Protein 9GFG (pdb70)

Foldseek 3Di:
DWAWAKDEAAEAAQQAKDKIKIFIDDDQLQPWKKWKWWAAVPGDIGTFKIARQNPGDIDGDPVQPPFKDWGYDNVRSMIMIMGGNDDQVVFTWMKMFIWDPPPHIDTDDIYPTYGYGHAPDDADFWDKDWDAPCLWHKTKIKTWFGPDQDKDKWKAAPVGHGADFDDWDGWDDDPNITMGMGMGIGHPVPLVVDPGQWIKMWMDDPHDIDIDTHGYD/DKAKAKPPQEEEEAFFAKDKIKIFIPWFQFQQKWKWWDAPPDDTDTADGSQFHGDPPHDPQWGKHDGITMIMIMRRGDALQRFTWMWMWGDRDDVVGYIYPTHGYAYDDDFDFWDKDKDWADPVVLVVFKTKIKMKTDFGPDPDKDKWKAFQRHTDDDQKDKDKDAQDSHSRGIMMMMIGMDTSVVVVVTFKIKIWMDDPNDPHIDMDIGTPVD/DWAWAKDEAAEAEAQAKDKIKIAIDDDQLQPWKKWKWWFAVPDDIGTAKIARQNPGDIDGDPVQPPFWDWGYDNVRSMIMIMGGSDDQRPFTWMKMFTWDVPPHIDGDDIYPTYGYGYANDDADFWDKDWAAVCCWHKIKIKTWFHPDQDKDKWKAFPVRHGQPQKDWDGWDDDRRIIMTMMMGTGRNVVFVPDPRFWIKMWMDDPHDIDIDTHGTD/DKAKAKPPQEEADAFFAKDKIKIFIPWWQFQQKWKWWDAPPDDTHTADGSQFHGDPPHDPQWGKHDGITMIMIMRRGHDLVRQTKMKMWGDRDDVVGYIYPIYGYAYDDDFDFWDKDKDWADPVVLVVFKTKIKMKTDFGPDPDKDKWKAFVHRTDDDQKDKDKDAQDSPNRGIMMMMIGMDTSVVVVVTFKIKIWMDDPNDPDIDMDIGTPPDD/DAWAKDEAAEAEAQAKDKMKIFDDDDQLQQWKKWKWWFAVPDDTGTFWIARQNPRDIDGDPVQPPFWDWGYDNVRSMIMIMGGSDDQRVFTWMKMFIWDPPPHIDTDDIYPTYGYGYFNDDADFWDKDWDAPCLWDKTKIKTWFGPDQDKDKWWAAPVGHGQPQKDWDHWDDDNRGIMTMMMGIGHVGKMWMDDPHDIDIDDYDD/DKAKAKPDQEAADAFFDKDKIKIFIPWFQFQQKWKWWDAPPDDTDTADGSQFHGDPPHDPQWGKHDGITMIMIMRRGHDPVRQTKMKMWGDRDDPVGYIYPIYGYAYDDDFDFWDKDKDWADPVVLVVFKTKIKMKTDFGPDPDKDKWKAFVHHTDDDQKDKDKDAQDPPRRGIMMMMIGMDTSVVVVVTFKIKIWMDGPNDPHIDIDIGTPPD/DWAWAKDAAAEAEAQAKDKIKIFIDDDQLQQWKKWKWWFAVPDDIGTAKIARQNPGDIDGDPVQPPFWDWGYDNVRSMIMIMGGNDDQRVFTWMKMFTWDPPPHTDTDDIYPTYGYGYFNDDADFWDKDWAADCPKTKIKTWFGPDQDKDKDWDDCPKDWDHWDDDNRIIMTMMMDNHPPVDGKMWMDDPHDIDIDDHDD/DKAKAKPPQEEADAFFDKDKIKIFIPWFQFQQKWKWWDAPPDDTHTAGGSQFHGDPPHDPQWGKHDGITMIMIIRRGHDPVNQTKMKMWGDRDDVVGYIYPIYGYAHDDDFDFWDKDKDWADPVVLVVFKTKIKMKTDFGPDPDKDKWKAFVHHTDDDQKDKDKDAQDPPNRGIMMMMIGMDTSVVVVVTFKIKIWMDDPNDPDIDMDIGTD

Radius of gyration: 45.73 Å; Cα contacts (8 Å, |Δi|>4): 4667; chains: 8; bounding box: 115×61×146 Å

Secondary structure (DSSP, 8-state):
--EEEE---EEE-TT--EEEEEEEESS-GGGSEEEEEEE-TTS--EEEEEEETTT--EEE-TTTTTTEEEEEETTTTEEEEEE-S--GGG-EEEEEEEEE-SSS-EEEEE---EEEEE-SS--B--EEEEE-----EEEEEEEEEEBSS--EEEEE-TTSPBP--EEE---EEETTEEEEEEEEEE-SHHHHTT---EEEEEEE-TT--EEEEEE--/---EEEE-SEEEE-TT--EEEEEEESS--TT-EEEEEE-TTS--EEEEETTTEEPTTS-TTEEEEEETTEEEEEESS--GGG-SEEEEEE-SSBSS-EE---EEEEE----BPPEEEEEPPPHHHHTTTEEEEEEEEEEEBSS--EEEEEETTEEP-SSEEEEEPPPPTTT--EEEEEEEEEEHHHHHT--EEEEEEE-TT-SS-EEEEEESS--/-EEEE---EEE-TT--EEEEEEEESS-GGGSEEEEEEE-TTS-EEEEEEEETTT--EEE-TTTTTTEEEEEETTTTEEEEEE-S--GGG-EEEEEEEEE-SSS-EEEEE---EEEEE-SS--B--EEEEE----EEEEEEEEEEEBSS--EEEEE-TTSPBP--EEE---EEETTEEEEEEEEEEE--EEEEE-TT--EEEE---/---EEEE-SEEEE-TT--EEEEEEESS--TT-EEEEEE-TTS--EEEEETTTEEPTTS-TTEEEEEETTEEEEEESS--GGG-SEEEEEE-SSBSS--B---EEEEE----BPPEEEEEPPPHHHHTTTEEEEEEEEEEEBSS--EEEEEETTEEP-SSEEEEEPPPPTTT--EEEEEEEEEEHHHHHT--EEEEEEE-TT-SS-EEEEEETT-/--EEEE---EEE-TT--EEEEEEEESS-GGGSEEEEEEE-TTS-EEEEEEEETTT--EEE-TTTTTTEEEEEETTTTEEEEEE-S--GGG-EEEEEEEEE-SSS-EEEEE---EEEEE-SS--B--EEEEE---EEEEEEEEEEBSS--EEEEE---EEE---EEETTEEEEEEEEEE-TT--EEEEE-TT--EEEE---/---EEEE-SEEEE-TT--EEEEEEESS--TT-EEEEEE-TTS--EEEEETTTEEPTTS-TTEEEEEETTEEEEEESS--GGG-SEEEEEE-SSBSS--B---EEEEE----BPPEEEEEPPPHHHHTTTEEEEEEEEEEEBSS--EEEEEETTEEP-SSEEEEEPPPPTTT--EEEEEEEEEEHHHHHT--EEEEEEE-TT-SS-EEEEEE-/--EEEE---EEE-TT--EEEEEEEESS-GGGSEEEEEEE-TTS-EEEEEEEETTT--EEE-TTTTTTEEEEEETTTTEEEEEE-S--GGG-EEEEEEEEE-SSS-EEEEE---EEEEE-SS--B--EEEEEE---EEEEEEEEEEEBSS--EEEEE-TTSPBPPP------EEETTEEEEEEEEEEEHHHHHSSS--EEEEEEE-TT--EEEEEE--/---EEEE-SEEEEETT--EEEEEEESS--TT-EEEEEE-TTS--EEEEETTTEEPTTS-TTEEEEEETTEEEEEESS--GGG-EEEEEEE-SSBSS-EE---EEEEEE---BPPEEEEEPPPHHHHTTTEEEEEEEEEEEBSS--EEEEEETTEEP-SSEEEEEPPPPTTT--EEEEEEEEEEHHHHHT--EEEEEEE-TT-SS-EEEEEES--

Structure (mmCIF, N/CA/C/O backbone):
data_9GFG
#
_entry.id   9GFG
#
_cell.length_a   104.696
_cell.length_b   87.891
_cell.length_c   115.528
_cell.angle_alpha   90.000
_cell.angle_beta   94.590
_cell.angle_gamma   90.000
#
_symmetry.space_group_name_H-M   'P 1 21 1'
#
loop_
_entity.id
_entity.type
_entity.pdbx_description
1 polymer 'BCR P3129 heavy chain'
2 polymer 'BCR P3129 light chain'
3 branched 2-acetamido-2-deoxy-beta-D-glucopyranose-(1-4)-2-acetamido-2-deoxy-beta-D-glucopyranose
4 non-polymer GLYCEROL
5 non-polymer 2-acetamido-2-deoxy-beta-D-glucopyranose
6 water water
#
loop_
_atom_site.group_PDB
_atom_site.id
_atom_site.type_symbol
_atom_site.label_atom_id
_atom_site.label_alt_id
_atom_site.label_comp_id
_atom_site.label_asym_id
_atom_site.label_entity_id
_atom_site.label_seq_id
_atom_site.pdbx_PDB_ins_code
_atom_site.Cartn_x
_atom_site.Cartn_y
_atom_site.Cartn_z
_atom_site.occupancy
_atom_site.B_iso_or_equiv
_atom_site.auth_seq_id
_atom_site.auth_comp_id
_atom_site.auth_asym_id
_atom_site.auth_atom_id
_atom_site.pdbx_PDB_model_num
ATOM 1 N N . GLN A 1 1 ? -14.62028 23.26487 -57.04647 1.000 91.62371 1 GLN H N 1
ATOM 2 C CA . GLN A 1 1 ? -13.29110 22.90453 -56.47675 1.000 89.96441 1 GLN H CA 1
ATOM 3 C C . GLN A 1 1 ? -13.02834 23.64749 -55.16693 1.000 82.34762 1 GLN H C 1
ATOM 4 O O . GLN A 1 1 ? -12.49536 24.75636 -55.16516 1.000 81.17758 1 GLN H O 1
ATOM 20 N N . VAL A 1 2 ? -13.41812 23.03320 -54.04731 1.000 78.82550 2 VAL H N 1
ATOM 21 C CA . VAL A 1 2 ? -13.04369 23.56984 -52.74516 1.000 73.91371 2 VAL H CA 1
ATOM 22 C C . VAL A 1 2 ? -11.52860 23.56694 -52.63084 1.000 73.88742 2 VAL H C 1
ATOM 23 O O . VAL A 1 2 ? -10.86848 22.57064 -52.95163 1.000 73.12170 2 VAL H O 1
ATOM 36 N N . GLN A 1 3 ? -10.96751 24.68349 -52.17000 1.000 74.97323 3 GLN H N 1
ATOM 37 C CA . GLN A 1 3 ? -9.52529 24.81290 -52.01763 1.000 74.41077 3 GLN H CA 1
ATOM 38 C C . GLN A 1 3 ? -9.19213 25.58444 -50.74898 1.000 67.38593 3 GLN H C 1
ATOM 39 O O . GLN A 1 3 ? -9.86993 26.55690 -50.40113 1.000 67.07008 3 GLN H O 1
ATOM 53 N N . LEU A 1 4 ? -8.15517 25.11904 -50.05203 1.000 63.91856 4 LEU H N 1
ATOM 54 C CA . LEU A 1 4 ? -7.60343 25.78924 -48.88018 1.000 64.24472 4 LEU H CA 1
ATOM 55 C C . LEU A 1 4 ? -6.11026 25.96302 -49.10781 1.000 61.71113 4 LEU H C 1
ATOM 56 O O . LEU A 1 4 ? -5.38427 24.97238 -49.23196 1.000 60.41165 4 LEU H O 1
ATOM 72 N N . VAL A 1 5 ? -5.65113 27.20881 -49.16416 1.000 60.27243 5 VAL H N 1
ATOM 73 C CA . VAL A 1 5 ? -4.26059 27.52139 -49.48571 1.000 62.13372 5 VAL H CA 1
ATOM 74 C C . VAL A 1 5 ? -3.65844 28.24971 -48.29364 1.000 60.49122 5 VAL H C 1
ATOM 75 O O . VAL A 1 5 ? -4.20279 29.25991 -47.83810 1.000 61.46464 5 VAL H O 1
ATOM 88 N N . GLN A 1 6 ? -2.55361 27.72581 -47.77373 1.000 61.40336 6 GLN H N 1
ATOM 89 C CA . GLN A 1 6 ? -1.94720 28.23576 -46.55350 1.000 62.35529 6 GLN H CA 1
ATOM 90 C C . GLN A 1 6 ? -0.67553 29.01925 -46.85090 1.000 59.87958 6 GLN H C 1
ATOM 91 O O . GLN A 1 6 ? -0.06426 28.88396 -47.91427 1.000 59.74436 6 GLN H O 1
ATOM 105 N N . SER A 1 7 ? -0.28753 29.84593 -45.88031 1.000 60.73498 7 SER H N 1
ATOM 106 C CA . SER A 1 7 ? 0.92636 30.64039 -45.97396 1.000 62.53533 7 SER H CA 1
ATOM 107 C C . SER A 1 7 ? 2.16034 29.73893 -45.94526 1.000 58.36835 7 SER H C 1
ATOM 108 O O . SER A 1 7 ? 2.08700 28.53527 -45.67862 1.000 57.87354 7 SER H O 1
ATOM 116 N N . GLY A 1 8 ? 3.31287 30.34634 -46.22090 1.000 61.32951 8 GLY H N 1
ATOM 117 C CA . GLY A 1 8 ? 4.53845 29.60322 -46.40699 1.000 61.19455 8 GLY H CA 1
ATOM 118 C C . GLY A 1 8 ? 5.23895 29.23039 -45.11434 1.000 63.10784 8 GLY H C 1
ATOM 119 O O . GLY A 1 8 ? 4.82871 29.58127 -44.00852 1.000 61.77855 8 GLY H O 1
ATOM 123 N N . ALA A 1 9 ? 6.34532 28.50901 -45.28086 1.000 57.71974 9 ALA H N 1
ATOM 124 C CA . ALA A 1 9 ? 7.09502 27.99453 -44.14680 1.000 61.46001 9 ALA H CA 1
ATOM 125 C C . ALA A 1 9 ? 7.54279 29.13349 -43.23826 1.000 63.69004 9 ALA H C 1
ATOM 126 O O . ALA A 1 9 ? 7.73913 30.27039 -43.67648 1.000 64.00281 9 ALA H O 1
ATOM 133 N N . GLU A 1 10 ? 7.71394 28.81239 -41.95705 1.000 62.34726 10 GLU H N 1
ATOM 134 C CA . GLU A 1 10 ? 8.09942 29.78452 -40.94429 1.000 62.38360 10 GLU H CA 1
ATOM 135 C C . GLU A 1 10 ? 9.23883 29.22407 -40.10876 1.000 60.31844 10 GLU H C 1
ATOM 136 O O . GLU A 1 10 ? 9.25541 28.03293 -39.79065 1.000 59.03953 10 GLU H O 1
ATOM 148 N N . VAL A 1 11 ? 10.18299 30.08833 -39.74881 1.000 62.43162 11 VAL H N 1
ATOM 149 C CA . VAL A 1 11 ? 11.26566 29.75211 -38.83094 1.000 64.88138 11 VAL H CA 1
ATOM 150 C C . VAL A 1 11 ? 11.21251 30.73344 -37.67056 1.000 61.89948 11 VAL H C 1
ATOM 151 O O . VAL A 1 11 ? 11.18752 31.95053 -37.88350 1.000 63.95627 11 VAL H O 1
ATOM 164 N N . LYS A 1 12 ? 11.19664 30.20633 -36.44920 1.000 61.37795 12 LYS H N 1
ATOM 165 C CA . LYS A 1 12 ? 11.06397 31.02647 -35.25614 1.000 60.66571 12 LYS H CA 1
ATOM 166 C C . LYS A 1 12 ? 12.03600 30.53931 -34.19338 1.000 62.89660 12 LYS H C 1
ATOM 167 O O . LYS A 1 12 ? 12.46637 29.38276 -34.19375 1.000 62.41959 12 LYS H O 1
ATOM 186 N N . LYS A 1 13 ? 12.37612 31.44499 -33.28310 1.000 60.54462 13 LYS H N 1
ATOM 187 C CA . LYS A 1 13 ? 13.19906 31.11700 -32.13393 1.000 62.13816 13 LYS H CA 1
ATOM 188 C C . LYS A 1 13 ? 12.31367 30.63196 -30.99773 1.000 59.72132 13 LYS H C 1
ATOM 189 O O . LYS A 1 13 ? 11.10960 30.90338 -30.98082 1.000 57.89232 13 LYS H O 1
ATOM 208 N N . PRO A 1 14 ? 12.86043 29.86554 -30.05442 1.000 60.96278 14 PRO H N 1
ATOM 209 C CA . PRO A 1 14 ? 12.08589 29.53522 -28.85101 1.000 60.89394 14 PRO H CA 1
ATOM 210 C C . PRO A 1 14 ? 11.63614 30.80428 -28.14433 1.000 57.30739 14 PRO H C 1
ATOM 211 O O . PRO A 1 14 ? 12.40942 31.74922 -27.98122 1.000 58.84520 14 PRO H O 1
ATOM 222 N N . GLY A 1 15 ? 10.38166 30.81279 -27.70137 1.000 57.98753 15 GLY H N 1
ATOM 223 C CA . GLY A 1 15 ? 9.79691 31.96086 -27.04502 1.000 57.79619 15 GLY H CA 1
ATOM 224 C C . GLY A 1 15 ? 9.00842 32.87508 -27.96084 1.000 59.00760 15 GLY H C 1
ATOM 225 O O . GLY A 1 15 ? 8.16149 33.63739 -27.47418 1.000 57.98628 15 GLY H O 1
ATOM 229 N N . ALA A 1 16 ? 9.26596 32.82187 -29.26724 1.000 58.23429 16 ALA H N 1
ATOM 230 C CA . ALA A 1 16 ? 8.57850 33.67262 -30.22394 1.000 57.97113 16 ALA H CA 1
ATOM 231 C C . ALA A 1 16 ? 7.17362 33.13860 -30.49938 1.000 58.07388 16 ALA H C 1
ATOM 232 O O . ALA A 1 16 ? 6.74068 32.12295 -29.94597 1.000 57.36771 16 ALA H O 1
ATOM 239 N N . SER A 1 17 ? 6.44550 33.85255 -31.35560 1.000 56.86767 17 SER H N 1
ATOM 240 C CA . SER A 1 17 ? 5.10845 33.47499 -31.78315 1.000 58.06749 17 SER H CA 1
ATOM 241 C C . SER A 1 17 ? 5.09082 33.36700 -33.30127 1.000 58.69019 17 SER H C 1
ATOM 242 O O . SER A 1 17 ? 5.97450 33.88301 -33.98926 1.000 58.75122 17 SER H O 1
ATOM 250 N N . VAL A 1 18 ? 4.07273 32.68286 -33.81803 1.000 58.35036 18 VAL H N 1
ATOM 251 C CA . VAL A 1 18 ? 3.90657 32.48254 -35.25138 1.000 59.80779 18 VAL H CA 1
ATOM 252 C C . VAL A 1 18 ? 2.42770 32.59771 -35.58614 1.000 60.61566 18 VAL H C 1
ATOM 253 O O . VAL A 1 18 ? 1.56211 32.23809 -34.78326 1.000 61.20393 18 VAL H O 1
ATOM 266 N N . LYS A 1 19 ? 2.14103 33.11591 -36.77922 1.000 60.32096 19 LYS H N 1
ATOM 267 C CA . LYS A 1 19 ? 0.77478 33.26434 -37.26831 1.000 63.03738 19 LYS H CA 1
ATOM 268 C C . LYS A 1 19 ? 0.69943 32.65861 -38.66288 1.000 61.61992 19 LYS H C 1
ATOM 269 O O . LYS A 1 19 ? 1.46374 33.04221 -39.55187 1.000 64.34169 19 LYS H O 1
ATOM 288 N N . VAL A 1 20 ? -0.15961 31.65945 -38.82415 1.000 62.51313 20 VAL H N 1
ATOM 289 C CA . VAL A 1 20 ? -0.36515 30.96153 -40.08640 1.000 62.65748 20 VAL H CA 1
ATOM 290 C C . VAL A 1 20 ? -1.73596 31.33991 -40.62890 1.000 63.20746 20 VAL H C 1
ATOM 291 O O . VAL A 1 20 ? -2.69176 31.50468 -39.86141 1.000 63.84965 20 VAL H O 1
ATOM 304 N N . SER A 1 21 ? -1.82990 31.49760 -41.94504 1.000 62.81913 21 SER H N 1
ATOM 305 C CA . SER A 1 21 ? -3.08193 31.85689 -42.59264 1.000 64.60973 21 SER H CA 1
ATOM 306 C C . SER A 1 21 ? -3.57514 30.71207 -43.47294 1.000 60.45148 21 SER H C 1
ATOM 307 O O . SER A 1 21 ? -2.81013 29.83862 -43.89047 1.000 62.42811 21 SER H O 1
ATOM 315 N N . CYS A 1 22 ? -4.88088 30.73086 -43.74853 1.000 61.97597 22 CYS H N 1
ATOM 316 C CA . CYS A 1 22 ? -5.53816 29.68030 -44.52500 1.000 64.42623 22 CYS H CA 1
ATOM 317 C C . CYS A 1 22 ? -6.66024 30.33784 -45.32364 1.000 62.81313 22 CYS H C 1
ATOM 318 O O . CYS A 1 22 ? -7.70871 30.67158 -44.76503 1.000 62.75570 22 CYS H O 1
ATOM 325 N N . LYS A 1 23 ? -6.42581 30.52849 -46.61607 1.000 67.09839 23 LYS H N 1
ATOM 326 C CA . LYS A 1 23 ? -7.36825 31.18559 -47.50843 1.000 69.55313 23 LYS H CA 1
ATOM 327 C C . LYS A 1 23 ? -8.25925 30.13413 -48.15709 1.000 67.28692 23 LYS H C 1
ATOM 328 O O . LYS A 1 23 ? -7.76396 29.15464 -48.72454 1.000 64.67168 23 LYS H O 1
ATOM 347 N N . ALA A 1 24 ? -9.56943 30.32514 -48.04464 1.000 69.34867 24 ALA H N 1
ATOM 348 C CA . ALA A 1 24 ? -10.55287 29.37544 -48.54130 1.000 70.47809 24 ALA H CA 1
ATOM 349 C C . ALA A 1 24 ? -11.19692 29.89792 -49.81806 1.000 74.75120 24 ALA H C 1
ATOM 350 O O . ALA A 1 24 ? -11.42366 31.10320 -49.96147 1.000 73.59344 24 ALA H O 1
ATOM 357 N N . SER A 1 25 ? -11.50224 28.98419 -50.73848 1.000 68.97833 25 SER H N 1
ATOM 358 C CA . SER A 1 25 ? -12.23580 29.34612 -51.94244 1.000 71.54909 25 SER H CA 1
ATOM 359 C C . SER A 1 25 ? -13.02856 28.14179 -52.42868 1.000 73.65547 25 SER H C 1
ATOM 360 O O . SER A 1 25 ? -12.72490 26.99343 -52.09039 1.000 72.11872 25 SER H O 1
ATOM 368 N N . GLY A 1 26 ? -14.04474 28.42223 -53.24211 1.000 73.16266 26 GLY H N 1
ATOM 369 C CA . GLY A 1 26 ? -14.88457 27.39448 -53.81968 1.000 73.86932 26 GLY H CA 1
ATOM 370 C C . GLY A 1 26 ? -16.16200 27.10034 -53.06407 1.000 72.13264 26 GLY H C 1
ATOM 371 O O . GLY A 1 26 ? -16.89209 26.18111 -53.45500 1.000 71.68319 26 GLY H O 1
ATOM 375 N N . TYR A 1 27 ? -16.46778 27.85906 -52.01400 1.000 70.33872 27 TYR H N 1
ATOM 376 C CA . TYR A 1 27 ? -17.68209 27.64655 -51.23783 1.000 71.14287 27 TYR H CA 1
ATOM 377 C C . TYR A 1 27 ? -17.94458 28.89421 -50.40847 1.000 72.60559 27 TYR H C 1
ATOM 378 O O . TYR A 1 27 ? -17.13982 29.82784 -50.38648 1.000 74.00061 27 TYR H O 1
ATOM 396 N N . THR A 1 28 ? -19.09639 28.90531 -49.73903 1.000 70.51761 28 THR H N 1
ATOM 397 C CA . THR A 1 28 ? -19.47332 30.00678 -48.85476 1.000 74.55989 28 THR H CA 1
ATOM 398 C C . THR A 1 28 ? -18.67758 29.88080 -47.56076 1.000 78.53168 28 THR H C 1
ATOM 399 O O . THR A 1 28 ? -18.98302 29.04641 -46.70559 1.000 77.32641 28 THR H O 1
ATOM 410 N N . PHE A 1 29 ? -17.66414 30.73675 -47.40892 1.000 76.78120 29 PHE H N 1
ATOM 411 C CA . PHE A 1 29 ? -16.74118 30.63315 -46.28031 1.000 78.15147 29 PHE H CA 1
ATOM 412 C C . PHE A 1 29 ? -17.47052 30.61910 -44.94047 1.000 79.10986 29 PHE H C 1
ATOM 413 O O . PHE A 1 29 ? -17.08414 29.88730 -44.02134 1.000 78.60397 29 PHE H O 1
ATOM 430 N N . THR A 1 30 ? -18.53804 31.40459 -44.81439 1.000 81.23623 30 THR H N 1
ATOM 431 C CA . THR A 1 30 ? -19.19992 31.58888 -43.52868 1.000 80.07276 30 THR H CA 1
ATOM 432 C C . THR A 1 30 ? -20.05549 30.40275 -43.10356 1.000 80.63904 30 THR H C 1
ATOM 433 O O . THR A 1 30 ? -20.55279 30.39876 -41.97236 1.000 80.27548 30 THR H O 1
ATOM 444 N N . SER A 1 31 ? -20.25178 29.40983 -43.96715 1.000 84.12597 31 SER H N 1
ATOM 445 C CA . SER A 1 31 ? -21.17152 28.31884 -43.67390 1.000 85.92831 31 SER H CA 1
ATOM 446 C C . SER A 1 31 ? -20.51073 27.12481 -42.99206 1.000 85.58961 31 SER H C 1
ATOM 447 O O . SER A 1 31 ? -21.22044 26.19126 -42.59960 1.000 86.05630 31 SER H O 1
ATOM 455 N N . TYR A 1 32 ? -19.18740 27.12723 -42.82751 1.000 81.08991 32 TYR H N 1
ATOM 456 C CA . TYR A 1 32 ? -18.47784 25.95742 -42.32639 1.000 76.33433 32 TYR H CA 1
ATOM 457 C C . TYR A 1 32 ? -17.43969 26.34757 -41.28778 1.000 73.12870 32 TYR H C 1
ATOM 458 O O . TYR A 1 32 ? -16.79239 27.39196 -41.40250 1.000 72.29146 32 TYR H O 1
ATOM 476 N N . ALA A 1 33 ? -17.28682 25.49615 -40.27650 1.000 75.99962 33 ALA H N 1
ATOM 477 C CA . ALA A 1 33 ? -16.24830 25.68403 -39.27675 1.000 71.58837 33 ALA H CA 1
ATOM 478 C C . ALA A 1 33 ? -14.89431 25.27237 -39.84137 1.000 66.31065 33 ALA H C 1
ATOM 479 O O . ALA A 1 33 ? -14.79496 24.37156 -40.67798 1.000 62.70760 33 ALA H O 1
ATOM 486 N N . MET A 1 34 ? -13.84814 25.95968 -39.38901 1.000 62.15149 34 MET H N 1
ATOM 487 C CA . MET A 1 34 ? -12.47669 25.66948 -39.78392 1.000 63.03568 34 MET H CA 1
ATOM 488 C C . MET A 1 34 ? -11.69448 25.20617 -38.56305 1.000 62.85358 34 MET H C 1
ATOM 489 O O . MET A 1 34 ? -11.66179 25.89985 -37.54272 1.000 60.25375 34 MET H O 1
ATOM 503 N N . HIS A 1 35 ? -11.06537 24.04353 -38.66950 1.000 61.65132 35 HIS H N 1
ATOM 504 C CA . HIS A 1 35 ? -10.26173 23.47293 -37.60394 1.000 62.48868 35 HIS H CA 1
ATOM 505 C C . HIS A 1 35 ? -8.78629 23.55311 -37.96686 1.000 60.93121 35 HIS H C 1
ATOM 506 O O . HIS A 1 35 ? -8.41295 23.64288 -39.13681 1.000 60.30478 35 HIS H O 1
ATOM 520 N N . TRP A 1 36 ? -7.94866 23.51742 -36.93875 1.000 59.94715 36 TRP H N 1
ATOM 521 C CA . TRP A 1 36 ? -6.50157 23.49703 -37.09109 1.000 60.25786 36 TRP H CA 1
ATOM 522 C C . TRP A 1 36 ? -5.96782 22.22553 -36.44845 1.000 58.04694 36 TRP H C 1
ATOM 523 O O . TRP A 1 36 ? -6.37534 21.86681 -35.34069 1.000 55.41009 36 TRP H O 1
ATOM 544 N N . VAL A 1 37 ? -5.09480 21.52736 -37.16767 1.000 53.56157 37 VAL H N 1
ATOM 545 C CA . VAL A 1 37 ? -4.56952 20.22944 -36.75978 1.000 57.97283 37 VAL H CA 1
ATOM 546 C C . VAL A 1 37 ? -3.08754 20.21441 -37.09815 1.000 56.49393 37 VAL H C 1
ATOM 547 O O . VAL A 1 37 ? -2.70844 20.54067 -38.22457 1.000 55.34408 37 VAL H O 1
ATOM 560 N N . ARG A 1 38 ? -2.24547 19.83267 -36.14768 1.000 55.54658 38 ARG H N 1
ATOM 561 C CA . ARG A 1 38 ? -0.81564 19.82658 -36.41044 1.000 56.70741 38 ARG H CA 1
ATOM 562 C C . ARG A 1 38 ? -0.26757 18.40627 -36.37734 1.000 55.96178 38 ARG H C 1
ATOM 563 O O . ARG A 1 38 ? -0.88323 17.47850 -35.84383 1.000 57.69922 38 ARG H O 1
ATOM 584 N N . GLN A 1 39 ? 0.90549 18.25171 -36.97873 1.000 57.53208 39 GLN H N 1
ATOM 585 C CA . GLN A 1 39 ? 1.56565 16.95744 -37.08783 1.000 63.83847 39 GLN H CA 1
ATOM 586 C C . GLN A 1 39 ? 3.06283 17.18699 -36.96208 1.000 61.49590 39 GLN H C 1
ATOM 587 O O . GLN A 1 39 ? 3.66884 17.80376 -37.84176 1.000 63.19454 39 GLN H O 1
ATOM 601 N N . ALA A 1 40 ? 3.65497 16.73841 -35.86617 1.000 61.78638 40 ALA H N 1
ATOM 602 C CA . ALA A 1 40 ? 5.09900 16.80090 -35.77696 1.000 72.10517 40 ALA H CA 1
ATOM 603 C C . ALA A 1 40 ? 5.68329 15.76221 -36.72993 1.000 75.58401 40 ALA H C 1
ATOM 604 O O . ALA A 1 40 ? 5.04231 14.74719 -37.01675 1.000 74.95896 40 ALA H O 1
ATOM 611 N N . PRO A 1 41 ? 6.89350 15.99043 -37.23864 1.000 76.19746 41 PRO H N 1
ATOM 612 C CA . PRO A 1 41 ? 7.43396 15.08861 -38.26890 1.000 83.62491 41 PRO H CA 1
ATOM 613 C C . PRO A 1 41 ? 7.45238 13.64835 -37.78481 1.000 87.22864 41 PRO H C 1
ATOM 614 O O . PRO A 1 41 ? 8.05647 13.32794 -36.75902 1.000 78.51511 41 PRO H O 1
ATOM 625 N N . GLY A 1 42 ? 6.75795 12.78088 -38.52385 1.000 85.31445 42 GLY H N 1
ATOM 626 C CA . GLY A 1 42 ? 6.70837 11.37221 -38.19304 1.000 84.93059 42 GLY H CA 1
ATOM 627 C C . GLY A 1 42 ? 5.76092 11.02024 -37.07163 1.000 79.61327 42 GLY H C 1
ATOM 628 O O . GLY A 1 42 ? 5.81145 9.89220 -36.57026 1.000 75.66317 42 GLY H O 1
ATOM 632 N N . GLN A 1 43 ? 4.89004 11.93677 -36.67419 1.000 75.42389 43 GLN H N 1
ATOM 633 C CA . GLN A 1 43 ? 4.06478 11.79421 -35.48426 1.000 73.68399 43 GLN H CA 1
ATOM 634 C C . GLN A 1 43 ? 2.57770 11.79106 -35.82492 1.000 70.32128 43 GLN H C 1
ATOM 635 O O . GLN A 1 43 ? 2.16762 11.83891 -36.98807 1.000 64.72133 43 GLN H O 1
ATOM 649 N N . ARG A 1 44 ? 1.78184 11.68798 -34.76453 1.000 72.24037 44 ARG H N 1
ATOM 650 C CA . ARG A 1 44 ? 0.33240 11.64704 -34.85872 1.000 69.61447 44 ARG H CA 1
ATOM 651 C C . ARG A 1 44 ? -0.24818 13.00402 -35.25167 1.000 66.76153 44 ARG H C 1
ATOM 652 O O . ARG A 1 44 ? 0.34252 14.05973 -35.00900 1.000 64.92493 44 ARG H O 1
ATOM 673 N N . LEU A 1 45 ? -1.40983 12.96107 -35.89946 1.000 66.24359 45 LEU H N 1
ATOM 674 C CA . LEU A 1 45 ? -2.21420 14.15909 -36.10436 1.000 64.02579 45 LEU H CA 1
ATOM 675 C C . LEU A 1 45 ? -2.78489 14.63414 -34.77122 1.000 63.18854 45 LEU H C 1
ATOM 676 O O . LEU A 1 45 ? -3.31780 13.83271 -33.99839 1.000 63.54897 45 LEU H O 1
ATOM 692 N N . GLU A 1 46 ? -2.66551 15.93242 -34.48974 1.000 60.05921 46 GLU H N 1
ATOM 693 C CA . GLU A 1 46 ? -3.04004 16.48611 -33.18955 1.000 58.67033 46 GLU H CA 1
ATOM 694 C C . GLU A 1 46 ? -3.95852 17.68795 -33.38740 1.000 58.40412 46 GLU H C 1
ATOM 695 O O . GLU A 1 46 ? -3.52434 18.73210 -33.88578 1.000 56.25677 46 GLU H O 1
ATOM 707 N N . TRP A 1 47 ? -5.21350 17.55570 -32.96110 1.000 56.14168 47 TRP H N 1
ATOM 708 C CA . TRP A 1 47 ? -6.18088 18.63597 -33.11107 1.000 58.28903 47 TRP H CA 1
ATOM 709 C C . TRP A 1 47 ? -5.87030 19.76833 -32.14173 1.000 55.75512 47 TRP H C 1
ATOM 710 O O . TRP A 1 47 ? -5.45344 19.53023 -31.00688 1.000 54.48821 47 TRP H O 1
ATOM 731 N N . MET A 1 48 ? -6.07365 21.01007 -32.59386 1.000 58.36038 48 MET H N 1
ATOM 732 C CA . MET A 1 48 ? -5.72320 22.18957 -31.80722 1.000 58.69899 48 MET H CA 1
ATOM 733 C C . MET A 1 48 ? -6.90823 23.07759 -31.46765 1.000 59.81425 48 MET H C 1
ATOM 734 O O . MET A 1 48 ? -6.93929 23.66107 -30.38016 1.000 58.40053 48 MET H O 1
ATOM 748 N N . GLY A 1 49 ? -7.85614 23.24214 -32.38218 1.000 60.57606 49 GLY H N 1
ATOM 749 C CA . GLY A 1 49 ? -8.97351 24.13571 -32.14269 1.000 60.91810 49 GLY H CA 1
ATOM 750 C C . GLY A 1 49 ? -9.80682 24.29402 -33.39158 1.000 55.53613 49 GLY H C 1
ATOM 751 O O . GLY A 1 49 ? -9.42089 23.88170 -34.48600 1.000 59.12650 49 GLY H O 1
ATOM 755 N N . TRP A 1 50 ? -10.98026 24.89410 -33.20431 1.000 61.34095 50 TRP H N 1
ATOM 756 C CA . TRP A 1 50 ? -11.83183 25.26836 -34.32356 1.000 63.77593 50 TRP H CA 1
ATOM 757 C C . TRP A 1 50 ? -12.37402 26.67621 -34.12755 1.000 62.88270 50 TRP H C 1
ATOM 758 O O . TRP A 1 50 ? -12.43377 27.20002 -33.00915 1.000 64.18883 50 TRP H O 1
ATOM 779 N N . ILE A 1 51 ? -12.75513 27.28044 -35.25464 1.000 65.91030 51 ILE H N 1
ATOM 780 C CA . ILE A 1 51 ? -13.43163 28.57093 -35.30240 1.000 68.94134 51 ILE H CA 1
ATOM 781 C C . ILE A 1 51 ? -14.62700 28.45250 -36.23766 1.000 68.59014 51 ILE H C 1
ATOM 782 O O . ILE A 1 51 ? -14.51095 27.90343 -37.33928 1.000 69.72325 51 ILE H O 1
ATOM 798 N N . ASN A 1 52 ? -15.77199 28.96275 -35.79858 1.000 70.17220 52 ASN H N 1
ATOM 799 C CA . ASN A 1 52 ? -16.94759 29.07422 -36.65484 1.000 70.05054 52 ASN H CA 1
ATOM 800 C C . ASN A 1 52 ? -16.75143 30.27388 -37.57745 1.000 72.13143 52 ASN H C 1
ATOM 801 O O . ASN A 1 52 ? -16.73061 31.42088 -37.11937 1.000 71.02380 52 ASN H O 1
ATOM 812 N N . ALA A 1 53 ? -16.59284 30.01370 -38.87829 1.000 74.09028 53 ALA H N 1
ATOM 813 C CA . ALA A 1 53 ? -16.29033 31.09373 -39.81309 1.000 76.71685 53 ALA H CA 1
ATOM 814 C C . ALA A 1 53 ? -17.39433 32.14236 -39.84680 1.000 78.44276 53 ALA H C 1
ATOM 815 O O . ALA A 1 53 ? -17.13130 33.30893 -40.15979 1.000 79.46952 53 ALA H O 1
ATOM 822 N N . GLY A 1 54 ? -18.62256 31.76067 -39.51113 1.000 77.77595 54 GLY H N 1
ATOM 823 C CA . GLY A 1 54 ? -19.72154 32.70347 -39.51146 1.000 76.12525 54 GLY H CA 1
ATOM 824 C C . GLY A 1 54 ? -19.66029 33.70236 -38.37403 1.000 77.97861 54 GLY H C 1
ATOM 825 O O . GLY A 1 54 ? -19.39272 34.88417 -38.60156 1.000 79.30736 54 GLY H O 1
ATOM 829 N N . ASN A 1 55 ? -19.86906 33.24104 -37.14244 1.000 77.76056 55 ASN H N 1
ATOM 830 C CA . ASN A 1 55 ? -19.97784 34.12336 -35.98669 1.000 76.96745 55 ASN H CA 1
ATOM 831 C C . ASN A 1 55 ? -18.66806 34.28983 -35.22370 1.000 75.29753 55 ASN H C 1
ATOM 832 O O . ASN A 1 55 ? -18.64375 34.99879 -34.21286 1.000 77.80173 55 ASN H O 1
ATOM 843 N N . GLY A 1 56 ? -17.58762 33.65436 -35.67116 1.000 76.40695 56 GLY H N 1
ATOM 844 C CA . GLY A 1 56 ? -16.28238 33.83812 -35.07172 1.000 74.57760 56 GLY H CA 1
ATOM 845 C C . GLY A 1 56 ? -16.04811 33.09349 -33.77780 1.000 70.64898 56 GLY H C 1
ATOM 846 O O . GLY A 1 56 ? -14.95695 33.20962 -33.20661 1.000 68.00766 56 GLY H O 1
ATOM 850 N N . ASN A 1 57 ? -17.01758 32.31521 -33.31018 1.000 70.64128 57 ASN H N 1
ATOM 851 C CA . ASN A 1 57 ? -16.83783 31.54544 -32.08830 1.000 68.70610 57 ASN H CA 1
ATOM 852 C C . ASN A 1 57 ? -15.71260 30.52845 -32.24955 1.000 66.92947 57 ASN H C 1
ATOM 853 O O . ASN A 1 57 ? -15.51391 29.95925 -33.32647 1.000 67.77930 57 ASN H O 1
ATOM 864 N N . THR A 1 58 ? -14.97171 30.29508 -31.16630 1.000 66.18194 58 THR H N 1
ATOM 865 C CA . THR A 1 58 ? -13.83818 29.38257 -31.19283 1.000 64.88957 58 THR H CA 1
ATOM 866 C C . THR A 1 58 ? -13.89846 28.43125 -30.00748 1.000 63.58685 58 THR H C 1
ATOM 867 O O . THR A 1 58 ? -14.56636 28.68829 -29.00210 1.000 63.65543 58 THR H O 1
ATOM 878 N N . LYS A 1 59 ? -13.17229 27.32537 -30.14795 1.000 62.03491 59 LYS H N 1
ATOM 879 C CA . LYS A 1 59 ? -12.87862 26.43162 -29.03581 1.000 60.50424 59 LYS H CA 1
ATOM 880 C C . LYS A 1 59 ? -11.49494 25.84440 -29.25571 1.000 59.28565 59 LYS H C 1
ATOM 881 O O . LYS A 1 59 ? -11.16440 25.42417 -30.36853 1.000 60.92864 59 LYS H O 1
ATOM 900 N N . TYR A 1 60 ? -10.70662 25.78322 -28.18628 1.000 58.61785 60 TYR H N 1
ATOM 901 C CA . TYR A 1 60 ? -9.32912 25.32949 -28.26424 1.000 58.56174 60 TYR H CA 1
ATOM 902 C C . TYR A 1 60 ? -9.13445 24.08777 -27.40894 1.000 60.21728 60 TYR H C 1
ATOM 903 O O . TYR A 1 60 ? -9.86856 23.85019 -26.44483 1.000 59.48646 60 TYR H O 1
ATOM 921 N N . SER A 1 61 ? -8.14718 23.28609 -27.79004 1.000 60.18282 61 SER H N 1
ATOM 922 C CA . SER A 1 61 ? -7.73438 22.16727 -26.95934 1.000 60.74779 61 SER H CA 1
ATOM 923 C C . SER A 1 61 ? -7.08357 22.67028 -25.67685 1.000 60.47463 61 SER H C 1
ATOM 924 O O . SER A 1 61 ? -6.26875 23.59820 -25.69449 1.000 57.14104 61 SER H O 1
ATOM 932 N N . GLN A 1 62 ? -7.40444 22.01356 -24.56102 1.000 59.67835 62 GLN H N 1
ATOM 933 C CA . GLN A 1 62 ? -6.85390 22.44261 -23.28156 1.000 62.15278 62 GLN H CA 1
ATOM 934 C C . GLN A 1 62 ? -5.33557 22.32743 -23.26862 1.000 63.01874 62 GLN H C 1
ATOM 935 O O . GLN A 1 62 ? -4.67985 22.99267 -22.46233 1.000 59.08535 62 GLN H O 1
ATOM 949 N N . LYS A 1 63 ? -4.76062 21.53116 -24.17246 1.000 61.65995 63 LYS H N 1
ATOM 950 C CA . LYS A 1 63 ? -3.30880 21.46739 -24.27952 1.000 63.39726 63 LYS H CA 1
ATOM 951 C C . LYS A 1 63 ? -2.72051 22.78384 -24.77668 1.000 63.12548 63 LYS H C 1
ATOM 952 O O . LYS A 1 63 ? -1.57938 23.11484 -24.43959 1.000 63.31887 63 LYS H O 1
ATOM 971 N N . PHE A 1 64 ? -3.45773 23.53069 -25.59555 1.000 59.76326 64 PHE H N 1
ATOM 972 C CA . PHE A 1 64 ? -2.96489 24.78341 -26.14925 1.000 59.58276 64 PHE H CA 1
ATOM 973 C C . PHE A 1 64 ? -3.66344 26.00431 -25.57403 1.000 61.25162 64 PHE H C 1
ATOM 974 O O . PHE A 1 64 ? -3.27517 27.13128 -25.90129 1.000 60.72986 64 PHE H O 1
ATOM 991 N N . GLN A 1 65 ? -4.66564 25.81793 -24.71648 1.000 62.01525 65 GLN H N 1
ATOM 992 C CA . GLN A 1 65 ? -5.36251 26.95913 -24.14498 1.000 62.88016 65 GLN H CA 1
ATOM 993 C C . GLN A 1 65 ? -4.35794 27.88077 -23.46670 1.000 60.08462 65 GLN H C 1
ATOM 994 O O . GLN A 1 65 ? -3.44406 27.42653 -22.77237 1.000 59.20353 65 GLN H O 1
ATOM 1008 N N . GLY A 1 66 ? -4.51369 29.18332 -23.69691 1.000 59.98223 66 GLY H N 1
ATOM 1009 C CA . GLY A 1 66 ? -3.63409 30.17994 -23.12580 1.000 59.48462 66 GLY H CA 1
ATOM 1010 C C . GLY A 1 66 ? -2.45877 30.57368 -23.99349 1.000 60.99685 66 GLY H C 1
ATOM 1011 O O . GLY A 1 66 ? -1.75765 31.53888 -23.65684 1.000 57.64534 66 GLY H O 1
ATOM 1015 N N . ARG A 1 67 ? -2.21121 29.85768 -25.09533 1.000 58.54562 67 ARG H N 1
ATOM 1016 C CA . ARG A 1 67 ? -1.10079 30.19737 -25.97721 1.000 60.07545 67 ARG H CA 1
ATOM 1017 C C . ARG A 1 67 ? -1.47752 30.11296 -27.45328 1.000 59.18649 67 ARG H C 1
ATOM 1018 O O . ARG A 1 67 ? -0.59836 30.27405 -28.30912 1.000 57.78426 67 ARG H O 1
ATOM 1039 N N . VAL A 1 68 ? -2.74833 29.88560 -27.77856 1.000 59.44140 68 VAL H N 1
ATOM 1040 C CA . VAL A 1 68 ? -3.20820 29.75707 -29.15437 1.000 58.23035 68 VAL H CA 1
ATOM 1041 C C . VAL A 1 68 ? -4.40850 30.66973 -29.35896 1.000 59.40630 68 VAL H C 1
ATOM 1042 O O . VAL A 1 68 ? -5.25033 30.81712 -28.46645 1.000 58.92726 68 VAL H O 1
ATOM 1055 N N . THR A 1 69 ? -4.48323 31.27988 -30.53955 1.000 59.15600 69 THR H N 1
ATOM 1056 C CA . THR A 1 69 ? -5.58723 32.15517 -30.91270 1.000 61.39538 69 THR H CA 1
ATOM 1057 C C . THR A 1 69 ? -5.98880 31.85334 -32.34772 1.000 62.76572 69 THR H C 1
ATOM 1058 O O . THR A 1 69 ? -5.13394 31.80484 -33.23306 1.000 62.10045 69 THR H O 1
ATOM 1069 N N . ILE A 1 70 ? -7.27551 31.61340 -32.57639 1.000 64.71280 70 ILE H N 1
ATOM 1070 C CA . ILE A 1 70 ? -7.79569 31.37158 -33.91696 1.000 66.59331 70 ILE H CA 1
ATOM 1071 C C . ILE A 1 70 ? -8.74929 32.50624 -34.26640 1.000 66.91420 70 ILE H C 1
ATOM 1072 O O . ILE A 1 70 ? -9.64824 32.83351 -33.48207 1.000 64.79218 70 ILE H O 1
ATOM 1088 N N . THR A 1 71 ? -8.53498 33.11681 -35.43121 1.000 67.76543 71 THR H N 1
ATOM 1089 C CA . THR A 1 71 ? -9.33433 34.24666 -35.88994 1.000 68.35489 71 THR H CA 1
ATOM 1090 C C . THR A 1 71 ? -9.76455 34.00710 -37.33054 1.000 69.12141 71 THR H C 1
ATOM 1091 O O . THR A 1 71 ? -9.30277 33.07230 -37.98654 1.000 68.65848 71 THR H O 1
ATOM 1102 N N . ARG A 1 72 ? -10.65018 34.87005 -37.83092 1.000 66.80789 72 ARG H N 1
ATOM 1103 C CA . ARG A 1 72 ? -11.10621 34.76455 -39.21148 1.000 71.45468 72 ARG H CA 1
ATOM 1104 C C . ARG A 1 72 ? -11.42236 36.15043 -39.76127 1.000 74.06019 72 ARG H C 1
ATOM 1105 O O . ARG A 1 72 ? -12.00996 36.98420 -39.06835 1.000 75.59291 72 ARG H O 1
ATOM 1126 N N . ASP A 1 73 ? -11.02549 36.37755 -41.01337 1.000 77.19174 73 ASP H N 1
ATOM 1127 C CA . ASP A 1 73 ? -11.39689 37.55042 -41.79982 1.000 79.86441 73 ASP H CA 1
ATOM 1128 C C . ASP A 1 73 ? -12.38748 37.08092 -42.86038 1.000 82.17447 73 ASP H C 1
ATOM 1129 O O . ASP A 1 73 ? -12.00271 36.41497 -43.83447 1.000 79.27032 73 ASP H O 1
ATOM 1138 N N . THR A 1 74 ? -13.66194 37.42677 -42.65646 1.000 80.72992 74 THR H N 1
ATOM 1139 C CA . THR A 1 74 ? -14.72424 36.95657 -43.53828 1.000 84.91229 74 THR H CA 1
ATOM 1140 C C . THR A 1 74 ? -14.59522 37.55008 -44.93417 1.000 84.55183 74 THR H C 1
ATOM 1141 O O . THR A 1 74 ? -14.80369 36.84908 -45.93125 1.000 83.04893 74 THR H O 1
ATOM 1152 N N . SER A 1 75 ? -14.25036 38.83601 -45.03010 1.000 89.39897 75 SER H N 1
ATOM 1153 C CA . SER A 1 75 ? -14.14971 39.47061 -46.33875 1.000 88.97588 75 SER H CA 1
ATOM 1154 C C . SER A 1 75 ? -12.99255 38.91140 -47.15361 1.000 88.38252 75 SER H C 1
ATOM 1155 O O . SER A 1 75 ? -13.03384 38.96425 -48.38644 1.000 83.21071 75 SER H O 1
ATOM 1163 N N . ALA A 1 76 ? -11.98542 38.34189 -46.50010 1.000 87.11236 76 ALA H N 1
ATOM 1164 C CA . ALA A 1 76 ? -10.87497 37.70764 -47.19189 1.000 85.95248 76 ALA H CA 1
ATOM 1165 C C . ALA A 1 76 ? -11.00668 36.19364 -47.23351 1.000 79.91909 76 ALA H C 1
ATOM 1166 O O . ALA A 1 76 ? -10.11929 35.52344 -47.76774 1.000 74.51994 76 ALA H O 1
ATOM 1173 N N . SER A 1 77 ? -12.09406 35.64341 -46.69738 1.000 79.69600 77 SER H N 1
ATOM 1174 C CA . SER A 1 77 ? -12.29552 34.19937 -46.64448 1.000 78.42895 77 SER H CA 1
ATOM 1175 C C . SER A 1 77 ? -11.05781 33.50725 -46.08322 1.000 79.55152 77 SER H C 1
ATOM 1176 O O . SER A 1 77 ? -10.58402 32.49786 -46.61072 1.000 71.42035 77 SER H O 1
ATOM 1184 N N . THR A 1 78 ? -10.53074 34.05197 -44.98920 1.000 73.80436 78 THR H N 1
ATOM 1185 C CA . THR A 1 78 ? -9.26754 33.55803 -44.45856 1.000 73.99161 78 THR H CA 1
ATOM 1186 C C . THR A 1 78 ? -9.39476 33.27830 -42.97106 1.000 72.91584 78 THR H C 1
ATOM 1187 O O . THR A 1 78 ? -10.01166 34.04822 -42.23687 1.000 74.72597 78 THR H O 1
ATOM 1198 N N . ALA A 1 79 ? -8.83455 32.15498 -42.53898 1.000 69.97060 79 ALA H N 1
ATOM 1199 C CA . ALA A 1 79 ? -8.70963 31.82799 -41.12656 1.000 69.29904 79 ALA H CA 1
ATOM 1200 C C . ALA A 1 79 ? -7.24418 31.92740 -40.72247 1.000 68.04995 79 ALA H C 1
ATOM 1201 O O . ALA A 1 79 ? -6.34831 31.78702 -41.55632 1.000 68.13281 79 ALA H O 1
ATOM 1208 N N . TYR A 1 80 ? -7.00185 32.21791 -39.44614 1.000 66.53150 80 TYR H N 1
ATOM 1209 C CA . TYR A 1 80 ? -5.65305 32.41387 -38.93539 1.000 67.20474 80 TYR H CA 1
ATOM 1210 C C . TYR A 1 80 ? -5.47620 31.66637 -37.62337 1.000 65.91975 80 TYR H C 1
ATOM 1211 O O . TYR A 1 80 ? -6.39768 31.61151 -36.80116 1.000 65.02844 80 TYR H O 1
ATOM 1229 N N . MET A 1 81 ? -4.27711 31.11596 -37.43123 1.000 70.91894 81 MET H N 1
ATOM 1230 C CA A MET A 1 81 ? -3.90180 30.44384 -36.19222 0.800 79.94949 81 MET H CA 1
ATOM 1231 C CA B MET A 1 81 ? -3.90189 30.44262 -36.19364 0.200 73.69616 81 MET H CA 1
ATOM 1232 C C . MET A 1 81 ? -2.59537 31.04235 -35.70019 1.000 72.33207 81 MET H C 1
ATOM 1233 O O . MET A 1 81 ? -1.60143 31.05208 -36.43014 1.000 64.38196 81 MET H O 1
ATOM 1260 N N . GLU A 1 82 ? -2.59443 31.52749 -34.46699 1.000 64.56944 82 GLU H N 1
ATOM 1261 C CA . GLU A 1 82 ? -1.41796 32.12087 -33.85477 1.000 67.82802 82 GLU H CA 1
ATOM 1262 C C . GLU A 1 82 ? -1.04264 31.30606 -32.62762 1.000 61.99558 82 GLU H C 1
ATOM 1263 O O . GLU A 1 82 ? -1.89517 31.02035 -31.78252 1.000 59.23638 82 GLU H O 1
ATOM 1275 N N . LEU A 1 83 ? 0.22525 30.91342 -32.55261 1.000 60.57376 83 LEU H N 1
ATOM 1276 C CA . LEU A 1 83 ? 0.75304 30.12637 -31.44328 1.000 61.04425 83 LEU H CA 1
ATOM 1277 C C . LEU A 1 83 ? 1.95171 30.86618 -30.87030 1.000 59.29363 83 LEU H C 1
ATOM 1278 O O . LEU A 1 83 ? 2.87638 31.21463 -31.61109 1.000 57.79860 83 LEU H O 1
ATOM 1294 N N . SER A 1 84 ? 1.91755 31.14452 -29.57090 1.000 58.49538 84 SER H N 1
ATOM 1295 C CA . SER A 1 84 ? 2.97118 31.89312 -28.90103 1.000 58.97654 84 SER H CA 1
ATOM 1296 C C . SER A 1 84 ? 3.74573 30.98113 -27.95567 1.000 59.92907 84 SER H C 1
ATOM 1297 O O . SER A 1 84 ? 3.38481 29.82262 -27.73304 1.000 58.44737 84 SER H O 1
ATOM 1305 N N . SER A 1 85 ? 4.80870 31.53564 -27.37292 1.000 60.44219 85 SER H N 1
ATOM 1306 C CA . SER A 1 85 ? 5.69150 30.79668 -26.47254 1.000 59.17460 85 SER H CA 1
ATOM 1307 C C . SER A 1 85 ? 6.15144 29.48810 -27.11641 1.000 58.15763 85 SER H C 1
ATOM 1308 O O . SER A 1 85 ? 6.07307 28.40872 -26.52540 1.000 57.54460 85 SER H O 1
ATOM 1316 N N . LEU A 1 86 ? 6.63696 29.59507 -28.35277 1.000 59.79762 86 LEU H N 1
ATOM 1317 C CA . LEU A 1 86 ? 7.00305 28.41017 -29.11641 1.000 61.34909 86 LEU H CA 1
ATOM 1318 C C . LEU A 1 86 ? 8.16699 27.67207 -28.46971 1.000 59.62176 86 LEU H C 1
ATOM 1319 O O . LEU A 1 86 ? 9.15117 28.27879 -28.03702 1.000 57.41585 86 LEU H O 1
ATOM 1335 N N . ARG A 1 87 ? 8.05837 26.34871 -28.43760 1.000 57.86720 87 ARG H N 1
ATOM 1336 C CA . ARG A 1 87 ? 9.11640 25.46730 -27.97260 1.000 61.94871 87 ARG H CA 1
ATOM 1337 C C . ARG A 1 87 ? 9.47628 24.50444 -29.09888 1.000 62.07033 87 ARG H C 1
ATOM 1338 O O . ARG A 1 87 ? 8.74466 24.35743 -30.08156 1.000 60.68843 87 ARG H O 1
ATOM 1359 N N . SER A 1 88 ? 10.62348 23.84033 -28.94991 1.000 63.15413 88 SER H N 1
ATOM 1360 C CA . SER A 1 88 ? 11.09716 22.95868 -30.01044 1.000 63.83040 88 SER H CA 1
ATOM 1361 C C . SER A 1 88 ? 10.07398 21.88268 -30.34957 1.000 62.66225 88 SER H C 1
ATOM 1362 O O . SER A 1 88 ? 10.01067 21.43039 -31.49825 1.000 63.56476 88 SER H O 1
ATOM 1370 N N . GLU A 1 89 ? 9.25909 21.46560 -29.38205 1.000 62.54546 89 GLU H N 1
ATOM 1371 C CA . GLU A 1 89 ? 8.24805 20.45451 -29.66413 1.000 62.52024 89 GLU H CA 1
ATOM 1372 C C . GLU A 1 89 ? 7.05194 21.02022 -30.42165 1.000 63.77163 89 GLU H C 1
ATOM 1373 O O . GLU A 1 89 ? 6.11712 20.26974 -30.72713 1.000 59.05671 89 GLU H O 1
ATOM 1385 N N . ASP A 1 90 ? 7.05089 22.31693 -30.72510 1.000 62.28517 90 ASP H N 1
ATOM 1386 C CA . ASP A 1 90 ? 6.03433 22.89638 -31.58966 1.000 61.50956 90 ASP H CA 1
ATOM 1387 C C . ASP A 1 90 ? 6.41307 22.80225 -33.06216 1.000 59.47618 90 ASP H C 1
ATOM 1388 O O . ASP A 1 90 ? 5.56792 23.06952 -33.92438 1.000 56.23418 90 ASP H O 1
ATOM 1397 N N . THR A 1 91 ? 7.66093 22.43277 -33.36190 1.000 60.26114 91 THR H N 1
ATOM 1398 C CA . THR A 1 91 ? 8.10411 22.18065 -34.72781 1.000 60.84752 91 THR H CA 1
ATOM 1399 C C . THR A 1 91 ? 7.21250 21.13936 -35.38388 1.000 62.90153 91 THR H C 1
ATOM 1400 O O . THR A 1 91 ? 7.18530 19.98102 -34.95152 1.000 61.22269 91 THR H O 1
ATOM 1411 N N . ALA A 1 92 ? 6.47697 21.53384 -36.41798 1.000 60.28499 92 ALA H N 1
ATOM 1412 C CA . ALA A 1 92 ? 5.49584 20.62785 -36.99788 1.000 60.78435 92 ALA H CA 1
ATOM 1413 C C . ALA A 1 92 ? 4.89676 21.25995 -38.24133 1.000 57.32334 92 ALA H C 1
ATOM 1414 O O . ALA A 1 92 ? 5.06812 22.45337 -38.50410 1.000 57.00448 92 ALA H O 1
ATOM 1421 N N . VAL A 1 93 ? 4.15405 20.44481 -38.98167 1.000 57.82145 93 VAL H N 1
ATOM 1422 C CA . VAL A 1 93 ? 3.34152 20.92221 -40.09137 1.000 56.02153 93 VAL H CA 1
ATOM 1423 C C . VAL A 1 93 ? 1.94917 21.20029 -39.54301 1.000 57.86960 93 VAL H C 1
ATOM 1424 O O . VAL A 1 93 ? 1.33269 20.33053 -38.92135 1.000 55.10082 93 VAL H O 1
ATOM 1437 N N . TYR A 1 94 ? 1.47658 22.42486 -39.72906 1.000 53.70671 94 TYR H N 1
ATOM 1438 C CA . TYR A 1 94 ? 0.16909 22.85497 -39.25867 1.000 58.74094 94 TYR H CA 1
ATOM 1439 C C . TYR A 1 94 ? -0.78168 22.92537 -40.44561 1.000 57.90083 94 TYR H C 1
ATOM 1440 O O . TYR A 1 94 ? -0.46424 23.55123 -41.46152 1.000 56.36701 94 TYR H O 1
ATOM 1458 N N . TYR A 1 95 ? -1.93873 22.27974 -40.31512 1.000 56.90610 95 TYR H N 1
ATOM 1459 C CA . TYR A 1 95 ? -2.94677 22.19380 -41.35541 1.000 57.10271 95 TYR H CA 1
ATOM 1460 C C . TYR A 1 95 ? -4.20949 22.90288 -40.89706 1.000 57.88172 95 TYR H C 1
ATOM 1461 O O . TYR A 1 95 ? -4.61973 22.76825 -39.74050 1.000 55.57038 95 TYR H O 1
ATOM 1479 N N . CYS A 1 96 ? -4.84651 23.61913 -41.81265 1.000 55.41830 96 CYS H N 1
ATOM 1480 C CA . CYS A 1 96 ? -6.23672 24.00695 -41.64448 1.000 57.42050 96 CYS H CA 1
ATOM 1481 C C . CYS A 1 96 ? -7.09498 22.97715 -42.36242 1.000 53.42221 96 CYS H C 1
ATOM 1482 O O . CYS A 1 96 ? -6.66132 22.35208 -43.33217 1.000 54.46875 96 CYS H O 1
ATOM 1489 N N . ALA A 1 97 ? -8.29714 22.76500 -41.84684 1.000 53.80666 97 ALA H N 1
ATOM 1490 C CA . ALA A 1 97 ? -9.19133 21.77601 -42.42026 1.000 57.52756 97 ALA H CA 1
ATOM 1491 C C . ALA A 1 97 ? -10.62399 22.24573 -42.25122 1.000 59.84241 97 ALA H C 1
ATOM 1492 O O . ALA A 1 97 ? -10.99256 22.79102 -41.21108 1.000 60.12732 97 ALA H O 1
ATOM 1499 N N . ARG A 1 98 ? -11.41792 22.04812 -43.28791 1.000 57.70764 98 ARG H N 1
ATOM 1500 C CA . ARG A 1 98 ? -12.83317 22.36082 -43.24433 1.000 60.45674 98 ARG H CA 1
ATOM 1501 C C . ARG A 1 98 ? -13.61533 21.18930 -42.67380 1.000 60.60553 98 ARG H C 1
ATOM 1502 O O . ARG A 1 98 ? -13.35266 20.02898 -43.00305 1.000 58.89368 98 ARG H O 1
ATOM 1523 N N . GLU A 1 99 ? -14.58290 21.50083 -41.82051 1.000 59.37002 99 GLU H N 1
ATOM 1524 C CA . GLU A 1 99 ? -15.45676 20.49406 -41.23947 1.000 62.16756 99 GLU H CA 1
ATOM 1525 C C . GLU A 1 99 ? -16.77858 20.47673 -42.00107 1.000 63.57488 99 GLU H C 1
ATOM 1526 O O . GLU A 1 99 ? -17.42842 21.51760 -42.15384 1.000 63.91789 99 GLU H O 1
ATOM 1538 N N . GLN A 1 100 ? -17.14580 19.30725 -42.51650 1.000 64.83642 100 GLN H N 1
ATOM 1539 C CA . GLN A 1 100 ? -18.47438 19.08480 -43.06719 1.000 69.99728 100 GLN H CA 1
ATOM 1540 C C . GLN A 1 100 ? -19.39158 18.63566 -41.93636 1.000 70.54644 100 GLN H C 1
ATOM 1541 O O . GLN A 1 100 ? -19.14302 17.60258 -41.30641 1.000 70.64670 100 GLN H O 1
ATOM 1555 N N . TRP A 1 101 ? -20.45216 19.40107 -41.68772 1.000 71.23362 101 TRP H N 1
ATOM 1556 C CA . TRP A 1 101 ? -21.39593 19.07441 -40.62725 1.000 73.51061 101 TRP H CA 1
ATOM 1557 C C . TRP A 1 101 ? -22.49020 18.11773 -41.07909 1.000 77.30489 101 TRP H C 1
ATOM 1558 O O . TRP A 1 101 ? -23.07494 17.42337 -40.23870 1.000 79.32850 101 TRP H O 1
ATOM 1579 N N . LEU A 1 102 ? -22.77793 18.06209 -42.37707 1.000 77.94675 102 LEU H N 1
ATOM 1580 C CA . LEU A 1 102 ? -23.88121 17.24381 -42.86146 1.000 80.52635 102 LEU H CA 1
ATOM 1581 C C . LEU A 1 102 ? -23.68957 15.79137 -42.44396 1.000 82.66095 102 LEU H C 1
ATOM 1582 O O . LEU A 1 102 ? -22.59835 15.23083 -42.58312 1.000 81.55925 102 LEU H O 1
ATOM 1598 N N . ASP A 1 103 ? -24.76731 15.18226 -41.94313 1.000 85.80100 103 ASP H N 1
ATOM 1599 C CA . ASP A 1 103 ? -24.72972 13.82642 -41.40571 1.000 88.85759 103 ASP H CA 1
ATOM 1600 C C . ASP A 1 103 ? -23.87712 13.79382 -40.14129 1.000 93.49183 103 ASP H C 1
ATOM 1601 O O . ASP A 1 103 ? -24.27890 14.32107 -39.09519 1.000 86.28001 103 ASP H O 1
ATOM 1610 N N . LEU A 1 104 ? -22.70664 13.17203 -40.21778 1.000 87.85348 104 LEU H N 1
ATOM 1611 C CA . LEU A 1 104 ? -21.78934 13.10658 -39.09218 1.000 77.80571 104 LEU H CA 1
ATOM 1612 C C . LEU A 1 104 ? -20.56143 13.94519 -39.42475 1.000 75.75775 104 LEU H C 1
ATOM 1613 O O . LEU A 1 104 ? -20.05873 13.90368 -40.55194 1.000 73.56716 104 LEU H O 1
ATOM 1629 N N . ALA A 1 105 ? -20.08374 14.70728 -38.44373 1.000 74.80403 105 ALA H N 1
ATOM 1630 C CA . ALA A 1 105 ? -19.00492 15.65490 -38.69036 1.000 69.33569 105 ALA H CA 1
ATOM 1631 C C . ALA A 1 105 ? -17.76216 14.94952 -39.21831 1.000 66.77770 105 ALA H C 1
ATOM 1632 O O . ALA A 1 105 ? -17.42749 13.83990 -38.79657 1.000 67.74331 105 ALA H O 1
ATOM 1639 N N . HIS A 1 106 ? -17.07952 15.60113 -40.15598 1.000 65.95183 106 HIS H N 1
ATOM 1640 C CA . HIS A 1 106 ? -15.85157 15.06102 -40.71860 1.000 64.49391 106 HIS H CA 1
ATOM 1641 C C . HIS A 1 106 ? -15.11761 16.16770 -41.46176 1.000 61.87459 106 HIS H C 1
ATOM 1642 O O . HIS A 1 106 ? -15.72514 17.13782 -41.92097 1.000 62.85049 106 HIS H O 1
ATOM 1656 N N . PHE A 1 107 ? -13.80200 16.00577 -41.57524 1.000 58.90315 107 PHE H N 1
ATOM 1657 C CA . PHE A 1 107 ? -12.94672 16.98941 -42.23541 1.000 60.29011 107 PHE H CA 1
ATOM 1658 C C . PHE A 1 107 ? -12.81272 16.59126 -43.70040 1.000 62.07685 107 PHE H C 1
ATOM 1659 O O . PHE A 1 107 ? -12.06284 15.67345 -44.03986 1.000 61.33836 107 PHE H O 1
ATOM 1676 N N . ASP A 1 108 ? -13.50921 17.30341 -44.58548 1.000 61.17776 108 ASP H N 1
ATOM 1677 C CA . ASP A 1 108 ? -13.56891 16.87384 -45.97601 1.000 63.44764 108 ASP H CA 1
ATOM 1678 C C . ASP A 1 108 ? -12.51120 17.51863 -46.86055 1.000 60.99954 108 ASP H C 1
ATOM 1679 O O . ASP A 1 108 ? -12.11726 16.90889 -47.86012 1.000 61.49022 108 ASP H O 1
ATOM 1688 N N . TYR A 1 109 ? -11.99978 18.69374 -46.50177 1.000 60.04992 109 TYR H N 1
ATOM 1689 C CA . TYR A 1 109 ? -10.96455 19.34043 -47.29460 1.000 59.57932 109 TYR H CA 1
ATOM 1690 C C . TYR A 1 109 ? -9.90166 19.91831 -46.37815 1.000 59.11533 109 TYR H C 1
ATOM 1691 O O . TYR A 1 109 ? -10.21439 20.51149 -45.34327 1.000 59.54722 109 TYR H O 1
ATOM 1709 N N . TRP A 1 110 ? -8.64619 19.75363 -46.78424 1.000 58.70233 110 TRP H N 1
ATOM 1710 C CA . TRP A 1 110 ? -7.48864 20.15986 -46.00704 1.000 57.32214 110 TRP H CA 1
ATOM 1711 C C . TRP A 1 110 ? -6.61391 21.10689 -46.81672 1.000 59.06469 110 TRP H C 1
ATOM 1712 O O . TRP A 1 110 ? -6.50429 20.98474 -48.04068 1.000 59.56773 110 TRP H O 1
ATOM 1733 N N . GLY A 1 111 ? -5.97464 22.04144 -46.12192 1.000 57.81531 111 GLY H N 1
ATOM 1734 C CA . GLY A 1 111 ? -4.93759 22.83650 -46.74062 1.000 58.51167 111 GLY H CA 1
ATOM 1735 C C . GLY A 1 111 ? -3.69209 22.00725 -46.98693 1.000 59.20020 111 GLY H C 1
ATOM 1736 O O . GLY A 1 111 ? -3.55640 20.87184 -46.52362 1.000 57.47583 111 GLY H O 1
ATOM 1740 N N . GLN A 1 112 ? -2.76589 22.58186 -47.75935 1.000 58.47484 112 GLN H N 1
ATOM 1741 C CA . GLN A 1 112 ? -1.54910 21.85031 -48.09408 1.000 59.71594 112 GLN H CA 1
ATOM 1742 C C . GLN A 1 112 ? -0.57959 21.77563 -46.91966 1.000 61.19369 112 GLN H C 1
ATOM 1743 O O . GLN A 1 112 ? 0.34915 20.96151 -46.95271 1.000 61.16048 112 GLN H O 1
ATOM 1757 N N . GLY A 1 113 ? -0.76958 22.59248 -45.89583 1.000 61.19665 113 GLY H N 1
ATOM 1758 C CA . GLY A 1 113 ? 0.07242 22.52814 -44.71926 1.000 61.37263 113 GLY H CA 1
ATOM 1759 C C . GLY A 1 113 ? 1.12724 23.61891 -44.70377 1.000 61.52407 113 GLY H C 1
ATOM 1760 O O . GLY A 1 113 ? 1.57979 24.10465 -45.74699 1.000 63.72276 113 GLY H O 1
ATOM 1764 N N . THR A 1 114 ? 1.53641 24.00433 -43.49383 1.000 58.83316 114 THR H N 1
ATOM 1765 C CA . THR A 1 114 ? 2.56300 25.01746 -43.27614 1.000 59.40683 114 THR H CA 1
ATOM 1766 C C . THR A 1 114 ? 3.58522 24.46366 -42.29603 1.000 56.04041 114 THR H C 1
ATOM 1767 O O . THR A 1 114 ? 3.23994 24.14903 -41.15451 1.000 56.74823 114 THR H O 1
ATOM 1778 N N . LEU A 1 115 ? 4.83787 24.36341 -42.72741 1.000 58.93483 115 LEU H N 1
ATOM 1779 C CA . LEU A 1 115 ? 5.90331 23.88704 -41.85384 1.000 60.18254 115 LEU H CA 1
ATOM 1780 C C . LEU A 1 115 ? 6.38599 25.03303 -40.96507 1.000 60.47468 115 LEU H C 1
ATOM 1781 O O . LEU A 1 115 ? 6.90788 26.03912 -41.46590 1.000 58.00150 115 LEU H O 1
ATOM 1797 N N . VAL A 1 116 ? 6.20321 24.88768 -39.65060 1.000 60.79178 116 VAL H N 1
ATOM 1798 C CA . VAL A 1 116 ? 6.74277 25.81628 -38.66109 1.000 61.85981 116 VAL H CA 1
ATOM 1799 C C . VAL A 1 116 ? 7.90376 25.12158 -37.96443 1.000 58.49682 116 VAL H C 1
ATOM 1800 O O . VAL A 1 116 ? 7.72724 24.05351 -37.36025 1.000 59.71839 116 VAL H O 1
ATOM 1813 N N . THR A 1 117 ? 9.08512 25.73088 -38.05101 1.000 60.29984 117 THR H N 1
ATOM 1814 C CA . THR A 1 117 ? 10.31324 25.21449 -37.46096 1.000 60.49918 117 THR H CA 1
ATOM 1815 C C . THR A 1 117 ? 10.77509 26.13580 -36.33699 1.000 61.59088 117 THR H C 1
ATOM 1816 O O . THR A 1 117 ? 11.03548 27.32192 -36.56759 1.000 59.68731 117 THR H O 1
ATOM 1827 N N . VAL A 1 118 ? 10.91087 25.58188 -35.13730 1.000 61.80709 118 VAL H N 1
ATOM 1828 C CA . VAL A 1 118 ? 11.38880 26.31970 -33.97327 1.000 63.15728 118 VAL H CA 1
ATOM 1829 C C . VAL A 1 118 ? 12.83771 25.90506 -33.75477 1.000 62.94441 118 VAL H C 1
ATOM 1830 O O . VAL A 1 118 ? 13.12425 24.72311 -33.53221 1.000 64.21270 118 VAL H O 1
ATOM 1843 N N . SER A 1 119 ? 13.75673 26.86676 -33.82937 1.000 62.53874 119 SER H N 1
ATOM 1844 C CA . SER A 1 119 ? 15.17592 26.54437 -33.81803 1.000 66.93171 119 SER H CA 1
ATOM 1845 C C . SER A 1 119 ? 15.99568 27.69448 -33.25708 1.000 70.40826 119 SER H C 1
ATOM 1846 O O . SER A 1 119 ? 15.67271 28.86477 -33.47572 1.000 69.10125 119 SER H O 1
ATOM 1854 N N . SER A 1 120 ? 17.04915 27.34596 -32.51276 1.000 68.68889 120 SER H N 1
ATOM 1855 C CA . SER A 1 120 ? 17.99091 28.35753 -32.04709 1.000 71.88458 120 SER H CA 1
ATOM 1856 C C . SER A 1 120 ? 18.82641 28.90032 -33.19548 1.000 72.63658 120 SER H C 1
ATOM 1857 O O . SER A 1 120 ? 19.33157 30.02558 -33.11668 1.000 77.41307 120 SER H O 1
ATOM 1865 N N . GLY A 1 121 ? 18.99871 28.10811 -34.24788 1.000 76.83926 121 GLY H N 1
ATOM 1866 C CA . GLY A 1 121 ? 19.65271 28.54682 -35.45823 1.000 76.78626 121 GLY H CA 1
ATOM 1867 C C . GLY A 1 121 ? 18.81144 29.56633 -36.20347 1.000 80.23453 121 GLY H C 1
ATOM 1868 O O . GLY A 1 121 ? 17.78799 30.05994 -35.72746 1.000 75.24806 121 GLY H O 1
ATOM 1872 N N . SER A 1 122 ? 19.29274 29.91585 -37.39350 1.000 69.97218 122 SER H N 1
ATOM 1873 C CA . SER A 1 122 ? 18.62281 30.87798 -38.25266 1.000 67.09306 122 SER H CA 1
ATOM 1874 C C . SER A 1 122 ? 18.39466 30.29349 -39.63963 1.000 64.64961 122 SER H C 1
ATOM 1875 O O . SER A 1 122 ? 19.09807 29.37692 -40.07538 1.000 61.50115 122 SER H O 1
ATOM 1883 N N . ALA A 1 123 ? 17.36602 30.81310 -40.30617 1.000 65.62171 123 ALA H N 1
ATOM 1884 C CA . ALA A 1 123 ? 17.05268 30.41069 -41.66995 1.000 62.33872 123 ALA H CA 1
ATOM 1885 C C . ALA A 1 123 ? 18.24686 30.64458 -42.58734 1.000 61.68897 123 ALA H C 1
ATOM 1886 O O . ALA A 1 123 ? 19.00940 31.59574 -42.40815 1.000 61.62730 123 ALA H O 1
ATOM 1893 N N . SER A 1 124 ? 18.42780 29.75362 -43.55835 1.000 60.17815 124 SER H N 1
ATOM 1894 C CA . SER A 1 124 ? 19.52659 29.88747 -44.50497 1.000 60.25660 124 SER H CA 1
ATOM 1895 C C . SER A 1 124 ? 19.17177 29.11643 -45.76507 1.000 60.04781 124 SER H C 1
ATOM 1896 O O . SER A 1 124 ? 18.50622 28.07900 -45.70794 1.000 56.48191 124 SER H O 1
ATOM 1904 N N . ALA A 1 125 ? 19.61004 29.65133 -46.90061 1.000 59.32373 125 ALA H N 1
ATOM 1905 C CA . ALA A 1 125 ? 19.43044 28.99947 -48.18404 1.000 60.13292 125 ALA H CA 1
ATOM 1906 C C . ALA A 1 125 ? 20.46147 27.89124 -48.34580 1.000 57.69617 125 ALA H C 1
ATOM 1907 O O . ALA A 1 125 ? 21.49540 27.88976 -47.67323 1.000 56.12805 125 ALA H O 1
ATOM 1914 N N . PRO A 1 126 ? 20.20618 26.93545 -49.23153 1.000 58.65384 126 PRO H N 1
ATOM 1915 C CA . PRO A 1 126 ? 21.13352 25.81450 -49.39891 1.000 58.97736 126 PRO H CA 1
ATOM 1916 C C . PRO A 1 126 ? 22.35774 26.19689 -50.21501 1.000 57.50392 126 PRO H C 1
ATOM 1917 O O . PRO A 1 126 ? 22.36979 27.18060 -50.95646 1.000 59.88534 126 PRO H O 1
ATOM 1928 N N . THR A 1 127 ? 23.41597 25.41587 -50.01963 1.000 58.26488 127 THR H N 1
ATOM 1929 C CA . THR A 1 127 ? 24.59183 25.43061 -50.88269 1.000 61.05392 127 THR H CA 1
ATOM 1930 C C . THR A 1 127 ? 24.64019 24.11208 -51.65031 1.000 59.53917 127 THR H C 1
ATOM 1931 O O . THR A 1 127 ? 24.43625 23.04354 -51.06316 1.000 58.69993 127 THR H O 1
ATOM 1942 N N . LEU A 1 128 ? 24.86678 24.18815 -52.96057 1.000 60.54851 128 LEU H N 1
ATOM 1943 C CA . LEU A 1 128 ? 24.79750 23.02306 -53.83523 1.000 62.76067 128 LEU H CA 1
ATOM 1944 C C . LEU A 1 128 ? 26.18602 22.54709 -54.23818 1.000 64.83601 128 LEU H C 1
ATOM 1945 O O . LEU A 1 128 ? 27.05774 23.34944 -54.58345 1.000 65.63615 128 LEU H O 1
ATOM 1961 N N . PHE A 1 129 ? 26.36380 21.22921 -54.23609 1.000 64.33019 129 PHE H N 1
ATOM 1962 C CA . PHE A 1 129 ? 27.58800 20.58074 -54.66871 1.000 66.92665 129 PHE H CA 1
ATOM 1963 C C . PHE A 1 129 ? 27.25118 19.45065 -55.63355 1.000 63.66709 129 PHE H C 1
ATOM 1964 O O . PHE A 1 129 ? 26.26243 18.73516 -55.43326 1.000 61.73817 129 PHE H O 1
ATOM 1981 N N . PRO A 1 130 ? 28.03150 19.27282 -56.69497 1.000 62.76795 130 PRO H N 1
ATOM 1982 C CA . PRO A 1 130 ? 27.73512 18.20419 -57.65370 1.000 64.24230 130 PRO H CA 1
ATOM 1983 C C . PRO A 1 130 ? 28.20525 16.84353 -57.16700 1.000 65.93925 130 PRO H C 1
ATOM 1984 O O . PRO A 1 130 ? 29.21583 16.71863 -56.47119 1.000 67.19980 130 PRO H O 1
ATOM 1995 N N . LEU A 1 131 ? 27.44344 15.81264 -57.54325 1.000 66.51566 131 LEU H N 1
ATOM 1996 C CA . LEU A 1 131 ? 27.78304 14.41767 -57.28060 1.000 69.25276 131 LEU H CA 1
ATOM 1997 C C . LEU A 1 131 ? 28.06515 13.75249 -58.62273 1.000 70.49366 131 LEU H C 1
ATOM 1998 O O . LEU A 1 131 ? 27.14210 13.53550 -59.41923 1.000 69.55412 131 LEU H O 1
ATOM 2014 N N . VAL A 1 132 ? 29.33748 13.45325 -58.87340 1.000 70.94961 132 VAL H N 1
ATOM 2015 C CA . VAL A 1 132 ? 29.79810 12.87320 -60.12799 1.000 76.14938 132 VAL H CA 1
ATOM 2016 C C . VAL A 1 132 ? 30.37442 11.49197 -59.84426 1.000 81.61599 132 VAL H C 1
ATOM 2017 O O . VAL A 1 132 ? 31.18355 11.33076 -58.92316 1.000 82.00462 132 VAL H O 1
ATOM 2030 N N . SER A 1 133 ? 29.94861 10.49712 -60.62301 1.000 85.82619 133 SER H N 1
ATOM 2031 C CA . SER A 1 133 ? 30.49240 9.15228 -60.47466 1.000 90.25236 133 SER H CA 1
ATOM 2032 C C . SER A 1 133 ? 31.98727 9.15657 -60.77897 1.000 94.79286 133 SER H C 1
ATOM 2033 O O . SER A 1 133 ? 32.47309 9.92799 -61.61126 1.000 96.53929 133 SER H O 1
ATOM 2041 N N . CYS A 1 134 ? 32.71990 8.27945 -60.10169 1.000 96.04660 134 CYS H N 1
ATOM 2042 C CA . CYS A 1 134 ? 34.17296 8.25486 -60.23319 1.000 100.77164 134 CYS H CA 1
ATOM 2043 C C . CYS A 1 134 ? 34.62299 7.32223 -61.35954 1.000 103.28064 134 CYS H C 1
ATOM 2044 O O . CYS A 1 134 ? 34.29295 6.13531 -61.37828 1.000 103.82113 134 CYS H O 1
ATOM 2052 N N . SER A 1 142 ? 22.78385 0.34487 -69.95231 1.000 117.44274 142 SER H N 1
ATOM 2053 C CA . SER A 1 142 ? 23.01884 0.71568 -68.56275 1.000 120.61941 142 SER H CA 1
ATOM 2054 C C . SER A 1 142 ? 22.84539 2.22038 -68.39814 1.000 110.26469 142 SER H C 1
ATOM 2055 O O . SER A 1 142 ? 22.89235 2.96553 -69.37700 1.000 109.84274 142 SER H O 1
ATOM 2062 N N . SER A 1 143 ? 22.64461 2.66609 -67.16109 1.000 110.09831 143 SER H N 1
ATOM 2063 C CA . SER A 1 143 ? 22.40724 4.07017 -66.86596 1.000 106.63350 143 SER H CA 1
ATOM 2064 C C . SER A 1 143 ? 23.44998 4.58860 -65.88692 1.000 99.57256 143 SER H C 1
ATOM 2065 O O . SER A 1 143 ? 23.84093 3.88940 -64.94679 1.000 98.53403 143 SER H O 1
ATOM 2073 N N . VAL A 1 144 ? 23.90306 5.81328 -66.12948 1.000 103.71662 144 VAL H N 1
ATOM 2074 C CA . VAL A 1 144 ? 24.86774 6.50299 -65.28456 1.000 97.73175 144 VAL H CA 1
ATOM 2075 C C . VAL A 1 144 ? 24.09198 7.39777 -64.32931 1.000 90.35449 144 VAL H C 1
ATOM 2076 O O . VAL A 1 144 ? 23.07413 8.00046 -64.70480 1.000 87.95074 144 VAL H O 1
ATOM 2089 N N . ALA A 1 145 ? 24.57364 7.49288 -63.09545 1.000 87.42929 145 ALA H N 1
ATOM 2090 C CA . ALA A 1 145 ? 23.91155 8.26144 -62.05254 1.000 81.18293 145 ALA H CA 1
ATOM 2091 C C . ALA A 1 145 ? 24.62573 9.59162 -61.87373 1.000 74.12338 145 ALA H C 1
ATOM 2092 O O . ALA A 1 145 ? 25.85264 9.63179 -61.73416 1.000 74.29081 145 ALA H O 1
ATOM 2099 N N . VAL A 1 146 ? 23.85596 10.67465 -61.88089 1.000 71.31987 146 VAL H N 1
ATOM 2100 C CA . VAL A 1 146 ? 24.38342 12.01237 -61.65638 1.000 72.19654 146 VAL H CA 1
ATOM 2101 C C . VAL A 1 146 ? 23.56301 12.62086 -60.53235 1.000 68.85896 146 VAL H C 1
ATOM 2102 O O . VAL A 1 146 ? 22.36701 12.34257 -60.40852 1.000 69.79907 146 VAL H O 1
ATOM 2115 N N . GLY A 1 147 ? 24.19653 13.45036 -59.70062 1.000 70.30692 147 GLY H N 1
ATOM 2116 C CA . GLY A 1 147 ? 23.49960 13.88686 -58.51066 1.000 68.97287 147 GLY H CA 1
ATOM 2117 C C . GLY A 1 147 ? 23.83174 15.28870 -58.04996 1.000 66.74734 147 GLY H C 1
ATOM 2118 O O . GLY A 1 147 ? 24.72043 15.96538 -58.57272 1.000 65.14698 147 GLY H O 1
ATOM 2122 N N . CYS A 1 148 ? 23.14730 15.66998 -56.97794 1.000 65.02141 148 CYS H N 1
ATOM 2123 C CA . CYS A 1 148 ? 23.18851 17.02114 -56.44512 1.000 62.14284 148 CYS H CA 1
ATOM 2124 C C . CYS A 1 148 ? 23.03021 16.92845 -54.93531 1.000 60.08259 148 CYS H C 1
ATOM 2125 O O . CYS A 1 148 ? 22.15408 16.20539 -54.45050 1.000 58.22895 148 CYS H O 1
ATOM 2132 N N . LEU A 1 149 ? 23.90630 17.61266 -54.20049 1.000 61.85477 149 LEU H N 1
ATOM 2133 C CA . LEU A 1 149 ? 23.88205 17.64156 -52.74363 1.000 59.90234 149 LEU H CA 1
ATOM 2134 C C . LEU A 1 149 ? 23.59430 19.06670 -52.29366 1.000 60.21716 149 LEU H C 1
ATOM 2135 O O . LEU A 1 149 ? 24.36719 19.98202 -52.59417 1.000 59.07544 149 LEU H O 1
ATOM 2151 N N . ALA A 1 150 ? 22.48012 19.25662 -51.59671 1.000 59.37419 150 ALA H N 1
ATOM 2152 C CA . ALA A 1 150 ? 22.13626 20.53235 -50.99009 1.000 59.34399 150 ALA H CA 1
ATOM 2153 C C . ALA A 1 150 ? 22.45297 20.43782 -49.50728 1.000 59.87521 150 ALA H C 1
ATOM 2154 O O . ALA A 1 150 ? 22.02817 19.48912 -48.84236 1.000 57.82222 150 ALA H O 1
ATOM 2161 N N . GLN A 1 151 ? 23.21918 21.40043 -49.00218 1.000 60.00979 151 GLN H N 1
ATOM 2162 C CA . GLN A 1 151 ? 23.66065 21.39372 -47.61901 1.000 58.64511 151 GLN H CA 1
ATOM 2163 C C . GLN A 1 151 ? 23.33434 22.71953 -46.95502 1.000 58.00413 151 GLN H C 1
ATOM 2164 O O . GLN A 1 151 ? 23.14651 23.74577 -47.61786 1.000 56.67153 151 GLN H O 1
ATOM 2178 N N . ASP A 1 152 ? 23.25540 22.66734 -45.62358 1.000 58.39256 152 ASP H N 1
ATOM 2179 C CA . ASP A 1 152 ? 23.32258 23.86384 -44.78816 1.000 57.10208 152 ASP H CA 1
ATOM 2180 C C . ASP A 1 152 ? 22.14345 24.79368 -45.06088 1.000 57.06153 152 ASP H C 1
ATOM 2181 O O . ASP A 1 152 ? 22.29630 26.01062 -45.18085 1.000 57.74216 152 ASP H O 1
ATOM 2190 N N . PHE A 1 153 ? 20.94624 24.21437 -45.11667 1.000 56.88086 153 PHE H N 1
ATOM 2191 C CA . PHE A 1 153 ? 19.73240 24.98466 -45.33282 1.000 57.60665 153 PHE H CA 1
ATOM 2192 C C . PHE A 1 153 ? 18.74392 24.72946 -44.20645 1.000 58.86137 153 PHE H C 1
ATOM 2193 O O . PHE A 1 153 ? 18.77550 23.68501 -43.54742 1.000 58.39125 153 PHE H O 1
ATOM 2210 N N . LEU A 1 154 ? 17.89406 25.72370 -43.97430 1.000 60.51585 154 LEU H N 1
ATOM 2211 C CA . LEU A 1 154 ? 16.90574 25.71034 -42.90757 1.000 60.43793 154 LEU H CA 1
ATOM 2212 C C . LEU A 1 154 ? 15.83645 26.73594 -43.26311 1.000 58.10056 154 LEU H C 1
ATOM 2213 O O . LEU A 1 154 ? 16.16940 27.88601 -43.57175 1.000 58.87994 154 LEU H O 1
ATOM 2229 N N . PRO A 1 155 ? 14.54989 26.38212 -43.22074 1.000 55.24748 155 PRO H N 1
ATOM 2230 C CA . PRO A 1 155 ? 13.96048 25.11282 -42.77566 1.000 57.20743 155 PRO H CA 1
ATOM 2231 C C . PRO A 1 155 ? 14.07486 24.00143 -43.80667 1.000 57.67359 155 PRO H C 1
ATOM 2232 O O . PRO A 1 155 ? 14.55405 24.21312 -44.91981 1.000 55.95690 155 PRO H O 1
ATOM 2243 N N . ASP A 1 156 ? 13.64461 22.79504 -43.43167 1.000 56.03177 156 ASP H N 1
ATOM 2244 C CA . ASP A 1 156 ? 13.63050 21.64408 -44.33204 1.000 58.25101 156 ASP H CA 1
ATOM 2245 C C . ASP A 1 156 ? 12.43157 21.76723 -45.26885 1.000 56.71434 156 ASP H C 1
ATOM 2246 O O . ASP A 1 156 ? 11.40998 21.09165 -45.12763 1.000 56.32549 156 ASP H O 1
ATOM 2255 N N . SER A 1 157 ? 12.57500 22.63361 -46.26820 1.000 56.49268 157 SER H N 1
ATOM 2256 C CA . SER A 1 157 ? 11.49348 22.89327 -47.21747 1.000 59.25643 157 SER H CA 1
ATOM 2257 C C . SER A 1 157 ? 12.16122 23.19235 -48.56282 1.000 57.84346 157 SER H C 1
ATOM 2258 O O . SER A 1 157 ? 12.32621 24.33948 -48.97696 1.000 58.06653 157 SER H O 1
ATOM 2266 N N . ILE A 1 158 ? 12.55078 22.12735 -49.25380 1.000 57.37090 158 ILE H N 1
ATOM 2267 C CA . ILE A 1 158 ? 13.35717 22.21981 -50.46101 1.000 57.29535 158 ILE H CA 1
ATOM 2268 C C . ILE A 1 158 ? 12.73321 21.34212 -51.53468 1.000 57.36506 158 ILE H C 1
ATOM 2269 O O . ILE A 1 158 ? 12.09654 20.32519 -51.23978 1.000 57.30632 158 ILE H O 1
ATOM 2285 N N . THR A 1 159 ? 12.91054 21.74802 -52.79112 1.000 57.23198 159 THR H N 1
ATOM 2286 C CA . THR A 1 159 ? 12.47277 20.93636 -53.92161 1.000 59.01778 159 THR H CA 1
ATOM 2287 C C . THR A 1 159 ? 13.51038 20.99642 -55.03293 1.000 57.62681 159 THR H C 1
ATOM 2288 O O . THR A 1 159 ? 14.03506 22.06831 -55.34143 1.000 59.19432 159 THR H O 1
ATOM 2299 N N . PHE A 1 160 ? 13.80034 19.84107 -55.62641 1.000 57.89801 160 PHE H N 1
ATOM 2300 C CA . PHE A 1 160 ? 14.76279 19.71739 -56.71123 1.000 59.01997 160 PHE H CA 1
ATOM 2301 C C . PHE A 1 160 ? 14.06490 19.66917 -58.06505 1.000 59.96520 160 PHE H C 1
ATOM 2302 O O . PHE A 1 160 ? 12.92072 19.22425 -58.18249 1.000 59.13140 160 PHE H O 1
ATOM 2319 N N . SER A 1 161 ? 14.78062 20.12647 -59.08978 1.000 61.36784 161 SER H N 1
ATOM 2320 C CA . SER A 1 161 ? 14.38605 19.91824 -60.47618 1.000 65.44720 161 SER H CA 1
ATOM 2321 C C . SER A 1 161 ? 15.65195 19.89886 -61.32376 1.000 66.99450 161 SER H C 1
ATOM 2322 O O . SER A 1 161 ? 16.70510 20.38985 -60.91124 1.000 64.06783 161 SER H O 1
ATOM 2330 N N . TRP A 1 162 ? 15.55233 19.30314 -62.50833 1.000 67.31334 162 TRP H N 1
ATOM 2331 C CA . TRP A 1 162 ? 16.71919 19.09322 -63.35197 1.000 71.98300 162 TRP H CA 1
ATOM 2332 C C . TRP A 1 162 ? 16.45241 19.52710 -64.78530 1.000 74.91022 162 TRP H C 1
ATOM 2333 O O . TRP A 1 162 ? 15.34343 19.36908 -65.30765 1.000 74.89424 162 TRP H O 1
ATOM 2354 N N . LYS A 1 163 ? 17.49787 20.05848 -65.42366 1.000 74.47917 163 LYS H N 1
ATOM 2355 C CA . LYS A 1 163 ? 17.41490 20.47098 -66.81795 1.000 75.07371 163 LYS H CA 1
ATOM 2356 C C . LYS A 1 163 ? 18.67017 20.06027 -67.57706 1.000 78.57965 163 LYS H C 1
ATOM 2357 O O . LYS A 1 163 ? 19.76886 20.00798 -67.01775 1.000 74.64935 163 LYS H O 1
ATOM 2376 N N . TYR A 1 164 ? 18.48749 19.74618 -68.86111 1.000 84.91215 164 TYR H N 1
ATOM 2377 C CA . TYR A 1 164 ? 19.61429 19.50001 -69.74887 1.000 88.08132 164 TYR H CA 1
ATOM 2378 C C . TYR A 1 164 ? 20.28531 20.82676 -70.10934 1.000 90.53445 164 TYR H C 1
ATOM 2379 O O . TYR A 1 164 ? 19.85728 21.90824 -69.69762 1.000 88.26499 164 TYR H O 1
ATOM 2397 N N . LYS A 1 165 ? 21.35322 20.73850 -70.90413 1.000 88.36472 165 LYS H N 1
ATOM 2398 C CA . LYS A 1 165 ? 22.00130 21.94376 -71.41258 1.000 92.03795 165 LYS H CA 1
ATOM 2399 C C . LYS A 1 165 ? 21.06846 22.73755 -72.32048 1.000 94.40273 165 LYS H C 1
ATOM 2400 O O . LYS A 1 165 ? 21.05344 23.97506 -72.27831 1.000 94.35324 165 LYS H O 1
ATOM 2419 N N . ASN A 1 166 ? 20.29349 22.04201 -73.16016 1.000 97.63526 166 ASN H N 1
ATOM 2420 C CA . ASN A 1 166 ? 19.29250 22.66337 -74.03049 1.000 98.26724 166 ASN H CA 1
ATOM 2421 C C . ASN A 1 166 ? 18.05986 23.13671 -73.27673 1.000 96.35805 166 ASN H C 1
ATOM 2422 O O . ASN A 1 166 ? 17.10428 23.59591 -73.90450 1.000 95.17585 166 ASN H O 1
ATOM 2432 N N . ASN A 1 167 ? 18.07488 23.11318 -71.95411 1.000 91.45010 167 ASN H N 1
ATOM 2433 C CA . ASN A 1 167 ? 17.04448 23.74205 -71.15281 1.000 92.57243 167 ASN H CA 1
ATOM 2434 C C . ASN A 1 167 ? 15.77099 22.90925 -71.08685 1.000 91.18045 167 ASN H C 1
ATOM 2435 O O . ASN A 1 167 ? 14.74271 23.40409 -70.61650 1.000 87.97306 167 ASN H O 1
ATOM 2445 N N . SER A 1 168 ? 15.81042 21.64955 -71.50849 1.000 93.18632 168 SER H N 1
ATOM 2446 C CA . SER A 1 168 ? 14.65557 20.77290 -71.38259 1.000 91.67712 168 SER H CA 1
ATOM 2447 C C . SER A 1 168 ? 14.70832 20.00640 -70.06460 1.000 85.74103 168 SER H C 1
ATOM 2448 O O . SER A 1 168 ? 15.77796 19.75640 -69.50280 1.000 83.34554 168 SER H O 1
ATOM 2456 N N . ASP A 1 169 ? 13.53227 19.61561 -69.58721 1.000 83.42512 169 ASP H N 1
ATOM 2457 C CA . ASP A 1 169 ? 13.42297 18.97334 -68.28553 1.000 76.94255 169 ASP H CA 1
ATOM 2458 C C . ASP A 1 169 ? 13.95253 17.54621 -68.32878 1.000 76.88014 169 ASP H C 1
ATOM 2459 O O . ASP A 1 169 ? 13.72676 16.80929 -69.29147 1.000 77.75252 169 ASP H O 1
ATOM 2468 N N . ILE A 1 170 ? 14.66668 17.16212 -67.27419 1.000 79.40570 170 ILE H N 1
ATOM 2469 C CA . ILE A 1 170 ? 15.04576 15.77579 -67.03171 1.000 80.13471 170 ILE H CA 1
ATOM 2470 C C . ILE A 1 170 ? 14.01141 15.17762 -66.09171 1.000 82.00938 170 ILE H C 1
ATOM 2471 O O . ILE A 1 170 ? 13.68717 15.77448 -65.05768 1.000 79.71038 170 ILE H O 1
ATOM 2487 N N . SER A 1 171 ? 13.48585 14.00958 -66.44675 1.000 80.14379 171 SER H N 1
ATOM 2488 C CA . SER A 1 171 ? 12.51935 13.33826 -65.58723 1.000 81.90633 171 SER H CA 1
ATOM 2489 C C . SER A 1 171 ? 13.09124 13.16103 -64.18894 1.000 81.55891 171 SER H C 1
ATOM 2490 O O . SER A 1 171 ? 14.12707 12.51421 -64.00611 1.000 79.91552 171 SER H O 1
ATOM 2498 N N . SER A 1 172 ? 12.41936 13.74692 -63.20301 1.000 83.69320 172 SER H N 1
ATOM 2499 C CA . SER A 1 172 ? 12.88599 13.64059 -61.83250 1.000 88.24130 172 SER H CA 1
ATOM 2500 C C . SER A 1 172 ? 12.66922 12.22647 -61.30751 1.000 89.41613 172 SER H C 1
ATOM 2501 O O . SER A 1 172 ? 11.85230 11.45680 -61.82017 1.000 90.89244 172 SER H O 1
ATOM 2509 N N . THR A 1 173 ? 13.42860 11.89072 -60.27353 1.000 82.42811 173 THR H N 1
ATOM 2510 C CA . THR A 1 173 ? 13.31911 10.62040 -59.58073 1.000 79.91503 173 THR H CA 1
ATOM 2511 C C . THR A 1 173 ? 12.93999 10.89660 -58.13395 1.000 80.48803 173 THR H C 1
ATOM 2512 O O . THR A 1 173 ? 13.15040 11.99769 -57.61627 1.000 78.58265 173 THR H O 1
ATOM 2523 N N . ARG A 1 174 ? 12.35944 9.88236 -57.50164 1.000 79.70986 174 ARG H N 1
ATOM 2524 C CA . ARG A 1 174 ? 11.95178 9.93236 -56.10475 1.000 74.40020 174 ARG H CA 1
ATOM 2525 C C . ARG A 1 174 ? 12.91992 10.75839 -55.26980 1.000 72.59938 174 ARG H C 1
ATOM 2526 O O . ARG A 1 174 ? 14.12563 10.49736 -55.25030 1.000 74.33044 174 ARG H O 1
ATOM 2547 N N . GLY A 1 175 ? 12.39248 11.78267 -54.60998 1.000 67.98410 175 GLY H N 1
ATOM 2548 C CA . GLY A 1 175 ? 13.21116 12.59089 -53.72985 1.000 68.75152 175 GLY H CA 1
ATOM 2549 C C . GLY A 1 175 ? 13.53877 11.87909 -52.43040 1.000 62.34021 175 GLY H C 1
ATOM 2550 O O . GLY A 1 175 ? 12.81033 11.00184 -51.95994 1.000 61.97776 175 GLY H O 1
ATOM 2554 N N . PHE A 1 176 ? 14.66907 12.26886 -51.84164 1.000 59.27576 176 PHE H N 1
ATOM 2555 C CA . PHE A 1 176 ? 15.05899 11.65503 -50.58725 1.000 55.42188 176 PHE H CA 1
ATOM 2556 C C . PHE A 1 176 ? 14.81731 12.60957 -49.43633 1.000 55.63238 176 PHE H C 1
ATOM 2557 O O . PHE A 1 176 ? 15.07978 13.80926 -49.56961 1.000 52.34940 176 PHE H O 1
ATOM 2574 N N . PRO A 1 177 ? 14.35896 12.10981 -48.28857 1.000 54.25278 177 PRO H N 1
ATOM 2575 C CA . PRO A 1 177 ? 14.17208 12.99546 -47.13644 1.000 54.12315 177 PRO H CA 1
ATOM 2576 C C . PRO A 1 177 ? 15.48161 13.63948 -46.71806 1.000 53.61240 177 PRO H C 1
ATOM 2577 O O . PRO A 1 177 ? 16.55102 13.02807 -46.78707 1.000 53.02511 177 PRO H O 1
ATOM 2588 N N . SER A 1 178 ? 15.38140 14.88348 -46.26123 1.000 54.36310 178 SER H N 1
ATOM 2589 C CA . SER A 1 178 ? 16.53972 15.57576 -45.72775 1.000 56.19918 178 SER H CA 1
ATOM 2590 C C . SER A 1 178 ? 16.94490 14.95424 -44.39508 1.000 54.63814 178 SER H C 1
ATOM 2591 O O . SER A 1 178 ? 16.14871 14.29673 -43.72104 1.000 54.20568 178 SER H O 1
ATOM 2599 N N . VAL A 1 179 ? 18.19392 15.19049 -44.00311 1.000 55.42261 179 VAL H N 1
ATOM 2600 C CA . VAL A 1 179 ? 18.68699 14.77530 -42.69718 1.000 57.37581 179 VAL H CA 1
ATOM 2601 C C . VAL A 1 179 ? 19.21430 15.99569 -41.95650 1.000 59.03941 179 VAL H C 1
ATOM 2602 O O . VAL A 1 179 ? 19.77430 16.92754 -42.55190 1.000 57.10966 179 VAL H O 1
ATOM 2615 N N . LEU A 1 180 ? 19.02702 15.96569 -40.63384 1.000 61.16847 180 LEU H N 1
ATOM 2616 C CA . LEU A 1 180 ? 19.41603 17.04261 -39.73404 1.000 61.43141 180 LEU H CA 1
ATOM 2617 C C . LEU A 1 180 ? 20.80233 16.79127 -39.16250 1.000 63.72544 180 LEU H C 1
ATOM 2618 O O . LEU A 1 180 ? 21.08063 15.70983 -38.63782 1.000 67.06340 180 LEU H O 1
ATOM 2634 N N . ARG A 1 181 ? 21.65141 17.80880 -39.22441 1.000 64.86612 181 ARG H N 1
ATOM 2635 C CA . ARG A 1 181 ? 23.01553 17.72485 -38.72704 1.000 67.93269 181 ARG H CA 1
ATOM 2636 C C . ARG A 1 181 ? 23.47499 19.12589 -38.34917 1.000 69.28837 181 ARG H C 1
ATOM 2637 O O . ARG A 1 181 ? 23.37172 20.05720 -39.15452 1.000 68.80117 181 ARG H O 1
ATOM 2658 N N . GLY A 1 182 ? 23.92751 19.27667 -37.10927 1.000 67.14080 182 GLY H N 1
ATOM 2659 C CA . GLY A 1 182 ? 24.39197 20.57908 -36.64519 1.000 68.37320 182 GLY H CA 1
ATOM 2660 C C . GLY A 1 182 ? 23.38871 21.68638 -36.86793 1.000 65.91599 182 GLY H C 1
ATOM 2661 O O . GLY A 1 182 ? 23.75810 22.78884 -37.29209 1.000 66.59225 182 GLY H O 1
ATOM 2665 N N . GLY A 1 183 ? 22.11365 21.41237 -36.60269 1.000 66.32516 183 GLY H N 1
ATOM 2666 C CA . GLY A 1 183 ? 21.08096 22.41541 -36.75051 1.000 63.80798 183 GLY H CA 1
ATOM 2667 C C . GLY A 1 183 ? 20.74953 22.81128 -38.17121 1.000 64.60967 183 GLY H C 1
ATOM 2668 O O . GLY A 1 183 ? 19.96218 23.74170 -38.36514 1.000 65.62326 183 GLY H O 1
ATOM 2672 N N . LYS A 1 184 ? 21.30065 22.13291 -39.17590 1.000 63.82312 184 LYS H N 1
ATOM 2673 C CA . LYS A 1 184 ? 20.98924 22.44171 -40.56303 1.000 60.96745 184 LYS H CA 1
ATOM 2674 C C . LYS A 1 184 ? 20.70098 21.15141 -41.31769 1.000 60.62010 184 LYS H C 1
ATOM 2675 O O . LYS A 1 184 ? 21.11722 20.06298 -40.91639 1.000 60.30203 184 LYS H O 1
ATOM 2694 N N . TYR A 1 185 ? 20.00530 21.28394 -42.43794 1.000 58.69793 185 TYR H N 1
ATOM 2695 C CA . TYR A 1 185 ? 19.54299 20.12710 -43.18468 1.000 56.94420 185 TYR H CA 1
ATOM 2696 C C . TYR A 1 185 ? 20.38375 19.90739 -44.43687 1.000 59.32553 185 TYR H C 1
ATOM 2697 O O . TYR A 1 185 ? 21.02730 20.82126 -44.96999 1.000 57.85237 185 TYR H O 1
ATOM 2715 N N . ALA A 1 186 ? 20.38857 18.65037 -44.87843 1.000 57.90628 186 ALA H N 1
ATOM 2716 C CA . ALA A 1 186 ? 21.08687 18.24594 -46.08689 1.000 56.43585 186 ALA H CA 1
ATOM 2717 C C . ALA A 1 186 ? 20.23291 17.24079 -46.84469 1.000 59.01280 186 ALA H C 1
ATOM 2718 O O . ALA A 1 186 ? 19.53597 16.41781 -46.24614 1.000 58.44402 186 ALA H O 1
ATOM 2725 N N . ALA A 1 187 ? 20.30233 17.30590 -48.17178 1.000 57.60672 187 ALA H N 1
ATOM 2726 C CA . ALA A 1 187 ? 19.47782 16.45440 -49.01523 1.000 58.97392 187 ALA H CA 1
ATOM 2727 C C . ALA A 1 187 ? 20.20675 16.15060 -50.31347 1.000 59.19540 187 ALA H C 1
ATOM 2728 O O . ALA A 1 187 ? 21.01508 16.94794 -50.79027 1.000 57.56489 187 ALA H O 1
ATOM 2735 N N . THR A 1 188 ? 19.91335 14.98929 -50.88729 1.000 59.37638 188 THR H N 1
ATOM 2736 C CA . THR A 1 188 ? 20.48245 14.61416 -52.16958 1.000 58.60989 188 THR H CA 1
ATOM 2737 C C . THR A 1 188 ? 19.36863 14.44002 -53.18942 1.000 56.07265 188 THR H C 1
ATOM 2738 O O . THR A 1 188 ? 18.21069 14.19239 -52.84391 1.000 55.75973 188 THR H O 1
ATOM 2749 N N . SER A 1 189 ? 19.73703 14.60248 -54.45515 1.000 60.09612 189 SER H N 1
ATOM 2750 C CA . SER A 1 189 ? 18.84768 14.32682 -55.57148 1.000 63.17023 189 SER H CA 1
ATOM 2751 C C . SER A 1 189 ? 19.66467 13.67883 -56.67619 1.000 64.35779 189 SER H C 1
ATOM 2752 O O . SER A 1 189 ? 20.87923 13.87483 -56.75762 1.000 65.11392 189 SER H O 1
ATOM 2760 N N . GLN A 1 190 ? 18.99676 12.88939 -57.51538 1.000 66.15640 190 GLN H N 1
ATOM 2761 C CA . GLN A 1 190 ? 19.68989 12.11503 -58.53410 1.000 67.76281 190 GLN H CA 1
ATOM 2762 C C . GLN A 1 190 ? 18.86563 12.05179 -59.81039 1.000 69.55406 190 GLN H C 1
ATOM 2763 O O . GLN A 1 190 ? 17.63294 12.08884 -59.78224 1.000 69.31474 190 GLN H O 1
ATOM 2777 N N . VAL A 1 191 ? 19.57295 11.94822 -60.93068 1.000 72.12767 191 VAL H N 1
ATOM 2778 C CA . VAL A 1 191 ? 18.98389 11.62529 -62.22042 1.000 77.74663 191 VAL H CA 1
ATOM 2779 C C . VAL A 1 191 ? 19.79075 10.48378 -62.82133 1.000 79.08968 191 VAL H C 1
ATOM 2780 O O . VAL A 1 191 ? 21.00728 10.37491 -62.62035 1.000 77.63304 191 VAL H O 1
ATOM 2793 N N . LEU A 1 192 ? 19.09265 9.61640 -63.54887 1.000 82.44980 192 LEU H N 1
ATOM 2794 C CA . LEU A 1 192 ? 19.68734 8.46078 -64.20593 1.000 84.81215 192 LEU H CA 1
ATOM 2795 C C . LEU A 1 192 ? 19.60537 8.66308 -65.71089 1.000 86.07411 192 LEU H C 1
ATOM 2796 O O . LEU A 1 192 ? 18.50806 8.70722 -66.27816 1.000 84.59012 192 LEU H O 1
ATOM 2812 N N . LEU A 1 193 ? 20.76082 8.77111 -66.34963 1.000 88.47065 193 LEU H N 1
ATOM 2813 C CA . LEU A 1 193 ? 20.83954 9.03809 -67.77660 1.000 93.06069 193 LEU H CA 1
ATOM 2814 C C . LEU A 1 193 ? 21.39600 7.82352 -68.51138 1.000 97.99630 193 LEU H C 1
ATOM 2815 O O . LEU A 1 193 ? 22.37369 7.22918 -68.05188 1.000 99.58737 193 LEU H O 1
ATOM 2831 N N . PRO A 1 194 ? 20.81782 7.41842 -69.64030 1.000 110.97926 194 PRO H N 1
ATOM 2832 C CA . PRO A 1 194 ? 21.40206 6.29424 -70.38362 1.000 112.83535 194 PRO H CA 1
ATOM 2833 C C . PRO A 1 194 ? 22.88772 6.51509 -70.63526 1.000 115.46985 194 PRO H C 1
ATOM 2834 O O . PRO A 1 194 ? 23.31141 7.58438 -71.07919 1.000 115.27222 194 PRO H O 1
ATOM 2845 N N . SER A 1 195 ? 23.68248 5.48377 -70.33576 1.000 111.42951 195 SER H N 1
ATOM 2846 C CA . SER A 1 195 ? 25.13691 5.59076 -70.43634 1.000 116.45053 195 SER H CA 1
ATOM 2847 C C . SER A 1 195 ? 25.58129 5.90222 -71.86207 1.000 122.58487 195 SER H C 1
ATOM 2848 O O . SER A 1 195 ? 26.42466 6.78279 -72.09033 1.000 125.38205 195 SER H O 1
ATOM 2856 N N . LYS A 1 196 ? 25.03829 5.16905 -72.83551 1.000 119.26928 196 LYS H N 1
ATOM 2857 C CA . LYS A 1 196 ? 25.48752 5.31841 -74.21403 1.000 124.03754 196 LYS H CA 1
ATOM 2858 C C . LYS A 1 196 ? 25.14256 6.69125 -74.77285 1.000 127.63826 196 LYS H C 1
ATOM 2859 O O . LYS A 1 196 ? 25.90438 7.23830 -75.57754 1.000 131.42440 196 LYS H O 1
ATOM 2878 N N . ASP A 1 197 ? 24.01385 7.26782 -74.35722 1.000 131.06365 197 ASP H N 1
ATOM 2879 C CA . ASP A 1 197 ? 23.67313 8.61694 -74.79023 1.000 132.56510 197 ASP H CA 1
ATOM 2880 C C . ASP A 1 197 ? 24.53854 9.66920 -74.11202 1.000 133.53809 197 ASP H C 1
ATOM 2881 O O . ASP A 1 197 ? 24.72176 10.75608 -74.67062 1.000 139.79258 197 ASP H O 1
ATOM 2890 N N . VAL A 1 198 ? 25.08101 9.37102 -72.93015 1.000 142.38764 198 VAL H N 1
ATOM 2891 C CA . VAL A 1 198 ? 25.98423 10.31129 -72.27562 1.000 142.60429 198 VAL H CA 1
ATOM 2892 C C . VAL A 1 198 ? 27.34379 10.30279 -72.96156 1.000 147.23105 198 VAL H C 1
ATOM 2893 O O . VAL A 1 198 ? 27.85809 11.35289 -73.36355 1.000 144.84870 198 VAL H O 1
ATOM 2906 N N . MET A 1 199 ? 27.95142 9.12063 -73.10712 1.000 148.45580 199 MET H N 1
ATOM 2907 C CA . MET A 1 199 ? 29.26219 9.07985 -73.75182 1.000 153.99496 199 MET H CA 1
ATOM 2908 C C . MET A 1 199 ? 29.17644 9.50293 -75.21432 1.000 147.72318 199 MET H C 1
ATOM 2909 O O . MET A 1 199 ? 30.11452 10.11852 -75.73375 1.000 148.27847 199 MET H O 1
ATOM 2923 N N . GLN A 1 200 ? 28.07252 9.18819 -75.89072 1.000 147.85041 200 GLN H N 1
ATOM 2924 C CA . GLN A 1 200 ? 27.83525 9.67252 -77.25016 1.000 144.59872 200 GLN H CA 1
ATOM 2925 C C . GLN A 1 200 ? 26.93507 10.90560 -77.19166 1.000 147.72177 200 GLN H C 1
ATOM 2926 O O . GLN A 1 200 ? 25.74380 10.87396 -77.50456 1.000 148.89819 200 GLN H O 1
ATOM 2940 N N . GLY A 1 201 ? 27.54125 12.00727 -76.76097 1.000 150.11399 201 GLY H N 1
ATOM 2941 C CA . GLY A 1 201 ? 26.84323 13.27054 -76.65428 1.000 142.70084 201 GLY H CA 1
ATOM 2942 C C . GLY A 1 201 ? 27.80820 14.41569 -76.43977 1.000 137.33714 201 GLY H C 1
ATOM 2943 O O . GLY A 1 201 ? 28.83610 14.25025 -75.77541 1.000 137.99972 201 GLY H O 1
ATOM 2947 N N . THR A 1 202 ? 27.49355 15.58227 -77.00405 1.000 111.85926 202 THR H N 1
ATOM 2948 C CA . THR A 1 202 ? 28.36111 16.74356 -76.86066 1.000 109.46437 202 THR H CA 1
ATOM 2949 C C . THR A 1 202 ? 28.19029 17.44309 -75.51638 1.000 102.78794 202 THR H C 1
ATOM 2950 O O . THR A 1 202 ? 29.08680 18.18694 -75.10287 1.000 101.06408 202 THR H O 1
ATOM 2961 N N . ASP A 1 203 ? 27.07439 17.21997 -74.82473 1.000 101.48783 203 ASP H N 1
ATOM 2962 C CA . ASP A 1 203 ? 26.83856 17.88899 -73.55172 1.000 100.45844 203 ASP H CA 1
ATOM 2963 C C . ASP A 1 203 ? 27.79305 17.35618 -72.49172 1.000 94.85291 203 ASP H C 1
ATOM 2964 O O . ASP A 1 203 ? 27.96835 16.14195 -72.35029 1.000 95.03520 203 ASP H O 1
ATOM 2973 N N . GLU A 1 204 ? 28.41129 18.26910 -71.74605 1.000 92.09117 204 GLU H N 1
ATOM 2974 C CA . GLU A 1 204 ? 29.34554 17.90648 -70.69283 1.000 90.12369 204 GLU H CA 1
ATOM 2975 C C . GLU A 1 204 ? 28.77338 18.09812 -69.29591 1.000 83.99877 204 GLU H C 1
ATOM 2976 O O . GLU A 1 204 ? 29.45677 17.77834 -68.31813 1.000 81.97707 204 GLU H O 1
ATOM 2988 N N . HIS A 1 205 ? 27.54173 18.58976 -69.17011 1.000 82.16434 205 HIS H N 1
ATOM 2989 C CA . HIS A 1 205 ? 26.97082 18.84087 -67.85443 1.000 80.94510 205 HIS H CA 1
ATOM 2990 C C . HIS A 1 205 ? 25.45355 18.91085 -67.95466 1.000 77.98831 205 HIS H C 1
ATOM 2991 O O . HIS A 1 205 ? 24.88763 19.09344 -69.03570 1.000 79.38548 205 HIS H O 1
ATOM 3005 N N . VAL A 1 206 ? 24.80677 18.74274 -66.79971 1.000 77.16797 206 VAL H N 1
ATOM 3006 C CA . VAL A 1 206 ? 23.38065 19.02522 -66.63794 1.000 74.78338 206 VAL H CA 1
ATOM 3007 C C . VAL A 1 206 ? 23.24232 20.09748 -65.56080 1.000 71.37943 206 VAL H C 1
ATOM 3008 O O . VAL A 1 206 ? 24.24588 20.54706 -64.99864 1.000 69.73818 206 VAL H O 1
ATOM 3021 N N . VAL A 1 207 ? 22.01697 20.52550 -65.26137 1.000 69.73475 207 VAL H N 1
ATOM 3022 C CA . VAL A 1 207 ? 21.78351 21.58590 -64.28820 1.000 70.74806 207 VAL H CA 1
ATOM 3023 C C . VAL A 1 207 ? 20.83345 21.07921 -63.21630 1.000 68.53697 207 VAL H C 1
ATOM 3024 O O . VAL A 1 207 ? 19.70546 20.66060 -63.51976 1.000 67.03051 207 VAL H O 1
ATOM 3037 N N . CYS A 1 208 ? 21.29054 21.14246 -61.96557 1.000 64.16373 208 CYS H N 1
ATOM 3038 C CA . CYS A 1 208 ? 20.48052 20.88621 -60.78383 1.000 61.88707 208 CYS H CA 1
ATOM 3039 C C . CYS A 1 208 ? 19.95973 22.20715 -60.23305 1.000 61.15621 208 CYS H C 1
ATOM 3040 O O . CYS A 1 208 ? 20.73111 23.15718 -60.05980 1.000 61.16374 208 CYS H O 1
ATOM 3047 N N . LYS A 1 209 ? 18.65913 22.26708 -59.95630 1.000 61.58872 209 LYS H N 1
ATOM 3048 C CA . LYS A 1 209 ? 18.01747 23.46080 -59.43260 1.000 63.97275 209 LYS H CA 1
ATOM 3049 C C . LYS A 1 209 ? 17.30288 23.10976 -58.13672 1.000 62.06385 209 LYS H C 1
ATOM 3050 O O . LYS A 1 209 ? 16.67429 22.05158 -58.03303 1.000 59.01645 209 LYS H O 1
ATOM 3069 N N . VAL A 1 210 ? 17.39348 23.99543 -57.15286 1.000 61.73911 210 VAL H N 1
ATOM 3070 C CA . VAL A 1 210 ? 16.68470 23.81934 -55.89464 1.000 62.20345 210 VAL H CA 1
ATOM 3071 C C . VAL A 1 210 ? 15.87730 25.07733 -55.62562 1.000 61.05034 210 VAL H C 1
ATOM 3072 O O . VAL A 1 210 ? 16.29879 26.19138 -55.96631 1.000 58.25879 210 VAL H O 1
ATOM 3085 N N . GLN A 1 211 ? 14.66837 24.86793 -55.11809 1.000 61.68709 211 GLN H N 1
ATOM 3086 C CA . GLN A 1 211 ? 13.79283 25.91446 -54.62047 1.000 62.05717 211 GLN H CA 1
ATOM 3087 C C . GLN A 1 211 ? 13.71795 25.77522 -53.10727 1.000 59.76719 211 GLN H C 1
ATOM 3088 O O . GLN A 1 211 ? 13.51400 24.66475 -52.59272 1.000 59.51297 211 GLN H O 1
ATOM 3102 N N . HIS A 1 212 ? 13.88800 26.90143 -52.40694 1.000 59.47381 212 HIS H N 1
ATOM 3103 C CA . HIS A 1 212 ? 13.91382 26.98088 -50.95421 1.000 59.58367 212 HIS H CA 1
ATOM 3104 C C . HIS A 1 212 ? 13.38872 28.35620 -50.56120 1.000 57.50588 212 HIS H C 1
ATOM 3105 O O . HIS A 1 212 ? 13.67547 29.33536 -51.26446 1.000 54.62343 212 HIS H O 1
ATOM 3119 N N . PRO A 1 213 ? 12.64206 28.47672 -49.45733 1.000 57.12575 213 PRO H N 1
ATOM 3120 C CA . PRO A 1 213 ? 12.04910 29.78438 -49.11693 1.000 56.70933 213 PRO H CA 1
ATOM 3121 C C . PRO A 1 213 ? 13.06001 30.90613 -48.92804 1.000 56.95922 213 PRO H C 1
ATOM 3122 O O . PRO A 1 213 ? 12.67148 32.08055 -48.95814 1.000 57.95619 213 PRO H O 1
ATOM 3133 N N . ASN A 1 214 ? 14.32731 30.58590 -48.68213 1.000 57.68370 214 ASN H N 1
ATOM 3134 C CA . ASN A 1 214 ? 15.35703 31.57605 -48.39592 1.000 57.28716 214 ASN H CA 1
ATOM 3135 C C . ASN A 1 214 ? 16.32903 31.78808 -49.54231 1.000 56.83644 214 ASN H C 1
ATOM 3136 O O . ASN A 1 214 ? 17.25210 32.60028 -49.40742 1.000 56.53598 214 ASN H O 1
ATOM 3147 N N . GLY A 1 215 ? 16.14661 31.09663 -50.66423 1.000 59.41755 215 GLY H N 1
ATOM 3148 C CA . GLY A 1 215 ? 16.98908 31.32211 -51.82033 1.000 58.66828 215 GLY H CA 1
ATOM 3149 C C . GLY A 1 215 ? 17.04789 30.13731 -52.75866 1.000 60.01159 215 GLY H C 1
ATOM 3150 O O . GLY A 1 215 ? 17.42350 29.03376 -52.35503 1.000 59.47326 215 GLY H O 1
ATOM 3154 N N . ASN A 1 216 ? 16.66803 30.35532 -54.01406 1.000 58.81851 216 ASN H N 1
ATOM 3155 C CA . ASN A 1 216 ? 16.76726 29.32352 -55.03481 1.000 59.32135 216 ASN H CA 1
ATOM 3156 C C . ASN A 1 216 ? 18.18839 29.27297 -55.57887 1.000 59.27997 216 ASN H C 1
ATOM 3157 O O . ASN A 1 216 ? 18.87963 30.29283 -55.66194 1.000 58.59345 216 ASN H O 1
ATOM 3168 N N . LYS A 1 217 ? 18.62673 28.07097 -55.94554 1.000 58.46519 217 LYS H N 1
ATOM 3169 C CA . LYS A 1 217 ? 20.01176 27.87171 -56.34721 1.000 59.47058 217 LYS H CA 1
ATOM 3170 C C . LYS A 1 217 ? 20.08468 26.98769 -57.58429 1.000 62.14161 217 LYS H C 1
ATOM 3171 O O . LYS A 1 217 ? 19.20500 26.15810 -57.83186 1.000 59.93665 217 LYS H O 1
ATOM 3190 N N . GLU A 1 218 ? 21.16738 27.15628 -58.34086 1.000 60.98772 218 GLU H N 1
ATOM 3191 C CA . GLU A 1 218 ? 21.45089 26.33732 -59.50677 1.000 63.45927 218 GLU H CA 1
ATOM 3192 C C . GLU A 1 218 ? 22.90561 25.89656 -59.45540 1.000 62.90930 218 GLU H C 1
ATOM 3193 O O . GLU A 1 218 ? 23.76128 26.58678 -58.89317 1.000 62.58944 218 GLU H O 1
ATOM 3205 N N . LYS A 1 219 ? 23.17674 24.73647 -60.04846 1.000 60.40619 219 LYS H N 1
ATOM 3206 C CA . LYS A 1 219 ? 24.52876 24.19590 -60.07596 1.000 61.49229 219 LYS H CA 1
ATOM 3207 C C . LYS A 1 219 ? 24.70849 23.31581 -61.30284 1.000 64.99127 219 LYS H C 1
ATOM 3208 O O . LYS A 1 219 ? 23.88936 22.42826 -61.56696 1.000 66.17461 219 LYS H O 1
ATOM 3227 N N . ASN A 1 220 ? 25.78573 23.56969 -62.04376 1.000 63.84137 220 ASN H N 1
ATOM 3228 C CA . ASN A 1 220 ? 26.17683 22.69063 -63.13550 1.000 65.31424 220 ASN H CA 1
ATOM 3229 C C . ASN A 1 220 ? 26.78764 21.41945 -62.55800 1.000 68.12075 220 ASN H C 1
ATOM 3230 O O . ASN A 1 220 ? 27.63532 21.47897 -61.66048 1.000 68.87119 220 ASN H O 1
ATOM 3241 N N . VAL A 1 221 ? 26.34041 20.27488 -63.05678 1.000 69.96291 221 VAL H N 1
ATOM 3242 C CA . VAL A 1 221 ? 26.82545 18.96353 -62.63098 1.000 71.98846 221 VAL H CA 1
ATOM 3243 C C . VAL A 1 221 ? 27.53373 18.32744 -63.82010 1.000 74.15234 221 VAL H C 1
ATOM 3244 O O . VAL A 1 221 ? 26.89012 18.04335 -64.84454 1.000 76.67890 221 VAL H O 1
ATOM 3257 N N . PRO A 1 222 ? 28.84917 18.11231 -63.75395 1.000 75.01634 222 PRO H N 1
ATOM 3258 C CA . PRO A 1 222 ? 29.55744 17.48740 -64.87479 1.000 78.81621 222 PRO H CA 1
ATOM 3259 C C . PRO A 1 222 ? 29.04393 16.08837 -65.17662 1.000 81.40197 222 PRO H C 1
ATOM 3260 O O . PRO A 1 222 ? 28.45767 15.40963 -64.33095 1.000 80.59822 222 PRO H O 1
ATOM 3271 N N . LEU A 1 223 ? 29.29399 15.65400 -66.41452 1.000 86.65902 223 LEU H N 1
ATOM 3272 C CA . LEU A 1 223 ? 28.97323 14.31088 -66.86159 1.000 93.16608 223 LEU H CA 1
ATOM 3273 C C . LEU A 1 223 ? 30.25733 13.53120 -67.12279 1.000 96.22722 223 LEU H C 1
ATOM 3274 O O . LEU A 1 223 ? 31.20005 14.08026 -67.70369 1.000 96.37115 223 LEU H O 1
ATOM 3290 N N . PRO A 1 224 ? 30.34221 12.25883 -66.69622 1.000 109.67987 224 PRO H N 1
ATOM 3291 C CA . PRO A 1 224 ? 31.55109 11.47823 -66.98236 1.000 104.61660 224 PRO H CA 1
ATOM 3292 C C . PRO A 1 224 ? 31.55085 10.88928 -68.38866 1.000 109.77777 224 PRO H C 1
ATOM 3293 O O . PRO A 1 224 ? 31.68786 11.64426 -69.35280 1.000 112.84034 224 PRO H O 1
ATOM 3304 N N . ASP B 2 1 ? -11.63623 10.69120 -22.16865 1.000 92.02671 1 ASP L N 1
ATOM 3305 C CA . ASP B 2 1 ? -11.33896 10.85677 -23.61930 1.000 95.32583 1 ASP L CA 1
ATOM 3306 C C . ASP B 2 1 ? -11.48099 9.52601 -24.34694 1.000 88.60026 1 ASP L C 1
ATOM 3307 O O . ASP B 2 1 ? -11.16574 8.47230 -23.79599 1.000 84.36733 1 ASP L O 1
ATOM 3318 N N . ILE B 2 2 ? -11.97144 9.57778 -25.58083 1.000 83.75271 2 ILE L N 1
ATOM 3319 C CA . ILE B 2 2 ? -12.15049 8.38399 -26.39878 1.000 80.06376 2 ILE L CA 1
ATOM 3320 C C . ILE B 2 2 ? -10.84143 8.10901 -27.12474 1.000 79.60018 2 ILE L C 1
ATOM 3321 O O . ILE B 2 2 ? -10.36037 8.94964 -27.89101 1.000 81.97801 2 ILE L O 1
ATOM 3337 N N . GLN B 2 3 ? -10.25978 6.94018 -26.87935 1.000 79.26525 3 GLN L N 1
ATOM 3338 C CA . GLN B 2 3 ? -9.04397 6.52076 -27.56016 1.000 80.95151 3 GLN L CA 1
ATOM 3339 C C . GLN B 2 3 ? -9.38018 5.61442 -28.73751 1.000 75.39122 3 GLN L C 1
ATOM 3340 O O . GLN B 2 3 ? -10.34098 4.84287 -28.69717 1.000 73.45402 3 GLN L O 1
ATOM 3354 N N . LEU B 2 4 ? -8.59139 5.73590 -29.80077 1.000 77.60794 4 LEU L N 1
ATOM 3355 C CA . LEU B 2 4 ? -8.73667 4.90329 -30.98529 1.000 76.78950 4 LEU L CA 1
ATOM 3356 C C . LEU B 2 4 ? -7.45793 4.10254 -31.17132 1.000 74.46857 4 LEU L C 1
ATOM 3357 O O . LEU B 2 4 ? -6.36102 4.67183 -31.20115 1.000 74.40243 4 LEU L O 1
ATOM 3373 N N . THR B 2 5 ? -7.60520 2.78765 -31.30679 1.000 72.28042 5 THR L N 1
ATOM 3374 C CA . THR B 2 5 ? -6.48271 1.87632 -31.48129 1.000 76.38759 5 THR L CA 1
ATOM 3375 C C . THR B 2 5 ? -6.63080 1.18555 -32.82680 1.000 74.39580 5 THR L C 1
ATOM 3376 O O . THR B 2 5 ? -7.61533 0.47697 -33.05645 1.000 75.11700 5 THR L O 1
ATOM 3387 N N . GLN B 2 6 ? -5.65923 1.38942 -33.70731 1.000 74.19856 6 GLN L N 1
ATOM 3388 C CA . GLN B 2 6 ? -5.67318 0.79443 -35.03483 1.000 74.64765 6 GLN L CA 1
ATOM 3389 C C . GLN B 2 6 ? -4.83289 -0.47279 -35.05633 1.000 72.52411 6 GLN L C 1
ATOM 3390 O O . GLN B 2 6 ? -3.77752 -0.54437 -34.42134 1.000 72.77937 6 GLN L O 1
ATOM 3404 N N . SER B 2 7 ? -5.31087 -1.47241 -35.79281 1.000 72.03068 7 SER L N 1
ATOM 3405 C CA . SER B 2 7 ? -4.58540 -2.71438 -35.97736 1.000 73.03611 7 SER L CA 1
ATOM 3406 C C . SER B 2 7 ? -4.66643 -3.13731 -37.43840 1.000 72.28022 7 SER L C 1
ATOM 3407 O O . SER B 2 7 ? -5.71805 -2.97785 -38.08000 1.000 69.91889 7 SER L O 1
ATOM 3415 N N . PRO B 2 8 ? -3.56243 -3.62432 -38.01190 1.000 74.12207 8 PRO L N 1
ATOM 3416 C CA . PRO B 2 8 ? -2.19946 -3.69511 -37.46226 1.000 71.01175 8 PRO L CA 1
ATOM 3417 C C . PRO B 2 8 ? -1.54049 -2.32380 -37.50639 1.000 73.15301 8 PRO L C 1
ATOM 3418 O O . PRO B 2 8 ? -2.10564 -1.39874 -38.08004 1.000 74.48548 8 PRO L O 1
ATOM 3429 N N . SER B 2 9 ? -0.36721 -2.13958 -36.90244 1.000 73.11114 9 SER L N 1
ATOM 3430 C CA . SER B 2 9 ? 0.34934 -0.87898 -37.06067 1.000 73.54946 9 SER L CA 1
ATOM 3431 C C . SER B 2 9 ? 1.08596 -0.81038 -38.39339 1.000 73.10732 9 SER L C 1
ATOM 3432 O O . SER B 2 9 ? 1.33301 0.28595 -38.90467 1.000 71.23633 9 SER L O 1
ATOM 3440 N N . SER B 2 10 ? 1.43851 -1.95930 -38.96395 1.000 79.49603 10 SER L N 1
ATOM 3441 C CA . SER B 2 10 ? 2.12260 -2.03622 -40.24605 1.000 77.50964 10 SER L CA 1
ATOM 3442 C C . SER B 2 10 ? 1.59076 -3.24467 -41.00374 1.000 75.50360 10 SER L C 1
ATOM 3443 O O . SER B 2 10 ? 1.19658 -4.24416 -40.39867 1.000 75.11053 10 SER L O 1
ATOM 3451 N N . LEU B 2 11 ? 1.56213 -3.14030 -42.33359 1.000 73.99474 11 LEU L N 1
ATOM 3452 C CA . LEU B 2 11 ? 0.97793 -4.18848 -43.16200 1.000 71.81664 11 LEU L CA 1
ATOM 3453 C C . LEU B 2 11 ? 1.55637 -4.10581 -44.56829 1.000 72.12894 11 LEU L C 1
ATOM 3454 O O . LEU B 2 11 ? 1.60665 -3.01870 -45.15301 1.000 67.19239 11 LEU L O 1
ATOM 3470 N N . SER B 2 12 ? 2.01888 -5.23933 -45.08832 1.000 70.24629 12 SER L N 1
ATOM 3471 C CA . SER B 2 12 ? 2.46028 -5.37025 -46.47099 1.000 67.24264 12 SER L CA 1
ATOM 3472 C C . SER B 2 12 ? 1.48000 -6.27739 -47.20529 1.000 71.11695 12 SER L C 1
ATOM 3473 O O . SER B 2 12 ? 1.03904 -7.29481 -46.66021 1.000 71.74590 12 SER L O 1
ATOM 3481 N N . ALA B 2 13 ? 1.14345 -5.91658 -48.44084 1.000 67.28996 13 ALA L N 1
ATOM 3482 C CA . ALA B 2 13 ? 0.18090 -6.68702 -49.21490 1.000 70.56636 13 ALA L CA 1
ATOM 3483 C C . ALA B 2 13 ? 0.52092 -6.56335 -50.69221 1.000 67.88737 13 ALA L C 1
ATOM 3484 O O . ALA B 2 13 ? 1.21839 -5.63593 -51.11005 1.000 66.30491 13 ALA L O 1
ATOM 3491 N N . SER B 2 14 ? -0.04179 -7.46244 -51.49528 1.000 65.18031 14 SER L N 1
ATOM 3492 C CA . SER B 2 14 ? 0.28068 -7.51405 -52.91383 1.000 68.63344 14 SER L CA 1
ATOM 3493 C C . SER B 2 14 ? -0.76816 -6.77543 -53.73228 1.000 63.73148 14 SER L C 1
ATOM 3494 O O . SER B 2 14 ? -1.92861 -6.65623 -53.33137 1.000 62.39331 14 SER L O 1
ATOM 3502 N N . VAL B 2 15 ? -0.34078 -6.28720 -54.90020 1.000 64.23921 15 VAL L N 1
ATOM 3503 C CA . VAL B 2 15 ? -1.26644 -5.64436 -55.82413 1.000 63.68744 15 VAL L CA 1
ATOM 3504 C C . VAL B 2 15 ? -2.40288 -6.60209 -56.13538 1.000 62.24238 15 VAL L C 1
ATOM 3505 O O . VAL B 2 15 ? -2.17809 -7.76987 -56.47521 1.000 63.79575 15 VAL L O 1
ATOM 3518 N N . GLY B 2 16 ? -3.63569 -6.11377 -56.00928 1.000 61.92738 16 GLY L N 1
ATOM 3519 C CA . GLY B 2 16 ? -4.80566 -6.92828 -56.24165 1.000 63.00091 16 GLY L CA 1
ATOM 3520 C C . GLY B 2 16 ? -5.36449 -7.59294 -55.00490 1.000 64.78137 16 GLY L C 1
ATOM 3521 O O . GLY B 2 16 ? -6.50101 -8.08764 -55.04524 1.000 64.54579 16 GLY L O 1
ATOM 3525 N N . ASP B 2 17 ? -4.60210 -7.62467 -53.91388 1.000 65.12252 17 ASP L N 1
ATOM 3526 C CA . ASP B 2 17 ? -5.05002 -8.25579 -52.68512 1.000 64.20016 17 ASP L CA 1
ATOM 3527 C C . ASP B 2 17 ? -6.17187 -7.44610 -52.04649 1.000 65.74806 17 ASP L C 1
ATOM 3528 O O . ASP B 2 17 ? -6.32448 -6.24109 -52.27428 1.000 64.26035 17 ASP L O 1
ATOM 3537 N N . ARG B 2 18 ? -6.96959 -8.13747 -51.24335 1.000 66.69965 18 ARG L N 1
ATOM 3538 C CA . ARG B 2 18 ? -7.95798 -7.50077 -50.38894 1.000 68.31584 18 ARG L CA 1
ATOM 3539 C C . ARG B 2 18 ? -7.30240 -7.23612 -49.04009 1.000 68.10538 18 ARG L C 1
ATOM 3540 O O . ARG B 2 18 ? -6.69420 -8.13716 -48.45568 1.000 68.54400 18 ARG L O 1
ATOM 3561 N N . VAL B 2 19 ? -7.39373 -5.99743 -48.56773 1.000 67.89233 19 VAL L N 1
ATOM 3562 C CA . VAL B 2 19 ? -6.72442 -5.56131 -47.34912 1.000 66.97230 19 VAL L CA 1
ATOM 3563 C C . VAL B 2 19 ? -7.78117 -5.03534 -46.39208 1.000 67.30519 19 VAL L C 1
ATOM 3564 O O . VAL B 2 19 ? -8.71205 -4.33644 -46.80481 1.000 66.74354 19 VAL L O 1
ATOM 3577 N N . THR B 2 20 ? -7.61826 -5.34145 -45.10904 1.000 67.92749 20 THR L N 1
ATOM 3578 C CA . THR B 2 20 ? -8.57061 -4.92255 -44.09138 1.000 70.22312 20 THR L CA 1
ATOM 3579 C C . THR B 2 20 ? -7.78467 -4.36474 -42.91369 1.000 67.41389 20 THR L C 1
ATOM 3580 O O . THR B 2 20 ? -6.82606 -4.99043 -42.44870 1.000 68.04740 20 THR L O 1
ATOM 3591 N N . ILE B 2 21 ? -8.19039 -3.19004 -42.44141 1.000 66.00627 21 ILE L N 1
ATOM 3592 C CA . ILE B 2 21 ? -7.58794 -2.53413 -41.28966 1.000 67.07782 21 ILE L CA 1
ATOM 3593 C C . ILE B 2 21 ? -8.70202 -2.24879 -40.29863 1.000 68.19575 21 ILE L C 1
ATOM 3594 O O . ILE B 2 21 ? -9.82627 -1.93637 -40.70238 1.000 67.40697 21 ILE L O 1
ATOM 3610 N N . THR B 2 22 ? -8.40157 -2.35196 -39.00545 1.000 69.15224 22 THR L N 1
ATOM 3611 C CA . THR B 2 22 ? -9.41796 -2.22788 -37.97332 1.000 69.26802 22 THR L CA 1
ATOM 3612 C C . THR B 2 22 ? -9.07181 -1.06624 -37.05356 1.000 70.40820 22 THR L C 1
ATOM 3613 O O . THR B 2 22 ? -7.89989 -0.73638 -36.85678 1.000 69.12788 22 THR L O 1
ATOM 3624 N N . CYS B 2 23 ? -10.11273 -0.44746 -36.50198 1.000 71.99119 23 CYS L N 1
ATOM 3625 C CA . CYS B 2 23 ? -9.99405 0.62946 -35.52440 1.000 71.58863 23 CYS L CA 1
ATOM 3626 C C . CYS B 2 23 ? -10.97086 0.32626 -34.39718 1.000 73.09904 23 CYS L C 1
ATOM 3627 O O . CYS B 2 23 ? -12.15478 0.07327 -34.64736 1.000 71.64766 23 CYS L O 1
ATOM 3634 N N . ARG B 2 24 ? -10.47502 0.30611 -33.16450 1.000 76.73172 24 ARG L N 1
ATOM 3635 C CA . ARG B 2 24 ? -11.30500 0.01076 -32.00564 1.000 77.27242 24 ARG L CA 1
ATOM 3636 C C . ARG B 2 24 ? -11.34159 1.23609 -31.10499 1.000 75.27575 24 ARG L C 1
ATOM 3637 O O . ARG B 2 24 ? -10.29562 1.82116 -30.80098 1.000 73.46311 24 ARG L O 1
ATOM 3658 N N . ALA B 2 25 ? -12.54199 1.61050 -30.67293 1.000 78.11959 25 ALA L N 1
ATOM 3659 C CA . ALA B 2 25 ? -12.74552 2.77511 -29.82544 1.000 80.14673 25 ALA L CA 1
ATOM 3660 C C . ALA B 2 25 ? -12.96630 2.33751 -28.38403 1.000 81.93107 25 ALA L C 1
ATOM 3661 O O . ALA B 2 25 ? -13.66469 1.35223 -28.12031 1.000 81.03763 25 ALA L O 1
ATOM 3668 N N . SER B 2 26 ? -12.36931 3.08648 -27.45175 1.000 81.77370 26 SER L N 1
ATOM 3669 C CA . SER B 2 26 ? -12.45778 2.73455 -26.03774 1.000 80.09692 26 SER L CA 1
ATOM 3670 C C . SER B 2 26 ? -13.89560 2.72914 -25.54111 1.000 80.16886 26 SER L C 1
ATOM 3671 O O . SER B 2 26 ? -14.20077 2.06079 -24.54864 1.000 85.03436 26 SER L O 1
ATOM 3679 N N . GLN B 2 27 ? -14.78061 3.47388 -26.19179 1.000 82.39703 27 GLN L N 1
ATOM 3680 C CA . GLN B 2 27 ? -16.19536 3.44448 -25.85528 1.000 83.23542 27 GLN L CA 1
ATOM 3681 C C . GLN B 2 27 ? -16.99627 3.68820 -27.12660 1.000 83.16067 27 GLN L C 1
ATOM 3682 O O . GLN B 2 27 ? -16.46130 4.12673 -28.14719 1.000 82.65368 27 GLN L O 1
ATOM 3696 N N . SER B 2 28 ? -18.29230 3.39205 -27.05780 1.000 83.15579 28 SER L N 1
ATOM 3697 C CA . SER B 2 28 ? -19.14063 3.48740 -28.23937 1.000 83.24216 28 SER L CA 1
ATOM 3698 C C . SER B 2 28 ? -19.13707 4.90326 -28.80391 1.000 82.56076 28 SER L C 1
ATOM 3699 O O . SER B 2 28 ? -19.28009 5.88220 -28.06538 1.000 83.30270 28 SER L O 1
ATOM 3707 N N . ILE B 2 29 ? -18.98119 5.00168 -30.12350 1.000 81.16637 29 ILE L N 1
ATOM 3708 C CA . ILE B 2 29 ? -19.06228 6.25808 -30.85496 1.000 78.43837 29 ILE L CA 1
ATOM 3709 C C . ILE B 2 29 ? -20.13635 6.20857 -31.94190 1.000 79.34681 29 ILE L C 1
ATOM 3710 O O . ILE B 2 29 ? -20.15707 7.06354 -32.82824 1.000 77.78575 29 ILE L O 1
ATOM 3726 N N . SER B 2 30 ? -21.03091 5.21941 -31.88874 1.000 80.63676 30 SER L N 1
ATOM 3727 C CA . SER B 2 30 ? -22.10713 5.06634 -32.87324 1.000 80.39279 30 SER L CA 1
ATOM 3728 C C . SER B 2 30 ? -21.46132 4.93257 -34.24753 1.000 77.96110 30 SER L C 1
ATOM 3729 O O . SER B 2 30 ? -20.64280 4.01477 -34.43461 1.000 77.91447 30 SER L O 1
ATOM 3737 N N . SER B 2 31 ? -21.78993 5.78118 -35.22464 1.000 76.92060 31 SER L N 1
ATOM 3738 C CA . SER B 2 31 ? -21.16609 5.74495 -36.54133 1.000 76.15831 31 SER L CA 1
ATOM 3739 C C . SER B 2 31 ? -20.25818 6.94641 -36.78211 1.000 75.09765 31 SER L C 1
ATOM 3740 O O . SER B 2 31 ? -19.91853 7.23906 -37.93250 1.000 72.96067 31 SER L O 1
ATOM 3748 N N . TYR B 2 32 ? -19.83906 7.63352 -35.71793 1.000 72.64801 32 TYR L N 1
ATOM 3749 C CA . TYR B 2 32 ? -19.02318 8.84071 -35.83682 1.000 73.08464 32 TYR L CA 1
ATOM 3750 C C . TYR B 2 32 ? -17.54477 8.48586 -36.01649 1.000 72.78558 32 TYR L C 1
ATOM 3751 O O . TYR B 2 32 ? -16.68183 8.86331 -35.22469 1.000 71.60231 32 TYR L O 1
ATOM 3769 N N . LEU B 2 33 ? -17.25345 7.75566 -37.09149 1.000 71.36158 33 LEU L N 1
ATOM 3770 C CA . LEU B 2 33 ? -15.88030 7.39701 -37.41354 1.000 69.10125 33 LEU L CA 1
ATOM 3771 C C . LEU B 2 33 ? -15.56054 7.73575 -38.86295 1.000 67.83830 33 LEU L C 1
ATOM 3772 O O . LEU B 2 33 ? -16.35094 7.45087 -39.76851 1.000 69.47069 33 LEU L O 1
ATOM 3788 N N . ASN B 2 34 ? -14.38066 8.32024 -39.07392 1.000 66.69819 34 ASN L N 1
ATOM 3789 C CA . ASN B 2 34 ? -13.91022 8.72825 -40.38733 1.000 66.90297 34 ASN L CA 1
ATOM 3790 C C . ASN B 2 34 ? -12.54376 8.10789 -40.64419 1.000 65.03096 34 ASN L C 1
ATOM 3791 O O . ASN B 2 34 ? -11.76483 7.87824 -39.71786 1.000 63.99591 34 ASN L O 1
ATOM 3802 N N . TRP B 2 35 ? -12.26695 7.82848 -41.91232 1.000 62.76027 35 TRP L N 1
ATOM 3803 C CA . TRP B 2 35 ? -10.99738 7.26924 -42.34935 1.000 63.98386 35 TRP L CA 1
ATOM 3804 C C . TRP B 2 35 ? -10.34119 8.22596 -43.33523 1.000 62.42159 35 TRP L C 1
ATOM 3805 O O . TRP B 2 35 ? -10.98732 8.66964 -44.29915 1.000 61.20027 35 TRP L O 1
ATOM 3826 N N . TYR B 2 36 ? -9.05396 8.50358 -43.09787 1.000 59.39437 36 TYR L N 1
ATOM 3827 C CA . TYR B 2 36 ? -8.22263 9.38635 -43.90105 1.000 60.22098 36 TYR L CA 1
ATOM 3828 C C . TYR B 2 36 ? -6.98705 8.64316 -44.39092 1.000 61.20523 36 TYR L C 1
ATOM 3829 O O . TYR B 2 36 ? -6.48032 7.73565 -43.72265 1.000 59.74715 36 TYR L O 1
ATOM 3847 N N . GLN B 2 37 ? -6.49454 9.06807 -45.55116 1.000 58.08076 37 GLN L N 1
ATOM 3848 C CA . GLN B 2 37 ? -5.25843 8.58172 -46.14744 1.000 59.82203 37 GLN L CA 1
ATOM 3849 C C . GLN B 2 37 ? -4.23903 9.71263 -46.17377 1.000 58.45437 37 GLN L C 1
ATOM 3850 O O . GLN B 2 37 ? -4.58129 10.85023 -46.50659 1.000 59.16099 37 GLN L O 1
ATOM 3864 N N . GLN B 2 38 ? -2.97927 9.39641 -45.87145 1.000 56.08683 38 GLN L N 1
ATOM 3865 C CA . GLN B 2 38 ? -1.91276 10.38964 -45.89381 1.000 61.74772 38 GLN L CA 1
ATOM 3866 C C . GLN B 2 38 ? -0.66204 9.76206 -46.48351 1.000 59.10801 38 GLN L C 1
ATOM 3867 O O . GLN B 2 38 ? -0.11842 8.80388 -45.92215 1.000 59.70430 38 GLN L O 1
ATOM 3881 N N . LYS B 2 39 ? -0.17161 10.35576 -47.56620 1.000 62.82202 39 LYS L N 1
ATOM 3882 C CA . LYS B 2 39 ? 1.07144 9.98170 -48.21137 1.000 64.59732 39 LYS L CA 1
ATOM 3883 C C . LYS B 2 39 ? 2.19093 10.89768 -47.74373 1.000 68.11762 39 LYS L C 1
ATOM 3884 O O . LYS B 2 39 ? 1.93959 11.98087 -47.20697 1.000 67.24426 39 LYS L O 1
ATOM 3903 N N . PRO B 2 40 ? 3.44595 10.47714 -47.88539 1.000 71.50221 40 PRO L N 1
ATOM 3904 C CA . PRO B 2 40 ? 4.54396 11.25433 -47.29561 1.000 83.72364 40 PRO L CA 1
ATOM 3905 C C . PRO B 2 40 ? 4.59031 12.66981 -47.85240 1.000 75.53788 40 PRO L C 1
ATOM 3906 O O . PRO B 2 40 ? 4.51546 12.88418 -49.06524 1.000 75.50012 40 PRO L O 1
ATOM 3917 N N . GLY B 2 41 ? 4.72481 13.63847 -46.94766 1.000 73.22853 41 GLY L N 1
ATOM 3918 C CA . GLY B 2 41 ? 4.84304 15.02969 -47.32999 1.000 76.00788 41 GLY L CA 1
ATOM 3919 C C . GLY B 2 41 ? 3.56916 15.67355 -47.82027 1.000 71.32273 41 GLY L C 1
ATOM 3920 O O . GLY B 2 41 ? 3.62475 16.78219 -48.36090 1.000 72.77466 41 GLY L O 1
ATOM 3924 N N . LYS B 2 42 ? 2.42061 15.02647 -47.63947 1.000 70.14945 42 LYS L N 1
ATOM 3925 C CA . LYS B 2 42 ? 1.14961 15.54037 -48.12333 1.000 67.26110 42 LYS L CA 1
ATOM 3926 C C . LYS B 2 42 ? 0.15362 15.57540 -46.97305 1.000 63.49019 42 LYS L C 1
ATOM 3927 O O . LYS B 2 42 ? 0.36643 14.97829 -45.91547 1.000 61.98147 42 LYS L O 1
ATOM 3946 N N . ALA B 2 43 ? -0.94138 16.28975 -47.19123 1.000 62.50766 43 ALA L N 1
ATOM 3947 C CA . ALA B 2 43 ? -1.96926 16.44025 -46.17947 1.000 60.83196 43 ALA L CA 1
ATOM 3948 C C . ALA B 2 43 ? -2.88040 15.22053 -46.15688 1.000 61.70535 43 ALA L C 1
ATOM 3949 O O . ALA B 2 43 ? -3.00372 14.50496 -47.15153 1.000 61.42632 43 ALA L O 1
ATOM 3956 N N . PRO B 2 44 ? -3.54173 14.96252 -45.03306 1.000 61.10986 44 PRO L N 1
ATOM 3957 C CA . PRO B 2 44 ? -4.52790 13.87908 -45.00801 1.000 60.07368 44 PRO L CA 1
ATOM 3958 C C . PRO B 2 44 ? -5.60836 14.11328 -46.04900 1.000 59.43242 44 PRO L C 1
ATOM 3959 O O . PRO B 2 44 ? -5.87345 15.24502 -46.45939 1.000 55.65571 44 PRO L O 1
ATOM 3970 N N . LYS B 2 45 ? -6.21860 13.01848 -46.49089 1.000 59.28315 45 LYS L N 1
ATOM 3971 C CA . LYS B 2 45 ? -7.29049 13.05830 -47.47358 1.000 57.01984 45 LYS L CA 1
ATOM 3972 C C . LYS B 2 45 ? -8.42079 12.17032 -46.98263 1.000 55.13772 45 LYS L C 1
ATOM 3973 O O . LYS B 2 45 ? -8.19477 11.01036 -46.62456 1.000 55.29645 45 LYS L O 1
ATOM 3992 N N . LEU B 2 46 ? -9.63324 12.71012 -46.97929 1.000 55.05642 46 LEU L N 1
ATOM 3993 C CA . LEU B 2 46 ? -10.77453 11.96170 -46.47735 1.000 58.33957 46 LEU L CA 1
ATOM 3994 C C . LEU B 2 46 ? -11.11506 10.83187 -47.43837 1.000 58.98079 46 LEU L C 1
ATOM 3995 O O . LEU B 2 46 ? -11.24018 11.04540 -48.64619 1.000 56.95103 46 LEU L O 1
ATOM 4011 N N . LEU B 2 47 ? -11.26704 9.62683 -46.89793 1.000 60.20277 47 LEU L N 1
ATOM 4012 C CA . LEU B 2 47 ? -11.72634 8.47127 -47.65390 1.000 59.69733 47 LEU L CA 1
ATOM 4013 C C . LEU B 2 47 ? -13.14569 8.08471 -47.28254 1.000 60.81590 47 LEU L C 1
ATOM 4014 O O . LEU B 2 47 ? -14.00657 7.94645 -48.15962 1.000 64.58417 47 LEU L O 1
ATOM 4030 N N . ILE B 2 48 ? -13.40446 7.91776 -45.98804 1.000 61.98695 48 ILE L N 1
ATOM 4031 C CA . ILE B 2 48 ? -14.68809 7.42935 -45.50126 1.000 62.87233 48 ILE L CA 1
ATOM 4032 C C . ILE B 2 48 ? -15.15829 8.33847 -44.37698 1.000 63.35296 48 ILE L C 1
ATOM 4033 O O . ILE B 2 48 ? -14.35053 8.80868 -43.57082 1.000 61.24778 48 ILE L O 1
ATOM 4049 N N . TYR B 2 49 ? -16.46268 8.57914 -44.31557 1.000 62.72536 49 TYR L N 1
ATOM 4050 C CA . TYR B 2 49 ? -17.05615 9.29071 -43.19623 1.000 64.71581 49 TYR L CA 1
ATOM 4051 C C . TYR B 2 49 ? -18.30290 8.53542 -42.76280 1.000 67.87513 49 TYR L C 1
ATOM 4052 O O . TYR B 2 49 ? -18.85494 7.72577 -43.51307 1.000 66.18067 49 TYR L O 1
ATOM 4070 N N . ALA B 2 50 ? -18.72002 8.78428 -41.52234 1.000 67.58334 50 ALA L N 1
ATOM 4071 C CA . ALA B 2 50 ? -19.89047 8.12434 -40.94689 1.000 71.71229 50 ALA L CA 1
ATOM 4072 C C . ALA B 2 50 ? -19.75636 6.60380 -41.01569 1.000 71.71359 50 ALA L C 1
ATOM 4073 O O . ALA B 2 50 ? -20.72999 5.88773 -41.25793 1.000 71.92765 50 ALA L O 1
ATOM 4080 N N . ALA B 2 51 ? -18.53071 6.11189 -40.81950 1.000 70.71609 51 ALA L N 1
ATOM 4081 C CA . ALA B 2 51 ? -18.24808 4.68326 -40.71694 1.000 74.02332 51 ALA L CA 1
ATOM 4082 C C . ALA B 2 51 ? -18.22934 3.99082 -42.07749 1.000 70.49167 51 ALA L C 1
ATOM 4083 O O . ALA B 2 51 ? -17.38278 3.12418 -42.31779 1.000 65.93850 51 ALA L O 1
ATOM 4090 N N . SER B 2 52 ? -19.15989 4.34127 -42.97262 1.000 70.61000 52 SER L N 1
ATOM 4091 C CA . SER B 2 52 ? -19.31134 3.57248 -44.20221 1.000 68.21276 52 SER L CA 1
ATOM 4092 C C . SER B 2 52 ? -19.68501 4.40042 -45.42833 1.000 66.78773 52 SER L C 1
ATOM 4093 O O . SER B 2 52 ? -20.04300 3.81449 -46.45850 1.000 72.81454 52 SER L O 1
ATOM 4101 N N . SER B 2 53 ? -19.61553 5.72695 -45.36917 1.000 66.17350 53 SER L N 1
ATOM 4102 C CA . SER B 2 53 ? -19.96136 6.57186 -46.50730 1.000 64.97992 53 SER L CA 1
ATOM 4103 C C . SER B 2 53 ? -18.70014 6.97294 -47.26317 1.000 65.07449 53 SER L C 1
ATOM 4104 O O . SER B 2 53 ? -17.75593 7.51056 -46.67270 1.000 63.11373 53 SER L O 1
ATOM 4112 N N . LEU B 2 54 ? -18.69155 6.70372 -48.56557 1.000 65.53347 54 LEU L N 1
ATOM 4113 C CA . LEU B 2 54 ? -17.54705 7.00930 -49.41324 1.000 66.39519 54 LEU L CA 1
ATOM 4114 C C . LEU B 2 54 ? -17.55655 8.48383 -49.79195 1.000 64.20331 54 LEU L C 1
ATOM 4115 O O . LEU B 2 54 ? -18.55753 8.99650 -50.30069 1.000 65.38351 54 LEU L O 1
ATOM 4131 N N . GLN B 2 55 ? -16.44138 9.16285 -49.53966 1.000 63.08239 55 GLN L N 1
ATOM 4132 C CA . GLN B 2 55 ? -16.31102 10.56143 -49.92036 1.000 63.29499 55 GLN L CA 1
ATOM 4133 C C . GLN B 2 55 ? -16.26802 10.69450 -51.43751 1.000 63.30603 55 GLN L C 1
ATOM 4134 O O . GLN B 2 55 ? -15.70441 9.84917 -52.13808 1.000 60.89303 55 GLN L O 1
ATOM 4148 N N . SER B 2 56 ? -16.85378 11.77804 -51.93960 1.000 66.67699 56 SER L N 1
ATOM 4149 C CA . SER B 2 56 ? -16.91205 12.00511 -53.37608 1.000 74.53096 56 SER L CA 1
ATOM 4150 C C . SER B 2 56 ? -15.51409 12.07648 -53.97754 1.000 68.08496 56 SER L C 1
ATOM 4151 O O . SER B 2 56 ? -14.62067 12.73587 -53.44011 1.000 65.44909 56 SER L O 1
ATOM 4159 N N . GLY B 2 57 ? -15.33094 11.39539 -55.11158 1.000 63.92778 57 GLY L N 1
ATOM 4160 C CA . GLY B 2 57 ? -14.05704 11.36635 -55.79540 1.000 61.83673 57 GLY L CA 1
ATOM 4161 C C . GLY B 2 57 ? -13.12898 10.24296 -55.38122 1.000 60.47320 57 GLY L C 1
ATOM 4162 O O . GLY B 2 57 ? -12.10195 10.03938 -56.03939 1.000 61.34574 57 GLY L O 1
ATOM 4166 N N . VAL B 2 58 ? -13.46020 9.50915 -54.32731 1.000 59.67009 58 VAL L N 1
ATOM 4167 C CA . VAL B 2 58 ? -12.59638 8.43664 -53.81712 1.000 59.72330 58 VAL L CA 1
ATOM 4168 C C . VAL B 2 58 ? -12.87461 7.14516 -54.59170 1.000 54.52373 58 VAL L C 1
ATOM 4169 O O . VAL B 2 58 ? -14.04263 6.81434 -54.83653 1.000 51.84973 58 VAL L O 1
ATOM 4182 N N . PRO B 2 59 ? -11.84444 6.40965 -55.01482 1.000 52.51761 59 PRO L N 1
ATOM 4183 C CA . PRO B 2 59 ? -12.09847 5.17141 -55.76683 1.000 54.17664 59 PRO L CA 1
ATOM 4184 C C . PRO B 2 59 ? -12.96534 4.20173 -54.97694 1.000 55.45636 59 PRO L C 1
ATOM 4185 O O . PRO B 2 59 ? -12.88589 4.12002 -53.74936 1.000 54.88820 59 PRO L O 1
ATOM 4196 N N . SER B 2 60 ? -13.77841 3.43243 -55.70576 1.000 52.66141 60 SER L N 1
ATOM 4197 C CA . SER B 2 60 ? -14.75522 2.55200 -55.07537 1.000 53.78494 60 SER L CA 1
ATOM 4198 C C . SER B 2 60 ? -14.13109 1.36806 -54.34847 1.000 56.09848 60 SER L C 1
ATOM 4199 O O . SER B 2 60 ? -14.84824 0.67000 -53.62042 1.000 56.15474 60 SER L O 1
ATOM 4207 N N . ARG B 2 61 ? -12.83759 1.10007 -54.53882 1.000 55.86048 61 ARG L N 1
ATOM 4208 C CA . ARG B 2 61 ? -12.21784 -0.00026 -53.81005 1.000 58.36959 61 ARG L CA 1
ATOM 4209 C C . ARG B 2 61 ? -12.09457 0.27883 -52.31762 1.000 59.70046 61 ARG L C 1
ATOM 4210 O O . ARG B 2 61 ? -11.84633 -0.65620 -51.55054 1.000 59.45715 61 ARG L O 1
ATOM 4231 N N . PHE B 2 62 ? -12.25446 1.52549 -51.88690 1.000 59.48046 62 PHE L N 1
ATOM 4232 C CA . PHE B 2 62 ? -12.24702 1.85434 -50.47060 1.000 59.94480 62 PHE L CA 1
ATOM 4233 C C . PHE B 2 62 ? -13.66270 1.75211 -49.91887 1.000 60.44291 62 PHE L C 1
ATOM 4234 O O . PHE B 2 62 ? -14.58985 2.35999 -50.46188 1.000 59.15015 62 PHE L O 1
ATOM 4251 N N . SER B 2 63 ? -13.81895 1.03309 -48.81111 1.000 60.00911 63 SER L N 1
ATOM 4252 C CA . SER B 2 63 ? -15.11352 0.95320 -48.15255 1.000 60.56630 63 SER L CA 1
ATOM 4253 C C . SER B 2 63 ? -14.88917 0.83389 -46.65562 1.000 63.71680 63 SER L C 1
ATOM 4254 O O . SER B 2 63 ? -13.79522 0.50544 -46.19547 1.000 63.52163 63 SER L O 1
ATOM 4262 N N . GLY B 2 64 ? -15.93478 1.11331 -45.89821 1.000 62.37859 64 GLY L N 1
ATOM 4263 C CA . GLY B 2 64 ? -15.85392 1.04165 -44.45499 1.000 65.40416 64 GLY L CA 1
ATOM 4264 C C . GLY B 2 64 ? -17.12674 0.46547 -43.88402 1.000 66.62246 64 GLY L C 1
ATOM 4265 O O . GLY B 2 64 ? -18.20595 0.57611 -44.47157 1.000 66.42289 64 GLY L O 1
ATOM 4269 N N . SER B 2 65 ? -16.98025 -0.17927 -42.73119 1.000 64.90403 65 SER L N 1
ATOM 4270 C CA . SER B 2 65 ? -18.13118 -0.71101 -42.01915 1.000 70.11310 65 SER L CA 1
ATOM 4271 C C . SER B 2 65 ? -17.85934 -0.65759 -40.52547 1.000 69.28717 65 SER L C 1
ATOM 4272 O O . SER B 2 65 ? -16.72356 -0.45620 -40.08695 1.000 67.85693 65 SER L O 1
ATOM 4280 N N . GLY B 2 66 ? -18.92979 -0.81049 -39.74769 1.000 73.55612 66 GLY L N 1
ATOM 4281 C CA . GLY B 2 66 ? -18.81637 -0.86333 -38.30350 1.000 73.17922 66 GLY L CA 1
ATOM 4282 C C . GLY B 2 66 ? -19.69099 0.14799 -37.59228 1.000 77.35107 66 GLY L C 1
ATOM 4283 O O . GLY B 2 66 ? -20.10588 1.14901 -38.18350 1.000 77.80786 66 GLY L O 1
ATOM 4287 N N . SER B 2 67 ? -19.98189 -0.10892 -36.31991 1.000 82.54099 67 SER L N 1
ATOM 4288 C CA . SER B 2 67 ? -20.68258 0.84985 -35.47775 1.000 85.90621 67 SER L CA 1
ATOM 4289 C C . SER B 2 67 ? -20.44238 0.46143 -34.02690 1.000 85.89026 67 SER L C 1
ATOM 4290 O O . SER B 2 67 ? -20.28606 -0.71928 -33.70638 1.000 86.72850 67 SER L O 1
ATOM 4298 N N . GLY B 2 68 ? -20.41576 1.46658 -33.15704 1.000 87.09923 68 GLY L N 1
ATOM 4299 C CA . GLY B 2 68 ? -20.13362 1.24688 -31.75196 1.000 81.82373 68 GLY L CA 1
ATOM 4300 C C . GLY B 2 68 ? -18.66017 1.39909 -31.43804 1.000 81.15528 68 GLY L C 1
ATOM 4301 O O . GLY B 2 68 ? -18.14692 2.52199 -31.42633 1.000 81.37799 68 GLY L O 1
ATOM 4305 N N . THR B 2 69 ? -17.95390 0.28166 -31.23464 1.000 79.92422 69 THR L N 1
ATOM 4306 C CA . THR B 2 69 ? -16.55234 0.31750 -30.84018 1.000 80.16895 69 THR L CA 1
ATOM 4307 C C . THR B 2 69 ? -15.59934 -0.30471 -31.85221 1.000 78.15232 69 THR L C 1
ATOM 4308 O O . THR B 2 69 ? -14.38586 -0.11947 -31.71458 1.000 76.45718 69 THR L O 1
ATOM 4319 N N . ASP B 2 70 ? -16.09599 -1.01702 -32.86247 1.000 76.05589 70 ASP L N 1
ATOM 4320 C CA . ASP B 2 70 ? -15.24579 -1.76538 -33.78260 1.000 77.36262 70 ASP L CA 1
ATOM 4321 C C . ASP B 2 70 ? -15.58279 -1.36666 -35.20994 1.000 75.69456 70 ASP L C 1
ATOM 4322 O O . ASP B 2 70 ? -16.73933 -1.47419 -35.63098 1.000 73.54095 70 ASP L O 1
ATOM 4331 N N . PHE B 2 71 ? -14.57236 -0.91920 -35.95260 1.000 73.62576 71 PHE L N 1
ATOM 4332 C CA . PHE B 2 71 ? -14.76001 -0.42707 -37.30636 1.000 74.53877 71 PHE L CA 1
ATOM 4333 C C . PHE B 2 71 ? -13.66693 -0.99911 -38.19308 1.000 73.25766 71 PHE L C 1
ATOM 4334 O O . PHE B 2 71 ? -12.57866 -1.34961 -37.72624 1.000 70.99687 71 PHE L O 1
ATOM 4351 N N . THR B 2 72 ? -13.96498 -1.06856 -39.48883 1.000 69.54574 72 THR L N 1
ATOM 4352 C CA . THR B 2 72 ? -13.04635 -1.64048 -40.45711 1.000 69.02162 72 THR L CA 1
ATOM 4353 C C . THR B 2 72 ? -13.03064 -0.80126 -41.72533 1.000 66.62703 72 THR L C 1
ATOM 4354 O O . THR B 2 72 ? -14.07676 -0.34639 -42.20262 1.000 65.98635 72 THR L O 1
ATOM 4365 N N . LEU B 2 73 ? -11.82592 -0.61139 -42.25802 1.000 65.99024 73 LEU L N 1
ATOM 4366 C CA . LEU B 2 73 ? -11.59189 -0.03543 -43.57435 1.000 66.48907 73 LEU L CA 1
ATOM 4367 C C . LEU B 2 73 ? -11.04324 -1.12641 -44.47991 1.000 65.08869 73 LEU L C 1
ATOM 4368 O O . LEU B 2 73 ? -10.03428 -1.76191 -44.15604 1.000 64.53754 73 LEU L O 1
ATOM 4384 N N . THR B 2 74 ? -11.67615 -1.30754 -45.62913 1.000 64.19696 74 THR L N 1
ATOM 4385 C CA . THR B 2 74 ? -11.32814 -2.36678 -46.55750 1.000 65.13941 74 THR L CA 1
ATOM 4386 C C . THR B 2 74 ? -10.93719 -1.75438 -47.89079 1.000 63.11446 74 THR L C 1
ATOM 4387 O O . THR B 2 74 ? -11.60246 -0.83374 -48.38148 1.000 62.28709 74 THR L O 1
ATOM 4398 N N . ILE B 2 75 ? -9.83592 -2.24563 -48.44522 1.000 61.94921 75 ILE L N 1
ATOM 4399 C CA . ILE B 2 75 ? -9.42920 -1.96228 -49.81375 1.000 62.57117 75 ILE L CA 1
ATOM 4400 C C . ILE B 2 75 ? -9.60138 -3.26913 -50.57205 1.000 63.35174 75 ILE L C 1
ATOM 4401 O O . ILE B 2 75 ? -8.89638 -4.25159 -50.30741 1.000 64.71763 75 ILE L O 1
ATOM 4417 N N . SER B 2 76 ? -10.54769 -3.29050 -51.50864 1.000 63.34958 76 SER L N 1
ATOM 4418 C CA . SER B 2 76 ? -10.95471 -4.54564 -52.12777 1.000 64.45599 76 SER L CA 1
ATOM 4419 C C . SER B 2 76 ? -9.97146 -5.02191 -53.19089 1.000 63.46109 76 SER L C 1
ATOM 4420 O O . SER B 2 76 ? -9.94262 -6.21856 -53.49821 1.000 64.24274 76 SER L O 1
ATOM 4428 N N . SER B 2 77 ? -9.20360 -4.11524 -53.79797 1.000 64.40252 77 SER L N 1
ATOM 4429 C CA . SER B 2 77 ? -8.19416 -4.50844 -54.78400 1.000 63.35916 77 SER L CA 1
ATOM 4430 C C . SER B 2 77 ? -7.06006 -3.48722 -54.71774 1.000 63.05854 77 SER L C 1
ATOM 4431 O O . SER B 2 77 ? -7.14028 -2.42180 -55.33968 1.000 60.85418 77 SER L O 1
ATOM 4439 N N . LEU B 2 78 ? -5.99205 -3.84958 -54.00832 1.000 61.53471 78 LEU L N 1
ATOM 4440 C CA . LEU B 2 78 ? -4.91913 -2.91365 -53.69625 1.000 61.91672 78 LEU L CA 1
ATOM 4441 C C . LEU B 2 78 ? -4.18298 -2.48917 -54.95998 1.000 60.60463 78 LEU L C 1
ATOM 4442 O O . LEU B 2 78 ? -3.86225 -3.31559 -55.81761 1.000 61.94839 78 LEU L O 1
ATOM 4458 N N . GLN B 2 79 ? -3.92616 -1.19349 -55.07776 1.000 59.72324 79 GLN L N 1
ATOM 4459 C CA . GLN B 2 79 ? -3.16597 -0.64142 -56.18510 1.000 59.67775 79 GLN L CA 1
ATOM 4460 C C . GLN B 2 79 ? -1.81289 -0.12901 -55.70672 1.000 59.50408 79 GLN L C 1
ATOM 4461 O O . GLN B 2 79 ? -1.64025 0.18977 -54.52591 1.000 60.40985 79 GLN L O 1
ATOM 4475 N N . PRO B 2 80 ? -0.81961 -0.04965 -56.59883 1.000 60.15176 80 PRO L N 1
ATOM 4476 C CA . PRO B 2 80 ? 0.50338 0.43942 -56.17185 1.000 60.88294 80 PRO L CA 1
ATOM 4477 C C . PRO B 2 80 ? 0.46303 1.81393 -55.52532 1.000 61.37436 80 PRO L C 1
ATOM 4478 O O . PRO B 2 80 ? 1.23718 2.07741 -54.59609 1.000 59.82355 80 PRO L O 1
ATOM 4489 N N . GLU B 2 81 ? -0.42474 2.69549 -55.98103 1.000 62.61245 81 GLU L N 1
ATOM 4490 C CA . GLU B 2 81 ? -0.50347 4.05293 -55.45832 1.000 60.91085 81 GLU L CA 1
ATOM 4491 C C . GLU B 2 81 ? -1.22324 4.13986 -54.11684 1.000 61.52511 81 GLU L C 1
ATOM 4492 O O . GLU B 2 81 ? -1.42580 5.25130 -53.61773 1.000 56.83346 81 GLU L O 1
ATOM 4504 N N . ASP B 2 82 ? -1.62265 3.01364 -53.52741 1.000 59.94231 82 ASP L N 1
ATOM 4505 C CA . ASP B 2 82 ? -2.28669 3.01260 -52.23074 1.000 59.61968 82 ASP L CA 1
ATOM 4506 C C . ASP B 2 82 ? -1.30785 2.92938 -51.06617 1.000 60.17798 82 ASP L C 1
ATOM 4507 O O . ASP B 2 82 ? -1.74504 2.84202 -49.91457 1.000 58.89666 82 ASP L O 1
ATOM 4516 N N . PHE B 2 83 ? -0.00348 2.94539 -51.33179 1.000 62.91722 83 PHE L N 1
ATOM 4517 C CA A PHE B 2 83 ? 0.96553 2.96584 -50.24596 0.460 71.80907 83 PHE L CA 1
ATOM 4518 C CA B PHE B 2 83 ? 0.99070 2.98611 -50.26572 0.540 67.62437 83 PHE L CA 1
ATOM 4519 C C . PHE B 2 83 ? 0.80860 4.25310 -49.44438 1.000 64.92752 83 PHE L C 1
ATOM 4520 O O . PHE B 2 83 ? 0.83624 5.35804 -49.99592 1.000 62.63459 83 PHE L O 1
ATOM 4553 N N . ALA B 2 84 ? 0.62112 4.10509 -48.13114 1.000 63.57622 84 ALA L N 1
ATOM 4554 C CA . ALA B 2 84 ? 0.41193 5.29170 -47.30399 1.000 64.21244 84 ALA L CA 1
ATOM 4555 C C . ALA B 2 84 ? 0.10411 4.95615 -45.85733 1.000 63.76925 84 ALA L C 1
ATOM 4556 O O . ALA B 2 84 ? 0.02657 3.78189 -45.49052 1.000 62.72853 84 ALA L O 1
ATOM 4563 N N . THR B 2 85 ? -0.12238 5.97639 -45.03587 1.000 60.71163 85 THR L N 1
ATOM 4564 C CA . THR B 2 85 ? -0.59240 5.76698 -43.67793 1.000 56.84647 85 THR L CA 1
ATOM 4565 C C . THR B 2 85 ? -2.07518 6.09725 -43.62657 1.000 58.80967 85 THR L C 1
ATOM 4566 O O . THR B 2 85 ? -2.51881 7.10682 -44.18043 1.000 60.00094 85 THR L O 1
ATOM 4577 N N . TYR B 2 86 ? -2.83279 5.26417 -42.92588 1.000 57.52129 86 TYR L N 1
ATOM 4578 C CA . TYR B 2 86 ? -4.27895 5.39734 -42.84153 1.000 61.03297 86 TYR L CA 1
ATOM 4579 C C . TYR B 2 86 ? -4.64855 5.66447 -41.39405 1.000 59.78280 86 TYR L C 1
ATOM 4580 O O . TYR B 2 86 ? -4.15122 4.99053 -40.48671 1.000 62.00549 86 TYR L O 1
ATOM 4598 N N . TYR B 2 87 ? -5.50781 6.65560 -41.18568 1.000 58.68792 87 TYR L N 1
ATOM 4599 C CA . TYR B 2 87 ?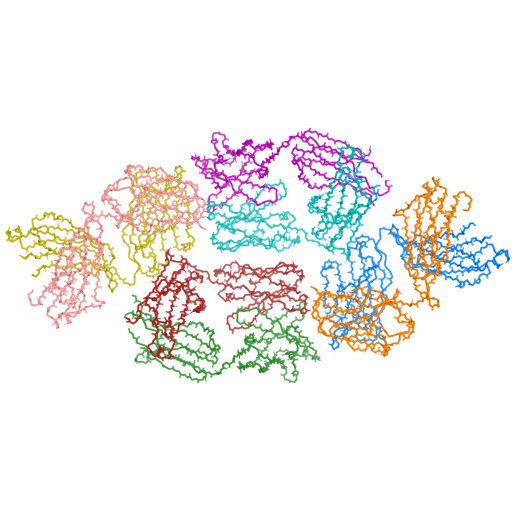 -5.93179 7.06640 -39.85761 1.000 59.24144 87 TYR L CA 1
ATOM 4600 C C . TYR B 2 87 ? -7.44050 6.94951 -39.73068 1.000 60.28996 87 TYR L C 1
ATOM 4601 O O . TYR B 2 87 ? -8.17782 7.28042 -40.66323 1.000 59.18513 87 TYR L O 1
ATOM 4619 N N . CYS B 2 88 ? -7.89334 6.47751 -38.57644 1.000 61.79777 88 CYS L N 1
ATOM 4620 C CA . CYS B 2 88 ? -9.28142 6.63315 -38.17554 1.000 63.63550 88 CYS L CA 1
ATOM 4621 C C . CYS B 2 88 ? -9.38118 7.82617 -37.23377 1.000 61.61137 88 CYS L C 1
ATOM 4622 O O . CYS B 2 88 ? -8.38852 8.27779 -36.65933 1.000 63.04088 88 CYS L O 1
ATOM 4629 N N . GLN B 2 89 ? -10.59491 8.34810 -37.09919 1.000 61.67740 89 GLN L N 1
ATOM 4630 C CA . GLN B 2 89 ? -10.79925 9.58023 -36.34872 1.000 61.70195 89 GLN L CA 1
ATOM 4631 C C . GLN B 2 89 ? -12.25987 9.65982 -35.93888 1.000 65.91425 89 GLN L C 1
ATOM 4632 O O . GLN B 2 89 ? -13.14514 9.45160 -36.77125 1.000 65.07617 89 GLN L O 1
ATOM 4646 N N . GLN B 2 90 ? -12.50961 9.92451 -34.65829 1.000 64.76357 90 GLN L N 1
ATOM 4647 C CA . GLN B 2 90 ? -13.86158 9.96022 -34.11859 1.000 66.51372 90 GLN L CA 1
ATOM 4648 C C . GLN B 2 90 ? -14.29298 11.40139 -33.88102 1.000 67.19485 90 GLN L C 1
ATOM 4649 O O . GLN B 2 90 ? -13.50772 12.22614 -33.40187 1.000 65.43396 90 GLN L O 1
ATOM 4663 N N . SER B 2 91 ? -15.55286 11.69568 -34.22135 1.000 67.31474 91 SER L N 1
ATOM 4664 C CA . SER B 2 91 ? -16.13044 13.02424 -34.04738 1.000 67.53783 91 SER L CA 1
ATOM 4665 C C . SER B 2 91 ? -17.41757 12.98521 -33.22785 1.000 68.42658 91 SER L C 1
ATOM 4666 O O . SER B 2 91 ? -18.25793 13.88147 -33.36307 1.000 67.86608 91 SER L O 1
ATOM 4674 N N . TYR B 2 92 ? -17.59971 11.95650 -32.39684 1.000 71.68611 92 TYR L N 1
ATOM 4675 C CA . TYR B 2 92 ? -18.75859 11.90236 -31.51041 1.000 74.69739 92 TYR L CA 1
ATOM 4676 C C . TYR B 2 92 ? -18.55508 12.77194 -30.27330 1.000 74.70057 92 TYR L C 1
ATOM 4677 O O . TYR B 2 92 ? -19.33901 13.69064 -30.01266 1.000 73.41444 92 TYR L O 1
ATOM 4695 N N . SER B 2 93 ? -17.50663 12.50118 -29.49954 1.000 68.91272 93 SER L N 1
ATOM 4696 C CA . SER B 2 93 ? -17.26225 13.20510 -28.24488 1.000 73.09540 93 SER L CA 1
ATOM 4697 C C . SER B 2 93 ? -15.96623 13.99401 -28.37255 1.000 68.73408 93 SER L C 1
ATOM 4698 O O . SER B 2 93 ? -14.87941 13.41068 -28.44601 1.000 66.74711 93 SER L O 1
ATOM 4706 N N . THR B 2 94 ? -16.08273 15.31887 -28.38492 1.000 69.23469 94 THR L N 1
ATOM 4707 C CA . THR B 2 94 ? -14.95573 16.19567 -28.65577 1.000 66.84224 94 THR L CA 1
ATOM 4708 C C . THR B 2 94 ? -15.08405 17.46099 -27.82781 1.000 68.53671 94 THR L C 1
ATOM 4709 O O . THR B 2 94 ? -16.20355 17.89846 -27.53197 1.000 68.93948 94 THR L O 1
ATOM 4720 N N . PRO B 2 95 ? -13.96291 18.10009 -27.48261 1.000 67.52132 95 PRO L N 1
ATOM 4721 C CA . PRO B 2 95 ? -12.58117 17.66553 -27.72428 1.000 67.75208 95 PRO L CA 1
ATOM 4722 C C . PRO B 2 95 ? -12.16579 16.56777 -26.75019 1.000 69.61347 95 PRO L C 1
ATOM 4723 O O . PRO B 2 95 ? -12.78562 16.38371 -25.70723 1.000 70.26347 95 PRO L O 1
ATOM 4734 N N . PRO B 2 96 ? -11.09010 15.84380 -27.05613 1.000 71.28659 96 PRO L N 1
ATOM 4735 C CA . PRO B 2 96 ? -10.26756 15.96416 -28.26366 1.000 72.38934 96 PRO L CA 1
ATOM 4736 C C . PRO B 2 96 ? -10.90068 15.28148 -29.46361 1.000 69.54110 96 PRO L C 1
ATOM 4737 O O . PRO B 2 96 ? -11.66634 14.32970 -29.31677 1.000 67.92199 96 PRO L O 1
ATOM 4748 N N . TYR B 2 97 ? -10.60292 15.77907 -30.66227 1.000 66.44311 97 TYR L N 1
ATOM 4749 C CA . TYR B 2 97 ? -10.87385 15.05234 -31.89830 1.000 64.78629 97 TYR L CA 1
ATOM 4750 C C . TYR B 2 97 ? -9.78091 14.00178 -32.01577 1.000 64.50814 97 TYR L C 1
ATOM 4751 O O . TYR B 2 97 ? -8.64427 14.30657 -32.38341 1.000 64.04988 97 TYR L O 1
ATOM 4769 N N . THR B 2 98 ? -10.11820 12.75923 -31.68735 1.000 65.84682 98 THR L N 1
ATOM 4770 C CA . THR B 2 98 ? -9.11289 11.71498 -31.56994 1.000 66.22660 98 THR L CA 1
ATOM 4771 C C . THR B 2 98 ? -8.78392 11.09941 -32.92233 1.000 65.15521 98 THR L C 1
ATOM 4772 O O . THR B 2 98 ? -9.67722 10.76421 -33.70579 1.000 62.73406 98 THR L O 1
ATOM 4783 N N . PHE B 2 99 ? -7.49188 10.93181 -33.17265 1.000 65.09051 99 PHE L N 1
ATOM 4784 C CA . PHE B 2 99 ? -6.98409 10.19117 -34.31191 1.000 67.46158 99 PHE L CA 1
ATOM 4785 C C . PHE B 2 99 ? -6.29701 8.92703 -33.81422 1.000 69.78024 99 PHE L C 1
ATOM 4786 O O . PHE B 2 99 ? -5.69161 8.91412 -32.73823 1.000 68.49404 99 PHE L O 1
ATOM 4803 N N . GLY B 2 100 ? -6.35793 7.87637 -34.61917 1.000 70.69569 100 GLY L N 1
ATOM 4804 C CA . GLY B 2 100 ? -5.59548 6.68616 -34.32150 1.000 72.83407 100 GLY L CA 1
ATOM 4805 C C . GLY B 2 100 ? -4.11459 6.92861 -34.52159 1.000 72.48023 100 GLY L C 1
ATOM 4806 O O . GLY B 2 100 ? -3.67865 7.97442 -35.00355 1.000 72.30232 100 GLY L O 1
ATOM 4810 N N . GLN B 2 101 ? -3.31482 5.95237 -34.10264 1.000 73.31288 101 GLN L N 1
ATOM 4811 C CA . GLN B 2 101 ? -1.87597 6.07758 -34.27812 1.000 71.01352 101 GLN L CA 1
ATOM 4812 C C . GLN B 2 101 ? -1.45492 5.83797 -35.71898 1.000 68.20198 101 GLN L C 1
ATOM 4813 O O . GLN B 2 101 ? -0.32568 6.18209 -36.08343 1.000 68.87283 101 GLN L O 1
ATOM 4827 N N . GLY B 2 102 ? -2.33162 5.27652 -36.53536 1.000 70.14532 102 GLY L N 1
ATOM 4828 C CA . GLY B 2 102 ? -2.07286 5.09754 -37.94679 1.000 66.22361 102 GLY L CA 1
ATOM 4829 C C . GLY B 2 102 ? -1.69330 3.66855 -38.27555 1.000 66.41889 102 GLY L C 1
ATOM 4830 O O . GLY B 2 102 ? -1.07448 2.95632 -37.47716 1.000 68.26565 102 GLY L O 1
ATOM 4834 N N . THR B 2 103 ? -2.06410 3.23984 -39.47665 1.000 67.12706 103 THR L N 1
ATOM 4835 C CA . THR B 2 103 ? -1.64521 1.95639 -40.02293 1.000 66.61471 103 THR L CA 1
ATOM 4836 C C . THR B 2 103 ? -0.87286 2.25439 -41.29856 1.000 65.68877 103 THR L C 1
ATOM 4837 O O . THR B 2 103 ? -1.40373 2.89228 -42.21265 1.000 62.35831 103 THR L O 1
ATOM 4848 N N . LYS B 2 104 ? 0.38797 1.83997 -41.33845 1.000 66.22721 104 LYS L N 1
ATOM 4849 C CA . LYS B 2 104 ? 1.23485 2.04629 -42.50560 1.000 68.41916 104 LYS L CA 1
ATOM 4850 C C . LYS B 2 104 ? 1.11525 0.85299 -43.44667 1.000 66.79059 104 LYS L C 1
ATOM 4851 O O . LYS B 2 104 ? 1.42205 -0.28290 -43.06851 1.000 68.91170 104 LYS L O 1
ATOM 4870 N N . LEU B 2 105 ? 0.66818 1.11742 -44.67013 1.000 67.26851 105 LEU L N 1
ATOM 4871 C CA . LEU B 2 105 ? 0.46161 0.10222 -45.69004 1.000 68.29811 105 LEU L CA 1
ATOM 4872 C C . LEU B 2 105 ? 1.52488 0.26866 -46.76616 1.000 65.76639 105 LEU L C 1
ATOM 4873 O O . LEU B 2 105 ? 1.62413 1.33623 -47.39140 1.000 65.99002 105 LEU L O 1
ATOM 4889 N N . GLU B 2 106 ? 2.33091 -0.77769 -46.93887 1.000 64.32626 106 GLU L N 1
ATOM 4890 C CA . GLU B 2 106 ? 3.29267 -0.94289 -48.01671 1.000 66.99347 106 GLU L CA 1
ATOM 4891 C C . GLU B 2 106 ? 2.76848 -1.96796 -49.01426 1.000 64.56216 106 GLU L C 1
ATOM 4892 O O . GLU B 2 106 ? 1.96452 -2.83791 -48.66693 1.000 63.21111 106 GLU L O 1
ATOM 4904 N N . ILE B 2 107 ? 3.22706 -1.85583 -50.25877 1.000 64.28224 107 ILE L N 1
ATOM 4905 C CA . ILE B 2 107 ? 2.89037 -2.81305 -51.30674 1.000 63.56796 107 ILE L CA 1
ATOM 4906 C C . ILE B 2 107 ? 3.94315 -3.91469 -51.31177 1.000 64.47989 107 ILE L C 1
ATOM 4907 O O . ILE B 2 107 ? 5.14312 -3.63947 -51.42459 1.000 65.09433 107 ILE L O 1
ATOM 4923 N N . LYS B 2 108 ? 3.49641 -5.15851 -51.18443 1.000 65.87712 108 LYS L N 1
ATOM 4924 C CA . LYS B 2 108 ? 4.38864 -6.30316 -51.27935 1.000 66.73166 108 LYS L CA 1
ATOM 4925 C C . LYS B 2 108 ? 4.57670 -6.66287 -52.74751 1.000 66.89794 108 LYS L C 1
ATOM 4926 O O . LYS B 2 108 ? 3.61352 -6.71490 -53.51608 1.000 66.96448 108 LYS L O 1
ATOM 4945 N N . ARG B 2 109 ? 5.82049 -6.93779 -53.12904 1.000 66.68097 109 ARG L N 1
ATOM 4946 C CA . ARG B 2 109 ? 6.14217 -7.32513 -54.49423 1.000 68.69355 109 ARG L CA 1
ATOM 4947 C C . ARG B 2 109 ? 7.35340 -8.24263 -54.46099 1.000 68.94256 109 ARG L C 1
ATOM 4948 O O . ARG B 2 109 ? 7.87951 -8.56997 -53.39470 1.000 70.93650 109 ARG L O 1
ATOM 4969 N N . THR B 2 110 ? 7.80984 -8.63836 -55.64388 1.000 67.16185 110 THR L N 1
ATOM 4970 C CA . THR B 2 110 ? 8.93904 -9.54713 -55.72997 1.000 67.86693 110 THR L CA 1
ATOM 4971 C C . THR B 2 110 ? 10.22545 -8.83502 -55.33856 1.000 67.57783 110 THR L C 1
ATOM 4972 O O . THR B 2 110 ? 10.35302 -7.61388 -55.45656 1.000 67.00437 110 THR L O 1
ATOM 4983 N N . VAL B 2 111 ? 11.18803 -9.62588 -54.86660 1.000 67.56766 111 VAL L N 1
ATOM 4984 C CA . VAL B 2 111 ? 12.47865 -9.08159 -54.47902 1.000 68.16135 111 VAL L CA 1
ATOM 4985 C C . VAL B 2 111 ? 13.16008 -8.45462 -55.68477 1.000 67.23863 111 VAL L C 1
ATOM 4986 O O . VAL B 2 111 ? 13.14888 -9.00629 -56.79239 1.000 64.98711 111 VAL L O 1
ATOM 4999 N N . ALA B 2 112 ? 13.71954 -7.26663 -55.48000 1.000 67.73848 112 ALA L N 1
ATOM 5000 C CA . ALA B 2 112 ? 14.50389 -6.57951 -56.49453 1.000 67.46186 112 ALA L CA 1
ATOM 5001 C C . ALA B 2 112 ? 15.76632 -6.06429 -55.82214 1.000 69.46107 112 ALA L C 1
ATOM 5002 O O . ALA B 2 112 ? 15.69334 -5.41331 -54.77439 1.000 69.28870 112 ALA L O 1
ATOM 5009 N N . ALA B 2 113 ? 16.91464 -6.35729 -56.41906 1.000 67.33796 113 ALA L N 1
ATOM 5010 C CA . ALA B 2 113 ? 18.17247 -5.95248 -55.81935 1.000 68.09493 113 ALA L CA 1
ATOM 5011 C C . ALA B 2 113 ? 18.49303 -4.50775 -56.18978 1.000 68.10568 113 ALA L C 1
ATOM 5012 O O . ALA B 2 113 ? 18.13274 -4.04150 -57.27360 1.000 67.25684 113 ALA L O 1
ATOM 5019 N N . PRO B 2 114 ? 19.16586 -3.77669 -55.30959 1.000 69.26966 114 PRO L N 1
ATOM 5020 C CA . PRO B 2 114 ? 19.50543 -2.39001 -55.62422 1.000 67.30850 114 PRO L CA 1
ATOM 5021 C C . PRO B 2 114 ? 20.65437 -2.31426 -56.60898 1.000 65.27536 114 PRO L C 1
ATOM 5022 O O . PRO B 2 114 ? 21.49829 -3.20950 -56.68908 1.000 65.31212 114 PRO L O 1
ATOM 5033 N N . SER B 2 115 ? 20.67884 -1.22560 -57.36679 1.000 64.30162 115 SER L N 1
ATOM 5034 C CA . SER B 2 115 ? 21.88734 -0.83366 -58.07943 1.000 65.86972 115 SER L CA 1
ATOM 5035 C C . SER B 2 115 ? 22.57644 0.24836 -57.25608 1.000 65.26002 115 SER L C 1
ATOM 5036 O O . SER B 2 115 ? 21.91917 1.15073 -56.73560 1.000 65.58144 115 SER L O 1
ATOM 5044 N N . VAL B 2 116 ? 23.89402 0.14241 -57.11408 1.000 67.69741 116 VAL L N 1
ATOM 5045 C CA . VAL B 2 116 ? 24.64263 0.93456 -56.14668 1.000 70.44542 116 VAL L CA 1
ATOM 5046 C C . VAL B 2 116 ? 25.58786 1.87101 -56.88231 1.000 70.56865 116 VAL L C 1
ATOM 5047 O O . VAL B 2 116 ? 26.24373 1.47580 -57.85191 1.000 70.46298 116 VAL L O 1
ATOM 5060 N N . PHE B 2 117 ? 25.67389 3.10671 -56.39424 1.000 68.84412 117 PHE L N 1
ATOM 5061 C CA . PHE B 2 117 ? 26.58015 4.11009 -56.93399 1.000 68.71767 117 PHE L CA 1
ATOM 5062 C C . PHE B 2 117 ? 27.25504 4.84675 -55.78943 1.000 69.02942 117 PHE L C 1
ATOM 5063 O O . PHE B 2 117 ? 26.61293 5.15766 -54.78552 1.000 67.29985 117 PHE L O 1
ATOM 5080 N N . ILE B 2 118 ? 28.53666 5.15877 -55.95485 1.000 68.23441 118 ILE L N 1
ATOM 5081 C CA . ILE B 2 118 ? 29.29227 5.90521 -54.95737 1.000 71.35786 118 ILE L CA 1
ATOM 5082 C C . ILE B 2 118 ? 29.80473 7.18968 -55.59604 1.000 72.23971 118 ILE L C 1
ATOM 5083 O O . ILE B 2 118 ? 30.21984 7.19684 -56.76105 1.000 72.63932 118 ILE L O 1
ATOM 5099 N N . PHE B 2 119 ? 29.77889 8.27292 -54.82002 1.000 73.13553 119 PHE L N 1
ATOM 5100 C CA . PHE B 2 119 ? 30.13993 9.60644 -55.28795 1.000 75.14831 119 PHE L CA 1
ATOM 5101 C C . PHE B 2 119 ? 31.13283 10.20792 -54.30262 1.000 75.85822 119 PHE L C 1
ATOM 5102 O O . PHE B 2 119 ? 30.81149 10.33027 -53.09660 1.000 73.94733 119 PHE L O 1
ATOM 5119 N N . PRO B 2 120 ? 32.32093 10.60939 -54.75005 1.000 73.84198 120 PRO L N 1
ATOM 5120 C CA . PRO B 2 120 ? 33.27899 11.24809 -53.85157 1.000 73.57878 120 PRO L CA 1
ATOM 5121 C C . PRO B 2 120 ? 32.90370 12.69481 -53.59838 1.000 71.72477 120 PRO L C 1
ATOM 5122 O O . PRO B 2 120 ? 32.01194 13.24092 -54.26504 1.000 69.20291 120 PRO L O 1
ATOM 5133 N N . PRO B 2 121 ? 33.55873 13.34984 -52.64461 1.000 75.48865 121 PRO L N 1
ATOM 5134 C CA . PRO B 2 121 ? 33.29579 14.77361 -52.42700 1.000 75.29042 121 PRO L CA 1
ATOM 5135 C C . PRO B 2 121 ? 33.87093 15.61676 -53.55090 1.000 76.81493 121 PRO L C 1
ATOM 5136 O O . PRO B 2 121 ? 34.91852 15.30553 -54.12286 1.000 76.76416 121 PRO L O 1
ATOM 5147 N N . SER B 2 122 ? 33.16375 16.69547 -53.86854 1.000 79.34749 122 SER L N 1
ATOM 5148 C CA . SER B 2 122 ? 33.65390 17.65242 -54.84587 1.000 80.23242 122 SER L CA 1
ATOM 5149 C C . SER B 2 122 ? 34.75969 18.51135 -54.24077 1.000 82.37119 122 SER L C 1
ATOM 5150 O O . SER B 2 122 ? 34.80163 18.75003 -53.03074 1.000 82.15093 122 SER L O 1
ATOM 5158 N N . ASP B 2 123 ? 35.66075 18.98292 -55.10445 1.000 79.65185 123 ASP L N 1
ATOM 5159 C CA . ASP B 2 123 ? 36.72710 19.87053 -54.65045 1.000 80.41905 123 ASP L CA 1
ATOM 5160 C C . ASP B 2 123 ? 36.15520 21.13148 -54.01265 1.000 80.56776 123 ASP L C 1
ATOM 5161 O O . ASP B 2 123 ? 36.66160 21.61203 -52.98522 1.000 80.63328 123 ASP L O 1
ATOM 5170 N N . GLU B 2 124 ? 35.10283 21.68710 -54.61805 1.000 81.10960 124 GLU L N 1
ATOM 5171 C CA . GLU B 2 124 ? 34.49429 22.89873 -54.08400 1.000 81.71368 124 GLU L CA 1
ATOM 5172 C C . GLU B 2 124 ? 34.03640 22.69043 -52.64716 1.000 83.58644 124 GLU L C 1
ATOM 5173 O O . GLU B 2 124 ? 34.16294 23.59196 -51.81015 1.000 81.45701 124 GLU L O 1
ATOM 5185 N N . GLN B 2 125 ? 33.50281 21.50641 -52.33869 1.000 77.90447 125 GLN L N 1
ATOM 5186 C CA . GLN B 2 125 ? 33.13336 21.21595 -50.95846 1.000 78.37602 125 GLN L CA 1
ATOM 5187 C C . GLN B 2 125 ? 34.37149 21.05100 -50.08852 1.000 77.90705 125 GLN L C 1
ATOM 5188 O O . GLN B 2 125 ? 34.42483 21.56940 -48.96749 1.000 77.49885 125 GLN L O 1
ATOM 5202 N N . LEU B 2 126 ? 35.39020 20.36006 -50.60408 1.000 81.77305 126 LEU L N 1
ATOM 5203 C CA . LEU B 2 126 ? 36.57785 20.08808 -49.80366 1.000 81.01337 126 LEU L CA 1
ATOM 5204 C C . LEU B 2 126 ? 37.22329 21.37583 -49.31807 1.000 80.75664 126 LEU L C 1
ATOM 5205 O O . LEU B 2 126 ? 37.72035 21.43977 -48.18694 1.000 80.95594 126 LEU L O 1
ATOM 5221 N N . LYS B 2 127 ? 37.22343 22.41898 -50.15117 1.000 80.69513 127 LYS L N 1
ATOM 5222 C CA . LYS B 2 127 ? 37.81835 23.66983 -49.69245 1.000 80.48546 127 LYS L CA 1
ATOM 5223 C C . LYS B 2 127 ? 37.00572 24.31384 -48.57632 1.000 78.51730 127 LYS L C 1
ATOM 5224 O O . LYS B 2 127 ? 37.51897 25.20212 -47.88899 1.000 77.53025 127 LYS L O 1
ATOM 5243 N N . SER B 2 128 ? 35.75616 23.88926 -48.37621 1.000 80.19400 128 SER L N 1
ATOM 5244 C CA . SER B 2 128 ? 34.98480 24.38096 -47.24184 1.000 78.14276 128 SER L CA 1
ATOM 5245 C C . SER B 2 128 ? 35.45726 23.77893 -45.92622 1.000 81.33271 128 SER L C 1
ATOM 5246 O O . SER B 2 128 ? 35.13176 24.31625 -44.86175 1.000 83.24376 128 SER L O 1
ATOM 5254 N N . GLY B 2 129 ? 36.20023 22.67319 -45.97592 1.000 80.07344 129 GLY L N 1
ATOM 5255 C CA . GLY B 2 129 ? 36.70617 22.02147 -44.78749 1.000 80.48650 129 GLY L CA 1
ATOM 5256 C C . GLY B 2 129 ? 35.98634 20.74930 -44.39994 1.000 81.59848 129 GLY L C 1
ATOM 5257 O O . GLY B 2 129 ? 36.36799 20.12314 -43.40339 1.000 80.87715 129 GLY L O 1
ATOM 5261 N N . THR B 2 130 ? 34.96465 20.34655 -45.15272 1.000 82.18082 130 THR L N 1
ATOM 5262 C CA . THR B 2 130 ? 34.19904 19.14190 -44.87166 1.000 80.41568 130 THR L CA 1
ATOM 5263 C C . THR B 2 130 ? 34.07494 18.31523 -46.14320 1.000 80.44451 130 THR L C 1
ATOM 5264 O O . THR B 2 130 ? 34.02669 18.85643 -47.25165 1.000 79.51484 130 THR L O 1
ATOM 5275 N N . ALA B 2 131 ? 34.01704 16.99455 -45.97262 1.000 80.96791 131 ALA L N 1
ATOM 5276 C CA . ALA B 2 131 ? 33.95596 16.05410 -47.08267 1.000 76.39352 131 ALA L CA 1
ATOM 5277 C C . ALA B 2 131 ? 32.75304 15.14565 -46.89370 1.000 76.87135 131 ALA L C 1
ATOM 5278 O O . ALA B 2 131 ? 32.65341 14.44210 -45.88202 1.000 77.65109 131 ALA L O 1
ATOM 5285 N N . SER B 2 132 ? 31.85147 15.15548 -47.86959 1.000 76.00864 132 SER L N 1
ATOM 5286 C CA . SER B 2 132 ? 30.69115 14.27835 -47.89089 1.000 72.29806 132 SER L CA 1
ATOM 5287 C C . SER B 2 132 ? 30.88193 13.23696 -48.98256 1.000 68.75860 132 SER L C 1
ATOM 5288 O O . SER B 2 132 ? 31.16557 13.58301 -50.13206 1.000 73.45782 132 SER L O 1
ATOM 5296 N N . VAL B 2 133 ? 30.74965 11.96836 -48.61271 1.000 73.14956 133 VAL L N 1
ATOM 5297 C CA . VAL B 2 133 ? 30.83335 10.84150 -49.53310 1.000 72.13662 133 VAL L CA 1
ATOM 5298 C C . VAL B 2 133 ? 29.44331 10.23294 -49.61048 1.000 70.38830 133 VAL L C 1
ATOM 5299 O O . VAL B 2 133 ? 28.84963 9.91136 -48.57564 1.000 69.75022 133 VAL L O 1
ATOM 5312 N N . VAL B 2 134 ? 28.90541 10.10084 -50.81849 1.000 71.67912 134 VAL L N 1
ATOM 5313 C CA . VAL B 2 134 ? 27.51588 9.69168 -50.99151 1.000 71.88849 134 VAL L CA 1
ATOM 5314 C C . VAL B 2 134 ? 27.46931 8.29721 -51.59787 1.000 70.58577 134 VAL L C 1
ATOM 5315 O O . VAL B 2 134 ? 28.31882 7.93002 -52.41398 1.000 69.51872 134 VAL L O 1
ATOM 5328 N N . CYS B 2 135 ? 26.48184 7.51521 -51.17446 1.000 67.59793 135 CYS L N 1
ATOM 5329 C CA . CYS B 2 135 ? 26.23785 6.18072 -51.70777 1.000 65.42205 135 CYS L CA 1
ATOM 5330 C C . CYS B 2 135 ? 24.73828 6.06410 -51.93208 1.000 63.32191 135 CYS L C 1
ATOM 5331 O O . CYS B 2 135 ? 23.94894 6.32591 -51.01877 1.000 62.33160 135 CYS L O 1
ATOM 5338 N N . LEU B 2 136 ? 24.34868 5.75143 -53.16269 1.000 63.93772 136 LEU L N 1
ATOM 5339 C CA . LEU B 2 136 ? 22.95142 5.63243 -53.55089 1.000 64.41117 136 LEU L CA 1
ATOM 5340 C C . LEU B 2 136 ? 22.63473 4.17760 -53.87786 1.000 64.36108 136 LEU L C 1
ATOM 5341 O O . LEU B 2 136 ? 23.40280 3.51287 -54.58427 1.000 64.21074 136 LEU L O 1
ATOM 5357 N N . LEU B 2 137 ? 21.50927 3.69445 -53.35321 1.000 63.27791 137 LEU L N 1
ATOM 5358 C CA . LEU B 2 137 ? 20.94461 2.38837 -53.66769 1.000 65.05833 137 LEU L CA 1
ATOM 5359 C C . LEU B 2 137 ? 19.62034 2.63403 -54.37806 1.000 62.90852 137 LEU L C 1
ATOM 5360 O O . LEU B 2 137 ? 18.72884 3.27119 -53.81293 1.000 60.85371 137 LEU L O 1
ATOM 5376 N N . ASN B 2 138 ? 19.46886 2.09792 -55.58601 1.000 62.70038 138 ASN L N 1
ATOM 5377 C CA . ASN B 2 138 ? 18.33428 2.42469 -56.43940 1.000 62.92625 138 ASN L CA 1
ATOM 5378 C C . ASN B 2 138 ? 17.47750 1.19878 -56.72187 1.000 63.66342 138 ASN L C 1
ATOM 5379 O O . ASN B 2 138 ? 18.00427 0.12824 -57.06231 1.000 62.86154 138 ASN L O 1
ATOM 5390 N N . ASN B 2 139 ? 16.15467 1.38084 -56.60132 1.000 62.89248 139 ASN L N 1
ATOM 5391 C CA . ASN B 2 139 ? 15.14754 0.49044 -57.17394 1.000 65.76081 139 ASN L CA 1
ATOM 5392 C C . ASN B 2 139 ? 15.25446 -0.91915 -56.59162 1.000 66.59043 139 ASN L C 1
ATOM 5393 O O . ASN B 2 139 ? 15.44160 -1.90605 -57.30574 1.000 67.45550 139 ASN L O 1
ATOM 5404 N N . PHE B 2 140 ? 15.10425 -0.99830 -55.26974 1.000 65.30935 140 PHE L N 1
ATOM 5405 C CA . PHE B 2 140 ? 15.16603 -2.26279 -54.55416 1.000 67.78527 140 PHE L CA 1
ATOM 5406 C C . PHE B 2 140 ? 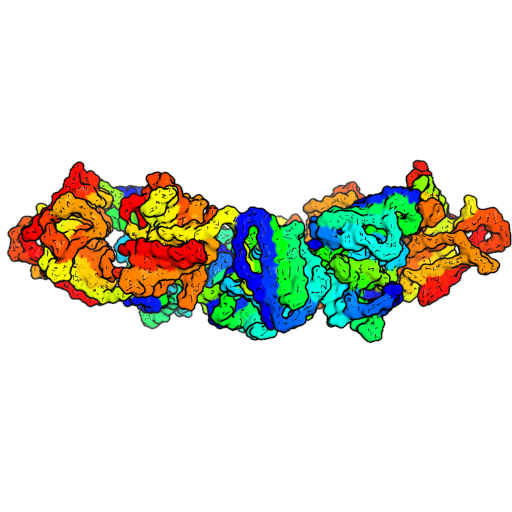13.89290 -2.49318 -53.74958 1.000 67.53151 140 PHE L C 1
ATOM 5407 O O . PHE B 2 140 ? 13.15483 -1.55878 -53.42591 1.000 65.75615 140 PHE L O 1
ATOM 5424 N N . TYR B 2 141 ? 13.63300 -3.77259 -53.46003 1.000 67.06287 141 TYR L N 1
ATOM 5425 C CA . TYR B 2 141 ? 12.53486 -4.21141 -52.61516 1.000 64.82821 141 TYR L CA 1
ATOM 5426 C C . TYR B 2 141 ? 12.98882 -5.53834 -52.01664 1.000 68.76915 141 TYR L C 1
ATOM 5427 O O . TYR B 2 141 ? 13.56069 -6.36431 -52.74431 1.000 68.50124 141 TYR L O 1
ATOM 5445 N N . PRO B 2 142 ? 12.74043 -5.79324 -50.71706 1.000 69.69627 142 PRO L N 1
ATOM 5446 C CA . PRO B 2 142 ? 12.01916 -4.96256 -49.73783 1.000 70.91278 142 PRO L CA 1
ATOM 5447 C C . PRO B 2 142 ? 12.83261 -3.78779 -49.21855 1.000 68.03590 142 PRO L C 1
ATOM 5448 O O . PRO B 2 142 ? 13.99792 -3.61172 -49.56410 1.000 66.71359 142 PRO L O 1
ATOM 5459 N N . ARG B 2 143 ? 12.22370 -2.99227 -48.33739 1.000 67.55580 143 ARG L N 1
ATOM 5460 C CA . ARG B 2 143 ? 12.85301 -1.75639 -47.88845 1.000 69.36720 143 ARG L CA 1
ATOM 5461 C C . ARG B 2 143 ? 14.10984 -2.02833 -47.07405 1.000 69.89283 143 ARG L C 1
ATOM 5462 O O . ARG B 2 143 ? 15.04521 -1.22080 -47.09717 1.000 66.54002 143 ARG L O 1
ATOM 5483 N N . GLU B 2 144 ? 14.16172 -3.15941 -46.37305 1.000 71.57793 144 GLU L N 1
ATOM 5484 C CA . GLU B 2 144 ? 15.28436 -3.44576 -45.49064 1.000 72.94100 144 GLU L CA 1
ATOM 5485 C C . GLU B 2 144 ? 16.57422 -3.57083 -46.29365 1.000 70.76223 144 GLU L C 1
ATOM 5486 O O . GLU B 2 144 ? 16.69315 -4.43457 -47.16849 1.000 68.34777 144 GLU L O 1
ATOM 5498 N N . ALA B 2 145 ? 17.54064 -2.70815 -45.98578 1.000 70.72211 145 ALA L N 1
ATOM 5499 C CA . ALA B 2 145 ? 18.85456 -2.74563 -46.60983 1.000 72.94434 145 ALA L CA 1
ATOM 5500 C C . ALA B 2 145 ? 19.88418 -2.26363 -45.60013 1.000 74.28394 145 ALA L C 1
ATOM 5501 O O . ALA B 2 145 ? 19.56220 -1.49802 -44.68754 1.000 76.30217 145 ALA L O 1
ATOM 5508 N N . LYS B 2 146 ? 21.12200 -2.73034 -45.75833 1.000 74.14230 146 LYS L N 1
ATOM 5509 C CA . LYS B 2 146 ? 22.21454 -2.36403 -44.86255 1.000 76.89715 146 LYS L CA 1
ATOM 5510 C C . LYS B 2 146 ? 23.33459 -1.71121 -45.65983 1.000 74.57617 146 LYS L C 1
ATOM 5511 O O . LYS B 2 146 ? 23.85643 -2.30865 -46.60628 1.000 77.65568 146 LYS L O 1
ATOM 5530 N N . VAL B 2 147 ? 23.68729 -0.48370 -45.28368 1.000 71.84583 147 VAL L N 1
ATOM 5531 C CA . VAL B 2 147 ? 24.82950 0.23288 -45.83965 1.000 75.22229 147 VAL L CA 1
ATOM 5532 C C . VAL B 2 147 ? 25.92940 0.26733 -44.78841 1.000 76.37340 147 VAL L C 1
ATOM 5533 O O . VAL B 2 147 ? 25.69250 0.67533 -43.64512 1.000 78.68617 147 VAL L O 1
ATOM 5546 N N . GLN B 2 148 ? 27.12554 -0.16727 -45.16923 1.000 76.78274 148 GLN L N 1
ATOM 5547 C CA . GLN B 2 148 ? 28.28472 -0.16001 -44.28760 1.000 79.00873 148 GLN L CA 1
ATOM 5548 C C . GLN B 2 148 ? 29.38685 0.63757 -44.96717 1.000 79.71071 148 GLN L C 1
ATOM 5549 O O . GLN B 2 148 ? 29.84058 0.27125 -46.05488 1.000 81.45804 148 GLN L O 1
ATOM 5563 N N . TRP B 2 149 ? 29.78317 1.74510 -44.35415 1.000 79.10370 149 TRP L N 1
ATOM 5564 C CA . TRP B 2 149 ? 30.88066 2.53803 -44.88349 1.000 82.06582 149 TRP L CA 1
ATOM 5565 C C . TRP B 2 149 ? 32.22027 1.98393 -44.41418 1.000 86.58610 149 TRP L C 1
ATOM 5566 O O . TRP B 2 149 ? 32.36051 1.54183 -43.26963 1.000 87.73618 149 TRP L O 1
ATOM 5587 N N . LYS B 2 150 ? 33.21019 2.01635 -45.30671 1.000 86.40435 150 LYS L N 1
ATOM 5588 C CA . LYS B 2 150 ? 34.54696 1.52134 -45.00776 1.000 87.55993 150 LYS L CA 1
ATOM 5589 C C . LYS B 2 150 ? 35.58300 2.48500 -45.56565 1.000 88.42049 150 LYS L C 1
ATOM 5590 O O . LYS B 2 150 ? 35.51860 2.86666 -46.73944 1.000 87.00166 150 LYS L O 1
ATOM 5609 N N . VAL B 2 151 ? 36.53719 2.86641 -44.72075 1.000 90.14343 151 VAL L N 1
ATOM 5610 C CA . VAL B 2 151 ? 37.62800 3.76336 -45.08609 1.000 92.49475 151 VAL L CA 1
ATOM 5611 C C . VAL B 2 151 ? 38.92550 3.01608 -44.80988 1.000 95.67157 151 VAL L C 1
ATOM 5612 O O . VAL B 2 151 ? 39.24543 2.72093 -43.65062 1.000 94.37780 151 VAL L O 1
ATOM 5625 N N . ASP B 2 152 ? 39.67195 2.70712 -45.86973 1.000 96.30370 152 ASP L N 1
ATOM 5626 C CA . ASP B 2 152 ? 40.82762 1.81568 -45.77478 1.000 98.03592 152 ASP L CA 1
ATOM 5627 C C . ASP B 2 152 ? 40.44159 0.51242 -45.08095 1.000 101.02907 152 ASP L C 1
ATOM 5628 O O . ASP B 2 152 ? 41.17384 -0.02046 -44.24417 1.000 102.41634 152 ASP L O 1
ATOM 5637 N N . ASN B 2 153 ? 39.26383 0.00156 -45.43733 1.000 105.45993 153 ASN L N 1
ATOM 5638 C CA . ASN B 2 153 ? 38.74848 -1.27739 -44.96333 1.000 107.65603 153 ASN L CA 1
ATOM 5639 C C . ASN B 2 153 ? 38.43719 -1.26335 -43.47143 1.000 105.83106 153 ASN L C 1
ATOM 5640 O O . ASN B 2 153 ? 38.31599 -2.32554 -42.85262 1.000 105.16288 153 ASN L O 1
ATOM 5651 N N . ALA B 2 154 ? 38.31363 -0.07823 -42.87765 1.000 104.78869 154 ALA L N 1
ATOM 5652 C CA . ALA B 2 154 ? 37.92470 0.07533 -41.48181 1.000 100.36670 154 ALA L CA 1
ATOM 5653 C C . ALA B 2 154 ? 36.45302 0.46724 -41.42798 1.000 98.23979 154 ALA L C 1
ATOM 5654 O O . ALA B 2 154 ? 36.06042 1.49891 -41.98497 1.000 96.11386 154 ALA L O 1
ATOM 5661 N N . LEU B 2 155 ? 35.64519 -0.35416 -40.76324 1.000 91.68981 155 LEU L N 1
ATOM 5662 C CA . LEU B 2 155 ? 34.21255 -0.10165 -40.69775 1.000 87.57744 155 LEU L CA 1
ATOM 5663 C C . LEU B 2 155 ? 33.93998 1.16642 -39.89937 1.000 85.92987 155 LEU L C 1
ATOM 5664 O O . LEU B 2 155 ? 34.40564 1.31377 -38.76483 1.000 87.32258 155 LEU L O 1
ATOM 5680 N N . GLN B 2 156 ? 33.18486 2.08120 -40.50041 1.000 84.78742 156 GLN L N 1
ATOM 5681 C CA . GLN B 2 156 ? 32.85333 3.35099 -39.87819 1.000 81.48457 156 GLN L CA 1
ATOM 5682 C C . GLN B 2 156 ? 31.63629 3.19817 -38.97212 1.000 79.83944 156 GLN L C 1
ATOM 5683 O O . GLN B 2 156 ? 30.83406 2.27102 -39.11347 1.000 81.20998 156 GLN L O 1
ATOM 5697 N N . SER B 2 157 ? 31.50139 4.13471 -38.03475 1.000 76.75369 157 SER L N 1
ATOM 5698 C CA . SER B 2 157 ? 30.38246 4.11962 -37.10215 1.000 76.20666 157 SER L CA 1
ATOM 5699 C C . SER B 2 157 ? 30.13748 5.53251 -36.59679 1.000 73.96413 157 SER L C 1
ATOM 5700 O O . SER B 2 157 ? 31.08763 6.23793 -36.24407 1.000 75.83066 157 SER L O 1
ATOM 5708 N N . GLY B 2 158 ? 28.86882 5.94309 -36.57707 1.000 75.02998 158 GLY L N 1
ATOM 5709 C CA . GLY B 2 158 ? 28.46881 7.20055 -35.97785 1.000 73.62287 158 GLY L CA 1
ATOM 5710 C C . GLY B 2 158 ? 28.68512 8.43802 -36.82192 1.000 74.22197 158 GLY L C 1
ATOM 5711 O O . GLY B 2 158 ? 28.31230 9.53456 -36.38281 1.000 75.02824 158 GLY L O 1
ATOM 5715 N N . ASN B 2 159 ? 29.26581 8.30621 -38.01585 1.000 72.15707 159 ASN L N 1
ATOM 5716 C CA . ASN B 2 159 ? 29.60688 9.44153 -38.86694 1.000 72.32554 159 ASN L CA 1
ATOM 5717 C C . ASN B 2 159 ? 28.86692 9.40541 -40.20325 1.000 70.06387 159 ASN L C 1
ATOM 5718 O O . ASN B 2 159 ? 29.35931 9.93092 -41.20545 1.000 69.04277 159 ASN L O 1
ATOM 5729 N N . SER B 2 160 ? 27.68602 8.78777 -40.24018 1.000 68.86701 160 SER L N 1
ATOM 5730 C CA . SER B 2 160 ? 26.91334 8.69617 -41.46942 1.000 66.65263 160 SER L CA 1
ATOM 5731 C C . SER B 2 160 ? 25.43330 8.86959 -41.16484 1.000 64.84783 160 SER L C 1
ATOM 5732 O O . SER B 2 160 ? 24.97627 8.60943 -40.05020 1.000 63.68050 160 SER L O 1
ATOM 5740 N N . GLN B 2 161 ? 24.69312 9.32361 -42.17276 1.000 64.39351 161 GLN L N 1
ATOM 5741 C CA . GLN B 2 161 ? 23.24276 9.44163 -42.10126 1.000 62.86059 161 GLN L CA 1
ATOM 5742 C C . GLN B 2 161 ? 22.64692 8.87307 -43.38014 1.000 60.06188 161 GLN L C 1
ATOM 5743 O O . GLN B 2 161 ? 23.33933 8.71311 -44.38475 1.000 60.26246 161 GLN L O 1
ATOM 5757 N N . GLU B 2 162 ? 21.36168 8.52979 -43.33735 1.000 59.72449 162 GLU L N 1
ATOM 5758 C CA . GLU B 2 162 ? 20.72443 7.99857 -44.53385 1.000 57.84004 162 GLU L CA 1
ATOM 5759 C C . GLU B 2 162 ? 19.23317 8.28791 -44.51191 1.000 57.34098 162 GLU L C 1
ATOM 5760 O O . GLU B 2 162 ? 18.64624 8.58646 -43.46879 1.000 55.32720 162 GLU L O 1
ATOM 5772 N N . SER B 2 163 ? 18.63043 8.19148 -45.69394 1.000 55.14070 163 SER L N 1
ATOM 5773 C CA . SER B 2 163 ? 17.19341 8.35827 -45.84163 1.000 56.44673 163 SER L CA 1
ATOM 5774 C C . SER B 2 163 ? 16.70368 7.51591 -47.01257 1.000 56.59130 163 SER L C 1
ATOM 5775 O O . SER B 2 163 ? 17.44431 7.24232 -47.96228 1.000 53.25835 163 SER L O 1
ATOM 5783 N N . VAL B 2 164 ? 15.42568 7.15193 -46.95322 1.000 57.82291 164 VAL L N 1
ATOM 5784 C CA . VAL B 2 164 ? 14.80316 6.24493 -47.90726 1.000 60.78556 164 VAL L CA 1
ATOM 5785 C C . VAL B 2 164 ? 13.61439 6.94788 -48.54232 1.000 57.56172 164 VAL L C 1
ATOM 5786 O O . VAL B 2 164 ? 12.82123 7.59434 -47.84987 1.000 54.59053 164 VAL L O 1
ATOM 5799 N N . THR B 2 165 ? 13.48481 6.80918 -49.85802 1.000 60.46788 165 THR L N 1
ATOM 5800 C CA . THR B 2 165 ? 12.34961 7.38843 -50.55133 1.000 62.18869 165 THR L CA 1
ATOM 5801 C C . THR B 2 165 ? 11.05925 6.69910 -50.11741 1.000 60.96511 165 THR L C 1
ATOM 5802 O O . THR B 2 165 ? 11.06348 5.66750 -49.43605 1.000 57.21343 165 THR L O 1
ATOM 5813 N N . GLU B 2 166 ? 9.94024 7.28122 -50.53325 1.000 58.71866 166 GLU L N 1
ATOM 5814 C CA . GLU B 2 166 ? 8.67597 6.57377 -50.46206 1.000 64.91215 166 GLU L CA 1
ATOM 5815 C C . GLU B 2 166 ? 8.66638 5.43571 -51.48369 1.000 62.32842 166 GLU L C 1
ATOM 5816 O O . GLU B 2 166 ? 9.53587 5.33665 -52.35429 1.000 57.99335 166 GLU L O 1
ATOM 5828 N N . GLN B 2 167 ? 7.70094 4.53441 -51.33443 1.000 63.74027 167 GLN L N 1
ATOM 5829 C CA . GLN B 2 167 ? 7.54986 3.44613 -52.29069 1.000 63.16940 167 GLN L CA 1
ATOM 5830 C C . GLN B 2 167 ? 7.07818 4.00432 -53.63151 1.000 63.28132 167 GLN L C 1
ATOM 5831 O O . GLN B 2 167 ? 6.14588 4.81277 -53.68509 1.000 62.67192 167 GLN L O 1
ATOM 5845 N N . ASP B 2 168 ? 7.72407 3.58301 -54.71533 1.000 64.91601 168 ASP L N 1
ATOM 5846 C CA . ASP B 2 168 ? 7.38806 4.12826 -56.02366 1.000 66.46636 168 ASP L CA 1
ATOM 5847 C C . ASP B 2 168 ? 5.93405 3.82021 -56.35110 1.000 64.42505 168 ASP L C 1
ATOM 5848 O O . ASP B 2 168 ? 5.43961 2.72203 -56.08615 1.000 63.60303 168 ASP L O 1
ATOM 5857 N N . SER B 2 169 ? 5.25415 4.79246 -56.95993 1.000 63.76221 169 SER L N 1
ATOM 5858 C CA . SER B 2 169 ? 3.82709 4.64745 -57.21747 1.000 64.46808 169 SER L CA 1
ATOM 5859 C C . SER B 2 169 ? 3.52108 3.68048 -58.35572 1.000 64.94419 169 SER L C 1
ATOM 5860 O O . SER B 2 169 ? 2.36080 3.28758 -58.50802 1.000 62.69057 169 SER L O 1
ATOM 5868 N N . LYS B 2 170 ? 4.50817 3.33218 -59.18691 1.000 67.93052 170 LYS L N 1
ATOM 5869 C CA . LYS B 2 170 ? 4.32168 2.36975 -60.27432 1.000 69.77497 170 LYS L CA 1
ATOM 5870 C C . LYS B 2 170 ? 4.93744 1.00128 -59.98509 1.000 67.30353 170 LYS L C 1
ATOM 5871 O O . LYS B 2 170 ? 4.22715 -0.00754 -60.03746 1.000 67.21573 170 LYS L O 1
ATOM 5890 N N . ASP B 2 171 ? 6.24645 0.93036 -59.71701 1.000 68.61697 171 ASP L N 1
ATOM 5891 C CA . ASP B 2 171 ? 6.92289 -0.35928 -59.58983 1.000 67.70697 171 ASP L CA 1
ATOM 5892 C C . ASP B 2 171 ? 7.17216 -0.76299 -58.13992 1.000 69.41088 171 ASP L C 1
ATOM 5893 O O . ASP B 2 171 ? 7.73830 -1.83461 -57.89747 1.000 67.51084 171 ASP L O 1
ATOM 5902 N N . SER B 2 172 ? 6.77418 0.07058 -57.17642 1.000 68.32208 172 SER L N 1
ATOM 5903 C CA . SER B 2 172 ? 6.77000 -0.28115 -55.75652 1.000 68.86805 172 SER L CA 1
ATOM 5904 C C . SER B 2 172 ? 8.16672 -0.52344 -55.19082 1.000 66.79950 172 SER L C 1
ATOM 5905 O O . SER B 2 172 ? 8.32035 -1.25334 -54.20948 1.000 64.91939 172 SER L O 1
ATOM 5913 N N . THR B 2 173 ? 9.19567 0.07274 -55.77886 1.000 66.73097 173 THR L N 1
ATOM 5914 C CA . THR B 2 173 ? 10.54951 -0.08504 -55.27183 1.000 67.34788 173 THR L CA 1
ATOM 5915 C C . THR B 2 173 ? 10.94133 1.12271 -54.42920 1.000 68.24207 173 THR L C 1
ATOM 5916 O O . THR B 2 173 ? 10.24374 2.13847 -54.38348 1.000 65.41515 173 THR L O 1
ATOM 5927 N N . TYR B 2 174 ? 12.06409 0.98048 -53.72936 1.000 66.67276 174 TYR L N 1
ATOM 5928 C CA . TYR B 2 174 ? 12.62505 2.02868 -52.89591 1.000 65.64878 174 TYR L CA 1
ATOM 5929 C C . TYR B 2 174 ? 13.99103 2.45124 -53.41131 1.000 63.95096 174 TYR L C 1
ATOM 5930 O O . TYR B 2 174 ? 14.68384 1.70241 -54.10477 1.000 64.14540 174 TYR L O 1
ATOM 5948 N N . SER B 2 175 ? 14.39032 3.64924 -53.00955 1.000 63.79772 175 SER L N 1
ATOM 5949 C CA . SER B 2 175 ? 15.75367 4.11952 -53.17711 1.000 64.70377 175 SER L CA 1
ATOM 5950 C C . SER B 2 175 ? 16.21555 4.69927 -51.85047 1.000 59.77928 175 SER L C 1
ATOM 5951 O O . SER B 2 175 ? 15.40349 5.11489 -51.02167 1.000 61.06334 175 SER L O 1
ATOM 5959 N N . LEU B 2 176 ? 17.52657 4.69050 -51.64785 1.000 55.38640 176 LEU L N 1
ATOM 5960 C CA . LEU B 2 176 ? 18.12660 5.05870 -50.37672 1.000 60.85331 176 LEU L CA 1
ATOM 5961 C C . LEU B 2 176 ? 19.40019 5.84048 -50.64277 1.000 59.09644 176 LEU L C 1
ATOM 5962 O O . LEU B 2 176 ? 20.22014 5.44295 -51.47427 1.000 59.85289 176 LEU L O 1
ATOM 5978 N N . SER B 2 177 ? 19.57997 6.93004 -49.90493 1.000 57.12937 177 SER L N 1
ATOM 5979 C CA . SER B 2 177 ? 20.77418 7.75585 -50.00488 1.000 60.21142 177 SER L CA 1
ATOM 5980 C C . SER B 2 177 ? 21.46388 7.77255 -48.65066 1.000 57.84935 177 SER L C 1
ATOM 5981 O O . SER B 2 177 ? 20.81456 8.01251 -47.62682 1.000 56.45681 177 SER L O 1
ATOM 5989 N N . SER B 2 178 ? 22.77666 7.52644 -48.64974 1.000 58.30571 178 SER L N 1
ATOM 5990 C CA . SER B 2 178 ? 23.58646 7.52685 -47.43998 1.000 60.31545 178 SER L CA 1
ATOM 5991 C C . SER B 2 178 ? 24.77049 8.46541 -47.62538 1.000 62.25100 178 SER L C 1
ATOM 5992 O O . SER B 2 178 ? 25.42758 8.45192 -48.66943 1.000 64.52958 178 SER L O 1
ATOM 6000 N N . THR B 2 179 ? 25.03691 9.28016 -46.60682 1.000 62.48487 179 THR L N 1
ATOM 6001 C CA . THR B 2 179 ? 26.11686 10.25814 -46.62666 1.000 66.33154 179 THR L CA 1
ATOM 6002 C C . THR B 2 179 ? 27.04966 10.00290 -45.45131 1.000 67.14071 179 THR L C 1
ATOM 6003 O O . THR B 2 179 ? 26.61002 9.96360 -44.29625 1.000 65.13061 179 THR L O 1
ATOM 6014 N N . LEU B 2 180 ? 28.32649 9.81276 -45.76061 1.000 67.01875 180 LEU L N 1
ATOM 6015 C CA . LEU B 2 180 ? 29.40283 9.71522 -44.78642 1.000 70.37015 180 LEU L CA 1
ATOM 6016 C C . LEU B 2 180 ? 30.11883 11.05989 -44.73748 1.000 72.43900 180 LEU L C 1
ATOM 6017 O O . LEU B 2 180 ? 30.58653 11.55285 -45.77004 1.000 71.94276 180 LEU L O 1
ATOM 6033 N N . THR B 2 181 ? 30.19257 11.65680 -43.54994 1.000 72.18058 181 THR L N 1
ATOM 6034 C CA . THR B 2 181 ? 30.74096 12.99720 -43.37611 1.000 73.77340 181 THR L CA 1
ATOM 6035 C C . THR B 2 181 ? 32.04960 12.91829 -42.59914 1.000 77.87792 181 THR L C 1
ATOM 6036 O O . THR B 2 181 ? 32.06759 12.47257 -41.44546 1.000 78.69079 181 THR L O 1
ATOM 6047 N N . LEU B 2 182 ? 33.13595 13.35378 -43.23218 1.000 79.04586 182 LEU L N 1
ATOM 6048 C CA . LEU B 2 182 ? 34.44619 13.46155 -42.60998 1.000 78.10872 182 LEU L CA 1
ATOM 6049 C C . LEU B 2 182 ? 34.92473 14.90520 -42.68767 1.000 80.48528 182 LEU L C 1
ATOM 6050 O O . LEU B 2 182 ? 34.35027 15.74055 -43.39030 1.000 79.05037 182 LEU L O 1
ATOM 6066 N N . SER B 2 183 ? 35.99457 15.19585 -41.95678 1.000 88.77846 183 SER L N 1
ATOM 6067 C CA . SER B 2 183 ? 36.67836 16.46377 -42.14025 1.000 92.04508 183 SER L CA 1
ATOM 6068 C C . SER B 2 183 ? 37.66336 16.35788 -43.30138 1.000 91.53788 183 SER L C 1
ATOM 6069 O O . SER B 2 183 ? 38.11570 15.27077 -43.67182 1.000 92.02698 183 SER L O 1
ATOM 6077 N N . LYS B 2 184 ? 37.98085 17.51377 -43.88698 1.000 87.82930 184 LYS L N 1
ATOM 6078 C CA . LYS B 2 184 ? 38.93652 17.55656 -44.98941 1.000 89.12493 184 LYS L CA 1
ATOM 6079 C C . LYS B 2 184 ? 40.23011 16.83624 -44.61968 1.000 92.51034 184 LYS L C 1
ATOM 6080 O O . LYS B 2 184 ? 40.75527 16.03099 -45.39872 1.000 93.96076 184 LYS L O 1
ATOM 6099 N N . ALA B 2 185 ? 40.74616 17.10047 -43.41695 1.000 90.05977 185 ALA L N 1
ATOM 6100 C CA . ALA B 2 185 ? 41.98462 16.46653 -42.97325 1.000 93.50874 185 ALA L CA 1
ATOM 6101 C C . ALA B 2 185 ? 41.83103 14.95121 -42.89569 1.000 95.27487 185 ALA L C 1
ATOM 6102 O O . ALA B 2 185 ? 42.59615 14.19745 -43.51450 1.000 99.01869 185 ALA L O 1
ATOM 6109 N N . ASP B 2 186 ? 40.84614 14.48527 -42.12336 1.000 92.03298 186 ASP L N 1
ATOM 6110 C CA . ASP B 2 186 ? 40.61458 13.04953 -42.01327 1.000 93.21514 186 ASP L CA 1
ATOM 6111 C C . ASP B 2 186 ? 40.37375 12.43049 -43.38279 1.000 94.49333 186 ASP L C 1
ATOM 6112 O O . ASP B 2 186 ? 40.84811 11.32357 -43.66469 1.000 95.69630 186 ASP L O 1
ATOM 6121 N N . TYR B 2 187 ? 39.65077 13.13652 -44.25534 1.000 95.83251 187 TYR L N 1
ATOM 6122 C CA . TYR B 2 187 ? 39.40406 12.60631 -45.59049 1.000 95.84970 187 TYR L CA 1
ATOM 6123 C C . TYR B 2 187 ? 40.70461 12.43270 -46.36008 1.000 99.05878 187 TYR L C 1
ATOM 6124 O O . TYR B 2 187 ? 40.86802 11.46157 -47.10898 1.000 99.63086 187 TYR L O 1
ATOM 6142 N N . GLU B 2 188 ? 41.64152 13.36159 -46.19122 1.000 98.94548 188 GLU L N 1
ATOM 6143 C CA . GLU B 2 188 ? 42.90440 13.27957 -46.91025 1.000 99.26684 188 GLU L CA 1
ATOM 6144 C C . GLU B 2 188 ? 43.92428 12.38707 -46.21606 1.000 101.28605 188 GLU L C 1
ATOM 6145 O O . GLU B 2 188 ? 45.00748 12.17244 -46.77123 1.000 101.76826 188 GLU L O 1
ATOM 6157 N N . LYS B 2 189 ? 43.60812 11.85658 -45.03064 1.000 105.26851 189 LYS L N 1
ATOM 6158 C CA . LYS B 2 189 ? 44.48045 10.87567 -44.39051 1.000 104.34571 189 LYS L CA 1
ATOM 6159 C C . LYS B 2 189 ? 44.26488 9.44685 -44.88687 1.000 103.70779 189 LYS L C 1
ATOM 6160 O O . LYS B 2 189 ? 45.04441 8.56323 -44.51469 1.000 103.98628 189 LYS L O 1
ATOM 6179 N N . HIS B 2 190 ? 43.24499 9.19084 -45.70693 1.000 101.67537 190 HIS L N 1
ATOM 6180 C CA . HIS B 2 190 ? 42.91565 7.83899 -46.14189 1.000 98.36507 190 HIS L CA 1
ATOM 6181 C C . HIS B 2 190 ? 42.73961 7.81216 -47.65411 1.000 96.95975 190 HIS L C 1
ATOM 6182 O O . HIS B 2 190 ? 42.56463 8.85149 -48.29529 1.000 97.92159 190 HIS L O 1
ATOM 6196 N N . LYS B 2 191 ? 42.78390 6.60307 -48.22353 1.000 93.59471 191 LYS L N 1
ATOM 6197 C CA . LYS B 2 191 ? 42.79571 6.43244 -49.67257 1.000 94.76069 191 LYS L CA 1
ATOM 6198 C C . LYS B 2 191 ? 41.50792 5.81563 -50.20633 1.000 93.33175 191 LYS L C 1
ATOM 6199 O O . LYS B 2 191 ? 40.80466 6.45427 -50.99417 1.000 92.26217 191 LYS L O 1
ATOM 6218 N N . VAL B 2 192 ? 41.17500 4.58689 -49.81026 1.000 101.17606 192 VAL L N 1
ATOM 6219 C CA . VAL B 2 192 ? 40.04314 3.86843 -50.39123 1.000 96.70622 192 VAL L CA 1
ATOM 6220 C C . VAL B 2 192 ? 38.78874 4.16534 -49.58031 1.000 93.94518 192 VAL L C 1
ATOM 6221 O O . VAL B 2 192 ? 38.78099 4.03325 -48.34939 1.000 93.17269 192 VAL L O 1
ATOM 6234 N N . TYR B 2 193 ? 37.73278 4.58455 -50.27196 1.000 93.52775 193 TYR L N 1
ATOM 6235 C CA . TYR B 2 193 ? 36.43070 4.83908 -49.66874 1.000 92.36484 193 TYR L CA 1
ATOM 6236 C C . TYR B 2 193 ? 35.41439 3.91933 -50.32677 1.000 91.47317 193 TYR L C 1
ATOM 6237 O O . TYR B 2 193 ? 35.34245 3.85761 -51.55865 1.000 90.03808 193 TYR L O 1
ATOM 6255 N N . ALA B 2 194 ? 34.65112 3.18669 -49.51183 1.000 89.20333 194 ALA L N 1
ATOM 6256 C CA . ALA B 2 194 ? 33.74910 2.16802 -50.02679 1.000 89.23995 194 ALA L CA 1
ATOM 6257 C C . ALA B 2 194 ? 32.44843 2.15974 -49.23861 1.000 87.73542 194 ALA L C 1
ATOM 6258 O O . ALA B 2 194 ? 32.42904 2.45394 -48.04156 1.000 86.48606 194 ALA L O 1
ATOM 6265 N N . CYS B 2 195 ? 31.35695 1.82375 -49.92682 1.000 84.14504 195 CYS L N 1
ATOM 6266 C CA . CYS B 2 195 ? 30.10898 1.44731 -49.27376 1.000 87.30501 195 CYS L CA 1
ATOM 6267 C C . CYS B 2 195 ? 29.76821 0.02555 -49.69256 1.000 88.50434 195 CYS L C 1
ATOM 6268 O O . CYS B 2 195 ? 29.82047 -0.31077 -50.88527 1.000 89.49548 195 CYS L O 1
ATOM 6275 N N . GLU B 2 196 ? 29.46367 -0.80536 -48.70105 1.000 86.31311 196 GLU L N 1
ATOM 6276 C CA . GLU B 2 196 ? 29.08305 -2.19598 -48.89101 1.000 87.19659 196 GLU L CA 1
ATOM 6277 C C . GLU B 2 196 ? 27.60250 -2.32882 -48.56360 1.000 81.99087 196 GLU L C 1
ATOM 6278 O O . GLU B 2 196 ? 27.15562 -1.89422 -47.49654 1.000 81.01303 196 GLU L O 1
ATOM 6290 N N . VAL B 2 197 ? 26.84890 -2.91936 -49.48250 1.000 86.71480 197 VAL L N 1
ATOM 6291 C CA . VAL B 2 197 ? 25.39812 -2.99383 -49.40759 1.000 84.36106 197 VAL L CA 1
ATOM 6292 C C . VAL B 2 197 ? 25.00238 -4.45021 -49.22600 1.000 85.47612 197 VAL L C 1
ATOM 6293 O O . VAL B 2 197 ? 25.47858 -5.32906 -49.95960 1.000 88.36652 197 VAL L O 1
ATOM 6306 N N . THR B 2 198 ? 24.16214 -4.70335 -48.22352 1.000 74.97098 198 THR L N 1
ATOM 6307 C CA . THR B 2 198 ? 23.58447 -6.01669 -47.97003 1.000 78.05098 198 THR L CA 1
ATOM 6308 C C . THR B 2 198 ? 22.07619 -5.92646 -48.15105 1.000 73.47656 198 THR L C 1
ATOM 6309 O O . THR B 2 198 ? 21.43014 -5.03705 -47.58225 1.000 72.40308 198 THR L O 1
ATOM 6320 N N . HIS B 2 199 ? 21.52364 -6.84526 -48.93988 1.000 77.52562 199 HIS L N 1
ATOM 6321 C CA . HIS B 2 199 ? 20.10935 -6.82261 -49.28082 1.000 80.20033 199 HIS L CA 1
ATOM 6322 C C . HIS B 2 199 ? 19.69900 -8.22683 -49.70421 1.000 84.50321 199 HIS L C 1
ATOM 6323 O O . HIS B 2 199 ? 20.51580 -8.99791 -50.21624 1.000 87.21410 199 HIS L O 1
ATOM 6337 N N . GLN B 2 200 ? 18.42792 -8.55896 -49.46242 1.000 78.67372 200 GLN L N 1
ATOM 6338 C CA . GLN B 2 200 ? 17.95394 -9.91020 -49.74857 1.000 80.61952 200 GLN L CA 1
ATOM 6339 C C . GLN B 2 200 ? 18.14792 -10.28932 -51.21088 1.000 82.73123 200 GLN L C 1
ATOM 6340 O O . GLN B 2 200 ? 18.37355 -11.46384 -51.52130 1.000 88.75990 200 GLN L O 1
ATOM 6354 N N . GLY B 2 201 ? 18.06768 -9.32333 -52.11668 1.000 81.22464 201 GLY L N 1
ATOM 6355 C CA . GLY B 2 201 ? 18.22500 -9.58636 -53.53116 1.000 79.55128 201 GLY L CA 1
ATOM 6356 C C . GLY B 2 201 ? 19.64530 -9.80814 -53.99106 1.000 80.48789 201 GLY L C 1
ATOM 6357 O O . GLY B 2 201 ? 19.86554 -10.10973 -55.16654 1.000 82.72840 201 GLY L O 1
ATOM 6361 N N . LEU B 2 202 ? 20.62163 -9.65123 -53.10287 1.000 82.57450 202 LEU L N 1
ATOM 6362 C CA . LEU B 2 202 ? 22.02473 -9.88823 -53.41035 1.000 85.46168 202 LEU L CA 1
ATOM 6363 C C . LEU B 2 202 ? 22.47697 -11.15225 -52.69323 1.000 88.50441 202 LEU L C 1
ATOM 6364 O O . LEU B 2 202 ? 22.29407 -11.27788 -51.47718 1.000 90.09242 202 LEU L O 1
ATOM 6380 N N . SER B 2 203 ? 23.07756 -12.08118 -53.44153 1.000 94.67089 203 SER L N 1
ATOM 6381 C CA . SER B 2 203 ? 23.56611 -13.31021 -52.82328 1.000 98.62449 203 SER L CA 1
ATOM 6382 C C . SER B 2 203 ? 24.76199 -13.04156 -51.92073 1.000 97.10724 203 SER L C 1
ATOM 6383 O O . SER B 2 203 ? 24.96752 -13.75904 -50.93485 1.000 96.60859 203 SER L O 1
ATOM 6391 N N . SER B 2 204 ? 25.56433 -12.03532 -52.24790 1.000 92.39879 204 SER L N 1
ATOM 6392 C CA . SER B 2 204 ? 26.66163 -11.58807 -51.40714 1.000 93.01087 204 SER L CA 1
ATOM 6393 C C . SER B 2 204 ? 26.69578 -10.06745 -51.41274 1.000 92.79698 204 SER L C 1
ATOM 6394 O O . SER B 2 204 ? 26.24327 -9.43917 -52.37713 1.000 91.05806 204 SER L O 1
ATOM 6402 N N . PRO B 2 205 ? 27.20775 -9.45088 -50.34794 1.000 91.75420 205 PRO L N 1
ATOM 6403 C CA . PRO B 2 205 ? 27.24322 -7.98543 -50.30127 1.000 88.35275 205 PRO L CA 1
ATOM 6404 C C . PRO B 2 205 ? 27.92770 -7.41248 -51.53408 1.000 89.39328 205 PRO L C 1
ATOM 6405 O O . PRO B 2 205 ? 28.83367 -8.02286 -52.10636 1.000 87.56229 205 PRO L O 1
ATOM 6416 N N . VAL B 2 206 ? 27.47406 -6.23226 -51.95070 1.000 92.35854 206 VAL L N 1
ATOM 6417 C CA . VAL B 2 206 ? 28.02294 -5.54052 -53.11327 1.000 90.59936 206 VAL L CA 1
ATOM 6418 C C . VAL B 2 206 ? 28.75267 -4.29961 -52.62768 1.000 90.32424 206 VAL L C 1
ATOM 6419 O O . VAL B 2 206 ? 28.19128 -3.50247 -51.87205 1.000 88.33767 206 VAL L O 1
ATOM 6432 N N . THR B 2 207 ? 29.98223 -4.11045 -53.08844 1.000 85.47400 207 THR L N 1
ATOM 6433 C CA . THR B 2 207 ? 30.80297 -2.99681 -52.63996 1.000 86.51509 207 THR L CA 1
ATOM 6434 C C . THR B 2 207 ? 31.11745 -2.09003 -53.81639 1.000 85.56996 207 THR L C 1
ATOM 6435 O O . THR B 2 207 ? 31.51529 -2.56593 -54.88482 1.000 87.73931 207 THR L O 1
ATOM 6446 N N . LYS B 2 208 ? 30.94102 -0.78924 -53.61271 1.000 83.37380 208 LYS L N 1
ATOM 6447 C CA . LYS B 2 208 ? 31.40221 0.22106 -54.55392 1.000 83.39359 208 LYS L CA 1
ATOM 6448 C C . LYS B 2 208 ? 32.41836 1.10028 -53.84500 1.000 81.71571 208 LYS L C 1
ATOM 6449 O O . LYS B 2 208 ? 32.23960 1.44338 -52.67213 1.000 82.58858 208 LYS L O 1
ATOM 6468 N N . SER B 2 209 ? 33.49012 1.45685 -54.54854 1.000 82.08323 209 SER L N 1
ATOM 6469 C CA . SER B 2 209 ? 34.57927 2.16916 -53.90207 1.000 84.44703 209 SER L CA 1
ATOM 6470 C C . SER B 2 209 ? 35.31422 3.04573 -54.90352 1.000 84.86839 209 SER L C 1
ATOM 6471 O O . SER B 2 209 ? 35.17639 2.89622 -56.12056 1.000 84.26918 209 SER L O 1
ATOM 6479 N N . PHE B 2 210 ? 36.10239 3.97009 -54.35913 1.000 90.58030 210 PHE L N 1
ATOM 6480 C CA . PHE B 2 210 ? 37.01515 4.78363 -55.14624 1.000 92.71083 210 PHE L CA 1
ATOM 6481 C C . PHE B 2 210 ? 38.28441 5.03547 -54.34502 1.000 92.34891 210 PHE L C 1
ATOM 6482 O O . PHE B 2 210 ? 38.35270 4.78103 -53.13712 1.000 91.04053 210 PHE L O 1
ATOM 6499 N N . ASN B 2 211 ? 39.29352 5.54954 -55.04286 1.000 93.18169 211 ASN L N 1
ATOM 6500 C CA . ASN B 2 211 ? 40.55380 5.97059 -54.44942 1.000 95.88734 211 ASN L CA 1
ATOM 6501 C C . ASN B 2 211 ? 40.64689 7.48907 -54.51724 1.000 97.39006 211 ASN L C 1
ATOM 6502 O O . ASN B 2 211 ? 40.32105 8.09329 -55.54384 1.000 100.10831 211 ASN L O 1
ATOM 6513 N N . ARG B 2 212 ? 41.09757 8.09961 -53.41622 1.000 98.04922 212 ARG L N 1
ATOM 6514 C CA . ARG B 2 212 ? 41.03336 9.55328 -53.28200 1.000 96.30762 212 ARG L CA 1
ATOM 6515 C C . ARG B 2 212 ? 41.65430 10.28973 -54.46098 1.000 101.09308 212 ARG L C 1
ATOM 6516 O O . ARG B 2 212 ? 41.22812 11.40396 -54.78559 1.000 100.61896 212 ARG L O 1
ATOM 6537 N N . GLY B 2 213 ? 42.65835 9.70504 -55.10561 1.000 106.03340 213 GLY L N 1
ATOM 6538 C CA . GLY B 2 213 ? 43.26549 10.34905 -56.25391 1.000 108.79903 213 GLY L CA 1
ATOM 6539 C C . GLY B 2 213 ? 42.26446 10.60002 -57.36288 1.000 111.36038 213 GLY L C 1
ATOM 6540 O O . GLY B 2 213 ? 41.88591 11.74631 -57.62655 1.000 108.31392 213 GLY L O 1
ATOM 6544 N N . GLU B 2 214 ? 41.82178 9.52696 -58.01160 1.000 111.07496 214 GLU L N 1
ATOM 6545 C CA . GLU B 2 214 ? 40.84638 9.62249 -59.09211 1.000 112.68293 214 GLU L CA 1
ATOM 6546 C C . GLU B 2 214 ? 39.43574 9.77472 -58.53177 1.000 113.15813 214 GLU L C 1
ATOM 6547 O O . GLU B 2 214 ? 38.77782 10.79364 -58.74260 1.000 117.12255 214 GLU L O 1
ATOM 6559 N N . GLN C 1 1 ? -14.30156 23.66945 53.46657 1.000 89.55058 1 GLN A N 1
ATOM 6560 C CA . GLN C 1 1 ? -15.46674 23.03202 52.79299 1.000 85.48237 1 GLN A CA 1
ATOM 6561 C C . GLN C 1 1 ? -15.77244 23.71333 51.45680 1.000 78.26952 1 GLN A C 1
ATOM 6562 O O . GLN C 1 1 ? -16.31503 24.82000 51.41946 1.000 77.15287 1 GLN A O 1
ATOM 6578 N N . VAL C 1 2 ? -15.40102 23.05461 50.35839 1.000 83.70231 2 VAL A N 1
ATOM 6579 C CA . VAL C 1 2 ? -15.86294 23.48159 49.04418 1.000 79.28851 2 VAL A CA 1
ATOM 6580 C C . VAL C 1 2 ? -17.35990 23.22534 48.95400 1.000 77.51594 2 VAL A C 1
ATOM 6581 O O . VAL C 1 2 ? -17.84850 22.16047 49.35450 1.000 76.66731 2 VAL A O 1
ATOM 6594 N N . GLN C 1 3 ? -18.10137 24.21177 48.45864 1.000 72.54203 3 GLN A N 1
ATOM 6595 C CA . GLN C 1 3 ? -19.54441 24.08151 48.33600 1.000 72.01205 3 GLN A CA 1
ATOM 6596 C C . GLN C 1 3 ? -20.02333 24.72749 47.04794 1.000 69.45005 3 GLN A C 1
ATOM 6597 O O . GLN C 1 3 ? -19.55000 25.80041 46.65746 1.000 70.67205 3 GLN A O 1
ATOM 6611 N N . LEU C 1 4 ? -20.96162 24.04702 46.39471 1.000 68.39632 4 LEU A N 1
ATOM 6612 C CA . LEU C 1 4 ? -21.63718 24.53988 45.20386 1.000 68.75577 4 LEU A CA 1
ATOM 6613 C C . LEU C 1 4 ? -23.13327 24.45709 45.46104 1.000 65.34716 4 LEU A C 1
ATOM 6614 O O . LEU C 1 4 ? -23.65991 23.36712 45.70180 1.000 63.26911 4 LEU A O 1
ATOM 6630 N N . VAL C 1 5 ? -23.81081 25.60133 45.44475 1.000 64.92916 5 VAL A N 1
ATOM 6631 C CA . VAL C 1 5 ? -25.23555 25.67473 45.75816 1.000 66.14012 5 VAL A CA 1
ATOM 6632 C C . VAL C 1 5 ? -25.96532 26.20950 44.53326 1.000 65.56615 5 VAL A C 1
ATOM 6633 O O . VAL C 1 5 ? -25.64692 27.29725 44.04173 1.000 64.37597 5 VAL A O 1
ATOM 6646 N N . GLN C 1 6 ? -26.94784 25.45818 44.05067 1.000 65.18647 6 GLN A N 1
ATOM 6647 C CA . GLN C 1 6 ? -27.64940 25.79905 42.82237 1.000 65.68192 6 GLN A CA 1
ATOM 6648 C C . GLN C 1 6 ? -29.02890 26.36586 43.13849 1.000 67.15804 6 GLN A C 1
ATOM 6649 O O . GLN C 1 6 ? -29.58246 26.15519 44.22044 1.000 65.21088 6 GLN A O 1
ATOM 6663 N N . SER C 1 7 ? -29.57795 27.09830 42.17161 1.000 68.27257 7 SER A N 1
ATOM 6664 C CA . SER C 1 7 ? -30.91049 27.66092 42.31734 1.000 66.37603 7 SER A CA 1
ATOM 6665 C C . SER C 1 7 ? -31.95504 26.54411 42.34645 1.000 69.20023 7 SER A C 1
ATOM 6666 O O . SER C 1 7 ? -31.67088 25.37460 42.06934 1.000 68.54216 7 SER A O 1
ATOM 6674 N N . GLY C 1 8 ? -33.18699 26.92450 42.67814 1.000 70.12014 8 GLY A N 1
ATOM 6675 C CA . GLY C 1 8 ? -34.24439 25.96598 42.91371 1.000 73.67853 8 GLY A CA 1
ATOM 6676 C C . GLY C 1 8 ? -34.88801 25.45919 41.63827 1.000 71.62174 8 GLY A C 1
ATOM 6677 O O . GLY C 1 8 ? -34.52724 25.82960 40.52252 1.000 72.62715 8 GLY A O 1
ATOM 6681 N N . ALA C 1 9 ? -35.86654 24.57666 41.82302 1.000 69.60170 9 ALA A N 1
ATOM 6682 C CA . ALA C 1 9 ? -36.52744 23.94004 40.69306 1.000 73.63191 9 ALA A CA 1
ATOM 6683 C C . ALA C 1 9 ? -37.13855 24.98228 39.76363 1.000 75.59583 9 ALA A C 1
ATOM 6684 O O . ALA C 1 9 ? -37.46492 26.10133 40.17050 1.000 75.45292 9 ALA A O 1
ATOM 6691 N N . GLU C 1 10 ? -37.28862 24.59934 38.49680 1.000 75.28539 10 GLU A N 1
ATOM 6692 C CA . GLU C 1 10 ? -37.81919 25.47219 37.46110 1.000 74.96219 10 GLU A CA 1
ATOM 6693 C C . GLU C 1 10 ? -38.90359 24.74209 36.68589 1.000 76.53124 10 GLU A C 1
ATOM 6694 O O . GLU C 1 10 ? -38.77983 23.54627 36.40399 1.000 76.12438 10 GLU A O 1
ATOM 6706 N N . VAL C 1 11 ? -39.96066 25.47370 36.34116 1.000 81.20891 11 VAL A N 1
ATOM 6707 C CA . VAL C 1 11 ? -41.03028 24.98863 35.47782 1.000 82.08330 11 VAL A CA 1
ATOM 6708 C C . VAL C 1 11 ? -41.14083 25.94202 34.29929 1.000 80.92634 11 VAL A C 1
ATOM 6709 O O . VAL C 1 11 ? -41.29013 27.15444 34.49025 1.000 80.38662 11 VAL A O 1
ATOM 6722 N N . LYS C 1 12 ? -41.07957 25.39725 33.08704 1.000 80.89181 12 LYS A N 1
ATOM 6723 C CA . LYS C 1 12 ? -41.09277 26.21809 31.88597 1.000 80.54743 12 LYS A CA 1
ATOM 6724 C C . LYS C 1 12 ? -41.99978 25.58391 30.84315 1.000 81.43864 12 LYS A C 1
ATOM 6725 O O . LYS C 1 12 ? -42.24226 24.37385 30.85066 1.000 81.96106 12 LYS A O 1
ATOM 6744 N N . LYS C 1 13 ? -42.50957 26.42795 29.94406 1.000 80.94112 13 LYS A N 1
ATOM 6745 C CA . LYS C 1 13 ? -43.27936 25.94746 28.81000 1.000 82.49560 13 LYS A CA 1
ATOM 6746 C C . LYS C 1 13 ? -42.36071 25.65477 27.63485 1.000 83.03780 13 LYS A C 1
ATOM 6747 O O . LYS C 1 13 ? -41.27396 26.23205 27.52013 1.000 82.54973 13 LYS A O 1
ATOM 6766 N N . PRO C 1 14 ? -42.78011 24.77402 26.72744 1.000 82.19856 14 PRO A N 1
ATOM 6767 C CA . PRO C 1 14 ? -41.99436 24.55092 25.50954 1.000 82.16453 14 PRO A CA 1
ATOM 6768 C C . PRO C 1 14 ? -41.77226 25.85962 24.76937 1.000 80.99741 14 PRO A C 1
ATOM 6769 O O . PRO C 1 14 ? -42.67528 26.69038 24.65692 1.000 81.04007 14 PRO A O 1
ATOM 6780 N N . GLY C 1 15 ? -40.54921 26.04602 24.27720 1.000 82.98306 15 GLY A N 1
ATOM 6781 C CA . GLY C 1 15 ? -40.17085 27.25638 23.58687 1.000 84.67190 15 GLY A CA 1
ATOM 6782 C C . GLY C 1 15 ? -39.52422 28.30485 24.46458 1.000 85.31358 15 GLY A C 1
ATOM 6783 O O . GLY C 1 15 ? -38.79829 29.16406 23.95079 1.000 84.42732 15 GLY A O 1
ATOM 6787 N N . ALA C 1 16 ? -39.76185 28.25511 25.77186 1.000 85.53089 16 ALA A N 1
ATOM 6788 C CA . ALA C 1 16 ? -39.20173 29.22720 26.69274 1.000 87.06722 16 ALA A CA 1
ATOM 6789 C C . ALA C 1 16 ? -37.73362 28.91109 26.96110 1.000 87.90605 16 ALA A C 1
ATOM 6790 O O . ALA C 1 16 ? -37.17525 27.93022 26.46152 1.000 82.93498 16 ALA A O 1
ATOM 6797 N N . SER C 1 17 ? -37.10764 29.74634 27.78298 1.000 81.22738 17 SER A N 1
ATOM 6798 C CA . SER C 1 17 ? -35.72398 29.56945 28.18955 1.000 80.67890 17 SER A CA 1
ATOM 6799 C C . SER C 1 17 ? -35.65214 29.45079 29.70679 1.000 79.12790 17 SER A C 1
ATOM 6800 O O . SER C 1 17 ? -36.58888 29.80991 30.42621 1.000 80.14210 17 SER A O 1
ATOM 6808 N N . VAL C 1 18 ? -34.53303 28.91968 30.19010 1.000 79.39785 18 VAL A N 1
ATOM 6809 C CA . VAL C 1 18 ? -34.31357 28.74988 31.62149 1.000 77.88449 18 VAL A CA 1
ATOM 6810 C C . VAL C 1 18 ? -32.86192 29.07802 31.93344 1.000 75.83691 18 VAL A C 1
ATOM 6811 O O . VAL C 1 18 ? -31.95843 28.78008 31.14457 1.000 77.27166 18 VAL A O 1
ATOM 6824 N N . LYS C 1 19 ? -32.63710 29.67426 33.10052 1.000 75.18349 19 LYS A N 1
ATOM 6825 C CA . LYS C 1 19 ? -31.30130 30.05779 33.54013 1.000 74.04714 19 LYS A CA 1
ATOM 6826 C C . LYS C 1 19 ? -31.08604 29.54072 34.95308 1.000 73.94723 19 LYS A C 1
ATOM 6827 O O . LYS C 1 19 ? -31.78961 29.95117 35.88224 1.000 72.76279 19 LYS A O 1
ATOM 6846 N N . VAL C 1 20 ? -30.10493 28.65658 35.11177 1.000 71.42432 20 VAL A N 1
ATOM 6847 C CA . VAL C 1 20 ? -29.77205 28.04284 36.38938 1.000 69.52511 20 VAL A CA 1
ATOM 6848 C C . VAL C 1 20 ? -28.46667 28.64732 36.88357 1.000 68.45406 20 VAL A C 1
ATOM 6849 O O . VAL C 1 20 ? -27.54473 28.88735 36.09452 1.000 67.91667 20 VAL A O 1
ATOM 6862 N N . SER C 1 21 ? -28.38722 28.88469 38.19010 1.000 68.52862 21 SER A N 1
ATOM 6863 C CA . SER C 1 21 ? -27.21588 29.47767 38.81533 1.000 69.80944 21 SER A CA 1
ATOM 6864 C C . SER C 1 21 ? -26.52672 28.46622 39.72321 1.000 67.02521 21 SER A C 1
ATOM 6865 O O . SER C 1 21 ? -27.12699 27.49474 40.18666 1.000 64.78058 21 SER A O 1
ATOM 6873 N N . CYS C 1 22 ? -25.24593 28.72697 39.97851 1.000 67.01616 22 CYS A N 1
ATOM 6874 C CA . CYS C 1 22 ? -24.39086 27.83279 40.75449 1.000 66.70069 22 CYS A CA 1
ATOM 6875 C C . CYS C 1 22 ? -23.40244 28.71153 41.51615 1.000 65.91004 22 CYS A C 1
ATOM 6876 O O . CYS C 1 22 ? -22.42958 29.19726 40.93231 1.000 65.67056 22 CYS A O 1
ATOM 6883 N N . LYS C 1 23 ? -23.66030 28.91054 42.80618 1.000 67.31805 23 LYS A N 1
ATOM 6884 C CA . LYS C 1 23 ? -22.84563 29.76676 43.65606 1.000 70.03322 23 LYS A CA 1
ATOM 6885 C C . LYS C 1 23 ? -21.77562 28.92780 44.34026 1.000 68.57337 23 LYS A C 1
ATOM 6886 O O . LYS C 1 23 ? -22.08275 27.90902 44.96969 1.000 68.35694 23 LYS A O 1
ATOM 6905 N N . ALA C 1 24 ? -20.52550 29.35434 44.20180 1.000 73.42863 24 ALA A N 1
ATOM 6906 C CA . ALA C 1 24 ? -19.37577 28.61990 44.70427 1.000 76.71735 24 ALA A CA 1
ATOM 6907 C C . ALA C 1 24 ? -18.83457 29.29113 45.95880 1.000 80.64198 24 ALA A C 1
ATOM 6908 O O . ALA C 1 24 ? -18.85610 30.51975 46.07851 1.000 77.94223 24 ALA A O 1
ATOM 6915 N N . SER C 1 25 ? -18.35183 28.47566 46.89383 1.000 73.13675 25 SER A N 1
ATOM 6916 C CA . SER C 1 25 ? -17.69863 28.99770 48.08407 1.000 75.09067 25 SER A CA 1
ATOM 6917 C C . SER C 1 25 ? -16.68339 27.97992 48.58161 1.000 74.21312 25 SER A C 1
ATOM 6918 O O . SER C 1 25 ? -16.75224 26.79113 48.25631 1.000 71.87290 25 SER A O 1
ATOM 6926 N N . GLY C 1 26 ? -15.73242 28.46676 49.37478 1.000 76.78294 26 GLY A N 1
ATOM 6927 C CA . GLY C 1 26 ? -14.71232 27.62253 49.95987 1.000 75.96184 26 GLY A CA 1
ATOM 6928 C C . GLY C 1 26 ? -13.42443 27.54212 49.17452 1.000 72.49390 26 GLY A C 1
ATOM 6929 O O . GLY C 1 26 ? -12.54107 26.75515 49.54205 1.000 71.35646 26 GLY A O 1
ATOM 6933 N N . TYR C 1 27 ? -13.29290 28.31892 48.10279 1.000 78.24231 27 TYR A N 1
ATOM 6934 C CA . TYR C 1 27 ? -12.08345 28.32523 47.29417 1.000 81.89293 27 TYR A CA 1
ATOM 6935 C C . TYR C 1 27 ? -12.09749 29.57104 46.42366 1.000 81.03378 27 TYR A C 1
ATOM 6936 O O . TYR C 1 27 ? -13.08627 30.30548 46.37173 1.000 78.68070 27 TYR A O 1
ATOM 6954 N N . THR C 1 28 ? -10.98485 29.79230 45.72898 1.000 74.81862 28 THR A N 1
ATOM 6955 C CA . THR C 1 28 ? -10.86221 30.91038 44.79893 1.000 76.71427 28 THR A CA 1
ATOM 6956 C C . THR C 1 28 ? -11.64744 30.57878 43.53404 1.000 74.73271 28 THR A C 1
ATOM 6957 O O . THR C 1 28 ? -11.20908 29.76698 42.71387 1.000 73.67457 28 THR A O 1
ATOM 6968 N N . PHE C 1 29 ? -12.80746 31.21870 43.37664 1.000 74.53219 29 PHE A N 1
ATOM 6969 C CA . PHE C 1 29 ? -13.71791 30.89347 42.28278 1.000 76.51678 29 PHE A CA 1
ATOM 6970 C C . PHE C 1 29 ? -13.03424 30.94454 40.91978 1.000 76.20233 29 PHE A C 1
ATOM 6971 O O . PHE C 1 29 ? -13.32309 30.12035 40.04445 1.000 75.87325 29 PHE A O 1
ATOM 6988 N N . THR C 1 30 ? -12.12991 31.90412 40.71451 1.000 76.48761 30 THR A N 1
ATOM 6989 C CA . THR C 1 30 ? -11.54851 32.12171 39.39354 1.000 75.04181 30 THR A CA 1
ATOM 6990 C C . THR C 1 30 ? -10.49224 31.09279 39.01499 1.000 75.00681 30 THR A C 1
ATOM 6991 O O . THR C 1 30 ? -10.04087 31.09207 37.86524 1.000 74.55866 30 THR A O 1
ATOM 7002 N N . SER C 1 31 ? -10.08472 30.22417 39.93368 1.000 74.10688 31 SER A N 1
ATOM 7003 C CA . SER C 1 31 ? -8.97581 29.32068 39.66620 1.000 74.74469 31 SER A CA 1
ATOM 7004 C C . SER C 1 31 ? -9.40655 27.99127 39.05787 1.000 72.27031 31 SER A C 1
ATOM 7005 O O . SER C 1 31 ? -8.53852 27.19816 38.67907 1.000 74.51421 31 SER A O 1
ATOM 7013 N N . TYR C 1 32 ? -10.70790 27.73619 38.92451 1.000 71.39597 32 TYR A N 1
ATOM 7014 C CA . TYR C 1 32 ? -11.19367 26.43605 38.48191 1.000 72.29987 32 TYR A CA 1
ATOM 7015 C C . TYR C 1 32 ? -12.28421 26.59951 37.43557 1.000 71.57643 32 TYR A C 1
ATOM 7016 O O . TYR C 1 32 ? -13.12144 27.50047 37.53149 1.000 71.61724 32 TYR A O 1
ATOM 7034 N N . ALA C 1 33 ? -12.27351 25.71550 36.44262 1.000 73.45244 33 ALA A N 1
ATOM 7035 C CA . ALA C 1 33 ? -13.31896 25.70601 35.43293 1.000 73.44642 33 ALA A CA 1
ATOM 7036 C C . ALA C 1 33 ? -14.58200 25.07104 35.99667 1.000 68.81577 33 ALA A C 1
ATOM 7037 O O . ALA C 1 33 ? -14.52702 24.16953 36.83600 1.000 67.24099 33 ALA A O 1
ATOM 7044 N N . MET C 1 34 ? -15.72968 25.55665 35.53475 1.000 66.13091 34 MET A N 1
ATOM 7045 C CA . MET C 1 34 ? -17.02231 25.03516 35.95707 1.000 65.54634 34 MET A CA 1
ATOM 7046 C C . MET C 1 34 ? -17.72048 24.40755 34.75870 1.000 66.23737 34 MET A C 1
ATOM 7047 O O . MET C 1 34 ? -17.88123 25.05729 33.72045 1.000 64.20922 34 MET A O 1
ATOM 7061 N N . HIS C 1 35 ? -18.12745 23.14864 34.90279 1.000 65.00976 35 HIS A N 1
ATOM 7062 C CA . HIS C 1 35 ? -18.82298 22.40335 33.86680 1.000 65.85287 35 HIS A CA 1
ATOM 7063 C C . HIS C 1 35 ? -20.28617 22.23593 34.24714 1.000 63.87023 35 HIS A C 1
ATOM 7064 O O . HIS C 1 35 ? -20.65786 22.29784 35.41959 1.000 64.96745 35 HIS A O 1
ATOM 7078 N N . TRP C 1 36 ? -21.11622 22.01796 33.23715 1.000 63.89719 36 TRP A N 1
ATOM 7079 C CA . TRP C 1 36 ? -22.53246 21.74956 33.43027 1.000 63.72434 36 TRP A CA 1
ATOM 7080 C C . TRP C 1 36 ? -22.84666 20.39102 32.82895 1.000 63.84462 36 TRP A C 1
ATOM 7081 O O . TRP C 1 36 ? -22.42058 20.08456 31.71099 1.000 63.49010 36 TRP A O 1
ATOM 7102 N N . VAL C 1 37 ? -23.55904 19.57330 33.59097 1.000 62.44265 37 VAL A N 1
ATOM 7103 C CA . VAL C 1 37 ? -23.85620 18.19689 33.22319 1.000 64.53399 37 VAL A CA 1
ATOM 7104 C C . VAL C 1 37 ? -25.30013 17.93228 33.60842 1.000 64.82809 37 VAL A C 1
ATOM 7105 O O . VAL C 1 37 ? -25.70893 18.25125 34.72574 1.000 63.63602 37 VAL A O 1
ATOM 7118 N N . ARG C 1 38 ? -26.07801 17.36386 32.69755 1.000 62.30502 38 ARG A N 1
ATOM 7119 C CA . ARG C 1 38 ? -27.47354 17.08147 32.98921 1.000 64.88460 38 ARG A CA 1
ATOM 7120 C C . ARG C 1 38 ? -27.72410 15.57970 33.03316 1.000 63.96081 38 ARG A C 1
ATOM 7121 O O . ARG C 1 38 ? -26.93807 14.77041 32.53238 1.000 62.67205 38 ARG A O 1
ATOM 7142 N N . GLN C 1 39 ? -28.84353 15.22709 33.65998 1.000 62.49935 39 GLN A N 1
ATOM 7143 C CA . GLN C 1 39 ? -29.26144 13.84142 33.84895 1.000 66.44993 39 GLN A CA 1
ATOM 7144 C C . GLN C 1 39 ? -30.77449 13.82758 33.66173 1.000 68.82737 39 GLN A C 1
ATOM 7145 O O . GLN C 1 39 ? -31.51676 14.28892 34.53433 1.000 68.39612 39 GLN A O 1
ATOM 7159 N N . ALA C 1 40 ? -31.21874 13.36470 32.49911 1.000 71.22441 40 ALA A N 1
ATOM 7160 C CA . ALA C 1 40 ? -32.63449 13.15184 32.25623 1.000 74.88800 40 ALA A CA 1
ATOM 7161 C C . ALA C 1 40 ? -33.07331 11.84373 32.90631 1.000 82.05974 40 ALA A C 1
ATOM 7162 O O . ALA C 1 40 ? -32.26472 10.92695 33.06669 1.000 78.40865 40 ALA A O 1
ATOM 7169 N N . PRO C 1 41 ? -34.34177 11.73017 33.29739 1.000 78.84377 41 PRO A N 1
ATOM 7170 C CA . PRO C 1 41 ? -34.79039 10.50041 33.96935 1.000 82.05417 41 PRO A CA 1
ATOM 7171 C C . PRO C 1 41 ? -34.56214 9.27903 33.09166 1.000 80.97060 41 PRO A C 1
ATOM 7172 O O . PRO C 1 41 ? -35.04921 9.20314 31.96129 1.000 83.71957 41 PRO A O 1
ATOM 7183 N N . GLY C 1 42 ? -33.80579 8.32048 33.62167 1.000 87.73220 42 GLY A N 1
ATOM 7184 C CA . GLY C 1 42 ? -33.52856 7.08471 32.92092 1.000 86.08755 42 GLY A CA 1
ATOM 7185 C C . GLY C 1 42 ? -32.42676 7.14808 31.88970 1.000 89.28928 42 GLY A C 1
ATOM 7186 O O . GLY C 1 42 ? -32.26978 6.19349 31.11991 1.000 84.60614 42 GLY A O 1
ATOM 7190 N N . GLN C 1 43 ? -31.65974 8.23177 31.84156 1.000 85.55300 43 GLN A N 1
ATOM 7191 C CA . GLN C 1 43 ? -30.60583 8.39440 30.85297 1.000 82.09471 43 GLN A CA 1
ATOM 7192 C C . GLN C 1 43 ? -29.27135 8.53812 31.57450 1.000 76.80782 43 GLN A C 1
ATOM 7193 O O . GLN C 1 43 ? -29.21472 8.72169 32.79383 1.000 75.22941 43 GLN A O 1
ATOM 7207 N N . ARG C 1 44 ? -28.18601 8.45107 30.81246 1.000 76.22191 44 ARG A N 1
ATOM 7208 C CA . ARG C 1 44 ? -26.87031 8.65417 31.39586 1.000 73.90942 44 ARG A CA 1
ATOM 7209 C C . ARG C 1 44 ? -26.58707 10.14534 31.57101 1.000 69.79997 44 ARG A C 1
ATOM 7210 O O . ARG C 1 44 ? -27.20491 11.00781 30.93727 1.000 70.19235 44 ARG A O 1
ATOM 7231 N N . LEU C 1 45 ? -25.62660 10.43682 32.44524 1.000 67.06089 45 LEU A N 1
ATOM 7232 C CA . LEU C 1 45 ? -25.14265 11.80012 32.60772 1.000 64.55340 45 LEU A CA 1
ATOM 7233 C C . LEU C 1 45 ? -24.61663 12.33370 31.28237 1.000 64.42029 45 LEU A C 1
ATOM 7234 O O . LEU C 1 45 ? -23.85968 11.65697 30.58151 1.000 64.28626 45 LEU A O 1
ATOM 7250 N N . GLU C 1 46 ? -25.02553 13.55540 30.94239 1.000 61.75173 46 GLU A N 1
ATOM 7251 C CA . GLU C 1 46 ? -24.76609 14.15059 29.63483 1.000 63.07692 46 GLU A CA 1
ATOM 7252 C C . GLU C 1 46 ? -24.08369 15.49780 29.83520 1.000 62.81437 46 GLU A C 1
ATOM 7253 O O . GLU C 1 46 ? -24.68691 16.43139 30.37370 1.000 61.57364 46 GLU A O 1
ATOM 7265 N N . TRP C 1 47 ? -22.82986 15.59426 29.40122 1.000 62.35881 47 TRP A N 1
ATOM 7266 C CA . TRP C 1 47 ? -22.07197 16.83163 29.52762 1.000 63.88896 47 TRP A CA 1
ATOM 7267 C C . TRP C 1 47 ? -22.58589 17.87908 28.54524 1.000 64.50863 47 TRP A C 1
ATOM 7268 O O . TRP C 1 47 ? -22.97846 17.55806 27.42056 1.000 65.07522 47 TRP A O 1
ATOM 7289 N N . MET C 1 48 ? -22.58898 19.14115 28.97947 1.000 62.98374 48 MET A N 1
ATOM 7290 C CA . MET C 1 48 ? -23.15805 20.23637 28.19876 1.000 64.59665 48 MET A CA 1
ATOM 7291 C C . MET C 1 48 ? -22.15752 21.31345 27.81255 1.000 65.15188 48 MET A C 1
ATOM 7292 O O . MET C 1 48 ? -22.25046 21.86339 26.71228 1.000 65.50203 48 MET A O 1
ATOM 7306 N N . GLY C 1 49 ? -21.23098 21.66295 28.69245 1.000 65.05039 49 GLY A N 1
ATOM 7307 C CA . GLY C 1 49 ? -20.29271 22.72806 28.39601 1.000 65.83442 49 GLY A CA 1
ATOM 7308 C C . GLY C 1 49 ? -19.48620 23.06507 29.62564 1.000 65.88771 49 GLY A C 1
ATOM 7309 O O . GLY C 1 49 ? -19.79514 22.64035 30.74083 1.000 65.88072 49 GLY A O 1
ATOM 7313 N N . TRP C 1 50 ? -18.42922 23.83986 29.40274 1.000 67.00670 50 TRP A N 1
ATOM 7314 C CA . TRP C 1 50 ? -17.64252 24.37162 30.50361 1.000 70.76683 50 TRP A CA 1
ATOM 7315 C C . TRP C 1 50 ? -17.33957 25.84090 30.26525 1.000 68.59591 50 TRP A C 1
ATOM 7316 O O . TRP C 1 50 ? -17.36692 26.33405 29.13221 1.000 71.04844 50 TRP A O 1
ATOM 7337 N N . ILE C 1 51 ? -17.05921 26.53311 31.36788 1.000 72.23973 51 ILE A N 1
ATOM 7338 C CA . ILE C 1 51 ? -16.60599 27.91577 31.34671 1.000 76.99583 51 ILE A CA 1
ATOM 7339 C C . ILE C 1 51 ? -15.40481 28.04294 32.27092 1.000 77.07179 51 ILE A C 1
ATOM 7340 O O . ILE C 1 51 ? -15.42899 27.55346 33.40740 1.000 77.89638 51 ILE A O 1
ATOM 7356 N N . ASN C 1 52 ? -14.36204 28.70509 31.78226 1.000 72.82387 52 ASN A N 1
ATOM 7357 C CA . ASN C 1 52 ? -13.20984 29.06303 32.59914 1.000 77.40359 52 ASN A CA 1
ATOM 7358 C C . ASN C 1 52 ? -13.60643 30.24726 33.47117 1.000 78.86071 52 ASN A C 1
ATOM 7359 O O . ASN C 1 52 ? -13.80764 31.35635 32.96678 1.000 78.53869 52 ASN A O 1
ATOM 7370 N N . ALA C 1 53 ? -13.71934 30.01681 34.78230 1.000 80.77976 53 ALA A N 1
ATOM 7371 C CA . ALA C 1 53 ? -14.20043 31.06031 35.68048 1.000 79.58449 53 ALA A CA 1
ATOM 7372 C C . ALA C 1 53 ? -13.30384 32.28920 35.66957 1.000 78.68894 53 ALA A C 1
ATOM 7373 O O . ALA C 1 53 ? -13.77568 33.39020 35.97390 1.000 77.57647 53 ALA A O 1
ATOM 7380 N N . GLY C 1 54 ? -12.03105 32.13073 35.31944 1.000 81.24705 54 GLY A N 1
ATOM 7381 C CA . GLY C 1 54 ? -11.11679 33.25228 35.27037 1.000 82.32500 54 GLY A CA 1
ATOM 7382 C C . GLY C 1 54 ? -11.36915 34.19228 34.10827 1.000 81.54731 54 GLY A C 1
ATOM 7383 O O . GLY C 1 54 ? -11.80659 35.32740 34.31231 1.000 81.69352 54 GLY A O 1
ATOM 7387 N N . ASN C 1 55 ? -11.11458 33.73419 32.88339 1.000 82.76508 55 ASN A N 1
ATOM 7388 C CA . ASN C 1 55 ? -11.17520 34.59234 31.70674 1.000 85.69717 55 ASN A CA 1
ATOM 7389 C C . ASN C 1 55 ? -12.50132 34.50817 30.95966 1.000 84.34089 55 ASN A C 1
ATOM 7390 O O . ASN C 1 55 ? -12.66616 35.19424 29.94750 1.000 86.75292 55 ASN A O 1
ATOM 7401 N N . GLY C 1 56 ? -13.44631 33.69508 31.42564 1.000 88.78621 56 GLY A N 1
ATOM 7402 C CA . GLY C 1 56 ? -14.75737 33.61896 30.81481 1.000 86.92271 56 GLY A CA 1
ATOM 7403 C C . GLY C 1 56 ? -14.84246 32.79998 29.54406 1.000 79.41082 56 GLY A C 1
ATOM 7404 O O . GLY C 1 56 ? -15.92668 32.71991 28.95288 1.000 72.75793 56 GLY A O 1
ATOM 7408 N N . ASN C 1 57 ? -13.74580 32.19024 29.10299 1.000 77.69151 57 ASN A N 1
ATOM 7409 C CA . ASN C 1 57 ? -13.78342 31.34308 27.91767 1.000 76.88455 57 ASN A CA 1
ATOM 7410 C C . ASN C 1 57 ? -14.67849 30.12984 28.15451 1.000 77.53505 57 ASN A C 1
ATOM 7411 O O . ASN C 1 57 ? -14.72920 29.58471 29.25953 1.000 75.44824 57 ASN A O 1
ATOM 7422 N N . THR C 1 58 ? -15.38126 29.69733 27.10546 1.000 78.65796 58 THR A N 1
ATOM 7423 C CA . THR C 1 58 ? -16.32703 28.59313 27.20013 1.000 78.46783 58 THR A CA 1
ATOM 7424 C C . THR C 1 58 ? -16.12241 27.60453 26.05923 1.000 77.57102 58 THR A C 1
ATOM 7425 O O . THR C 1 58 ? -15.48905 27.91059 25.04546 1.000 78.25636 58 THR A O 1
ATOM 7436 N N . LYS C 1 59 ? -16.66989 26.40222 26.25166 1.000 70.18183 59 LYS A N 1
ATOM 7437 C CA . LYS C 1 59 ? -16.82800 25.43423 25.17001 1.000 69.47938 59 LYS A CA 1
ATOM 7438 C C . LYS C 1 59 ? -18.11142 24.64891 25.40329 1.000 68.94559 59 LYS A C 1
ATOM 7439 O O . LYS C 1 59 ? -18.38816 24.23373 26.53174 1.000 69.40931 59 LYS A O 1
ATOM 7458 N N . TYR C 1 60 ? -18.87339 24.41931 24.33202 1.000 65.95069 60 TYR A N 1
ATOM 7459 C CA . TYR C 1 60 ? -20.17408 23.77230 24.42888 1.000 67.89728 60 TYR A CA 1
ATOM 7460 C C . TYR C 1 60 ? -20.22339 22.47966 23.62268 1.000 71.54782 60 TYR A C 1
ATOM 7461 O O . TYR C 1 60 ? -19.50428 22.30887 22.63304 1.000 71.42060 60 TYR A O 1
ATOM 7479 N N . SER C 1 61 ? -21.09076 21.57128 24.06461 1.000 72.79394 61 SER A N 1
ATOM 7480 C CA . SER C 1 61 ? -21.38927 20.36877 23.30072 1.000 75.52582 61 SER A CA 1
ATOM 7481 C C . SER C 1 61 ? -22.15728 20.71650 22.03115 1.000 77.39712 61 SER A C 1
ATOM 7482 O O . SER C 1 61 ? -23.06649 21.55148 22.04316 1.000 75.80721 61 SER A O 1
ATOM 7490 N N . GLN C 1 62 ? -21.80233 20.05179 20.92898 1.000 74.83988 62 GLN A N 1
ATOM 7491 C CA . GLN C 1 62 ? -22.45470 20.34690 19.65846 1.000 74.30230 62 GLN A CA 1
ATOM 7492 C C . GLN C 1 62 ? -23.93221 19.98151 19.65625 1.000 74.03438 62 GLN A C 1
ATOM 7493 O O . GLN C 1 62 ? -24.68836 20.53465 18.85119 1.000 73.74213 62 GLN A O 1
ATOM 7507 N N . LYS C 1 63 ? -24.37626 19.10838 20.56048 1.000 72.63536 63 LYS A N 1
ATOM 7508 C CA . LYS C 1 63 ? -25.80510 18.83306 20.63454 1.000 74.34051 63 LYS A CA 1
ATOM 7509 C C . LYS C 1 63 ? -26.57675 20.06830 21.07580 1.000 75.63795 63 LYS A C 1
ATOM 7510 O O . LYS C 1 63 ? -27.74315 20.23815 20.70207 1.000 78.81163 63 LYS A O 1
ATOM 7529 N N . PHE C 1 64 ? -25.94993 20.93563 21.86531 1.000 74.37023 64 PHE A N 1
ATOM 7530 C CA . PHE C 1 64 ? -26.60414 22.12763 22.37673 1.000 77.38184 64 PHE A CA 1
ATOM 7531 C C . PHE C 1 64 ? -26.08408 23.41232 21.75085 1.000 75.94174 64 PHE A C 1
ATOM 7532 O O . PHE C 1 64 ? -26.61450 24.48506 22.05443 1.000 77.65795 64 PHE A O 1
ATOM 7549 N N . GLN C 1 65 ? -25.08065 23.34541 20.87775 1.000 75.04660 65 GLN A N 1
ATOM 7550 C CA . GLN C 1 65 ? -24.55335 24.57055 20.29415 1.000 75.61877 65 GLN A CA 1
ATOM 7551 C C . GLN C 1 65 ? -25.68375 25.35693 19.64733 1.000 76.47718 65 GLN A C 1
ATOM 7552 O O . GLN C 1 65 ? -26.53180 24.79239 18.95024 1.000 73.63707 65 GLN A O 1
ATOM 7566 N N . GLY C 1 66 ? -25.69984 26.66404 19.89858 1.000 77.43710 66 GLY A N 1
ATOM 7567 C CA . GLY C 1 66 ? -26.72728 27.53175 19.37289 1.000 75.21629 66 GLY A CA 1
ATOM 7568 C C . GLY C 1 66 ? -27.92278 27.71350 20.28070 1.000 76.85441 66 GLY A C 1
ATOM 7569 O O . GLY C 1 66 ? -28.77695 28.56205 19.98947 1.000 76.93700 66 GLY A O 1
ATOM 7573 N N . ARG C 1 67 ? -28.01702 26.94004 21.36939 1.000 78.10876 67 ARG A N 1
ATOM 7574 C CA . ARG C 1 67 ? -29.15341 27.04756 22.27537 1.000 80.17976 67 ARG A CA 1
ATOM 7575 C C . ARG C 1 67 ? -28.73775 27.02614 23.74560 1.000 78.77179 67 ARG A C 1
ATOM 7576 O O . ARG C 1 67 ? -29.61503 27.02041 24.61932 1.000 77.71882 67 ARG A O 1
ATOM 7597 N N . VAL C 1 68 ? -27.43947 27.02848 24.04920 1.000 74.67290 68 VAL A N 1
ATOM 7598 C CA . VAL C 1 68 ? -26.93951 27.01247 25.41822 1.000 73.59890 68 VAL A CA 1
ATOM 7599 C C . VAL C 1 68 ? -25.88374 28.10078 25.56559 1.000 75.60127 68 VAL A C 1
ATOM 7600 O O . VAL C 1 68 ? -25.06613 28.31118 24.66272 1.000 73.75624 68 VAL A O 1
ATOM 7613 N N . THR C 1 69 ? -25.89498 28.78388 26.71144 1.000 76.23507 69 THR A N 1
ATOM 7614 C CA . THR C 1 69 ? -24.91657 29.82224 27.01631 1.000 77.74789 69 THR A CA 1
ATOM 7615 C C . THR C 1 69 ? -24.48891 29.69349 28.47040 1.000 71.97771 69 THR A C 1
ATOM 7616 O O . THR C 1 69 ? -25.33711 29.65826 29.36520 1.000 72.42535 69 THR A O 1
ATOM 7627 N N . ILE C 1 70 ? -23.18204 29.64355 28.71060 1.000 72.84348 70 ILE A N 1
ATOM 7628 C CA . ILE C 1 70 ? -22.63500 29.56087 30.05967 1.000 72.17951 70 ILE A CA 1
ATOM 7629 C C . ILE C 1 70 ? -21.88235 30.85084 30.34727 1.000 71.33222 70 ILE A C 1
ATOM 7630 O O . ILE C 1 70 ? -21.02254 31.26481 29.56023 1.000 71.83661 70 ILE A O 1
ATOM 7646 N N . THR C 1 71 ? -22.20000 31.47357 31.48097 1.000 71.17468 71 THR A N 1
ATOM 7647 C CA . THR C 1 71 ? -21.62276 32.74768 31.88791 1.000 70.13596 71 THR A CA 1
ATOM 7648 C C . THR C 1 71 ? -21.14011 32.64627 33.33059 1.000 71.76396 71 THR A C 1
ATOM 7649 O O . THR C 1 71 ? -21.40643 31.66658 34.02930 1.000 68.77026 71 THR A O 1
ATOM 7660 N N . ARG C 1 72 ? -20.43547 33.68092 33.78678 1.000 72.22389 72 ARG A N 1
ATOM 7661 C CA . ARG C 1 72 ? -19.94778 33.71706 35.15919 1.000 71.30142 72 ARG A CA 1
ATOM 7662 C C . ARG C 1 72 ? -19.91971 35.15685 35.65469 1.000 73.72093 72 ARG A C 1
ATOM 7663 O O . ARG C 1 72 ? -19.52351 36.06593 34.92091 1.000 71.07765 72 ARG A O 1
ATOM 7684 N N . ASP C 1 73 ? -20.35820 35.35066 36.90085 1.000 75.61717 73 ASP A N 1
ATOM 7685 C CA . ASP C 1 73 ? -20.23415 36.61040 37.62699 1.000 77.14364 73 ASP A CA 1
ATOM 7686 C C . ASP C 1 73 ? -19.19109 36.40802 38.72202 1.000 76.39207 73 ASP A C 1
ATOM 7687 O O . ASP C 1 73 ? -19.45420 35.73417 39.73062 1.000 74.73836 73 ASP A O 1
ATOM 7696 N N . THR C 1 74 ? -18.00669 36.98575 38.50486 1.000 75.25315 74 THR A N 1
ATOM 7697 C CA . THR C 1 74 ? -16.88934 36.80849 39.42586 1.000 76.83259 74 THR A CA 1
ATOM 7698 C C . THR C 1 74 ? -17.15547 37.48261 40.76748 1.000 77.60023 74 THR A C 1
ATOM 7699 O O . THR C 1 74 ? -16.81957 36.93170 41.82267 1.000 76.45196 74 THR A O 1
ATOM 7710 N N . SER C 1 75 ? -17.75507 38.67270 40.75556 1.000 76.77166 75 SER A N 1
ATOM 7711 C CA . SER C 1 75 ? -17.99701 39.36774 42.01368 1.000 81.25756 75 SER A CA 1
ATOM 7712 C C . SER C 1 75 ? -19.01885 38.63862 42.87598 1.000 79.39490 75 SER A C 1
ATOM 7713 O O . SER C 1 75 ? -19.05727 38.86212 44.09139 1.000 72.78955 75 SER A O 1
ATOM 7721 N N . ALA C 1 76 ? -19.85611 37.79334 42.27388 1.000 79.70875 76 ALA A N 1
ATOM 7722 C CA . ALA C 1 76 ? -20.81294 36.97803 43.00681 1.000 82.80572 76 ALA A CA 1
ATOM 7723 C C . ALA C 1 76 ? -20.37403 35.52759 43.14112 1.000 82.54311 76 ALA A C 1
ATOM 7724 O O . ALA C 1 76 ? -21.11420 34.72356 43.71634 1.000 80.37839 76 ALA A O 1
ATOM 7731 N N . SER C 1 77 ? -19.19755 35.17629 42.62216 1.000 79.69222 77 SER A N 1
ATOM 7732 C CA . SER C 1 77 ? -18.69765 33.80071 42.63594 1.000 80.51661 77 SER A CA 1
ATOM 7733 C C . SER C 1 77 ? -19.75538 32.82248 42.12958 1.000 75.78633 77 SER A C 1
ATOM 7734 O O . SER C 1 77 ? -19.98616 31.75750 42.71279 1.000 73.66470 77 SER A O 1
ATOM 7742 N N . THR C 1 78 ? -20.39280 33.17636 41.01311 1.000 74.73852 78 THR A N 1
ATOM 7743 C CA . THR C 1 78 ? -21.51101 32.38322 40.51692 1.000 73.93927 78 THR A CA 1
ATOM 7744 C C . THR C 1 78 ? -21.34395 32.07491 39.03596 1.000 73.16428 78 THR A C 1
ATOM 7745 O O . THR C 1 78 ? -20.90639 32.92352 38.25922 1.000 72.71809 78 THR A O 1
ATOM 7756 N N . ALA C 1 79 ? -21.66565 30.84497 38.65365 1.000 73.19635 79 ALA A N 1
ATOM 7757 C CA . ALA C 1 79 ? -21.73569 30.45514 37.25311 1.000 70.91433 79 ALA A CA 1
ATOM 7758 C C . ALA C 1 79 ? -23.19322 30.25067 36.85806 1.000 69.67585 79 ALA A C 1
ATOM 7759 O O . ALA C 1 79 ? -24.03862 29.92287 37.69126 1.000 69.48426 79 ALA A O 1
ATOM 7766 N N . TYR C 1 80 ? -23.49068 30.46307 35.58307 1.000 68.35150 80 TYR A N 1
ATOM 7767 C CA . TYR C 1 80 ? -24.85433 30.38651 35.08594 1.000 68.25997 80 TYR A CA 1
ATOM 7768 C C . TYR C 1 80 ? -24.88765 29.57024 33.80426 1.000 68.18074 80 TYR A C 1
ATOM 7769 O O . TYR C 1 80 ? -23.99292 29.68367 32.95995 1.000 68.27468 80 TYR A O 1
ATOM 7787 N N . MET C 1 81 ? -25.93355 28.76281 33.66373 1.000 67.04845 81 MET A N 1
ATOM 7788 C CA . MET C 1 81 ? -26.20348 28.01128 32.44529 1.000 67.18368 81 MET A CA 1
ATOM 7789 C C . MET C 1 81 ? -27.60922 28.36255 31.98668 1.000 68.63391 81 MET A C 1
ATOM 7790 O O . MET C 1 81 ? -28.57316 28.16695 32.73367 1.000 69.01724 81 MET A O 1
ATOM 7804 N N . GLU C 1 82 ? -27.72353 28.88356 30.76896 1.000 69.91097 82 GLU A N 1
ATOM 7805 C CA . GLU C 1 82 ? -29.00396 29.23283 30.17321 1.000 72.63179 82 GLU A CA 1
ATOM 7806 C C . GLU C 1 82 ? -29.25433 28.34118 28.96569 1.000 74.24631 82 GLU A C 1
ATOM 7807 O O . GLU C 1 82 ? -28.38454 28.19989 28.09966 1.000 72.12680 82 GLU A O 1
ATOM 7819 N N . LEU C 1 83 ? -30.43554 27.73237 28.92698 1.000 79.62876 83 LEU A N 1
ATOM 7820 C CA . LEU C 1 83 ? -30.85291 26.85268 27.84337 1.000 81.06426 83 LEU A CA 1
ATOM 7821 C C . LEU C 1 83 ? -32.16771 27.37935 27.28833 1.000 82.46470 83 LEU A C 1
ATOM 7822 O O . LEU C 1 83 ? -33.15333 27.49923 28.02544 1.000 82.20279 83 LEU A O 1
ATOM 7838 N N . SER C 1 84 ? -32.18400 27.68074 25.99565 1.000 79.36833 84 SER A N 1
ATOM 7839 C CA . SER C 1 84 ? -33.33837 28.25858 25.32627 1.000 77.11915 84 SER A CA 1
ATOM 7840 C C . SER C 1 84 ? -33.95938 27.22398 24.39210 1.000 79.59052 84 SER A C 1
ATOM 7841 O O . SER C 1 84 ? -33.45361 26.10903 24.23531 1.000 80.04241 84 SER A O 1
ATOM 7849 N N . SER C 1 85 ? -35.07709 27.60175 23.77390 1.000 83.42497 85 SER A N 1
ATOM 7850 C CA . SER C 1 85 ? -35.81594 26.71035 22.88232 1.000 83.42422 85 SER A CA 1
ATOM 7851 C C . SER C 1 85 ? -36.08274 25.37482 23.57198 1.000 81.64165 85 SER A C 1
ATOM 7852 O O . SER C 1 85 ? -35.87148 24.29586 23.01444 1.000 80.04784 85 SER A O 1
ATOM 7860 N N . LEU C 1 86 ? -36.57033 25.46429 24.80568 1.000 80.83240 86 LEU A N 1
ATOM 7861 C CA . LEU C 1 86 ? -36.75093 24.27915 25.63107 1.000 81.48294 86 LEU A CA 1
ATOM 7862 C C . LEU C 1 86 ? -37.79839 23.35297 25.02821 1.000 81.39947 86 LEU A C 1
ATOM 7863 O O . LEU C 1 86 ? -38.84644 23.79389 24.54831 1.000 81.31480 86 LEU A O 1
ATOM 7879 N N . ARG C 1 87 ? -37.49880 22.05936 25.05280 1.000 82.26705 87 ARG A N 1
ATOM 7880 C CA . ARG C 1 87 ? -38.38605 21.00918 24.58229 1.000 82.21459 87 ARG A CA 1
ATOM 7881 C C . ARG C 1 87 ? -38.62607 20.01111 25.70587 1.000 81.69681 87 ARG A C 1
ATOM 7882 O O . ARG C 1 87 ? -37.93364 20.01022 26.72660 1.000 79.97881 87 ARG A O 1
ATOM 7903 N N . SER C 1 88 ? -39.62631 19.15129 25.50638 1.000 81.66996 88 SER A N 1
ATOM 7904 C CA . SER C 1 88 ? -39.97049 18.17509 26.53325 1.000 83.35522 88 SER A CA 1
ATOM 7905 C C . SER C 1 88 ? -38.77769 17.29736 26.89387 1.000 82.39922 88 SER A C 1
ATOM 7906 O O . SER C 1 88 ? -38.68871 16.80810 28.02562 1.000 82.18862 88 SER A O 1
ATOM 7914 N N . GLU C 1 89 ? -37.85013 17.09308 25.95622 1.000 79.54852 89 GLU A N 1
ATOM 7915 C CA . GLU C 1 89 ? -36.68147 16.25549 26.19834 1.000 79.01003 89 GLU A CA 1
ATOM 7916 C C . GLU C 1 89 ? -35.62214 16.94271 27.04870 1.000 77.50287 89 GLU A C 1
ATOM 7917 O O . GLU C 1 89 ? -34.61772 16.30653 27.39133 1.000 75.08177 89 GLU A O 1
ATOM 7929 N N . ASP C 1 90 ? -35.82823 18.20774 27.41239 1.000 79.07553 90 ASP A N 1
ATOM 7930 C CA . ASP C 1 90 ? -34.92763 18.91181 28.31233 1.000 78.54782 90 ASP A CA 1
ATOM 7931 C C . ASP C 1 90 ? -35.28706 18.73570 29.78010 1.000 77.01800 90 ASP A C 1
ATOM 7932 O O . ASP C 1 90 ? -34.47501 19.08674 30.64365 1.000 75.23228 90 ASP A O 1
ATOM 7941 N N . THR C 1 91 ? -36.46407 18.19042 30.08302 1.000 79.99264 91 THR A N 1
ATOM 7942 C CA . THR C 1 91 ? -36.82929 17.91986 31.46818 1.000 80.11081 91 THR A CA 1
ATOM 7943 C C . THR C 1 91 ? -35.76189 17.02996 32.09729 1.000 79.38791 91 THR A C 1
ATOM 7944 O O . THR C 1 91 ? -35.56497 15.89171 31.66607 1.000 79.53251 91 THR A O 1
ATOM 7955 N N . ALA C 1 92 ? -35.04922 17.54637 33.09738 1.000 75.60383 92 ALA A N 1
ATOM 7956 C CA . ALA C 1 92 ? -33.91746 16.80345 33.64401 1.000 72.45566 92 ALA A CA 1
ATOM 7957 C C . ALA C 1 92 ? -33.38119 17.52704 34.86861 1.000 70.04121 92 ALA A C 1
ATOM 7958 O O . ALA C 1 92 ? -33.77273 18.65882 35.16832 1.000 71.47407 92 ALA A O 1
ATOM 7965 N N . VAL C 1 93 ? -32.47334 16.85632 35.57459 1.000 66.25435 93 VAL A N 1
ATOM 7966 C CA . VAL C 1 93 ? -31.72534 17.47850 36.66034 1.000 66.72379 93 VAL A CA 1
ATOM 7967 C C . VAL C 1 93 ? -30.40985 18.00365 36.09457 1.000 64.24233 93 VAL A C 1
ATOM 7968 O O . VAL C 1 93 ? -29.63086 17.25060 35.50347 1.000 62.66206 93 VAL A O 1
ATOM 7981 N N . TYR C 1 94 ? -30.17034 19.29847 36.26370 1.000 62.83332 94 TYR A N 1
ATOM 7982 C CA . TYR C 1 94 ? -28.96906 19.96085 35.77509 1.000 63.44558 94 TYR A CA 1
ATOM 7983 C C . TYR C 1 94 ? -28.02244 20.22780 36.93938 1.000 63.15734 94 TYR A C 1
ATOM 7984 O O . TYR C 1 94 ? -28.42627 20.80044 37.95987 1.000 61.13709 94 TYR A O 1
ATOM 8002 N N . TYR C 1 95 ? -26.76800 19.81415 36.78125 1.000 60.65678 95 TYR A N 1
ATOM 8003 C CA . TYR C 1 95 ? -25.73204 19.94662 37.78875 1.000 61.09588 95 TYR A CA 1
ATOM 8004 C C . TYR C 1 95 ? -24.62825 20.86311 37.28014 1.000 60.53364 95 TYR A C 1
ATOM 8005 O O . TYR C 1 95 ? -24.28096 20.83322 36.09549 1.000 60.73374 95 TYR A O 1
ATOM 8023 N N . CYS C 1 96 ? -24.08471 21.68029 38.17504 1.000 59.00137 96 CYS A N 1
ATOM 8024 C CA . CYS C 1 96 ? -22.77692 22.28036 37.96733 1.000 59.13462 96 CYS A CA 1
ATOM 8025 C C . CYS C 1 96 ? -21.74437 21.41354 38.67670 1.000 57.97348 96 CYS A C 1
ATOM 8026 O O . CYS C 1 96 ? -22.04179 20.75540 39.67715 1.000 63.81445 96 CYS A O 1
ATOM 8033 N N . ALA C 1 97 ? -20.53434 21.39173 38.13205 1.000 59.14390 97 ALA A N 1
ATOM 8034 C CA . ALA C 1 97 ? -19.46696 20.58531 38.70165 1.000 62.54151 97 ALA A CA 1
ATOM 8035 C C . ALA C 1 97 ? -18.14813 21.31105 38.50115 1.000 62.62284 97 ALA A C 1
ATOM 8036 O O . ALA C 1 97 ? -17.88507 21.86281 37.43305 1.000 61.73782 97 ALA A O 1
ATOM 8043 N N . ARG C 1 98 ? -17.32490 21.29908 39.53432 1.000 60.37840 98 ARG A N 1
ATOM 8044 C CA . ARG C 1 98 ? -16.01000 21.91354 39.49008 1.000 62.14461 98 ARG A CA 1
ATOM 8045 C C . ARG C 1 98 ? -15.01150 20.90429 38.94410 1.000 63.74331 98 ARG A C 1
ATOM 8046 O O . ARG C 1 98 ? -15.05773 19.72037 39.28806 1.000 61.97476 98 ARG A O 1
ATOM 8067 N N . GLU C 1 99 ? -14.12922 21.36651 38.06549 1.000 63.37570 99 GLU A N 1
ATOM 8068 C CA . GLU C 1 99 ? -13.10115 20.51360 37.48506 1.000 66.16830 99 GLU A CA 1
ATOM 8069 C C . GLU C 1 99 ? -11.78997 20.75023 38.22130 1.000 66.95131 99 GLU A C 1
ATOM 8070 O O . GLU C 1 99 ? -11.31498 21.88865 38.30410 1.000 66.17977 99 GLU A O 1
ATOM 8082 N N . GLN C 1 100 ? -11.20998 19.67800 38.74780 1.000 68.20180 100 GLN A N 1
ATOM 8083 C CA . GLN C 1 100 ? -9.88540 19.73113 39.34776 1.000 73.18420 100 GLN A CA 1
ATOM 8084 C C . GLN C 1 100 ? -8.84330 19.54574 38.25230 1.000 73.48833 100 GLN A C 1
ATOM 8085 O O . GLN C 1 100 ? -8.81452 18.50505 37.58774 1.000 75.35634 100 GLN A O 1
ATOM 8099 N N . TRP C 1 101 ? -7.96981 20.53767 38.08959 1.000 74.09724 101 TRP A N 1
ATOM 8100 C CA . TRP C 1 101 ? -6.94649 20.49828 37.05283 1.000 75.72307 101 TRP A CA 1
ATOM 8101 C C . TRP C 1 101 ? -5.68752 19.75596 37.47957 1.000 78.93237 101 TRP A C 1
ATOM 8102 O O . TRP C 1 101 ? -4.95952 19.25303 36.61759 1.000 82.71283 101 TRP A O 1
ATOM 8123 N N . LEU C 1 102 ? -5.41773 19.67426 38.77792 1.000 81.49994 102 LEU A N 1
ATOM 8124 C CA . LEU C 1 102 ? -4.20987 19.02005 39.26480 1.000 87.46423 102 LEU A CA 1
ATOM 8125 C C . LEU C 1 102 ? -4.15657 17.55362 38.84294 1.000 89.06853 102 LEU A C 1
ATOM 8126 O O . LEU C 1 102 ? -5.16215 16.83975 38.88865 1.000 84.57347 102 LEU A O 1
ATOM 8142 N N . ASP C 1 103 ? -2.96956 17.11210 38.41573 1.000 99.28905 103 ASP A N 1
ATOM 8143 C CA . ASP C 1 103 ? -2.74478 15.74286 37.95570 1.000 101.37120 103 ASP A CA 1
ATOM 8144 C C . ASP C 1 103 ? -3.53997 15.47824 36.68040 1.000 102.13479 103 ASP A C 1
ATOM 8145 O O . ASP C 1 103 ? -3.22453 16.03870 35.62517 1.000 102.41083 103 ASP A O 1
ATOM 8154 N N . LEU C 1 104 ? -4.56217 14.62824 36.75859 1.000 88.95352 104 LEU A N 1
ATOM 8155 C CA . LEU C 1 104 ? -5.45968 14.37042 35.64120 1.000 80.55279 104 LEU A CA 1
ATOM 8156 C C . LEU C 1 104 ? -6.83623 14.94161 35.95029 1.000 76.57881 104 LEU A C 1
ATOM 8157 O O . LEU C 1 104 ? -7.36127 14.76905 37.05616 1.000 76.12525 104 LEU A O 1
ATOM 8173 N N . ALA C 1 105 ? -7.41955 15.59498 34.94607 1.000 73.05521 105 ALA A N 1
ATOM 8174 C CA . ALA C 1 105 ? -8.66212 16.33160 35.12597 1.000 69.91993 105 ALA A CA 1
ATOM 8175 C C . ALA C 1 105 ? -9.78892 15.42306 35.59096 1.000 70.23414 105 ALA A C 1
ATOM 8176 O O . ALA C 1 105 ? -9.93724 14.29212 35.11935 1.000 69.44853 105 ALA A O 1
ATOM 8183 N N . HIS C 1 106 ? -10.60663 15.94402 36.50102 1.000 67.31959 106 HIS A N 1
ATOM 8184 C CA . HIS C 1 106 ? -11.74326 15.20689 37.03004 1.000 66.41265 106 HIS A CA 1
ATOM 8185 C C . HIS C 1 106 ? -12.65868 16.19295 37.74081 1.000 66.07062 106 HIS A C 1
ATOM 8186 O O . HIS C 1 106 ? -12.23319 17.27614 38.15180 1.000 66.89213 106 HIS A O 1
ATOM 8200 N N . PHE C 1 107 ? -13.91981 15.79900 37.88470 1.000 65.22621 107 PHE A N 1
ATOM 8201 C CA . PHE C 1 107 ? -14.92944 16.61869 38.54486 1.000 62.81134 107 PHE A CA 1
ATOM 8202 C C . PHE C 1 107 ? -14.94058 16.25216 40.02468 1.000 61.90555 107 PHE A C 1
ATOM 8203 O O . PHE C 1 107 ? -15.39010 15.16286 40.39428 1.000 62.82012 107 PHE A O 1
ATOM 8220 N N . ASP C 1 108 ? -14.41812 17.14134 40.87374 1.000 61.63463 108 ASP A N 1
ATOM 8221 C CA . ASP C 1 108 ? -14.23597 16.80689 42.28125 1.000 61.04762 108 ASP A CA 1
ATOM 8222 C C . ASP C 1 108 ? -15.37843 17.25694 43.18450 1.000 61.42093 108 ASP A C 1
ATOM 8223 O O . ASP C 1 108 ? -15.54295 16.68871 44.27100 1.000 62.09664 108 ASP A O 1
ATOM 8232 N N . TYR C 1 109 ? -16.15610 18.26033 42.78786 1.000 59.92975 109 TYR A N 1
ATOM 8233 C CA . TYR C 1 109 ? -17.28264 18.71310 43.59258 1.000 60.09902 109 TYR A CA 1
ATOM 8234 C C . TYR C 1 109 ? -18.47024 19.01931 42.69498 1.000 59.32928 109 TYR A C 1
ATOM 8235 O O . TYR C 1 109 ? -18.31100 19.58727 41.61369 1.000 59.08026 109 TYR A O 1
ATOM 8253 N N . TRP C 1 110 ? -19.66111 18.64728 43.15192 1.000 58.74096 110 TRP A N 1
ATOM 8254 C CA . TRP C 1 110 ? -20.88200 18.81483 42.38179 1.000 61.66093 110 TRP A CA 1
ATOM 8255 C C . TRP C 1 110 ? -21.89610 19.63322 43.16942 1.000 62.60364 110 TRP A C 1
ATOM 8256 O O . TRP C 1 110 ? -21.96603 19.54913 44.39961 1.000 61.24148 110 TRP A O 1
ATOM 8277 N N . GLY C 1 111 ? -22.69526 20.41733 42.44932 1.000 61.84274 111 GLY A N 1
ATOM 8278 C CA . GLY C 1 111 ? -23.84519 21.04820 43.06083 1.000 62.39024 111 GLY A CA 1
ATOM 8279 C C . GLY C 1 111 ? -24.93197 20.03160 43.36475 1.000 62.58366 111 GLY A C 1
ATOM 8280 O O . GLY C 1 111 ? -24.91687 18.89133 42.89680 1.000 61.53412 111 GLY A O 1
ATOM 8284 N N . GLN C 1 112 ? -25.91095 20.45769 44.16533 1.000 63.27718 112 GLN A N 1
ATOM 8285 C CA . GLN C 1 112 ? -26.94887 19.52150 44.58213 1.000 63.76192 112 GLN A CA 1
ATOM 8286 C C . GLN C 1 112 ? -27.93230 19.19622 43.46697 1.000 60.80678 112 GLN A C 1
ATOM 8287 O O . GLN C 1 112 ? -28.69163 18.23102 43.60301 1.000 59.79874 112 GLN A O 1
ATOM 8301 N N . GLY C 1 113 ? -27.93684 19.96226 42.38804 1.000 61.28132 113 GLY A N 1
ATOM 8302 C CA . GLY C 1 113 ? -28.79197 19.70197 41.24770 1.000 62.08300 113 GLY A CA 1
ATOM 8303 C C . GLY C 1 113 ? -30.00680 20.61143 41.22099 1.000 62.36472 113 GLY A C 1
ATOM 8304 O O . GLY C 1 113 ? -30.48999 21.08659 42.25607 1.000 62.89207 113 GLY A O 1
ATOM 8308 N N . THR C 1 114 ? -30.50343 20.87177 40.01041 1.000 63.13486 114 THR A N 1
ATOM 8309 C CA . THR C 1 114 ? -31.68892 21.69473 39.79212 1.000 65.35397 114 THR A CA 1
ATOM 8310 C C . THR C 1 114 ? -32.62488 20.96023 38.84518 1.000 65.69046 114 THR A C 1
ATOM 8311 O O . THR C 1 114 ? -32.23855 20.64207 37.71795 1.000 66.21107 114 THR A O 1
ATOM 8322 N N . LEU C 1 115 ? -33.84380 20.68538 39.29618 1.000 68.19071 115 LEU A N 1
ATOM 8323 C CA . LEU C 1 115 ? -34.82949 20.03032 38.44644 1.000 70.06101 115 LEU A CA 1
ATOM 8324 C C . LEU C 1 115 ? -35.47979 21.06776 37.54113 1.000 72.96201 115 LEU A C 1
ATOM 8325 O O . LEU C 1 115 ? -36.15215 21.98407 38.02619 1.000 73.81218 115 LEU A O 1
ATOM 8341 N N . VAL C 1 116 ? -35.28453 20.92902 36.23226 1.000 73.39946 116 VAL A N 1
ATOM 8342 C CA . VAL C 1 116 ? -35.97013 21.74968 35.24218 1.000 74.47040 116 VAL A CA 1
ATOM 8343 C C . VAL C 1 116 ? -37.01519 20.87161 34.56986 1.000 79.00850 116 VAL A C 1
ATOM 8344 O O . VAL C 1 116 ? -36.68256 19.82773 33.98979 1.000 78.22332 116 VAL A O 1
ATOM 8357 N N . THR C 1 117 ? -38.27646 21.28434 34.66697 1.000 77.26927 117 THR A N 1
ATOM 8358 C CA . THR C 1 117 ? -39.40124 20.56770 34.08311 1.000 77.64891 117 THR A CA 1
ATOM 8359 C C . THR C 1 117 ? -39.99776 21.40668 32.96040 1.000 78.63330 117 THR A C 1
ATOM 8360 O O . THR C 1 117 ? -40.44256 22.53802 33.19410 1.000 77.33205 117 THR A O 1
ATOM 8371 N N . VAL C 1 118 ? -40.02201 20.84241 31.75581 1.000 81.65518 118 VAL A N 1
ATOM 8372 C CA . VAL C 1 118 ? -40.60893 21.48264 30.58419 1.000 82.59076 118 VAL A CA 1
ATOM 8373 C C . VAL C 1 118 ? -41.95420 20.81967 30.32964 1.000 81.90006 118 VAL A C 1
ATOM 8374 O O . VAL C 1 118 ? -42.02358 19.61276 30.06553 1.000 81.41636 118 VAL A O 1
ATOM 8387 N N . SER C 1 119 ? -43.02038 21.61288 30.39411 1.000 85.67935 119 SER A N 1
ATOM 8388 C CA . SER C 1 119 ? -44.37673 21.09300 30.33152 1.000 87.36097 119 SER A CA 1
ATOM 8389 C C . SER C 1 119 ? -45.29716 22.14627 29.73837 1.000 90.18583 119 SER A C 1
ATOM 8390 O O . SER C 1 119 ? -45.15434 23.33833 30.02235 1.000 89.71689 119 SER A O 1
ATOM 8398 N N . SER C 1 120 ? -46.24337 21.69486 28.91278 1.000 88.30426 120 SER A N 1
ATOM 8399 C CA . SER C 1 120 ? -47.24210 22.60916 28.37358 1.000 89.17249 120 SER A CA 1
ATOM 8400 C C . SER C 1 120 ? -48.21092 23.06793 29.45411 1.000 89.38400 120 SER A C 1
ATOM 8401 O O . SER C 1 120 ? -48.79766 24.14990 29.34152 1.000 89.68832 120 SER A O 1
ATOM 8409 N N . GLY C 1 121 ? -48.38643 22.27100 30.50161 1.000 91.89132 121 GLY A N 1
ATOM 8410 C CA . GLY C 1 121 ? -49.19836 22.67402 31.62581 1.000 93.15813 121 GLY A CA 1
ATOM 8411 C C . GLY C 1 121 ? -48.55686 23.80660 32.40287 1.000 97.11518 121 GLY A C 1
ATOM 8412 O O . GLY C 1 121 ? -47.49981 24.33611 32.05813 1.000 94.28285 121 GLY A O 1
ATOM 8416 N N . SER C 1 122 ? -49.21625 24.17046 33.49654 1.000 98.92443 122 SER A N 1
ATOM 8417 C CA . SER C 1 122 ? -48.76391 25.24373 34.36485 1.000 99.74377 122 SER A CA 1
ATOM 8418 C C . SER C 1 122 ? -48.61605 24.71179 35.78231 1.000 102.31333 122 SER A C 1
ATOM 8419 O O . SER C 1 122 ? -49.29028 23.75506 36.17576 1.000 106.17132 122 SER A O 1
ATOM 8427 N N . ALA C 1 123 ? -47.72936 25.34247 36.54989 1.000 102.67750 123 ALA A N 1
ATOM 8428 C CA . ALA C 1 123 ? -47.49462 24.90676 37.91896 1.000 101.90254 123 ALA A CA 1
ATOM 8429 C C . ALA C 1 123 ? -48.81233 24.86145 38.67933 1.000 105.02098 123 ALA A C 1
ATOM 8430 O O . ALA C 1 123 ? -49.68485 25.71283 38.49286 1.000 107.79026 123 ALA A O 1
ATOM 8437 N N . SER C 1 124 ? -48.95982 23.85043 39.53045 1.000 104.48940 124 SER A N 1
ATOM 8438 C CA . SER C 1 124 ? -50.21336 23.65089 40.24103 1.000 103.34279 124 SER A CA 1
ATOM 8439 C C . SER C 1 124 ? -49.97034 22.79652 41.47530 1.000 103.92377 124 SER A C 1
ATOM 8440 O O . SER C 1 124 ? -49.08480 21.93742 41.49102 1.000 103.53870 124 SER A O 1
ATOM 8448 N N . ALA C 1 125 ? -50.76251 23.05326 42.50889 1.000 104.42345 125 ALA A N 1
ATOM 8449 C CA . ALA C 1 125 ? -50.72271 22.25938 43.72347 1.000 103.94336 125 ALA A CA 1
ATOM 8450 C C . ALA C 1 125 ? -51.45129 20.93498 43.51005 1.000 101.98897 125 ALA A C 1
ATOM 8451 O O . ALA C 1 125 ? -52.24567 20.79437 42.57621 1.000 100.45211 125 ALA A O 1
ATOM 8458 N N . PRO C 1 126 ? -51.18728 19.93882 44.35068 1.000 99.19141 126 PRO A N 1
ATOM 8459 C CA . PRO C 1 126 ? -51.81194 18.62748 44.15821 1.000 96.62206 126 PRO A CA 1
ATOM 8460 C C . PRO C 1 126 ? -53.26192 18.59534 44.61637 1.000 95.04695 126 PRO A C 1
ATOM 8461 O O . PRO C 1 126 ? -53.70353 19.37672 45.46032 1.000 98.43520 126 PRO A O 1
ATOM 8472 N N . THR C 1 127 ? -54.00046 17.65656 44.03276 1.000 95.42672 127 THR A N 1
ATOM 8473 C CA . THR C 1 127 ? -55.34092 17.30448 44.47774 1.000 94.06964 127 THR A CA 1
ATOM 8474 C C . THR C 1 127 ? -55.27644 15.92323 45.11268 1.000 92.92935 127 THR A C 1
ATOM 8475 O O . THR C 1 127 ? -54.70826 14.99470 44.52752 1.000 91.55716 127 THR A O 1
ATOM 8486 N N . LEU C 1 128 ? -55.84597 15.79381 46.30623 1.000 91.06162 128 LEU A N 1
ATOM 8487 C CA . LEU C 1 128 ? -55.71897 14.58230 47.10090 1.000 88.59890 128 LEU A CA 1
ATOM 8488 C C . LEU C 1 128 ? -57.00846 13.77452 47.06550 1.000 88.08783 128 LEU A C 1
ATOM 8489 O O . LEU C 1 128 ? -58.10707 14.32847 47.16592 1.000 87.07907 128 LEU A O 1
ATOM 8505 N N . PHE C 1 129 ? -56.86175 12.45792 46.93353 1.000 91.24131 129 PHE A N 1
ATOM 8506 C CA . PHE C 1 129 ? -57.97626 11.52895 46.98382 1.000 91.21529 129 PHE A CA 1
ATOM 8507 C C . PHE C 1 129 ? -57.62767 10.37642 47.91635 1.000 90.31273 129 PHE A C 1
ATOM 8508 O O . PHE C 1 129 ? -56.49678 9.87453 47.89030 1.000 89.24703 129 PHE A O 1
ATOM 8525 N N . PRO C 1 130 ? -58.56603 9.92871 48.74477 1.000 82.74001 130 PRO A N 1
ATOM 8526 C CA . PRO C 1 130 ? -58.25823 8.84262 49.67849 1.000 84.21460 130 PRO A CA 1
ATOM 8527 C C . PRO C 1 130 ? -58.28250 7.48506 48.99776 1.000 82.49948 130 PRO A C 1
ATOM 8528 O O . PRO C 1 130 ? -59.05908 7.23752 48.07214 1.000 82.66587 130 PRO A O 1
ATOM 8539 N N . LEU C 1 131 ? -57.41581 6.59338 49.47975 1.000 82.59779 131 LEU A N 1
ATOM 8540 C CA . LEU C 1 131 ? -57.35845 5.21207 49.02117 1.000 81.91989 131 LEU A CA 1
ATOM 8541 C C . LEU C 1 131 ? -57.81418 4.31537 50.16316 1.000 84.27889 131 LEU A C 1
ATOM 8542 O O . LEU C 1 131 ? -57.07355 4.10659 51.13313 1.000 83.60904 131 LEU A O 1
ATOM 8558 N N . VAL C 1 132 ? -59.03014 3.79587 50.03700 1.000 94.30239 132 VAL A N 1
ATOM 8559 C CA . VAL C 1 132 ? -59.64852 2.92152 51.02230 1.000 99.55501 132 VAL A CA 1
ATOM 8560 C C . VAL C 1 132 ? -59.85769 1.58252 50.33497 1.000 103.33209 132 VAL A C 1
ATOM 8561 O O . VAL C 1 132 ? -60.39350 1.53462 49.22193 1.000 100.77462 132 VAL A O 1
ATOM 8574 N N . SER C 1 133 ? -59.45109 0.49724 50.99383 1.000 110.30500 133 SER A N 1
ATOM 8575 C CA . SER C 1 133 ? -59.59116 -0.81224 50.36740 1.000 113.15582 133 SER A CA 1
ATOM 8576 C C . SER C 1 133 ? -61.04694 -1.10191 50.03207 1.000 119.66067 133 SER A C 1
ATOM 8577 O O . SER C 1 133 ? -61.34613 -1.63656 48.95938 1.000 116.36562 133 SER A O 1
ATOM 8585 N N . CYS C 1 134 ? -61.96419 -0.74164 50.92424 1.000 140.17617 134 CYS A N 1
ATOM 8586 C CA . CYS C 1 134 ? -63.39279 -0.81973 50.63336 1.000 141.60491 134 CYS A CA 1
ATOM 8587 C C . CYS C 1 134 ? -64.15341 0.21161 51.46251 1.000 141.50383 134 CYS A C 1
ATOM 8588 O O . CYS C 1 134 ? -64.00042 0.27954 52.68304 1.000 142.62435 134 CYS A O 1
ATOM 8595 N N . SER C 1 142 ? -52.23748 -9.14887 58.47304 1.000 133.20910 142 SER A N 1
ATOM 8596 C CA . SER C 1 142 ? -53.33462 -8.66534 59.30301 1.000 136.99083 142 SER A CA 1
ATOM 8597 C C . SER C 1 142 ? -53.50880 -7.15716 59.15322 1.000 136.51744 142 SER A C 1
ATOM 8598 O O . SER C 1 142 ? -54.61507 -6.67569 58.90863 1.000 135.47174 142 SER A O 1
ATOM 8605 N N . SER C 1 143 ? -52.40668 -6.42114 59.29664 1.000 128.52168 143 SER A N 1
ATOM 8606 C CA . SER C 1 143 ? -52.45459 -4.96573 59.23792 1.000 125.87549 143 SER A CA 1
ATOM 8607 C C . SER C 1 143 ? -53.23167 -4.49533 58.01443 1.000 121.42305 143 SER A C 1
ATOM 8608 O O . SER C 1 143 ? -53.13324 -5.07748 56.93101 1.000 119.52953 143 SER A O 1
ATOM 8616 N N . VAL C 1 144 ? -54.01142 -3.43311 58.20017 1.000 116.75443 144 VAL A N 1
ATOM 8617 C CA . VAL C 1 144 ? -54.83181 -2.85710 57.14148 1.000 112.29304 144 VAL A CA 1
ATOM 8618 C C . VAL C 1 144 ? -54.06387 -1.72129 56.48123 1.000 109.75602 144 VAL A C 1
ATOM 8619 O O . VAL C 1 144 ? -53.36245 -0.94905 57.14796 1.000 109.03793 144 VAL A O 1
ATOM 8632 N N . ALA C 1 145 ? -54.19599 -1.61848 55.16183 1.000 105.48855 145 ALA A N 1
ATOM 8633 C CA . ALA C 1 145 ? -53.49339 -0.61429 54.37585 1.000 100.96668 145 ALA A CA 1
ATOM 8634 C C . ALA C 1 145 ? -54.45012 0.49843 53.97141 1.000 98.86216 145 ALA A C 1
ATOM 8635 O O . ALA C 1 145 ? -55.53533 0.22926 53.44601 1.000 99.19746 145 ALA A O 1
ATOM 8642 N N . VAL C 1 146 ? -54.05582 1.74368 54.23357 1.000 91.23698 146 VAL A N 1
ATOM 8643 C CA . VAL C 1 146 ? -54.81491 2.90562 53.78590 1.000 88.92556 146 VAL A CA 1
ATOM 8644 C C . VAL C 1 146 ? -53.83917 3.83698 53.08473 1.000 87.90098 146 VAL A C 1
ATOM 8645 O O . VAL C 1 146 ? -52.63873 3.83572 53.37612 1.000 88.48777 146 VAL A O 1
ATOM 8658 N N . GLY C 1 147 ? -54.34336 4.60397 52.11982 1.000 88.50208 147 GLY A N 1
ATOM 8659 C CA . GLY C 1 147 ? -53.44308 5.35247 51.27097 1.000 88.59725 147 GLY A CA 1
ATOM 8660 C C . GLY C 1 147 ? -53.98473 6.69359 50.83119 1.000 88.10608 147 GLY A C 1
ATOM 8661 O O . GLY C 1 147 ? -55.10967 7.08394 51.14820 1.000 88.13589 147 GLY A O 1
ATOM 8665 N N . CYS C 1 148 ? -53.16293 7.37877 50.04447 1.000 80.17886 148 CYS A N 1
ATOM 8666 C CA . CYS C 1 148 ? -53.43071 8.74709 49.63090 1.000 79.04602 148 CYS A CA 1
ATOM 8667 C C . CYS C 1 148 ? -52.87457 8.92725 48.22711 1.000 78.37942 148 CYS A C 1
ATOM 8668 O O . CYS C 1 148 ? -51.73486 8.53448 47.95876 1.000 78.51800 148 CYS A O 1
ATOM 8675 N N . LEU C 1 149 ? -53.68418 9.48504 47.32963 1.000 80.66454 149 LEU A N 1
ATOM 8676 C CA . LEU C 1 149 ? -53.29254 9.71969 45.94571 1.000 81.19236 149 LEU A CA 1
ATOM 8677 C C . LEU C 1 149 ? -53.24891 11.22060 45.69576 1.000 82.82167 149 LEU A C 1
ATOM 8678 O O . LEU C 1 149 ? -54.27861 11.89567 45.78626 1.000 84.18976 149 LEU A O 1
ATOM 8694 N N . ALA C 1 150 ? -52.06572 11.73685 45.37813 1.000 88.09755 150 ALA A N 1
ATOM 8695 C CA . ALA C 1 150 ? -51.89181 13.12846 44.98816 1.000 89.71260 150 ALA A CA 1
ATOM 8696 C C . ALA C 1 150 ? -51.75138 13.18932 43.47391 1.000 89.36493 150 ALA A C 1
ATOM 8697 O O . ALA C 1 150 ? -50.92912 12.47176 42.89712 1.000 88.35496 150 ALA A O 1
ATOM 8704 N N . GLN C 1 151 ? -52.56618 14.02360 42.83185 1.000 88.90306 151 GLN A N 1
ATOM 8705 C CA . GLN C 1 151 ? -52.58248 14.11695 41.38084 1.000 93.25857 151 GLN A CA 1
ATOM 8706 C C . GLN C 1 151 ? -52.45108 15.56380 40.93407 1.000 98.71068 151 GLN A C 1
ATOM 8707 O O . GLN C 1 151 ? -52.75873 16.49931 41.67754 1.000 98.40252 151 GLN A O 1
ATOM 8721 N N . ASP C 1 152 ? -51.98697 15.73185 39.69455 1.000 113.80685 152 ASP A N 1
ATOM 8722 C CA . ASP C 1 152 ? -52.13043 17.00030 38.98341 1.000 113.67268 152 ASP A CA 1
ATOM 8723 C C . ASP C 1 152 ? -51.36418 18.10350 39.71055 1.000 111.71665 152 ASP A C 1
ATOM 8724 O O . ASP C 1 152 ? -51.89833 19.17144 40.01548 1.000 115.00461 152 ASP A O 1
ATOM 8733 N N . PHE C 1 153 ? -50.10785 17.81474 40.03854 1.000 103.55096 153 PHE A N 1
ATOM 8734 C CA . PHE C 1 153 ? -49.23086 18.78981 40.66532 1.000 99.85317 153 PHE A CA 1
ATOM 8735 C C . PHE C 1 153 ? -47.96432 18.95028 39.83758 1.000 99.36896 153 PHE A C 1
ATOM 8736 O O . PHE C 1 153 ? -47.53368 18.03038 39.13506 1.000 98.92070 153 PHE A O 1
ATOM 8753 N N . LEU C 1 154 ? -47.38451 20.13922 39.92172 1.000 100.09754 154 LEU A N 1
ATOM 8754 C CA . LEU C 1 154 ? -46.21570 20.50030 39.13523 1.000 100.29571 154 LEU A CA 1
ATOM 8755 C C . LEU C 1 154 ? -45.52967 21.68098 39.80921 1.000 101.50409 154 LEU A C 1
ATOM 8756 O O . LEU C 1 154 ? -46.19294 22.67755 40.12149 1.000 103.51039 154 LEU A O 1
ATOM 8772 N N . PRO C 1 155 ? -44.21388 21.62142 40.05690 1.000 97.13600 155 PRO A N 1
ATOM 8773 C CA . PRO C 1 155 ? -43.25501 20.56416 39.69958 1.000 97.59103 155 PRO A CA 1
ATOM 8774 C C . PRO C 1 155 ? -43.32628 19.34546 40.61795 1.000 96.80308 155 PRO A C 1
ATOM 8775 O O . PRO C 1 155 ? -44.05879 19.33245 41.60435 1.000 94.91010 155 PRO A O 1
ATOM 8786 N N . ASP C 1 156 ? -42.54988 18.30639 40.30421 1.000 95.25740 156 ASP A N 1
ATOM 8787 C CA . ASP C 1 156 ? -42.48992 17.08605 41.10981 1.000 94.73781 156 ASP A CA 1
ATOM 8788 C C . ASP C 1 156 ? -41.65350 17.36575 42.35554 1.000 95.32664 156 ASP A C 1
ATOM 8789 O O . ASP C 1 156 ? -40.47690 17.00931 42.45409 1.000 96.82928 156 ASP A O 1
ATOM 8798 N N . SER C 1 157 ? -42.28640 18.02902 43.33245 1.000 104.75483 157 SER A N 1
ATOM 8799 C CA . SER C 1 157 ? -41.61249 18.41557 44.57492 1.000 104.88180 157 SER A CA 1
ATOM 8800 C C . SER C 1 157 ? -42.64740 18.36720 45.70375 1.000 103.49375 157 SER A C 1
ATOM 8801 O O . SER C 1 157 ? -43.20464 19.38182 46.12940 1.000 101.53420 157 SER A O 1
ATOM 8809 N N . ILE C 1 158 ? -42.88935 17.16063 46.21089 1.000 111.18237 158 ILE A N 1
ATOM 8810 C CA . ILE C 1 158 ? -43.94690 16.91720 47.18120 1.000 107.35573 158 ILE A CA 1
ATOM 8811 C C . ILE C 1 158 ? -43.38439 16.12063 48.34615 1.000 106.81288 158 ILE A C 1
ATOM 8812 O O . ILE C 1 158 ? -42.42221 15.35980 48.20170 1.000 107.55422 158 ILE A O 1
ATOM 8828 N N . THR C 1 159 ? -43.99707 16.30163 49.51059 1.000 102.70292 159 THR A N 1
ATOM 8829 C CA . THR C 1 159 ? -43.65893 15.48931 50.67135 1.000 98.45900 159 THR A CA 1
ATOM 8830 C C . THR C 1 159 ? -44.93995 15.08705 51.38254 1.000 97.94746 159 THR A C 1
ATOM 8831 O O . THR C 1 159 ? -45.81485 15.92794 51.61329 1.000 98.44312 159 THR A O 1
ATOM 8842 N N . PHE C 1 160 ? -45.03391 13.80781 51.74021 1.000 99.71367 160 PHE A N 1
ATOM 8843 C CA . PHE C 1 160 ? -46.18360 13.26992 52.44800 1.000 94.32748 160 PHE A CA 1
ATOM 8844 C C . PHE C 1 160 ? -45.89823 13.19293 53.94101 1.000 94.13114 160 PHE A C 1
ATOM 8845 O O . PHE C 1 160 ? -44.75490 13.01657 54.37057 1.000 92.49528 160 PHE A O 1
ATOM 8862 N N . SER C 1 161 ? -46.96392 13.31625 54.72508 1.000 99.59130 161 SER A N 1
ATOM 8863 C CA . SER C 1 161 ? -46.92001 13.02265 56.14795 1.000 99.11583 161 SER A CA 1
ATOM 8864 C C . SER C 1 161 ? -48.31309 12.58737 56.57255 1.000 99.34421 161 SER A C 1
ATOM 8865 O O . SER C 1 161 ? -49.30621 12.88606 55.90748 1.000 99.57258 161 SER A O 1
ATOM 8873 N N . TRP C 1 162 ? -48.37963 11.86517 57.68291 1.000 94.11485 162 TRP A N 1
ATOM 8874 C CA . TRP C 1 162 ? -49.63073 11.28814 58.14770 1.000 97.97904 162 TRP A CA 1
ATOM 8875 C C . TRP C 1 162 ? -49.81979 11.60893 59.61852 1.000 103.64549 162 TRP A C 1
ATOM 8876 O O . TRP C 1 162 ? -48.85137 11.65245 60.38315 1.000 104.03721 162 TRP A O 1
ATOM 8897 N N . LYS C 1 163 ? -51.07284 11.83436 60.00689 1.000 101.71332 163 LYS A N 1
ATOM 8898 C CA . LYS C 1 163 ? -51.40060 12.10292 61.39882 1.000 104.45454 163 LYS A CA 1
ATOM 8899 C C . LYS C 1 163 ? -52.66147 11.35135 61.79612 1.000 107.29807 163 LYS A C 1
ATOM 8900 O O . LYS C 1 163 ? -53.56247 11.13258 60.98073 1.000 104.73966 163 LYS A O 1
ATOM 8919 N N . TYR C 1 164 ? -52.70641 10.94331 63.06262 1.000 117.49666 164 TYR A N 1
ATOM 8920 C CA . TYR C 1 164 ? -53.91796 10.36407 63.61484 1.000 117.34091 164 TYR A CA 1
ATOM 8921 C C . TYR C 1 164 ? -54.94682 11.46931 63.84212 1.000 122.27547 164 TYR A C 1
ATOM 8922 O O . TYR C 1 164 ? -54.68921 12.65601 63.61799 1.000 120.65111 164 TYR A O 1
ATOM 8940 N N . LYS C 1 165 ? -56.13033 11.07856 64.31387 1.000 120.53081 165 LYS A N 1
ATOM 8941 C CA . LYS C 1 165 ? -57.13164 12.07923 64.66331 1.000 123.62256 165 LYS A CA 1
ATOM 8942 C C . LYS C 1 165 ? -56.64817 12.95959 65.80985 1.000 126.70891 165 LYS A C 1
ATOM 8943 O O . LYS C 1 165 ? -56.88606 14.17354 65.81191 1.000 127.18145 165 LYS A O 1
ATOM 8962 N N . ASN C 1 166 ? -55.95206 12.37224 66.78557 1.000 128.43398 166 ASN A N 1
ATOM 8963 C CA . ASN C 1 166 ? -55.41504 13.12579 67.91238 1.000 130.04199 166 ASN A CA 1
ATOM 8964 C C . ASN C 1 166 ? -54.11710 13.85866 67.57982 1.000 129.41919 166 ASN A C 1
ATOM 8965 O O . ASN C 1 166 ? -53.36227 14.21134 68.49543 1.000 130.18360 166 ASN A O 1
ATOM 8976 N N . ASN C 1 167 ? -53.85370 14.09695 66.29642 1.000 127.85016 167 ASN A N 1
ATOM 8977 C CA . ASN C 1 167 ? -52.76684 14.93808 65.80749 1.000 127.17640 167 ASN A CA 1
ATOM 8978 C C . ASN C 1 167 ? -51.38677 14.32959 66.01808 1.000 124.51195 167 ASN A C 1
ATOM 8979 O O . ASN C 1 167 ? -50.37966 15.00352 65.76227 1.000 125.59756 167 ASN A O 1
ATOM 8990 N N . SER C 1 168 ? -51.29980 13.08067 66.46604 1.000 124.18725 168 SER A N 1
ATOM 8991 C CA . SER C 1 168 ? -50.00594 12.42776 66.59681 1.000 120.19039 168 SER A CA 1
ATOM 8992 C C . SER C 1 168 ? -49.56339 11.86438 65.24982 1.000 118.37207 168 SER A C 1
ATOM 8993 O O . SER C 1 168 ? -50.38232 11.56532 64.37571 1.000 114.22329 168 SER A O 1
ATOM 9001 N N . ASP C 1 169 ? -48.25037 11.72463 65.08848 1.000 117.37283 169 ASP A N 1
ATOM 9002 C CA . ASP C 1 169 ? -47.68079 11.30719 63.81493 1.000 113.59305 169 ASP A CA 1
ATOM 9003 C C . ASP C 1 169 ? -47.83072 9.80473 63.60888 1.000 112.75916 169 ASP A C 1
ATOM 9004 O O . ASP C 1 169 ? -47.71657 9.01695 64.55281 1.000 111.95996 169 ASP A O 1
ATOM 9013 N N . ILE C 1 170 ? -48.09093 9.41405 62.36284 1.000 123.57778 170 ILE A N 1
ATOM 9014 C CA . ILE C 1 170 ? -48.08623 8.01489 61.95023 1.000 121.75618 170 ILE A CA 1
ATOM 9015 C C . ILE C 1 170 ? -46.73189 7.73320 61.31578 1.000 119.83553 170 ILE A C 1
ATOM 9016 O O . ILE C 1 170 ? -46.39330 8.31003 60.27499 1.000 118.36855 170 ILE A O 1
ATOM 9032 N N . SER C 1 171 ? -45.95601 6.84748 61.93692 1.000 117.26072 171 SER A N 1
ATOM 9033 C CA . SER C 1 171 ? -44.59616 6.58964 61.48156 1.000 118.86987 171 SER A CA 1
ATOM 9034 C C . SER C 1 171 ? -44.52944 5.53854 60.38414 1.000 119.29216 171 SER A C 1
ATOM 9035 O O . SER C 1 171 ? -43.64449 5.61109 59.52329 1.000 116.76433 171 SER A O 1
ATOM 9043 N N . SER C 1 172 ? -45.44296 4.56807 60.38531 1.000 122.01355 172 SER A N 1
ATOM 9044 C CA . SER C 1 172 ? -45.47543 3.53856 59.34755 1.000 121.95771 172 SER A CA 1
ATOM 9045 C C . SER C 1 172 ? -45.97804 4.18078 58.05736 1.000 120.99973 172 SER A C 1
ATOM 9046 O O . SER C 1 172 ? -47.15081 4.08283 57.68867 1.000 121.66591 172 SER A O 1
ATOM 9054 N N . THR C 1 173 ? -45.06017 4.83690 57.34963 1.000 112.08573 173 THR A N 1
ATOM 9055 C CA . THR C 1 173 ? -45.35852 5.49126 56.08589 1.000 107.46532 173 THR A CA 1
ATOM 9056 C C . THR C 1 173 ? -44.51921 4.88326 54.96979 1.000 102.57084 173 THR A C 1
ATOM 9057 O O . THR C 1 173 ? -43.45220 4.30848 55.20413 1.000 104.19884 173 THR A O 1
ATOM 9068 N N . ARG C 1 174 ? -45.01969 5.02449 53.74389 1.000 98.29732 174 ARG A N 1
ATOM 9069 C CA . ARG C 1 174 ? -44.32225 4.52270 52.56478 1.000 93.91669 174 ARG A CA 1
ATOM 9070 C C . ARG C 1 174 ? -44.62848 5.43858 51.39002 1.000 90.37529 174 ARG A C 1
ATOM 9071 O O . ARG C 1 174 ? -45.79415 5.56565 50.99503 1.000 89.94988 174 ARG A O 1
ATOM 9092 N N . GLY C 1 175 ? -43.59543 6.11131 50.87991 1.000 90.20469 175 GLY A N 1
ATOM 9093 C CA . GLY C 1 175 ? -43.69944 6.92838 49.68510 1.000 87.49840 175 GLY A CA 1
ATOM 9094 C C . GLY C 1 175 ? -43.23750 6.21282 48.42689 1.000 84.21520 175 GLY A C 1
ATOM 9095 O O . GLY C 1 175 ? -42.29706 5.42134 48.45313 1.000 84.51435 175 GLY A O 1
ATOM 9099 N N . PHE C 1 176 ? -43.89330 6.52420 47.31053 1.000 80.49260 176 PHE A N 1
ATOM 9100 C CA . PHE C 1 176 ? -43.52217 6.00129 46.00515 1.000 77.76918 176 PHE A CA 1
ATOM 9101 C C . PHE C 1 176 ? -43.10125 7.13926 45.07850 1.000 75.03333 176 PHE A C 1
ATOM 9102 O O . PHE C 1 176 ? -43.62543 8.25163 45.18639 1.000 73.83686 176 PHE A O 1
ATOM 9119 N N . PRO C 1 177 ? -42.15700 6.90106 44.16542 1.000 72.05885 177 PRO A N 1
ATOM 9120 C CA . PRO C 1 177 ? -41.78586 7.95328 43.21210 1.000 72.60746 177 PRO A CA 1
ATOM 9121 C C . PRO C 1 177 ? -42.98027 8.40821 42.38776 1.000 77.42170 177 PRO A C 1
ATOM 9122 O O . PRO C 1 177 ? -43.86445 7.61992 42.04308 1.000 77.40680 177 PRO A O 1
ATOM 9133 N N . SER C 1 178 ? -42.98578 9.69597 42.05354 1.000 81.60623 178 SER A N 1
ATOM 9134 C CA . SER C 1 178 ? -44.03438 10.23852 41.20699 1.000 84.39719 178 SER A CA 1
ATOM 9135 C C . SER C 1 178 ? -43.90121 9.71021 39.78190 1.000 83.21015 178 SER A C 1
ATOM 9136 O O . SER C 1 178 ? -42.84387 9.23472 39.35987 1.000 81.72642 178 SER A O 1
ATOM 9144 N N . VAL C 1 179 ? -45.00545 9.79038 39.04188 1.000 87.52632 179 VAL A N 1
ATOM 9145 C CA . VAL C 1 179 ? -45.03901 9.45816 37.62489 1.000 91.29520 179 VAL A CA 1
ATOM 9146 C C . VAL C 1 179 ? -45.60668 10.64810 36.86288 1.000 96.20804 179 VAL A C 1
ATOM 9147 O O . VAL C 1 179 ? -46.47020 11.37942 37.36230 1.000 96.32143 179 VAL A O 1
ATOM 9160 N N . LEU C 1 180 ? -45.10285 10.84198 35.64479 1.000 89.70046 180 LEU A N 1
ATOM 9161 C CA . LEU C 1 180 ? -45.51751 11.94601 34.78840 1.000 91.96068 180 LEU A CA 1
ATOM 9162 C C . LEU C 1 180 ? -46.62049 11.48094 33.84512 1.000 92.84109 180 LEU A C 1
ATOM 9163 O O . LEU C 1 180 ? -46.51204 10.41862 33.22497 1.000 91.51106 180 LEU A O 1
ATOM 9179 N N . ARG C 1 181 ? -47.67239 12.28719 33.73198 1.000 94.47175 181 ARG A N 1
ATOM 9180 C CA . ARG C 1 181 ? -48.83615 11.96162 32.91846 1.000 94.29827 181 ARG A CA 1
ATOM 9181 C C . ARG C 1 181 ? -49.44739 13.27686 32.46197 1.000 96.17435 181 ARG A C 1
ATOM 9182 O O . ARG C 1 181 ? -49.76069 14.13290 33.29732 1.000 95.91048 181 ARG A O 1
ATOM 9203 N N . GLY C 1 182 ? -49.58740 13.44778 31.15166 1.000 110.23189 182 GLY A N 1
ATOM 9204 C CA . GLY C 1 182 ? -50.17602 14.67612 30.62748 1.000 106.22406 182 GLY A CA 1
ATOM 9205 C C . GLY C 1 182 ? -49.53163 15.93262 31.16622 1.000 106.19701 182 GLY A C 1
ATOM 9206 O O . GLY C 1 182 ? -50.22847 16.90327 31.49025 1.000 101.68871 182 GLY A O 1
ATOM 9210 N N . GLY C 1 183 ? -48.20410 15.93874 31.26830 1.000 98.88787 183 GLY A N 1
ATOM 9211 C CA . GLY C 1 183 ? -47.48454 17.10487 31.73915 1.000 96.76009 183 GLY A CA 1
ATOM 9212 C C . GLY C 1 183 ? -47.62910 17.41798 33.21106 1.000 98.66646 183 GLY A C 1
ATOM 9213 O O . GLY C 1 183 ? -47.17141 18.48001 33.64488 1.000 102.47361 183 GLY A O 1
ATOM 9217 N N . LYS C 1 184 ? -48.26067 16.54415 33.99506 1.000 104.39696 184 LYS A N 1
ATOM 9218 C CA . LYS C 1 184 ? -48.39320 16.75434 35.43186 1.000 102.33761 184 LYS A CA 1
ATOM 9219 C C . LYS C 1 184 ? -48.08304 15.45747 36.16528 1.000 103.73036 184 LYS A C 1
ATOM 9220 O O . LYS C 1 184 ? -48.14113 14.36918 35.59500 1.000 101.51671 184 LYS A O 1
ATOM 9239 N N . TYR C 1 185 ? -47.76866 15.57792 37.44957 1.000 98.26138 185 TYR A N 1
ATOM 9240 C CA . TYR C 1 185 ? -47.26746 14.44669 38.21380 1.000 98.23067 185 TYR A CA 1
ATOM 9241 C C . TYR C 1 185 ? -48.33391 13.87222 39.13876 1.000 94.61093 185 TYR A C 1
ATOM 9242 O O . TYR C 1 185 ? -49.28319 14.55545 39.53979 1.000 95.16930 185 TYR A O 1
ATOM 9260 N N . ALA C 1 186 ? -48.16717 12.58669 39.45423 1.000 100.31263 186 ALA A N 1
ATOM 9261 C CA . ALA C 1 186 ? -49.04491 11.87602 40.37329 1.000 95.86030 186 ALA A CA 1
ATOM 9262 C C . ALA C 1 186 ? -48.20855 10.95480 41.24904 1.000 90.34118 186 ALA A C 1
ATOM 9263 O O . ALA C 1 186 ? -47.20619 10.39873 40.79493 1.000 89.36591 186 ALA A O 1
ATOM 9270 N N . ALA C 1 187 ? -48.62035 10.80299 42.50629 1.000 87.62496 187 ALA A N 1
ATOM 9271 C CA . ALA C 1 187 ? -47.87694 9.99745 43.46437 1.000 85.62384 187 ALA A CA 1
ATOM 9272 C C . ALA C 1 187 ? -48.82981 9.39349 44.48554 1.000 84.19325 187 ALA A C 1
ATOM 9273 O O . ALA C 1 187 ? -49.90033 9.94096 44.76088 1.000 84.69415 187 ALA A O 1
ATOM 9280 N N . THR C 1 188 ? -48.42776 8.25551 45.04749 1.000 81.47314 188 THR A N 1
ATOM 9281 C CA A THR C 1 188 ? -49.19836 7.56540 46.06967 0.370 82.52427 188 THR A CA 1
ATOM 9282 C CA B THR C 1 188 ? -49.20186 7.57619 46.07410 0.630 82.64141 188 THR A CA 1
ATOM 9283 C C . THR C 1 188 ? -48.37349 7.44432 47.34403 1.000 81.18696 188 THR A C 1
ATOM 9284 O O . THR C 1 188 ? -47.14500 7.33191 47.29990 1.000 81.59218 188 THR A O 1
ATOM 9305 N N . SER C 1 189 ? -49.06244 7.47500 48.47872 1.000 78.85872 189 SER A N 1
ATOM 9306 C CA . SER C 1 189 ? -48.44960 7.24395 49.77685 1.000 82.51588 189 SER A CA 1
ATOM 9307 C C . SER C 1 189 ? -49.32441 6.26848 50.54791 1.000 82.78176 189 SER A C 1
ATOM 9308 O O . SER C 1 189 ? -50.53278 6.18480 50.31523 1.000 82.97496 189 SER A O 1
ATOM 9316 N N . GLN C 1 190 ? -48.71191 5.53760 51.47603 1.000 85.38583 190 GLN A N 1
ATOM 9317 C CA . GLN C 1 190 ? -49.40954 4.45847 52.16238 1.000 86.28521 190 GLN A CA 1
ATOM 9318 C C . GLN C 1 190 ? -49.01077 4.40785 53.62926 1.000 88.44094 190 GLN A C 1
ATOM 9319 O O . GLN C 1 190 ? -47.88228 4.74336 53.99452 1.000 89.89194 190 GLN A O 1
ATOM 9333 N N . VAL C 1 191 ? -49.96232 3.99189 54.47115 1.000 91.38797 191 VAL A N 1
ATOM 9334 C CA . VAL C 1 191 ? -49.68966 3.64453 55.85880 1.000 95.32681 191 VAL A CA 1
ATOM 9335 C C . VAL C 1 191 ? -50.34508 2.30366 56.16894 1.000 96.77572 191 VAL A C 1
ATOM 9336 O O . VAL C 1 191 ? -51.42244 1.97032 55.65558 1.000 96.22780 191 VAL A O 1
ATOM 9349 N N . LEU C 1 192 ? -49.67553 1.53533 57.02632 1.000 97.56095 192 LEU A N 1
ATOM 9350 C CA . LEU C 1 192 ? -50.13733 0.23083 57.48267 1.000 101.85808 192 LEU A CA 1
ATOM 9351 C C . LEU C 1 192 ? -50.45991 0.32277 58.96775 1.000 106.41400 192 LEU A C 1
ATOM 9352 O O . LEU C 1 192 ? -49.56738 0.57405 59.78552 1.000 106.50044 192 LEU A O 1
ATOM 9368 N N . LEU C 1 193 ? -51.72707 0.11479 59.31227 1.000 108.01491 193 LEU A N 1
ATOM 9369 C CA . LEU C 1 193 ? -52.18277 0.22801 60.68674 1.000 112.23903 193 LEU A CA 1
ATOM 9370 C C . LEU C 1 193 ? -52.57267 -1.14515 61.20512 1.000 116.99803 193 LEU A C 1
ATOM 9371 O O . LEU C 1 193 ? -53.27677 -1.87716 60.49899 1.000 115.18615 193 LEU A O 1
ATOM 9387 N N . PRO C 1 194 ? -52.15052 -1.54090 62.40517 1.000 124.55612 194 PRO A N 1
ATOM 9388 C CA . PRO C 1 194 ? -52.58041 -2.84142 62.93378 1.000 127.75341 194 PRO A CA 1
ATOM 9389 C C . PRO C 1 194 ? -54.09458 -2.98642 62.89896 1.000 129.41956 194 PRO A C 1
ATOM 9390 O O . PRO C 1 194 ? -54.83339 -2.10808 63.34933 1.000 128.81100 194 PRO A O 1
ATOM 9401 N N . SER C 1 195 ? -54.55581 -4.12119 62.36718 1.000 132.20202 195 SER A N 1
ATOM 9402 C CA . SER C 1 195 ? -55.99105 -4.33763 62.21557 1.000 133.33959 195 SER A CA 1
ATOM 9403 C C . SER C 1 195 ? -56.70220 -4.30662 63.56176 1.000 140.25421 195 SER A C 1
ATOM 9404 O O . SER C 1 195 ? -57.76747 -3.69275 63.69632 1.000 141.23867 195 SER A O 1
ATOM 9412 N N . LYS C 1 196 ? -56.12696 -4.96191 64.57211 1.000 146.42140 196 LYS A N 1
ATOM 9413 C CA . LYS C 1 196 ? -56.80874 -5.08130 65.85657 1.000 147.90949 196 LYS A CA 1
ATOM 9414 C C . LYS C 1 196 ? -57.06724 -3.71220 66.47418 1.000 150.18147 196 LYS A C 1
ATOM 9415 O O . LYS C 1 196 ? -58.11887 -3.48755 67.08551 1.000 153.60977 196 LYS A O 1
ATOM 9434 N N . ASP C 1 197 ? -56.12631 -2.78169 66.31723 1.000 146.16560 197 ASP A N 1
ATOM 9435 C CA . ASP C 1 197 ? -56.26474 -1.44179 66.87360 1.000 146.65071 197 ASP A CA 1
ATOM 9436 C C . ASP C 1 197 ? -57.12222 -0.52552 66.00992 1.000 144.79937 197 ASP A C 1
ATOM 9437 O O . ASP C 1 197 ? -57.33419 0.63171 66.38838 1.000 146.21386 197 ASP A O 1
ATOM 9446 N N . VAL C 1 198 ? -57.61946 -1.00719 64.87085 1.000 139.78501 198 VAL A N 1
ATOM 9447 C CA . VAL C 1 198 ? -58.38035 -0.17449 63.94482 1.000 143.25144 198 VAL A CA 1
ATOM 9448 C C . VAL C 1 198 ? -59.84035 -0.12143 64.37495 1.000 145.87763 198 VAL A C 1
ATOM 9449 O O . VAL C 1 198 ? -60.29067 0.87576 64.95082 1.000 144.61034 198 VAL A O 1
ATOM 9462 N N . MET C 1 199 ? -60.59141 -1.19152 64.09357 1.000 148.93513 199 MET A N 1
ATOM 9463 C CA . MET C 1 199 ? -62.01010 -1.21207 64.43699 1.000 153.04184 199 MET A CA 1
ATOM 9464 C C . MET C 1 199 ? -62.24016 -0.86701 65.90149 1.000 151.56504 199 MET A C 1
ATOM 9465 O O . MET C 1 199 ? -63.29971 -0.33841 66.25794 1.000 151.72048 199 MET A O 1
ATOM 9479 N N . GLN C 1 200 ? -61.26587 -1.15637 66.75993 1.000 151.33620 200 GLN A N 1
ATOM 9480 C CA . GLN C 1 200 ? -61.35449 -0.87592 68.18784 1.000 151.48465 200 GLN A CA 1
ATOM 9481 C C . GLN C 1 200 ? -60.63869 0.44257 68.46448 1.000 149.61265 200 GLN A C 1
ATOM 9482 O O . GLN C 1 200 ? -59.40493 0.50378 68.43869 1.000 147.38428 200 GLN A O 1
ATOM 9496 N N . GLY C 1 201 ? -61.41353 1.49644 68.72007 1.000 149.69301 201 GLY A N 1
ATOM 9497 C CA . GLY C 1 201 ? -60.84908 2.80173 69.00859 1.000 148.76422 201 GLY A CA 1
ATOM 9498 C C . GLY C 1 201 ? -61.75010 3.95612 68.61465 1.000 149.70793 201 GLY A C 1
ATOM 9499 O O . GLY C 1 201 ? -61.55378 5.08848 69.06670 1.000 147.72670 201 GLY A O 1
ATOM 9503 N N . THR C 1 202 ? -62.74067 3.68022 67.76458 1.000 149.62383 202 THR A N 1
ATOM 9504 C CA . THR C 1 202 ? -63.69018 4.67966 67.28067 1.000 146.76164 202 THR A CA 1
ATOM 9505 C C . THR C 1 202 ? -63.01274 5.75201 66.42953 1.000 146.46865 202 THR A C 1
ATOM 9506 O O . THR C 1 202 ? -63.67106 6.70182 65.99298 1.000 144.56553 202 THR A O 1
ATOM 9517 N N . ASP C 1 203 ? -61.70906 5.62105 66.18585 1.000 145.88858 203 ASP A N 1
ATOM 9518 C CA . ASP C 1 203 ? -61.02381 6.50838 65.25016 1.000 138.63305 203 ASP A CA 1
ATOM 9519 C C . ASP C 1 203 ? -61.52571 6.20295 63.84451 1.000 130.61674 203 ASP A C 1
ATOM 9520 O O . ASP C 1 203 ? -61.23831 5.13511 63.29389 1.000 130.66774 203 ASP A O 1
ATOM 9529 N N . GLU C 1 204 ? -62.28179 7.13347 63.26440 1.000 129.55936 204 GLU A N 1
ATOM 9530 C CA . GLU C 1 204 ? -62.96312 6.89715 61.99877 1.000 122.30490 204 GLU A CA 1
ATOM 9531 C C . GLU C 1 204 ? -62.13218 7.27808 60.77984 1.000 115.93388 204 GLU A C 1
ATOM 9532 O O . GLU C 1 204 ? -62.52120 6.93501 59.65753 1.000 113.68737 204 GLU A O 1
ATOM 9544 N N . HIS C 1 205 ? -61.00658 7.96528 60.96163 1.000 114.32732 205 HIS A N 1
ATOM 9545 C CA . HIS C 1 205 ? -60.21027 8.40316 59.82465 1.000 109.68626 205 HIS A CA 1
ATOM 9546 C C . HIS C 1 205 ? -58.80909 8.76672 60.29003 1.000 105.42129 205 HIS A C 1
ATOM 9547 O O . HIS C 1 205 ? -58.55585 8.95529 61.48262 1.000 107.44939 205 HIS A O 1
ATOM 9561 N N . VAL C 1 206 ? -57.90129 8.85708 59.32026 1.000 106.03312 206 VAL A N 1
ATOM 9562 C CA . VAL C 1 206 ? -56.58037 9.43936 59.52225 1.000 105.18859 206 VAL A CA 1
ATOM 9563 C C . VAL C 1 206 ? -56.45303 10.62873 58.57441 1.000 103.40206 206 VAL A C 1
ATOM 9564 O O . VAL C 1 206 ? -57.32843 10.88027 57.74908 1.000 103.21292 206 VAL A O 1
ATOM 9577 N N . VAL C 1 207 ? -55.35936 11.37663 58.70421 1.000 98.95169 207 VAL A N 1
ATOM 9578 C CA . VAL C 1 207 ? -55.15703 12.58068 57.90591 1.000 98.93636 207 VAL A CA 1
ATOM 9579 C C . VAL C 1 207 ? -53.89566 12.41516 57.07475 1.000 97.74585 207 VAL A C 1
ATOM 9580 O O . VAL C 1 207 ? -52.80751 12.17340 57.61902 1.000 98.66473 207 VAL A O 1
ATOM 9593 N N . CYS C 1 208 ? -54.05216 12.54737 55.75925 1.000 94.41147 208 CYS A N 1
ATOM 9594 C CA . CYS C 1 208 ? -52.95285 12.60526 54.80900 1.000 95.23604 208 CYS A CA 1
ATOM 9595 C C . CYS C 1 208 ? -52.63132 14.06692 54.52575 1.000 97.48154 208 CYS A C 1
ATOM 9596 O O . CYS C 1 208 ? -53.53227 14.85413 54.21784 1.000 98.31130 208 CYS A O 1
ATOM 9603 N N . LYS C 1 209 ? -51.35237 14.42450 54.62341 1.000 99.59863 209 LYS A N 1
ATOM 9604 C CA . LYS C 1 209 ? -50.87784 15.78432 54.42651 1.000 100.26890 209 LYS A CA 1
ATOM 9605 C C . LYS C 1 209 ? -49.81831 15.79736 53.34005 1.000 97.26599 209 LYS A C 1
ATOM 9606 O O . LYS C 1 209 ? -48.93516 14.93388 53.31564 1.000 98.49255 209 LYS A O 1
ATOM 9625 N N . VAL C 1 210 ? -49.89449 16.79008 52.46011 1.000 107.81375 210 VAL A N 1
ATOM 9626 C CA . VAL C 1 210 ? -48.91491 16.96727 51.39969 1.000 107.04388 210 VAL A CA 1
ATOM 9627 C C . VAL C 1 210 ? -48.40205 18.39692 51.42941 1.000 108.00104 210 VAL A C 1
ATOM 9628 O O . VAL C 1 210 ? -49.18170 19.34942 51.55120 1.000 106.01732 210 VAL A O 1
ATOM 9641 N N . GLN C 1 211 ? -47.08735 18.53960 51.30842 1.000 99.73201 211 GLN A N 1
ATOM 9642 C CA . GLN C 1 211 ? -46.44275 19.83191 51.13041 1.000 103.82505 211 GLN A CA 1
ATOM 9643 C C . GLN C 1 211 ? -45.89435 19.91706 49.71483 1.000 101.50541 211 GLN A C 1
ATOM 9644 O O . GLN C 1 211 ? -45.26131 18.96949 49.23049 1.000 100.11272 211 GLN A O 1
ATOM 9658 N N . HIS C 1 212 ? -46.15978 21.05265 49.06026 1.000 105.89777 212 HIS A N 1
ATOM 9659 C CA . HIS C 1 212 ? -45.80514 21.34536 47.68325 1.000 105.38604 212 HIS A CA 1
ATOM 9660 C C . HIS C 1 212 ? -45.57193 22.84702 47.58593 1.000 106.81611 212 HIS A C 1
ATOM 9661 O O . HIS C 1 212 ? -46.25929 23.61341 48.27722 1.000 106.47364 212 HIS A O 1
ATOM 9675 N N . PRO C 1 213 ? -44.61951 23.30010 46.76323 1.000 101.66793 213 PRO A N 1
ATOM 9676 C CA . PRO C 1 213 ? -44.32927 24.74434 46.70822 1.000 103.14402 213 PRO A CA 1
ATOM 9677 C C . PRO C 1 213 ? -45.51567 25.60824 46.31450 1.000 102.11022 213 PRO A C 1
ATOM 9678 O O . PRO C 1 213 ? -45.49829 26.81350 46.59360 1.000 102.46334 213 PRO A O 1
ATOM 9689 N N . ASN C 1 214 ? -46.54255 25.04312 45.68367 1.000 103.07861 214 ASN A N 1
ATOM 9690 C CA . ASN C 1 214 ? -47.66469 25.82058 45.17719 1.000 102.49228 214 ASN A CA 1
ATOM 9691 C C . ASN C 1 214 ? -48.91126 25.70107 46.04035 1.000 102.24739 214 ASN A C 1
ATOM 9692 O O . ASN C 1 214 ? -49.92979 26.32366 45.72179 1.000 102.78813 214 ASN A O 1
ATOM 9703 N N . GLY C 1 215 ? -48.85664 24.93109 47.12328 1.000 103.19660 215 GLY A N 1
ATOM 9704 C CA . GLY C 1 215 ? -49.99516 24.80596 48.00858 1.000 105.23021 215 GLY A CA 1
ATOM 9705 C C . GLY C 1 215 ? -49.99649 23.51130 48.79210 1.000 104.12908 215 GLY A C 1
ATOM 9706 O O . GLY C 1 215 ? -49.96342 22.42295 48.21139 1.000 103.02570 215 GLY A O 1
ATOM 9710 N N . ASN C 1 216 ? -50.02743 23.61781 50.11466 1.000 106.59854 216 ASN A N 1
ATOM 9711 C CA . ASN C 1 216 ? -50.12341 22.44429 50.96539 1.000 105.35854 216 ASN A CA 1
ATOM 9712 C C . ASN C 1 216 ? -51.57346 21.98618 51.05200 1.000 106.89110 216 ASN A C 1
ATOM 9713 O O . ASN C 1 216 ? -52.50533 22.79512 51.01055 1.000 107.46180 216 ASN A O 1
ATOM 9724 N N . LYS C 1 217 ? -51.75925 20.67297 51.17638 1.000 106.48759 217 LYS A N 1
ATOM 9725 C CA . LYS C 1 217 ? -53.08788 20.08072 51.14446 1.000 104.40502 217 LYS A CA 1
ATOM 9726 C C . LYS C 1 217 ? -53.23398 19.05191 52.25536 1.000 104.23757 217 LYS A C 1
ATOM 9727 O O . LYS C 1 217 ? -52.25457 18.45501 52.71145 1.000 102.76919 217 LYS A O 1
ATOM 9746 N N . GLU C 1 218 ? -54.48072 18.84947 52.67553 1.000 104.33309 218 GLU A N 1
ATOM 9747 C CA . GLU C 1 218 ? -54.84019 17.85372 53.67152 1.000 100.34038 218 GLU A CA 1
ATOM 9748 C C . GLU C 1 218 ? -56.06987 17.10098 53.18723 1.000 96.34486 218 GLU A C 1
ATOM 9749 O O . GLU C 1 218 ? -56.88982 17.63959 52.43821 1.000 97.24227 218 GLU A O 1
ATOM 9761 N N . LYS C 1 219 ? -56.19074 15.84703 53.61465 1.000 99.31816 219 LYS A N 1
ATOM 9762 C CA . LYS C 1 219 ? -57.33506 15.03329 53.22676 1.000 96.69574 219 LYS A CA 1
ATOM 9763 C C . LYS C 1 219 ? -57.59737 13.97613 54.28619 1.000 95.14877 219 LYS A C 1
ATOM 9764 O O . LYS C 1 219 ? -56.67448 13.28484 54.72869 1.000 94.24074 219 LYS A O 1
ATOM 9783 N N . ASN C 1 220 ? -58.85673 13.86984 54.69652 1.000 92.15302 220 ASN A N 1
ATOM 9784 C CA . ASN C 1 220 ? -59.28089 12.80254 55.58847 1.000 93.67180 220 ASN A CA 1
ATOM 9785 C C . ASN C 1 220 ? -59.39246 11.49946 54.80652 1.000 91.93747 220 ASN A C 1
ATOM 9786 O O . ASN C 1 220 ? -59.99985 11.46065 53.73221 1.000 90.42589 220 ASN A O 1
ATOM 9797 N N . VAL C 1 221 ? -58.81155 10.43438 55.34853 1.000 98.63930 221 VAL A N 1
ATOM 9798 C CA . VAL C 1 221 ? -58.84050 9.10371 54.75864 1.000 99.51306 221 VAL A CA 1
ATOM 9799 C C . VAL C 1 221 ? -59.64930 8.20724 55.69597 1.000 100.82488 221 VAL A C 1
ATOM 9800 O O . VAL C 1 221 ? -59.21640 7.95547 56.83202 1.000 102.38058 221 VAL A O 1
ATOM 9813 N N . PRO C 1 222 ? -60.82402 7.72782 55.28215 1.000 98.28305 222 PRO A N 1
ATOM 9814 C CA . PRO C 1 222 ? -61.61433 6.85326 56.15472 1.000 100.95008 222 PRO A CA 1
ATOM 9815 C C . PRO C 1 222 ? -60.87893 5.57049 56.51070 1.000 104.00993 222 PRO A C 1
ATOM 9816 O O . PRO C 1 222 ? -59.97576 5.11453 55.80611 1.000 99.84248 222 PRO A O 1
ATOM 9827 N N . LEU C 1 223 ? -61.29957 4.97812 57.63187 1.000 117.53184 223 LEU A N 1
ATOM 9828 C CA . LEU C 1 223 ? -60.80420 3.69921 58.10772 1.000 121.51448 223 LEU A CA 1
ATOM 9829 C C . LEU C 1 223 ? -61.90882 2.64963 58.05111 1.000 125.18292 223 LEU A C 1
ATOM 9830 O O . LEU C 1 223 ? -63.05256 2.94235 58.41819 1.000 122.75851 223 LEU A O 1
ATOM 9846 N N . PRO C 1 224 ? -61.61192 1.42144 57.59078 1.000 138.57161 224 PRO A N 1
ATOM 9847 C CA . PRO C 1 224 ? -62.62475 0.35972 57.63398 1.000 139.14121 224 PRO A CA 1
ATOM 9848 C C . PRO C 1 224 ? -63.25688 0.19947 59.01296 1.000 139.33622 224 PRO A C 1
ATOM 9849 O O . PRO C 1 224 ? -64.41696 0.57185 59.19219 1.000 139.47139 224 PRO A O 1
ATOM 9860 N N . ASP D 2 1 ? -15.80172 9.35945 19.00047 1.000 78.17486 1 ASP B N 1
ATOM 9861 C CA . ASP D 2 1 ? -16.10555 9.56845 20.44391 1.000 78.02284 1 ASP B CA 1
ATOM 9862 C C . ASP D 2 1 ? -15.78527 8.30902 21.23728 1.000 76.14910 1 ASP B C 1
ATOM 9863 O O . ASP D 2 1 ? -15.99770 7.19222 20.76517 1.000 77.21609 1 ASP B O 1
ATOM 9874 N N . ILE D 2 2 ? -15.28215 8.49554 22.45060 1.000 76.91729 2 ILE B N 1
ATOM 9875 C CA . ILE D 2 2 ? -14.91036 7.38381 23.31562 1.000 74.33541 2 ILE B CA 1
ATOM 9876 C C . ILE D 2 2 ? -16.14546 6.93374 24.08287 1.000 74.06965 2 ILE B C 1
ATOM 9877 O O . ILE D 2 2 ? -16.74671 7.71599 24.82690 1.000 72.54686 2 ILE B O 1
ATOM 9893 N N . GLN D 2 3 ? -16.52700 5.67404 23.89457 1.000 72.08573 3 GLN B N 1
ATOM 9894 C CA . GLN D 2 3 ? -17.64676 5.08124 24.60675 1.000 72.11350 3 GLN B CA 1
ATOM 9895 C C . GLN D 2 3 ? -17.13031 4.31256 25.81470 1.000 67.21925 3 GLN B C 1
ATOM 9896 O O . GLN D 2 3 ? -16.04484 3.72493 25.77666 1.000 67.91129 3 GLN B O 1
ATOM 9910 N N . LEU D 2 4 ? -17.90395 4.33976 26.89193 1.000 67.14141 4 LEU B N 1
ATOM 9911 C CA . LEU D 2 4 ? -17.59189 3.60028 28.10603 1.000 70.24520 4 LEU B CA 1
ATOM 9912 C C . LEU D 2 4 ? -18.71476 2.60723 28.36313 1.000 67.51060 4 LEU B C 1
ATOM 9913 O O . LEU D 2 4 ? -19.89674 2.96821 28.30417 1.000 65.42382 4 LEU B O 1
ATOM 9929 N N . THR D 2 5 ? -18.34209 1.35234 28.59375 1.000 66.08815 5 THR B N 1
ATOM 9930 C CA . THR D 2 5 ? -19.28596 0.28273 28.88785 1.000 69.52488 5 THR B CA 1
ATOM 9931 C C . THR D 2 5 ? -18.95587 -0.29926 30.25561 1.000 65.73348 5 THR B C 1
ATOM 9932 O O . THR D 2 5 ? -17.84724 -0.79908 30.46976 1.000 62.35729 5 THR B O 1
ATOM 9943 N N . GLN D 2 6 ? -19.90310 -0.21179 31.18189 1.000 62.23585 6 GLN B N 1
ATOM 9944 C CA . GLN D 2 6 ? -19.72951 -0.74085 32.52578 1.000 62.00696 6 GLN B CA 1
ATOM 9945 C C . GLN D 2 6 ? -20.36812 -2.11689 32.61897 1.000 63.79643 6 GLN B C 1
ATOM 9946 O O . GLN D 2 6 ? -21.44494 -2.34813 32.06119 1.000 62.87593 6 GLN B O 1
ATOM 9960 N N . SER D 2 7 ? -19.70384 -3.02660 33.33316 1.000 63.14998 7 SER B N 1
ATOM 9961 C CA . SER D 2 7 ? -20.24983 -4.35483 33.56773 1.000 66.82539 7 SER B CA 1
ATOM 9962 C C . SER D 2 7 ? -20.00159 -4.77574 35.01048 1.000 63.95126 7 SER B C 1
ATOM 9963 O O . SER D 2 7 ? -18.91241 -4.53259 35.55409 1.000 64.59803 7 SER B O 1
ATOM 9971 N N . PRO D 2 8 ? -20.98441 -5.41286 35.65688 1.000 64.75969 8 PRO B N 1
ATOM 9972 C CA . PRO D 2 8 ? -22.34797 -5.68154 35.18380 1.000 62.61949 8 PRO B CA 1
ATOM 9973 C C . PRO D 2 8 ? -23.20423 -4.43062 35.26602 1.000 64.59219 8 PRO B C 1
ATOM 9974 O O . PRO D 2 8 ? -22.77683 -3.43136 35.84094 1.000 64.59504 8 PRO B O 1
ATOM 9985 N N . SER D 2 9 ? -24.41312 -4.44641 34.70448 1.000 64.72888 9 SER B N 1
ATOM 9986 C CA . SER D 2 9 ? -25.31526 -3.31386 34.87356 1.000 65.58159 9 SER B CA 1
ATOM 9987 C C . SER D 2 9 ? -25.98906 -3.32615 36.23954 1.000 63.68161 9 SER B C 1
ATOM 9988 O O . SER D 2 9 ? -26.38039 -2.26823 36.74615 1.000 62.05332 9 SER B O 1
ATOM 9996 N N . SER D 2 10 ? -26.12368 -4.50067 36.84567 1.000 62.95083 10 SER B N 1
ATOM 9997 C CA . SER D 2 10 ? -26.73384 -4.64365 38.15515 1.000 63.28865 10 SER B CA 1
ATOM 9998 C C . SER D 2 10 ? -25.98048 -5.72593 38.91058 1.000 63.43570 10 SER B C 1
ATOM 9999 O O . SER D 2 10 ? -25.44587 -6.65904 38.30820 1.000 62.17274 10 SER B O 1
ATOM 10007 N N . LEU D 2 11 ? -25.92878 -5.59139 40.23441 1.000 65.04469 11 LEU B N 1
ATOM 10008 C CA . LEU D 2 11 ? -25.14294 -6.51347 41.04504 1.000 63.38208 11 LEU B CA 1
ATOM 10009 C C . LEU D 2 11 ? -25.70092 -6.55973 42.45718 1.000 64.09417 11 LEU B C 1
ATOM 10010 O O . LEU D 2 11 ? -25.93241 -5.51617 43.07459 1.000 66.31174 11 LEU B O 1
ATOM 10026 N N . SER D 2 12 ? -25.93113 -7.77564 42.94578 1.000 62.85378 12 SER B N 1
ATOM 10027 C CA . SER D 2 12 ? -26.44298 -8.02658 44.28375 1.000 64.98715 12 SER B CA 1
ATOM 10028 C C . SER D 2 12 ? -25.34729 -8.64324 45.13802 1.000 65.03601 12 SER B C 1
ATOM 10029 O O . SER D 2 12 ? -24.68641 -9.59884 44.71392 1.000 62.42169 12 SER B O 1
ATOM 10037 N N . ALA D 2 13 ? -25.19719 -8.13128 46.35634 1.000 60.42635 13 ALA B N 1
ATOM 10038 C CA . ALA D 2 13 ? -24.16094 -8.59840 47.26121 1.000 62.08321 13 ALA B CA 1
ATOM 10039 C C . ALA D 2 13 ? -24.62041 -8.36679 48.69410 1.000 59.59456 13 ALA B C 1
ATOM 10040 O O . ALA D 2 13 ? -25.62411 -7.69909 48.94984 1.000 59.16012 13 ALA B O 1
ATOM 10047 N N . SER D 2 14 ? -23.90032 -8.97189 49.62713 1.000 56.29436 14 SER B N 1
ATOM 10048 C CA . SER D 2 14 ? -24.20768 -8.87733 51.04477 1.000 60.62490 14 SER B CA 1
ATOM 10049 C C . SER D 2 14 ? -23.26522 -7.89151 51.72186 1.000 57.48541 14 SER B C 1
ATOM 10050 O O . SER D 2 14 ? -22.17949 -7.58734 51.22146 1.000 55.23553 14 SER B O 1
ATOM 10058 N N . VAL D 2 15 ? -23.72440 -7.35289 52.85317 1.000 58.46130 15 VAL B N 1
ATOM 10059 C CA . VAL D 2 15 ? -22.86226 -6.52609 53.68806 1.000 55.89341 15 VAL B CA 1
ATOM 10060 C C . VAL D 2 15 ? -21.62596 -7.32526 54.07062 1.000 54.62202 15 VAL B C 1
ATOM 10061 O O . VAL D 2 15 ? -21.71850 -8.47802 54.51017 1.000 54.77405 15 VAL B O 1
ATOM 10074 N N . GLY D 2 16 ? -20.45799 -6.71349 53.90314 1.000 54.92871 16 GLY B N 1
ATOM 10075 C CA . GLY D 2 16 ? -19.19371 -7.36169 54.17211 1.000 54.81782 16 GLY B CA 1
ATOM 10076 C C . GLY D 2 16 ? -18.52657 -7.98474 52.96170 1.000 55.52694 16 GLY B C 1
ATOM 10077 O O . GLY D 2 16 ? -17.33516 -8.31693 53.03843 1.000 54.91877 16 GLY B O 1
ATOM 10081 N N . ASP D 2 17 ? -19.25003 -8.14767 51.85329 1.000 55.60387 17 ASP B N 1
ATOM 10082 C CA . ASP D 2 17 ? -18.68882 -8.77458 50.66385 1.000 56.97870 17 ASP B CA 1
ATOM 10083 C C . ASP D 2 17 ? -17.67781 -7.86645 49.96842 1.000 59.28962 17 ASP B C 1
ATOM 10084 O O . ASP D 2 17 ? -17.72551 -6.63765 50.07321 1.000 51.25683 17 ASP B O 1
ATOM 10093 N N . ARG D 2 18 ? -16.75166 -8.49944 49.25367 1.000 56.60708 18 ARG B N 1
ATOM 10094 C CA . ARG D 2 18 ? -15.85900 -7.82389 48.32023 1.000 56.62098 18 ARG B CA 1
ATOM 10095 C C . ARG D 2 18 ? -16.45575 -7.89366 46.91694 1.000 56.42809 18 ARG B C 1
ATOM 10096 O O . ARG D 2 18 ? -16.75412 -8.98740 46.42401 1.000 56.24536 18 ARG B O 1
ATOM 10117 N N . VAL D 2 19 ? -16.64310 -6.73206 46.28031 1.000 56.33574 19 VAL B N 1
ATOM 10118 C CA . VAL D 2 19 ? -17.25658 -6.65176 44.95651 1.000 58.13516 19 VAL B CA 1
ATOM 10119 C C . VAL D 2 19 ? -16.35979 -5.84332 44.03129 1.000 60.10935 19 VAL B C 1
ATOM 10120 O O . VAL D 2 19 ? -15.68540 -4.89828 44.45320 1.000 58.43364 19 VAL B O 1
ATOM 10133 N N . THR D 2 20 ? -16.36260 -6.22114 42.75611 1.000 58.89991 20 THR B N 1
ATOM 10134 C CA . THR D 2 20 ? -15.56895 -5.56144 41.73048 1.000 60.44840 20 THR B CA 1
ATOM 10135 C C . THR D 2 20 ? -16.45456 -5.30249 40.52089 1.000 61.11425 20 THR B C 1
ATOM 10136 O O . THR D 2 20 ? -17.21642 -6.18118 40.11151 1.000 63.91084 20 THR B O 1
ATOM 10147 N N . ILE D 2 21 ? -16.39232 -4.08557 39.98383 1.000 60.47008 21 ILE B N 1
ATOM 10148 C CA . ILE D 2 21 ? -17.13290 -3.71027 38.78485 1.000 61.96540 21 ILE B CA 1
ATOM 10149 C C . ILE D 2 21 ? -16.14390 -3.13425 37.78013 1.000 60.26959 21 ILE B C 1
ATOM 10150 O O . ILE D 2 21 ? -15.12691 -2.54364 38.15609 1.000 59.78403 21 ILE B O 1
ATOM 10166 N N . THR D 2 22 ? -16.42270 -3.33201 36.49199 1.000 62.19933 22 THR B N 1
ATOM 10167 C CA . THR D 2 22 ? -15.47143 -2.99477 35.44453 1.000 62.73020 22 THR B CA 1
ATOM 10168 C C . THR D 2 22 ? -16.04004 -1.94096 34.50414 1.000 60.96571 22 THR B C 1
ATOM 10169 O O . THR D 2 22 ? -17.25314 -1.84821 34.30042 1.000 60.23875 22 THR B O 1
ATOM 10180 N N . CYS D 2 23 ? -15.13332 -1.16256 33.91983 1.000 61.23439 23 CYS B N 1
ATOM 10181 C CA . CYS D 2 23 ? -15.44857 -0.15154 32.91919 1.000 62.68420 23 CYS B CA 1
ATOM 10182 C C . CYS D 2 23 ? -14.47434 -0.32246 31.76253 1.000 64.42977 23 CYS B C 1
ATOM 10183 O O . CYS D 2 23 ? -13.25568 -0.35910 31.96724 1.000 64.96120 23 CYS B O 1
ATOM 10190 N N . ARG D 2 24 ? -15.01062 -0.44513 30.55402 1.000 65.39669 24 ARG B N 1
ATOM 10191 C CA . ARG D 2 24 ? -14.21260 -0.63171 29.35265 1.000 68.74986 24 ARG B CA 1
ATOM 10192 C C . ARG D 2 24 ? -14.38316 0.57467 28.44288 1.000 68.47205 24 ARG B C 1
ATOM 10193 O O . ARG D 2 24 ? -15.50733 1.03597 28.22145 1.000 66.44631 24 ARG B O 1
ATOM 10214 N N . ALA D 2 25 ? -13.26941 1.08414 27.92640 1.000 67.61486 25 ALA B N 1
ATOM 10215 C CA . ALA D 2 25 ? -13.27249 2.21663 27.01205 1.000 70.84091 25 ALA B CA 1
ATOM 10216 C C . ALA D 2 25 ? -13.05128 1.72094 25.58741 1.000 71.73189 25 ALA B C 1
ATOM 10217 O O . ALA D 2 25 ? -12.22024 0.83895 25.34814 1.000 71.48348 25 ALA B O 1
ATOM 10224 N N . SER D 2 26 ? -13.79742 2.29914 24.64125 1.000 72.12916 26 SER B N 1
ATOM 10225 C CA . SER D 2 26 ? -13.70272 1.87645 23.24669 1.000 72.46538 26 SER B CA 1
ATOM 10226 C C . SER D 2 26 ? -12.30686 2.08263 22.67135 1.000 69.74928 26 SER B C 1
ATOM 10227 O O . SER D 2 26 ? -11.94403 1.41021 21.70042 1.000 68.98530 26 SER B O 1
ATOM 10235 N N . GLN D 2 27 ? -11.52765 3.00715 23.22849 1.000 70.63325 27 GLN B N 1
ATOM 10236 C CA . GLN D 2 27 ? -10.13732 3.19283 22.83383 1.000 71.11903 27 GLN B CA 1
ATOM 10237 C C . GLN D 2 27 ? -9.36139 3.65774 24.05774 1.000 70.92189 27 GLN B C 1
ATOM 10238 O O . GLN D 2 27 ? -9.94029 4.06780 25.06567 1.000 71.07926 27 GLN B O 1
ATOM 10252 N N . SER D 2 28 ? -8.03741 3.59403 23.95757 1.000 75.41898 28 SER B N 1
ATOM 10253 C CA . SER D 2 28 ? -7.18500 3.89500 25.09983 1.000 82.82577 28 SER B CA 1
ATOM 10254 C C . SER D 2 28 ? -7.45474 5.29912 25.63043 1.000 84.77738 28 SER B C 1
ATOM 10255 O O . SER D 2 28 ? -7.56768 6.25584 24.86056 1.000 82.90928 28 SER B O 1
ATOM 10263 N N . ILE D 2 29 ? -7.57134 5.41903 26.95380 1.000 82.63313 29 ILE B N 1
ATOM 10264 C CA . ILE D 2 29 ? -7.73393 6.71094 27.60766 1.000 78.91959 29 ILE B CA 1
ATOM 10265 C C . ILE D 2 29 ? -6.62588 6.96047 28.63201 1.000 79.26996 29 ILE B C 1
ATOM 10266 O O . ILE D 2 29 ? -6.73853 7.85671 29.46412 1.000 75.59796 29 ILE B O 1
ATOM 10282 N N . SER D 2 30 ? -5.54553 6.18524 28.56235 1.000 79.15928 30 SER B N 1
ATOM 10283 C CA . SER D 2 30 ? -4.40723 6.28746 29.48918 1.000 77.95071 30 SER B CA 1
ATOM 10284 C C . SER D 2 30 ? -4.94688 6.03381 30.89601 1.000 71.96156 30 SER B C 1
ATOM 10285 O O . SER D 2 30 ? -5.60095 5.00100 31.11022 1.000 71.92459 30 SER B O 1
ATOM 10293 N N . SER D 2 31 ? -4.72092 6.92378 31.86380 1.000 70.79423 31 SER B N 1
ATOM 10294 C CA . SER D 2 31 ? -5.24930 6.76057 33.21251 1.000 71.60766 31 SER B CA 1
ATOM 10295 C C . SER D 2 31 ? -6.33863 7.77867 33.52389 1.000 67.13660 31 SER B C 1
ATOM 10296 O O . SER D 2 31 ? -6.69892 7.95883 34.69059 1.000 65.17740 31 SER B O 1
ATOM 10304 N N . TYR D 2 32 ? -6.90345 8.41091 32.49399 1.000 71.68900 32 TYR B N 1
ATOM 10305 C CA . TYR D 2 32 ? -7.89335 9.47294 32.66566 1.000 72.68398 32 TYR B CA 1
ATOM 10306 C C . TYR D 2 32 ? -9.29082 8.88396 32.87021 1.000 68.55607 32 TYR B C 1
ATOM 10307 O O . TYR D 2 32 ? -10.21975 9.12483 32.09974 1.000 68.73528 32 TYR B O 1
ATOM 10325 N N . LEU D 2 33 ? -9.43232 8.09715 33.93644 1.000 68.06631 33 LEU B N 1
ATOM 10326 C CA . LEU D 2 33 ? -10.71767 7.50857 34.28582 1.000 65.40860 33 LEU B CA 1
ATOM 10327 C C . LEU D 2 33 ? -11.04855 7.80315 35.74132 1.000 62.47470 33 LEU B C 1
ATOM 10328 O O . LEU D 2 33 ? -10.20266 7.64162 36.62945 1.000 62.31521 33 LEU B O 1
ATOM 10344 N N . ASN D 2 34 ? -12.29383 8.20856 35.97426 1.000 60.78422 34 ASN B N 1
ATOM 10345 C CA . ASN D 2 34 ? -12.77948 8.61091 37.28134 1.000 62.14221 34 ASN B CA 1
ATOM 10346 C C . ASN D 2 34 ? -14.03221 7.82076 37.60816 1.000 59.35544 34 ASN B C 1
ATOM 10347 O O . ASN D 2 34 ? -14.79997 7.44697 36.71849 1.000 57.69574 34 ASN B O 1
ATOM 10358 N N . TRP D 2 35 ? -14.22437 7.57076 38.89666 1.000 57.07760 35 TRP B N 1
ATOM 10359 C CA . TRP D 2 35 ? -15.36806 6.83154 39.40148 1.000 56.44213 35 TRP B CA 1
ATOM 10360 C C . TRP D 2 35 ? -16.13747 7.72839 40.35444 1.000 56.47961 35 TRP B C 1
ATOM 10361 O O . TRP D 2 35 ? -15.53513 8.36295 41.23841 1.000 56.37498 35 TRP B O 1
ATOM 10382 N N . TYR D 2 36 ? -17.45832 7.76133 40.15869 1.000 55.59169 36 TYR B N 1
ATOM 10383 C CA . TYR D 2 36 ? -18.40447 8.53671 40.93834 1.000 56.24841 36 TYR B CA 1
ATOM 10384 C C . TYR D 2 36 ? -19.47615 7.62611 41.51812 1.000 57.31759 36 TYR B C 1
ATOM 10385 O O . TYR D 2 36 ? -19.85315 6.61384 40.91762 1.000 55.54667 36 TYR B O 1
ATOM 10403 N N . GLN D 2 37 ? -19.98551 8.03001 42.67587 1.000 56.93796 37 GLN B N 1
ATOM 10404 C CA . GLN D 2 37 ? -21.08092 7.36455 43.36144 1.000 57.16686 37 GLN B CA 1
ATOM 10405 C C . GLN D 2 37 ? -22.29111 8.28492 43.34668 1.000 54.96395 37 GLN B C 1
ATOM 10406 O O . GLN D 2 37 ? -22.14678 9.50882 43.42288 1.000 55.98204 37 GLN B O 1
ATOM 10420 N N . GLN D 2 38 ? -23.47660 7.70410 43.17603 1.000 56.26777 38 GLN B N 1
ATOM 10421 C CA . GLN D 2 38 ? -24.71015 8.47477 43.18363 1.000 56.06724 38 GLN B CA 1
ATOM 10422 C C . GLN D 2 38 ? -25.81592 7.66543 43.83810 1.000 57.63058 38 GLN B C 1
ATOM 10423 O O . GLN D 2 38 ? -26.07561 6.52152 43.44281 1.000 57.46431 38 GLN B O 1
ATOM 10437 N N . LYS D 2 39 ? -26.43879 8.25698 44.84847 1.000 59.69095 39 LYS B N 1
ATOM 10438 C CA . LYS D 2 39 ? -27.63221 7.73224 45.48138 1.000 61.17837 39 LYS B CA 1
ATOM 10439 C C . LYS D 2 39 ? -28.86317 8.45143 44.95198 1.000 63.35009 39 LYS B C 1
ATOM 10440 O O . LYS D 2 39 ? -28.77301 9.57795 44.45764 1.000 61.85047 39 LYS B O 1
ATOM 10459 N N . PRO D 2 40 ? -30.04003 7.83755 45.05333 1.000 66.92823 40 PRO B N 1
ATOM 10460 C CA . PRO D 2 40 ? -31.22380 8.41187 44.39969 1.000 69.37611 40 PRO B CA 1
ATOM 10461 C C . PRO D 2 40 ? -31.52778 9.81240 44.90700 1.000 67.90698 40 PRO B C 1
ATOM 10462 O O . PRO D 2 40 ? -31.50527 10.07687 46.11035 1.000 69.95659 40 PRO B O 1
ATOM 10473 N N . GLY D 2 41 ? -31.80483 10.71519 43.96903 1.000 67.36473 41 GLY B N 1
ATOM 10474 C CA . GLY D 2 41 ? -32.16584 12.07418 44.31005 1.000 65.52102 41 GLY B CA 1
ATOM 10475 C C . GLY D 2 41 ? -31.02866 12.93570 44.80143 1.000 66.59442 41 GLY B C 1
ATOM 10476 O O . GLY D 2 41 ? -31.27936 14.03417 45.30566 1.000 68.80135 41 GLY B O 1
ATOM 10480 N N . LYS D 2 42 ? -29.78576 12.48348 44.66322 1.000 66.82722 42 LYS B N 1
ATOM 10481 C CA . LYS D 2 42 ? -28.62662 13.22172 45.13768 1.000 66.72331 42 LYS B CA 1
ATOM 10482 C C . LYS D 2 42 ? -27.62427 13.36804 44.00280 1.000 63.36399 42 LYS B C 1
ATOM 10483 O O . LYS D 2 42 ? -27.67772 12.65731 42.99569 1.000 61.69348 42 LYS B O 1
ATOM 10502 N N . ALA D 2 43 ? -26.67443 14.26789 44.19856 1.000 61.31205 43 ALA B N 1
ATOM 10503 C CA . ALA D 2 43 ? -25.68811 14.54538 43.17403 1.000 60.61258 43 ALA B CA 1
ATOM 10504 C C . ALA D 2 43 ? -24.60913 13.46891 43.15772 1.000 60.44827 43 ALA B C 1
ATOM 10505 O O . ALA D 2 43 ? -24.42753 12.74002 44.13459 1.000 57.74426 43 ALA B O 1
ATOM 10512 N N . PRO D 2 44 ? -23.91825 13.30351 42.03166 1.000 60.62270 44 PRO B N 1
ATOM 10513 C CA . PRO D 2 44 ? -22.76743 12.39557 42.01467 1.000 58.83537 44 PRO B CA 1
ATOM 10514 C C . PRO D 2 44 ? -21.71105 12.85176 43.00877 1.000 56.33591 44 PRO B C 1
ATOM 10515 O O . PRO D 2 44 ? -21.60855 14.03417 43.33709 1.000 56.41058 44 PRO B O 1
ATOM 10526 N N . LYS D 2 45 ? -20.91380 11.89628 43.47986 1.000 55.23608 45 LYS B N 1
ATOM 10527 C CA . LYS D 2 45 ? -19.82927 12.15638 44.41701 1.000 55.83341 45 LYS B CA 1
ATOM 10528 C C . LYS D 2 45 ? -18.57652 11.44711 43.93039 1.000 55.25105 45 LYS B C 1
ATOM 10529 O O . LYS D 2 45 ? -18.61518 10.24974 43.63045 1.000 54.88767 45 LYS B O 1
ATOM 10548 N N . LEU D 2 46 ? -17.46583 12.17497 43.87998 1.000 54.08353 46 LEU B N 1
ATOM 10549 C CA . LEU D 2 46 ? -16.22128 11.59152 43.40380 1.000 56.11867 46 LEU B CA 1
ATOM 10550 C C . LEU D 2 46 ? -15.69665 10.57505 44.40586 1.000 56.38186 46 LEU B C 1
ATOM 10551 O O . LEU D 2 46 ? -15.57264 10.86721 45.59849 1.000 55.78237 46 LEU B O 1
ATOM 10567 N N . LEU D 2 47 ? -15.35995 9.38991 43.90963 1.000 56.29558 47 LEU B N 1
ATOM 10568 C CA . LEU D 2 47 ? -14.69200 8.36128 44.68964 1.000 56.27935 47 LEU B CA 1
ATOM 10569 C C . LEU D 2 47 ? -13.24276 8.19541 44.27263 1.000 55.90479 47 LEU B C 1
ATOM 10570 O O . LEU D 2 47 ? -12.34606 8.20577 45.12308 1.000 54.18551 47 LEU B O 1
ATOM 10586 N N . ILE D 2 48 ? -12.99764 8.02130 42.97362 1.000 57.52913 48 ILE B N 1
ATOM 10587 C CA . ILE D 2 48 ? -11.65785 7.73966 42.47133 1.000 58.13433 48 ILE B CA 1
ATOM 10588 C C . ILE D 2 48 ? -11.38200 8.66511 41.29751 1.000 61.04044 48 ILE B C 1
ATOM 10589 O O . ILE D 2 48 ? -12.27752 8.93717 40.49278 1.000 58.38694 48 ILE B O 1
ATOM 10605 N N . TYR D 2 49 ? -10.14118 9.12935 41.18498 1.000 58.93761 49 TYR B N 1
ATOM 10606 C CA . TYR D 2 49 ? -9.70637 9.89560 40.02830 1.000 61.41331 49 TYR B CA 1
ATOM 10607 C C . TYR D 2 49 ? -8.36581 9.35011 39.55841 1.000 61.74689 49 TYR B C 1
ATOM 10608 O O . TYR D 2 49 ? -7.66178 8.65563 40.29536 1.000 59.65360 49 TYR B O 1
ATOM 10626 N N . ALA D 2 50 ? -8.04047 9.63338 38.29781 1.000 60.99157 50 ALA B N 1
ATOM 10627 C CA . ALA D 2 50 ? -6.79370 9.16374 37.69891 1.000 62.50839 50 ALA B CA 1
ATOM 10628 C C . ALA D 2 50 ? -6.66861 7.64663 37.82120 1.000 61.28518 50 ALA B C 1
ATOM 10629 O O . ALA D 2 50 ? -5.57865 7.11098 38.02788 1.000 60.43806 50 ALA B O 1
ATOM 10636 N N . ALA D 2 51 ? -7.80230 6.95348 37.69898 1.000 60.49568 51 ALA B N 1
ATOM 10637 C CA . ALA D 2 51 ? -7.85167 5.49680 37.64186 1.000 61.68882 51 ALA B CA 1
ATOM 10638 C C . ALA D 2 51 ? -7.72243 4.83291 39.00927 1.000 60.24324 51 ALA B C 1
ATOM 10639 O O . ALA D 2 51 ? -8.43086 3.86000 39.28729 1.000 58.18725 51 ALA B O 1
ATOM 10646 N N . SER D 2 52 ? -6.82541 5.33544 39.86987 1.000 59.81355 52 SER B N 1
ATOM 10647 C CA . SER D 2 52 ? -6.50908 4.63007 41.10644 1.000 60.16979 52 SER B CA 1
ATOM 10648 C C . SER D 2 52 ? -6.22360 5.54858 42.28992 1.000 59.49211 52 SER B C 1
ATOM 10649 O O . SER D 2 52 ? -5.75606 5.05881 43.32793 1.000 57.75090 52 SER B O 1
ATOM 10657 N N . SER D 2 53 ? -6.49198 6.84757 42.18725 1.000 60.18692 53 SER B N 1
ATOM 10658 C CA . SER D 2 53 ? -6.23619 7.77998 43.27762 1.000 68.65684 53 SER B CA 1
ATOM 10659 C C . SER D 2 53 ? -7.51453 7.97329 44.07720 1.000 60.81358 53 SER B C 1
ATOM 10660 O O . SER D 2 53 ? -8.55694 8.33482 43.52078 1.000 60.27757 53 SER B O 1
ATOM 10668 N N . LEU D 2 54 ? -7.42505 7.73470 45.37840 1.000 58.88486 54 LEU B N 1
ATOM 10669 C CA . LEU D 2 54 ? -8.57205 7.85951 46.26096 1.000 58.27371 54 LEU B CA 1
ATOM 10670 C C . LEU D 2 54 ? -8.78118 9.32520 46.61665 1.000 57.04469 54 LEU B C 1
ATOM 10671 O O . LEU D 2 54 ? -7.83785 10.02173 47.00084 1.000 57.92224 54 LEU B O 1
ATOM 10687 N N . GLN D 2 55 ? -10.00395 9.80756 46.43279 1.000 56.65487 55 GLN B N 1
ATOM 10688 C CA . GLN D 2 55 ? -10.32959 11.17191 46.82117 1.000 56.04490 55 GLN B CA 1
ATOM 10689 C C . GLN D 2 55 ? -10.29773 11.30372 48.33794 1.000 56.61206 55 GLN B C 1
ATOM 10690 O O . GLN D 2 55 ? -10.66750 10.37818 49.06589 1.000 55.67799 55 GLN B O 1
ATOM 10704 N N . SER D 2 56 ? -9.85895 12.46775 48.81324 1.000 56.43592 56 SER B N 1
ATOM 10705 C CA . SER D 2 56 ? -9.74294 12.69340 50.24751 1.000 55.86239 56 SER B CA 1
ATOM 10706 C C . SER D 2 56 ? -11.09423 12.53527 50.92744 1.000 54.67462 56 SER B C 1
ATOM 10707 O O . SER D 2 56 ? -12.10921 13.05477 50.45502 1.000 54.15261 56 SER B O 1
ATOM 10715 N N . GLY D 2 57 ? -11.10252 11.82144 52.05044 1.000 53.11622 57 GLY B N 1
ATOM 10716 C CA . GLY D 2 57 ? -12.31927 11.58436 52.78884 1.000 53.30770 57 GLY B CA 1
ATOM 10717 C C . GLY D 2 57 ? -13.07618 10.33671 52.39101 1.000 55.27513 57 GLY B C 1
ATOM 10718 O O . GLY D 2 57 ? -14.03686 9.97211 53.08037 1.000 55.51962 57 GLY B O 1
ATOM 10722 N N . VAL D 2 58 ? -12.69115 9.67830 51.30545 1.000 54.96435 58 VAL B N 1
ATOM 10723 C CA . VAL D 2 58 ? -13.39879 8.47571 50.85872 1.000 54.56702 58 VAL B CA 1
ATOM 10724 C C . VAL D 2 58 ? -12.84691 7.27003 51.62194 1.000 52.24027 58 VAL B C 1
ATOM 10725 O O . VAL D 2 58 ? -11.61895 7.11504 51.71047 1.000 52.00803 58 VAL B O 1
ATOM 10738 N N . PRO D 2 59 ? -13.70038 6.39939 52.16092 1.000 52.67365 59 PRO B N 1
ATOM 10739 C CA . PRO D 2 59 ? -13.18972 5.26306 52.93961 1.000 52.09835 59 PRO B CA 1
ATOM 10740 C C . PRO D 2 59 ? -12.21078 4.40680 52.14841 1.000 52.90298 59 PRO B C 1
ATOM 10741 O O . PRO D 2 59 ? -12.32357 4.24755 50.93057 1.000 52.48402 59 PRO B O 1
ATOM 10752 N N . SER D 2 60 ? -11.25159 3.82678 52.87384 1.000 52.66677 60 SER B N 1
ATOM 10753 C CA . SER D 2 60 ? -10.16585 3.07532 52.25684 1.000 54.83575 60 SER B CA 1
ATOM 10754 C C . SER D 2 60 ? -10.62473 1.77514 51.60813 1.000 52.74014 60 SER B C 1
ATOM 10755 O O . SER D 2 60 ? -9.84871 1.17584 50.85870 1.000 51.88986 60 SER B O 1
ATOM 10763 N N . ARG D 2 61 ? -11.85127 1.32296 51.86912 1.000 52.28753 61 ARG B N 1
ATOM 10764 C CA . ARG D 2 61 ? -12.35176 0.11389 51.22414 1.000 54.34027 61 ARG B CA 1
ATOM 10765 C C . ARG D 2 61 ? -12.59497 0.29216 49.73171 1.000 55.07672 61 ARG B C 1
ATOM 10766 O O . ARG D 2 61 ? -12.78783 -0.71097 49.03254 1.000 53.27812 61 ARG B O 1
ATOM 10787 N N . PHE D 2 62 ? -12.61307 1.52881 49.23653 1.000 53.31869 62 PHE B N 1
ATOM 10788 C CA . PHE D 2 62 ? -12.72675 1.79763 47.80970 1.000 54.52159 62 PHE B CA 1
ATOM 10789 C C . PHE D 2 62 ? -11.34016 1.83338 47.18700 1.000 55.09484 62 PHE B C 1
ATOM 10790 O O . PHE D 2 62 ? -10.44520 2.51250 47.69637 1.000 55.86253 62 PHE B O 1
ATOM 10807 N N . SER D 2 63 ? -11.17005 1.13129 46.07229 1.000 53.65577 63 SER B N 1
ATOM 10808 C CA . SER D 2 63 ? -9.91997 1.21549 45.33523 1.000 54.07992 63 SER B CA 1
ATOM 10809 C C . SER D 2 63 ? -10.22137 1.08390 43.85031 1.000 56.41399 63 SER B C 1
ATOM 10810 O O . SER D 2 63 ? -11.28491 0.60335 43.45205 1.000 55.67100 63 SER B O 1
ATOM 10818 N N . GLY D 2 64 ? -9.27928 1.52820 43.03330 1.000 58.21005 64 GLY B N 1
ATOM 10819 C CA . GLY D 2 64 ? -9.43573 1.45192 41.59315 1.000 59.72835 64 GLY B CA 1
ATOM 10820 C C . GLY D 2 64 ? -8.11988 1.12600 40.92581 1.000 58.30166 64 GLY B C 1
ATOM 10821 O O . GLY D 2 64 ? -7.04755 1.49580 41.40626 1.000 57.68468 64 GLY B O 1
ATOM 10825 N N . SER D 2 65 ? -8.21367 0.44259 39.78837 1.000 59.17244 65 SER B N 1
ATOM 10826 C CA . SER D 2 65 ? -7.02028 0.12945 39.01433 1.000 63.01984 65 SER B CA 1
ATOM 10827 C C . SER D 2 65 ? -7.35025 0.10012 37.52934 1.000 62.83542 65 SER B C 1
ATOM 10828 O O . SER D 2 65 ? -8.51571 0.06184 37.12586 1.000 61.05205 65 SER B O 1
ATOM 10836 N N . GLY D 2 66 ? -6.29385 0.11028 36.71681 1.000 64.76295 66 GLY B N 1
ATOM 10837 C CA . GLY D 2 66 ? -6.43838 0.01092 35.27844 1.000 73.68464 66 GLY B CA 1
ATOM 10838 C C . GLY D 2 66 ? -5.72540 1.10421 34.50949 1.000 67.69910 66 GLY B C 1
ATOM 10839 O O . GLY D 2 66 ? -5.39961 2.16032 35.06061 1.000 66.74890 66 GLY B O 1
ATOM 10843 N N . SER D 2 67 ? -5.46123 0.84136 33.23128 1.000 71.94634 67 SER B N 1
ATOM 10844 C CA . SER D 2 67 ? -4.91254 1.83102 32.31557 1.000 70.50611 67 SER B CA 1
ATOM 10845 C C . SER D 2 67 ? -5.17951 1.35373 30.89655 1.000 71.33042 67 SER B C 1
ATOM 10846 O O . SER D 2 67 ? -5.20790 0.14999 30.63015 1.000 71.14206 67 SER B O 1
ATOM 10854 N N . GLY D 2 68 ? -5.37255 2.30656 29.99144 1.000 76.43056 68 GLY B N 1
ATOM 10855 C CA . GLY D 2 68 ? -5.68251 1.97543 28.61610 1.000 72.92073 68 GLY B CA 1
ATOM 10856 C C . GLY D 2 68 ? -7.17443 1.89022 28.37504 1.000 72.31945 68 GLY B C 1
ATOM 10857 O O . GLY D 2 68 ? -7.85613 2.91751 28.31345 1.000 70.18091 68 GLY B O 1
ATOM 10861 N N . THR D 2 69 ? -7.70245 0.66965 28.27189 1.000 71.78626 69 THR B N 1
ATOM 10862 C CA . THR D 2 69 ? -9.10622 0.46474 27.95643 1.000 71.99264 69 THR B CA 1
ATOM 10863 C C . THR D 2 69 ? -9.89523 -0.25434 29.04148 1.000 70.82455 69 THR B C 1
ATOM 10864 O O . THR D 2 69 ? -11.12895 -0.25264 28.97893 1.000 70.71545 69 THR B O 1
ATOM 10875 N N . ASP D 2 70 ? -9.24176 -0.83976 30.04128 1.000 68.56320 70 ASP B N 1
ATOM 10876 C CA . ASP D 2 70 ? -9.91776 -1.69689 31.00882 1.000 69.91891 70 ASP B CA 1
ATOM 10877 C C . ASP D 2 70 ? -9.61577 -1.20296 32.41408 1.000 68.14636 70 ASP B C 1
ATOM 10878 O O . ASP D 2 70 ? -8.44748 -1.10889 32.80555 1.000 67.32745 70 ASP B O 1
ATOM 10887 N N . PHE D 2 71 ? -10.66634 -0.89976 33.17411 1.000 68.96497 71 PHE B N 1
ATOM 10888 C CA . PHE D 2 71 ? -10.51482 -0.34228 34.50649 1.000 68.57886 71 PHE B CA 1
ATOM 10889 C C . PHE D 2 71 ? -11.47864 -1.04942 35.44330 1.000 64.33855 71 PHE B C 1
ATOM 10890 O O . PHE D 2 71 ? -12.51017 -1.57491 35.02121 1.000 63.18796 71 PHE B O 1
ATOM 10907 N N . THR D 2 72 ? -11.13996 -1.04419 36.72884 1.000 62.37705 72 THR B N 1
ATOM 10908 C CA . THR D 2 72 ? -11.94328 -1.73046 37.72833 1.000 59.78630 72 THR B CA 1
ATOM 10909 C C . THR D 2 72 ? -12.03212 -0.89912 38.99820 1.000 58.71615 72 THR B C 1
ATOM 10910 O O . THR D 2 72 ? -11.04823 -0.28452 39.42962 1.000 59.72838 72 THR B O 1
ATOM 10921 N N . LEU D 2 73 ? -13.22875 -0.89127 39.58069 1.000 57.82639 73 LEU B N 1
ATOM 10922 C CA . LEU D 2 73 ? -13.48988 -0.34600 40.90386 1.000 58.86502 73 LEU B CA 1
ATOM 10923 C C . LEU D 2 73 ? -13.81850 -1.49976 41.83969 1.000 58.28652 73 LEU B C 1
ATOM 10924 O O . LEU D 2 73 ? -14.66650 -2.33910 41.51704 1.000 57.51288 73 LEU B O 1
ATOM 10940 N N . THR D 2 74 ? -13.14276 -1.54493 42.98674 1.000 58.04307 74 THR B N 1
ATOM 10941 C CA . THR D 2 74 ? -13.30640 -2.60691 43.97139 1.000 56.19240 74 THR B CA 1
ATOM 10942 C C . THR D 2 74 ? -13.72245 -1.99608 45.30090 1.000 56.55863 74 THR B C 1
ATOM 10943 O O . THR D 2 74 ? -13.15805 -0.98266 45.72827 1.000 55.50687 74 THR B O 1
ATOM 10954 N N . ILE D 2 75 ? -14.73500 -2.59040 45.92386 1.000 55.88661 75 ILE B N 1
ATOM 10955 C CA . ILE D 2 75 ? -15.13572 -2.27943 47.28989 1.000 56.10733 75 ILE B CA 1
ATOM 10956 C C . ILE D 2 75 ? -14.85468 -3.52417 48.12527 1.000 56.26276 75 ILE B C 1
ATOM 10957 O O . ILE D 2 75 ? -15.50402 -4.56456 47.94448 1.000 54.35182 75 ILE B O 1
ATOM 10973 N N . SER D 2 76 ? -13.88564 -3.41463 49.04489 1.000 57.59925 76 SER B N 1
ATOM 10974 C CA . SER D 2 76 ? -13.34563 -4.57656 49.74690 1.000 57.74624 76 SER B CA 1
ATOM 10975 C C . SER D 2 76 ? -14.20996 -5.03767 50.91537 1.000 58.17430 76 SER B C 1
ATOM 10976 O O . SER D 2 76 ? -14.10486 -6.19742 51.32884 1.000 57.70203 76 SER B O 1
ATOM 10984 N N . SER D 2 77 ? -15.01916 -4.15681 51.49931 1.000 57.15393 77 SER B N 1
ATOM 10985 C CA . SER D 2 77 ? -15.87363 -4.55016 52.62400 1.000 55.99376 77 SER B CA 1
ATOM 10986 C C . SER D 2 77 ? -17.14209 -3.71084 52.52861 1.000 58.33557 77 SER B C 1
ATOM 10987 O O . SER D 2 77 ? -17.19120 -2.58424 53.03273 1.000 59.32105 77 SER B O 1
ATOM 10995 N N . LEU D 2 78 ? -18.16332 -4.28321 51.90951 1.000 56.05194 78 LEU B N 1
ATOM 10996 C CA . LEU D 2 78 ? -19.33654 -3.51500 51.52885 1.000 55.92124 78 LEU B CA 1
ATOM 10997 C C . LEU D 2 78 ? -20.14693 -3.13285 52.76208 1.000 55.18215 78 LEU B C 1
ATOM 10998 O O . LEU D 2 78 ? -20.42810 -3.97293 53.62075 1.000 53.66547 78 LEU B O 1
ATOM 11014 N N . GLN D 2 79 ? -20.51721 -1.86095 52.84937 1.000 55.15746 79 GLN B N 1
ATOM 11015 C CA . GLN D 2 79 ? -21.34796 -1.33318 53.91966 1.000 54.59791 79 GLN B CA 1
ATOM 11016 C C . GLN D 2 79 ? -22.72114 -0.93949 53.38981 1.000 53.71375 79 GLN B C 1
ATOM 11017 O O . GLN D 2 79 ? -22.87946 -0.64655 52.19960 1.000 54.77912 79 GLN B O 1
ATOM 11031 N N . PRO D 2 80 ? -23.73343 -0.87694 54.25830 1.000 54.03560 80 PRO B N 1
ATOM 11032 C CA . PRO D 2 80 ? -25.07995 -0.52058 53.77912 1.000 55.98241 80 PRO B CA 1
ATOM 11033 C C . PRO D 2 80 ? -25.12495 0.77451 52.98788 1.000 57.18007 80 PRO B C 1
ATOM 11034 O O . PRO D 2 80 ? -25.89732 0.87811 52.02606 1.000 57.45250 80 PRO B O 1
ATOM 11045 N N . GLU D 2 81 ? -24.30968 1.76195 53.35065 1.000 54.92094 81 GLU B N 1
ATOM 11046 C CA . GLU D 2 81 ? -24.31706 3.03427 52.64199 1.000 55.60122 81 GLU B CA 1
ATOM 11047 C C . GLU D 2 81 ? -23.55492 2.98431 51.32262 1.000 56.26332 81 GLU B C 1
ATOM 11048 O O . GLU D 2 81 ? -23.50602 3.99724 50.61640 1.000 55.07288 81 GLU B O 1
ATOM 11060 N N . ASP D 2 82 ? -22.98144 1.83890 50.95990 1.000 55.42406 82 ASP B N 1
ATOM 11061 C CA . ASP D 2 82 ? -22.26910 1.70384 49.69753 1.000 55.78757 82 ASP B CA 1
ATOM 11062 C C . ASP D 2 82 ? -23.16482 1.22634 48.56455 1.000 57.67307 82 ASP B C 1
ATOM 11063 O O . ASP D 2 82 ? -22.72243 1.20206 47.40902 1.000 56.55709 82 ASP B O 1
ATOM 11072 N N . PHE D 2 83 ? -24.39695 0.82751 48.86672 1.000 57.91004 83 PHE B N 1
ATOM 11073 C CA . PHE D 2 83 ? -25.30235 0.30385 47.85079 1.000 65.06070 83 PHE B CA 1
ATOM 11074 C C . PHE D 2 83 ? -25.95896 1.46973 47.12646 1.000 60.87713 83 PHE B C 1
ATOM 11075 O O . PHE D 2 83 ? -26.81607 2.16056 47.68324 1.000 63.94078 83 PHE B O 1
ATOM 11092 N N . ALA D 2 84 ? -25.56166 1.67860 45.88391 1.000 63.22470 84 ALA B N 1
ATOM 11093 C CA . ALA D 2 84 ? -25.87337 2.89103 45.13419 1.000 67.01801 84 ALA B CA 1
ATOM 11094 C C . ALA D 2 84 ? -25.52777 2.61131 43.67986 1.000 62.22353 84 ALA B C 1
ATOM 11095 O O . ALA D 2 84 ? -25.17467 1.48118 43.32313 1.000 62.67182 84 ALA B O 1
ATOM 11102 N N . THR D 2 85 ? -25.60609 3.63630 42.83802 1.000 60.94500 85 THR B N 1
ATOM 11103 C CA . THR D 2 85 ? -25.17077 3.50558 41.45608 1.000 62.09878 85 THR B CA 1
ATOM 11104 C C . THR D 2 85 ? -23.77729 4.10166 41.30806 1.000 56.97050 85 THR B C 1
ATOM 11105 O O . THR D 2 85 ? -23.45225 5.11637 41.92900 1.000 57.84497 85 THR B O 1
ATOM 11116 N N . TYR D 2 86 ? -22.94034 3.42995 40.52278 1.000 56.52528 86 TYR B N 1
ATOM 11117 C CA . TYR D 2 86 ? -21.56071 3.83650 40.28953 1.000 56.39781 86 TYR B CA 1
ATOM 11118 C C . TYR D 2 86 ? -21.35894 4.10137 38.80402 1.000 57.32540 86 TYR B C 1
ATOM 11119 O O . TYR D 2 86 ? -21.77229 3.29532 37.96463 1.000 56.76291 86 TYR B O 1
ATOM 11137 N N . TYR D 2 87 ? -20.72337 5.22778 38.48577 1.000 55.43820 87 TYR B N 1
ATOM 11138 C CA . TYR D 2 87 ? -20.45122 5.62994 37.11137 1.000 56.35194 87 TYR B CA 1
ATOM 11139 C C . TYR D 2 87 ? -18.95098 5.79387 36.92272 1.000 54.42181 87 TYR B C 1
ATOM 11140 O O . TYR D 2 87 ? -18.26290 6.32481 37.80071 1.000 52.03399 87 TYR B O 1
ATOM 11158 N N . CYS D 2 88 ? -18.44825 5.35515 35.77265 1.000 55.27549 88 CYS B N 1
ATOM 11159 C CA . CYS D 2 88 ? -17.11547 5.73649 35.33003 1.000 56.57241 88 CYS B CA 1
ATOM 11160 C C . CYS D 2 88 ? -17.24276 6.90844 34.36667 1.000 54.10196 88 CYS B C 1
ATOM 11161 O O . CYS D 2 88 ? -18.32876 7.21958 33.87558 1.000 56.33425 88 CYS B O 1
ATOM 11168 N N . GLN D 2 89 ? -16.12832 7.60237 34.15857 1.000 57.20104 89 GLN B N 1
ATOM 11169 C CA . GLN D 2 89 ? -16.13764 8.82485 33.36344 1.000 59.43694 89 GLN B CA 1
ATOM 11170 C C . GLN D 2 89 ? -14.72380 9.09714 32.87918 1.000 59.36628 89 GLN B C 1
ATOM 11171 O O . GLN D 2 89 ? -13.78950 9.11258 33.68507 1.000 60.52057 89 GLN B O 1
ATOM 11185 N N . GLN D 2 90 ? -14.56911 9.31824 31.57438 1.000 62.33841 90 GLN B N 1
ATOM 11186 C CA . GLN D 2 90 ? -13.25481 9.50377 30.97590 1.000 64.91885 90 GLN B CA 1
ATOM 11187 C C . GLN D 2 90 ? -13.02587 10.97451 30.66452 1.000 66.14323 90 GLN B C 1
ATOM 11188 O O . GLN D 2 90 ? -13.92610 11.67068 30.18263 1.000 65.01452 90 GLN B O 1
ATOM 11202 N N . SER D 2 91 ? -11.80621 11.43591 30.93879 1.000 67.06749 91 SER B N 1
ATOM 11203 C CA A SER D 2 91 ? -11.41318 12.82136 30.72609 0.500 66.63213 91 SER B CA 1
ATOM 11204 C CA B SER D 2 91 ? -11.42628 12.82427 30.70596 0.500 68.61460 91 SER B CA 1
ATOM 11205 C C . SER D 2 91 ? -10.16759 12.90616 29.85159 1.000 69.05417 91 SER B C 1
ATOM 11206 O O . SER D 2 91 ? -9.38254 13.84879 29.97582 1.000 68.41651 91 SER B O 1
ATOM 11221 N N . TYR D 2 92 ? -9.96371 11.92311 28.97231 1.000 70.13561 92 TYR B N 1
ATOM 11222 C CA . TYR D 2 92 ? -8.80130 11.92891 28.08915 1.000 74.70158 92 TYR B CA 1
ATOM 11223 C C . TYR D 2 92 ? -9.07587 12.72511 26.81492 1.000 73.73583 92 TYR B C 1
ATOM 11224 O O . TYR D 2 92 ? -8.35920 13.68049 26.50537 1.000 71.57351 92 TYR B O 1
ATOM 11242 N N . SER D 2 93 ? -10.09322 12.32129 26.05725 1.000 71.57830 93 SER B N 1
ATOM 11243 C CA . SER D 2 93 ? -10.43287 12.92429 24.77168 1.000 73.50844 93 SER B CA 1
ATOM 11244 C C . SER D 2 93 ? -11.82106 13.53176 24.90301 1.000 72.94465 93 SER B C 1
ATOM 11245 O O . SER D 2 93 ? -12.80384 12.80509 25.08693 1.000 69.47261 93 SER B O 1
ATOM 11253 N N . THR D 2 94 ? -11.90090 14.85786 24.83152 1.000 73.43458 94 THR B N 1
ATOM 11254 C CA . THR D 2 94 ? -13.14656 15.55899 25.09937 1.000 75.01589 94 THR B CA 1
ATOM 11255 C C . THR D 2 94 ? -13.24263 16.77842 24.20042 1.000 74.35612 94 THR B C 1
ATOM 11256 O O . THR D 2 94 ? -12.21314 17.34284 23.81172 1.000 74.04626 94 THR B O 1
ATOM 11267 N N . PRO D 2 95 ? -14.45872 17.21867 23.86363 1.000 70.06469 95 PRO B N 1
ATOM 11268 C CA . PRO D 2 95 ? -15.74865 16.58769 24.17997 1.000 71.55580 95 PRO B CA 1
ATOM 11269 C C . PRO D 2 95 ? -16.00918 15.37558 23.28888 1.000 73.35232 95 PRO B C 1
ATOM 11270 O O . PRO D 2 95 ? -15.33661 15.17443 22.28323 1.000 74.41876 95 PRO B O 1
ATOM 11281 N N . PRO D 2 96 ? -16.96940 14.52782 23.65479 1.000 78.05259 96 PRO B N 1
ATOM 11282 C CA . PRO D 2 96 ? -17.79452 14.59586 24.86523 1.000 80.30888 96 PRO B CA 1
ATOM 11283 C C . PRO D 2 96 ? -17.05159 14.07697 26.08142 1.000 72.31707 96 PRO B C 1
ATOM 11284 O O . PRO D 2 96 ? -16.16483 13.23839 25.95736 1.000 70.62466 96 PRO B O 1
ATOM 11295 N N . TYR D 2 97 ? -17.38990 14.57475 27.26641 1.000 73.89690 97 TYR B N 1
ATOM 11296 C CA . TYR D 2 97 ? -16.97862 13.94423 28.51548 1.000 71.23550 97 TYR B CA 1
ATOM 11297 C C . TYR D 2 97 ? -17.90475 12.75668 28.71785 1.000 67.88733 97 TYR B C 1
ATOM 11298 O O . TYR D 2 97 ? -19.08388 12.92135 29.03972 1.000 68.39863 97 TYR B O 1
ATOM 11316 N N . THR D 2 98 ? -17.39214 11.55768 28.46475 1.000 67.73580 98 THR B N 1
ATOM 11317 C CA . THR D 2 98 ? -18.22335 10.36538 28.44450 1.000 65.89574 98 THR B CA 1
ATOM 11318 C C . THR D 2 98 ? -18.40393 9.77522 29.83404 1.000 64.59279 98 THR B C 1
ATOM 11319 O O . THR D 2 98 ? -17.44820 9.63651 30.60500 1.000 61.49476 98 THR B O 1
ATOM 11330 N N . PHE D 2 99 ? -19.64579 9.41537 30.12957 1.000 62.22593 99 PHE B N 1
ATOM 11331 C CA . PHE D 2 99 ? -20.00876 8.67003 31.31886 1.000 63.94080 99 PHE B CA 1
ATOM 11332 C C . PHE D 2 99 ? -20.48470 7.28622 30.90335 1.000 62.97155 99 PHE B C 1
ATOM 11333 O O . PHE D 2 99 ? -21.10132 7.11879 29.84777 1.000 60.47535 99 PHE B O 1
ATOM 11350 N N . GLY D 2 100 ? -20.22340 6.30395 31.75528 1.000 61.20828 100 GLY B N 1
ATOM 11351 C CA . GLY D 2 100 ? -20.78018 4.98402 31.55861 1.000 60.95947 100 GLY B CA 1
ATOM 11352 C C . GLY D 2 100 ? -22.26706 4.96091 31.84972 1.000 60.78799 100 GLY B C 1
ATOM 11353 O O . GLY D 2 100 ? -22.85318 5.91658 32.36030 1.000 60.48447 100 GLY B O 1
ATOM 11357 N N . GLN D 2 101 ? -22.89782 3.83779 31.50842 1.000 59.35831 101 GLN B N 1
ATOM 11358 C CA . GLN D 2 101 ? -24.32621 3.70234 31.76068 1.000 61.72679 101 GLN B CA 1
ATOM 11359 C C . GLN D 2 101 ? -24.63985 3.42416 33.22419 1.000 57.10831 101 GLN B C 1
ATOM 11360 O O . GLN D 2 101 ? -25.80401 3.53991 33.62103 1.000 56.16733 101 GLN B O 1
ATOM 11374 N N . GLY D 2 102 ? -23.65172 3.05113 34.02036 1.000 57.33819 102 GLY B N 1
ATOM 11375 C CA . GLY D 2 102 ? -23.85392 2.87651 35.44420 1.000 58.41372 102 GLY B CA 1
ATOM 11376 C C . GLY D 2 102 ? -23.96780 1.41776 35.85084 1.000 60.83709 102 GLY B C 1
ATOM 11377 O O . GLY D 2 102 ? -24.45359 0.56259 35.09918 1.000 62.16019 102 GLY B O 1
ATOM 11381 N N . THR D 2 103 ? -23.49963 1.12818 37.06336 1.000 60.53467 103 THR B N 1
ATOM 11382 C CA . THR D 2 103 ? -23.66426 -0.16600 37.71211 1.000 63.26281 103 THR B CA 1
ATOM 11383 C C . THR D 2 103 ? -24.40548 0.07321 39.01884 1.000 63.92864 103 THR B C 1
ATOM 11384 O O . THR D 2 103 ? -23.93184 0.83503 39.86890 1.000 59.47386 103 THR B O 1
ATOM 11395 N N . LYS D 2 104 ? -25.58092 -0.53583 39.15885 1.000 65.39017 104 LYS B N 1
ATOM 11396 C CA . LYS D 2 104 ? -26.38914 -0.39127 40.36340 1.000 69.64065 104 LYS B CA 1
ATOM 11397 C C . LYS D 2 104 ? -26.09528 -1.55028 41.31109 1.000 72.20273 104 LYS B C 1
ATOM 11398 O O . LYS D 2 104 ? -26.22978 -2.71733 40.93143 1.000 68.65719 104 LYS B O 1
ATOM 11417 N N . LEU D 2 105 ? -25.71204 -1.22558 42.54323 1.000 72.33672 105 LEU B N 1
ATOM 11418 C CA A LEU D 2 105 ? -25.36961 -2.21454 43.55664 0.500 77.48133 105 LEU B CA 1
ATOM 11419 C CA B LEU D 2 105 ? -25.37317 -2.21835 43.55521 0.500 79.08654 105 LEU B CA 1
ATOM 11420 C C . LEU D 2 105 ? -26.51704 -2.33874 44.55236 1.000 70.28782 105 LEU B C 1
ATOM 11421 O O . LEU D 2 105 ? -26.94977 -1.33989 45.13453 1.000 69.31323 105 LEU B O 1
ATOM 11452 N N . GLU D 2 106 ? -26.99788 -3.56234 44.74819 1.000 69.28281 106 GLU B N 1
ATOM 11453 C CA . GLU D 2 106 ? -28.15230 -3.84715 45.58495 1.000 64.23966 106 GLU B CA 1
ATOM 11454 C C . GLU D 2 106 ? -27.78763 -4.86701 46.65975 1.000 63.97676 106 GLU B C 1
ATOM 11455 O O . GLU D 2 106 ? -26.86254 -5.66549 46.49848 1.000 61.42156 106 GLU B O 1
ATOM 11467 N N . ILE D 2 107 ? -28.55613 -4.86061 47.74939 1.000 64.81080 107 ILE B N 1
ATOM 11468 C CA . ILE D 2 107 ? -28.36303 -5.79159 48.85745 1.000 63.85167 107 ILE B CA 1
ATOM 11469 C C . ILE D 2 107 ? -29.11212 -7.08448 48.56525 1.000 64.58809 107 ILE B C 1
ATOM 11470 O O . ILE D 2 107 ? -30.31669 -7.07004 48.28437 1.000 64.14592 107 ILE B O 1
ATOM 11486 N N . LYS D 2 108 ? -28.40207 -8.20456 48.64218 1.000 63.24855 108 LYS B N 1
ATOM 11487 C CA . LYS D 2 108 ? -29.01453 -9.50611 48.42998 1.000 64.11145 108 LYS B CA 1
ATOM 11488 C C . LYS D 2 108 ? -29.67852 -9.99661 49.71015 1.000 63.68063 108 LYS B C 1
ATOM 11489 O O . LYS D 2 108 ? -29.14424 -9.82780 50.81040 1.000 62.93676 108 LYS B O 1
ATOM 11508 N N . ARG D 2 109 ? -30.86385 -10.58624 49.56108 1.000 64.96220 109 ARG B N 1
ATOM 11509 C CA . ARG D 2 109 ? -31.56851 -11.19928 50.67852 1.000 64.70798 109 ARG B CA 1
ATOM 11510 C C . ARG D 2 109 ? -32.40943 -12.35091 50.14151 1.000 64.85454 109 ARG B C 1
ATOM 11511 O O . ARG D 2 109 ? -32.40109 -12.64635 48.94312 1.000 64.89273 109 ARG B O 1
ATOM 11532 N N . THR D 2 110 ? -33.14508 -13.00143 51.03816 1.000 62.89890 110 THR B N 1
ATOM 11533 C CA . THR D 2 110 ? -33.96150 -14.13459 50.63325 1.000 66.23654 110 THR B CA 1
ATOM 11534 C C . THR D 2 110 ? -35.19642 -13.66464 49.87168 1.000 66.81383 110 THR B C 1
ATOM 11535 O O . THR D 2 110 ? -35.67562 -12.53881 50.04435 1.000 65.28804 110 THR B O 1
ATOM 11546 N N . VAL D 2 111 ? -35.71575 -14.55656 49.02466 1.000 68.28289 111 VAL B N 1
ATOM 11547 C CA . VAL D 2 111 ? -36.91482 -14.25184 48.25727 1.000 69.71873 111 VAL B CA 1
ATOM 11548 C C . VAL D 2 111 ? -38.06439 -13.98599 49.21438 1.000 69.88287 111 VAL B C 1
ATOM 11549 O O . VAL D 2 111 ? -38.29001 -14.74187 50.16775 1.000 72.87988 111 VAL B O 1
ATOM 11562 N N . ALA D 2 112 ? -38.79483 -12.90156 48.96911 1.000 67.74280 112 ALA B N 1
ATOM 11563 C CA . ALA D 2 112 ? -39.96706 -12.55485 49.75943 1.000 67.51051 112 ALA B CA 1
ATOM 11564 C C . ALA D 2 112 ? -41.09093 -12.16094 48.81580 1.000 68.16494 112 ALA B C 1
ATOM 11565 O O . ALA D 2 112 ? -40.90727 -11.29657 47.95257 1.000 66.43545 112 ALA B O 1
ATOM 11572 N N . ALA D 2 113 ? -42.25786 -12.76715 49.00833 1.000 67.42985 113 ALA B N 1
ATOM 11573 C CA . ALA D 2 113 ? -43.39183 -12.51062 48.14061 1.000 65.90439 113 ALA B CA 1
ATOM 11574 C C . ALA D 2 113 ? -44.11573 -11.23948 48.57662 1.000 65.70187 113 ALA B C 1
ATOM 11575 O O . ALA D 2 113 ? -44.13379 -10.89860 49.76248 1.000 65.12207 113 ALA B O 1
ATOM 11582 N N . PRO D 2 114 ? -44.71632 -10.51870 47.63800 1.000 65.28669 114 PRO B N 1
ATOM 11583 C CA . PRO D 2 114 ? -45.40512 -9.27959 47.99731 1.000 64.62158 114 PRO B CA 1
ATOM 11584 C C . PRO D 2 114 ? -46.74032 -9.54446 48.66165 1.000 63.29271 114 PRO B C 1
ATOM 11585 O O . PRO D 2 114 ? -47.39263 -10.56325 48.42172 1.000 62.50901 114 PRO B O 1
ATOM 11596 N N . SER D 2 115 ? -47.15536 -8.59105 49.48854 1.000 62.72518 115 SER B N 1
ATOM 11597 C CA . SER D 2 115 ? -48.55039 -8.50825 49.89976 1.000 64.36866 115 SER B CA 1
ATOM 11598 C C . SER D 2 115 ? -49.24197 -7.47235 49.01982 1.000 65.43037 115 SER B C 1
ATOM 11599 O O . SER D 2 115 ? -48.68830 -6.40248 48.75436 1.000 65.95003 115 SER B O 1
ATOM 11607 N N . VAL D 2 116 ? -50.43756 -7.80257 48.54311 1.000 67.89323 116 VAL B N 1
ATOM 11608 C CA . VAL D 2 116 ? -51.09048 -7.04045 47.48772 1.000 70.51788 116 VAL B CA 1
ATOM 11609 C C . VAL D 2 116 ? -52.37134 -6.41521 48.01976 1.000 69.06657 116 VAL B C 1
ATOM 11610 O O . VAL D 2 116 ? -53.13143 -7.05357 48.75449 1.000 70.51621 116 VAL B O 1
ATOM 11623 N N . PHE D 2 117 ? -52.61730 -5.16973 47.62402 1.000 68.61937 117 PHE B N 1
ATOM 11624 C CA . PHE D 2 117 ? -53.83397 -4.46010 47.99206 1.000 70.91577 117 PHE B CA 1
ATOM 11625 C C . PHE D 2 117 ? -54.36710 -3.72196 46.77425 1.000 71.91580 117 PHE B C 1
ATOM 11626 O O . PHE D 2 117 ? -53.58973 -3.19084 45.97903 1.000 71.43615 117 PHE B O 1
ATOM 11643 N N . ILE D 2 118 ? -55.68992 -3.68976 46.62692 1.000 71.99163 118 ILE B N 1
ATOM 11644 C CA . ILE D 2 118 ? -56.34008 -2.97498 45.53486 1.000 73.29479 118 ILE B CA 1
ATOM 11645 C C . ILE D 2 118 ? -57.26270 -1.91925 46.12985 1.000 76.00275 118 ILE B C 1
ATOM 11646 O O . ILE D 2 118 ? -57.90535 -2.14783 47.16084 1.000 78.20148 118 ILE B O 1
ATOM 11662 N N . PHE D 2 119 ? -57.31095 -0.75714 45.48215 1.000 76.37798 119 PHE B N 1
ATOM 11663 C CA . PHE D 2 119 ? -58.07656 0.38882 45.95663 1.000 80.66611 119 PHE B CA 1
ATOM 11664 C C . PHE D 2 119 ? -58.90891 0.91307 44.79528 1.000 82.16247 119 PHE B C 1
ATOM 11665 O O . PHE D 2 119 ? -58.34044 1.25640 43.73286 1.000 82.30154 119 PHE B O 1
ATOM 11682 N N . PRO D 2 120 ? -60.22895 1.00255 44.93953 1.000 82.13503 120 PRO B N 1
ATOM 11683 C CA . PRO D 2 120 ? -61.06132 1.56069 43.87508 1.000 84.68029 120 PRO B CA 1
ATOM 11684 C C . PRO D 2 120 ? -60.97348 3.07461 43.84970 1.000 86.09254 120 PRO B C 1
ATOM 11685 O O . PRO D 2 120 ? -60.38622 3.68959 44.75220 1.000 88.45059 120 PRO B O 1
ATOM 11696 N N . PRO D 2 121 ? -61.52580 3.71234 42.82300 1.000 83.73913 121 PRO B N 1
ATOM 11697 C CA . PRO D 2 121 ? -61.54936 5.17754 42.79925 1.000 87.28988 121 PRO B CA 1
ATOM 11698 C C . PRO D 2 121 ? -62.54199 5.73378 43.80626 1.000 89.45416 121 PRO B C 1
ATOM 11699 O O . PRO D 2 121 ? -63.58569 5.13712 44.08398 1.000 89.99746 121 PRO B O 1
ATOM 11710 N N . SER D 2 122 ? -62.19838 6.89120 44.36272 1.000 98.03802 122 SER B N 1
ATOM 11711 C CA . SER D 2 122 ? -63.09950 7.58414 45.26925 1.000 100.70771 122 SER B CA 1
ATOM 11712 C C . SER D 2 122 ? -64.23275 8.24996 44.49567 1.000 103.60075 122 SER B C 1
ATOM 11713 O O . SER D 2 122 ? -64.08090 8.63364 43.33241 1.000 101.84580 122 SER B O 1
ATOM 11721 N N . ASP D 2 123 ? -65.38085 8.39026 45.16260 1.000 100.30361 123 ASP B N 1
ATOM 11722 C CA . ASP D 2 123 ? -66.51279 9.07766 44.54801 1.000 101.06971 123 ASP B CA 1
ATOM 11723 C C . ASP D 2 123 ? -66.14621 10.51171 44.18573 1.000 101.62586 123 ASP B C 1
ATOM 11724 O O . ASP D 2 123 ? -66.51446 11.01162 43.11083 1.000 102.07767 123 ASP B O 1
ATOM 11733 N N . GLU D 2 124 ? -65.42512 11.19034 45.08135 1.000 104.39315 124 GLU B N 1
ATOM 11734 C CA . GLU D 2 124 ? -65.02775 12.57003 44.83152 1.000 104.21285 124 GLU B CA 1
ATOM 11735 C C . GLU D 2 124 ? -64.22324 12.67925 43.54410 1.000 103.34282 124 GLU B C 1
ATOM 11736 O O . GLU D 2 124 ? -64.37477 13.64542 42.78703 1.000 104.97916 124 GLU B O 1
ATOM 11748 N N . GLN D 2 125 ? -63.36110 11.69556 43.27761 1.000 99.71627 125 GLN B N 1
ATOM 11749 C CA . GLN D 2 125 ? -62.63278 11.68000 42.01427 1.000 98.65686 125 GLN B CA 1
ATOM 11750 C C . GLN D 2 125 ? -63.56333 11.36237 40.85112 1.000 101.79102 125 GLN B C 1
ATOM 11751 O O . GLN D 2 125 ? -63.45428 11.96524 39.77692 1.000 103.93664 125 GLN B O 1
ATOM 11765 N N . LEU D 2 126 ? -64.48156 10.41237 41.04651 1.000 105.21686 126 LEU B N 1
ATOM 11766 C CA . LEU D 2 126 ? -65.36012 9.99858 39.95868 1.000 105.16690 126 LEU B CA 1
ATOM 11767 C C . LEU D 2 126 ? -66.17783 11.16721 39.42962 1.000 107.96401 126 LEU B C 1
ATOM 11768 O O . LEU D 2 126 ? -66.41031 11.27080 38.21943 1.000 109.32938 126 LEU B O 1
ATOM 11784 N N . LYS D 2 127 ? -66.62680 12.06091 40.31458 1.000 106.33596 127 LYS B N 1
ATOM 11785 C CA . LYS D 2 127 ? -67.39086 13.20443 39.82295 1.000 107.39015 127 LYS B CA 1
ATOM 11786 C C . LYS D 2 127 ? -66.52743 14.17225 39.01866 1.000 108.32625 127 LYS B C 1
ATOM 11787 O O . LYS D 2 127 ? -67.07379 15.01233 38.29565 1.000 110.17181 127 LYS B O 1
ATOM 11806 N N . SER D 2 128 ? -65.19755 14.07794 39.12669 1.000 114.67025 128 SER B N 1
ATOM 11807 C CA . SER D 2 128 ? -64.31940 14.89686 38.29637 1.000 112.40652 128 SER B CA 1
ATOM 11808 C C . SER D 2 128 ? -64.26562 14.41059 36.85281 1.000 108.51985 128 SER B C 1
ATOM 11809 O O . SER D 2 128 ? -63.82746 15.16380 35.97731 1.000 108.15432 128 SER B O 1
ATOM 11817 N N . GLY D 2 129 ? -64.68310 13.17176 36.58836 1.000 111.19911 129 GLY B N 1
ATOM 11818 C CA . GLY D 2 129 ? -64.67566 12.61149 35.24987 1.000 110.92985 129 GLY B CA 1
ATOM 11819 C C . GLY D 2 129 ? -63.58635 11.59339 34.98206 1.000 112.11868 129 GLY B C 1
ATOM 11820 O O . GLY D 2 129 ? -63.51155 11.07769 33.85956 1.000 110.23266 129 GLY B O 1
ATOM 11824 N N . THR D 2 130 ? -62.73465 11.29388 35.96141 1.000 105.79131 130 THR B N 1
ATOM 11825 C CA . THR D 2 130 ? -61.65480 10.33005 35.80541 1.000 104.71149 130 THR B CA 1
ATOM 11826 C C . THR D 2 130 ? -61.67438 9.35905 36.97695 1.000 101.19586 130 THR B C 1
ATOM 11827 O O . THR D 2 130 ? -62.07468 9.71405 38.08883 1.000 102.77273 130 THR B O 1
ATOM 11838 N N . ALA D 2 131 ? -61.24675 8.12408 36.71556 1.000 107.22116 131 ALA B N 1
ATOM 11839 C CA . ALA D 2 131 ? -61.23504 7.06044 37.71190 1.000 102.61803 131 ALA B CA 1
ATOM 11840 C C . ALA D 2 131 ? -59.83256 6.47864 37.78872 1.000 99.81738 131 ALA B C 1
ATOM 11841 O O . ALA D 2 131 ? -59.30075 5.99935 36.78194 1.000 99.71278 131 ALA B O 1
ATOM 11848 N N . SER D 2 132 ? -59.23442 6.52885 38.97530 1.000 90.62659 132 SER B N 1
ATOM 11849 C CA . SER D 2 132 ? -57.92868 5.93657 39.23255 1.000 87.82946 132 SER B CA 1
ATOM 11850 C C . SER D 2 132 ? -58.09229 4.72066 40.13377 1.000 84.56047 132 SER B C 1
ATOM 11851 O O . SER D 2 132 ? -58.69183 4.81626 41.20971 1.000 85.04937 132 SER B O 1
ATOM 11859 N N . VAL D 2 133 ? -57.55785 3.58533 39.69047 1.000 82.01535 133 VAL B N 1
ATOM 11860 C CA . VAL D 2 133 ? -57.57537 2.33362 40.43813 1.000 80.15371 133 VAL B CA 1
ATOM 11861 C C . VAL D 2 133 ? -56.14063 2.01384 40.82724 1.000 76.40814 133 VAL B C 1
ATOM 11862 O O . VAL D 2 133 ? -55.25528 1.98375 39.96507 1.000 75.25151 133 VAL B O 1
ATOM 11875 N N . VAL D 2 134 ? -55.89798 1.79562 42.11672 1.000 81.17152 134 VAL B N 1
ATOM 11876 C CA . VAL D 2 134 ? -54.53715 1.64765 42.62299 1.000 80.02387 134 VAL B CA 1
ATOM 11877 C C . VAL D 2 134 ? -54.30735 0.21080 43.06834 1.000 76.24989 134 VAL B C 1
ATOM 11878 O O . VAL D 2 134 ? -55.20553 -0.43729 43.61064 1.000 76.30662 134 VAL B O 1
ATOM 11891 N N . CYS D 2 135 ? -53.09354 -0.28075 42.84028 1.000 70.37160 135 CYS B N 1
ATOM 11892 C CA . CYS D 2 135 ? -52.68374 -1.61195 43.27052 1.000 68.36248 135 CYS B CA 1
ATOM 11893 C C . CYS D 2 135 ? -51.30024 -1.47618 43.88902 1.000 67.76839 135 CYS B C 1
ATOM 11894 O O . CYS D 2 135 ? -50.37481 -0.97407 43.24309 1.000 66.72737 135 CYS B O 1
ATOM 11901 N N . LEU D 2 136 ? -51.17486 -1.87546 45.15130 1.000 69.37881 136 LEU B N 1
ATOM 11902 C CA . LEU D 2 136 ? -49.93323 -1.76444 45.90473 1.000 69.39009 136 LEU B CA 1
ATOM 11903 C C . LEU D 2 136 ? -49.37547 -3.15261 46.18502 1.000 68.54911 136 LEU B C 1
ATOM 11904 O O . LEU D 2 136 ? -50.11969 -4.05922 46.57560 1.000 69.40198 136 LEU B O 1
ATOM 11920 N N . LEU D 2 137 ? -48.07295 -3.31130 45.96331 1.000 67.33992 137 LEU B N 1
ATOM 11921 C CA . LEU D 2 137 ? -47.31909 -4.50583 46.31364 1.000 68.45395 137 LEU B CA 1
ATOM 11922 C C . LEU D 2 137 ? -46.29968 -4.11185 47.37433 1.000 70.23305 137 LEU B C 1
ATOM 11923 O O . LEU D 2 137 ? -45.51259 -3.18470 47.16125 1.000 69.61681 137 LEU B O 1
ATOM 11939 N N . ASN D 2 138 ? -46.31056 -4.80464 48.50872 1.000 68.72358 138 ASN B N 1
ATOM 11940 C CA . ASN D 2 138 ? -45.49356 -4.43314 49.65409 1.000 70.57060 138 ASN B CA 1
ATOM 11941 C C . ASN D 2 138 ? -44.48611 -5.52850 49.97489 1.000 69.09257 138 ASN B C 1
ATOM 11942 O O . ASN D 2 138 ? -44.81528 -6.72454 49.91941 1.000 67.18214 138 ASN B O 1
ATOM 11953 N N . ASN D 2 139 ? -43.24699 -5.09738 50.25520 1.000 66.86267 139 ASN B N 1
ATOM 11954 C CA . ASN D 2 139 ? -42.24335 -5.88236 50.97360 1.000 66.46463 139 ASN B CA 1
ATOM 11955 C C . ASN D 2 139 ? -41.90897 -7.18135 50.24207 1.000 67.17103 139 ASN B C 1
ATOM 11956 O O . ASN D 2 139 ? -42.01252 -8.28039 50.78970 1.000 68.07135 139 ASN B O 1
ATOM 11967 N N . PHE D 2 140 ? -41.45038 -7.03164 49.00184 1.000 68.95691 140 PHE B N 1
ATOM 11968 C CA . PHE D 2 140 ? -41.08249 -8.16843 48.17594 1.000 68.03180 140 PHE B CA 1
ATOM 11969 C C . PHE D 2 140 ? -39.63509 -8.04740 47.72362 1.000 66.95795 140 PHE B C 1
ATOM 11970 O O . PHE D 2 140 ? -39.06113 -6.95725 47.67307 1.000 67.33768 140 PHE B O 1
ATOM 11987 N N . TYR D 2 141 ? -39.04736 -9.20256 47.41279 1.000 63.36891 141 TYR B N 1
ATOM 11988 C CA . TYR D 2 141 ? -37.69865 -9.29763 46.89839 1.000 66.36445 141 TYR B CA 1
ATOM 11989 C C . TYR D 2 141 ? -37.63372 -10.58042 46.08349 1.000 63.87433 141 TYR B C 1
ATOM 11990 O O . TYR D 2 141 ? -38.18644 -11.60133 46.51823 1.000 66.97374 141 TYR B O 1
ATOM 12008 N N . PRO D 2 142 ? -36.97799 -10.57555 44.91142 1.000 69.33797 142 PRO B N 1
ATOM 12009 C CA . PRO D 2 142 ? -36.23073 -9.47813 44.27678 1.000 70.75497 142 PRO B CA 1
ATOM 12010 C C . PRO D 2 142 ? -37.13548 -8.41808 43.66327 1.000 69.06297 142 PRO B C 1
ATOM 12011 O O . PRO D 2 142 ? -38.35957 -8.49145 43.74360 1.000 67.82739 142 PRO B O 1
ATOM 12022 N N . ARG D 2 143 ? -36.51246 -7.42051 43.03170 1.000 69.18378 143 ARG B N 1
ATOM 12023 C CA . ARG D 2 143 ? -37.23722 -6.25263 42.54348 1.000 71.19892 143 ARG B CA 1
ATOM 12024 C C . AR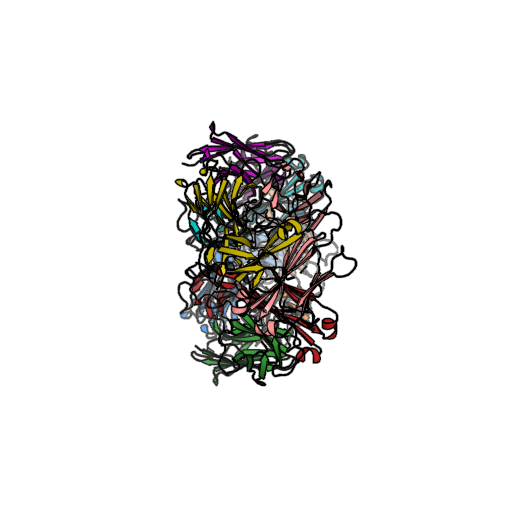G D 2 143 ? -38.18754 -6.60811 41.40721 1.000 68.98749 143 ARG B C 1
ATOM 12025 O O . ARG D 2 143 ? -39.25097 -5.99356 41.27718 1.000 67.73506 143 ARG B O 1
ATOM 12046 N N . GLU D 2 144 ? -37.84352 -7.60958 40.60261 1.000 71.19208 144 GLU B N 1
ATOM 12047 C CA . GLU D 2 144 ? -38.63764 -7.94986 39.42702 1.000 71.62567 144 GLU B CA 1
ATOM 12048 C C . GLU D 2 144 ? -40.02916 -8.42556 39.83134 1.000 69.11939 144 GLU B C 1
ATOM 12049 O O . GLU D 2 144 ? -40.17284 -9.40955 40.56391 1.000 67.75208 144 GLU B O 1
ATOM 12061 N N . ALA D 2 145 ? -41.05329 -7.71350 39.36217 1.000 68.97096 145 ALA B N 1
ATOM 12062 C CA . ALA D 2 145 ? -42.43799 -8.09156 39.60725 1.000 71.06360 145 ALA B CA 1
ATOM 12063 C C . ALA D 2 145 ? -43.28532 -7.65555 38.42000 1.000 69.31279 145 ALA B C 1
ATOM 12064 O O . ALA D 2 145 ? -42.97054 -6.67216 37.74675 1.000 70.91997 145 ALA B O 1
ATOM 12071 N N . LYS D 2 146 ? -44.37783 -8.38087 38.18392 1.000 71.37095 146 LYS B N 1
ATOM 12072 C CA . LYS D 2 146 ? -45.26831 -8.12700 37.05471 1.000 72.81354 146 LYS B CA 1
ATOM 12073 C C . LYS D 2 146 ? -46.66273 -7.81221 37.57483 1.000 70.57623 146 LYS B C 1
ATOM 12074 O O . LYS D 2 146 ? -47.25174 -8.61944 38.30092 1.000 70.18092 146 LYS B O 1
ATOM 12093 N N . VAL D 2 147 ? -47.17270 -6.63231 37.22490 1.000 69.35035 147 VAL B N 1
ATOM 12094 C CA . VAL D 2 147 ? -48.54460 -6.23096 37.51645 1.000 71.52798 147 VAL B CA 1
ATOM 12095 C C . VAL D 2 147 ? -49.33172 -6.23727 36.21370 1.000 74.87820 147 VAL B C 1
ATOM 12096 O O . VAL D 2 147 ? -48.93399 -5.58950 35.23773 1.000 79.01896 147 VAL B O 1
ATOM 12109 N N . GLN D 2 148 ? -50.45179 -6.95496 36.20329 1.000 71.72705 148 GLN B N 1
ATOM 12110 C CA . GLN D 2 148 ? -51.33017 -7.05225 35.04401 1.000 74.43950 148 GLN B CA 1
ATOM 12111 C C . GLN D 2 148 ? -52.72588 -6.61013 35.46080 1.000 73.66437 148 GLN B C 1
ATOM 12112 O O . GLN D 2 148 ? -53.35234 -7.25015 36.30970 1.000 75.64845 148 GLN B O 1
ATOM 12126 N N . TRP D 2 149 ? -53.20735 -5.51690 34.87860 1.000 76.10803 149 TRP B N 1
ATOM 12127 C CA . TRP D 2 149 ? -54.55971 -5.05467 35.15773 1.000 78.85830 149 TRP B CA 1
ATOM 12128 C C . TRP D 2 149 ? -55.56769 -5.80381 34.29421 1.000 83.97604 149 TRP B C 1
ATOM 12129 O O . TRP D 2 149 ? -55.30522 -6.10503 33.12603 1.000 84.76439 149 TRP B O 1
ATOM 12150 N N . LYS D 2 150 ? -56.72545 -6.10943 34.88007 1.000 78.77929 150 LYS B N 1
ATOM 12151 C CA . LYS D 2 150 ? -57.78938 -6.82493 34.18897 1.000 81.30174 150 LYS B CA 1
ATOM 12152 C C . LYS D 2 150 ? -59.13061 -6.19070 34.52321 1.000 81.81871 150 LYS B C 1
ATOM 12153 O O . LYS D 2 150 ? -59.43654 -5.94850 35.69574 1.000 80.93284 150 LYS B O 1
ATOM 12172 N N . VAL D 2 151 ? -59.91701 -5.90867 33.48805 1.000 86.51786 151 VAL B N 1
ATOM 12173 C CA . VAL D 2 151 ? -61.24901 -5.33085 33.62760 1.000 88.94244 151 VAL B CA 1
ATOM 12174 C C . VAL D 2 151 ? -62.21813 -6.28812 32.94607 1.000 89.58669 151 VAL B C 1
ATOM 12175 O O . VAL D 2 151 ? -62.18467 -6.44482 31.71871 1.000 91.00384 151 VAL B O 1
ATOM 12188 N N . ASP D 2 152 ? -63.07510 -6.93546 33.73703 1.000 85.50834 152 ASP B N 1
ATOM 12189 C CA . ASP D 2 152 ? -63.91507 -8.02612 33.24065 1.000 86.42200 152 ASP B CA 1
ATOM 12190 C C . ASP D 2 152 ? -63.07350 -9.04936 32.48120 1.000 88.91154 152 ASP B C 1
ATOM 12191 O O . ASP D 2 152 ? -63.45983 -9.54588 31.42102 1.000 87.78746 152 ASP B O 1
ATOM 12200 N N . ASN D 2 153 ? -61.90413 -9.36287 33.03464 1.000 87.51469 153 ASN B N 1
ATOM 12201 C CA . ASN D 2 153 ? -60.97942 -10.35074 32.49104 1.000 87.39971 153 ASN B CA 1
ATOM 12202 C C . ASN D 2 153 ? -60.34620 -9.91535 31.17578 1.000 85.90675 153 ASN B C 1
ATOM 12203 O O . ASN D 2 153 ? -59.81696 -10.75418 30.44150 1.000 85.03789 153 ASN B O 1
ATOM 12214 N N . ALA D 2 154 ? -60.38005 -8.62773 30.84974 1.000 87.76446 154 ALA B N 1
ATOM 12215 C CA . ALA D 2 154 ? -59.72891 -8.11479 29.65193 1.000 86.92593 154 ALA B CA 1
ATOM 12216 C C . ALA D 2 154 ? -58.40415 -7.47773 30.05065 1.000 88.40610 154 ALA B C 1
ATOM 12217 O O . ALA D 2 154 ? -58.38181 -6.51149 30.82092 1.000 90.21714 154 ALA B O 1
ATOM 12224 N N . LEU D 2 155 ? -57.30749 -8.01100 29.51925 1.000 82.48105 155 LEU B N 1
ATOM 12225 C CA . LEU D 2 155 ? -55.98790 -7.51025 29.87843 1.000 85.23967 155 LEU B CA 1
ATOM 12226 C C . LEU D 2 155 ? -55.81382 -6.08880 29.35939 1.000 86.43900 155 LEU B C 1
ATOM 12227 O O . LEU D 2 155 ? -56.00393 -5.82206 28.16924 1.000 86.91010 155 LEU B O 1
ATOM 12243 N N . GLN D 2 156 ? -55.45970 -5.17534 30.25555 1.000 87.33438 156 GLN B N 1
ATOM 12244 C CA . GLN D 2 156 ? -55.28422 -3.77722 29.89799 1.000 89.83929 156 GLN B CA 1
ATOM 12245 C C . GLN D 2 156 ? -53.87122 -3.52912 29.37788 1.000 93.38375 156 GLN B C 1
ATOM 12246 O O . GLN D 2 156 ? -52.93282 -4.27691 29.66462 1.000 91.04275 156 GLN B O 1
ATOM 12260 N N . SER D 2 157 ? -53.72878 -2.44694 28.61416 1.000 88.59506 157 SER B N 1
ATOM 12261 C CA . SER D 2 157 ? -52.44373 -2.08642 28.02977 1.000 89.28644 157 SER B CA 1
ATOM 12262 C C . SER D 2 157 ? -52.42987 -0.59023 27.76026 1.000 89.64206 157 SER B C 1
ATOM 12263 O O . SER D 2 157 ? -53.40566 -0.04476 27.23554 1.000 90.62099 157 SER B O 1
ATOM 12271 N N . GLY D 2 158 ? -51.33455 0.06754 28.13559 1.000 91.53504 158 GLY B N 1
ATOM 12272 C CA . GLY D 2 158 ? -51.12197 1.46062 27.80767 1.000 92.28423 158 GLY B CA 1
ATOM 12273 C C . GLY D 2 158 ? -51.84973 2.45631 28.68192 1.000 91.01619 158 GLY B C 1
ATOM 12274 O O . GLY D 2 158 ? -51.65385 3.66556 28.50429 1.000 92.46476 158 GLY B O 1
ATOM 12278 N N . ASN D 2 159 ? -52.66985 1.99794 29.62660 1.000 93.67532 159 ASN B N 1
ATOM 12279 C CA . ASN D 2 159 ? -53.48395 2.87971 30.45359 1.000 88.33604 159 ASN B CA 1
ATOM 12280 C C . ASN D 2 159 ? -53.10897 2.76806 31.92809 1.000 85.77885 159 ASN B C 1
ATOM 12281 O O . ASN D 2 159 ? -53.93303 3.03009 32.80677 1.000 83.93755 159 ASN B O 1
ATOM 12292 N N . SER D 2 160 ? -51.86648 2.38442 32.21543 1.000 87.05704 160 SER B N 1
ATOM 12293 C CA . SER D 2 160 ? -51.40560 2.26000 33.58846 1.000 82.24801 160 SER B CA 1
ATOM 12294 C C . SER D 2 160 ? -49.96621 2.73646 33.69252 1.000 79.59400 160 SER B C 1
ATOM 12295 O O . SER D 2 160 ? -49.20491 2.69387 32.72438 1.000 82.61720 160 SER B O 1
ATOM 12303 N N . GLN D 2 161 ? -49.60479 3.18437 34.88692 1.000 77.99830 161 GLN B N 1
ATOM 12304 C CA . GLN D 2 161 ? -48.23211 3.55136 35.20515 1.000 78.74088 161 GLN B CA 1
ATOM 12305 C C . GLN D 2 161 ? -47.86420 2.93860 36.54764 1.000 74.38146 161 GLN B C 1
ATOM 12306 O O . GLN D 2 161 ? -48.73253 2.54770 37.32677 1.000 74.13427 161 GLN B O 1
ATOM 12320 N N . GLU D 2 162 ? -46.56580 2.82953 36.81265 1.000 72.13430 162 GLU B N 1
ATOM 12321 C CA . GLU D 2 162 ? -46.14032 2.26415 38.08291 1.000 73.22827 162 GLU B CA 1
ATOM 12322 C C . GLU D 2 162 ? -44.78554 2.82890 38.47252 1.000 71.95740 162 GLU B C 1
ATOM 12323 O O . GLU D 2 162 ? -44.04872 3.37243 37.64685 1.000 71.75877 162 GLU B O 1
ATOM 12335 N N . SER D 2 163 ? -44.47297 2.68761 39.75660 1.000 73.55754 163 SER B N 1
ATOM 12336 C CA . SER D 2 163 ? -43.17900 3.09763 40.28100 1.000 73.05471 163 SER B CA 1
ATOM 12337 C C . SER D 2 163 ? -42.82049 2.20541 41.45920 1.000 68.69365 163 SER B C 1
ATOM 12338 O O . SER D 2 163 ? -43.69038 1.62806 42.11627 1.000 70.91525 163 SER B O 1
ATOM 12346 N N . VAL D 2 164 ? -41.51828 2.10124 41.71750 1.000 72.96684 164 VAL B N 1
ATOM 12347 C CA . VAL D 2 164 ? -40.97030 1.19970 42.72254 1.000 74.13911 164 VAL B CA 1
ATOM 12348 C C . VAL D 2 164 ? -40.14975 2.00148 43.72201 1.000 73.35561 164 VAL B C 1
ATOM 12349 O O . VAL D 2 164 ? -39.36311 2.87355 43.33686 1.000 73.93552 164 VAL B O 1
ATOM 12362 N N . THR D 2 165 ? -40.33185 1.69733 45.00585 1.000 73.55222 165 THR B N 1
ATOM 12363 C CA A THR D 2 165 ? -39.54677 2.32845 46.05289 0.210 74.95705 165 THR B CA 1
ATOM 12364 C CA B THR D 2 165 ? -39.54214 2.33616 46.04484 0.790 75.77132 165 THR B CA 1
ATOM 12365 C C . THR D 2 165 ? -38.08451 1.89768 45.94246 1.000 74.24532 165 THR B C 1
ATOM 12366 O O . THR D 2 165 ? -37.72809 0.98367 45.19326 1.000 74.01564 165 THR B O 1
ATOM 12387 N N . GLU D 2 166 ? -37.23242 2.57030 46.70416 1.000 71.20196 166 GLU B N 1
ATOM 12388 C CA . GLU D 2 166 ? -35.85894 2.12244 46.81559 1.000 73.14420 166 GLU B CA 1
ATOM 12389 C C . GLU D 2 166 ? -35.80022 0.97690 47.82048 1.000 72.80226 166 GLU B C 1
ATOM 12390 O O . GLU D 2 166 ? -36.75323 0.71440 48.55817 1.000 70.13698 166 GLU B O 1
ATOM 12402 N N . GLN D 2 167 ? -34.67505 0.27499 47.84018 1.000 73.83384 167 GLN B N 1
ATOM 12403 C CA . GLN D 2 167 ? -34.55919 -0.86282 48.73698 1.000 72.93946 167 GLN B CA 1
ATOM 12404 C C . GLN D 2 167 ? -34.62083 -0.38998 50.18254 1.000 72.40142 167 GLN B C 1
ATOM 12405 O O . GLN D 2 167 ? -33.93475 0.55935 50.56851 1.000 72.89159 167 GLN B O 1
ATOM 12419 N N . ASP D 2 168 ? -35.45912 -1.05200 50.97526 1.000 71.92821 168 ASP B N 1
ATOM 12420 C CA . ASP D 2 168 ? -35.67819 -0.64374 52.35506 1.000 74.94832 168 ASP B CA 1
ATOM 12421 C C . ASP D 2 168 ? -34.38529 -0.74461 53.15503 1.000 78.97316 168 ASP B C 1
ATOM 12422 O O . ASP D 2 168 ? -33.59208 -1.67236 52.97437 1.000 79.63911 168 ASP B O 1
ATOM 12431 N N . SER D 2 169 ? -34.17883 0.22017 54.05382 1.000 80.35234 169 SER B N 1
ATOM 12432 C CA . SER D 2 169 ? -32.94445 0.26644 54.82728 1.000 82.48708 169 SER B CA 1
ATOM 12433 C C . SER D 2 169 ? -32.89234 -0.79145 55.92220 1.000 83.93133 169 SER B C 1
ATOM 12434 O O . SER D 2 169 ? -31.80591 -1.06960 56.44085 1.000 85.02864 169 SER B O 1
ATOM 12442 N N . LYS D 2 170 ? -34.02773 -1.39189 56.28194 1.000 84.28052 170 LYS B N 1
ATOM 12443 C CA . LYS D 2 170 ? -34.06848 -2.39600 57.34063 1.000 91.81712 170 LYS B CA 1
ATOM 12444 C C . LYS D 2 170 ? -34.12005 -3.81512 56.78250 1.000 82.62449 170 LYS B C 1
ATOM 12445 O O . LYS D 2 170 ? -33.22640 -4.62174 57.05617 1.000 81.86911 170 LYS B O 1
ATOM 12464 N N . ASP D 2 171 ? -35.15689 -4.13992 56.00872 1.000 80.56720 171 ASP B N 1
ATOM 12465 C CA . ASP D 2 171 ? -35.37162 -5.50361 55.54185 1.000 81.70665 171 ASP B CA 1
ATOM 12466 C C . ASP D 2 171 ? -34.98982 -5.70085 54.07965 1.000 75.13777 171 ASP B C 1
ATOM 12467 O O . ASP D 2 171 ? -35.09826 -6.82030 53.57088 1.000 72.20220 171 ASP B O 1
ATOM 12476 N N . SER D 2 172 ? -34.54195 -4.64782 53.39690 1.000 75.67089 172 SER B N 1
ATOM 12477 C CA . SER D 2 172 ? -33.98615 -4.74880 52.04941 1.000 74.35707 172 SER B CA 1
ATOM 12478 C C . SER D 2 172 ? -35.01716 -5.19142 51.01356 1.000 71.73223 172 SER B C 1
ATOM 12479 O O . SER D 2 172 ? -34.65452 -5.75035 49.97756 1.000 69.77505 172 SER B O 1
ATOM 12487 N N . THR D 2 173 ? -36.29823 -4.94289 51.26208 1.000 73.77683 173 THR B N 1
ATOM 12488 C CA . THR D 2 173 ? -37.35741 -5.30810 50.33280 1.000 73.06335 173 THR B CA 1
ATOM 12489 C C . THR D 2 173 ? -37.78190 -4.10045 49.50330 1.000 70.96152 173 THR B C 1
ATOM 12490 O O . THR D 2 173 ? -37.38787 -2.96165 49.76283 1.000 70.05961 173 THR B O 1
ATOM 12501 N N . TYR D 2 174 ? -38.59914 -4.37029 48.48907 1.000 67.12428 174 TYR B N 1
ATOM 12502 C CA . TYR D 2 174 ? -39.14732 -3.34698 47.61530 1.000 68.56643 174 TYR B CA 1
ATOM 12503 C C . TYR D 2 174 ? -40.65994 -3.25691 47.76454 1.000 69.64805 174 TYR B C 1
ATOM 12504 O O . TYR D 2 174 ? -41.33243 -4.18898 48.21968 1.000 69.45242 174 TYR B O 1
ATOM 12522 N N . SER D 2 175 ? -41.18741 -2.10555 47.36727 1.000 71.24082 175 SER B N 1
ATOM 12523 C CA . SER D 2 175 ? -42.61854 -1.90806 47.22455 1.000 74.10574 175 SER B CA 1
ATOM 12524 C C . SER D 2 175 ? -42.89224 -1.21484 45.89728 1.000 73.30618 175 SER B C 1
ATOM 12525 O O . SER D 2 175 ? -42.03435 -0.51590 45.35066 1.000 74.32473 175 SER B O 1
ATOM 12533 N N . LEU D 2 176 ? -44.09577 -1.43248 45.37714 1.000 67.67254 176 LEU B N 1
ATOM 12534 C CA . LEU D 2 176 ? -44.46316 -0.99146 44.04082 1.000 69.44498 176 LEU B CA 1
ATOM 12535 C C . LEU D 2 176 ? -45.89913 -0.49354 44.04882 1.000 70.12905 176 LEU B C 1
ATOM 12536 O O . LEU D 2 176 ? -46.77689 -1.11128 44.65630 1.000 69.46945 176 LEU B O 1
ATOM 12552 N N . SER D 2 177 ? -46.13158 0.62956 43.37543 1.000 70.80119 177 SER B N 1
ATOM 12553 C CA . SER D 2 177 ? -47.46369 1.20005 43.23103 1.000 72.25631 177 SER B CA 1
ATOM 12554 C C . SER D 2 177 ? -47.80199 1.28853 41.75367 1.000 71.93892 177 SER B C 1
ATOM 12555 O O . SER D 2 177 ? -46.99382 1.78350 40.95990 1.000 70.97230 177 SER B O 1
ATOM 12563 N N . SER D 2 178 ? -48.99238 0.81285 41.39068 1.000 73.89749 178 SER B N 1
ATOM 12564 C CA . SER D 2 178 ? -49.46665 0.85334 40.01701 1.000 75.50144 178 SER B CA 1
ATOM 12565 C C . SER D 2 178 ? -50.83736 1.50933 39.97569 1.000 75.22105 178 SER B C 1
ATOM 12566 O O . SER D 2 178 ? -51.70363 1.21286 40.80237 1.000 75.03520 178 SER B O 1
ATOM 12574 N N . THR D 2 179 ? -51.02603 2.40211 39.00845 1.000 75.73781 179 THR B N 1
ATOM 12575 C CA . THR D 2 179 ? -52.26721 3.14401 38.84050 1.000 76.80188 179 THR B CA 1
ATOM 12576 C C . THR D 2 179 ? -52.81668 2.89292 37.44498 1.000 77.92180 179 THR B C 1
ATOM 12577 O O . THR D 2 179 ? -52.12643 3.13498 36.44635 1.000 77.33348 179 THR B O 1
ATOM 12588 N N . LEU D 2 180 ? -54.05152 2.40102 37.39077 1.000 82.61560 180 LEU B N 1
ATOM 12589 C CA . LEU D 2 180 ? -54.81408 2.23955 36.16127 1.000 85.59017 180 LEU B CA 1
ATOM 12590 C C . LEU D 2 180 ? -55.79977 3.39772 36.06679 1.000 88.97496 180 LEU B C 1
ATOM 12591 O O . LEU D 2 180 ? -56.62952 3.58100 36.96213 1.000 89.47331 180 LEU B O 1
ATOM 12607 N N . THR D 2 181 ? -55.71150 4.17525 34.99228 1.000 88.16460 181 THR B N 1
ATOM 12608 C CA . THR D 2 181 ? -56.50523 5.38880 34.83629 1.000 88.73452 181 THR B CA 1
ATOM 12609 C C . THR D 2 181 ? -57.49841 5.20158 33.69587 1.000 89.91691 181 THR B C 1
ATOM 12610 O O . THR D 2 181 ? -57.09651 4.98383 32.54761 1.000 89.30311 181 THR B O 1
ATOM 12621 N N . LEU D 2 182 ? -58.78736 5.28962 34.01600 1.000 95.01055 182 LEU B N 1
ATOM 12622 C CA . LEU D 2 182 ? -59.87096 5.23282 33.04676 1.000 93.70013 182 LEU B CA 1
ATOM 12623 C C . LEU D 2 182 ? -60.69280 6.51282 33.12359 1.000 95.09869 182 LEU B C 1
ATOM 12624 O O . LEU D 2 182 ? -60.53895 7.32766 34.03685 1.000 97.01273 182 LEU B O 1
ATOM 12640 N N . SER D 2 183 ? -61.57410 6.68577 32.14406 1.000 107.69283 183 SER B N 1
ATOM 12641 C CA . SER D 2 183 ? -62.57859 7.73085 32.23158 1.000 109.70977 183 SER B CA 1
ATOM 12642 C C . SER D 2 183 ? -63.77636 7.23433 33.03637 1.000 109.20878 183 SER B C 1
ATOM 12643 O O . SER D 2 183 ? -64.02793 6.03153 33.15062 1.000 109.83449 183 SER B O 1
ATOM 12651 N N . LYS D 2 184 ? -64.51549 8.18720 33.60683 1.000 104.35959 184 LYS B N 1
ATOM 12652 C CA . LYS D 2 184 ? -65.70082 7.84336 34.38595 1.000 105.10707 184 LYS B CA 1
ATOM 12653 C C . LYS D 2 184 ? -66.63114 6.93438 33.58999 1.000 108.74582 184 LYS B C 1
ATOM 12654 O O . LYS D 2 184 ? -67.13667 5.93252 34.11197 1.000 109.59755 184 LYS B O 1
ATOM 12673 N N . ALA D 2 185 ? -66.86030 7.26602 32.31753 1.000 106.97923 185 ALA B N 1
ATOM 12674 C CA . ALA D 2 185 ? -67.72906 6.45432 31.47105 1.000 108.35823 185 ALA B CA 1
ATOM 12675 C C . ALA D 2 185 ? -67.16938 5.04569 31.30198 1.000 111.12493 185 ALA B C 1
ATOM 12676 O O . ALA D 2 185 ? -67.84690 4.04818 31.59065 1.000 112.80034 185 ALA B O 1
ATOM 12683 N N . ASP D 2 186 ? -65.92600 4.94636 30.82245 1.000 110.04489 186 ASP B N 1
ATOM 12684 C CA . ASP D 2 186 ? -65.30526 3.63749 30.65336 1.000 112.89830 186 ASP B CA 1
ATOM 12685 C C . ASP D 2 186 ? -65.30650 2.86342 31.96497 1.000 109.30068 186 ASP B C 1
ATOM 12686 O O . ASP D 2 186 ? -65.54351 1.64943 31.97937 1.000 113.03844 186 ASP B O 1
ATOM 12695 N N . TYR D 2 187 ? -65.05945 3.55329 33.08175 1.000 112.51511 187 TYR B N 1
ATOM 12696 C CA . TYR D 2 187 ? -65.06109 2.87873 34.37442 1.000 107.99704 187 TYR B CA 1
ATOM 12697 C C . TYR D 2 187 ? -66.43716 2.31246 34.69582 1.000 111.27391 187 TYR B C 1
ATOM 12698 O O . TYR D 2 187 ? -66.55009 1.20932 35.24196 1.000 108.93849 187 TYR B O 1
ATOM 12716 N N . GLU D 2 188 ? -67.49600 3.03953 34.34548 1.000 108.14161 188 GLU B N 1
ATOM 12717 C CA . GLU D 2 188 ? -68.84826 2.58534 34.64087 1.000 111.32041 188 GLU B CA 1
ATOM 12718 C C . GLU D 2 188 ? -69.39274 1.61693 33.60146 1.000 112.10384 188 GLU B C 1
ATOM 12719 O O . GLU D 2 188 ? -70.50198 1.10345 33.78433 1.000 114.49944 188 GLU B O 1
ATOM 12731 N N . LYS D 2 189 ? -68.64869 1.34569 32.52844 1.000 113.79799 189 LYS B N 1
ATOM 12732 C CA . LYS D 2 189 ? -69.06994 0.31398 31.58756 1.000 110.08567 189 LYS B CA 1
ATOM 12733 C C . LYS D 2 189 ? -68.68364 -1.09692 32.02071 1.000 112.29278 189 LYS B C 1
ATOM 12734 O O . LYS D 2 189 ? -69.11394 -2.05857 31.37528 1.000 111.62276 189 LYS B O 1
ATOM 12753 N N . HIS D 2 190 ? -67.89300 -1.25310 33.08117 1.000 104.91359 190 HIS B N 1
ATOM 12754 C CA . HIS D 2 190 ? -67.41528 -2.56227 33.50248 1.000 98.74775 190 HIS B CA 1
ATOM 12755 C C . HIS D 2 190 ? -67.62070 -2.73635 35.00151 1.000 95.44668 190 HIS B C 1
ATOM 12756 O O . HIS D 2 190 ? -67.81726 -1.76843 35.74077 1.000 97.22712 190 HIS B O 1
ATOM 12770 N N . LYS D 2 191 ? -67.56193 -3.99490 35.44343 1.000 93.83417 191 LYS B N 1
ATOM 12771 C CA . LYS D 2 191 ? -67.85023 -4.36491 36.82459 1.000 91.93419 191 LYS B CA 1
ATOM 12772 C C . LYS D 2 191 ? -66.61283 -4.82371 37.58664 1.000 88.92722 191 LYS B C 1
ATOM 12773 O O . LYS D 2 191 ? -66.26094 -4.22628 38.60728 1.000 89.69897 191 LYS B O 1
ATOM 12792 N N . VAL D 2 192 ? -65.95318 -5.88488 37.13439 1.000 86.84420 192 VAL B N 1
ATOM 12793 C CA . VAL D 2 192 ? -64.88073 -6.51397 37.89685 1.000 84.89781 192 VAL B CA 1
ATOM 12794 C C . VAL D 2 192 ? -63.55997 -5.84507 37.54811 1.000 84.95492 192 VAL B C 1
ATOM 12795 O O . VAL D 2 192 ? -63.17641 -5.77946 36.37289 1.000 85.04159 192 VAL B O 1
ATOM 12808 N N . TYR D 2 193 ? -62.85620 -5.36075 38.57196 1.000 86.29328 193 TYR B N 1
ATOM 12809 C CA . TYR D 2 193 ? -61.54173 -4.75081 38.41784 1.000 86.38773 193 TYR B CA 1
ATOM 12810 C C . TYR D 2 193 ? -60.53501 -5.52906 39.24841 1.000 85.01991 193 TYR B C 1
ATOM 12811 O O . TYR D 2 193 ? -60.74672 -5.73692 40.44832 1.000 84.11955 193 TYR B O 1
ATOM 12829 N N . ALA D 2 194 ? -59.43909 -5.94867 38.61515 1.000 83.92460 194 ALA B N 1
ATOM 12830 C CA . ALA D 2 194 ? -58.47556 -6.82501 39.25938 1.000 83.39469 194 ALA B CA 1
ATOM 12831 C C . ALA D 2 194 ? -57.06229 -6.43098 38.86218 1.000 81.99466 194 ALA B C 1
ATOM 12832 O O . ALA D 2 194 ? -56.82599 -5.94446 37.75519 1.000 81.22254 194 ALA B O 1
ATOM 12839 N N . CYS D 2 195 ? -56.12346 -6.63281 39.78446 1.000 74.67588 195 CYS B N 1
ATOM 12840 C CA . CYS D 2 195 ? -54.70367 -6.63168 39.45686 1.000 74.63773 195 CYS B CA 1
ATOM 12841 C C . CYS D 2 195 ? -54.13238 -7.99579 39.81253 1.000 73.80586 195 CYS B C 1
ATOM 12842 O O . CYS D 2 195 ? -54.37453 -8.51718 40.91088 1.000 73.41321 195 CYS B O 1
ATOM 12849 N N . GLU D 2 196 ? -53.40570 -8.57359 38.86226 1.000 72.80620 196 GLU B N 1
ATOM 12850 C CA . GLU D 2 196 ? -52.76037 -9.86792 38.99957 1.000 73.53386 196 GLU B CA 1
ATOM 12851 C C . GLU D 2 196 ? -51.26109 -9.64354 39.10668 1.000 70.72028 196 GLU B C 1
ATOM 12852 O O . GLU D 2 196 ? -50.67582 -8.93724 38.28072 1.000 72.10394 196 GLU B O 1
ATOM 12864 N N . VAL D 2 197 ? -50.64847 -10.23138 40.12625 1.000 73.29398 197 VAL B N 1
ATOM 12865 C CA . VAL D 2 197 ? -49.24315 -10.03003 40.43956 1.000 73.36913 197 VAL B CA 1
ATOM 12866 C C . VAL D 2 197 ? -48.51517 -11.34561 40.21703 1.000 71.86598 197 VAL B C 1
ATOM 12867 O O . VAL D 2 197 ? -48.94857 -12.39806 40.71019 1.000 73.59083 197 VAL B O 1
ATOM 12880 N N . THR D 2 198 ? -47.42592 -11.28134 39.45371 1.000 67.09795 198 THR B N 1
ATOM 12881 C CA . THR D 2 198 ? -46.52894 -12.40540 39.22522 1.000 70.91226 198 THR B CA 1
ATOM 12882 C C . THR D 2 198 ? -45.17083 -12.05854 39.82090 1.000 69.67804 198 THR B C 1
ATOM 12883 O O . THR D 2 198 ? -44.63698 -10.96973 39.56827 1.000 68.87447 198 THR B O 1
ATOM 12894 N N . HIS D 2 199 ? -44.62943 -12.97648 40.62231 1.000 70.54193 199 HIS B N 1
ATOM 12895 C CA . HIS D 2 199 ? -43.38278 -12.75102 41.34062 1.000 71.63223 199 HIS B CA 1
ATOM 12896 C C . HIS D 2 199 ? -42.77502 -14.09464 41.72301 1.000 72.38026 199 HIS B C 1
ATOM 12897 O O . HIS D 2 199 ? -43.49149 -15.07111 41.95764 1.000 73.65292 199 HIS B O 1
ATOM 12911 N N . GLN D 2 200 ? -41.44123 -14.12604 41.79583 1.000 69.37814 200 GLN B N 1
ATOM 12912 C CA . GLN D 2 200 ? -40.73627 -15.37779 42.06211 1.000 69.91233 200 GLN B CA 1
ATOM 12913 C C . GLN D 2 200 ? -41.17655 -16.01781 43.37501 1.000 72.08357 200 GLN B C 1
ATOM 12914 O O . GLN D 2 200 ? -41.16387 -17.24845 43.49986 1.000 70.85849 200 GLN B O 1
ATOM 12928 N N . GLY D 2 201 ? -41.55882 -15.20668 44.36261 1.000 70.35633 201 GLY B N 1
ATOM 12929 C CA . GLY D 2 201 ? -41.98768 -15.70923 45.65477 1.000 69.83084 201 GLY B CA 1
ATOM 12930 C C . GLY D 2 201 ? -43.38733 -16.28126 45.69697 1.000 71.56333 201 GLY B C 1
ATOM 12931 O O . GLY D 2 201 ? -43.79421 -16.80547 46.73798 1.000 72.44485 201 GLY B O 1
ATOM 12935 N N . LEU D 2 202 ? -44.13446 -16.18805 44.60197 1.000 75.06710 202 LEU B N 1
ATOM 12936 C CA . LEU D 2 202 ? -45.47761 -16.74302 44.50477 1.000 76.82441 202 LEU B CA 1
ATOM 12937 C C . LEU D 2 202 ? -45.44075 -17.95784 43.58912 1.000 76.48151 202 LEU B C 1
ATOM 12938 O O . LEU D 2 202 ? -44.89957 -17.88606 42.48087 1.000 75.67160 202 LEU B O 1
ATOM 12954 N N . SER D 2 203 ? -46.00100 -19.07539 44.05966 1.000 77.38493 203 SER B N 1
ATOM 12955 C CA . SER D 2 203 ? -46.03317 -20.27991 43.23644 1.000 79.98982 203 SER B CA 1
ATOM 12956 C C . SER D 2 203 ? -46.97652 -20.12128 42.05099 1.000 79.51759 203 SER B C 1
ATOM 12957 O O . SER D 2 203 ? -46.73315 -20.69895 40.98573 1.000 81.79083 203 SER B O 1
ATOM 12965 N N . SER D 2 204 ? -48.05001 -19.35608 42.21428 1.000 82.39303 204 SER B N 1
ATOM 12966 C CA . SER D 2 204 ? -48.94604 -18.99755 41.12600 1.000 82.78058 204 SER B CA 1
ATOM 12967 C C . SER D 2 204 ? -49.34504 -17.53895 41.29422 1.000 80.10652 204 SER B C 1
ATOM 12968 O O . SER D 2 204 ? -49.37116 -17.02965 42.42136 1.000 78.91094 204 SER B O 1
ATOM 12976 N N . PRO D 2 205 ? -49.65936 -16.84297 40.19944 1.000 87.87920 205 PRO B N 1
ATOM 12977 C CA . PRO D 2 205 ? -50.00935 -15.42056 40.30931 1.000 78.93492 205 PRO B CA 1
ATOM 12978 C C . PRO D 2 205 ? -51.12998 -15.19184 41.31448 1.000 77.85616 205 PRO B C 1
ATOM 12979 O O . PRO D 2 205 ? -52.02800 -16.02189 41.47317 1.000 77.43088 205 PRO B O 1
ATOM 12990 N N . VAL D 2 206 ? -51.07698 -14.04159 41.98577 1.000 76.18053 206 VAL B N 1
ATOM 12991 C CA . VAL D 2 206 ? -52.05942 -13.66600 42.99991 1.000 75.54042 206 VAL B CA 1
ATOM 12992 C C . VAL D 2 206 ? -52.87729 -12.49887 42.47218 1.000 74.46748 206 VAL B C 1
ATOM 12993 O O . VAL D 2 206 ? -52.31381 -11.51186 41.99471 1.000 74.95192 206 VAL B O 1
ATOM 13006 N N . THR D 2 207 ? -54.19748 -12.58942 42.58624 1.000 73.24977 207 THR B N 1
ATOM 13007 C CA . THR D 2 207 ? -55.08940 -11.56557 42.05898 1.000 74.32031 207 THR B CA 1
ATOM 13008 C C . THR D 2 207 ? -55.88274 -10.93191 43.19148 1.000 72.62613 207 THR B C 1
ATOM 13009 O O . THR D 2 207 ? -56.41308 -11.63839 44.05452 1.000 72.77387 207 THR B O 1
ATOM 13020 N N . LYS D 2 208 ? -55.95798 -9.60300 43.18637 1.000 70.69465 208 LYS B N 1
ATOM 13021 C CA . LYS D 2 208 ? -56.84962 -8.86525 44.07308 1.000 71.59336 208 LYS B CA 1
ATOM 13022 C C . LYS D 2 208 ? -57.84247 -8.08706 43.22430 1.000 71.45991 208 LYS B C 1
ATOM 13023 O O . LYS D 2 208 ? -57.46893 -7.49865 42.20488 1.000 71.96720 208 LYS B O 1
ATOM 13042 N N . SER D 2 209 ? -59.10397 -8.06844 43.64818 1.000 71.22279 209 SER B N 1
ATOM 13043 C CA . SER D 2 209 ? -60.13763 -7.48366 42.81190 1.000 74.59325 209 SER B CA 1
ATOM 13044 C C . SER D 2 209 ? -61.27679 -6.93857 43.65668 1.000 73.55341 209 SER B C 1
ATOM 13045 O O . SER D 2 209 ? -61.41450 -7.24937 44.84211 1.000 71.18336 209 SER B O 1
ATOM 13053 N N . PHE D 2 210 ? -62.09182 -6.11098 43.00828 1.000 79.95046 210 PHE B N 1
ATOM 13054 C CA . PHE D 2 210 ? -63.34245 -5.61969 43.56406 1.000 83.45667 210 PHE B CA 1
ATOM 13055 C C . PHE D 2 210 ? -64.35940 -5.51281 42.43422 1.000 86.54736 210 PHE B C 1
ATOM 13056 O O . PHE D 2 210 ? -64.03001 -5.65493 41.25111 1.000 87.05662 210 PHE B O 1
ATOM 13073 N N . ASN D 2 211 ? -65.61265 -5.28378 42.81069 1.000 91.48289 211 ASN B N 1
ATOM 13074 C CA . ASN D 2 211 ? -66.69078 -5.04108 41.86300 1.000 97.28416 211 ASN B CA 1
ATOM 13075 C C . ASN D 2 211 ? -67.14299 -3.59098 41.96519 1.000 100.46755 211 ASN B C 1
ATOM 13076 O O . ASN D 2 211 ? -67.24155 -3.04133 43.06643 1.000 105.16528 211 ASN B O 1
ATOM 13087 N N . ARG D 2 212 ? -67.38684 -2.96392 40.80929 1.000 96.90268 212 ARG B N 1
ATOM 13088 C CA . ARG D 2 212 ? -67.68293 -1.53372 40.79270 1.000 98.65406 212 ARG B CA 1
ATOM 13089 C C . ARG D 2 212 ? -68.80195 -1.20630 41.77435 1.000 106.81798 212 ARG B C 1
ATOM 13090 O O . ARG D 2 212 ? -68.66788 -0.31008 42.61551 1.000 108.24816 212 ARG B O 1
ATOM 13111 N N . GLY D 2 213 ? -69.91752 -1.92418 41.67846 1.000 114.30060 213 GLY B N 1
ATOM 13112 C CA . GLY D 2 213 ? -70.87332 -1.93172 42.76988 1.000 117.91623 213 GLY B CA 1
ATOM 13113 C C . GLY D 2 213 ? -70.29283 -2.66648 43.96547 1.000 119.53319 213 GLY B C 1
ATOM 13114 O O . GLY D 2 213 ? -69.56883 -3.65179 43.81982 1.000 118.93984 213 GLY B O 1
ATOM 13118 N N . GLU D 2 214 ? -70.61872 -2.17302 45.16263 1.000 114.01069 214 GLU B N 1
ATOM 13119 C CA . GLU D 2 214 ? -70.02018 -2.64403 46.40998 1.000 115.97642 214 GLU B CA 1
ATOM 13120 C C . GLU D 2 214 ? -68.68812 -1.93197 46.61727 1.000 115.82599 214 GLU B C 1
ATOM 13121 O O . GLU D 2 214 ? -68.54581 -0.76318 46.24279 1.000 120.27052 214 GLU B O 1
ATOM 13133 N N . CYS D 2 215 ? -67.72008 -2.62453 47.21579 1.000 117.69027 215 CYS B N 1
ATOM 13134 C CA . CYS D 2 215 ? -66.36454 -2.10720 47.39984 1.000 120.41841 215 CYS B CA 1
ATOM 13135 C C . CYS D 2 215 ? -65.92049 -1.20045 46.25365 1.000 111.04778 215 CYS B C 1
ATOM 13136 O O . CYS D 2 215 ? -66.07784 0.01924 46.31644 1.000 111.60263 215 CYS B O 1
ATOM 13143 N N . VAL E 1 2 ? 7.80025 36.91662 19.58967 1.000 102.73185 2 VAL C N 1
ATOM 13144 C CA . VAL E 1 2 ? 7.76848 35.53358 20.05227 1.000 105.91338 2 VAL C CA 1
ATOM 13145 C C . VAL E 1 2 ? 8.69588 34.68180 19.19566 1.000 107.51568 2 VAL C C 1
ATOM 13146 O O . VAL E 1 2 ? 8.64710 34.74359 17.96753 1.000 105.55815 2 VAL C O 1
ATOM 13158 N N . GLN E 1 3 ? 9.53323 33.87521 19.84522 1.000 114.58709 3 GLN C N 1
ATOM 13159 C CA . GLN E 1 3 ? 10.47756 33.02485 19.13703 1.000 112.09342 3 GLN C CA 1
ATOM 13160 C C . GLN E 1 3 ? 10.60339 31.68355 19.83998 1.000 109.44000 3 GLN C C 1
ATOM 13161 O O . GLN E 1 3 ? 10.65845 31.61625 21.07261 1.000 109.51260 3 GLN C O 1
ATOM 13175 N N . LEU E 1 4 ? 10.64896 30.62116 19.03795 1.000 101.03334 4 LEU C N 1
ATOM 13176 C CA . LEU E 1 4 ? 10.88989 29.26410 19.51155 1.000 100.11133 4 LEU C CA 1
ATOM 13177 C C . LEU E 1 4 ? 12.04616 28.69040 18.70751 1.000 100.75332 4 LEU C C 1
ATOM 13178 O O . LEU E 1 4 ? 11.93204 28.53025 17.48777 1.000 95.53164 4 LEU C O 1
ATOM 13194 N N . VAL E 1 5 ? 13.15022 28.37534 19.38131 1.000 101.84659 5 VAL C N 1
ATOM 13195 C CA . VAL E 1 5 ? 14.36732 27.90945 18.72029 1.000 100.55745 5 VAL C CA 1
ATOM 13196 C C . VAL E 1 5 ? 14.67593 26.50224 19.21549 1.000 101.31231 5 VAL C C 1
ATOM 13197 O O . VAL E 1 5 ? 14.80949 26.27838 20.42304 1.000 101.10925 5 VAL C O 1
ATOM 13210 N N . GLN E 1 6 ? 14.79907 25.56008 18.28542 1.000 100.18294 6 GLN C N 1
ATOM 13211 C CA . GLN E 1 6 ? 14.95753 24.14996 18.60816 1.000 101.26795 6 GLN C CA 1
ATOM 13212 C C . GLN E 1 6 ? 16.39502 23.69320 18.39025 1.000 100.09384 6 GLN C C 1
ATOM 13213 O O . GLN E 1 6 ? 17.17576 24.32750 17.67621 1.000 99.78675 6 GLN C O 1
ATOM 13227 N N . SER E 1 7 ? 16.73684 22.57410 19.02606 1.000 100.05683 7 SER C N 1
ATOM 13228 C CA . SER E 1 7 ? 18.06896 22.00647 18.89139 1.000 101.33714 7 SER C CA 1
ATOM 13229 C C . SER E 1 7 ? 18.29264 21.49903 17.46811 1.000 100.57250 7 SER C C 1
ATOM 13230 O O . SER E 1 7 ? 17.37335 21.42779 16.64776 1.000 104.03715 7 SER C O 1
ATOM 13238 N N . GLY E 1 8 ? 19.54142 21.13325 17.18289 1.000 100.51189 8 GLY C N 1
ATOM 13239 C CA . GLY E 1 8 ? 19.94256 20.78795 15.83756 1.000 101.78267 8 GLY C CA 1
ATOM 13240 C C . GLY E 1 8 ? 19.59750 19.36082 15.45060 1.000 105.80535 8 GLY C C 1
ATOM 13241 O O . GLY E 1 8 ? 19.07955 18.56670 16.23638 1.000 111.77318 8 GLY C O 1
ATOM 13245 N N . ALA E 1 9 ? 19.91891 19.03541 14.19851 1.000 108.51733 9 ALA C N 1
ATOM 13246 C CA . ALA E 1 9 ? 19.57391 17.73631 13.63828 1.000 113.49308 9 ALA C CA 1
ATOM 13247 C C . ALA E 1 9 ? 20.18286 16.60871 14.46276 1.000 114.29571 9 ALA C C 1
ATOM 13248 O O . ALA E 1 9 ? 21.20004 16.77792 15.14017 1.000 111.69761 9 ALA C O 1
ATOM 13255 N N . GLU E 1 10 ? 19.53865 15.44665 14.40202 1.000 106.86566 10 GLU C N 1
ATOM 13256 C CA . GLU E 1 10 ? 19.95393 14.26846 15.14595 1.000 114.01901 10 GLU C CA 1
ATOM 13257 C C . GLU E 1 10 ? 19.97037 13.06204 14.21943 1.000 112.02711 10 GLU C C 1
ATOM 13258 O O . GLU E 1 10 ? 19.10758 12.92625 13.34514 1.000 105.35768 10 GLU C O 1
ATOM 13270 N N . VAL E 1 11 ? 20.96249 12.19558 14.41075 1.000 112.77331 11 VAL C N 1
ATOM 13271 C CA . VAL E 1 11 ? 21.05410 10.91559 13.71847 1.000 110.77246 11 VAL C CA 1
ATOM 13272 C C . VAL E 1 11 ? 21.12598 9.82306 14.77425 1.000 112.43445 11 VAL C C 1
ATOM 13273 O O . VAL E 1 11 ? 21.97517 9.87889 15.67148 1.000 121.38562 11 VAL C O 1
ATOM 13286 N N . LYS E 1 12 ? 20.23656 8.83695 14.67261 1.000 113.18297 12 LYS C N 1
ATOM 13287 C CA . LYS E 1 12 ? 20.16147 7.77763 15.66708 1.000 117.18839 12 LYS C CA 1
ATOM 13288 C C . LYS E 1 12 ? 19.95806 6.43896 14.97609 1.000 117.27228 12 LYS C C 1
ATOM 13289 O O . LYS E 1 12 ? 19.43469 6.37081 13.86158 1.000 114.99241 12 LYS C O 1
ATOM 13308 N N . LYS E 1 13 ? 20.38985 5.37689 15.64422 1.000 114.54955 13 LYS C N 1
ATOM 13309 C CA . LYS E 1 13 ? 20.13065 4.02325 15.18175 1.000 112.36743 13 LYS C CA 1
ATOM 13310 C C . LYS E 1 13 ? 18.83802 3.49498 15.78888 1.000 111.76319 13 LYS C C 1
ATOM 13311 O O . LYS E 1 13 ? 18.39482 3.96471 16.84242 1.000 111.47024 13 LYS C O 1
ATOM 13330 N N . PRO E 1 14 ? 18.20785 2.50804 15.15159 1.000 112.86399 14 PRO C N 1
ATOM 13331 C CA . PRO E 1 14 ? 17.00785 1.90266 15.74146 1.000 112.72695 14 PRO C CA 1
ATOM 13332 C C . PRO E 1 14 ? 17.27375 1.39942 17.15174 1.000 109.25066 14 PRO C C 1
ATOM 13333 O O . PRO E 1 14 ? 18.31940 0.81084 17.43587 1.000 114.53463 14 PRO C O 1
ATOM 13344 N N . GLY E 1 15 ? 16.30960 1.64201 18.04089 1.000 115.08497 15 GLY C N 1
ATOM 13345 C CA . GLY E 1 15 ? 16.42313 1.27163 19.43191 1.000 114.81249 15 GLY C CA 1
ATOM 13346 C C . GLY E 1 15 ? 16.93634 2.37099 20.33630 1.000 114.51779 15 GLY C C 1
ATOM 13347 O O . GLY E 1 15 ? 16.70458 2.31658 21.55066 1.000 106.14443 15 GLY C O 1
ATOM 13351 N N . ALA E 1 16 ? 17.62631 3.36441 19.78099 1.000 115.68738 16 ALA C N 1
ATOM 13352 C CA . ALA E 1 16 ? 18.17884 4.44986 20.57158 1.000 114.96654 16 ALA C CA 1
ATOM 13353 C C . ALA E 1 16 ? 17.07824 5.43565 20.96038 1.000 121.78496 16 ALA C C 1
ATOM 13354 O O . ALA E 1 16 ? 15.90554 5.28024 20.60445 1.000 118.34035 16 ALA C O 1
ATOM 13361 N N . SER E 1 17 ? 17.46909 6.46957 21.70108 1.000 123.62146 17 SER C N 1
ATOM 13362 C CA . SER E 1 17 ? 16.57354 7.53229 22.12846 1.000 125.64309 17 SER C CA 1
ATOM 13363 C C . SER E 1 17 ? 17.09253 8.87412 21.62351 1.000 125.27976 17 SER C C 1
ATOM 13364 O O . SER E 1 17 ? 18.25224 9.00561 21.22062 1.000 121.72262 17 SER C O 1
ATOM 13372 N N . VAL E 1 18 ? 16.20579 9.86866 21.61506 1.000 116.44146 18 VAL C N 1
ATOM 13373 C CA . VAL E 1 18 ? 16.55343 11.22135 21.19798 1.000 115.95083 18 VAL C CA 1
ATOM 13374 C C . VAL E 1 18 ? 15.82541 12.20421 22.10453 1.000 111.98311 18 VAL C C 1
ATOM 13375 O O . VAL E 1 18 ? 14.72908 11.92543 22.59770 1.000 112.21344 18 VAL C O 1
ATOM 13388 N N . LYS E 1 19 ? 16.46781 13.34257 22.36475 1.000 104.57648 19 LYS C N 1
ATOM 13389 C CA . LYS E 1 19 ? 15.88652 14.40758 23.17536 1.000 104.75754 19 LYS C CA 1
ATOM 13390 C C . LYS E 1 19 ? 16.04969 15.72292 22.43010 1.000 105.51309 19 LYS C C 1
ATOM 13391 O O . LYS E 1 19 ? 17.17717 16.15112 22.16305 1.000 105.42963 19 LYS C O 1
ATOM 13410 N N . VAL E 1 20 ? 14.92813 16.35558 22.09548 1.000 108.45133 20 VAL C N 1
ATOM 13411 C CA . VAL E 1 20 ? 14.90040 17.61618 21.36471 1.000 104.07308 20 VAL C CA 1
ATOM 13412 C C . VAL E 1 20 ? 14.47755 18.71990 22.32172 1.000 99.75612 20 VAL C C 1
ATOM 13413 O O . VAL E 1 20 ? 13.61328 18.51286 23.18258 1.000 100.05568 20 VAL C O 1
ATOM 13426 N N . SER E 1 21 ? 15.09221 19.88886 22.17436 1.000 100.66748 21 SER C N 1
ATOM 13427 C CA . SER E 1 21 ? 14.81220 21.03688 23.02043 1.000 101.00175 21 SER C CA 1
ATOM 13428 C C . SER E 1 21 ? 14.15254 22.14561 22.21084 1.000 100.27720 21 SER C C 1
ATOM 13429 O O . SER E 1 21 ? 14.25191 22.20133 20.98216 1.000 98.78836 21 SER C O 1
ATOM 13437 N N . CYS E 1 22 ? 13.46748 23.03086 22.93169 1.000 104.21467 22 CYS C N 1
ATOM 13438 C CA . CYS E 1 22 ? 12.71224 24.12293 22.32594 1.000 105.06599 22 CYS C CA 1
ATOM 13439 C C . CYS E 1 22 ? 12.77022 25.29075 23.30596 1.000 103.85492 22 CYS C C 1
ATOM 13440 O O . CYS E 1 22 ? 12.04996 25.29728 24.30800 1.000 102.63049 22 CYS C O 1
ATOM 13447 N N . LYS E 1 23 ? 13.63128 26.25848 23.01487 1.000 102.88224 23 LYS C N 1
ATOM 13448 C CA . LYS E 1 23 ? 13.84867 27.41081 23.87440 1.000 106.82142 23 LYS C CA 1
ATOM 13449 C C . LYS E 1 23 ? 12.93173 28.53961 23.42513 1.000 104.99481 23 LYS C C 1
ATOM 13450 O O . LYS E 1 23 ? 12.93279 28.91725 22.24826 1.000 104.63260 23 LYS C O 1
ATOM 13469 N N . ALA E 1 24 ? 12.14311 29.06055 24.36089 1.000 112.90043 24 ALA C N 1
ATOM 13470 C CA . ALA E 1 24 ? 11.12966 30.06509 24.08267 1.000 111.96018 24 ALA C CA 1
ATOM 13471 C C . ALA E 1 24 ? 11.57716 31.43506 24.57276 1.000 115.77299 24 ALA C C 1
ATOM 13472 O O . ALA E 1 24 ? 12.25253 31.55866 25.59916 1.000 118.51238 24 ALA C O 1
ATOM 13479 N N . SER E 1 25 ? 11.18539 32.46724 23.82834 1.000 105.93953 25 SER C N 1
ATOM 13480 C CA . SER E 1 25 ? 11.44818 33.83784 24.24048 1.000 105.40491 25 SER C CA 1
ATOM 13481 C C . SER E 1 25 ? 10.37056 34.74908 23.67132 1.000 107.84883 25 SER C C 1
ATOM 13482 O O . SER E 1 25 ? 9.68462 34.40525 22.70393 1.000 106.28859 25 SER C O 1
ATOM 13490 N N . GLY E 1 26 ? 10.22757 35.92034 24.29107 1.000 104.90228 26 GLY C N 1
ATOM 13491 C CA . GLY E 1 26 ? 9.27919 36.91503 23.83714 1.000 103.87975 26 GLY C CA 1
ATOM 13492 C C . GLY E 1 26 ? 7.93042 36.89264 24.51846 1.000 103.29781 26 GLY C C 1
ATOM 13493 O O . GLY E 1 26 ? 7.02912 37.62233 24.08703 1.000 104.18744 26 GLY C O 1
ATOM 13497 N N . TYR E 1 27 ? 7.75138 36.07252 25.55116 1.000 106.59589 27 TYR C N 1
ATOM 13498 C CA . TYR E 1 27 ? 6.48336 36.01366 26.26676 1.000 106.34487 27 TYR C CA 1
ATOM 13499 C C . TYR E 1 27 ? 6.70566 35.30591 27.59552 1.000 102.60824 27 TYR C C 1
ATOM 13500 O O . TYR E 1 27 ? 7.77597 34.75254 27.85537 1.000 101.69075 27 TYR C O 1
ATOM 13518 N N . THR E 1 28 ? 5.66535 35.30581 28.42553 1.000 101.73231 28 THR C N 1
ATOM 13519 C CA . THR E 1 28 ? 5.71889 34.63557 29.72360 1.000 104.87851 28 THR C CA 1
ATOM 13520 C C . THR E 1 28 ? 5.63523 33.13186 29.49285 1.000 106.17780 28 THR C C 1
ATOM 13521 O O . THR E 1 28 ? 4.56867 32.59119 29.19037 1.000 105.31457 28 THR C O 1
ATOM 13532 N N . PHE E 1 29 ? 6.77800 32.45408 29.63290 1.000 105.86129 29 PHE C N 1
ATOM 13533 C CA . PHE E 1 29 ? 6.86292 31.03529 29.29833 1.000 107.33540 29 PHE C CA 1
ATOM 13534 C C . PHE E 1 29 ? 5.81122 30.21468 30.03472 1.000 106.96784 29 PHE C C 1
ATOM 13535 O O . PHE E 1 29 ? 5.22915 29.28176 29.46622 1.000 104.59680 29 PHE C O 1
ATOM 13552 N N . THR E 1 30 ? 5.54073 30.55750 31.29448 1.000 106.69110 30 THR C N 1
ATOM 13553 C CA . THR E 1 30 ? 4.66580 29.75238 32.13610 1.000 106.55346 30 THR C CA 1
ATOM 13554 C C . THR E 1 30 ? 3.18685 29.91623 31.80583 1.000 107.15131 30 THR C C 1
ATOM 13555 O O . THR E 1 30 ? 2.36876 29.14336 32.31848 1.000 106.54980 30 THR C O 1
ATOM 13566 N N . SER E 1 31 ? 2.82357 30.87532 30.95608 1.000 102.39203 31 SER C N 1
ATOM 13567 C CA . SER E 1 31 ? 1.42382 31.19277 30.70585 1.000 102.68317 31 SER C CA 1
ATOM 13568 C C . SER E 1 31 ? 0.81753 30.41397 29.54503 1.000 101.05801 31 SER C C 1
ATOM 13569 O O . SER E 1 31 ? -0.38759 30.54039 29.30167 1.000 101.16095 31 SER C O 1
ATOM 13577 N N . TYR E 1 32 ? 1.60614 29.62343 28.82079 1.000 99.05407 32 TYR C N 1
ATOM 13578 C CA . TYR E 1 32 ? 1.11973 28.96859 27.61549 1.000 96.98918 32 TYR C CA 1
ATOM 13579 C C . TYR E 1 32 ? 1.57929 27.52139 27.57424 1.000 94.10670 32 TYR C C 1
ATOM 13580 O O . TYR E 1 32 ? 2.70410 27.20325 27.97095 1.000 95.13277 32 TYR C O 1
ATOM 13598 N N . ALA E 1 33 ? 0.69959 26.65322 27.08472 1.000 101.13407 33 ALA C N 1
ATOM 13599 C CA . ALA E 1 33 ? 1.03784 25.25419 26.89142 1.000 99.94352 33 ALA C CA 1
ATOM 13600 C C . ALA E 1 33 ? 1.90406 25.08993 25.65037 1.000 97.01736 33 ALA C C 1
ATOM 13601 O O . ALA E 1 33 ? 1.76814 25.82698 24.66980 1.000 92.91201 33 ALA C O 1
ATOM 13608 N N . MET E 1 34 ? 2.80789 24.11612 25.70526 1.000 86.79000 34 MET C N 1
ATOM 13609 C CA . MET E 1 34 ? 3.69201 23.79541 24.59407 1.000 86.53122 34 MET C CA 1
ATOM 13610 C C . MET E 1 34 ? 3.36595 22.39873 24.08401 1.000 86.27743 34 MET C C 1
ATOM 13611 O O . MET E 1 34 ? 3.37895 21.43369 24.85504 1.000 86.52139 34 MET C O 1
ATOM 13625 N N . HIS E 1 35 ? 3.08698 22.29422 22.78856 1.000 87.39421 35 HIS C N 1
ATOM 13626 C CA . HIS E 1 35 ? 2.76325 21.03931 22.13403 1.000 86.00202 35 HIS C CA 1
ATOM 13627 C C . HIS E 1 35 ? 3.92425 20.61407 21.24500 1.000 85.99371 35 HIS C C 1
ATOM 13628 O O . HIS E 1 35 ? 4.74880 21.43119 20.82759 1.000 86.85851 35 HIS C O 1
ATOM 13642 N N . TRP E 1 36 ? 3.98395 19.31573 20.96655 1.000 82.92082 36 TRP C N 1
ATOM 13643 C CA . TRP E 1 36 ? 4.97203 18.74911 20.05869 1.000 82.99946 36 TRP C CA 1
ATOM 13644 C C . TRP E 1 36 ? 4.25393 18.03288 18.92559 1.000 81.88337 36 TRP C C 1
ATOM 13645 O O . TRP E 1 36 ? 3.35782 17.21695 19.16666 1.000 79.48781 36 TRP C O 1
ATOM 13666 N N . VAL E 1 37 ? 4.67108 18.32661 17.69747 1.000 81.47478 37 VAL C N 1
ATOM 13667 C CA . VAL E 1 37 ? 4.02345 17.83866 16.48510 1.000 80.19207 37 VAL C CA 1
ATOM 13668 C C . VAL E 1 37 ? 5.11932 17.42879 15.51548 1.000 79.26196 37 VAL C C 1
ATOM 13669 O O . VAL E 1 37 ? 6.06449 18.18692 15.29635 1.000 80.65130 37 VAL C O 1
ATOM 13682 N N . ARG E 1 38 ? 5.01087 16.24245 14.93564 1.000 79.54261 38 ARG C N 1
ATOM 13683 C CA . ARG E 1 38 ? 6.03085 15.78576 14.00457 1.000 81.22401 38 ARG C CA 1
ATOM 13684 C C . ARG E 1 38 ? 5.46247 15.66572 12.59529 1.000 79.62229 38 ARG C C 1
ATOM 13685 O O . ARG E 1 38 ? 4.24757 15.60667 12.38392 1.000 77.80232 38 ARG C O 1
ATOM 13706 N N . GLN E 1 39 ? 6.37525 15.63631 11.62629 1.000 78.87101 39 GLN C N 1
ATOM 13707 C CA . GLN E 1 39 ? 6.02847 15.57180 10.20812 1.000 80.74399 39 GLN C CA 1
ATOM 13708 C C . GLN E 1 39 ? 7.03481 14.63431 9.54928 1.000 78.84418 39 GLN C C 1
ATOM 13709 O O . GLN E 1 39 ? 8.19395 15.00596 9.33898 1.000 78.67668 39 GLN C O 1
ATOM 13723 N N . ALA E 1 40 ? 6.60383 13.41191 9.27256 1.000 83.41156 40 ALA C N 1
ATOM 13724 C CA . ALA E 1 40 ? 7.42481 12.50387 8.49385 1.000 87.18442 40 ALA C CA 1
ATOM 13725 C C . ALA E 1 40 ? 7.32884 12.86814 7.01508 1.000 89.69168 40 ALA C C 1
ATOM 13726 O O . ALA E 1 40 ? 6.31827 13.42096 6.57228 1.000 89.65390 40 ALA C O 1
ATOM 13733 N N . PRO E 1 41 ? 8.36682 12.58233 6.23018 1.000 86.97609 41 PRO C N 1
ATOM 13734 C CA . PRO E 1 41 ? 8.32975 12.96010 4.80825 1.000 86.24578 41 PRO C CA 1
ATOM 13735 C C . PRO E 1 41 ? 7.13882 12.32185 4.10990 1.000 87.84115 41 PRO C C 1
ATOM 13736 O O . PRO E 1 41 ? 6.97481 11.09784 4.11518 1.000 88.02765 41 PRO C O 1
ATOM 13747 N N . GLY E 1 42 ? 6.29243 13.16648 3.52113 1.000 89.43070 42 GLY C N 1
ATOM 13748 C CA . GLY E 1 42 ? 5.12804 12.69936 2.79660 1.000 90.43626 42 GLY C CA 1
ATOM 13749 C C . GLY E 1 42 ? 3.93411 12.33332 3.64928 1.000 94.72340 42 GLY C C 1
ATOM 13750 O O . GLY E 1 42 ? 2.99005 11.72345 3.13164 1.000 94.15921 42 GLY C O 1
ATOM 13754 N N . GLN E 1 43 ? 3.94055 12.67906 4.93428 1.000 94.23229 43 GLN C N 1
ATOM 13755 C CA . GLN E 1 43 ? 2.88929 12.29351 5.86388 1.000 88.63242 43 GLN C CA 1
ATOM 13756 C C . GLN E 1 43 ? 2.20933 13.52595 6.44931 1.000 84.03775 43 GLN C C 1
ATOM 13757 O O . GLN E 1 43 ? 2.65148 14.66441 6.26582 1.000 82.00505 43 GLN C O 1
ATOM 13771 N N . ARG E 1 44 ? 1.12882 13.27498 7.18550 1.000 80.76612 44 ARG C N 1
ATOM 13772 C CA . ARG E 1 44 ? 0.42477 14.34360 7.87106 1.000 76.24109 44 ARG C CA 1
ATOM 13773 C C . ARG E 1 44 ? 1.21263 14.84521 9.07505 1.000 75.04276 44 ARG C C 1
ATOM 13774 O O . ARG E 1 44 ? 2.02106 14.12934 9.67432 1.000 76.53118 44 ARG C O 1
ATOM 13795 N N . LEU E 1 45 ? 0.93942 16.09295 9.44340 1.000 74.81952 45 LEU C N 1
ATOM 13796 C CA . LEU E 1 45 ? 1.39665 16.59345 10.72668 1.000 74.19161 45 LEU C CA 1
ATOM 13797 C C . LEU E 1 45 ? 0.73641 15.75213 11.80690 1.000 74.17125 45 LEU C C 1
ATOM 13798 O O . LEU E 1 45 ? -0.47119 15.49816 11.75949 1.000 72.50228 45 LEU C O 1
ATOM 13814 N N . GLU E 1 46 ? 1.53230 15.29039 12.76354 1.000 74.11751 46 GLU C N 1
ATOM 13815 C CA . GLU E 1 46 ? 1.07463 14.31012 13.73936 1.000 75.48323 46 GLU C CA 1
ATOM 13816 C C . GLU E 1 46 ? 1.34494 14.85167 15.13302 1.000 77.49566 46 GLU C C 1
ATOM 13817 O O . GLU E 1 46 ? 2.50262 15.04314 15.51883 1.000 79.01270 46 GLU C O 1
ATOM 13829 N N . TRP E 1 47 ? 0.27483 15.11243 15.87471 1.000 79.01905 47 TRP C N 1
ATOM 13830 C CA . TRP E 1 47 ? 0.40480 15.61670 17.23236 1.000 79.27866 47 TRP C CA 1
ATOM 13831 C C . TRP E 1 47 ? 0.90064 14.50942 18.15169 1.000 82.67837 47 TRP C C 1
ATOM 13832 O O . TRP E 1 47 ? 0.52407 13.34262 18.00621 1.000 84.33983 47 TRP C O 1
ATOM 13853 N N . MET E 1 48 ? 1.74860 14.88178 19.10363 1.000 81.55834 48 MET C N 1
ATOM 13854 C CA . MET E 1 48 ? 2.39149 13.92857 19.99889 1.000 85.43409 48 MET C CA 1
ATOM 13855 C C . MET E 1 48 ? 2.01955 14.13322 21.45513 1.000 81.92578 48 MET C C 1
ATOM 13856 O O . MET E 1 48 ? 1.81471 13.15507 22.17568 1.000 87.90886 48 MET C O 1
ATOM 13870 N N . GLY E 1 49 ? 1.90589 15.37431 21.90290 1.000 80.86666 49 GLY C N 1
ATOM 13871 C CA . GLY E 1 49 ? 1.61730 15.63787 23.29779 1.000 84.13197 49 GLY C CA 1
ATOM 13872 C C . GLY E 1 49 ? 1.71190 17.11698 23.58163 1.000 82.24121 49 GLY C C 1
ATOM 13873 O O . GLY E 1 49 ? 2.17402 17.90996 22.75629 1.000 82.88697 49 GLY C O 1
ATOM 13877 N N . TRP E 1 50 ? 1.23720 17.48363 24.76957 1.000 85.46681 50 TRP C N 1
ATOM 13878 C CA . TRP E 1 50 ? 1.41656 18.83584 25.27337 1.000 87.68575 50 TRP C CA 1
ATOM 13879 C C . TRP E 1 50 ? 1.85165 18.78642 26.73015 1.000 93.14340 50 TRP C C 1
ATOM 13880 O O . TRP E 1 50 ? 1.61341 17.80950 27.45223 1.000 92.55723 50 TRP C O 1
ATOM 13901 N N . ILE E 1 51 ? 2.50041 19.87388 27.14006 1.000 94.10090 51 ILE C N 1
ATOM 13902 C CA . ILE E 1 51 ? 2.89548 20.11010 28.51979 1.000 99.82383 51 ILE C CA 1
ATOM 13903 C C . ILE E 1 51 ? 2.47754 21.52484 28.88794 1.000 99.70183 51 ILE C C 1
ATOM 13904 O O . ILE E 1 51 ? 2.69661 22.46615 28.11483 1.000 94.61055 51 ILE C O 1
ATOM 13920 N N . ASN E 1 52 ? 1.85968 21.66695 30.05623 1.000 100.40137 52 ASN C N 1
ATOM 13921 C CA . ASN E 1 52 ? 1.55520 22.97548 30.62207 1.000 105.08529 52 ASN C CA 1
ATOM 13922 C C . ASN E 1 52 ? 2.84309 23.54489 31.20491 1.000 108.02603 52 ASN C C 1
ATOM 13923 O O . ASN E 1 52 ? 3.38038 23.00985 32.17861 1.000 110.64088 52 ASN C O 1
ATOM 13934 N N . ALA E 1 53 ? 3.35926 24.61203 30.59159 1.000 110.10347 53 ALA C N 1
ATOM 13935 C CA . ALA E 1 53 ? 4.64209 25.15977 31.02009 1.000 114.64251 53 ALA C CA 1
ATOM 13936 C C . ALA E 1 53 ? 4.60093 25.64217 32.46377 1.000 114.58267 53 ALA C C 1
ATOM 13937 O O . ALA E 1 53 ? 5.63882 25.67820 33.13520 1.000 116.34664 53 ALA C O 1
ATOM 13944 N N . GLY E 1 54 ? 3.42097 26.00330 32.96040 1.000 111.50835 54 GLY C N 1
ATOM 13945 C CA . GLY E 1 54 ? 3.27578 26.47754 34.32285 1.000 112.35142 54 GLY C CA 1
ATOM 13946 C C . GLY E 1 54 ? 3.42276 25.39699 35.37423 1.000 114.92788 54 GLY C C 1
ATOM 13947 O O . GLY E 1 54 ? 4.36657 25.41467 36.17383 1.000 114.52066 54 GLY C O 1
ATOM 13951 N N . ASN E 1 55 ? 2.47448 24.46467 35.40685 1.000 110.55598 55 ASN C N 1
ATOM 13952 C CA . ASN E 1 55 ? 2.42961 23.45011 36.44871 1.000 113.13782 55 ASN C CA 1
ATOM 13953 C C . ASN E 1 55 ? 3.07772 22.13577 36.03457 1.000 113.63121 55 ASN C C 1
ATOM 13954 O O . ASN E 1 55 ? 3.14097 21.21004 36.85130 1.000 110.61301 55 ASN C O 1
ATOM 13965 N N . GLY E 1 56 ? 3.57191 22.03227 34.80128 1.000 116.91903 56 GLY C N 1
ATOM 13966 C CA . GLY E 1 56 ? 4.28083 20.84602 34.37461 1.000 113.66919 56 GLY C CA 1
ATOM 13967 C C . GLY E 1 56 ? 3.40180 19.65831 34.06094 1.000 110.77025 56 GLY C C 1
ATOM 13968 O O . GLY E 1 56 ? 3.93022 18.57359 33.78287 1.000 108.66417 56 GLY C O 1
ATOM 13972 N N . ASN E 1 57 ? 2.08512 19.80813 34.15402 1.000 104.18244 57 ASN C N 1
ATOM 13973 C CA . ASN E 1 57 ? 1.17697 18.72240 33.81750 1.000 102.87457 57 ASN C CA 1
ATOM 13974 C C . ASN E 1 57 ? 1.27520 18.42805 32.32369 1.000 99.81386 57 ASN C C 1
ATOM 13975 O O . ASN E 1 57 ? 1.46467 19.33641 31.50883 1.000 98.97257 57 ASN C O 1
ATOM 13986 N N . THR E 1 58 ? 1.14605 17.15248 31.96062 1.000 96.18414 58 THR C N 1
ATOM 13987 C CA . THR E 1 58 ? 1.32112 16.72273 30.58027 1.000 94.80652 58 THR C CA 1
ATOM 13988 C C . THR E 1 58 ? 0.17683 15.82266 30.13854 1.000 93.48855 58 THR C C 1
ATOM 13989 O O . THR E 1 58 ? -0.54310 15.24085 30.95645 1.000 92.40619 58 THR C O 1
ATOM 14000 N N . LYS E 1 59 ? 0.03537 15.71046 28.81755 1.000 89.50874 59 LYS C N 1
ATOM 14001 C CA . LYS E 1 59 ? -0.82044 14.70316 28.20326 1.000 88.02169 59 LYS C CA 1
ATOM 14002 C C . LYS E 1 59 ? -0.18047 14.26292 26.89283 1.000 87.94643 59 LYS C C 1
ATOM 14003 O O . LYS E 1 59 ? 0.36312 15.08733 26.15304 1.000 86.31870 59 LYS C O 1
ATOM 14022 N N . TYR E 1 60 ? -0.23869 12.95959 26.62237 1.000 91.95215 60 TYR C N 1
ATOM 14023 C CA . TYR E 1 60 ? 0.39834 12.34764 25.46466 1.000 95.81760 60 TYR C CA 1
ATOM 14024 C C . TYR E 1 60 ? -0.61491 11.66817 24.55349 1.000 91.23920 60 TYR C C 1
ATOM 14025 O O . TYR E 1 60 ? -1.69377 11.25544 24.98850 1.000 91.08939 60 TYR C O 1
ATOM 14043 N N . SER E 1 61 ? -0.25998 11.57910 23.27293 1.000 106.91482 61 SER C N 1
ATOM 14044 C CA . SER E 1 61 ? -1.01665 10.75832 22.33906 1.000 110.44058 61 SER C CA 1
ATOM 14045 C C . SER E 1 61 ? -0.81460 9.28480 22.67084 1.000 117.93618 61 SER C C 1
ATOM 14046 O O . SER E 1 61 ? 0.29256 8.85395 23.00655 1.000 117.46084 61 SER C O 1
ATOM 14054 N N . GLN E 1 62 ? -1.89641 8.50845 22.58895 1.000 118.23554 62 GLN C N 1
ATOM 14055 C CA . GLN E 1 62 ? -1.80289 7.08457 22.89536 1.000 119.42996 62 GLN C CA 1
ATOM 14056 C C . GLN E 1 62 ? -0.94096 6.32444 21.89481 1.000 119.99418 62 GLN C C 1
ATOM 14057 O O . GLN E 1 62 ? -0.48822 5.21791 22.20772 1.000 120.17736 62 GLN C O 1
ATOM 14071 N N . LYS E 1 63 ? -0.69933 6.88272 20.70588 1.000 111.51117 63 LYS C N 1
ATOM 14072 C CA . LYS E 1 63 ? 0.20302 6.22013 19.77154 1.000 109.46300 63 LYS C CA 1
ATOM 14073 C C . LYS E 1 63 ? 1.63058 6.19961 20.30435 1.000 110.46729 63 LYS C C 1
ATOM 14074 O O . LYS E 1 63 ? 2.39602 5.28031 19.99137 1.000 111.98550 63 LYS C O 1
ATOM 14093 N N . PHE E 1 64 ? 2.00698 7.20520 21.09355 1.000 114.74624 64 PHE C N 1
ATOM 14094 C CA . PHE E 1 64 ? 3.35175 7.32660 21.63683 1.000 116.77890 64 PHE C CA 1
ATOM 14095 C C . PHE E 1 64 ? 3.41995 7.07270 23.13718 1.000 124.63352 64 PHE C C 1
ATOM 14096 O O . PHE E 1 64 ? 4.51671 7.10717 23.70619 1.000 123.95646 64 PHE C O 1
ATOM 14113 N N . GLN E 1 65 ? 2.28834 6.82414 23.79375 1.000 137.17447 65 GLN C N 1
ATOM 14114 C CA . GLN E 1 65 ? 2.29573 6.57170 25.22881 1.000 138.45580 65 GLN C CA 1
ATOM 14115 C C . GLN E 1 65 ? 3.25672 5.43506 25.55523 1.000 139.01323 65 GLN C C 1
ATOM 14116 O O . GLN E 1 65 ? 3.28419 4.40966 24.86838 1.000 139.21720 65 GLN C O 1
ATOM 14130 N N . GLY E 1 66 ? 4.06364 5.63573 26.59847 1.000 131.83311 66 GLY C N 1
ATOM 14131 C CA . GLY E 1 66 ? 5.03913 4.65667 27.02434 1.000 125.56612 66 GLY C CA 1
ATOM 14132 C C . GLY E 1 66 ? 6.41822 4.81388 26.41967 1.000 128.45788 66 GLY C C 1
ATOM 14133 O O . GLY E 1 66 ? 7.35297 4.13626 26.86879 1.000 121.20960 66 GLY C O 1
ATOM 14137 N N . ARG E 1 67 ? 6.57850 5.68677 25.41944 1.000 119.43995 67 ARG C N 1
ATOM 14138 C CA . ARG E 1 67 ? 7.87052 5.88677 24.77436 1.000 118.58482 67 ARG C CA 1
ATOM 14139 C C . ARG E 1 67 ? 8.18338 7.35933 24.53204 1.000 113.38394 67 ARG C C 1
ATOM 14140 O O . ARG E 1 67 ? 9.18711 7.66066 23.87363 1.000 109.02706 67 ARG C O 1
ATOM 14161 N N . VAL E 1 68 ? 7.36199 8.28120 25.02930 1.000 110.73565 68 VAL C N 1
ATOM 14162 C CA . VAL E 1 68 ? 7.57767 9.71090 24.85106 1.000 108.44239 68 VAL C CA 1
ATOM 14163 C C . VAL E 1 68 ? 7.46191 10.39568 26.20564 1.000 104.66016 68 VAL C C 1
ATOM 14164 O O . V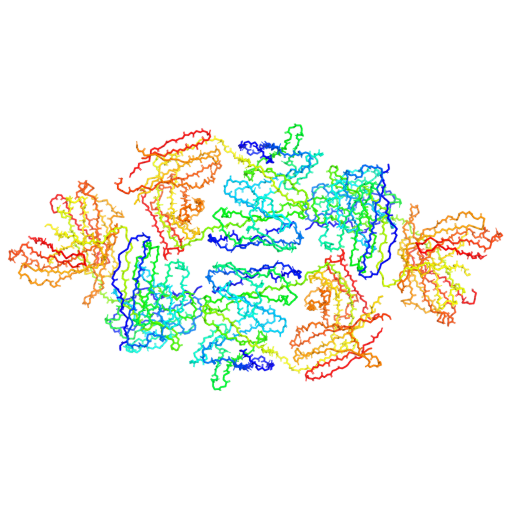AL E 1 68 ? 6.60283 10.04370 27.02150 1.000 103.87232 68 VAL C O 1
ATOM 14177 N N . THR E 1 69 ? 8.32477 11.38235 26.43660 1.000 104.75173 69 THR C N 1
ATOM 14178 C CA . THR E 1 69 ? 8.32234 12.16052 27.66926 1.000 101.65905 69 THR C CA 1
ATOM 14179 C C . THR E 1 69 ? 8.52746 13.62724 27.32953 1.000 99.97869 69 THR C C 1
ATOM 14180 O O . THR E 1 69 ? 9.49756 13.97714 26.65479 1.000 100.38423 69 THR C O 1
ATOM 14191 N N . ILE E 1 70 ? 7.63505 14.48557 27.81301 1.000 107.48817 70 ILE C N 1
ATOM 14192 C CA . ILE E 1 70 ? 7.72840 15.92443 27.59178 1.000 107.70056 70 ILE C CA 1
ATOM 14193 C C . ILE E 1 70 ? 7.97783 16.59672 28.93143 1.000 107.18474 70 ILE C C 1
ATOM 14194 O O . ILE E 1 70 ? 7.25501 16.34953 29.90426 1.000 103.02428 70 ILE C O 1
ATOM 14210 N N . THR E 1 71 ? 8.99773 17.44810 28.97467 1.000 104.39981 71 THR C N 1
ATOM 14211 C CA . THR E 1 71 ? 9.41810 18.11819 30.19563 1.000 108.58345 71 THR C CA 1
ATOM 14212 C C . THR E 1 71 ? 9.57430 19.60774 29.92873 1.000 109.38871 71 THR C C 1
ATOM 14213 O O . THR E 1 71 ? 9.52492 20.06479 28.78517 1.000 113.63789 71 THR C O 1
ATOM 14224 N N . ARG E 1 72 ? 9.77628 20.36854 31.00162 1.000 111.76026 72 ARG C N 1
ATOM 14225 C CA . ARG E 1 72 ? 9.98054 21.80371 30.88282 1.000 113.70286 72 ARG C CA 1
ATOM 14226 C C . ARG E 1 72 ? 10.91352 22.27967 31.98606 1.000 116.56134 72 ARG C C 1
ATOM 14227 O O . ARG E 1 72 ? 10.78631 21.86814 33.14260 1.000 118.36840 72 ARG C O 1
ATOM 14248 N N . ASP E 1 73 ? 11.85145 23.14563 31.60816 1.000 120.67900 73 ASP C N 1
ATOM 14249 C CA . ASP E 1 73 ? 12.71672 23.87433 32.52799 1.000 123.17376 73 ASP C CA 1
ATOM 14250 C C . ASP E 1 73 ? 12.26359 25.33010 32.49568 1.000 125.37591 73 ASP C C 1
ATOM 14251 O O . ASP E 1 73 ? 12.48913 26.03827 31.50239 1.000 127.00307 73 ASP C O 1
ATOM 14260 N N . THR E 1 74 ? 11.59609 25.75685 33.57207 1.000 124.91405 74 THR C N 1
ATOM 14261 C CA . THR E 1 74 ? 11.02605 27.09896 33.62235 1.000 125.99060 74 THR C CA 1
ATOM 14262 C C . THR E 1 74 ? 12.11278 28.16494 33.67099 1.000 127.03550 74 THR C C 1
ATOM 14263 O O . THR E 1 74 ? 12.00389 29.19852 33.00059 1.000 129.79588 74 THR C O 1
ATOM 14274 N N . SER E 1 75 ? 13.17566 27.92794 34.44369 1.000 129.86409 75 SER C N 1
ATOM 14275 C CA . SER E 1 75 ? 14.23100 28.92547 34.57397 1.000 134.20649 75 SER C CA 1
ATOM 14276 C C . SER E 1 75 ? 14.99210 29.12399 33.27037 1.000 132.12590 75 SER C C 1
ATOM 14277 O O . SER E 1 75 ? 15.58725 30.18749 33.06977 1.000 138.36520 75 SER C O 1
ATOM 14285 N N . ALA E 1 76 ? 14.97130 28.13826 32.37695 1.000 130.71062 76 ALA C N 1
ATOM 14286 C CA . ALA E 1 76 ? 15.58736 28.25584 31.06416 1.000 130.15463 76 ALA C CA 1
ATOM 14287 C C . ALA E 1 76 ? 14.57161 28.51941 29.96093 1.000 128.73911 76 ALA C C 1
ATOM 14288 O O . ALA E 1 76 ? 14.95781 28.60250 28.78997 1.000 130.01081 76 ALA C O 1
ATOM 14295 N N . SER E 1 77 ? 13.28941 28.65235 30.30311 1.000 126.75954 77 SER C N 1
ATOM 14296 C CA . SER E 1 77 ? 12.22897 28.86319 29.31865 1.000 120.36688 77 SER C CA 1
ATOM 14297 C C . SER E 1 77 ? 12.33359 27.84573 28.18702 1.000 114.68249 77 SER C C 1
ATOM 14298 O O . SER E 1 77 ? 12.27157 28.18863 27.00406 1.000 110.50664 77 SER C O 1
ATOM 14306 N N . THR E 1 78 ? 12.50434 26.57482 28.55461 1.000 117.16172 78 THR C N 1
ATOM 14307 C CA . THR E 1 78 ? 12.75639 25.53824 27.56070 1.000 115.51974 78 THR C CA 1
ATOM 14308 C C . THR E 1 78 ? 11.83080 24.34958 27.77525 1.000 116.25230 78 THR C C 1
ATOM 14309 O O . THR E 1 78 ? 11.57205 23.94814 28.91050 1.000 115.89986 78 THR C O 1
ATOM 14320 N N . ALA E 1 79 ? 11.30181 23.81603 26.67738 1.000 117.03759 79 ALA C N 1
ATOM 14321 C CA . ALA E 1 79 ? 10.54940 22.57033 26.68683 1.000 116.03235 79 ALA C CA 1
ATOM 14322 C C . ALA E 1 79 ? 11.35779 21.47922 25.99623 1.000 110.81524 79 ALA C C 1
ATOM 14323 O O . ALA E 1 79 ? 12.15171 21.74955 25.09417 1.000 105.77169 79 ALA C O 1
ATOM 14330 N N . TYR E 1 80 ? 11.13778 20.23630 26.41092 1.000 104.43055 80 TYR C N 1
ATOM 14331 C CA . TYR E 1 80 ? 11.90986 19.10833 25.91262 1.000 102.83862 80 TYR C CA 1
ATOM 14332 C C . TYR E 1 80 ? 10.98142 17.96250 25.55027 1.000 98.72420 80 TYR C C 1
ATOM 14333 O O . TYR E 1 80 ? 9.98135 17.72514 26.23358 1.000 99.73720 80 TYR C O 1
ATOM 14351 N N . MET E 1 81 ? 11.34100 17.23960 24.49179 1.000 97.84135 81 MET C N 1
ATOM 14352 C CA . MET E 1 81 ? 10.60935 16.05879 24.04672 1.000 100.65988 81 MET C CA 1
ATOM 14353 C C . MET E 1 81 ? 11.61392 14.93507 23.84622 1.000 103.87783 81 MET C C 1
ATOM 14354 O O . MET E 1 81 ? 12.55006 15.07369 23.05438 1.000 101.97972 81 MET C O 1
ATOM 14368 N N . GLU E 1 82 ? 11.42817 13.83232 24.56590 1.000 102.01948 82 GLU C N 1
ATOM 14369 C CA . GLU E 1 82 ? 12.30842 12.67642 24.48666 1.000 102.61519 82 GLU C CA 1
ATOM 14370 C C . GLU E 1 82 ? 11.51773 11.49844 23.94050 1.000 103.30580 82 GLU C C 1
ATOM 14371 O O . GLU E 1 82 ? 10.44743 11.17019 24.46211 1.000 106.19520 82 GLU C O 1
ATOM 14383 N N . LEU E 1 83 ? 12.04936 10.87036 22.89397 1.000 109.70243 83 LEU C N 1
ATOM 14384 C CA . LEU E 1 83 ? 11.41900 9.72547 22.24549 1.000 112.65202 83 LEU C CA 1
ATOM 14385 C C . LEU E 1 83 ? 12.42072 8.58134 22.21780 1.000 115.86979 83 LEU C C 1
ATOM 14386 O O . LEU E 1 83 ? 13.52680 8.73560 21.68832 1.000 115.25139 83 LEU C O 1
ATOM 14402 N N . SER E 1 84 ? 12.03755 7.44372 22.79042 1.000 110.51352 84 SER C N 1
ATOM 14403 C CA . SER E 1 84 ? 12.89878 6.27628 22.91124 1.000 111.98197 84 SER C CA 1
ATOM 14404 C C . SER E 1 84 ? 12.39711 5.16045 21.99955 1.000 110.00800 84 SER C C 1
ATOM 14405 O O . SER E 1 84 ? 11.34854 5.26937 21.35743 1.000 106.98242 84 SER C O 1
ATOM 14413 N N . SER E 1 85 ? 13.16092 4.07002 21.95769 1.000 111.97880 85 SER C N 1
ATOM 14414 C CA . SER E 1 85 ? 12.84061 2.91698 21.11868 1.000 113.06821 85 SER C CA 1
ATOM 14415 C C . SER E 1 85 ? 12.56844 3.35595 19.68127 1.000 107.97707 85 SER C C 1
ATOM 14416 O O . SER E 1 85 ? 11.57952 2.96639 19.05612 1.000 110.07270 85 SER C O 1
ATOM 14424 N N . LEU E 1 86 ? 13.47582 4.17576 19.15674 1.000 111.34819 86 LEU C N 1
ATOM 14425 C CA . LEU E 1 86 ? 13.28950 4.77348 17.84170 1.000 109.16064 86 LEU C CA 1
ATOM 14426 C C . LEU E 1 86 ? 13.27823 3.71249 16.74835 1.000 107.98065 86 LEU C C 1
ATOM 14427 O O . LEU E 1 86 ? 14.06683 2.76451 16.77029 1.000 112.40386 86 LEU C O 1
ATOM 14443 N N . ARG E 1 87 ? 12.37195 3.87669 15.78875 1.000 107.53477 87 ARG C N 1
ATOM 14444 C CA . ARG E 1 87 ? 12.29638 3.02575 14.61055 1.000 109.21362 87 ARG C CA 1
ATOM 14445 C C . ARG E 1 87 ? 12.44686 3.89258 13.36466 1.000 108.07751 87 ARG C C 1
ATOM 14446 O O . ARG E 1 87 ? 12.34055 5.12101 13.41644 1.000 108.18558 87 ARG C O 1
ATOM 14467 N N . SER E 1 88 ? 12.70867 3.23711 12.23055 1.000 109.69210 88 SER C N 1
ATOM 14468 C CA . SER E 1 88 ? 12.96422 3.97621 10.99735 1.000 110.19937 88 SER C CA 1
ATOM 14469 C C . SER E 1 88 ? 11.79938 4.88493 10.62357 1.000 107.59607 88 SER C C 1
ATOM 14470 O O . SER E 1 88 ? 12.00751 5.92395 9.98762 1.000 101.87698 88 SER C O 1
ATOM 14478 N N . GLU E 1 89 ? 10.57376 4.51956 10.99867 1.000 106.59052 89 GLU C N 1
ATOM 14479 C CA . GLU E 1 89 ? 9.41809 5.35142 10.68499 1.000 105.75923 89 GLU C CA 1
ATOM 14480 C C . GLU E 1 89 ? 9.29964 6.56335 11.60029 1.000 101.71113 89 GLU C C 1
ATOM 14481 O O . GLU E 1 89 ? 8.37871 7.36672 11.41854 1.000 99.11305 89 GLU C O 1
ATOM 14493 N N . ASP E 1 90 ? 10.20888 6.72404 12.56125 1.000 103.50832 90 ASP C N 1
ATOM 14494 C CA . ASP E 1 90 ? 10.26286 7.92881 13.37690 1.000 100.68729 90 ASP C CA 1
ATOM 14495 C C . ASP E 1 90 ? 11.07498 9.03388 12.71628 1.000 93.39224 90 ASP C C 1
ATOM 14496 O O . ASP E 1 90 ? 11.07056 10.16714 13.20890 1.000 91.46831 90 ASP C O 1
ATOM 14505 N N . THR E 1 91 ? 11.77795 8.72466 11.62918 1.000 104.30505 91 THR C N 1
ATOM 14506 C CA . THR E 1 91 ? 12.47420 9.73863 10.84838 1.000 103.35483 91 THR C CA 1
ATOM 14507 C C . THR E 1 91 ? 11.50617 10.83012 10.42420 1.000 99.05987 91 THR C C 1
ATOM 14508 O O . THR E 1 91 ? 10.56590 10.57708 9.66453 1.000 96.62214 91 THR C O 1
ATOM 14519 N N . ALA E 1 92 ? 11.73030 12.04483 10.91752 1.000 95.35917 92 ALA C N 1
ATOM 14520 C CA . ALA E 1 92 ? 10.77537 13.11968 10.67720 1.000 90.64975 92 ALA C CA 1
ATOM 14521 C C . ALA E 1 92 ? 11.34026 14.43152 11.20071 1.000 91.09312 92 ALA C C 1
ATOM 14522 O O . ALA E 1 92 ? 12.36030 14.46329 11.89603 1.000 92.47381 92 ALA C O 1
ATOM 14529 N N . VAL E 1 93 ? 10.65543 15.51863 10.85372 1.000 87.43106 93 VAL C N 1
ATOM 14530 C CA . VAL E 1 93 ? 10.93441 16.83130 11.42443 1.000 87.99715 93 VAL C CA 1
ATOM 14531 C C . VAL E 1 93 ? 9.99966 17.02841 12.61230 1.000 85.55365 93 VAL C C 1
ATOM 14532 O O . VAL E 1 93 ? 8.77676 16.93423 12.47255 1.000 84.50542 93 VAL C O 1
ATOM 14545 N N . TYR E 1 94 ? 10.57288 17.28869 13.78130 1.000 83.13752 94 TYR C N 1
ATOM 14546 C CA . TYR E 1 94 ? 9.81961 17.47433 15.01337 1.000 82.97701 94 TYR C CA 1
ATOM 14547 C C . TYR E 1 94 ? 9.76097 18.96066 15.33930 1.000 84.05059 94 TYR C C 1
ATOM 14548 O O . TYR E 1 94 ? 10.79606 19.63418 15.37423 1.000 87.10064 94 TYR C O 1
ATOM 14566 N N . TYR E 1 95 ? 8.55054 19.46549 15.57062 1.000 82.73071 95 TYR C N 1
ATOM 14567 C CA . TYR E 1 95 ? 8.28460 20.86660 15.84783 1.000 84.41703 95 TYR C CA 1
ATOM 14568 C C . TYR E 1 95 ? 7.71723 21.00597 17.25121 1.000 84.57368 95 TYR C C 1
ATOM 14569 O O . TYR E 1 95 ? 6.92549 20.16717 17.69587 1.000 83.47890 95 TYR C O 1
ATOM 14587 N N . CYS E 1 96 ? 8.12756 22.05820 17.94673 1.000 81.81698 96 CYS C N 1
ATOM 14588 C CA . CYS E 1 96 ? 7.39601 22.55103 19.10226 1.000 83.97303 96 CYS C CA 1
ATOM 14589 C C . CYS E 1 96 ? 6.50736 23.71084 18.67315 1.000 79.40427 96 CYS C C 1
ATOM 14590 O O . CYS E 1 96 ? 6.86227 24.48960 17.78506 1.000 77.90476 96 CYS C O 1
ATOM 14597 N N . ALA E 1 97 ? 5.35696 23.83677 19.32699 1.000 82.78626 97 ALA C N 1
ATOM 14598 C CA . ALA E 1 97 ? 4.41180 24.88321 18.97091 1.000 87.38111 97 ALA C CA 1
ATOM 14599 C C . ALA E 1 97 ? 3.69173 25.37025 20.21744 1.000 86.98255 97 ALA C C 1
ATOM 14600 O O . ALA E 1 97 ? 3.29574 24.57472 21.07131 1.000 87.58365 97 ALA C O 1
ATOM 14607 N N . ARG E 1 98 ? 3.52073 26.68338 20.30992 1.000 77.63756 98 ARG C N 1
ATOM 14608 C CA . ARG E 1 98 ? 2.80176 27.28900 21.41958 1.000 80.38581 98 ARG C CA 1
ATOM 14609 C C . ARG E 1 98 ? 1.31138 27.30263 21.11066 1.000 80.76618 98 ARG C C 1
ATOM 14610 O O . ARG E 1 98 ? 0.90643 27.53411 19.96823 1.000 78.51017 98 ARG C O 1
ATOM 14631 N N . GLU E 1 99 ? 0.49841 27.01945 22.12486 1.000 80.46959 99 GLU C N 1
ATOM 14632 C CA . GLU E 1 99 ? -0.95192 27.02749 21.98357 1.000 77.60982 99 GLU C CA 1
ATOM 14633 C C . GLU E 1 99 ? -1.51019 28.33784 22.52373 1.000 79.95098 99 GLU C C 1
ATOM 14634 O O . GLU E 1 99 ? -1.28040 28.68291 23.68607 1.000 84.19589 99 GLU C O 1
ATOM 14646 N N . GLN E 1 100 ? -2.23380 29.06239 21.67555 1.000 84.39427 100 GLN C N 1
ATOM 14647 C CA . GLN E 1 100 ? -2.97685 30.24749 22.08185 1.000 84.47341 100 GLN C CA 1
ATOM 14648 C C . GLN E 1 100 ? -4.36088 29.82281 22.55187 1.000 85.10904 100 GLN C C 1
ATOM 14649 O O . GLN E 1 100 ? -5.11076 29.19389 21.79848 1.000 83.40885 100 GLN C O 1
ATOM 14663 N N . TRP E 1 101 ? -4.68826 30.14888 23.79751 1.000 89.02560 101 TRP C N 1
ATOM 14664 C CA . TRP E 1 101 ? -5.98756 29.81206 24.35942 1.000 89.31867 101 TRP C CA 1
ATOM 14665 C C . TRP E 1 101 ? -7.05196 30.86236 24.07145 1.000 93.57777 101 TRP C C 1
ATOM 14666 O O . TRP E 1 101 ? -8.24286 30.52714 24.04888 1.000 93.42772 101 TRP C O 1
ATOM 14687 N N . LEU E 1 102 ? -6.65277 32.10960 23.82509 1.000 95.73212 102 LEU C N 1
ATOM 14688 C CA . LEU E 1 102 ? -7.61755 33.18793 23.64913 1.000 98.76957 102 LEU C CA 1
ATOM 14689 C C . LEU E 1 102 ? -8.57445 32.87689 22.50498 1.000 102.38413 102 LEU C C 1
ATOM 14690 O O . LEU E 1 102 ? -8.15272 32.50555 21.40441 1.000 95.07366 102 LEU C O 1
ATOM 14706 N N . ASP E 1 103 ? -9.86666 33.09307 22.76026 1.000 119.71867 103 ASP C N 1
ATOM 14707 C CA . ASP E 1 103 ? -10.92971 32.73228 21.82919 1.000 115.63732 103 ASP C CA 1
ATOM 14708 C C . ASP E 1 103 ? -11.01067 31.21074 21.72678 1.000 112.47107 103 ASP C C 1
ATOM 14709 O O . ASP E 1 103 ? -11.45661 30.54990 22.67071 1.000 112.99766 103 ASP C O 1
ATOM 14718 N N . LEU E 1 104 ? -10.60607 30.64294 20.59652 1.000 98.20600 104 LEU C N 1
ATOM 14719 C CA . LEU E 1 104 ? -10.57153 29.19991 20.41087 1.000 91.93335 104 LEU C CA 1
ATOM 14720 C C . LEU E 1 104 ? -9.11583 28.75737 20.32079 1.000 87.61375 104 LEU C C 1
ATOM 14721 O O . LEU E 1 104 ? -8.27946 29.46775 19.75262 1.000 87.06032 104 LEU C O 1
ATOM 14737 N N . ALA E 1 105 ? -8.80501 27.60772 20.91811 1.000 88.61032 105 ALA C N 1
ATOM 14738 C CA . ALA E 1 105 ? -7.42134 27.15119 20.97045 1.000 85.68863 105 ALA C CA 1
ATOM 14739 C C . ALA E 1 105 ? -6.84816 26.99202 19.56476 1.000 81.94900 105 ALA C C 1
ATOM 14740 O O . ALA E 1 105 ? -7.52309 26.51390 18.64874 1.000 78.10584 105 ALA C O 1
ATOM 14747 N N . HIS E 1 106 ? -5.58692 27.38636 19.40199 1.000 76.52722 106 HIS C N 1
ATOM 14748 C CA . HIS E 1 106 ? -4.89107 27.26706 18.12672 1.000 74.58642 106 HIS C CA 1
ATOM 14749 C C . HIS E 1 106 ? -3.40009 27.45658 18.36879 1.000 75.34720 106 HIS C C 1
ATOM 14750 O O . HIS E 1 106 ? -2.98685 28.06567 19.36095 1.000 76.83380 106 HIS C O 1
ATOM 14764 N N . PHE E 1 107 ? -2.59831 26.92198 17.44775 1.000 70.02966 107 PHE C N 1
ATOM 14765 C CA . PHE E 1 107 ? -1.14252 26.98453 17.54176 1.000 71.47229 107 PHE C CA 1
ATOM 14766 C C . PHE E 1 107 ? -0.66925 28.23898 16.82054 1.000 71.75846 107 PHE C C 1
ATOM 14767 O O . PHE E 1 107 ? -0.71044 28.30586 15.58937 1.000 73.01508 107 PHE C O 1
ATOM 14784 N N . ASP E 1 108 ? -0.24322 29.24628 17.58225 1.000 72.24502 108 ASP C N 1
ATOM 14785 C CA . ASP E 1 108 ? 0.06896 30.53803 16.98584 1.000 73.08794 108 ASP C CA 1
ATOM 14786 C C . ASP E 1 108 ? 1.54327 30.72915 16.64552 1.000 74.81324 108 ASP C C 1
ATOM 14787 O O . ASP E 1 108 ? 1.85617 31.58316 15.80885 1.000 76.30026 108 ASP C O 1
ATOM 14796 N N . TYR E 1 109 ? 2.45719 29.99833 17.27873 1.000 74.39791 109 TYR C N 1
ATOM 14797 C CA . TYR E 1 109 ? 3.87259 30.12269 16.95804 1.000 74.57356 109 TYR C CA 1
ATOM 14798 C C . TYR E 1 109 ? 4.52199 28.74862 16.96003 1.000 75.97033 109 TYR C C 1
ATOM 14799 O O . TYR E 1 109 ? 4.20034 27.90299 17.79809 1.000 77.25102 109 TYR C O 1
ATOM 14817 N N . TRP E 1 110 ? 5.41814 28.52649 16.00054 1.000 77.52963 110 TRP C N 1
ATOM 14818 C CA . TRP E 1 110 ? 6.08672 27.24775 15.81593 1.000 79.94950 110 TRP C CA 1
ATOM 14819 C C . TRP E 1 110 ? 7.59791 27.43364 15.83529 1.000 83.55018 110 TRP C C 1
ATOM 14820 O O . TRP E 1 110 ? 8.11816 28.46101 15.38915 1.000 84.62649 110 TRP C O 1
ATOM 14841 N N . GLY E 1 111 ? 8.29915 26.42604 16.35114 1.000 83.96975 111 GLY C N 1
ATOM 14842 C CA . GLY E 1 111 ? 9.73830 26.36837 16.20190 1.000 85.84564 111 GLY C CA 1
ATOM 14843 C C . GLY E 1 111 ? 10.12992 26.01945 14.77750 1.000 86.55234 111 GLY C C 1
ATOM 14844 O O . GLY E 1 111 ? 9.31508 25.58321 13.96279 1.000 83.54096 111 GLY C O 1
ATOM 14848 N N . GLN E 1 112 ? 11.41874 26.19510 14.47272 1.000 82.32023 112 GLN C N 1
ATOM 14849 C CA . GLN E 1 112 ? 11.87282 25.97050 13.10476 1.000 80.23648 112 GLN C CA 1
ATOM 14850 C C . GLN E 1 112 ? 11.94207 24.49383 12.74203 1.000 82.98999 112 GLN C C 1
ATOM 14851 O O . GLN E 1 112 ? 12.04713 24.17348 11.55314 1.000 81.59420 112 GLN C O 1
ATOM 14865 N N . GLY E 1 113 ? 11.89427 23.60202 13.71641 1.000 88.37132 113 GLY C N 1
ATOM 14866 C CA . GLY E 1 113 ? 11.89681 22.18241 13.43496 1.000 89.14136 113 GLY C CA 1
ATOM 14867 C C . GLY E 1 113 ? 13.26253 21.55928 13.64984 1.000 91.98077 113 GLY C C 1
ATOM 14868 O O . GLY E 1 113 ? 14.30509 22.21419 13.53468 1.000 92.80464 113 GLY C O 1
ATOM 14872 N N . THR E 1 114 ? 13.25728 20.26811 13.97791 1.000 87.67057 114 THR C N 1
ATOM 14873 C CA . THR E 1 114 ? 14.47057 19.48822 14.19417 1.000 89.30695 114 THR C CA 1
ATOM 14874 C C . THR E 1 114 ? 14.35535 18.19691 13.39986 1.000 88.87053 114 THR C C 1
ATOM 14875 O O . THR E 1 114 ? 13.40736 17.43375 13.59568 1.000 88.04380 114 THR C O 1
ATOM 14886 N N . LEU E 1 115 ? 15.29582 17.96200 12.49153 1.000 89.34780 115 LEU C N 1
ATOM 14887 C CA . LEU E 1 115 ? 15.29205 16.73465 11.70396 1.000 91.58693 115 LEU C CA 1
ATOM 14888 C C . LEU E 1 115 ? 15.91807 15.60208 12.50826 1.000 94.95218 115 LEU C C 1
ATOM 14889 O O . LEU E 1 115 ? 17.09949 15.66928 12.86467 1.000 98.81175 115 LEU C O 1
ATOM 14905 N N . VAL E 1 116 ? 15.13237 14.56882 12.80288 1.000 94.33541 116 VAL C N 1
ATOM 14906 C CA . VAL E 1 116 ? 15.63441 13.34655 13.41918 1.000 101.93298 116 VAL C CA 1
ATOM 14907 C C . VAL E 1 116 ? 15.62113 12.26096 12.35242 1.000 96.81161 116 VAL C C 1
ATOM 14908 O O . VAL E 1 116 ? 14.56515 11.95578 11.77872 1.000 96.07808 116 VAL C O 1
ATOM 14921 N N . THR E 1 117 ? 16.79370 11.69022 12.08015 1.000 103.30290 117 THR C N 1
ATOM 14922 C CA . THR E 1 117 ? 16.95827 10.63488 11.08906 1.000 101.78038 117 THR C CA 1
ATOM 14923 C C . THR E 1 117 ? 17.31205 9.34300 11.81328 1.000 103.54597 117 THR C C 1
ATOM 14924 O O . THR E 1 117 ? 18.34418 9.26980 12.49075 1.000 105.46348 117 THR C O 1
ATOM 14935 N N . VAL E 1 118 ? 16.45793 8.33351 11.66989 1.000 107.21099 118 VAL C N 1
ATOM 14936 C CA . VAL E 1 118 ? 16.66213 7.02110 12.27262 1.000 108.01233 118 VAL C CA 1
ATOM 14937 C C . VAL E 1 118 ? 17.00632 6.03669 11.16295 1.000 108.62718 118 VAL C C 1
ATOM 14938 O O . VAL E 1 118 ? 16.22260 5.85470 10.22236 1.000 104.84977 118 VAL C O 1
ATOM 14951 N N . SER E 1 119 ? 18.17587 5.40792 11.26342 1.000 121.64127 119 SER C N 1
ATOM 14952 C CA . SER E 1 119 ? 18.64395 4.50167 10.22425 1.000 120.01979 119 SER C CA 1
ATOM 14953 C C . SER E 1 119 ? 19.55104 3.45755 10.85659 1.000 124.41868 119 SER C C 1
ATOM 14954 O O . SER E 1 119 ? 20.37030 3.77885 11.72246 1.000 124.69433 119 SER C O 1
ATOM 14962 N N . SER E 1 120 ? 19.40559 2.20668 10.41198 1.000 114.91458 120 SER C N 1
ATOM 14963 C CA . SER E 1 120 ? 20.28544 1.14950 10.89502 1.000 123.10302 120 SER C CA 1
ATOM 14964 C C . SER E 1 120 ? 21.69545 1.30027 10.34381 1.000 118.55507 120 SER C C 1
ATOM 14965 O O . SER E 1 120 ? 22.65315 0.82572 10.96482 1.000 121.03344 120 SER C O 1
ATOM 14973 N N . GLY E 1 121 ? 21.84663 1.95375 9.19960 1.000 116.82782 121 GLY C N 1
ATOM 14974 C CA . GLY E 1 121 ? 23.16147 2.23284 8.67402 1.000 118.96581 121 GLY C CA 1
ATOM 14975 C C . GLY E 1 121 ? 23.90428 3.22417 9.54930 1.000 120.63838 121 GLY C C 1
ATOM 14976 O O . GLY E 1 121 ? 23.42795 3.67895 10.58974 1.000 120.72707 121 GLY C O 1
ATOM 14980 N N . SER E 1 122 ? 25.10221 3.57691 9.09720 1.000 125.24735 122 SER C N 1
ATOM 14981 C CA . SER E 1 122 ? 25.97196 4.49923 9.80878 1.000 119.60249 122 SER C CA 1
ATOM 14982 C C . SER E 1 122 ? 26.34758 5.64994 8.88806 1.000 119.08459 122 SER C C 1
ATOM 14983 O O . SER E 1 122 ? 26.35008 5.50790 7.66088 1.000 119.54041 122 SER C O 1
ATOM 14991 N N . ALA E 1 123 ? 26.66978 6.79268 9.49205 1.000 126.11256 123 ALA C N 1
ATOM 14992 C CA . ALA E 1 123 ? 27.02012 7.97050 8.71185 1.000 122.67485 123 ALA C CA 1
ATOM 14993 C C . ALA E 1 123 ? 28.12943 7.63428 7.72570 1.000 120.33086 123 ALA C C 1
ATOM 14994 O O . ALA E 1 123 ? 29.05994 6.88751 8.04092 1.000 111.42838 123 ALA C O 1
ATOM 15001 N N . SER E 1 124 ? 28.02402 8.19646 6.52406 1.000 113.79612 124 SER C N 1
ATOM 15002 C CA . SER E 1 124 ? 28.96482 7.88570 5.45924 1.000 112.72370 124 SER C CA 1
ATOM 15003 C C . SER E 1 124 ? 28.95317 9.00241 4.42629 1.000 114.60825 124 SER C C 1
ATOM 15004 O O . SER E 1 124 ? 27.91658 9.62090 4.16914 1.000 111.23309 124 SER C O 1
ATOM 15012 N N . ALA E 1 125 ? 30.12282 9.24862 3.84044 1.000 121.61306 125 ALA C N 1
ATOM 15013 C CA . ALA E 1 125 ? 30.26107 10.21700 2.76740 1.000 119.09839 125 ALA C CA 1
ATOM 15014 C C . ALA E 1 125 ? 29.77038 9.62109 1.45186 1.000 117.64324 125 ALA C C 1
ATOM 15015 O O . ALA E 1 125 ? 29.69471 8.39896 1.30087 1.000 115.29914 125 ALA C O 1
ATOM 15022 N N . PRO E 1 126 ? 29.43561 10.46166 0.47827 1.000 123.31670 126 PRO C N 1
ATOM 15023 C CA . PRO E 1 126 ? 28.91005 9.94905 -0.78897 1.000 122.21736 126 PRO C CA 1
ATOM 15024 C C . PRO E 1 126 ? 30.00421 9.38366 -1.68035 1.000 122.57135 126 PRO C C 1
ATOM 15025 O O . PRO E 1 126 ? 31.18278 9.72866 -1.57524 1.000 123.47261 126 PRO C O 1
ATOM 15036 N N . THR E 1 127 ? 29.58103 8.49092 -2.56865 1.000 118.68894 127 THR C N 1
ATOM 15037 C CA . THR E 1 127 ? 30.41165 7.99843 -3.65740 1.000 119.66165 127 THR C CA 1
ATOM 15038 C C . THR E 1 127 ? 29.86220 8.55980 -4.95957 1.000 119.61323 127 THR C C 1
ATOM 15039 O O . THR E 1 127 ? 28.65208 8.49400 -5.20422 1.000 117.59561 127 THR C O 1
ATOM 15050 N N . LEU E 1 128 ? 30.74544 9.11751 -5.78154 1.000 110.21002 128 LEU C N 1
ATOM 15051 C CA . LEU E 1 128 ? 30.34498 9.83627 -6.98107 1.000 108.36914 128 LEU C CA 1
ATOM 15052 C C . LEU E 1 128 ? 30.60375 9.00140 -8.22620 1.000 107.64008 128 LEU C C 1
ATOM 15053 O O . LEU E 1 128 ? 31.64385 8.34766 -8.34868 1.000 109.32473 128 LEU C O 1
ATOM 15069 N N . PHE E 1 129 ? 29.64492 9.03288 -9.14739 1.000 112.03080 129 PHE C N 1
ATOM 15070 C CA . PHE E 1 129 ? 29.76297 8.38715 -10.44175 1.000 111.57917 129 PHE C CA 1
ATOM 15071 C C . PHE E 1 129 ? 29.33139 9.35540 -11.53578 1.000 111.89028 129 PHE C C 1
ATOM 15072 O O . PHE E 1 129 ? 28.37448 10.11880 -11.35355 1.000 109.99132 129 PHE C O 1
ATOM 15089 N N . PRO E 1 130 ? 30.02966 9.37619 -12.66628 1.000 112.48858 130 PRO C N 1
ATOM 15090 C CA . PRO E 1 130 ? 29.66130 10.30333 -13.73914 1.000 113.57693 130 PRO C CA 1
ATOM 15091 C C . PRO E 1 130 ? 28.48320 9.79975 -14.55661 1.000 112.27726 130 PRO C C 1
ATOM 15092 O O . PRO E 1 130 ? 28.29589 8.59649 -14.75261 1.000 111.73273 130 PRO C O 1
ATOM 15103 N N . LEU E 1 131 ? 27.68166 10.74853 -15.04138 1.000 112.76945 131 LEU C N 1
ATOM 15104 C CA . LEU E 1 131 ? 26.56822 10.46713 -15.94283 1.000 112.83736 131 LEU C CA 1
ATOM 15105 C C . LEU E 1 131 ? 26.93071 11.07505 -17.29386 1.000 112.25889 131 LEU C C 1
ATOM 15106 O O . LEU E 1 131 ? 26.85525 12.29739 -17.47365 1.000 111.83693 131 LEU C O 1
ATOM 15122 N N . VAL E 1 132 ? 27.30705 10.20787 -18.23462 1.000 109.65311 132 VAL C N 1
ATOM 15123 C CA . VAL E 1 132 ? 27.78982 10.59281 -19.55480 1.000 112.32338 132 VAL C CA 1
ATOM 15124 C C . VAL E 1 132 ? 26.83477 10.05047 -20.60678 1.000 111.09079 132 VAL C C 1
ATOM 15125 O O . VAL E 1 132 ? 26.49137 8.86306 -20.58553 1.000 108.20641 132 VAL C O 1
ATOM 15138 N N . SER E 1 133 ? 26.42324 10.91035 -21.53447 1.000 112.19261 133 SER C N 1
ATOM 15139 C CA . SER E 1 133 ? 25.54593 10.46787 -22.60865 1.000 113.54585 133 SER C CA 1
ATOM 15140 C C . SER E 1 133 ? 26.24377 9.39865 -23.44126 1.000 116.29704 133 SER C C 1
ATOM 15141 O O . SER E 1 133 ? 27.46089 9.43179 -23.63650 1.000 118.34759 133 SER C O 1
ATOM 15149 N N . CYS E 1 134 ? 25.46384 8.43907 -23.92970 1.000 116.08702 134 CYS C N 1
ATOM 15150 C CA . CYS E 1 134 ? 26.02041 7.33613 -24.70556 1.000 118.87833 134 CYS C CA 1
ATOM 15151 C C . CYS E 1 134 ? 26.18419 7.72739 -26.17219 1.000 122.36764 134 CYS C C 1
ATOM 15152 O O . CYS E 1 134 ? 25.30047 8.34825 -26.76436 1.000 122.28734 134 CYS C O 1
ATOM 15160 N N . SER E 1 142 ? 21.37487 22.61925 -30.20339 1.000 126.88243 142 SER C N 1
ATOM 15161 C CA . SER E 1 142 ? 21.06327 21.75374 -29.07244 1.000 128.17504 142 SER C CA 1
ATOM 15162 C C . SER E 1 142 ? 22.12226 21.87040 -27.97890 1.000 125.73023 142 SER C C 1
ATOM 15163 O O . SER E 1 142 ? 23.27501 22.21081 -28.24884 1.000 123.94482 142 SER C O 1
ATOM 15170 N N . SER E 1 143 ? 21.71592 21.58850 -26.74352 1.000 125.50321 143 SER C N 1
ATOM 15171 C CA . SER E 1 143 ? 22.59638 21.61702 -25.58393 1.000 124.17521 143 SER C CA 1
ATOM 15172 C C . SER E 1 143 ? 22.80970 20.19573 -25.07773 1.000 122.53562 143 SER C C 1
ATOM 15173 O O . SER E 1 143 ? 21.87785 19.38437 -25.07082 1.000 122.31962 143 SER C O 1
ATOM 15181 N N . VAL E 1 144 ? 24.03728 19.89847 -24.64662 1.000 122.57870 144 VAL C N 1
ATOM 15182 C CA . VAL E 1 144 ? 24.39970 18.56653 -24.17569 1.000 116.21082 144 VAL C CA 1
ATOM 15183 C C . VAL E 1 144 ? 24.24057 18.50448 -22.66321 1.000 116.47091 144 VAL C C 1
ATOM 15184 O O . VAL E 1 144 ? 24.56393 19.45883 -21.94567 1.000 116.12717 144 VAL C O 1
ATOM 15197 N N . ALA E 1 145 ? 23.74818 17.36580 -22.17617 1.000 109.92526 145 ALA C N 1
ATOM 15198 C CA . ALA E 1 145 ? 23.48390 17.15108 -20.75845 1.000 104.09506 145 ALA C CA 1
ATOM 15199 C C . ALA E 1 145 ? 24.56270 16.26676 -20.14838 1.000 102.03518 145 ALA C C 1
ATOM 15200 O O . ALA E 1 145 ? 24.86659 15.19245 -20.67852 1.000 100.19250 145 ALA C O 1
ATOM 15207 N N . VAL E 1 146 ? 25.12680 16.71565 -19.02911 1.000 102.95666 146 VAL C N 1
ATOM 15208 C CA . VAL E 1 146 ? 26.12102 15.95724 -18.28149 1.000 103.92137 146 VAL C CA 1
ATOM 15209 C C . VAL E 1 146 ? 25.66498 15.89433 -16.83118 1.000 104.96044 146 VAL C C 1
ATOM 15210 O O . VAL E 1 146 ? 24.97504 16.79766 -16.35063 1.000 103.65716 146 VAL C O 1
ATOM 15223 N N . GLY E 1 147 ? 26.01245 14.80958 -16.13218 1.000 118.08244 147 GLY C N 1
ATOM 15224 C CA . GLY E 1 147 ? 25.45711 14.63489 -14.80577 1.000 117.42821 147 GLY C CA 1
ATOM 15225 C C . GLY E 1 147 ? 26.38068 13.95424 -13.81722 1.000 116.46407 147 GLY C C 1
ATOM 15226 O O . GLY E 1 147 ? 27.47306 13.49343 -14.15305 1.000 115.77671 147 GLY C O 1
ATOM 15230 N N . CYS E 1 148 ? 25.88160 13.84241 -12.58713 1.000 101.65425 148 CYS C N 1
ATOM 15231 C CA . CYS E 1 148 ? 26.65978 13.34658 -11.45909 1.000 102.71126 148 CYS C CA 1
ATOM 15232 C C . CYS E 1 148 ? 25.72300 12.61806 -10.50546 1.000 96.27186 148 CYS C C 1
ATOM 15233 O O . CYS E 1 148 ? 24.66937 13.15304 -10.14778 1.000 94.74569 148 CYS C O 1
ATOM 15240 N N . LEU E 1 149 ? 26.10075 11.40331 -10.10284 1.000 104.17580 149 LEU C N 1
ATOM 15241 C CA . LEU E 1 149 ? 25.30451 10.57292 -9.20433 1.000 99.53607 149 LEU C CA 1
ATOM 15242 C C . LEU E 1 149 ? 26.06063 10.37142 -7.89868 1.000 99.53209 149 LEU C C 1
ATOM 15243 O O . LEU E 1 149 ? 27.15210 9.79287 -7.89478 1.000 102.23212 149 LEU C O 1
ATOM 15259 N N . ALA E 1 150 ? 25.48222 10.84377 -6.79768 1.000 101.41357 150 ALA C N 1
ATOM 15260 C CA . ALA E 1 150 ? 26.01492 10.62235 -5.46202 1.000 105.09187 150 ALA C CA 1
ATOM 15261 C C . ALA E 1 150 ? 25.20512 9.52431 -4.79026 1.000 104.53314 150 ALA C C 1
ATOM 15262 O O . ALA E 1 150 ? 23.97281 9.59865 -4.74745 1.000 100.65284 150 ALA C O 1
ATOM 15269 N N . GLN E 1 151 ? 25.89473 8.51122 -4.27045 1.000 99.94055 151 GLN C N 1
ATOM 15270 C CA . GLN E 1 151 ? 25.24239 7.35940 -3.66928 1.000 99.73460 151 GLN C CA 1
ATOM 15271 C C . GLN E 1 151 ? 25.79003 7.10095 -2.27387 1.000 104.89939 151 GLN C C 1
ATOM 15272 O O . GLN E 1 151 ? 26.91096 7.49524 -1.93735 1.000 107.66480 151 GLN C O 1
ATOM 15286 N N . ASP E 1 152 ? 24.97415 6.42402 -1.46139 1.000 108.95111 152 ASP C N 1
ATOM 15287 C CA . ASP E 1 152 ? 25.45648 5.77310 -0.24187 1.000 108.74369 152 ASP C CA 1
ATOM 15288 C C . ASP E 1 152 ? 26.02370 6.79287 0.74234 1.000 110.81840 152 ASP C C 1
ATOM 15289 O O . ASP E 1 152 ? 27.11136 6.61752 1.29692 1.000 113.18545 152 ASP C O 1
ATOM 15298 N N . PHE E 1 153 ? 25.26984 7.86339 0.96914 1.000 110.56272 153 PHE C N 1
ATOM 15299 C CA . PHE E 1 153 ? 25.65973 8.88824 1.92183 1.000 112.35033 153 PHE C CA 1
ATOM 15300 C C . PHE E 1 153 ? 24.56876 9.06497 2.96608 1.000 109.06062 153 PHE C C 1
ATOM 15301 O O . PHE E 1 153 ? 23.38570 8.82218 2.70920 1.000 104.84837 153 PHE C O 1
ATOM 15318 N N . LEU E 1 154 ? 24.99124 9.48368 4.14919 1.000 112.50641 154 LEU C N 1
ATOM 15319 C CA . LEU E 1 154 ? 24.11554 9.64238 5.29917 1.000 111.05619 154 LEU C CA 1
ATOM 15320 C C . LEU E 1 154 ? 24.80460 10.59107 6.27217 1.000 111.03303 154 LEU C C 1
ATOM 15321 O O . LEU E 1 154 ? 25.98414 10.39499 6.59141 1.000 110.55325 154 LEU C O 1
ATOM 15337 N N . PRO E 1 155 ? 24.12270 11.63584 6.75711 1.000 106.50177 155 PRO C N 1
ATOM 15338 C CA . PRO E 1 155 ? 22.70953 11.98542 6.54600 1.000 108.90788 155 PRO C CA 1
ATOM 15339 C C . PRO E 1 155 ? 22.43052 12.62691 5.18910 1.000 105.32767 155 PRO C C 1
ATOM 15340 O O . PRO E 1 155 ? 23.33811 12.89354 4.40343 1.000 106.39496 155 PRO C O 1
ATOM 15351 N N . ASP E 1 156 ? 21.15291 12.87688 4.89930 1.000 101.01829 156 ASP C N 1
ATOM 15352 C CA . ASP E 1 156 ? 20.73504 13.52975 3.65926 1.000 99.02806 156 ASP C CA 1
ATOM 15353 C C . ASP E 1 156 ? 21.01283 15.02534 3.79617 1.000 98.13197 156 ASP C C 1
ATOM 15354 O O . ASP E 1 156 ? 20.12391 15.84522 4.03972 1.000 98.77292 156 ASP C O 1
ATOM 15363 N N . SER E 1 157 ? 22.29340 15.38197 3.63457 1.000 102.95222 157 SER C N 1
ATOM 15364 C CA . SER E 1 157 ? 22.76025 16.76384 3.78001 1.000 109.99907 157 SER C CA 1
ATOM 15365 C C . SER E 1 157 ? 23.92152 16.94378 2.79756 1.000 111.40293 157 SER C C 1
ATOM 15366 O O . SER E 1 157 ? 25.10090 16.87853 3.15461 1.000 113.82456 157 SER C O 1
ATOM 15374 N N . ILE E 1 158 ? 23.57279 17.18040 1.53611 1.000 114.80714 158 ILE C N 1
ATOM 15375 C CA . ILE E 1 158 ? 24.53598 17.18676 0.44511 1.000 115.58264 158 ILE C CA 1
ATOM 15376 C C . ILE E 1 158 ? 24.32097 18.42653 -0.40933 1.000 114.63167 158 ILE C C 1
ATOM 15377 O O . ILE E 1 158 ? 23.20250 18.93793 -0.52101 1.000 112.43847 158 ILE C O 1
ATOM 15393 N N . THR E 1 159 ? 25.40636 18.92084 -1.00865 1.000 111.16403 159 THR C N 1
ATOM 15394 C CA . THR E 1 159 ? 25.30141 20.02437 -1.95868 1.000 112.01102 159 THR C CA 1
ATOM 15395 C C . THR E 1 159 ? 26.24678 19.80734 -3.13162 1.000 113.08949 159 THR C C 1
ATOM 15396 O O . THR E 1 159 ? 27.40701 19.43137 -2.94384 1.000 114.82446 159 THR C O 1
ATOM 15407 N N . PHE E 1 160 ? 25.74473 20.05952 -4.33858 1.000 106.61231 160 PHE C N 1
ATOM 15408 C CA . PHE E 1 160 ? 26.51468 19.91129 -5.56461 1.000 108.29316 160 PHE C CA 1
ATOM 15409 C C . PHE E 1 160 ? 27.04906 21.25514 -6.05010 1.000 107.01791 160 PHE C C 1
ATOM 15410 O O . PHE E 1 160 ? 26.46406 22.31064 -5.79527 1.000 105.95865 160 PHE C O 1
ATOM 15427 N N . SER E 1 161 ? 28.17562 21.19697 -6.75781 1.000 109.20689 161 SER C N 1
ATOM 15428 C CA . SER E 1 161 ? 28.69989 22.33503 -7.49993 1.000 111.77049 161 SER C CA 1
ATOM 15429 C C . SER E 1 161 ? 29.49898 21.79859 -8.67997 1.000 112.77936 161 SER C C 1
ATOM 15430 O O . SER E 1 161 ? 29.90531 20.63455 -8.69974 1.000 113.39016 161 SER C O 1
ATOM 15438 N N . TRP E 1 162 ? 29.70035 22.64943 -9.68185 1.000 111.18207 162 TRP C N 1
ATOM 15439 C CA . TRP E 1 162 ? 30.33600 22.23347 -10.92370 1.000 112.64824 162 TRP C CA 1
ATOM 15440 C C . TRP E 1 162 ? 31.43790 23.20898 -11.30571 1.000 114.00530 162 TRP C C 1
ATOM 15441 O O . TRP E 1 162 ? 31.34121 24.41298 -11.05180 1.000 115.14399 162 TRP C O 1
ATOM 15462 N N . LYS E 1 163 ? 32.49461 22.66977 -11.91641 1.000 116.83186 163 LYS C N 1
ATOM 15463 C CA . LYS E 1 163 ? 33.62155 23.47720 -12.36171 1.000 119.44580 163 LYS C CA 1
ATOM 15464 C C . LYS E 1 163 ? 34.04878 23.02314 -13.75134 1.000 120.94636 163 LYS C C 1
ATOM 15465 O O . LYS E 1 163 ? 33.98596 21.83543 -14.07649 1.000 120.93343 163 LYS C O 1
ATOM 15484 N N . TYR E 1 164 ? 34.48767 23.97534 -14.57332 1.000 128.63441 164 TYR C N 1
ATOM 15485 C CA . TYR E 1 164 ? 35.07314 23.62830 -15.85888 1.000 129.01875 164 TYR C CA 1
ATOM 15486 C C . TYR E 1 164 ? 36.48548 23.07829 -15.65842 1.000 128.49514 164 TYR C C 1
ATOM 15487 O O . TYR E 1 164 ? 37.00232 22.99581 -14.53871 1.000 123.78191 164 TYR C O 1
ATOM 15505 N N . LYS E 1 165 ? 37.12825 22.71081 -16.76908 1.000 126.73375 165 LYS C N 1
ATOM 15506 C CA . LYS E 1 165 ? 38.53476 22.33052 -16.70976 1.000 130.57884 165 LYS C CA 1
ATOM 15507 C C . LYS E 1 165 ? 39.38519 23.49259 -16.21498 1.000 131.19715 165 LYS C C 1
ATOM 15508 O O . LYS E 1 165 ? 40.22384 23.32993 -15.32091 1.000 133.13328 165 LYS C O 1
ATOM 15527 N N . ASN E 1 166 ? 39.18482 24.67817 -16.79092 1.000 132.89206 166 ASN C N 1
ATOM 15528 C CA . ASN E 1 166 ? 39.93609 25.86115 -16.39456 1.000 131.79988 166 ASN C CA 1
ATOM 15529 C C . ASN E 1 166 ? 39.45283 26.45720 -15.07195 1.000 130.48790 166 ASN C C 1
ATOM 15530 O O . ASN E 1 166 ? 39.74462 27.62635 -14.79045 1.000 130.61023 166 ASN C O 1
ATOM 15541 N N . ASN E 1 167 ? 38.72088 25.68613 -14.26651 1.000 130.91659 167 ASN C N 1
ATOM 15542 C CA . ASN E 1 167 ? 38.42426 25.97535 -12.86475 1.000 129.12896 167 ASN C CA 1
ATOM 15543 C C . ASN E 1 167 ? 37.35789 27.04886 -12.68955 1.000 127.88089 167 ASN C C 1
ATOM 15544 O O . ASN E 1 167 ? 37.14551 27.51457 -11.55861 1.000 127.74715 167 ASN C O 1
ATOM 15555 N N . SER E 1 168 ? 36.67421 27.45552 -13.75495 1.000 133.20335 168 SER C N 1
ATOM 15556 C CA . SER E 1 168 ? 35.58303 28.40986 -13.62979 1.000 129.24832 168 SER C CA 1
ATOM 15557 C C . SER E 1 168 ? 34.28707 27.68542 -13.28117 1.000 125.75715 168 SER C C 1
ATOM 15558 O O . SER E 1 168 ? 34.10712 26.50395 -13.59091 1.000 123.97186 168 SER C O 1
ATOM 15566 N N . ASP E 1 169 ? 33.38016 28.40880 -12.62850 1.000 122.60629 169 ASP C N 1
ATOM 15567 C CA . ASP E 1 169 ? 32.12472 27.81454 -12.19091 1.000 120.83108 169 ASP C CA 1
ATOM 15568 C C . ASP E 1 169 ? 31.18654 27.58411 -13.36910 1.000 118.80521 169 ASP C C 1
ATOM 15569 O O . ASP E 1 169 ? 31.13234 28.38164 -14.30958 1.000 119.10192 169 ASP C O 1
ATOM 15578 N N . ILE E 1 170 ? 30.44397 26.48211 -13.30922 1.000 124.54910 170 ILE C N 1
ATOM 15579 C CA . ILE E 1 170 ? 29.33636 26.21815 -14.22044 1.000 122.95422 170 ILE C CA 1
ATOM 15580 C C . ILE E 1 170 ? 28.05432 26.60290 -13.49481 1.000 121.70033 170 ILE C C 1
ATOM 15581 O O . ILE E 1 170 ? 27.71511 26.01096 -12.46276 1.000 122.24875 170 ILE C O 1
ATOM 15597 N N . SER E 1 171 ? 27.34276 27.59612 -14.02604 1.000 115.50232 171 SER C N 1
ATOM 15598 C CA . SER E 1 171 ? 26.16788 28.12729 -13.34731 1.000 116.29370 171 SER C CA 1
ATOM 15599 C C . SER E 1 171 ? 24.89262 27.36761 -13.68507 1.000 117.84179 171 SER C C 1
ATOM 15600 O O . SER E 1 171 ? 23.99467 27.28103 -12.83962 1.000 115.67850 171 SER C O 1
ATOM 15608 N N . SER E 1 172 ? 24.78511 26.81472 -14.89461 1.000 121.66803 172 SER C N 1
ATOM 15609 C CA . SER E 1 172 ? 23.60767 26.03915 -15.26889 1.000 118.58546 172 SER C CA 1
ATOM 15610 C C . SER E 1 172 ? 23.68456 24.69168 -14.56066 1.000 121.74479 172 SER C C 1
ATOM 15611 O O . SER E 1 172 ? 24.18809 23.70306 -15.10584 1.000 117.33281 172 SER C O 1
ATOM 15619 N N . THR E 1 173 ? 23.16304 24.65046 -13.33977 1.000 115.72501 173 THR C N 1
ATOM 15620 C CA . THR E 1 173 ? 23.11726 23.44816 -12.52518 1.000 110.52843 173 THR C CA 1
ATOM 15621 C C . THR E 1 173 ? 21.66971 23.11598 -12.19140 1.000 105.64001 173 THR C C 1
ATOM 15622 O O . THR E 1 173 ? 20.78727 23.97770 -12.22350 1.000 108.42039 173 THR C O 1
ATOM 15633 N N . ARG E 1 174 ? 21.43416 21.84668 -11.87491 1.000 101.35849 174 ARG C N 1
ATOM 15634 C CA . ARG E 1 174 ? 20.09684 21.39464 -11.50640 1.000 98.27502 174 ARG C CA 1
ATOM 15635 C C . ARG E 1 174 ? 20.22530 20.26470 -10.49532 1.000 96.86985 174 ARG C C 1
ATOM 15636 O O . ARG E 1 174 ? 20.77058 19.20419 -10.82190 1.000 93.87300 174 ARG C O 1
ATOM 15657 N N . GLY E 1 175 ? 19.75308 20.50830 -9.27249 1.000 92.45040 175 GLY C N 1
ATOM 15658 C CA . GLY E 1 175 ? 19.69794 19.49671 -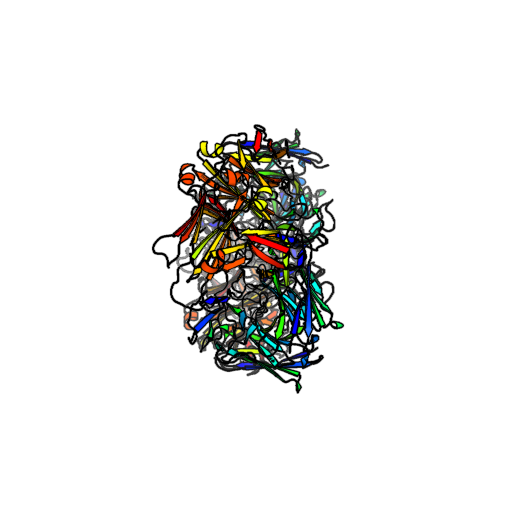8.23432 1.000 86.28035 175 GLY C CA 1
ATOM 15659 C C . GLY E 1 175 ? 18.34274 18.81676 -8.15078 1.000 81.84403 175 GLY C C 1
ATOM 15660 O O . GLY E 1 175 ? 17.30929 19.42999 -8.40507 1.000 84.01537 175 GLY C O 1
ATOM 15664 N N . PHE E 1 176 ? 18.35873 17.53134 -7.79361 1.000 81.19071 176 PHE C N 1
ATOM 15665 C CA . PHE E 1 176 ? 17.15314 16.74550 -7.57159 1.000 78.74095 176 PHE C CA 1
ATOM 15666 C C . PHE E 1 176 ? 17.08416 16.25810 -6.12700 1.000 76.65519 176 PHE C C 1
ATOM 15667 O O . PHE E 1 176 ? 18.11911 15.96952 -5.51891 1.000 78.40785 176 PHE C O 1
ATOM 15684 N N . PRO E 1 177 ? 15.88622 16.14297 -5.55250 1.000 68.72746 177 PRO C N 1
ATOM 15685 C CA . PRO E 1 177 ? 15.78385 15.61788 -4.18613 1.000 68.66253 177 PRO C CA 1
ATOM 15686 C C . PRO E 1 177 ? 16.37413 14.22037 -4.06431 1.000 74.14320 177 PRO C C 1
ATOM 15687 O O . PRO E 1 177 ? 16.31474 13.40746 -4.99061 1.000 74.18063 177 PRO C O 1
ATOM 15698 N N . SER E 1 178 ? 16.94914 13.94968 -2.89564 1.000 78.04071 178 SER C N 1
ATOM 15699 C CA . SER E 1 178 ? 17.49565 12.63484 -2.61220 1.000 79.03694 178 SER C CA 1
ATOM 15700 C C . SER E 1 178 ? 16.37698 11.61225 -2.45647 1.000 76.46902 178 SER C C 1
ATOM 15701 O O . SER E 1 178 ? 15.21633 11.94933 -2.20863 1.000 73.59923 178 SER C O 1
ATOM 15709 N N . VAL E 1 179 ? 16.74664 10.34373 -2.61584 1.000 79.15245 179 VAL C N 1
ATOM 15710 C CA . VAL E 1 179 ? 15.85471 9.21711 -2.38464 1.000 81.48557 179 VAL C CA 1
ATOM 15711 C C . VAL E 1 179 ? 16.51866 8.27413 -1.39219 1.000 83.77309 179 VAL C C 1
ATOM 15712 O O . VAL E 1 179 ? 17.74853 8.14831 -1.34862 1.000 85.29626 179 VAL C O 1
ATOM 15725 N N . LEU E 1 180 ? 15.68677 7.61757 -0.58552 1.000 82.63439 180 LEU C N 1
ATOM 15726 C CA . LEU E 1 180 ? 16.14478 6.67572 0.42629 1.000 83.49127 180 LEU C CA 1
ATOM 15727 C C . LEU E 1 180 ? 16.16024 5.26723 -0.15148 1.000 85.59837 180 LEU C C 1
ATOM 15728 O O . LEU E 1 180 ? 15.17773 4.82165 -0.75256 1.000 84.87004 180 LEU C O 1
ATOM 15744 N N . ARG E 1 181 ? 17.26414 4.56081 0.06638 1.000 85.15354 181 ARG C N 1
ATOM 15745 C CA . ARG E 1 181 ? 17.46460 3.21953 -0.46215 1.000 84.82432 181 ARG C CA 1
ATOM 15746 C C . ARG E 1 181 ? 18.40436 2.49460 0.48814 1.000 88.26286 181 ARG C C 1
ATOM 15747 O O . ARG E 1 181 ? 19.51448 2.97499 0.74180 1.000 89.58535 181 ARG C O 1
ATOM 15768 N N . GLY E 1 182 ? 17.96148 1.36208 1.02294 1.000 98.87984 182 GLY C N 1
ATOM 15769 C CA . GLY E 1 182 ? 18.81589 0.59935 1.92740 1.000 98.42957 182 GLY C CA 1
ATOM 15770 C C . GLY E 1 182 ? 19.39901 1.42659 3.04993 1.000 94.52337 182 GLY C C 1
ATOM 15771 O O . GLY E 1 182 ? 20.59207 1.30899 3.35579 1.000 94.35525 182 GLY C O 1
ATOM 15775 N N . GLY E 1 183 ? 18.58936 2.29329 3.65291 1.000 91.00733 183 GLY C N 1
ATOM 15776 C CA . GLY E 1 183 ? 19.04446 3.09562 4.77062 1.000 93.65390 183 GLY C CA 1
ATOM 15777 C C . GLY E 1 183 ? 20.04705 4.17639 4.43548 1.000 98.26074 183 GLY C C 1
ATOM 15778 O O . GLY E 1 183 ? 20.57159 4.81449 5.35226 1.000 105.95108 183 GLY C O 1
ATOM 15782 N N . LYS E 1 184 ? 20.33431 4.40585 3.15621 1.000 100.14184 184 LYS C N 1
ATOM 15783 C CA . LYS E 1 184 ? 21.24635 5.45842 2.73055 1.000 97.16770 184 LYS C CA 1
ATOM 15784 C C . LYS E 1 184 ? 20.62459 6.21046 1.56452 1.000 99.20676 184 LYS C C 1
ATOM 15785 O O . LYS E 1 184 ? 19.69983 5.72908 0.91211 1.000 97.40147 184 LYS C O 1
ATOM 15804 N N . TYR E 1 185 ? 21.13681 7.40349 1.30319 1.000 98.27276 185 TYR C N 1
ATOM 15805 C CA . TYR E 1 185 ? 20.51611 8.29528 0.33911 1.000 95.12785 185 TYR C CA 1
ATOM 15806 C C . TYR E 1 185 ? 21.29497 8.35281 -0.97159 1.000 94.97789 185 TYR C C 1
ATOM 15807 O O . TYR E 1 185 ? 22.49652 8.05941 -1.03788 1.000 97.83736 185 TYR C O 1
ATOM 15825 N N . ALA E 1 186 ? 20.56954 8.71353 -2.03158 1.000 90.89898 186 ALA C N 1
ATOM 15826 C CA . ALA E 1 186 ? 21.15441 8.88948 -3.35435 1.000 90.92009 186 ALA C CA 1
ATOM 15827 C C . ALA E 1 186 ? 20.54056 10.11163 -4.02276 1.000 86.50652 186 ALA C C 1
ATOM 15828 O O . ALA E 1 186 ? 19.35216 10.39082 -3.84910 1.000 83.89868 186 ALA C O 1
ATOM 15835 N N . ALA E 1 187 ? 21.35476 10.83807 -4.78676 1.000 89.33413 187 ALA C N 1
ATOM 15836 C CA . ALA E 1 187 ? 20.89828 12.06296 -5.42855 1.000 87.30263 187 ALA C CA 1
ATOM 15837 C C . ALA E 1 187 ? 21.65498 12.28552 -6.72944 1.000 90.31122 187 ALA C C 1
ATOM 15838 O O . ALA E 1 187 ? 22.80608 11.87062 -6.87784 1.000 93.55232 187 ALA C O 1
ATOM 15845 N N . THR E 1 188 ? 20.99783 12.95454 -7.67307 1.000 81.69495 188 THR C N 1
ATOM 15846 C CA . THR E 1 188 ? 21.60063 13.28280 -8.95561 1.000 84.88602 188 THR C CA 1
ATOM 15847 C C . THR E 1 188 ? 21.66767 14.79369 -9.13553 1.000 86.04428 188 THR C C 1
ATOM 15848 O O . THR E 1 188 ? 20.85872 15.54198 -8.57867 1.000 85.20074 188 THR C O 1
ATOM 15859 N N . SER E 1 189 ? 22.65205 15.23078 -9.91708 1.000 90.03111 189 SER C N 1
ATOM 15860 C CA . SER E 1 189 ? 22.78996 16.62611 -10.30602 1.000 93.89610 189 SER C CA 1
ATOM 15861 C C . SER E 1 189 ? 23.13411 16.68332 -11.78649 1.000 95.88029 189 SER C C 1
ATOM 15862 O O . SER E 1 189 ? 23.71181 15.74560 -12.34200 1.000 98.20609 189 SER C O 1
ATOM 15870 N N . GLN E 1 190 ? 22.79493 17.80288 -12.41710 1.000 97.71394 190 GLN C N 1
ATOM 15871 C CA . GLN E 1 190 ? 22.89394 17.91265 -13.86466 1.000 98.89773 190 GLN C CA 1
ATOM 15872 C C . GLN E 1 190 ? 23.38692 19.29710 -14.25616 1.000 102.61004 190 GLN C C 1
ATOM 15873 O O . GLN E 1 190 ? 23.13352 20.28209 -13.56193 1.000 103.56403 190 GLN C O 1
ATOM 15887 N N . VAL E 1 191 ? 24.11537 19.35446 -15.37244 1.000 102.52683 191 VAL C N 1
ATOM 15888 C CA . VAL E 1 191 ? 24.46365 20.60359 -16.03453 1.000 109.71041 191 VAL C CA 1
ATOM 15889 C C . VAL E 1 191 ? 24.17226 20.47121 -17.52324 1.000 109.62809 191 VAL C C 1
ATOM 15890 O O . VAL E 1 191 ? 24.29687 19.39137 -18.11439 1.000 105.68667 191 VAL C O 1
ATOM 15903 N N . LEU E 1 192 ? 23.75998 21.58610 -18.12141 1.000 111.75180 192 LEU C N 1
ATOM 15904 C CA . LEU E 1 192 ? 23.48277 21.68420 -19.54897 1.000 115.17852 192 LEU C CA 1
ATOM 15905 C C . LEU E 1 192 ? 24.49888 22.63200 -20.17352 1.000 118.96169 192 LEU C C 1
ATOM 15906 O O . LEU E 1 192 ? 24.54687 23.81463 -19.81696 1.000 120.49867 192 LEU C O 1
ATOM 15922 N N . LEU E 1 193 ? 25.31631 22.11074 -21.09059 1.000 115.30001 193 LEU C N 1
ATOM 15923 C CA . LEU E 1 193 ? 26.37056 22.88785 -21.72346 1.000 115.36607 193 LEU C CA 1
ATOM 15924 C C . LEU E 1 193 ? 26.07106 23.09775 -23.19929 1.000 116.97406 193 LEU C C 1
ATOM 15925 O O . LEU E 1 193 ? 25.69845 22.13667 -23.88530 1.000 115.78296 193 LEU C O 1
ATOM 15941 N N . PRO E 1 194 ? 26.20552 24.31401 -23.72693 1.000 129.28220 194 PRO C N 1
ATOM 15942 C CA . PRO E 1 194 ? 26.07181 24.49889 -25.17723 1.000 128.09760 194 PRO C CA 1
ATOM 15943 C C . PRO E 1 194 ? 27.00563 23.56013 -25.92745 1.000 126.97764 194 PRO C C 1
ATOM 15944 O O . PRO E 1 194 ? 28.17958 23.41556 -25.57986 1.000 126.15992 194 PRO C O 1
ATOM 15955 N N . SER E 1 195 ? 26.47717 22.91055 -26.95860 1.000 127.84268 195 SER C N 1
ATOM 15956 C CA . SER E 1 195 ? 27.24687 21.92253 -27.70777 1.000 125.47039 195 SER C CA 1
ATOM 15957 C C . SER E 1 195 ? 28.51050 22.54046 -28.30406 1.000 126.17962 195 SER C C 1
ATOM 15958 O O . SER E 1 195 ? 29.61574 22.02948 -28.11260 1.000 126.61101 195 SER C O 1
ATOM 15966 N N . VAL E 1 206 ? 34.63784 17.86119 -17.29405 1.000 130.82967 206 VAL C N 1
ATOM 15967 C CA . VAL E 1 206 ? 34.12242 18.82083 -16.31551 1.000 132.91071 206 VAL C CA 1
ATOM 15968 C C . VAL E 1 206 ? 34.27449 18.18550 -14.93179 1.000 130.65737 206 VAL C C 1
ATOM 15969 O O . VAL E 1 206 ? 34.52376 16.99318 -14.84450 1.000 132.70023 206 VAL C O 1
ATOM 15981 N N . VAL E 1 207 ? 34.16582 18.95676 -13.85079 1.000 133.04628 207 VAL C N 1
ATOM 15982 C CA . VAL E 1 207 ? 34.35928 18.43666 -12.50092 1.000 131.11512 207 VAL C CA 1
ATOM 15983 C C . VAL E 1 207 ? 33.07333 18.61772 -11.70969 1.000 133.02858 207 VAL C C 1
ATOM 15984 O O . VAL E 1 207 ? 32.56452 19.74112 -11.58391 1.000 133.54030 207 VAL C O 1
ATOM 15997 N N . CYS E 1 208 ? 32.55680 17.50894 -11.17789 1.000 116.63273 208 CYS C N 1
ATOM 15998 C CA . CYS E 1 208 ? 31.45045 17.51538 -10.23276 1.000 115.21137 208 CYS C CA 1
ATOM 15999 C C . CYS E 1 208 ? 32.02344 17.48399 -8.82192 1.000 116.66618 208 CYS C C 1
ATOM 16000 O O . CYS E 1 208 ? 32.89208 16.65960 -8.51760 1.000 116.92183 208 CYS C O 1
ATOM 16007 N N . LYS E 1 209 ? 31.53951 18.37930 -7.96719 1.000 115.80467 209 LYS C N 1
ATOM 16008 C CA . LYS E 1 209 ? 32.00964 18.51974 -6.59877 1.000 117.06790 209 LYS C CA 1
ATOM 16009 C C . LYS E 1 209 ? 30.81820 18.36594 -5.66652 1.000 116.11711 209 LYS C C 1
ATOM 16010 O O . LYS E 1 209 ? 29.74388 18.91464 -5.92891 1.000 113.83212 209 LYS C O 1
ATOM 16029 N N . VAL E 1 210 ? 31.00560 17.62084 -4.57976 1.000 125.24475 210 VAL C N 1
ATOM 16030 C CA . VAL E 1 210 ? 29.95874 17.39830 -3.59214 1.000 126.32596 210 VAL C CA 1
ATOM 16031 C C . VAL E 1 210 ? 30.48813 17.73699 -2.20823 1.000 127.60144 210 VAL C C 1
ATOM 16032 O O . VAL E 1 210 ? 31.60285 17.34625 -1.83925 1.000 126.93694 210 VAL C O 1
ATOM 16045 N N . GLN E 1 211 ? 29.66618 18.44558 -1.43964 1.000 129.47783 211 GLN C N 1
ATOM 16046 C CA . GLN E 1 211 ? 29.93315 18.76498 -0.04629 1.000 133.56517 211 GLN C CA 1
ATOM 16047 C C . GLN E 1 211 ? 28.96595 17.98190 0.82916 1.000 128.86693 211 GLN C C 1
ATOM 16048 O O . GLN E 1 211 ? 27.75253 17.98521 0.57529 1.000 126.28959 211 GLN C O 1
ATOM 16062 N N . HIS E 1 212 ? 29.50926 17.32646 1.86208 1.000 133.31103 212 HIS C N 1
ATOM 16063 C CA . HIS E 1 212 ? 28.77110 16.47853 2.79000 1.000 130.13964 212 HIS C CA 1
ATOM 16064 C C . HIS E 1 212 ? 29.48390 16.53974 4.13463 1.000 128.61129 212 HIS C C 1
ATOM 16065 O O . HIS E 1 212 ? 30.72132 16.61842 4.16039 1.000 129.44249 212 HIS C O 1
ATOM 16079 N N . PRO E 1 213 ? 28.75564 16.50705 5.25700 1.000 124.41425 213 PRO C N 1
ATOM 16080 C CA . PRO E 1 213 ? 29.42917 16.63730 6.56179 1.000 124.31419 213 PRO C CA 1
ATOM 16081 C C . PRO E 1 213 ? 30.47844 15.57476 6.82667 1.000 123.90258 213 PRO C C 1
ATOM 16082 O O . PRO E 1 213 ? 31.34997 15.79286 7.67762 1.000 124.51459 213 PRO C O 1
ATOM 16093 N N . ASN E 1 214 ? 30.43642 14.44047 6.13029 1.000 127.46422 214 ASN C N 1
ATOM 16094 C CA . ASN E 1 214 ? 31.33873 13.33742 6.41924 1.000 125.41655 214 ASN C CA 1
ATOM 16095 C C . ASN E 1 214 ? 32.45750 13.19822 5.39431 1.000 125.48006 214 ASN C C 1
ATOM 16096 O O . ASN E 1 214 ? 33.27891 12.28434 5.51682 1.000 126.35444 214 ASN C O 1
ATOM 16107 N N . GLY E 1 215 ? 32.50933 14.06954 4.38994 1.000 125.79719 215 GLY C N 1
ATOM 16108 C CA . GLY E 1 215 ? 33.57937 14.02347 3.41369 1.000 127.35414 215 GLY C CA 1
ATOM 16109 C C . GLY E 1 215 ? 33.19845 14.63492 2.08231 1.000 129.59795 215 GLY C C 1
ATOM 16110 O O . GLY E 1 215 ? 32.23386 14.20324 1.44351 1.000 130.34309 215 GLY C O 1
ATOM 16114 N N . ASN E 1 216 ? 33.95016 15.64386 1.65392 1.000 132.67895 216 ASN C N 1
ATOM 16115 C CA . ASN E 1 216 ? 33.72931 16.25142 0.35139 1.000 132.74980 216 ASN C CA 1
ATOM 16116 C C . ASN E 1 216 ? 34.40397 15.41764 -0.73008 1.000 134.15214 216 ASN C C 1
ATOM 16117 O O . ASN E 1 216 ? 35.46158 14.81881 -0.51241 1.000 133.19587 216 ASN C O 1
ATOM 16128 N N . LYS E 1 217 ? 33.78288 15.38159 -1.90757 1.000 130.03939 217 LYS C N 1
ATOM 16129 C CA . LYS E 1 217 ? 34.24189 14.50056 -2.97113 1.000 127.80251 217 LYS C CA 1
ATOM 16130 C C . LYS E 1 217 ? 34.22965 15.23213 -4.30472 1.000 127.55450 217 LYS C C 1
ATOM 16131 O O . LYS E 1 217 ? 33.48778 16.19644 -4.50222 1.000 128.02203 217 LYS C O 1
ATOM 16150 N N . GLU E 1 218 ? 35.07544 14.76282 -5.21731 1.000 125.72204 218 GLU C N 1
ATOM 16151 C CA . GLU E 1 218 ? 35.16307 15.29924 -6.56635 1.000 121.21975 218 GLU C CA 1
ATOM 16152 C C . GLU E 1 218 ? 35.20365 14.15200 -7.56387 1.000 120.65338 218 GLU C C 1
ATOM 16153 O O . GLU E 1 218 ? 35.65733 13.04863 -7.24745 1.000 121.78327 218 GLU C O 1
ATOM 16165 N N . LYS E 1 219 ? 34.72150 14.42023 -8.77449 1.000 118.98343 219 LYS C N 1
ATOM 16166 C CA . LYS E 1 219 ? 34.71925 13.40596 -9.82041 1.000 122.09545 219 LYS C CA 1
ATOM 16167 C C . LYS E 1 219 ? 34.77437 14.07692 -11.18377 1.000 122.18175 219 LYS C C 1
ATOM 16168 O O . LYS E 1 219 ? 34.00137 14.99944 -11.46058 1.000 119.59328 219 LYS C O 1
ATOM 16187 N N . ASN E 1 220 ? 35.69143 13.60971 -12.02755 1.000 118.85108 220 ASN C N 1
ATOM 16188 C CA . ASN E 1 220 ? 35.75759 14.06394 -13.40861 1.000 118.98825 220 ASN C CA 1
ATOM 16189 C C . ASN E 1 220 ? 34.64503 13.41559 -14.22169 1.000 120.52604 220 ASN C C 1
ATOM 16190 O O . ASN E 1 220 ? 34.44581 12.19842 -14.16028 1.000 119.83993 220 ASN C O 1
ATOM 16201 N N . VAL E 1 221 ? 33.92450 14.23106 -14.98313 1.000 119.17225 221 VAL C N 1
ATOM 16202 C CA . VAL E 1 221 ? 32.83924 13.76277 -15.83575 1.000 119.20556 221 VAL C CA 1
ATOM 16203 C C . VAL E 1 221 ? 33.23354 14.02232 -17.28605 1.000 120.56116 221 VAL C C 1
ATOM 16204 O O . VAL E 1 221 ? 33.39135 15.18914 -17.68625 1.000 117.83677 221 VAL C O 1
ATOM 16217 N N . PRO E 1 222 ? 33.45389 12.97829 -18.08709 1.000 118.03333 222 PRO C N 1
ATOM 16218 C CA . PRO E 1 222 ? 33.79779 13.18362 -19.49856 1.000 118.61997 222 PRO C CA 1
ATOM 16219 C C . PRO E 1 222 ? 32.69130 13.88058 -20.27762 1.000 116.44637 222 PRO C C 1
ATOM 16220 O O . PRO E 1 222 ? 31.51700 13.86807 -19.90149 1.000 116.49041 222 PRO C O 1
ATOM 16231 N N . LEU E 1 223 ? 33.09263 14.49828 -21.38616 1.000 121.05897 223 LEU C N 1
ATOM 16232 C CA . LEU E 1 223 ? 32.15685 15.10153 -22.33092 1.000 115.98924 223 LEU C CA 1
ATOM 16233 C C . LEU E 1 223 ? 32.18823 14.35100 -23.65977 1.000 112.06717 223 LEU C C 1
ATOM 16234 O O . LEU E 1 223 ? 31.39962 14.63184 -24.56258 1.000 111.75427 223 LEU C O 1
ATOM 16250 N N . ASP F 2 1 ? -12.17844 9.54080 16.78691 1.000 84.54928 1 ASP D N 1
ATOM 16251 C CA . ASP F 2 1 ? -11.28229 10.67000 16.41709 1.000 83.58577 1 ASP D CA 1
ATOM 16252 C C . ASP F 2 1 ? -11.85786 11.40063 15.20492 1.000 80.07151 1 ASP D C 1
ATOM 16253 O O . ASP F 2 1 ? -12.45649 10.78352 14.32542 1.000 80.65323 1 ASP D O 1
ATOM 16264 N N . ILE F 2 2 ? -11.69844 12.71863 15.17844 1.000 76.69280 2 ILE D N 1
ATOM 16265 C CA . ILE F 2 2 ? -12.20387 13.54631 14.08955 1.000 80.83778 2 ILE D CA 1
ATOM 16266 C C . ILE F 2 2 ? -11.15044 13.61120 12.99189 1.000 75.35636 2 ILE D C 1
ATOM 16267 O O . ILE F 2 2 ? -10.03425 14.08741 13.22276 1.000 74.46597 2 ILE D O 1
ATOM 16283 N N . GLN F 2 3 ? -11.50027 13.14141 11.79746 1.000 78.53686 3 GLN D N 1
ATOM 16284 C CA . GLN F 2 3 ? -10.61135 13.23920 10.65022 1.000 76.72175 3 GLN D CA 1
ATOM 16285 C C . GLN F 2 3 ? -10.97806 14.44511 9.79540 1.000 71.48292 3 GLN D C 1
ATOM 16286 O O . GLN F 2 3 ? -12.15176 14.79811 9.64789 1.000 70.42759 3 GLN D O 1
ATOM 16300 N N . LEU F 2 4 ? -9.95101 15.06097 9.21907 1.000 66.59306 4 LEU D N 1
ATOM 16301 C CA . LEU F 2 4 ? -10.09833 16.21037 8.34093 1.000 68.61195 4 LEU D CA 1
ATOM 16302 C C . LEU F 2 4 ? -9.59721 15.83665 6.95223 1.000 67.62375 4 LEU D C 1
ATOM 16303 O O . LEU F 2 4 ? -8.49141 15.30166 6.80736 1.000 67.51920 4 LEU D O 1
ATOM 16319 N N . THR F 2 5 ? -10.42059 16.11146 5.94156 1.000 69.27589 5 THR D N 1
ATOM 16320 C CA . THR F 2 5 ? -10.11153 15.83936 4.54176 1.000 73.93488 5 THR D CA 1
ATOM 16321 C C . THR F 2 5 ? -10.08481 17.16091 3.78689 1.000 68.49396 5 THR D C 1
ATOM 16322 O O . THR F 2 5 ? -11.09390 17.86993 3.74256 1.000 66.18389 5 THR D O 1
ATOM 16333 N N . GLN F 2 6 ? -8.93505 17.49820 3.21063 1.000 66.90904 6 GLN D N 1
ATOM 16334 C CA . GLN F 2 6 ? -8.78335 18.72299 2.43514 1.000 68.25684 6 GLN D CA 1
ATOM 16335 C C . GLN F 2 6 ? -8.94419 18.44096 0.94486 1.000 68.91552 6 GLN D C 1
ATOM 16336 O O . GLN F 2 6 ? -8.49356 17.40677 0.44242 1.000 69.56811 6 GLN D O 1
ATOM 16350 N N . SER F 2 7 ? -9.59462 19.37111 0.24334 1.000 65.74138 7 SER D N 1
ATOM 16351 C CA . SER F 2 7 ? -9.78294 19.28572 -1.19733 1.000 69.71474 7 SER D CA 1
ATOM 16352 C C . SER F 2 7 ? -9.55455 20.64056 -1.85589 1.000 67.69594 7 SER D C 1
ATOM 16353 O O . SER F 2 7 ? -9.94501 21.67951 -1.29995 1.000 65.54752 7 SER D O 1
ATOM 16361 N N . PRO F 2 8 ? -8.90292 20.66914 -3.02900 1.000 69.41061 8 PRO D N 1
ATOM 16362 C CA . PRO F 2 8 ? -8.25069 19.55365 -3.72639 1.000 69.66729 8 PRO D CA 1
ATOM 16363 C C . PRO F 2 8 ? -6.91724 19.25556 -3.06395 1.000 68.55159 8 PRO D C 1
ATOM 16364 O O . PRO F 2 8 ? -6.46487 20.04528 -2.24229 1.000 69.55322 8 PRO D O 1
ATOM 16375 N N . SER F 2 9 ? -6.23878 18.16401 -3.41146 1.000 69.15358 9 SER D N 1
ATOM 16376 C CA . SER F 2 9 ? -4.91206 17.92751 -2.85956 1.000 70.24641 9 SER D CA 1
ATOM 16377 C C . SER F 2 9 ? -3.86739 18.81675 -3.51160 1.000 67.91475 9 SER D C 1
ATOM 16378 O O . SER F 2 9 ? -2.84574 19.12174 -2.88789 1.000 65.34775 9 SER D O 1
ATOM 16386 N N . SER F 2 10 ? -4.11599 19.25523 -4.74057 1.000 71.40005 10 SER D N 1
ATOM 16387 C CA . SER F 2 10 ? -3.21666 20.14261 -5.45552 1.000 67.80520 10 SER D CA 1
ATOM 16388 C C . SER F 2 10 ? -4.06457 21.11669 -6.25821 1.000 70.26461 10 SER D C 1
ATOM 16389 O O . SER F 2 10 ? -5.18110 20.79510 -6.67024 1.000 68.28236 10 SER D O 1
ATOM 16397 N N . LEU F 2 11 ? -3.53604 22.31760 -6.46340 1.000 65.81647 11 LEU D N 1
ATOM 16398 C CA . LEU F 2 11 ? -4.29404 23.36586 -7.13019 1.000 66.66334 11 LEU D CA 1
ATOM 16399 C C . LEU F 2 11 ? -3.33735 24.33542 -7.79918 1.000 67.18249 11 LEU D C 1
ATOM 16400 O O . LEU F 2 11 ? -2.39081 24.81815 -7.16997 1.000 63.81391 11 LEU D O 1
ATOM 16416 N N . SER F 2 12 ? -3.60371 24.61861 -9.07215 1.000 66.01048 12 SER D N 1
ATOM 16417 C CA . SER F 2 12 ? -2.80168 25.52802 -9.87406 1.000 68.58313 12 SER D CA 1
ATOM 16418 C C . SER F 2 12 ? -3.57139 26.81932 -10.09733 1.000 66.94997 12 SER D C 1
ATOM 16419 O O . SER F 2 12 ? -4.76443 26.79439 -10.41088 1.000 69.09514 12 SER D O 1
ATOM 16427 N N . ALA F 2 13 ? -2.88685 27.94573 -9.93257 1.000 68.30044 13 ALA D N 1
ATOM 16428 C CA . ALA F 2 13 ? -3.51753 29.24034 -10.12044 1.000 71.25865 13 ALA D CA 1
ATOM 16429 C C . ALA F 2 13 ? -2.44735 30.25082 -10.50027 1.000 69.46233 13 ALA D C 1
ATOM 16430 O O . ALA F 2 13 ? -1.24836 30.00780 -10.34122 1.000 68.15881 13 ALA D O 1
ATOM 16437 N N . SER F 2 14 ? -2.89433 31.38209 -11.02730 1.000 67.43361 14 SER D N 1
ATOM 16438 C CA . SER F 2 14 ? -2.00654 32.45669 -11.43718 1.000 69.88747 14 SER D CA 1
ATOM 16439 C C . SER F 2 14 ? -2.06354 33.60573 -10.43985 1.000 67.46731 14 SER D C 1
ATOM 16440 O O . SER F 2 14 ? -3.04494 33.78509 -9.71232 1.000 65.18225 14 SER D O 1
ATOM 16448 N N . VAL F 2 15 ? -0.98634 34.39242 -10.42269 1.000 66.77793 15 VAL D N 1
ATOM 16449 C CA . VAL F 2 15 ? -0.97085 35.61128 -9.62733 1.000 66.57575 15 VAL D CA 1
ATOM 16450 C C . VAL F 2 15 ? -2.17381 36.45467 -10.01308 1.000 66.98091 15 VAL D C 1
ATOM 16451 O O . VAL F 2 15 ? -2.48468 36.60966 -11.19774 1.000 67.86932 15 VAL D O 1
ATOM 16464 N N . GLY F 2 16 ? -2.88828 36.95637 -9.00870 1.000 66.79420 16 GLY D N 1
ATOM 16465 C CA . GLY F 2 16 ? -4.08812 37.73388 -9.21352 1.000 67.21252 16 GLY D CA 1
ATOM 16466 C C . GLY F 2 16 ? -5.37150 36.93249 -9.15964 1.000 66.52167 16 GLY D C 1
ATOM 16467 O O . GLY F 2 16 ? -6.45196 37.52190 -9.04348 1.000 68.01592 16 GLY D O 1
ATOM 16471 N N . ASP F 2 17 ? -5.28319 35.60791 -9.24289 1.000 65.90215 17 ASP D N 1
ATOM 16472 C CA . ASP F 2 17 ? -6.46775 34.76620 -9.20415 1.000 65.27466 17 ASP D CA 1
ATOM 16473 C C . ASP F 2 17 ? -7.07622 34.71388 -7.80433 1.000 67.79653 17 ASP D C 1
ATOM 16474 O O . ASP F 2 17 ? -6.38859 34.85303 -6.78836 1.000 64.93214 17 ASP D O 1
ATOM 16483 N N . ARG F 2 18 ? -8.38116 34.46309 -7.77093 1.000 69.99607 18 ARG D N 1
ATOM 16484 C CA . ARG F 2 18 ? -9.10690 34.13931 -6.55101 1.000 69.20767 18 ARG D CA 1
ATOM 16485 C C . ARG F 2 18 ? -9.13047 32.62675 -6.36530 1.000 67.68725 18 ARG D C 1
ATOM 16486 O O . ARG F 2 18 ? -9.53825 31.89183 -7.26888 1.000 65.29254 18 ARG D O 1
ATOM 16507 N N . VAL F 2 19 ? -8.68627 32.16625 -5.19534 1.000 67.65929 19 VAL D N 1
ATOM 16508 C CA . VAL F 2 19 ? -8.52294 30.74454 -4.91477 1.000 65.30943 19 VAL D CA 1
ATOM 16509 C C . VAL F 2 19 ? -9.29341 30.37103 -3.65610 1.000 66.28719 19 VAL D C 1
ATOM 16510 O O . VAL F 2 19 ? -9.31071 31.12679 -2.67970 1.000 66.01343 19 VAL D O 1
ATOM 16523 N N . THR F 2 20 ? -9.91737 29.19226 -3.67486 1.000 65.74593 20 THR D N 1
ATOM 16524 C CA . THR F 2 20 ? -10.65110 28.67387 -2.52585 1.000 65.43712 20 THR D CA 1
ATOM 16525 C C . THR F 2 20 ? -10.32146 27.19917 -2.34370 1.000 66.39357 20 THR D C 1
ATOM 16526 O O . THR F 2 20 ? -10.38455 26.42544 -3.30347 1.000 62.21506 20 THR D O 1
ATOM 16537 N N . ILE F 2 21 ? -9.98485 26.81136 -1.11304 1.000 65.26209 21 ILE D N 1
ATOM 16538 C CA . ILE F 2 21 ? -9.70505 25.42037 -0.77834 1.000 65.29683 21 ILE D CA 1
ATOM 16539 C C . ILE F 2 21 ? -10.58302 25.02929 0.40241 1.000 65.35248 21 ILE D C 1
ATOM 16540 O O . ILE F 2 21 ? -10.92783 25.86351 1.24356 1.000 64.76085 21 ILE D O 1
ATOM 16556 N N . THR F 2 22 ? -10.97052 23.75676 0.45418 1.000 64.00567 22 THR D N 1
ATOM 16557 C CA . THR F 2 22 ? -11.96164 23.29568 1.41123 1.000 66.17220 22 THR D CA 1
ATOM 16558 C C . THR F 2 22 ? -11.38194 22.24785 2.35139 1.000 63.21407 22 THR D C 1
ATOM 16559 O O . THR F 2 22 ? -10.45999 21.50558 2.00105 1.000 61.60113 22 THR D O 1
ATOM 16570 N N . CYS F 2 23 ? -11.94903 22.20335 3.55381 1.000 64.60055 23 CYS D N 1
ATOM 16571 C CA . CYS F 2 23 ? -11.61555 21.22332 4.57842 1.000 66.03271 23 CYS D CA 1
ATOM 16572 C C . CYS F 2 23 ? -12.92093 20.69015 5.15080 1.000 69.34209 23 CYS D C 1
ATOM 16573 O O . CYS F 2 23 ? -13.77986 21.47201 5.57025 1.000 71.11533 23 CYS D O 1
ATOM 16580 N N . ARG F 2 24 ? -13.07976 19.36857 5.15330 1.000 69.79426 24 ARG D N 1
ATOM 16581 C CA . ARG F 2 24 ? -14.28297 18.71568 5.65333 1.000 75.38910 24 ARG D CA 1
ATOM 16582 C C . ARG F 2 24 ? -13.93228 17.88095 6.87815 1.000 74.81959 24 ARG D C 1
ATOM 16583 O O . ARG F 2 24 ? -12.92513 17.16644 6.88041 1.000 70.66929 24 ARG D O 1
ATOM 16604 N N . ALA F 2 25 ? -14.74974 17.98744 7.92137 1.000 74.75193 25 ALA D N 1
ATOM 16605 C CA . ALA F 2 25 ? -14.53668 17.25510 9.16222 1.000 76.19129 25 ALA D CA 1
ATOM 16606 C C . ALA F 2 25 ? -15.49824 16.07687 9.26295 1.000 76.90329 25 ALA D C 1
ATOM 16607 O O . ALA F 2 25 ? -16.68214 16.19525 8.93050 1.000 76.84981 25 ALA D O 1
ATOM 16614 N N . SER F 2 26 ? -14.98531 14.94387 9.75398 1.000 75.21063 26 SER D N 1
ATOM 16615 C CA . SER F 2 26 ? -15.80449 13.73848 9.84347 1.000 72.93645 26 SER D CA 1
ATOM 16616 C C . SER F 2 26 ? -17.02495 13.94405 10.73299 1.000 72.45418 26 SER D C 1
ATOM 16617 O O . SER F 2 26 ? -18.02771 13.23642 10.58116 1.000 75.69849 26 SER D O 1
ATOM 16625 N N . GLN F 2 27 ? -16.95657 14.88261 11.67432 1.000 74.21682 27 GLN D N 1
ATOM 16626 C CA . GLN F 2 27 ? -18.10676 15.23742 12.49343 1.000 75.52651 27 GLN D CA 1
ATOM 16627 C C . GLN F 2 27 ? -18.00259 16.71010 12.86317 1.000 74.70916 27 GLN D C 1
ATOM 16628 O O . GLN F 2 27 ? -16.96234 17.34770 12.67784 1.000 71.71386 27 GLN D O 1
ATOM 16642 N N . SER F 2 28 ? -19.10111 17.24628 13.39019 1.000 74.23004 28 SER D N 1
ATOM 16643 C CA . SER F 2 28 ? -19.16092 18.66740 13.70450 1.000 75.94185 28 SER D CA 1
ATOM 16644 C C . SER F 2 28 ? -18.04843 19.05432 14.67450 1.000 78.20006 28 SER D C 1
ATOM 16645 O O . SER F 2 28 ? -17.80919 18.36922 15.67376 1.000 77.16068 28 SER D O 1
ATOM 16653 N N . ILE F 2 29 ? -17.35875 20.15151 14.36333 1.000 81.76425 29 ILE D N 1
ATOM 16654 C CA . ILE F 2 29 ? -16.31930 20.71929 15.21047 1.000 78.28918 29 ILE D CA 1
ATOM 16655 C C . ILE F 2 29 ? -16.61793 22.17763 15.55542 1.000 79.88156 29 ILE D C 1
ATOM 16656 O O . ILE F 2 29 ? -15.72083 22.91378 15.95378 1.000 78.71257 29 ILE D O 1
ATOM 16672 N N . SER F 2 30 ? -17.86240 22.61119 15.36234 1.000 80.69648 30 SER D N 1
ATOM 16673 C CA . SER F 2 30 ? -18.28985 23.98896 15.64096 1.000 82.77199 30 SER D CA 1
ATOM 16674 C C . SER F 2 30 ? -17.42178 24.91479 14.79110 1.000 80.83676 30 SER D C 1
ATOM 16675 O O . SER F 2 30 ? -17.36416 24.72895 13.56687 1.000 80.66671 30 SER D O 1
ATOM 16683 N N . SER F 2 31 ? -16.74340 25.89727 15.38100 1.000 79.21802 31 SER D N 1
ATOM 16684 C CA . SER F 2 31 ? -15.85762 26.78870 14.64843 1.000 78.71211 31 SER D CA 1
ATOM 16685 C C . SER F 2 31 ? -14.39820 26.54720 15.00690 1.000 76.00743 31 SER D C 1
ATOM 16686 O O . SER F 2 31 ? -13.55108 27.40659 14.75521 1.000 74.53150 31 SER D O 1
ATOM 16694 N N . TYR F 2 32 ? -14.08737 25.38745 15.58530 1.000 76.95485 32 TYR D N 1
ATOM 16695 C CA . TYR F 2 32 ? -12.73485 25.08457 16.04841 1.000 74.89704 32 TYR D CA 1
ATOM 16696 C C . TYR F 2 32 ? -11.85959 24.55506 14.90714 1.000 72.24714 32 TYR D C 1
ATOM 16697 O O . TYR F 2 32 ? -11.33184 23.44438 14.95576 1.000 70.15639 32 TYR D O 1
ATOM 16715 N N . LEU F 2 33 ? -11.68942 25.38041 13.87002 1.000 71.03076 33 LEU D N 1
ATOM 16716 C CA . LEU F 2 33 ? -10.83352 25.02766 12.74132 1.000 67.14060 33 LEU D CA 1
ATOM 16717 C C . LEU F 2 33 ? -9.83464 26.13950 12.45729 1.000 62.03417 33 LEU D C 1
ATOM 16718 O O . LEU F 2 33 ? -10.21130 27.31039 12.34482 1.000 65.49775 33 LEU D O 1
ATOM 16734 N N . ASN F 2 34 ? -8.57763 25.75123 12.26091 1.000 62.21434 34 ASN D N 1
ATOM 16735 C CA . ASN F 2 34 ? -7.47385 26.67057 12.04971 1.000 65.04439 34 ASN D CA 1
ATOM 16736 C C . ASN F 2 34 ? -6.74027 26.30796 10.76634 1.000 61.35333 34 ASN D C 1
ATOM 16737 O O . ASN F 2 34 ? -6.62263 25.13428 10.40778 1.000 57.53013 34 ASN D O 1
ATOM 16748 N N . TRP F 2 35 ? -6.20786 27.33340 10.10640 1.000 59.22573 35 TRP D N 1
ATOM 16749 C CA . TRP F 2 35 ? -5.49430 27.20418 8.84494 1.000 63.26650 35 TRP D CA 1
ATOM 16750 C C . TRP F 2 35 ? -4.06816 27.69980 9.00873 1.000 61.78563 35 TRP D C 1
ATOM 16751 O O . TRP F 2 35 ? -3.85044 28.80890 9.52525 1.000 61.14844 35 TRP D O 1
ATOM 16772 N N . TYR F 2 36 ? -3.12309 26.88667 8.52200 1.000 59.35463 36 TYR D N 1
ATOM 16773 C CA . TYR F 2 36 ? -1.69352 27.14528 8.55824 1.000 61.57114 36 TYR D CA 1
ATOM 16774 C C . TYR F 2 36 ? -1.10752 27.09140 7.15199 1.000 62.92528 36 TYR D C 1
ATOM 16775 O O . TYR F 2 36 ? -1.59585 26.36276 6.27980 1.000 61.17495 36 TYR D O 1
ATOM 16793 N N . GLN F 2 37 ? -0.03993 27.85908 6.95349 1.000 63.65997 37 GLN D N 1
ATOM 16794 C CA . GLN F 2 37 ? 0.72488 27.87927 5.71606 1.000 63.00964 37 GLN D CA 1
ATOM 16795 C C . GLN F 2 37 ? 2.11600 27.31790 5.97844 1.000 64.99476 37 GLN D C 1
ATOM 16796 O O . GLN F 2 37 ? 2.71447 27.58948 7.02337 1.000 66.64235 37 GLN D O 1
ATOM 16810 N N . GLN F 2 38 ? 2.63006 26.53197 5.03321 1.000 63.64008 38 GLN D N 1
ATOM 16811 C CA . GLN F 2 38 ? 3.96483 25.95841 5.15192 1.000 64.89890 38 GLN D CA 1
ATOM 16812 C C . GLN F 2 38 ? 4.63015 25.95330 3.78533 1.000 64.72148 38 GLN D C 1
ATOM 16813 O O . GLN F 2 38 ? 4.07411 25.41625 2.82164 1.000 65.32320 38 GLN D O 1
ATOM 16827 N N . LYS F 2 39 ? 5.80462 26.55624 3.70937 1.000 65.63815 39 LYS D N 1
ATOM 16828 C CA . LYS F 2 39 ? 6.68336 26.53315 2.55517 1.000 67.69584 39 LYS D CA 1
ATOM 16829 C C . LYS F 2 39 ? 7.78409 25.50328 2.76579 1.000 71.73446 39 LYS D C 1
ATOM 16830 O O . LYS F 2 39 ? 8.06581 25.10593 3.89953 1.000 73.19842 39 LYS D O 1
ATOM 16849 N N . PRO F 2 40 ? 8.42145 25.02905 1.69623 1.000 73.20831 40 PRO D N 1
ATOM 16850 C CA . PRO F 2 40 ? 9.37243 23.91766 1.84597 1.000 74.03907 40 PRO D CA 1
ATOM 16851 C C . PRO F 2 40 ? 10.51884 24.27240 2.78264 1.000 74.53699 40 PRO D C 1
ATOM 16852 O O . PRO F 2 40 ? 11.12274 25.34186 2.67825 1.000 77.33716 40 PRO D O 1
ATOM 16863 N N . GLY F 2 41 ? 10.82420 23.35138 3.69606 1.000 75.91205 41 GLY D N 1
ATOM 16864 C CA . GLY F 2 41 ? 11.92534 23.53375 4.62069 1.000 76.70955 41 GLY D CA 1
ATOM 16865 C C . GLY F 2 41 ? 11.68364 24.52886 5.73154 1.000 77.80241 41 GLY D C 1
ATOM 16866 O O . GLY F 2 41 ? 12.63775 24.91597 6.41148 1.000 77.42535 41 GLY D O 1
ATOM 16870 N N . LYS F 2 42 ? 10.44231 24.95751 5.93984 1.000 76.68072 42 LYS D N 1
ATOM 16871 C CA . LYS F 2 42 ? 10.10481 25.94704 6.95073 1.000 77.42608 42 LYS D CA 1
ATOM 16872 C C . LYS F 2 42 ? 8.99192 25.40812 7.83930 1.000 73.76368 42 LYS D C 1
ATOM 16873 O O . LYS F 2 42 ? 8.36549 24.38819 7.54419 1.000 72.25706 42 LYS D O 1
ATOM 16892 N N . ALA F 2 43 ? 8.77672 26.08931 8.95757 1.000 76.65075 43 ALA D N 1
ATOM 16893 C CA . ALA F 2 43 ? 7.75270 25.69052 9.90466 1.000 75.00500 43 ALA D CA 1
ATOM 16894 C C . ALA F 2 43 ? 6.38021 26.19686 9.46627 1.000 71.95076 43 ALA D C 1
ATOM 16895 O O . ALA F 2 43 ? 6.27766 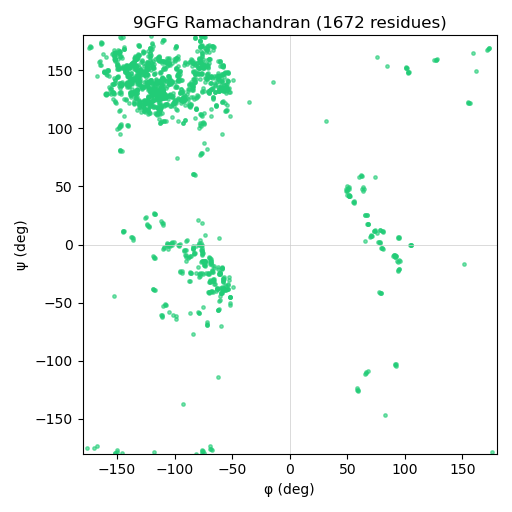27.19905 8.75473 1.000 71.93080 43 ALA D O 1
ATOM 16902 N N . PRO F 2 44 ? 5.30867 25.53197 9.89549 1.000 70.82181 44 PRO D N 1
ATOM 16903 C CA . PRO F 2 44 ? 3.96803 26.06386 9.63237 1.000 69.71618 44 PRO D CA 1
ATOM 16904 C C . PRO F 2 44 ? 3.79836 27.44722 10.24124 1.000 70.61467 44 PRO D C 1
ATOM 16905 O O . PRO F 2 44 ? 4.45132 27.80109 11.22479 1.000 71.16122 44 PRO D O 1
ATOM 16916 N N . LYS F 2 45 ? 2.90399 28.23200 9.64293 1.000 67.27687 45 LYS D N 1
ATOM 16917 C CA . LYS F 2 45 ? 2.60640 29.58423 10.09842 1.000 65.86154 45 LYS D CA 1
ATOM 16918 C C . LYS F 2 45 ? 1.09843 29.76300 10.15380 1.000 66.12949 45 LYS D C 1
ATOM 16919 O O . LYS F 2 45 ? 0.38936 29.37845 9.21887 1.000 64.86800 45 LYS D O 1
ATOM 16938 N N . LEU F 2 46 ? 0.60932 30.30987 11.26213 1.000 66.70920 46 LEU D N 1
ATOM 16939 C CA . LEU F 2 46 ? -0.82653 30.47411 11.44044 1.000 68.28329 46 LEU D CA 1
ATOM 16940 C C . LEU F 2 46 ? -1.36167 31.55105 10.50740 1.000 64.20702 46 LEU D C 1
ATOM 16941 O O . LEU F 2 46 ? -0.80457 32.64867 10.41852 1.000 63.29252 46 LEU D O 1
ATOM 16957 N N . LEU F 2 47 ? -2.44127 31.22673 9.80252 1.000 62.90379 47 LEU D N 1
ATOM 16958 C CA . LEU F 2 47 ? -3.16385 32.18671 8.98172 1.000 66.91725 47 LEU D CA 1
ATOM 16959 C C . LEU F 2 47 ? -4.52106 32.53155 9.56698 1.000 64.86496 47 LEU D C 1
ATOM 16960 O O . LEU F 2 47 ? -4.83825 33.71068 9.76126 1.000 64.10537 47 LEU D O 1
ATOM 16976 N N . ILE F 2 48 ? -5.32791 31.51405 9.85683 1.000 64.72975 48 ILE D N 1
ATOM 16977 C CA . ILE F 2 48 ? -6.70061 31.70666 10.31146 1.000 65.76324 48 ILE D CA 1
ATOM 16978 C C . ILE F 2 48 ? -6.92164 30.82732 11.53045 1.000 63.37558 48 ILE D C 1
ATOM 16979 O O . ILE F 2 48 ? -6.38486 29.71936 11.60211 1.000 62.47942 48 ILE D O 1
ATOM 16995 N N . TYR F 2 49 ? -7.70557 31.31256 12.48813 1.000 66.26268 49 TYR D N 1
ATOM 16996 C CA . TYR F 2 49 ? -8.13484 30.48833 13.60873 1.000 70.11993 49 TYR D CA 1
ATOM 16997 C C . TYR F 2 49 ? -9.62729 30.69260 13.83197 1.000 69.68583 49 TYR D C 1
ATOM 16998 O O . TYR F 2 49 ? -10.22112 31.66429 13.36047 1.000 70.18600 49 TYR D O 1
ATOM 17016 N N . ALA F 2 50 ? -10.23781 29.72967 14.52217 1.000 69.57267 50 ALA D N 1
ATOM 17017 C CA . ALA F 2 50 ? -11.66944 29.76440 14.82538 1.000 73.39458 50 ALA D CA 1
ATOM 17018 C C . ALA F 2 50 ? -12.49990 29.89744 13.54966 1.000 73.41788 50 ALA D C 1
ATOM 17019 O O . ALA F 2 50 ? -13.54069 30.55622 13.52979 1.000 74.15384 50 ALA D O 1
ATOM 17026 N N . ALA F 2 51 ? -12.03330 29.25106 12.48038 1.000 71.14225 51 ALA D N 1
ATOM 17027 C CA . ALA F 2 51 ? -12.74346 29.15100 11.20863 1.000 71.64099 51 ALA D CA 1
ATOM 17028 C C . ALA F 2 51 ? -12.62005 30.40906 10.35815 1.000 71.29038 51 ALA D C 1
ATOM 17029 O O . ALA F 2 51 ? -12.41683 30.31601 9.14110 1.000 67.72645 51 ALA D O 1
ATOM 17036 N N . SER F 2 52 ? -12.72457 31.59029 10.97752 1.000 70.15490 52 SER D N 1
ATOM 17037 C CA . SER F 2 52 ? -12.83699 32.81018 10.18874 1.000 70.99245 52 SER D CA 1
ATOM 17038 C C . SER F 2 52 ? -12.12569 34.01571 10.79068 1.000 69.62211 52 SER D C 1
ATOM 17039 O O . SER F 2 52 ? -12.32572 35.13353 10.30082 1.000 70.19723 52 SER D O 1
ATOM 17047 N N . SER F 2 53 ? -11.29706 33.84103 11.81302 1.000 69.49422 53 SER D N 1
ATOM 17048 C CA . SER F 2 53 ? -10.58916 34.95529 12.42999 1.000 71.90952 53 SER D CA 1
ATOM 17049 C C . SER F 2 53 ? -9.18670 35.04535 11.84202 1.000 69.84038 53 SER D C 1
ATOM 17050 O O . SER F 2 53 ? -8.42179 34.07540 11.89618 1.000 69.91000 53 SER D O 1
ATOM 17058 N N . LEU F 2 54 ? -8.84951 36.21840 11.31036 1.000 69.35943 54 LEU D N 1
ATOM 17059 C CA . LEU F 2 54 ? -7.54787 36.45347 10.70125 1.000 69.76837 54 LEU D CA 1
ATOM 17060 C C . LEU F 2 54 ? -6.50569 36.72587 11.77810 1.000 71.22327 54 LEU D C 1
ATOM 17061 O O . LEU F 2 54 ? -6.70892 37.57238 12.65359 1.000 77.05574 54 LEU D O 1
ATOM 17077 N N . GLN F 2 55 ? -5.40024 35.99163 11.72539 1.000 71.19997 55 GLN D N 1
ATOM 17078 C CA . GLN F 2 55 ? -4.29931 36.23243 12.64672 1.000 71.86931 55 GLN D CA 1
ATOM 17079 C C . GLN F 2 55 ? -3.64335 37.57342 12.34657 1.000 74.38431 55 GLN D C 1
ATOM 17080 O O . GLN F 2 55 ? -3.54497 37.99160 11.18921 1.000 73.55034 55 GLN D O 1
ATOM 17094 N N . SER F 2 56 ? -3.20565 38.25339 13.40392 1.000 76.61211 56 SER D N 1
ATOM 17095 C CA . SER F 2 56 ? -2.56144 39.55001 13.24859 1.000 77.11116 56 SER D CA 1
ATOM 17096 C C . SER F 2 56 ? -1.29278 39.41817 12.41511 1.000 74.00603 56 SER D C 1
ATOM 17097 O O . SER F 2 56 ? -0.48222 38.51069 12.62347 1.000 74.74946 56 SER D O 1
ATOM 17105 N N . GLY F 2 57 ? -1.11567 40.34747 11.47743 1.000 74.38227 57 GLY D N 1
ATOM 17106 C CA . GLY F 2 57 ? 0.02899 40.35415 10.59484 1.000 74.36489 57 GLY D CA 1
ATOM 17107 C C . GLY F 2 57 ? -0.16287 39.60529 9.29506 1.000 71.53095 57 GLY D C 1
ATOM 17108 O O . GLY F 2 57 ? 0.67384 39.73950 8.39286 1.000 70.88458 57 GLY D O 1
ATOM 17112 N N . VAL F 2 58 ? -1.23752 38.83598 9.16090 1.000 73.38676 58 VAL D N 1
ATOM 17113 C CA . VAL F 2 58 ? -1.50229 38.07963 7.93975 1.000 73.21001 58 VAL D CA 1
ATOM 17114 C C . VAL F 2 58 ? -2.21975 39.00380 6.96150 1.000 71.85307 58 VAL D C 1
ATOM 17115 O O . VAL F 2 58 ? -3.15808 39.70924 7.36109 1.000 71.10669 58 VAL D O 1
ATOM 17128 N N . PRO F 2 59 ? -1.82349 39.04414 5.68728 1.000 71.13212 59 PRO D N 1
ATOM 17129 C CA . PRO F 2 59 ? -2.48653 39.95409 4.74348 1.000 70.45790 59 PRO D CA 1
ATOM 17130 C C . PRO F 2 59 ? -3.98745 39.71591 4.68814 1.000 68.46876 59 PRO D C 1
ATOM 17131 O O . PRO F 2 59 ? -4.46956 38.59350 4.85033 1.000 68.42460 59 PRO D O 1
ATOM 17142 N N . SER F 2 60 ? -4.72804 40.80007 4.45337 1.000 69.76173 60 SER D N 1
ATOM 17143 C CA . SER F 2 60 ? -6.18600 40.75315 4.46525 1.000 69.49849 60 SER D CA 1
ATOM 17144 C C . SER F 2 60 ? -6.76906 39.98674 3.28325 1.000 67.20655 60 SER D C 1
ATOM 17145 O O . SER F 2 60 ? -7.97403 39.71229 3.28254 1.000 66.50815 60 SER D O 1
ATOM 17153 N N . ARG F 2 61 ? -5.96314 39.64770 2.27559 1.000 69.27790 61 ARG D N 1
ATOM 17154 C CA . ARG F 2 61 ? -6.47258 38.84315 1.17215 1.000 70.54987 61 ARG D CA 1
ATOM 17155 C C . ARG F 2 61 ? -6.80694 37.41719 1.59724 1.000 70.84721 61 ARG D C 1
ATOM 17156 O O . ARG F 2 61 ? -7.47178 36.70436 0.83601 1.000 67.07296 61 ARG D O 1
ATOM 17177 N N . PHE F 2 62 ? -6.35716 36.98672 2.77747 1.000 68.75435 62 PHE D N 1
ATOM 17178 C CA . PHE F 2 62 ? -6.72404 35.69016 3.33388 1.000 69.49754 62 PHE D CA 1
ATOM 17179 C C . PHE F 2 62 ? -8.01153 35.81871 4.13864 1.000 69.36909 62 PHE D C 1
ATOM 17180 O O . PHE F 2 62 ? -8.16926 36.75958 4.92279 1.000 70.24195 62 PHE D O 1
ATOM 17197 N N . SER F 2 63 ? -8.93882 34.88912 3.92331 1.000 67.13461 63 SER D N 1
ATOM 17198 C CA . SER F 2 63 ? -10.14996 34.82677 4.72701 1.000 66.79865 63 SER D CA 1
ATOM 17199 C C . SER F 2 63 ? -10.57715 33.37322 4.85356 1.000 65.77092 63 SER D C 1
ATOM 17200 O O . SER F 2 63 ? -10.14826 32.51213 4.08455 1.000 62.82217 63 SER D O 1
ATOM 17208 N N . GLY F 2 64 ? -11.42074 33.10831 5.83911 1.000 66.37917 64 GLY D N 1
ATOM 17209 C CA . GLY F 2 64 ? -11.93955 31.77059 6.04972 1.000 66.08517 64 GLY D CA 1
ATOM 17210 C C . GLY F 2 64 ? -13.39420 31.83416 6.45574 1.000 68.01668 64 GLY D C 1
ATOM 17211 O O . GLY F 2 64 ? -13.85480 32.81966 7.03509 1.000 69.31717 64 GLY D O 1
ATOM 17215 N N . SER F 2 65 ? -14.12707 30.77383 6.12268 1.000 69.65418 65 SER D N 1
ATOM 17216 C CA . SER F 2 65 ? -15.52043 30.67659 6.54160 1.000 72.55952 65 SER D CA 1
ATOM 17217 C C . SER F 2 65 ? -15.87543 29.21554 6.77778 1.000 70.84863 65 SER D C 1
ATOM 17218 O O . SER F 2 65 ? -15.13887 28.30429 6.39418 1.000 70.29846 65 SER D O 1
ATOM 17226 N N . GLY F 2 66 ? -17.01329 29.00455 7.43878 1.000 76.32557 66 GLY D N 1
ATOM 17227 C CA . GLY F 2 66 ? -17.52105 27.66719 7.67309 1.000 77.53324 66 GLY D CA 1
ATOM 17228 C C . GLY F 2 66 ? -17.82887 27.38579 9.12872 1.000 77.96994 66 GLY D C 1
ATOM 17229 O O . GLY F 2 66 ? -17.32752 28.07289 10.02437 1.000 77.83670 66 GLY D O 1
ATOM 17233 N N . SER F 2 67 ? -18.67454 26.38544 9.36971 1.000 82.70498 67 SER D N 1
ATOM 17234 C CA . SER F 2 67 ? -18.95862 25.90086 10.71277 1.000 83.42550 67 SER D CA 1
ATOM 17235 C C . SER F 2 67 ? -19.56574 24.51105 10.59385 1.000 85.96219 67 SER D C 1
ATOM 17236 O O . SER F 2 67 ? -20.24239 24.19967 9.60981 1.000 84.46005 67 SER D O 1
ATOM 17244 N N . GLY F 2 68 ? -19.30911 23.67893 11.60061 1.000 81.86284 68 GLY D N 1
ATOM 17245 C CA . GLY F 2 68 ? -19.79330 22.31349 11.58485 1.000 78.40949 68 GLY D CA 1
ATOM 17246 C C . GLY F 2 68 ? -18.79767 21.35556 10.96575 1.000 77.49546 68 GLY D C 1
ATOM 17247 O O . GLY F 2 68 ? -17.80489 20.98100 11.59835 1.000 77.50418 68 GLY D O 1
ATOM 17251 N N . THR F 2 69 ? -19.05299 20.95913 9.71719 1.000 76.84059 69 THR D N 1
ATOM 17252 C CA . THR F 2 69 ? -18.23072 19.98003 9.02452 1.000 75.36142 69 THR D CA 1
ATOM 17253 C C . THR F 2 69 ? -17.56149 20.50180 7.75909 1.000 74.52185 69 THR D C 1
ATOM 17254 O O . THR F 2 69 ? -16.70382 19.80151 7.21269 1.000 74.50588 69 THR D O 1
ATOM 17265 N N . ASP F 2 70 ? -17.92075 21.68986 7.27088 1.000 74.64953 70 ASP D N 1
ATOM 17266 C CA . ASP F 2 70 ? -17.45721 22.17921 5.97266 1.000 74.61173 70 ASP D CA 1
ATOM 17267 C C . ASP F 2 70 ? -16.85790 23.57155 6.12746 1.000 74.31752 70 ASP D C 1
ATOM 17268 O O . ASP F 2 70 ? -17.54393 24.49754 6.57072 1.000 71.82486 70 ASP D O 1
ATOM 17277 N N . PHE F 2 71 ? -15.59594 23.73260 5.72591 1.000 74.98970 71 PHE D N 1
ATOM 17278 C CA . PHE F 2 71 ? -14.87757 24.98541 5.91288 1.000 76.68366 71 PHE D CA 1
ATOM 17279 C C . PHE F 2 71 ? -14.10261 25.32589 4.64737 1.000 72.35089 71 PHE D C 1
ATOM 17280 O O . PHE F 2 71 ? -13.71555 24.44518 3.87869 1.000 69.11271 71 PHE D O 1
ATOM 17297 N N . THR F 2 72 ? -13.83503 26.61588 4.46157 1.000 69.05932 72 THR D N 1
ATOM 17298 C CA . THR F 2 72 ? -13.13557 27.09214 3.27795 1.000 72.34270 72 THR D CA 1
ATOM 17299 C C . THR F 2 72 ? -12.12733 28.16008 3.67318 1.000 69.13009 72 THR D C 1
ATOM 17300 O O . THR F 2 72 ? -12.36358 28.94082 4.60418 1.000 67.56843 72 THR D O 1
ATOM 17311 N N . LEU F 2 73 ? -10.97966 28.12631 2.99507 1.000 66.04225 73 LEU D N 1
ATOM 17312 C CA . LEU F 2 73 ? -9.97181 29.17805 3.01799 1.000 64.79808 73 LEU D CA 1
ATOM 17313 C C . LEU F 2 73 ? -9.90932 29.82163 1.63724 1.000 64.68970 73 LEU D C 1
ATOM 17314 O O . LEU F 2 73 ? -9.76038 29.12283 0.62785 1.000 63.00327 73 LEU D O 1
ATOM 17330 N N . THR F 2 74 ? -10.01217 31.14630 1.59478 1.000 65.04687 74 THR D N 1
ATOM 17331 C CA . THR F 2 74 ? -10.04543 31.90052 0.35230 1.000 66.21906 74 THR D CA 1
ATOM 17332 C C . THR F 2 74 ? -8.91693 32.92136 0.33434 1.000 66.87848 74 THR D C 1
ATOM 17333 O O . THR F 2 74 ? -8.67948 33.61540 1.32902 1.000 65.25328 74 THR D O 1
ATOM 17344 N N . ILE F 2 75 ? -8.21132 32.98123 -0.79143 1.000 67.38030 75 ILE D N 1
ATOM 17345 C CA . ILE F 2 75 ? -7.23965 34.02595 -1.09447 1.000 68.55815 75 ILE D CA 1
ATOM 17346 C C . ILE F 2 75 ? -7.80622 34.83395 -2.25331 1.000 69.21682 75 ILE D C 1
ATOM 17347 O O . ILE F 2 75 ? -7.98695 34.30415 -3.35709 1.000 68.10765 75 ILE D O 1
ATOM 17363 N N . SER F 2 76 ? -8.09849 36.11029 -2.00208 1.000 69.20996 76 SER D N 1
ATOM 17364 C CA . SER F 2 76 ? -8.86916 36.89431 -2.95776 1.000 69.46768 76 SER D CA 1
ATOM 17365 C C . SER F 2 76 ? -8.03113 37.38276 -4.12935 1.000 69.84640 76 SER D C 1
ATOM 17366 O O . SER F 2 76 ? -8.56523 37.56442 -5.22750 1.000 70.28457 76 SER D O 1
ATOM 17374 N N . SER F 2 77 ? -6.72949 37.58129 -3.93380 1.000 70.35301 77 SER D N 1
ATOM 17375 C CA . SER F 2 77 ? -5.85914 38.03007 -5.02039 1.000 69.97583 77 SER D CA 1
ATOM 17376 C C . SER F 2 77 ? -4.48382 37.42223 -4.76482 1.000 69.90102 77 SER D C 1
ATOM 17377 O O . SER F 2 77 ? -3.72627 37.91795 -3.92491 1.000 69.79734 77 SER D O 1
ATOM 17385 N N . LEU F 2 78 ? -4.18288 36.34632 -5.48140 1.000 68.48865 78 LEU D N 1
ATOM 17386 C CA . LEU F 2 78 ? -3.00733 35.54224 -5.18428 1.000 67.80433 78 LEU D CA 1
ATOM 17387 C C . LEU F 2 78 ? -1.73142 36.31964 -5.48912 1.000 69.90257 78 LEU D C 1
ATOM 17388 O O . LEU F 2 78 ? -1.62295 36.98507 -6.52405 1.000 67.75752 78 LEU D O 1
ATOM 17404 N N . GLN F 2 79 ? -0.78026 36.25869 -4.56686 1.000 68.96699 79 GLN D N 1
ATOM 17405 C CA . GLN F 2 79 ? 0.52947 36.87119 -4.70449 1.000 69.37026 79 GLN D CA 1
ATOM 17406 C C . GLN F 2 79 ? 1.59628 35.79643 -4.85952 1.000 67.85159 79 GLN D C 1
ATOM 17407 O O . GLN F 2 79 ? 1.38651 34.63987 -4.47876 1.000 66.26886 79 GLN D O 1
ATOM 17421 N N . PRO F 2 80 ? 2.75572 36.13813 -5.42613 1.000 67.73366 80 PRO D N 1
ATOM 17422 C CA . PRO F 2 80 ? 3.80195 35.11640 -5.60539 1.000 68.51262 80 PRO D CA 1
ATOM 17423 C C . PRO F 2 80 ? 4.18497 34.40169 -4.31757 1.000 68.97931 80 PRO D C 1
ATOM 17424 O O . PRO F 2 80 ? 4.46277 33.19662 -4.34389 1.000 67.52322 80 PRO D O 1
ATOM 17435 N N . GLU F 2 81 ? 4.18326 35.09865 -3.18409 1.000 71.44120 81 GLU D N 1
ATOM 17436 C CA . GLU F 2 81 ? 4.57760 34.47553 -1.92745 1.000 70.21436 81 GLU D CA 1
ATOM 17437 C C . GLU F 2 81 ? 3.48267 33.60783 -1.31512 1.000 69.48046 81 GLU D C 1
ATOM 17438 O O . GLU F 2 81 ? 3.71111 33.01277 -0.25755 1.000 68.89711 81 GLU D O 1
ATOM 17450 N N . ASP F 2 82 ? 2.32311 33.48910 -1.96034 1.000 69.63733 82 ASP D N 1
ATOM 17451 C CA . ASP F 2 82 ? 1.23649 32.66243 -1.45426 1.000 69.35542 82 ASP D CA 1
ATOM 17452 C C . ASP F 2 82 ? 1.28812 31.22776 -1.95924 1.000 66.66695 82 ASP D C 1
ATOM 17453 O O . ASP F 2 82 ? 0.51984 30.38893 -1.47846 1.000 62.90898 82 ASP D O 1
ATOM 17462 N N . PHE F 2 83 ? 2.15285 30.92295 -2.91774 1.000 67.30410 83 PHE D N 1
ATOM 17463 C CA . PHE F 2 83 ? 2.27437 29.55315 -3.39767 1.000 67.61422 83 PHE D CA 1
ATOM 17464 C C . PHE F 2 83 ? 3.01130 28.73776 -2.34434 1.000 66.15003 83 PHE D C 1
ATOM 17465 O O . PHE F 2 83 ? 4.19410 28.97156 -2.07705 1.000 64.79753 83 PHE D O 1
ATOM 17482 N N . ALA F 2 84 ? 2.30474 27.79905 -1.73454 1.000 64.84321 84 ALA D N 1
ATOM 17483 C CA . ALA F 2 84 ? 2.78366 27.05352 -0.57602 1.000 66.00690 84 ALA D CA 1
ATOM 17484 C C . ALA F 2 84 ? 1.79755 25.91771 -0.33443 1.000 64.29174 84 ALA D C 1
ATOM 17485 O O . ALA F 2 84 ? 0.87295 25.70220 -1.12740 1.000 63.75484 84 ALA D O 1
ATOM 17492 N N . THR F 2 85 ? 1.99784 25.18004 0.75253 1.000 63.58602 85 THR D N 1
ATOM 17493 C CA . THR F 2 85 ? 1.05586 24.15634 1.18114 1.000 62.89229 85 THR D CA 1
ATOM 17494 C C . THR F 2 85 ? 0.23355 24.67928 2.35146 1.000 59.31127 85 THR D C 1
ATOM 17495 O O . THR F 2 85 ? 0.74733 25.39666 3.21012 1.000 61.05812 85 THR D O 1
ATOM 17506 N N . TYR F 2 86 ? -1.05640 24.35648 2.35602 1.000 60.42170 86 TYR D N 1
ATOM 17507 C CA . TYR F 2 86 ? -1.98947 24.83965 3.36591 1.000 60.97426 86 TYR D CA 1
ATOM 17508 C C . TYR F 2 86 ? -2.61422 23.66276 4.10131 1.000 59.65361 86 TYR D C 1
ATOM 17509 O O . TYR F 2 86 ? -3.04151 22.69149 3.46934 1.000 59.09900 86 TYR D O 1
ATOM 17527 N N . TYR F 2 87 ? -2.66367 23.75460 5.43465 1.000 56.41318 87 TYR D N 1
ATOM 17528 C CA . TYR F 2 87 ? -3.21583 22.70752 6.28761 1.000 58.40104 87 TYR D CA 1
ATOM 17529 C C . TYR F 2 87 ? -4.35501 23.26255 7.13052 1.000 57.35962 87 TYR D C 1
ATOM 17530 O O . TYR F 2 87 ? -4.26838 24.38485 7.63665 1.000 55.67913 87 TYR D O 1
ATOM 17548 N N . CYS F 2 88 ? -5.41367 22.47163 7.29319 1.000 57.61040 88 CYS D N 1
ATOM 17549 C CA . CYS F 2 88 ? -6.42611 22.73539 8.30529 1.000 59.68065 88 CYS D CA 1
ATOM 17550 C C . CYS F 2 88 ? -6.17132 21.86350 9.53523 1.000 57.66045 88 CYS D C 1
ATOM 17551 O O . CYS F 2 88 ? -5.46506 20.85452 9.47899 1.000 57.34189 88 CYS D O 1
ATOM 17558 N N . GLN F 2 89 ? -6.75328 22.27472 10.65943 1.000 58.40925 89 GLN D N 1
ATOM 17559 C CA . GLN F 2 89 ? -6.47327 21.62729 11.93775 1.000 61.41421 89 GLN D CA 1
ATOM 17560 C C . GLN F 2 89 ? -7.60629 21.93274 12.90507 1.000 60.25143 89 GLN D C 1
ATOM 17561 O O . GLN F 2 89 ? -7.99043 23.09334 13.05430 1.000 58.84842 89 GLN D O 1
ATOM 17575 N N . GLN F 2 90 ? -8.15170 20.90166 13.54678 1.000 61.86574 90 GLN D N 1
ATOM 17576 C CA . GLN F 2 90 ? -9.29526 21.07312 14.43302 1.000 65.38960 90 GLN D CA 1
ATOM 17577 C C . GLN F 2 90 ? -8.87838 20.98135 15.89647 1.000 67.95063 90 GLN D C 1
ATOM 17578 O O . GLN F 2 90 ? -8.03133 20.16175 16.26872 1.000 66.42184 90 GLN D O 1
ATOM 17592 N N . SER F 2 91 ? -9.50545 21.81487 16.72964 1.000 65.09107 91 SER D N 1
ATOM 17593 C CA . SER F 2 91 ? -9.22629 21.84149 18.16024 1.000 68.63657 91 SER D CA 1
ATOM 17594 C C . SER F 2 91 ? -10.49510 21.67258 18.98735 1.000 68.88118 91 SER D C 1
ATOM 17595 O O . SER F 2 91 ? -10.52046 22.06904 20.15576 1.000 68.31768 91 SER D O 1
ATOM 17603 N N . TYR F 2 92 ? -11.54800 21.08574 18.41623 1.000 70.27987 92 TYR D N 1
ATOM 17604 C CA . TYR F 2 92 ? -12.77681 20.90602 19.18044 1.000 72.18335 92 TYR D CA 1
ATOM 17605 C C . TYR F 2 92 ? -12.66457 19.71854 20.13156 1.000 71.38206 92 TYR D C 1
ATOM 17606 O O . TYR F 2 92 ? -12.82641 19.86538 21.34613 1.000 72.96049 92 TYR D O 1
ATOM 17624 N N . SER F 2 93 ? -12.40127 18.53033 19.58956 1.000 68.11083 93 SER D N 1
ATOM 17625 C CA . SER F 2 93 ? -12.34608 17.28850 20.35604 1.000 70.50376 93 SER D CA 1
ATOM 17626 C C . SER F 2 93 ? -10.92285 16.75396 20.28198 1.000 70.33836 93 SER D C 1
ATOM 17627 O O . SER F 2 93 ? -10.46442 16.35127 19.20742 1.000 68.79636 93 SER D O 1
ATOM 17635 N N . THR F 2 94 ? -10.22399 16.75748 21.41581 1.000 67.98378 94 THR D N 1
ATOM 17636 C CA . THR F 2 94 ? -8.80743 16.42228 21.45460 1.000 69.74905 94 THR D CA 1
ATOM 17637 C C . THR F 2 94 ? -8.49587 15.69300 22.75083 1.000 71.00068 94 THR D C 1
ATOM 17638 O O . THR F 2 94 ? -9.20186 15.87680 23.74929 1.000 72.00998 94 THR D O 1
ATOM 17649 N N . PRO F 2 95 ? -7.45500 14.85491 22.76891 1.000 71.27374 95 PRO D N 1
ATOM 17650 C CA . PRO F 2 95 ? -6.60865 14.46313 21.63123 1.000 69.67465 95 PRO D CA 1
ATOM 17651 C C . PRO F 2 95 ? -7.31058 13.45599 20.73153 1.000 70.19309 95 PRO D C 1
ATOM 17652 O O . PRO F 2 95 ? -8.31505 12.86547 21.12177 1.000 71.10445 95 PRO D O 1
ATOM 17663 N N . PRO F 2 96 ? -6.80693 13.24570 19.51342 1.000 72.78487 96 PRO D N 1
ATOM 17664 C CA . PRO F 2 96 ? -5.65712 13.92304 18.89411 1.000 74.48311 96 PRO D CA 1
ATOM 17665 C C . PRO F 2 96 ? -6.01807 15.29505 18.32831 1.000 71.10517 96 PRO D C 1
ATOM 17666 O O . PRO F 2 96 ? -7.17050 15.55501 17.99136 1.000 69.06965 96 PRO D O 1
ATOM 17677 N N . TYR F 2 97 ? -5.05529 16.20997 18.25381 1.000 70.43162 97 TYR D N 1
ATOM 17678 C CA . TYR F 2 97 ? -5.20589 17.43043 17.46316 1.000 71.38113 97 TYR D CA 1
ATOM 17679 C C . TYR F 2 97 ? -4.95233 17.05233 16.00767 1.000 67.97470 97 TYR D C 1
ATOM 17680 O O . TYR F 2 97 ? -3.80340 16.90168 15.58728 1.000 68.53365 97 TYR D O 1
ATOM 17698 N N . THR F 2 98 ? -6.02422 16.87745 15.23734 1.000 64.53048 98 THR D N 1
ATOM 17699 C CA . THR F 2 98 ? -5.93223 16.32091 13.89191 1.000 66.17076 98 THR D CA 1
ATOM 17700 C C . THR F 2 98 ? -5.67954 17.40337 12.84991 1.000 64.90790 98 THR D C 1
ATOM 17701 O O . THR F 2 98 ? -6.28688 18.47763 12.88941 1.000 62.59728 98 THR D O 1
ATOM 17712 N N . PHE F 2 99 ? -4.78918 17.09438 11.90737 1.000 65.33130 99 PHE D N 1
ATOM 17713 C CA . PHE F 2 99 ? -4.47436 17.93366 10.76124 1.000 65.08327 99 PHE D CA 1
ATOM 17714 C C . PHE F 2 99 ? -4.99192 17.29775 9.47628 1.000 65.92450 99 PHE D C 1
ATOM 17715 O O . PHE F 2 99 ? -5.15080 16.07636 9.39033 1.000 65.12342 99 PHE D O 1
ATOM 17732 N N . GLY F 2 100 ? -5.31366 18.14611 8.49840 1.000 65.07836 100 GLY D N 1
ATOM 17733 C CA . GLY F 2 100 ? -5.59389 17.67167 7.15888 1.000 63.73833 100 GLY D CA 1
ATOM 17734 C C . GLY F 2 100 ? -4.32138 17.24844 6.44637 1.000 62.18917 100 GLY D C 1
ATOM 17735 O O . GLY F 2 100 ? -3.20346 17.49584 6.89884 1.000 61.80619 100 GLY D O 1
ATOM 17739 N N . GLN F 2 101 ? -4.49610 16.59649 5.29473 1.000 63.97835 101 GLN D N 1
ATOM 17740 C CA . GLN F 2 101 ? -3.34752 16.14172 4.51946 1.000 63.17611 101 GLN D CA 1
ATOM 17741 C C . GLN F 2 101 ? -2.67647 17.26659 3.74088 1.000 62.81627 101 GLN D C 1
ATOM 17742 O O . GLN F 2 101 ? -1.54478 17.08826 3.28140 1.000 57.87584 101 GLN D O 1
ATOM 17756 N N . GLY F 2 102 ? -3.32560 18.40636 3.59059 1.000 58.24335 102 GLY D N 1
ATOM 17757 C CA . GLY F 2 102 ? -2.68141 19.54052 2.96242 1.000 62.02763 102 GLY D CA 1
ATOM 17758 C C . GLY F 2 102 ? -3.13399 19.76340 1.53059 1.000 62.21923 102 GLY D C 1
ATOM 17759 O O . GLY F 2 102 ? -3.48870 18.83094 0.80038 1.000 61.09692 102 GLY D O 1
ATOM 17763 N N . THR F 2 103 ? -3.14223 21.02889 1.12956 1.000 63.55711 103 THR D N 1
ATOM 17764 C CA . THR F 2 103 ? -3.39783 21.43316 -0.24408 1.000 66.57663 103 THR D CA 1
ATOM 17765 C C . THR F 2 103 ? -2.20119 22.24005 -0.72188 1.000 64.13867 103 THR D C 1
ATOM 17766 O O . THR F 2 103 ? -1.86378 23.26535 -0.12022 1.000 60.92452 103 THR D O 1
ATOM 17777 N N . LYS F 2 104 ? -1.54675 21.76594 -1.77925 1.000 62.89655 104 LYS D N 1
ATOM 17778 C CA . LYS F 2 104 ? -0.40182 22.46281 -2.35197 1.000 64.01335 104 LYS D CA 1
ATOM 17779 C C . LYS F 2 104 ? -0.89893 23.39225 -3.45333 1.000 61.76920 104 LYS D C 1
ATOM 17780 O O . LYS F 2 104 ? -1.57588 22.94994 -4.38653 1.000 61.21466 104 LYS D O 1
ATOM 17799 N N . LEU F 2 105 ? -0.58570 24.67843 -3.32502 1.000 60.88947 105 LEU D N 1
ATOM 17800 C CA . LEU F 2 105 ? -0.99637 25.70088 -4.27826 1.000 61.02341 105 LEU D CA 1
ATOM 17801 C C . LEU F 2 105 ? 0.17875 25.99789 -5.20211 1.000 64.28289 105 LEU D C 1
ATOM 17802 O O . LEU F 2 105 ? 1.25378 26.39248 -4.73752 1.000 65.58062 105 LEU D O 1
ATOM 17818 N N . GLU F 2 106 ? -0.03765 25.82302 -6.50460 1.000 65.13970 106 GLU D N 1
ATOM 17819 C CA . GLU F 2 106 ? 1.01284 25.79563 -7.51106 1.000 65.33359 106 GLU D CA 1
ATOM 17820 C C . GLU F 2 106 ? 0.76059 26.88647 -8.54963 1.000 69.40303 106 GLU D C 1
ATOM 17821 O O . GLU F 2 106 ? -0.36565 27.35820 -8.72189 1.000 68.89964 106 GLU D O 1
ATOM 17833 N N . ILE F 2 107 ? 1.81948 27.26679 -9.26376 1.000 65.10111 107 ILE D N 1
ATOM 17834 C CA . ILE F 2 107 ? 1.73128 28.29708 -10.29403 1.000 68.51405 107 ILE D CA 1
ATOM 17835 C C . ILE F 2 107 ? 1.25895 27.67055 -11.60129 1.000 66.14049 107 ILE D C 1
ATOM 17836 O O . ILE F 2 107 ? 1.84275 26.69284 -12.08367 1.000 63.65857 107 ILE D O 1
ATOM 17852 N N . LYS F 2 108 ? 0.20415 28.24247 -12.18170 1.000 65.04204 108 LYS D N 1
ATOM 17853 C CA . LYS F 2 108 ? -0.32360 27.77920 -13.45787 1.000 68.94293 108 LYS D CA 1
ATOM 17854 C C . LYS F 2 108 ? 0.47817 28.35790 -14.61613 1.000 62.99319 108 LYS D C 1
ATOM 17855 O O . LYS F 2 108 ? 0.86421 29.52973 -14.59540 1.000 62.02386 108 LYS D O 1
ATOM 17874 N N . ARG F 2 109 ? 0.72981 27.52707 -15.62620 1.000 65.57656 109 ARG D N 1
ATOM 17875 C CA . ARG F 2 109 ? 1.34316 27.97380 -16.87160 1.000 64.64546 109 ARG D CA 1
ATOM 17876 C C . ARG F 2 109 ? 0.86053 27.05700 -17.99248 1.000 63.21519 109 ARG D C 1
ATOM 17877 O O . ARG F 2 109 ? 0.06351 26.14202 -17.76689 1.000 63.28763 109 ARG D O 1
ATOM 17898 N N . THR F 2 110 ? 1.34030 27.31119 -19.21109 1.000 60.05889 110 THR D N 1
ATOM 17899 C CA . THR F 2 110 ? 0.93387 26.51015 -20.35896 1.000 64.32599 110 THR D CA 1
ATOM 17900 C C . THR F 2 110 ? 1.62689 25.14705 -20.34532 1.000 63.03881 110 THR D C 1
ATOM 17901 O O . THR F 2 110 ? 2.69119 24.96389 -19.74802 1.000 60.34375 110 THR D O 1
ATOM 17912 N N . VAL F 2 111 ? 1.00260 24.17989 -21.02401 1.000 66.27801 111 VAL D N 1
ATOM 17913 C CA . VAL F 2 111 ? 1.57606 22.84090 -21.10856 1.000 66.26227 111 VAL D CA 1
ATOM 17914 C C . VAL F 2 111 ? 2.92610 22.91568 -21.80599 1.000 61.74725 111 VAL D C 1
ATOM 17915 O O . VAL F 2 111 ? 3.06612 23.54732 -22.85985 1.000 64.14802 111 VAL D O 1
ATOM 17928 N N . ALA F 2 112 ? 3.92959 22.27039 -21.21416 1.000 67.22037 112 ALA D N 1
ATOM 17929 C CA . ALA F 2 112 ? 5.27895 22.22389 -21.76150 1.000 69.89393 112 ALA D CA 1
ATOM 17930 C C . ALA F 2 112 ? 5.79990 20.80154 -21.66535 1.000 67.41453 112 ALA D C 1
ATOM 17931 O O . ALA F 2 112 ? 5.70612 20.17563 -20.60551 1.000 67.67362 112 ALA D O 1
ATOM 17938 N N . ALA F 2 113 ? 6.34814 20.30532 -22.76151 1.000 69.79421 113 ALA D N 1
ATOM 17939 C CA . ALA F 2 113 ? 6.85125 18.94499 -22.81663 1.000 74.95739 113 ALA D CA 1
ATOM 17940 C C . ALA F 2 113 ? 8.27458 18.86550 -22.26414 1.000 74.19038 113 ALA D C 1
ATOM 17941 O O . ALA F 2 113 ? 9.04925 19.82058 -22.37515 1.000 72.85479 113 ALA D O 1
ATOM 17948 N N . PRO F 2 114 ? 8.63644 17.73627 -21.66059 1.000 71.37716 114 PRO D N 1
ATOM 17949 C CA . PRO F 2 114 ? 9.99109 17.57883 -21.12555 1.000 73.22520 114 PRO D CA 1
ATOM 17950 C C . PRO F 2 114 ? 11.01041 17.31375 -22.21819 1.000 73.27350 114 PRO D C 1
ATOM 17951 O O . PRO F 2 114 ? 10.68757 16.80539 -23.29347 1.000 73.20297 114 PRO D O 1
ATOM 17962 N N . SER F 2 115 ? 12.25799 17.67772 -21.93602 1.000 69.55101 115 SER D N 1
ATOM 17963 C CA . SER F 2 115 ? 13.38667 17.15109 -22.69616 1.000 72.22340 115 SER D CA 1
ATOM 17964 C C . SER F 2 115 ? 14.01571 16.01711 -21.89283 1.000 73.78634 115 SER D C 1
ATOM 17965 O O . SER F 2 115 ? 14.20526 16.14103 -20.67994 1.000 73.89881 115 SER D O 1
ATOM 17973 N N . VAL F 2 116 ? 14.33190 14.91082 -22.56746 1.000 79.52412 116 VAL D N 1
ATOM 17974 C CA . VAL F 2 116 ? 14.67580 13.65541 -21.90683 1.000 80.63259 116 VAL D CA 1
ATOM 17975 C C . VAL F 2 116 ? 16.12597 13.29756 -22.20009 1.000 81.66562 116 VAL D C 1
ATOM 17976 O O . VAL F 2 116 ? 16.60303 13.46720 -23.32750 1.000 84.37053 116 VAL D O 1
ATOM 17989 N N . PHE F 2 117 ? 16.82111 12.79112 -21.18005 1.000 78.49992 117 PHE D N 1
ATOM 17990 C CA . PHE F 2 117 ? 18.19684 12.32882 -21.31849 1.000 79.99202 117 PHE D CA 1
ATOM 17991 C C . PHE F 2 117 ? 18.36798 11.01351 -20.57269 1.000 81.55951 117 PHE D C 1
ATOM 17992 O O . PHE F 2 117 ? 17.80679 10.83406 -19.49058 1.000 79.58311 117 PHE D O 1
ATOM 18009 N N . ILE F 2 118 ? 19.14442 10.09474 -21.14579 1.000 86.08479 118 ILE D N 1
ATOM 18010 C CA . ILE F 2 118 ? 19.42312 8.80697 -20.51977 1.000 84.55666 118 ILE D CA 1
ATOM 18011 C C . ILE F 2 118 ? 20.92708 8.65745 -20.33296 1.000 85.19906 118 ILE D C 1
ATOM 18012 O O . ILE F 2 118 ? 21.71491 9.06870 -21.19208 1.000 87.41574 118 ILE D O 1
ATOM 18028 N N . PHE F 2 119 ? 21.31854 8.07037 -19.20232 1.000 84.22150 119 PHE D N 1
ATOM 18029 C CA . PHE F 2 119 ? 22.71934 7.91999 -18.82535 1.000 87.63486 119 PHE D CA 1
ATOM 18030 C C . PHE F 2 119 ? 22.95809 6.48186 -18.38615 1.000 88.78592 119 PHE D C 1
ATOM 18031 O O . PHE F 2 119 ? 22.27644 6.00030 -17.45247 1.000 86.97500 119 PHE D O 1
ATOM 18048 N N . PRO F 2 120 ? 23.89798 5.76579 -19.00139 1.000 94.21069 120 PRO D N 1
ATOM 18049 C CA . PRO F 2 120 ? 24.20174 4.40244 -18.56817 1.000 95.49800 120 PRO D CA 1
ATOM 18050 C C . PRO F 2 120 ? 25.05634 4.40465 -17.31543 1.000 95.42373 120 PRO D C 1
ATOM 18051 O O . PRO F 2 120 ? 25.57673 5.45327 -16.90616 1.000 94.94420 120 PRO D O 1
ATOM 18062 N N . PRO F 2 121 ? 25.24310 3.24652 -16.69048 1.000 90.69292 121 PRO D N 1
ATOM 18063 C CA . PRO F 2 121 ? 26.11554 3.17926 -15.51515 1.000 93.35705 121 PRO D CA 1
ATOM 18064 C C . PRO F 2 121 ? 27.57899 3.33720 -15.89219 1.000 97.30563 121 PRO D C 1
ATOM 18065 O O . PRO F 2 121 ? 28.01400 2.94504 -16.97733 1.000 98.55172 121 PRO D O 1
ATOM 18076 N N . SER F 2 122 ? 28.33693 3.94203 -14.98206 1.000 100.55239 122 SER D N 1
ATOM 18077 C CA . SER F 2 122 ? 29.77466 4.06631 -15.16956 1.000 106.81368 122 SER D CA 1
ATOM 18078 C C . SER F 2 122 ? 30.46768 2.72950 -14.92078 1.000 110.73001 122 SER D C 1
ATOM 18079 O O . SER F 2 122 ? 29.99459 1.89015 -14.14970 1.000 109.78234 122 SER D O 1
ATOM 18087 N N . ASP F 2 123 ? 31.60909 2.53971 -15.58798 1.000 117.23013 123 ASP D N 1
ATOM 18088 C CA . ASP F 2 123 ? 32.39748 1.32749 -15.38255 1.000 118.86215 123 ASP D CA 1
ATOM 18089 C C . ASP F 2 123 ? 32.82999 1.19228 -13.92698 1.000 118.07949 123 ASP D C 1
ATOM 18090 O O . ASP F 2 123 ? 32.80379 0.09020 -13.35426 1.000 118.78785 123 ASP D O 1
ATOM 18099 N N . GLU F 2 124 ? 33.23856 2.30716 -13.31533 1.000 124.48235 124 GLU D N 1
ATOM 18100 C CA . GLU F 2 124 ? 33.68270 2.27544 -11.92777 1.000 125.33444 124 GLU D CA 1
ATOM 18101 C C . GLU F 2 124 ? 32.60294 1.70782 -11.01848 1.000 123.83126 124 GLU D C 1
ATOM 18102 O O . GLU F 2 124 ? 32.89961 0.94272 -10.09322 1.000 124.00899 124 GLU D O 1
ATOM 18114 N N . GLN F 2 125 ? 31.34029 2.06203 -11.26979 1.000 117.01486 125 GLN D N 1
ATOM 18115 C CA . GLN F 2 125 ? 30.25513 1.48483 -10.48499 1.000 111.25314 125 GLN D CA 1
ATOM 18116 C C . GLN F 2 125 ? 30.05553 0.01472 -10.82841 1.000 109.24946 125 GLN D C 1
ATOM 18117 O O . GLN F 2 125 ? 29.83509 -0.81200 -9.93636 1.000 107.50692 125 GLN D O 1
ATOM 18131 N N . LEU F 2 126 ? 30.13585 -0.33271 -12.11498 1.000 111.09557 126 LEU D N 1
ATOM 18132 C CA . LEU F 2 126 ? 29.88401 -1.71237 -12.51352 1.000 109.98907 126 LEU D CA 1
ATOM 18133 C C . LEU F 2 126 ? 30.83619 -2.67132 -11.81454 1.000 112.02558 126 LEU D C 1
ATOM 18134 O O . LEU F 2 126 ? 30.43651 -3.77556 -11.42745 1.000 110.57047 126 LEU D O 1
ATOM 18150 N N . LYS F 2 127 ? 32.10021 -2.27605 -11.63577 1.000 121.36194 127 LYS D N 1
ATOM 18151 C CA . LYS F 2 127 ? 32.99861 -3.17626 -10.91876 1.000 122.41800 127 LYS D CA 1
ATOM 18152 C C . LYS F 2 127 ? 32.63444 -3.29246 -9.44286 1.000 122.70439 127 LYS D C 1
ATOM 18153 O O . LYS F 2 127 ? 33.09025 -4.22866 -8.77827 1.000 124.21389 127 LYS D O 1
ATOM 18172 N N . SER F 2 128 ? 31.82709 -2.36949 -8.91419 1.000 114.04540 128 SER D N 1
ATOM 18173 C CA . SER F 2 128 ? 31.35569 -2.50563 -7.54141 1.000 109.74453 128 SER D CA 1
ATOM 18174 C C . SER F 2 128 ? 30.29460 -3.59081 -7.40498 1.000 110.33372 128 SER D C 1
ATOM 18175 O O . SER F 2 128 ? 30.05135 -4.06493 -6.28972 1.000 106.73636 128 SER D O 1
ATOM 18183 N N . GLY F 2 129 ? 29.66843 -3.99759 -8.51064 1.000 104.28283 129 GLY D N 1
ATOM 18184 C CA . GLY F 2 129 ? 28.63431 -5.01461 -8.50078 1.000 95.48894 129 GLY D CA 1
ATOM 18185 C C . GLY F 2 129 ? 27.22447 -4.49236 -8.68196 1.000 90.92054 129 GLY D C 1
ATOM 18186 O O . GLY F 2 129 ? 26.28619 -5.29807 -8.70862 1.000 88.38100 129 GLY D O 1
ATOM 18190 N N . THR F 2 130 ? 27.04223 -3.18164 -8.82970 1.000 94.30904 130 THR D N 1
ATOM 18191 C CA . THR F 2 130 ? 25.72737 -2.57707 -8.98243 1.000 91.14974 130 THR D CA 1
ATOM 18192 C C . THR F 2 130 ? 25.73197 -1.65012 -10.18979 1.000 92.68417 130 THR D C 1
ATOM 18193 O O . THR F 2 130 ? 26.75762 -1.05560 -10.53074 1.000 95.50880 130 THR D O 1
ATOM 18204 N N . ALA F 2 131 ? 24.57881 -1.54451 -10.84872 1.000 90.94734 131 ALA D N 1
ATOM 18205 C CA . ALA F 2 131 ? 24.42930 -0.73309 -12.04940 1.000 91.14472 131 ALA D CA 1
ATOM 18206 C C . ALA F 2 131 ? 23.26046 0.21858 -11.85805 1.000 87.43639 131 ALA D C 1
ATOM 18207 O O . ALA F 2 131 ? 22.12923 -0.22217 -11.63250 1.000 83.59091 131 ALA D O 1
ATOM 18214 N N . SER F 2 132 ? 23.53158 1.51597 -11.95090 1.000 89.88567 132 SER D N 1
ATOM 18215 C CA . SER F 2 132 ? 22.50358 2.54432 -11.88906 1.000 85.63943 132 SER D CA 1
ATOM 18216 C C . SER F 2 132 ? 22.34742 3.16925 -13.26723 1.000 82.00462 132 SER D C 1
ATOM 18217 O O . SER F 2 132 ? 23.33269 3.61083 -13.86620 1.000 85.00311 132 SER D O 1
ATOM 18225 N N . VAL F 2 133 ? 21.11747 3.18133 -13.77375 1.000 78.02210 133 VAL D N 1
ATOM 18226 C CA . VAL F 2 133 ? 20.77830 3.78810 -15.05648 1.000 79.99395 133 VAL D CA 1
ATOM 18227 C C . VAL F 2 133 ? 19.87924 4.98175 -14.77068 1.000 78.06928 133 VAL D C 1
ATOM 18228 O O . VAL F 2 133 ? 18.84996 4.83554 -14.10133 1.000 75.93221 133 VAL D O 1
ATOM 18241 N N . VAL F 2 134 ? 20.25846 6.16094 -15.26265 1.000 78.30685 134 VAL D N 1
ATOM 18242 C CA . VAL F 2 134 ? 19.57447 7.39864 -14.89474 1.000 77.15620 134 VAL D CA 1
ATOM 18243 C C . VAL F 2 134 ? 18.81211 7.95160 -16.09213 1.000 78.02858 134 VAL D C 1
ATOM 18244 O O . VAL F 2 134 ? 19.27175 7.86204 -17.23402 1.000 79.75432 134 VAL D O 1
ATOM 18257 N N . CYS F 2 135 ? 17.64336 8.53245 -15.82127 1.000 74.62786 135 CYS D N 1
ATOM 18258 C CA . CYS F 2 135 ? 16.81199 9.16855 -16.84039 1.000 75.55384 135 CYS D CA 1
ATOM 18259 C C . CYS F 2 135 ? 16.33152 10.50014 -16.28276 1.000 71.53890 135 CYS D C 1
ATOM 18260 O O . CYS F 2 135 ? 15.68822 10.53589 -15.22894 1.000 70.01714 135 CYS D O 1
ATOM 18267 N N . LEU F 2 136 ? 16.65824 11.58799 -16.97747 1.000 73.30498 136 LEU D N 1
ATOM 18268 C CA . LEU F 2 136 ? 16.33489 12.94176 -16.54462 1.000 72.48477 136 LEU D CA 1
ATOM 18269 C C . LEU F 2 136 ? 15.31287 13.56764 -17.48474 1.000 71.72003 136 LEU D C 1
ATOM 18270 O O . LEU F 2 136 ? 15.46294 13.49809 -18.70937 1.000 75.15995 136 LEU D O 1
ATOM 18286 N N . LEU F 2 137 ? 14.28730 14.18571 -16.90264 1.000 68.81964 137 LEU D N 1
ATOM 18287 C CA . LEU F 2 137 ? 13.27946 14.95861 -17.61593 1.000 68.66109 137 LEU D CA 1
ATOM 18288 C C . LEU F 2 137 ? 13.38279 16.41222 -17.17744 1.000 71.05621 137 LEU D C 1
ATOM 18289 O O . LEU F 2 137 ? 13.35271 16.69932 -15.97798 1.000 69.53784 137 LEU D O 1
ATOM 18305 N N . ASN F 2 138 ? 13.51766 17.32360 -18.13640 1.000 71.87701 138 ASN D N 1
ATOM 18306 C CA . ASN F 2 138 ? 13.75454 18.73025 -17.84222 1.000 74.65169 138 ASN D CA 1
ATOM 18307 C C . ASN F 2 138 ? 12.62735 19.60963 -18.36791 1.000 72.32290 138 ASN D C 1
ATOM 18308 O O . ASN F 2 138 ? 12.17662 19.44761 -19.51295 1.000 70.32434 138 ASN D O 1
ATOM 18319 N N . ASN F 2 139 ? 12.19611 20.54852 -17.51385 1.000 68.70402 139 ASN D N 1
ATOM 18320 C CA . ASN F 2 139 ? 11.42248 21.72335 -17.90854 1.000 68.29309 139 ASN D CA 1
ATOM 18321 C C . ASN F 2 139 ? 10.08432 21.33579 -18.53778 1.000 69.69998 139 ASN D C 1
ATOM 18322 O O . ASN F 2 139 ? 9.77076 21.69062 -19.67584 1.000 69.63030 139 ASN D O 1
ATOM 18333 N N . PHE F 2 140 ? 9.27879 20.62347 -17.75449 1.000 70.92423 140 PHE D N 1
ATOM 18334 C CA . PHE F 2 140 ? 7.95918 20.19390 -18.18339 1.000 71.22217 140 PHE D CA 1
ATOM 18335 C C . PHE F 2 140 ? 6.89838 20.70651 -17.22018 1.000 68.50294 140 PHE D C 1
ATOM 18336 O O . PHE F 2 140 ? 7.16467 20.97534 -16.04613 1.000 71.85370 140 PHE D O 1
ATOM 18353 N N . TYR F 2 141 ? 5.68079 20.83614 -17.74795 1.000 63.69241 141 TYR D N 1
ATOM 18354 C CA . TYR F 2 141 ? 4.51058 21.24532 -17.00252 1.000 69.76153 141 TYR D CA 1
ATOM 18355 C C . TYR F 2 141 ? 3.30572 20.65733 -17.72394 1.000 67.61595 141 TYR D C 1
ATOM 18356 O O . TYR F 2 141 ? 3.26762 20.69210 -18.96297 1.000 70.60505 141 TYR D O 1
ATOM 18374 N N . PRO F 2 142 ? 2.31170 20.11133 -16.99870 1.000 65.72214 142 PRO D N 1
ATOM 18375 C CA . PRO F 2 142 ? 2.18557 20.02688 -15.53187 1.000 66.32333 142 PRO D CA 1
ATOM 18376 C C . PRO F 2 142 ? 3.08272 18.95764 -14.91629 1.000 62.82145 142 PRO D C 1
ATOM 18377 O O . PRO F 2 142 ? 3.83542 18.27575 -15.60972 1.000 61.59759 142 PRO D O 1
ATOM 18388 N N . ARG F 2 143 ? 2.98084 18.80434 -13.59195 1.000 68.23669 143 ARG D N 1
ATOM 18389 C CA . ARG F 2 143 ? 3.89023 17.94068 -12.84489 1.000 65.64982 143 ARG D CA 1
ATOM 18390 C C . ARG F 2 143 ? 3.68768 16.47919 -13.20570 1.000 65.09574 143 ARG D C 1
ATOM 18391 O O . ARG F 2 143 ? 4.64266 15.69630 -13.18145 1.000 64.25485 143 ARG D O 1
ATOM 18412 N N . GLU F 2 144 ? 2.46366 16.10237 -13.55765 1.000 63.97163 144 GLU D N 1
ATOM 18413 C CA . GLU F 2 144 ? 2.15653 14.71159 -13.84901 1.000 65.74194 144 GLU D CA 1
ATOM 18414 C C . GLU F 2 144 ? 2.93488 14.25145 -15.07305 1.000 68.37296 144 GLU D C 1
ATOM 18415 O O . GLU F 2 144 ? 2.80220 14.82180 -16.15925 1.000 69.69787 144 GLU D O 1
ATOM 18427 N N . ALA F 2 145 ? 3.77924 13.24451 -14.88162 1.000 70.88334 145 ALA D N 1
ATOM 18428 C CA . ALA F 2 145 ? 4.52995 12.63589 -15.96658 1.000 72.37539 145 ALA D CA 1
ATOM 18429 C C . ALA F 2 145 ? 4.74983 11.17742 -15.60663 1.000 73.80847 145 ALA D C 1
ATOM 18430 O O . ALA F 2 145 ? 4.80645 10.82639 -14.42536 1.000 74.68000 145 ALA D O 1
ATOM 18437 N N . LYS F 2 146 ? 4.87154 10.32301 -16.61849 1.000 75.16183 146 LYS D N 1
ATOM 18438 C CA . LYS F 2 146 ? 5.06111 8.89981 -16.36735 1.000 78.88205 146 LYS D CA 1
ATOM 18439 C C . LYS F 2 146 ? 6.36711 8.45880 -17.00725 1.000 75.11215 146 LYS D C 1
ATOM 18440 O O . LYS F 2 146 ? 6.54805 8.60159 -18.22096 1.000 74.23513 146 LYS D O 1
ATOM 18459 N N . VAL F 2 147 ? 7.26971 7.93032 -16.18545 1.000 73.14116 147 VAL D N 1
ATOM 18460 C CA . VAL F 2 147 ? 8.52441 7.34459 -16.63727 1.000 75.66087 147 VAL D CA 1
ATOM 18461 C C . VAL F 2 147 ? 8.38311 5.83496 -16.52956 1.000 77.75944 147 VAL D C 1
ATOM 18462 O O . VAL F 2 147 ? 8.08738 5.30502 -15.45190 1.000 81.12298 147 VAL D O 1
ATOM 18475 N N . GLN F 2 148 ? 8.61866 5.14489 -17.63825 1.000 75.75302 148 GLN D N 1
ATOM 18476 C CA . GLN F 2 148 ? 8.52914 3.69513 -17.71466 1.000 76.35004 148 GLN D CA 1
ATOM 18477 C C . GLN F 2 148 ? 9.87427 3.17396 -18.19129 1.000 74.73871 148 GLN D C 1
ATOM 18478 O O . GLN F 2 148 ? 10.29469 3.47198 -19.31263 1.000 75.63830 148 GLN D O 1
ATOM 18492 N N . TRP F 2 149 ? 10.54926 2.40783 -17.34503 1.000 75.32883 149 TRP D N 1
ATOM 18493 C CA . TRP F 2 149 ? 11.80527 1.79477 -17.74153 1.000 77.61718 149 TRP D CA 1
ATOM 18494 C C . TRP F 2 149 ? 11.52142 0.53170 -18.54353 1.000 79.49972 149 TRP D C 1
ATOM 18495 O O . TRP F 2 149 ? 10.57216 -0.20343 -18.25622 1.000 78.50647 149 TRP D O 1
ATOM 18516 N N . LYS F 2 150 ? 12.33583 0.29599 -19.56954 1.000 81.84910 150 LYS D N 1
ATOM 18517 C CA . LYS F 2 150 ? 12.20051 -0.88148 -20.41460 1.000 88.03062 150 LYS D CA 1
ATOM 18518 C C . LYS F 2 150 ? 13.58129 -1.45625 -20.68022 1.000 88.74117 150 LYS D C 1
ATOM 18519 O O . LYS F 2 150 ? 14.50319 -0.72945 -21.06602 1.000 86.74418 150 LYS D O 1
ATOM 18538 N N . VAL F 2 151 ? 13.71518 -2.76051 -20.46346 1.000 91.12714 151 VAL D N 1
ATOM 18539 C CA . VAL F 2 151 ? 14.96154 -3.48346 -20.67196 1.000 94.70821 151 VAL D CA 1
ATOM 18540 C C . VAL F 2 151 ? 14.65970 -4.57766 -21.68508 1.000 101.34245 151 VAL D C 1
ATOM 18541 O O . VAL F 2 151 ? 13.89454 -5.50810 -21.39835 1.000 101.59441 151 VAL D O 1
ATOM 18554 N N . ASP F 2 152 ? 15.24967 -4.46286 -22.87339 1.000 98.42076 152 ASP D N 1
ATOM 18555 C CA . ASP F 2 152 ? 14.88098 -5.30880 -24.00575 1.000 98.46734 152 ASP D CA 1
ATOM 18556 C C . ASP F 2 152 ? 13.37174 -5.27218 -24.22546 1.000 97.31158 152 ASP D C 1
ATOM 18557 O O . ASP F 2 152 ? 12.72922 -6.29299 -24.47997 1.000 100.08071 152 ASP D O 1
ATOM 18566 N N . ASN F 2 153 ? 12.80190 -4.07378 -24.11093 1.000 95.36810 153 ASN D N 1
ATOM 18567 C CA . ASN F 2 153 ? 11.38925 -3.81331 -24.36398 1.000 96.77402 153 ASN D CA 1
ATOM 18568 C C . ASN F 2 153 ? 10.47639 -4.46121 -23.32745 1.000 95.40656 153 ASN D C 1
ATOM 18569 O O . ASN F 2 153 ? 9.26926 -4.58647 -23.55463 1.000 99.62209 153 ASN D O 1
ATOM 18580 N N . ALA F 2 154 ? 11.01946 -4.85335 -22.17766 1.000 96.17934 154 ALA D N 1
ATOM 18581 C CA . ALA F 2 154 ? 10.23578 -5.40909 -21.08223 1.000 92.12421 154 ALA D CA 1
ATOM 18582 C C . ALA F 2 154 ? 10.02008 -4.32325 -20.03525 1.000 89.80017 154 ALA D C 1
ATOM 18583 O O . ALA F 2 154 ? 10.98742 -3.75871 -19.51385 1.000 87.50448 154 ALA D O 1
ATOM 18590 N N . LEU F 2 155 ? 8.75694 -4.02243 -19.74328 1.000 89.60835 155 LEU D N 1
ATOM 18591 C CA . LEU F 2 155 ? 8.44109 -2.96242 -18.79530 1.000 85.84991 155 LEU D CA 1
ATOM 18592 C C . LEU F 2 155 ? 8.89899 -3.35417 -17.39620 1.000 83.61229 155 LEU D C 1
ATOM 18593 O O . LEU F 2 155 ? 8.53614 -4.41940 -16.88641 1.000 82.29418 155 LEU D O 1
ATOM 18609 N N . GLN F 2 156 ? 9.70227 -2.49317 -16.78089 1.000 81.51175 156 GLN D N 1
ATOM 18610 C CA . GLN F 2 156 ? 10.21899 -2.73758 -15.44594 1.000 79.25086 156 GLN D CA 1
ATOM 18611 C C . GLN F 2 156 ? 9.23577 -2.24020 -14.39523 1.000 80.16600 156 GLN D C 1
ATOM 18612 O O . GLN F 2 156 ? 8.40586 -1.36263 -14.64637 1.000 81.32807 156 GLN D O 1
ATOM 18626 N N . SER F 2 157 ? 9.35325 -2.80606 -13.19773 1.000 75.48246 157 SER D N 1
ATOM 18627 C CA . SER F 2 157 ? 8.48243 -2.43718 -12.09341 1.000 74.59635 157 SER D CA 1
ATOM 18628 C C . SER F 2 157 ? 9.18199 -2.78431 -10.78784 1.000 73.68465 157 SER D C 1
ATOM 18629 O O . SER F 2 157 ? 9.77011 -3.86041 -10.66252 1.000 73.70066 157 SER D O 1
ATOM 18637 N N . GLY F 2 158 ? 9.13217 -1.86040 -9.83186 1.000 75.17689 158 GLY D N 1
ATOM 18638 C CA . GLY F 2 158 ? 9.63468 -2.11031 -8.49845 1.000 73.84569 158 GLY D CA 1
ATOM 18639 C C . GLY F 2 158 ? 11.13212 -1.97633 -8.32809 1.000 70.48457 158 GLY D C 1
ATOM 18640 O O . GLY F 2 158 ? 11.61871 -2.09095 -7.19433 1.000 69.26176 158 GLY D O 1
ATOM 18644 N N . ASN F 2 159 ? 11.87942 -1.71429 -9.40314 1.000 73.57284 159 ASN D N 1
ATOM 18645 C CA . ASN F 2 159 ? 13.33458 -1.63251 -9.34727 1.000 71.21304 159 ASN D CA 1
ATOM 18646 C C . ASN F 2 159 ? 13.82789 -0.23539 -9.71284 1.000 68.79375 159 ASN D C 1
ATOM 18647 O O . ASN F 2 159 ? 14.96531 -0.06308 -10.15734 1.000 67.17936 159 ASN D O 1
ATOM 18658 N N . SER F 2 160 ? 12.99138 0.77714 -9.50423 1.000 67.82821 160 SER D N 1
ATOM 18659 C CA . SER F 2 160 ? 13.35749 2.14459 -9.82978 1.000 68.62075 160 SER D CA 1
ATOM 18660 C C . SER F 2 160 ? 12.81181 3.09041 -8.77178 1.000 65.02989 160 SER D C 1
ATOM 18661 O O . SER F 2 160 ? 11.83629 2.78429 -8.08270 1.000 65.17966 160 SER D O 1
ATOM 18669 N N . GLN F 2 161 ? 13.47411 4.23833 -8.64297 1.000 64.12188 161 GLN D N 1
ATOM 18670 C CA . GLN F 2 161 ? 13.02743 5.32657 -7.78320 1.000 63.99150 161 GLN D CA 1
ATOM 18671 C C . GLN F 2 161 ? 13.12468 6.63247 -8.55951 1.000 62.02780 161 GLN D C 1
ATOM 18672 O O . GLN F 2 161 ? 13.84965 6.72891 -9.54665 1.000 63.13378 161 GLN D O 1
ATOM 18686 N N . GLU F 2 162 ? 12.38819 7.64814 -8.11680 1.000 62.98337 162 GLU D N 1
ATOM 18687 C CA . GLU F 2 162 ? 12.44184 8.93282 -8.80047 1.000 65.43261 162 GLU D CA 1
ATOM 18688 C C . GLU F 2 162 ? 12.11586 10.05469 -7.82730 1.000 62.62144 162 GLU D C 1
ATOM 18689 O O . GLU F 2 162 ? 11.56036 9.82906 -6.75057 1.000 62.52298 162 GLU D O 1
ATOM 18701 N N . SER F 2 163 ? 12.47829 11.27350 -8.22859 1.000 62.21081 163 SER D N 1
ATOM 18702 C CA . SER F 2 163 ? 12.15849 12.47307 -7.46586 1.000 66.42099 163 SER D CA 1
ATOM 18703 C C . SER F 2 163 ? 11.98664 13.65202 -8.41677 1.000 67.50654 163 SER D C 1
ATOM 18704 O O . SER F 2 163 ? 12.55478 13.68116 -9.51331 1.000 65.68210 163 SER D O 1
ATOM 18712 N N . VAL F 2 164 ? 11.21484 14.63952 -7.96747 1.000 66.48046 164 VAL D N 1
ATOM 18713 C CA . VAL F 2 164 ? 10.83195 15.79071 -8.77504 1.000 67.76587 164 VAL D CA 1
ATOM 18714 C C . VAL F 2 164 ? 11.26533 17.06339 -8.06239 1.000 69.36823 164 VAL D C 1
ATOM 18715 O O . VAL F 2 164 ? 11.05332 17.21132 -6.85409 1.000 69.42179 164 VAL D O 1
ATOM 18728 N N . THR F 2 165 ? 11.85772 17.98723 -8.81498 1.000 69.86866 165 THR D N 1
ATOM 18729 C CA . THR F 2 165 ? 12.24667 19.26735 -8.25061 1.000 69.55413 165 THR D CA 1
ATOM 18730 C C . THR F 2 165 ? 11.01025 20.07281 -7.86130 1.000 69.34906 165 THR D C 1
ATOM 18731 O O . THR F 2 165 ? 9.87679 19.74537 -8.22389 1.000 67.80640 165 THR D O 1
ATOM 18742 N N . GLU F 2 166 ? 11.24093 21.14327 -7.10724 1.000 70.32975 166 GLU D N 1
ATOM 18743 C CA . GLU F 2 166 ? 10.19414 22.12625 -6.90215 1.000 70.15782 166 GLU D CA 1
ATOM 18744 C C . GLU F 2 166 ? 9.99606 22.93276 -8.18208 1.000 69.60038 166 GLU D C 1
ATOM 18745 O O . GLU F 2 166 ? 10.82622 22.92257 -9.09594 1.000 70.45200 166 GLU D O 1
ATOM 18757 N N . GLN F 2 167 ? 8.88533 23.65627 -8.23349 1.000 71.95078 167 GLN D N 1
ATOM 18758 C CA . GLN F 2 167 ? 8.56487 24.42789 -9.42392 1.000 75.67018 167 GLN D CA 1
ATOM 18759 C C . GLN F 2 167 ? 9.60418 25.52426 -9.62521 1.000 81.62013 167 GLN D C 1
ATOM 18760 O O . GLN F 2 167 ? 9.95564 26.24505 -8.68810 1.000 84.82965 167 GLN D O 1
ATOM 18774 N N . ASP F 2 168 ? 10.11916 25.62608 -10.84887 1.000 80.12579 168 ASP D N 1
ATOM 18775 C CA . ASP F 2 168 ? 11.19532 26.56625 -11.13165 1.000 87.69949 168 ASP D CA 1
ATOM 18776 C C . ASP F 2 168 ? 10.74085 28.00263 -10.89992 1.000 92.86629 168 ASP D C 1
ATOM 18777 O O . ASP F 2 168 ? 9.60126 28.37132 -11.19759 1.000 91.41952 168 ASP D O 1
ATOM 18786 N N . SER F 2 169 ? 11.65192 28.82048 -10.36991 1.000 98.61256 169 SER D N 1
ATOM 18787 C CA . SER F 2 169 ? 11.32933 30.20269 -10.04157 1.000 102.75012 169 SER D CA 1
ATOM 18788 C C . SER F 2 169 ? 11.21377 31.09286 -11.27170 1.000 99.68831 169 SER D C 1
ATOM 18789 O O . SER F 2 169 ? 10.67660 32.19973 -11.15989 1.000 95.48430 169 SER D O 1
ATOM 18797 N N . LYS F 2 170 ? 11.68126 30.63967 -12.43672 1.000 98.79722 170 LYS D N 1
ATOM 18798 C CA . LYS F 2 170 ? 11.65177 31.45292 -13.64629 1.000 101.87579 170 LYS D CA 1
ATOM 18799 C C . LYS F 2 170 ? 10.46070 31.09222 -14.52833 1.000 96.53181 170 LYS D C 1
ATOM 18800 O O . LYS F 2 170 ? 9.60376 31.93557 -14.81090 1.000 95.19964 170 LYS D O 1
ATOM 18819 N N . ASP F 2 171 ? 10.41882 29.84319 -14.99698 1.000 88.72170 171 ASP D N 1
ATOM 18820 C CA . ASP F 2 171 ? 9.42828 29.38900 -15.96034 1.000 82.61470 171 ASP D CA 1
ATOM 18821 C C . ASP F 2 171 ? 8.36352 28.48946 -15.35154 1.000 75.42303 171 ASP D C 1
ATOM 18822 O O . ASP F 2 171 ? 7.46242 28.05051 -16.07103 1.000 71.39214 171 ASP D O 1
ATOM 18831 N N . SER F 2 172 ? 8.43750 28.20569 -14.05246 1.000 83.84829 172 SER D N 1
ATOM 18832 C CA . SER F 2 172 ? 7.39803 27.46452 -13.34470 1.000 80.58352 172 SER D CA 1
ATOM 18833 C C . SER F 2 172 ? 7.29853 26.01134 -13.81239 1.000 76.75019 172 SER D C 1
ATOM 18834 O O . SER F 2 172 ? 6.25019 25.37862 -13.66807 1.000 71.74271 172 SER D O 1
ATOM 18842 N N . THR F 2 173 ? 8.38063 25.45384 -14.34637 1.000 77.22040 173 THR D N 1
ATOM 18843 C CA . THR F 2 173 ? 8.38739 24.07706 -14.81792 1.000 75.92840 173 THR D CA 1
ATOM 18844 C C . THR F 2 173 ? 8.99861 23.15324 -13.76947 1.000 71.49533 173 THR D C 1
ATOM 18845 O O . THR F 2 173 ? 9.56697 23.58830 -12.76546 1.000 73.14932 173 THR D O 1
ATOM 18856 N N . TYR F 2 174 ? 8.87217 21.85583 -14.02435 1.000 70.71587 174 TYR D N 1
ATOM 18857 C CA . TYR F 2 174 ? 9.41481 20.81836 -13.16679 1.000 69.77153 174 TYR D CA 1
ATOM 18858 C C . TYR F 2 174 ? 10.52450 20.05893 -13.88019 1.000 72.35249 174 TYR D C 1
ATOM 18859 O O . TYR F 2 174 ? 10.62207 20.04237 -15.11165 1.000 70.13459 174 TYR D O 1
ATOM 18877 N N . SER F 2 175 ? 11.36598 19.42311 -13.07847 1.000 71.05700 175 SER D N 1
ATOM 18878 C CA . SER F 2 175 ? 12.33211 18.45876 -13.57098 1.000 73.44516 175 SER D CA 1
ATOM 18879 C C . SER F 2 175 ? 12.28122 17.23143 -12.67663 1.000 70.19704 175 SER D C 1
ATOM 18880 O O . SER F 2 175 ? 11.92587 17.31365 -11.49851 1.000 70.07232 175 SER D O 1
ATOM 18888 N N . LEU F 2 176 ? 12.64571 16.09353 -13.25289 1.000 65.41216 176 LEU D N 1
ATOM 18889 C CA . LEU F 2 176 ? 12.47495 14.79832 -12.61484 1.000 67.55584 176 LEU D CA 1
ATOM 18890 C C . LEU F 2 176 ? 13.68390 13.93197 -12.91998 1.000 68.70428 176 LEU D C 1
ATOM 18891 O O . LEU F 2 176 ? 14.19846 13.94327 -14.04026 1.000 69.23730 176 LEU D O 1
ATOM 18907 N N . SER F 2 177 ? 14.15757 13.21543 -11.90689 1.000 67.73344 177 SER D N 1
ATOM 18908 C CA . SER F 2 177 ? 15.25578 12.27003 -12.05225 1.000 69.57350 177 SER D CA 1
ATOM 18909 C C . SER F 2 177 ? 14.77020 10.89229 -11.63269 1.000 67.31058 177 SER D C 1
ATOM 18910 O O . SER F 2 177 ? 14.15692 10.75105 -10.56964 1.000 66.64626 177 SER D O 1
ATOM 18918 N N . SER F 2 178 ? 15.04161 9.88150 -12.46328 1.000 67.21834 178 SER D N 1
ATOM 18919 C CA . SER F 2 178 ? 14.66208 8.50407 -12.17373 1.000 68.43883 178 SER D CA 1
ATOM 18920 C C . SER F 2 178 ? 15.88249 7.60314 -12.29444 1.000 69.87514 178 SER D C 1
ATOM 18921 O O . SER F 2 178 ? 16.67707 7.74118 -13.22636 1.000 71.58669 178 SER D O 1
ATOM 18929 N N . THR F 2 179 ? 16.03581 6.69454 -11.33672 1.000 68.37753 179 THR D N 1
ATOM 18930 C CA . THR F 2 179 ? 17.16067 5.77182 -11.28178 1.000 71.13532 179 THR D CA 1
ATOM 18931 C C . THR F 2 179 ? 16.63457 4.34495 -11.26164 1.000 71.21780 179 THR D C 1
ATOM 18932 O O . THR F 2 179 ? 15.83246 3.98491 -10.39191 1.000 69.05075 179 THR D O 1
ATOM 18943 N N . LEU F 2 180 ? 17.08048 3.54932 -12.22691 1.000 73.48359 180 LEU D N 1
ATOM 18944 C CA . LEU F 2 180 ? 16.82282 2.11867 -12.28543 1.000 73.79622 180 LEU D CA 1
ATOM 18945 C C . LEU F 2 180 ? 18.07288 1.40888 -11.78785 1.000 75.77063 180 LEU D C 1
ATOM 18946 O O . LEU F 2 180 ? 19.15881 1.60585 -12.34137 1.000 75.84491 180 LEU D O 1
ATOM 18962 N N . THR F 2 181 ? 17.93143 0.60183 -10.74323 1.000 76.94108 181 THR D N 1
ATOM 18963 C CA . THR F 2 181 ? 19.07961 -0.02205 -10.10005 1.000 81.42987 181 THR D CA 1
ATOM 18964 C C . THR F 2 181 ? 19.00430 -1.52773 -10.33315 1.000 80.97577 181 THR D C 1
ATOM 18965 O O . THR F 2 181 ? 18.02182 -2.17213 -9.94921 1.000 77.66822 181 THR D O 1
ATOM 18976 N N . LEU F 2 182 ? 20.02529 -2.07541 -10.98560 1.000 78.06910 182 LEU D N 1
ATOM 18977 C CA . LEU F 2 182 ? 20.16148 -3.50400 -11.21531 1.000 78.57331 182 LEU D CA 1
ATOM 18978 C C . LEU F 2 182 ? 21.45702 -3.99946 -10.58720 1.000 79.70856 182 LEU D C 1
ATOM 18979 O O . LEU F 2 182 ? 22.33823 -3.22034 -10.21979 1.000 81.31599 182 LEU D O 1
ATOM 18995 N N . SER F 2 183 ? 21.58170 -5.31682 -10.49747 1.000 91.49524 183 SER D N 1
ATOM 18996 C CA . SER F 2 183 ? 22.86913 -5.90029 -10.17441 1.000 93.53146 183 SER D CA 1
ATOM 18997 C C . SER F 2 183 ? 23.70428 -6.01000 -11.44608 1.000 94.07192 183 SER D C 1
ATOM 18998 O O . SER F 2 183 ? 23.18410 -6.01076 -12.56474 1.000 93.05743 183 SER D O 1
ATOM 19006 N N . LYS F 2 184 ? 25.02216 -6.06560 -11.26101 1.000 87.00280 184 LYS D N 1
ATOM 19007 C CA . LYS F 2 184 ? 25.93063 -6.19577 -12.39526 1.000 90.11865 184 LYS D CA 1
ATOM 19008 C C . LYS F 2 184 ? 25.52629 -7.36073 -13.29198 1.000 94.54403 184 LYS D C 1
ATOM 19009 O O . LYS F 2 184 ? 25.47178 -7.22772 -14.52045 1.000 97.44666 184 LYS D O 1
ATOM 19028 N N . ALA F 2 185 ? 25.21453 -8.50824 -12.68593 1.000 89.55696 185 ALA D N 1
ATOM 19029 C CA . ALA F 2 185 ? 24.82738 -9.68742 -13.45423 1.000 90.73738 185 ALA D CA 1
ATOM 19030 C C . ALA F 2 185 ? 23.55733 -9.42922 -14.25749 1.000 95.45076 185 ALA D C 1
ATOM 19031 O O . ALA F 2 185 ? 23.52023 -9.62750 -15.48120 1.000 102.03503 185 ALA D O 1
ATOM 19038 N N . ASP F 2 186 ? 22.48833 -9.01780 -13.57325 1.000 95.24096 186 ASP D N 1
ATOM 19039 C CA . ASP F 2 186 ? 21.24216 -8.71808 -14.26845 1.000 98.91909 186 ASP D CA 1
ATOM 19040 C C . ASP F 2 186 ? 21.45064 -7.65092 -15.33344 1.000 99.49653 186 ASP D C 1
ATOM 19041 O O . ASP F 2 186 ? 20.87016 -7.72871 -16.42288 1.000 104.48095 186 ASP D O 1
ATOM 19050 N N . TYR F 2 187 ? 22.28121 -6.64798 -15.04185 1.000 94.90485 187 TYR D N 1
ATOM 19051 C CA . TYR F 2 187 ? 22.53556 -5.60559 -16.02832 1.000 96.21645 187 TYR D CA 1
ATOM 19052 C C . TYR F 2 187 ? 23.20572 -6.17996 -17.26822 1.000 101.80304 187 TYR D C 1
ATOM 19053 O O . TYR F 2 187 ? 22.90765 -5.76401 -18.39374 1.000 102.55820 187 TYR D O 1
ATOM 19071 N N . GLU F 2 188 ? 24.10629 -7.14277 -17.08437 1.000 99.59250 188 GLU D N 1
ATOM 19072 C CA . GLU F 2 188 ? 24.81635 -7.73802 -18.20751 1.000 102.44493 188 GLU D CA 1
ATOM 19073 C C . GLU F 2 188 ? 24.03051 -8.85417 -18.88000 1.000 103.77352 188 GLU D C 1
ATOM 19074 O O . GLU F 2 188 ? 24.49499 -9.39185 -19.89009 1.000 106.30145 188 GLU D O 1
ATOM 19086 N N . LYS F 2 189 ? 22.85655 -9.20799 -18.35814 1.000 106.25986 189 LYS D N 1
ATOM 19087 C CA . LYS F 2 189 ? 21.99415 -10.16407 -19.04337 1.000 112.71405 189 LYS D CA 1
ATOM 19088 C C . LYS F 2 189 ? 21.14250 -9.53789 -20.14462 1.000 114.71944 189 LYS D C 1
ATOM 19089 O O . LYS F 2 189 ? 20.46539 -10.27676 -20.86694 1.000 117.74474 189 LYS D O 1
ATOM 19108 N N . HIS F 2 190 ? 21.14337 -8.21385 -20.29196 1.000 105.53294 190 HIS D N 1
ATOM 19109 C CA . HIS F 2 190 ? 20.28918 -7.54254 -21.26281 1.000 104.63064 190 HIS D CA 1
ATOM 19110 C C . HIS F 2 190 ? 21.09397 -6.53091 -22.07082 1.000 105.57260 190 HIS D C 1
ATOM 19111 O O . HIS F 2 190 ? 22.20550 -6.14745 -21.69760 1.000 106.76798 190 HIS D O 1
ATOM 19125 N N . LYS F 2 191 ? 20.50943 -6.10099 -23.19372 1.000 108.76181 191 LYS D N 1
ATOM 19126 C CA . LYS F 2 191 ? 21.18054 -5.24392 -24.16611 1.000 106.75217 191 LYS D CA 1
ATOM 19127 C C . LYS F 2 191 ? 20.60501 -3.83354 -24.20547 1.000 106.22952 191 LYS D C 1
ATOM 19128 O O . LYS F 2 191 ? 21.32046 -2.86293 -23.93791 1.000 106.69608 191 LYS D O 1
ATOM 19147 N N . VAL F 2 192 ? 19.32850 -3.69289 -24.55224 1.000 105.79127 192 VAL D N 1
ATOM 19148 C CA . VAL F 2 192 ? 18.72233 -2.38859 -24.79761 1.000 107.39144 192 VAL D CA 1
ATOM 19149 C C . VAL F 2 192 ? 18.13134 -1.86030 -23.50013 1.000 101.54908 192 VAL D C 1
ATOM 19150 O O . VAL F 2 192 ? 17.30586 -2.52925 -22.86697 1.000 103.38652 192 VAL D O 1
ATOM 19163 N N . TYR F 2 193 ? 18.53391 -0.65155 -23.11223 1.000 94.89826 193 TYR D N 1
ATOM 19164 C CA . TYR F 2 193 ? 17.99493 0.01365 -21.93276 1.000 94.00012 193 TYR D CA 1
ATOM 19165 C C . TYR F 2 193 ? 17.35998 1.32510 -22.36018 1.000 92.86106 193 TYR D C 1
ATOM 19166 O O . TYR F 2 193 ? 18.00852 2.14297 -23.02051 1.000 94.62359 193 TYR D O 1
ATOM 19184 N N . ALA F 2 194 ? 16.10267 1.53057 -21.97005 1.000 89.83633 194 ALA D N 1
ATOM 19185 C CA . ALA F 2 194 ? 15.32915 2.66795 -22.43665 1.000 87.15507 194 ALA D CA 1
ATOM 19186 C C . ALA F 2 194 ? 14.46951 3.20956 -21.30689 1.000 82.56644 194 ALA D C 1
ATOM 19187 O O . ALA F 2 194 ? 14.03206 2.46363 -20.42800 1.000 78.64870 194 ALA D O 1
ATOM 19194 N N . CYS F 2 195 ? 14.23349 4.51859 -21.33646 1.000 79.83989 195 CYS D N 1
ATOM 19195 C CA . CYS F 2 195 ? 13.17459 5.12919 -20.54503 1.000 78.31845 195 CYS D CA 1
ATOM 19196 C C . CYS F 2 195 ? 12.18199 5.79297 -21.48966 1.000 78.98311 195 CYS D C 1
ATOM 19197 O O . CYS F 2 195 ? 12.57521 6.50947 -22.42263 1.000 80.11954 195 CYS D O 1
ATOM 19204 N N . GLU F 2 196 ? 10.90249 5.49636 -21.26300 1.000 80.37120 196 GLU D N 1
ATOM 19205 C CA . GLU F 2 196 ? 9.77968 6.00829 -22.03115 1.000 81.69948 196 GLU D CA 1
ATOM 19206 C C . GLU F 2 196 ? 9.01250 7.00499 -21.17812 1.000 79.98414 196 GLU D C 1
ATOM 19207 O O . GLU F 2 196 ? 8.57960 6.67602 -20.06977 1.000 77.03940 196 GLU D O 1
ATOM 19219 N N . VAL F 2 197 ? 8.81061 8.20245 -21.71029 1.000 78.82732 197 VAL D N 1
ATOM 19220 C CA . VAL F 2 197 ? 8.20164 9.30250 -20.98201 1.000 75.53994 197 VAL D CA 1
ATOM 19221 C C . VAL F 2 197 ? 6.86718 9.61255 -21.63521 1.000 77.77784 197 VAL D C 1
ATOM 19222 O O . VAL F 2 197 ? 6.79237 9.80880 -22.85559 1.000 81.48768 197 VAL D O 1
ATOM 19235 N N . THR F 2 198 ? 5.82080 9.65186 -20.82070 1.000 74.07243 198 THR D N 1
ATOM 19236 C CA . THR F 2 198 ? 4.48542 10.03520 -21.24708 1.000 75.98197 198 THR D CA 1
ATOM 19237 C C . THR F 2 198 ? 4.10920 11.31699 -20.52196 1.000 74.47453 198 THR D C 1
ATOM 19238 O O . THR F 2 198 ? 4.25175 11.40963 -19.29569 1.000 72.09153 198 THR D O 1
ATOM 19249 N N . HIS F 2 199 ? 3.64183 12.30209 -21.28202 1.000 74.18059 199 HIS D N 1
ATOM 19250 C CA . HIS F 2 199 ? 3.34793 13.60890 -20.71992 1.000 75.23641 199 HIS D CA 1
ATOM 19251 C C . HIS F 2 199 ? 2.36086 14.32410 -21.62695 1.000 74.88775 199 HIS D C 1
ATOM 19252 O O . HIS F 2 199 ? 2.36064 14.12630 -22.84293 1.000 73.50693 199 HIS D O 1
ATOM 19266 N N . GLN F 2 200 ? 1.52420 15.16594 -21.01656 1.000 71.41050 200 GLN D N 1
ATOM 19267 C CA . GLN F 2 200 ? 0.47434 15.84327 -21.76916 1.000 73.56493 200 GLN D CA 1
ATOM 19268 C C . GLN F 2 200 ? 1.04893 16.66440 -22.91637 1.000 74.26191 200 GLN D C 1
ATOM 19269 O O . GLN F 2 200 ? 0.37990 16.85859 -23.93680 1.000 75.40580 200 GLN D O 1
ATOM 19283 N N . GLY F 2 201 ? 2.27280 17.16633 -22.76247 1.000 74.47008 201 GLY D N 1
ATOM 19284 C CA . GLY F 2 201 ? 2.91236 17.95629 -23.79516 1.000 76.40610 201 GLY D CA 1
ATOM 19285 C C . GLY F 2 201 ? 3.45673 17.16397 -24.96099 1.000 76.60653 201 GLY D C 1
ATOM 19286 O O . GLY F 2 201 ? 3.92932 17.76230 -25.93172 1.000 76.49082 201 GLY D O 1
ATOM 19290 N N . LEU F 2 202 ? 3.41113 15.83794 -24.88619 1.000 79.90947 202 LEU D N 1
ATOM 19291 C CA . LEU F 2 202 ? 3.84585 14.96087 -25.96436 1.000 84.71559 202 LEU D CA 1
ATOM 19292 C C . LEU F 2 202 ? 2.63059 14.28350 -26.57939 1.000 87.31309 202 LEU D C 1
ATOM 19293 O O . LEU F 2 202 ? 1.79967 13.72246 -25.85700 1.000 89.56078 202 LEU D O 1
ATOM 19309 N N . SER F 2 203 ? 2.52672 14.33717 -27.91012 1.000 103.33110 203 SER D N 1
ATOM 19310 C CA . SER F 2 203 ? 1.41501 13.66981 -28.57863 1.000 104.41595 203 SER D CA 1
ATOM 19311 C C . SER F 2 203 ? 1.53648 12.15299 -28.48655 1.000 101.02766 203 SER D C 1
ATOM 19312 O O . SER F 2 203 ? 0.51728 11.45580 -28.42284 1.000 101.98944 203 SER D O 1
ATOM 19320 N N . SER F 2 204 ? 2.75768 11.62600 -28.47434 1.000 102.58500 204 SER D N 1
ATOM 19321 C CA . SER F 2 204 ? 3.00509 10.21110 -28.23397 1.000 99.05134 204 SER D CA 1
ATOM 19322 C C . SER F 2 204 ? 4.22424 10.07938 -27.33451 1.000 95.31543 204 SER D C 1
ATOM 19323 O O . SER F 2 204 ? 5.10373 10.94971 -27.34967 1.000 92.07652 204 SER D O 1
ATOM 19331 N N . PRO F 2 205 ? 4.30865 9.00658 -26.54294 1.000 89.10101 205 PRO D N 1
ATOM 19332 C CA . PRO F 2 205 ? 5.44146 8.85208 -25.62056 1.000 91.26001 205 PRO D CA 1
ATOM 19333 C C . PRO F 2 205 ? 6.78197 8.96599 -26.33312 1.000 87.68955 205 PRO D C 1
ATOM 19334 O O . PRO F 2 205 ? 6.92336 8.59011 -27.49726 1.000 89.75063 205 PRO D O 1
ATOM 19345 N N . VAL F 2 206 ? 7.77453 9.48483 -25.61293 1.000 85.68972 206 VA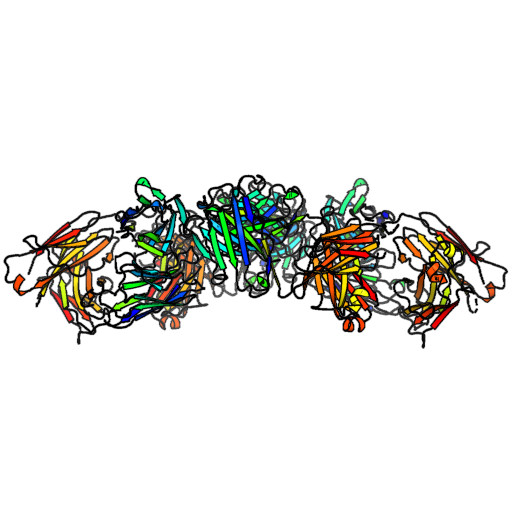L D N 1
ATOM 19346 C CA . VAL F 2 206 ? 9.12319 9.68332 -26.13734 1.000 84.85548 206 VAL D CA 1
ATOM 19347 C C . VAL F 2 206 ? 10.06182 8.71381 -25.43507 1.000 87.22230 206 VAL D C 1
ATOM 19348 O O . VAL F 2 206 ? 10.04874 8.61611 -24.20604 1.000 85.48466 206 VAL D O 1
ATOM 19361 N N . THR F 2 207 ? 10.89162 8.01670 -26.20473 1.000 90.70424 207 THR D N 1
ATOM 19362 C CA . THR F 2 207 ? 11.79531 7.01137 -25.66084 1.000 88.31217 207 THR D CA 1
ATOM 19363 C C . THR F 2 207 ? 13.23655 7.42365 -25.91641 1.000 87.84178 207 THR D C 1
ATOM 19364 O O . THR F 2 207 ? 13.58227 7.82613 -27.03146 1.000 94.82331 207 THR D O 1
ATOM 19375 N N . LYS F 2 208 ? 14.06860 7.32987 -24.88217 1.000 86.92900 208 LYS D N 1
ATOM 19376 C CA . LYS F 2 208 ? 15.51231 7.47924 -25.02096 1.000 86.00316 208 LYS D CA 1
ATOM 19377 C C . LYS F 2 208 ? 16.16660 6.18547 -24.56125 1.000 87.16707 208 LYS D C 1
ATOM 19378 O O . LYS F 2 208 ? 15.76456 5.61175 -23.54511 1.000 87.97090 208 LYS D O 1
ATOM 19397 N N . SER F 2 209 ? 17.18730 5.73274 -25.28550 1.000 92.58986 209 SER D N 1
ATOM 19398 C CA . SER F 2 209 ? 17.74391 4.41655 -25.01427 1.000 96.52997 209 SER D CA 1
ATOM 19399 C C . SER F 2 209 ? 19.21341 4.36064 -25.40147 1.000 96.79468 209 SER D C 1
ATOM 19400 O O . SER F 2 209 ? 19.73699 5.23498 -26.09550 1.000 94.33418 209 SER D O 1
ATOM 19408 N N . PHE F 2 210 ? 19.87402 3.31215 -24.91281 1.000 104.35531 210 PHE D N 1
ATOM 19409 C CA . PHE F 2 210 ? 21.23116 2.96670 -25.30674 1.000 111.24500 210 PHE D CA 1
ATOM 19410 C C . PHE F 2 210 ? 21.35583 1.44804 -25.34253 1.000 113.27157 210 PHE D C 1
ATOM 19411 O O . PHE F 2 210 ? 20.47025 0.71203 -24.88711 1.000 109.53442 210 PHE D O 1
ATOM 19428 N N . ASN F 2 211 ? 22.46271 0.98390 -25.91761 1.000 129.74674 211 ASN D N 1
ATOM 19429 C CA . ASN F 2 211 ? 22.82107 -0.42670 -25.93569 1.000 129.72337 211 ASN D CA 1
ATOM 19430 C C . ASN F 2 211 ? 24.04728 -0.64949 -25.05998 1.000 136.51641 211 ASN D C 1
ATOM 19431 O O . ASN F 2 211 ? 25.01784 0.11265 -25.13169 1.000 138.26610 211 ASN D O 1
ATOM 19442 N N . ARG F 2 212 ? 24.00426 -1.70870 -24.24774 1.000 124.59310 212 ARG D N 1
ATOM 19443 C CA . ARG F 2 212 ? 25.03530 -1.95845 -23.24568 1.000 119.55749 212 ARG D CA 1
ATOM 19444 C C . ARG F 2 212 ? 26.43945 -1.93596 -23.83626 1.000 126.07651 212 ARG D C 1
ATOM 19445 O O . ARG F 2 212 ? 26.81792 -2.83106 -24.59915 1.000 126.82737 212 ARG D O 1
ATOM 19466 N N . GLY F 2 213 ? 27.21749 -0.91576 -23.48023 1.000 128.96525 213 GLY D N 1
ATOM 19467 C CA . GLY F 2 213 ? 28.60283 -0.82705 -23.89720 1.000 131.06525 213 GLY D CA 1
ATOM 19468 C C . GLY F 2 213 ? 28.78837 -0.45069 -25.35299 1.000 134.94607 213 GLY D C 1
ATOM 19469 O O . GLY F 2 213 ? 29.41385 -1.19475 -26.11508 1.000 132.37114 213 GLY D O 1
ATOM 19473 N N . GLU F 2 214 ? 28.25479 0.70145 -25.75045 1.000 135.87623 214 GLU D N 1
ATOM 19474 C CA . GLU F 2 214 ? 28.42498 1.19948 -27.11269 1.000 136.76608 214 GLU D CA 1
ATOM 19475 C C . GLU F 2 214 ? 28.51055 2.72295 -27.12095 1.000 136.93592 214 GLU D C 1
ATOM 19476 O O . GLU F 2 214 ? 28.71070 3.34931 -26.07950 1.000 134.97618 214 GLU D O 1
ATOM 19488 N N . GLN G 1 1 ? -38.46418 38.27862 -22.16369 1.000 115.53618 1 GLN E N 1
ATOM 19489 C CA . GLN G 1 1 ? -38.87443 38.24073 -23.59658 1.000 115.72203 1 GLN E CA 1
ATOM 19490 C C . GLN G 1 1 ? -38.74966 36.82163 -24.14635 1.000 111.90434 1 GLN E C 1
ATOM 19491 O O . GLN G 1 1 ? -39.66577 36.31770 -24.79631 1.000 109.36633 1 GLN E O 1
ATOM 19507 N N . VAL G 1 2 ? -37.61480 36.17685 -23.87219 1.000 98.99643 2 VAL E N 1
ATOM 19508 C CA . VAL G 1 2 ? -37.40797 34.80306 -24.31315 1.000 96.99344 2 VAL E CA 1
ATOM 19509 C C . VAL G 1 2 ? -38.30889 33.87570 -23.51176 1.000 97.70017 2 VAL E C 1
ATOM 19510 O O . VAL G 1 2 ? -38.36782 33.95462 -22.27755 1.000 97.26417 2 VAL E O 1
ATOM 19523 N N . GLN G 1 3 ? -39.01140 32.98562 -24.21050 1.000 89.69575 3 GLN E N 1
ATOM 19524 C CA . GLN G 1 3 ? -39.90186 32.03318 -23.56581 1.000 88.41776 3 GLN E CA 1
ATOM 19525 C C . GLN G 1 3 ? -39.83384 30.69243 -24.27909 1.000 83.81013 3 GLN E C 1
ATOM 19526 O O . GLN G 1 3 ? -39.77988 30.63410 -25.51234 1.000 83.17711 3 GLN E O 1
ATOM 19540 N N . LEU G 1 4 ? -39.83228 29.62124 -23.48813 1.000 85.55292 4 LEU E N 1
ATOM 19541 C CA . LEU G 1 4 ? -39.91369 28.25520 -23.98891 1.000 84.09121 4 LEU E CA 1
ATOM 19542 C C . LEU G 1 4 ? -41.06885 27.57127 -23.27435 1.000 83.71197 4 LEU E C 1
ATOM 19543 O O . LEU G 1 4 ? -41.03586 27.41519 -22.04968 1.000 84.42670 4 LEU E O 1
ATOM 19559 N N . VAL G 1 5 ? -42.08383 27.16607 -24.03290 1.000 77.68606 5 VAL E N 1
ATOM 19560 C CA . VAL G 1 5 ? -43.30674 26.59198 -23.48107 1.000 78.34645 5 VAL E CA 1
ATOM 19561 C C . VAL G 1 5 ? -43.43740 25.16862 -24.00290 1.000 79.48537 5 VAL E C 1
ATOM 19562 O O . VAL G 1 5 ? -43.44014 24.94747 -25.21729 1.000 78.35549 5 VAL E O 1
ATOM 19575 N N . GLN G 1 6 ? -43.54914 24.20746 -23.09463 1.000 79.68513 6 GLN E N 1
ATOM 19576 C CA . GLN G 1 6 ? -43.56524 22.80015 -23.46089 1.000 79.46169 6 GLN E CA 1
ATOM 19577 C C . GLN G 1 6 ? -44.97145 22.22859 -23.34357 1.000 78.40896 6 GLN E C 1
ATOM 19578 O O . GLN G 1 6 ? -45.83522 22.77709 -22.65534 1.000 78.70207 6 GLN E O 1
ATOM 19592 N N . SER G 1 7 ? -45.18974 21.11045 -24.03333 1.000 82.73687 7 SER E N 1
ATOM 19593 C CA . SER G 1 7 ? -46.47386 20.42951 -23.98558 1.000 82.03654 7 SER E CA 1
ATOM 19594 C C . SER G 1 7 ? -46.72311 19.85226 -22.59143 1.000 86.06547 7 SER E C 1
ATOM 19595 O O . SER G 1 7 ? -45.84114 19.82296 -21.72689 1.000 85.56814 7 SER E O 1
ATOM 19603 N N . GLY G 1 8 ? -47.95313 19.38297 -22.38225 1.000 85.34695 8 GLY E N 1
ATOM 19604 C CA . GLY G 1 8 ? -48.39741 18.96070 -21.07186 1.000 86.43414 8 GLY E CA 1
ATOM 19605 C C . GLY G 1 8 ? -47.96861 17.55059 -20.71705 1.000 89.42617 8 GLY E C 1
ATOM 19606 O O . GLY G 1 8 ? -47.34954 16.82925 -21.49984 1.000 92.07427 8 GLY E O 1
ATOM 19610 N N . ALA G 1 9 ? -48.33686 17.15152 -19.50069 1.000 89.91408 9 ALA E N 1
ATOM 19611 C CA . ALA G 1 9 ? -47.91966 15.86249 -18.96780 1.000 92.53300 9 ALA E CA 1
ATOM 19612 C C . ALA G 1 9 ? -48.37555 14.72221 -19.87044 1.000 96.87235 9 ALA E C 1
ATOM 19613 O O . ALA G 1 9 ? -49.37164 14.82615 -20.59134 1.000 99.95290 9 ALA E O 1
ATOM 19620 N N . GLU G 1 10 ? -47.63174 13.61820 -19.81843 1.000 95.12216 10 GLU E N 1
ATOM 19621 C CA . GLU G 1 10 ? -47.90141 12.44375 -20.63553 1.000 97.94809 10 GLU E CA 1
ATOM 19622 C C . GLU G 1 10 ? -47.86842 11.19411 -19.76900 1.000 98.88436 10 GLU E C 1
ATOM 19623 O O . GLU G 1 10 ? -47.04417 11.08257 -18.85699 1.000 97.88698 10 GLU E O 1
ATOM 19635 N N . VAL G 1 11 ? -48.77140 10.26016 -20.05848 1.000 107.01613 11 VAL E N 1
ATOM 19636 C CA . VAL G 1 11 ? -48.79453 8.94277 -19.43274 1.000 107.37100 11 VAL E CA 1
ATOM 19637 C C . VAL G 1 11 ? -48.70700 7.90557 -20.54156 1.000 106.45014 11 VAL E C 1
ATOM 19638 O O . VAL G 1 11 ? -49.49873 7.93887 -21.49035 1.000 108.79617 11 VAL E O 1
ATOM 19651 N N . LYS G 1 12 ? -47.74938 6.98927 -20.42283 1.000 105.53774 12 LYS E N 1
ATOM 19652 C CA . LYS G 1 12 ? -47.51027 5.99733 -21.46098 1.000 109.55392 12 LYS E CA 1
ATOM 19653 C C . LYS G 1 12 ? -47.26165 4.63537 -20.82833 1.000 110.82223 12 LYS E C 1
ATOM 19654 O O . LYS G 1 12 ? -46.85858 4.52860 -19.66728 1.000 111.43225 12 LYS E O 1
ATOM 19673 N N . LYS G 1 13 ? -47.53477 3.58488 -21.60685 1.000 113.06875 13 LYS E N 1
ATOM 19674 C CA . LYS G 1 13 ? -47.21854 2.22553 -21.19887 1.000 113.36973 13 LYS E CA 1
ATOM 19675 C C . LYS G 1 13 ? -45.82498 1.83851 -21.67531 1.000 110.32873 13 LYS E C 1
ATOM 19676 O O . LYS G 1 13 ? -45.30929 2.40089 -22.64648 1.000 110.06376 13 LYS E O 1
ATOM 19695 N N . PRO G 1 14 ? -45.18597 0.87095 -21.01669 1.000 110.34344 14 PRO E N 1
ATOM 19696 C CA . PRO G 1 14 ? -43.88831 0.38868 -21.50521 1.000 108.46429 14 PRO E CA 1
ATOM 19697 C C . PRO G 1 14 ? -43.98119 -0.09004 -22.94540 1.000 106.89482 14 PRO E C 1
ATOM 19698 O O . PRO G 1 14 ? -44.93695 -0.76353 -23.33622 1.000 109.09858 14 PRO E O 1
ATOM 19709 N N . GLY G 1 15 ? -42.97165 0.27023 -23.73770 1.000 107.11017 15 GLY E N 1
ATOM 19710 C CA . GLY G 1 15 ? -42.92892 -0.06820 -25.13996 1.000 108.00442 15 GLY E CA 1
ATOM 19711 C C . GLY G 1 15 ? -43.48108 0.99643 -26.06246 1.000 109.44290 15 GLY E C 1
ATOM 19712 O O . GLY G 1 15 ? -43.12604 1.01770 -27.24702 1.000 107.51412 15 GLY E O 1
ATOM 19716 N N . ALA G 1 16 ? -44.32780 1.88540 -25.55168 1.000 111.95855 16 ALA E N 1
ATOM 19717 C CA . ALA G 1 16 ? -44.93428 2.92652 -26.36136 1.000 107.88877 16 ALA E CA 1
ATOM 19718 C C . ALA G 1 16 ? -43.92021 4.03296 -26.63652 1.000 109.69959 16 ALA E C 1
ATOM 19719 O O . ALA G 1 16 ? -42.75851 3.97139 -26.22338 1.000 107.94675 16 ALA E O 1
ATOM 19726 N N . SER G 1 17 ? -44.36559 5.05395 -27.36059 1.000 108.16208 17 SER E N 1
ATOM 19727 C CA . SER G 1 17 ? -43.54895 6.21217 -27.67901 1.000 110.42671 17 SER E CA 1
ATOM 19728 C C . SER G 1 17 ? -44.22157 7.47429 -27.15311 1.000 106.37849 17 SER E C 1
ATOM 19729 O O . SER G 1 17 ? -45.42338 7.49293 -26.87190 1.000 108.70053 17 SER E O 1
ATOM 19737 N N . VAL G 1 18 ? -43.42550 8.53473 -27.01280 1.000 105.00018 18 VAL E N 1
ATOM 19738 C CA . VAL G 1 18 ? -43.91570 9.82536 -26.54385 1.000 103.51145 18 VAL E CA 1
ATOM 19739 C C . VAL G 1 18 ? -43.21559 10.92270 -27.33179 1.000 98.78638 18 VAL E C 1
ATOM 19740 O O . VAL G 1 18 ? -42.04030 10.80306 -27.68804 1.000 97.22131 18 VAL E O 1
ATOM 19753 N N . LYS G 1 19 ? -43.94413 12.00526 -27.59766 1.000 93.16979 19 LYS E N 1
ATOM 19754 C CA . LYS G 1 19 ? -43.40736 13.14708 -28.32920 1.000 89.21292 19 LYS E CA 1
ATOM 19755 C C . LYS G 1 19 ? -43.71921 14.41669 -27.55409 1.000 85.89001 19 LYS E C 1
ATOM 19756 O O . LYS G 1 19 ? -44.89075 14.75275 -27.35413 1.000 88.59578 19 LYS E O 1
ATOM 19775 N N . VAL G 1 20 ? -42.67378 15.11951 -27.12819 1.000 86.91404 20 VAL E N 1
ATOM 19776 C CA . VAL G 1 20 ? -42.79522 16.35304 -26.36241 1.000 86.00829 20 VAL E CA 1
ATOM 19777 C C . VAL G 1 20 ? -42.40616 17.51579 -27.26216 1.000 84.15996 20 VAL E C 1
ATOM 19778 O O . VAL G 1 20 ? -41.43985 17.42603 -28.03045 1.000 83.27913 20 VAL E O 1
ATOM 19791 N N . SER G 1 21 ? -43.13947 18.61658 -27.14416 1.000 80.67234 21 SER E N 1
ATOM 19792 C CA . SER G 1 21 ? -42.90999 19.79413 -27.96361 1.000 80.81583 21 SER E CA 1
ATOM 19793 C C . SER G 1 21 ? -42.39828 20.94371 -27.10769 1.000 80.51493 21 SER E C 1
ATOM 19794 O O . SER G 1 21 ? -42.57786 20.97726 -25.88697 1.000 80.68527 21 SER E O 1
ATOM 19802 N N . CYS G 1 22 ? -41.74990 21.89368 -27.77629 1.000 85.87457 22 CYS E N 1
ATOM 19803 C CA . CYS G 1 22 ? -41.12462 23.02487 -27.10003 1.000 85.90227 22 CYS E CA 1
ATOM 19804 C C . CYS G 1 22 ? -41.23481 24.21834 -28.04367 1.000 84.50745 22 CYS E C 1
ATOM 19805 O O . CYS G 1 22 ? -40.49254 24.30859 -29.02500 1.000 84.56727 22 CYS E O 1
ATOM 19812 N N . LYS G 1 23 ? -42.17365 25.10785 -27.74497 1.000 81.80541 23 LYS E N 1
ATOM 19813 C CA . LYS G 1 23 ? -42.46330 26.28252 -28.55354 1.000 84.02949 23 LYS E CA 1
ATOM 19814 C C . LYS G 1 23 ? -41.64291 27.45846 -28.04042 1.000 81.19786 23 LYS E C 1
ATOM 19815 O O . LYS G 1 23 ? -41.72606 27.81241 -26.85918 1.000 81.87587 23 LYS E O 1
ATOM 19834 N N . ALA G 1 24 ? -40.86595 28.06763 -28.93013 1.000 81.74753 24 ALA E N 1
ATOM 19835 C CA . ALA G 1 24 ? -39.94694 29.13927 -28.58173 1.000 80.82116 24 ALA E CA 1
ATOM 19836 C C . ALA G 1 24 ? -40.49753 30.47597 -29.05545 1.000 83.18217 24 ALA E C 1
ATOM 19837 O O . ALA G 1 24 ? -41.14282 30.55902 -30.10445 1.000 84.31180 24 ALA E O 1
ATOM 19844 N N . SER G 1 25 ? -40.23885 31.52325 -28.27364 1.000 86.42190 25 SER E N 1
ATOM 19845 C CA . SER G 1 25 ? -40.61314 32.87001 -28.68036 1.000 89.49896 25 SER E CA 1
ATOM 19846 C C . SER G 1 25 ? -39.65884 33.86509 -28.03897 1.000 89.86535 25 SER E C 1
ATOM 19847 O O . SER G 1 25 ? -38.96611 33.55248 -27.06807 1.000 91.82301 25 SER E O 1
ATOM 19855 N N . GLY G 1 26 ? -39.60080 35.06016 -28.61976 1.000 94.03287 26 GLY E N 1
ATOM 19856 C CA . GLY G 1 26 ? -38.78538 36.12543 -28.07869 1.000 97.97905 26 GLY E CA 1
ATOM 19857 C C . GLY G 1 26 ? -37.39669 36.24913 -28.65996 1.000 96.09501 26 GLY E C 1
ATOM 19858 O O . GLY G 1 26 ? -36.60146 37.04394 -28.14584 1.000 99.81330 26 GLY E O 1
ATOM 19862 N N . TYR G 1 27 ? -37.06782 35.48268 -29.69574 1.000 83.17234 27 TYR E N 1
ATOM 19863 C CA . TYR G 1 27 ? -35.74827 35.55642 -30.30886 1.000 82.26200 27 TYR E CA 1
ATOM 19864 C C . TYR G 1 27 ? -35.80561 34.89249 -31.67595 1.000 80.14371 27 TYR E C 1
ATOM 19865 O O . TYR G 1 27 ? -36.81810 34.30557 -32.06312 1.000 81.27476 27 TYR E O 1
ATOM 19883 N N . THR G 1 28 ? -34.69907 34.99705 -32.40550 1.000 78.37528 28 THR E N 1
ATOM 19884 C CA . THR G 1 28 ? -34.58328 34.37176 -33.71905 1.000 79.04035 28 THR E CA 1
ATOM 19885 C C . THR G 1 28 ? -34.40401 32.87265 -33.52247 1.000 77.08734 28 THR E C 1
ATOM 19886 O O . THR G 1 28 ? -33.32413 32.40084 -33.15856 1.000 76.10407 28 THR E O 1
ATOM 19897 N N . PHE G 1 29 ? -35.47892 32.12162 -33.77121 1.000 76.08234 29 PHE E N 1
ATOM 19898 C CA . PHE G 1 29 ? -35.48219 30.68881 -33.49497 1.000 78.10102 29 PHE E CA 1
ATOM 19899 C C . PHE G 1 29 ? -34.33071 29.97449 -34.19443 1.000 77.95471 29 PHE E C 1
ATOM 19900 O O . PHE G 1 29 ? -33.70731 29.07432 -33.61702 1.000 75.91093 29 PHE E O 1
ATOM 19917 N N . THR G 1 30 ? -34.01649 30.37433 -35.42785 1.000 76.31694 30 THR E N 1
ATOM 19918 C CA . THR G 1 30 ? -33.04030 29.65088 -36.23426 1.000 75.87833 30 THR E CA 1
ATOM 19919 C C . THR G 1 30 ? -31.59365 29.91125 -35.82970 1.000 73.46643 30 THR E C 1
ATOM 19920 O O . THR G 1 30 ? -30.69686 29.25742 -36.37307 1.000 73.30208 30 THR E O 1
ATOM 19931 N N . SER G 1 31 ? -31.34144 30.85429 -34.91989 1.000 72.68251 31 SER E N 1
ATOM 19932 C CA . SER G 1 31 ? -29.98701 31.26333 -34.56450 1.000 71.61125 31 SER E CA 1
ATOM 19933 C C . SER G 1 31 ? -29.39802 30.49342 -33.38488 1.000 68.91690 31 SER E C 1
ATOM 19934 O O . SER G 1 31 ? -28.22420 30.70195 -33.05937 1.000 67.55951 31 SER E O 1
ATOM 19942 N N . TYR G 1 32 ? -30.16388 29.62045 -32.73307 1.000 67.87075 32 TYR E N 1
ATOM 19943 C CA . TYR G 1 32 ? -29.69233 28.96135 -31.52243 1.000 70.13839 32 TYR E CA 1
ATOM 19944 C C . TYR G 1 32 ? -30.02907 27.47937 -31.55399 1.000 69.68563 32 TYR E C 1
ATOM 19945 O O . TYR G 1 32 ? -31.09148 27.08217 -32.04051 1.000 70.20434 32 TYR E O 1
ATOM 19963 N N . ALA G 1 33 ? -29.11035 26.66892 -31.03555 1.000 70.66786 33 ALA E N 1
ATOM 19964 C CA . ALA G 1 33 ? -29.34870 25.24316 -30.88886 1.000 73.96051 33 ALA E CA 1
ATOM 19965 C C . ALA G 1 33 ? -30.24721 24.98100 -29.68700 1.000 73.95149 33 ALA E C 1
ATOM 19966 O O . ALA G 1 33 ? -30.19096 25.68511 -28.67311 1.000 71.42777 33 ALA E O 1
ATOM 19973 N N . MET G 1 34 ? -31.07808 23.94951 -29.80804 1.000 74.32907 34 MET E N 1
ATOM 19974 C CA . MET G 1 34 ? -31.99213 23.54592 -28.75002 1.000 79.24343 34 MET E CA 1
ATOM 19975 C C . MET G 1 34 ? -31.59590 22.16439 -28.25656 1.000 78.99438 34 MET E C 1
ATOM 19976 O O . MET G 1 34 ? -31.49106 21.22619 -29.05418 1.000 72.76895 34 MET E O 1
ATOM 19990 N N . HIS G 1 35 ? -31.37715 22.04494 -26.94914 1.000 78.62589 35 HIS E N 1
ATOM 19991 C CA . HIS G 1 35 ? -30.99653 20.79707 -26.31169 1.000 76.75683 35 HIS E CA 1
ATOM 19992 C C . HIS G 1 35 ? -32.15841 20.26446 -25.48648 1.000 73.85971 35 HIS E C 1
ATOM 19993 O O . HIS G 1 35 ? -33.06042 21.00724 -25.08610 1.000 73.09679 35 HIS E O 1
ATOM 20007 N N . TRP G 1 36 ? -32.12275 18.95860 -25.23966 1.000 71.59435 36 TRP E N 1
ATOM 20008 C CA . TRP G 1 36 ? -33.10228 18.28658 -24.39680 1.000 73.31489 36 TRP E CA 1
ATOM 20009 C C . TRP G 1 36 ? -32.38321 17.61184 -23.23740 1.000 72.12346 36 TRP E C 1
ATOM 20010 O O . TRP G 1 36 ? -31.38666 16.91010 -23.44150 1.000 70.97060 36 TRP E O 1
ATOM 20031 N N . VAL G 1 37 ? -32.89289 17.82925 -22.02662 1.000 72.94681 37 VAL E N 1
ATOM 20032 C CA . VAL G 1 37 ? -32.26576 17.36056 -20.79484 1.000 71.43885 37 VAL E CA 1
ATOM 20033 C C . VAL G 1 37 ? -33.36595 16.83308 -19.88826 1.000 71.15335 37 VAL E C 1
ATOM 20034 O O . VAL G 1 37 ? -34.37446 17.51009 -19.68094 1.000 72.49004 37 VAL E O 1
ATOM 20047 N N . ARG G 1 38 ? -33.18899 15.63634 -19.34711 1.000 70.05909 38 ARG E N 1
ATOM 20048 C CA . ARG G 1 38 ? -34.22006 15.05545 -18.50250 1.000 71.63861 38 ARG E CA 1
ATOM 20049 C C . ARG G 1 38 ? -33.73048 14.89572 -17.06879 1.000 72.07559 38 ARG E C 1
ATOM 20050 O O . ARG G 1 38 ? -32.52945 14.89052 -16.78422 1.000 71.51693 38 ARG E O 1
ATOM 20071 N N . GLN G 1 39 ? -34.69299 14.75980 -16.16161 1.000 71.53855 39 GLN E N 1
ATOM 20072 C CA . GLN G 1 39 ? -34.40980 14.63737 -14.73444 1.000 71.88556 39 GLN E CA 1
ATOM 20073 C C . GLN G 1 39 ? -35.38713 13.60834 -14.17943 1.000 72.85723 39 GLN E C 1
ATOM 20074 O O . GLN G 1 39 ? -36.57314 13.90060 -13.99609 1.000 73.50152 39 GLN E O 1
ATOM 20088 N N . ALA G 1 40 ? -34.89706 12.39962 -13.96824 1.000 78.50830 40 ALA E N 1
ATOM 20089 C CA . ALA G 1 40 ? -35.67986 11.37995 -13.29884 1.000 83.34050 40 ALA E CA 1
ATOM 20090 C C . ALA G 1 40 ? -35.66202 11.62673 -11.79338 1.000 83.64779 40 ALA E C 1
ATOM 20091 O O . ALA G 1 40 ? -34.70712 12.20289 -11.26549 1.000 82.04581 40 ALA E O 1
ATOM 20098 N N . PRO G 1 41 ? -36.70634 11.21151 -11.07943 1.000 86.98240 41 PRO E N 1
ATOM 20099 C CA . PRO G 1 41 ? -36.74448 11.46294 -9.63028 1.000 87.60907 41 PRO E CA 1
ATOM 20100 C C . PRO G 1 41 ? -35.53507 10.84607 -8.94579 1.000 87.28540 41 PRO E C 1
ATOM 20101 O O . PRO G 1 41 ? -35.26963 9.64783 -9.07218 1.000 84.39630 41 PRO E O 1
ATOM 20112 N N . GLY G 1 42 ? -34.78081 11.68604 -8.24119 1.000 91.53984 42 GLY E N 1
ATOM 20113 C CA . GLY G 1 42 ? -33.61363 11.23268 -7.51606 1.000 91.82598 42 GLY E CA 1
ATOM 20114 C C . GLY G 1 42 ? -32.36213 11.05421 -8.34389 1.000 90.74801 42 GLY E C 1
ATOM 20115 O O . GLY G 1 42 ? -31.39336 10.46807 -7.84656 1.000 90.46097 42 GLY E O 1
ATOM 20119 N N . GLN G 1 43 ? -32.34415 11.53303 -9.58523 1.000 82.39255 43 GLN E N 1
ATOM 20120 C CA . GLN G 1 43 ? -31.21291 11.34427 -10.48054 1.000 80.09023 43 GLN E CA 1
ATOM 20121 C C . GLN G 1 43 ? -30.63328 12.69612 -10.88469 1.000 76.74465 43 GLN E C 1
ATOM 20122 O O . GLN G 1 43 ? -31.21430 13.75628 -10.63398 1.000 74.72657 43 GLN E O 1
ATOM 20136 N N . ARG G 1 44 ? -29.47889 12.63824 -11.54384 1.000 74.16137 44 ARG E N 1
ATOM 20137 C CA . ARG G 1 44 ? -28.81828 13.83350 -12.03908 1.000 73.15992 44 ARG E CA 1
ATOM 20138 C C . ARG G 1 44 ? -29.55468 14.34111 -13.27213 1.000 70.90906 44 ARG E C 1
ATOM 20139 O O . ARG G 1 44 ? -30.29598 13.60391 -13.92868 1.000 71.95218 44 ARG E O 1
ATOM 20160 N N . LEU G 1 45 ? -29.35584 15.61612 -13.58383 1.000 70.29924 45 LEU E N 1
ATOM 20161 C CA . LEU G 1 45 ? -29.78308 16.10585 -14.88522 1.000 71.25894 45 LEU E CA 1
ATOM 20162 C C . LEU G 1 45 ? -29.01345 15.34797 -15.96009 1.000 69.81666 45 LEU E C 1
ATOM 20163 O O . LEU G 1 45 ? -27.79264 15.18540 -15.86922 1.000 69.98463 45 LEU E O 1
ATOM 20179 N N . GLU G 1 46 ? -29.73189 14.85811 -16.96592 1.000 69.40084 46 GLU E N 1
ATOM 20180 C CA . GLU G 1 46 ? -29.16242 13.96301 -17.96916 1.000 72.81844 46 GLU E CA 1
ATOM 20181 C C . GLU G 1 46 ? -29.43272 14.52991 -19.35925 1.000 70.58200 46 GLU E C 1
ATOM 20182 O O . GLU G 1 46 ? -30.59008 14.62854 -19.78100 1.000 69.26834 46 GLU E O 1
ATOM 20194 N N . TRP G 1 47 ? -28.36130 14.90731 -20.05900 1.000 69.87582 47 TRP E N 1
ATOM 20195 C CA . TRP G 1 47 ? -28.46464 15.44240 -21.41246 1.000 70.21518 47 TRP E CA 1
ATOM 20196 C C . TRP G 1 47 ? -28.82230 14.33620 -22.39651 1.000 71.57940 47 TRP E C 1
ATOM 20197 O O . TRP G 1 47 ? -28.34417 13.20527 -22.28210 1.000 74.17536 47 TRP E O 1
ATOM 20218 N N . MET G 1 48 ? -29.64939 14.67285 -23.38138 1.000 71.87062 48 MET E N 1
ATOM 20219 C CA . MET G 1 48 ? -30.16831 13.69796 -24.33522 1.000 75.28124 48 MET E CA 1
ATOM 20220 C C . MET G 1 48 ? -29.74579 13.96850 -25.76773 1.000 72.73607 48 MET E C 1
ATOM 20221 O O . MET G 1 48 ? -29.44457 13.02666 -26.50257 1.000 74.86741 48 MET E O 1
ATOM 20235 N N . GLY G 1 49 ? -29.70431 15.22610 -26.18195 1.000 73.64374 49 GLY E N 1
ATOM 20236 C CA . GLY G 1 49 ? -29.37937 15.54849 -27.55639 1.000 75.43322 49 GLY E CA 1
ATOM 20237 C C . GLY G 1 49 ? -29.56577 17.02475 -27.80840 1.000 73.47570 49 GLY E C 1
ATOM 20238 O O . GLY G 1 49 ? -30.09020 17.76735 -26.96967 1.000 72.45453 49 GLY E O 1
ATOM 20242 N N . TRP G 1 50 ? -29.07878 17.45160 -28.97420 1.000 72.34551 50 TRP E N 1
ATOM 20243 C CA . TRP G 1 50 ? -29.33850 18.79662 -29.46042 1.000 73.75319 50 TRP E CA 1
ATOM 20244 C C . TRP G 1 50 ? -29.68939 18.76621 -30.94145 1.000 74.48364 50 TRP E C 1
ATOM 20245 O O . TRP G 1 50 ? -29.34614 17.83129 -31.67564 1.000 71.36999 50 TRP E O 1
ATOM 20266 N N . ILE G 1 51 ? -30.38646 19.82161 -31.36084 1.000 72.19642 51 ILE E N 1
ATOM 20267 C CA . ILE G 1 51 ? -30.70454 20.07345 -32.75954 1.000 72.45193 51 ILE E CA 1
ATOM 20268 C C . ILE G 1 51 ? -30.36990 21.52709 -33.06212 1.000 76.98675 51 ILE E C 1
ATOM 20269 O O . ILE G 1 51 ? -30.71396 22.42605 -32.28424 1.000 74.43009 51 ILE E O 1
ATOM 20285 N N . ASN G 1 52 ? -29.68226 21.75272 -34.17851 1.000 77.16628 52 ASN E N 1
ATOM 20286 C CA . ASN G 1 52 ? -29.43050 23.10117 -34.67288 1.000 78.32660 52 ASN E CA 1
ATOM 20287 C C . ASN G 1 52 ? -30.70449 23.60805 -35.33806 1.000 80.57835 52 ASN E C 1
ATOM 20288 O O . ASN G 1 52 ? -31.09627 23.11691 -36.40020 1.000 79.76161 52 ASN E O 1
ATOM 20299 N N . ALA G 1 53 ? -31.35148 24.59690 -34.72038 1.000 86.54947 53 ALA E N 1
ATOM 20300 C CA . ALA G 1 53 ? -32.63087 25.07454 -35.22907 1.000 87.75957 53 ALA E CA 1
ATOM 20301 C C . ALA G 1 53 ? -32.52053 25.62144 -36.64601 1.000 88.38953 53 ALA E C 1
ATOM 20302 O O . ALA G 1 53 ? -33.52505 25.66061 -37.36356 1.000 83.58970 53 ALA E O 1
ATOM 20309 N N . GLY G 1 54 ? -31.33522 26.05640 -37.06141 1.000 84.81408 54 GLY E N 1
ATOM 20310 C CA . GLY G 1 54 ? -31.16192 26.57186 -38.40292 1.000 79.50601 54 GLY E CA 1
ATOM 20311 C C . GLY G 1 54 ? -31.20814 25.48660 -39.45693 1.000 82.67031 54 GLY E C 1
ATOM 20312 O O . GLY G 1 54 ? -32.16342 25.41328 -40.23341 1.000 82.00181 54 GLY E O 1
ATOM 20316 N N . ASN G 1 55 ? -30.19469 24.62484 -39.48725 1.000 85.99447 55 ASN E N 1
ATOM 20317 C CA . ASN G 1 55 ? -30.06427 23.62392 -40.53647 1.000 82.70059 55 ASN E CA 1
ATOM 20318 C C . ASN G 1 55 ? -30.61373 22.26032 -40.13877 1.000 81.99965 55 ASN E C 1
ATOM 20319 O O . ASN G 1 55 ? -30.56113 21.32841 -40.94850 1.000 78.13477 55 ASN E O 1
ATOM 20330 N N . GLY G 1 56 ? -31.13221 22.11521 -38.92038 1.000 82.68733 56 GLY E N 1
ATOM 20331 C CA . GLY G 1 56 ? -31.75676 20.87663 -38.51106 1.000 80.32436 56 GLY E CA 1
ATOM 20332 C C . GLY G 1 56 ? -30.80224 19.76394 -38.14636 1.000 77.15530 56 GLY E C 1
ATOM 20333 O O . GLY G 1 56 ? -31.25932 18.65738 -37.83354 1.000 76.81778 56 GLY E O 1
ATOM 20337 N N . ASN G 1 57 ? -29.49749 20.01151 -38.18323 1.000 73.19648 57 ASN E N 1
ATOM 20338 C CA . ASN G 1 57 ? -28.53605 18.99798 -37.77946 1.000 74.77248 57 ASN E CA 1
ATOM 20339 C C . ASN G 1 57 ? -28.73209 18.64654 -36.30818 1.000 75.27926 57 ASN E C 1
ATOM 20340 O O . ASN G 1 57 ? -29.10306 19.49158 -35.48908 1.000 73.81184 57 ASN E O 1
ATOM 20351 N N . THR G 1 58 ? -28.49883 17.37823 -35.97534 1.000 75.83739 58 THR E N 1
ATOM 20352 C CA . THR G 1 58 ? -28.70375 16.89209 -34.62111 1.000 75.51787 58 THR E CA 1
ATOM 20353 C C . THR G 1 58 ? -27.50269 16.08304 -34.15864 1.000 74.24542 58 THR E C 1
ATOM 20354 O O . THR G 1 58 ? -26.68655 15.61404 -34.95627 1.000 74.41118 58 THR E O 1
ATOM 20365 N N . LYS G 1 59 ? -27.41379 15.92925 -32.84256 1.000 71.12466 59 LYS E N 1
ATOM 20366 C CA . LYS G 1 59 ? -26.51905 14.94994 -32.24510 1.000 72.25869 59 LYS E CA 1
ATOM 20367 C C . LYS G 1 59 ? -27.18582 14.43078 -30.98294 1.000 74.19488 59 LYS E C 1
ATOM 20368 O O . LYS G 1 59 ? -27.75409 15.20897 -30.21350 1.000 73.21108 59 LYS E O 1
ATOM 20387 N N . TYR G 1 60 ? -27.12021 13.11721 -30.78170 1.000 77.01888 60 TYR E N 1
ATOM 20388 C CA . TYR G 1 60 ? -27.77159 12.46417 -29.65902 1.000 78.71691 60 TYR E CA 1
ATOM 20389 C C . TYR G 1 60 ? -26.72661 11.74016 -28.82243 1.000 79.08953 60 TYR E C 1
ATOM 20390 O O . TYR G 1 60 ? -25.68330 11.32388 -29.33400 1.000 78.56172 60 TYR E O 1
ATOM 20408 N N . SER G 1 61 ? -27.03546 11.55779 -27.54153 1.000 86.87119 61 SER E N 1
ATOM 20409 C CA . SER G 1 61 ? -26.20323 10.73584 -26.67372 1.000 92.62709 61 SER E CA 1
ATOM 20410 C C . SER G 1 61 ? -26.22973 9.28169 -27.13054 1.000 96.39705 61 SER E C 1
ATOM 20411 O O . SER G 1 61 ? -27.25052 8.78473 -27.61651 1.000 96.83363 61 SER E O 1
ATOM 20419 N N . GLN G 1 62 ? -25.08279 8.60520 -27.00347 1.000 88.72204 62 GLN E N 1
ATOM 20420 C CA . GLN G 1 62 ? -25.00427 7.20766 -27.41193 1.000 93.86900 62 GLN E CA 1
ATOM 20421 C C . GLN G 1 62 ? -25.93770 6.33008 -26.58803 1.000 96.33787 62 GLN E C 1
ATOM 20422 O O . GLN G 1 62 ? -26.28902 5.23003 -27.02925 1.000 103.52716 62 GLN E O 1
ATOM 20436 N N . LYS G 1 63 ? -26.34385 6.78902 -25.39901 1.000 93.02184 63 LYS E N 1
ATOM 20437 C CA . LYS G 1 63 ? -27.30534 6.02674 -24.61166 1.000 92.65698 63 LYS E CA 1
ATOM 20438 C C . LYS G 1 63 ? -28.69519 6.03655 -25.23633 1.000 93.30630 63 LYS E C 1
ATOM 20439 O O . LYS G 1 63 ? -29.42996 5.05028 -25.11508 1.000 98.87005 63 LYS E O 1
ATOM 20458 N N . PHE G 1 64 ? -29.07240 7.11957 -25.91254 1.000 97.10284 64 PHE E N 1
ATOM 20459 C CA . PHE G 1 64 ? -30.40132 7.23120 -26.49423 1.000 96.64600 64 PHE E CA 1
ATOM 20460 C C . PHE G 1 64 ? -30.38259 7.06232 -28.00542 1.000 100.83728 64 PHE E C 1
ATOM 20461 O O . PHE G 1 64 ? -31.45025 7.04413 -28.62816 1.000 100.77630 64 PHE E O 1
ATOM 20478 N N . GLN G 1 65 ? -29.20194 6.92107 -28.60520 1.000 94.00611 65 GLN E N 1
ATOM 20479 C CA . GLN G 1 65 ? -29.10467 6.71054 -30.04269 1.000 92.47318 65 GLN E CA 1
ATOM 20480 C C . GLN G 1 65 ? -29.91891 5.49275 -30.45567 1.000 95.03506 65 GLN E C 1
ATOM 20481 O O . GLN G 1 65 ? -29.86395 4.44439 -29.80561 1.000 96.26662 65 GLN E O 1
ATOM 20495 N N . GLY G 1 66 ? -30.68727 5.63922 -31.53570 1.000 95.03959 66 GLY E N 1
ATOM 20496 C CA . GLY G 1 66 ? -31.52511 4.57160 -32.02882 1.000 100.75245 66 GLY E CA 1
ATOM 20497 C C . GLY G 1 66 ? -32.91816 4.55349 -31.44471 1.000 97.83838 66 GLY E C 1
ATOM 20498 O O . GLY G 1 66 ? -33.77225 3.80534 -31.93811 1.000 103.88122 66 GLY E O 1
ATOM 20502 N N . ARG G 1 67 ? -33.17530 5.36770 -30.42220 1.000 99.58474 67 ARG E N 1
ATOM 20503 C CA . ARG G 1 67 ? -34.46403 5.39914 -29.74967 1.000 98.17940 67 ARG E CA 1
ATOM 20504 C C . ARG G 1 67 ? -34.95057 6.81539 -29.47823 1.000 95.01190 67 ARG E C 1
ATOM 20505 O O . ARG G 1 67 ? -36.01282 6.97828 -28.87028 1.000 93.91929 67 ARG E O 1
ATOM 20526 N N . VAL G 1 68 ? -34.23039 7.83827 -29.93052 1.000 93.18017 68 VAL E N 1
ATOM 20527 C CA . VAL G 1 68 ? -34.60440 9.22938 -29.72006 1.000 95.07555 68 VAL E CA 1
ATOM 20528 C C . VAL G 1 68 ? -34.50816 9.95855 -31.05089 1.000 85.88124 68 VAL E C 1
ATOM 20529 O O . VAL G 1 68 ? -33.62397 9.67182 -31.86611 1.000 86.73184 68 VAL E O 1
ATOM 20542 N N . THR G 1 69 ? -35.43361 10.88626 -31.27618 1.000 84.13865 69 THR E N 1
ATOM 20543 C CA . THR G 1 69 ? -35.44193 11.70563 -32.48044 1.000 84.53728 69 THR E CA 1
ATOM 20544 C C . THR G 1 69 ? -35.76167 13.13910 -32.09172 1.000 82.98543 69 THR E C 1
ATOM 20545 O O . THR G 1 69 ? -36.74393 13.38355 -31.38953 1.000 82.20020 69 THR E O 1
ATOM 20556 N N . ILE G 1 70 ? -34.93551 14.08398 -32.52872 1.000 85.45965 70 ILE E N 1
ATOM 20557 C CA . ILE G 1 70 ? -35.17116 15.50148 -32.27797 1.000 85.17107 70 ILE E CA 1
ATOM 20558 C C . ILE G 1 70 ? -35.43276 16.16865 -33.61820 1.000 85.81790 70 ILE E C 1
ATOM 20559 O O . ILE G 1 70 ? -34.66146 15.99422 -34.56928 1.000 88.14546 70 ILE E O 1
ATOM 20575 N N . THR G 1 71 ? -36.52088 16.92488 -33.69334 1.000 80.94804 71 THR E N 1
ATOM 20576 C CA . THR G 1 71 ? -36.93894 17.55141 -34.93508 1.000 82.11451 71 THR E CA 1
ATOM 20577 C C . THR G 1 71 ? -37.22147 19.02345 -34.67384 1.000 83.99553 71 THR E C 1
ATOM 20578 O O . THR G 1 71 ? -37.29198 19.47051 -33.52655 1.000 83.03502 71 THR E O 1
ATOM 20589 N N . ARG G 1 72 ? -37.43324 19.77130 -35.75272 1.000 85.74491 72 ARG E N 1
ATOM 20590 C CA . ARG G 1 72 ? -37.70583 21.19655 -35.64100 1.000 85.69626 72 ARG E CA 1
ATOM 20591 C C . ARG G 1 72 ? -38.65150 21.61936 -36.75347 1.000 87.24995 72 ARG E C 1
ATOM 20592 O O . ARG G 1 72 ? -38.45501 21.25331 -37.91516 1.000 85.51888 72 ARG E O 1
ATOM 20613 N N . ASP G 1 73 ? -39.66010 22.41006 -36.38820 1.000 94.93541 73 ASP E N 1
ATOM 20614 C CA . ASP G 1 73 ? -40.54008 23.09622 -37.32802 1.000 90.77058 73 ASP E CA 1
ATOM 20615 C C . ASP G 1 73 ? -40.22410 24.58493 -37.22234 1.000 89.76124 73 ASP E C 1
ATOM 20616 O O . ASP G 1 73 ? -40.57802 25.23539 -36.22661 1.000 88.39631 73 ASP E O 1
ATOM 20625 N N . THR G 1 74 ? -39.53374 25.10848 -38.23935 1.000 88.87546 74 THR E N 1
ATOM 20626 C CA . THR G 1 74 ? -39.09623 26.50007 -38.21367 1.000 90.27502 74 THR E CA 1
ATOM 20627 C C . THR G 1 74 ? -40.27648 27.45643 -38.31219 1.000 90.35492 74 THR E C 1
ATOM 20628 O O . THR G 1 74 ? -40.29786 28.49437 -37.63972 1.000 90.07670 74 THR E O 1
ATOM 20639 N N . SER G 1 75 ? -41.26376 27.13021 -39.14953 1.000 89.32376 75 SER E N 1
ATOM 20640 C CA . SER G 1 75 ? -42.40596 28.01750 -39.32619 1.000 90.90834 75 SER E CA 1
ATOM 20641 C C . SER G 1 75 ? -43.25348 28.11529 -38.06659 1.000 90.84971 75 SER E C 1
ATOM 20642 O O . SER G 1 75 ? -43.96825 29.10724 -37.89121 1.000 96.70272 75 SER E O 1
ATOM 20650 N N . ALA G 1 76 ? -43.18863 27.11596 -37.19063 1.000 93.39491 76 ALA E N 1
ATOM 20651 C CA . ALA G 1 76 ? -43.86637 27.15273 -35.90414 1.000 94.22416 76 ALA E CA 1
ATOM 20652 C C . ALA G 1 76 ? -42.91718 27.46277 -34.75365 1.000 91.54077 76 ALA E C 1
ATOM 20653 O O . ALA G 1 76 ? -43.35832 27.50897 -33.60083 1.000 90.27366 76 ALA E O 1
ATOM 20660 N N . SER G 1 77 ? -41.63235 27.68106 -35.03856 1.000 87.08770 77 SER E N 1
ATOM 20661 C CA . SER G 1 77 ? -40.62979 27.94757 -34.00852 1.000 85.24514 77 SER E CA 1
ATOM 20662 C C . SER G 1 77 ? -40.72407 26.92188 -32.88313 1.000 83.58888 77 SER E C 1
ATOM 20663 O O . SER G 1 77 ? -40.76590 27.26353 -31.69964 1.000 82.97983 77 SER E O 1
ATOM 20671 N N . THR G 1 78 ? -40.78580 25.64577 -33.26050 1.000 83.50711 78 THR E N 1
ATOM 20672 C CA . THR G 1 78 ? -40.99982 24.58283 -32.28685 1.000 84.65752 78 THR E CA 1
ATOM 20673 C C . THR G 1 78 ? -39.97797 23.47302 -32.48182 1.000 85.63207 78 THR E C 1
ATOM 20674 O O . THR G 1 78 ? -39.66193 23.09642 -33.61165 1.000 83.76589 78 THR E O 1
ATOM 20685 N N . ALA G 1 79 ? -39.44675 22.96825 -31.37311 1.000 87.57759 79 ALA E N 1
ATOM 20686 C CA . ALA G 1 79 ? -38.59373 21.78986 -31.37601 1.000 87.22447 79 ALA E CA 1
ATOM 20687 C C . ALA G 1 79 ? -39.34562 20.62016 -30.75412 1.000 85.83194 79 ALA E C 1
ATOM 20688 O O . ALA G 1 79 ? -40.20531 20.80322 -29.89113 1.000 84.51962 79 ALA E O 1
ATOM 20695 N N . TYR G 1 80 ? -39.01255 19.41008 -31.19010 1.000 82.48561 80 TYR E N 1
ATOM 20696 C CA . TYR G 1 80 ? -39.71217 18.21551 -30.74207 1.000 82.16792 80 TYR E CA 1
ATOM 20697 C C . TYR G 1 80 ? -38.70855 17.13958 -30.36555 1.000 81.33343 80 TYR E C 1
ATOM 20698 O O . TYR G 1 80 ? -37.67623 16.98581 -31.02427 1.000 80.60502 80 TYR E O 1
ATOM 20716 N N . MET G 1 81 ? -39.02983 16.39164 -29.31155 1.000 81.81335 81 MET E N 1
ATOM 20717 C CA . MET G 1 81 ? -38.23638 15.24798 -28.87772 1.000 82.30630 81 MET E CA 1
ATOM 20718 C C . MET G 1 81 ? -39.16319 14.04639 -28.78267 1.000 83.73755 81 MET E C 1
ATOM 20719 O O . MET G 1 81 ? -40.14759 14.07859 -28.03928 1.000 87.17177 81 MET E O 1
ATOM 20733 N N . GLU G 1 82 ? -38.86010 12.99901 -29.54110 1.000 84.30774 82 GLU E N 1
ATOM 20734 C CA . GLU G 1 82 ? -39.63025 11.76540 -29.53519 1.000 91.57330 82 GLU E CA 1
ATOM 20735 C C . GLU G 1 82 ? -38.76916 10.64337 -28.97611 1.000 89.38600 82 GLU E C 1
ATOM 20736 O O . GLU G 1 82 ? -37.65288 10.41553 -29.45418 1.000 87.59149 82 GLU E O 1
ATOM 20748 N N . LEU G 1 83 ? -39.29733 9.94304 -27.97497 1.000 100.06825 83 LEU E N 1
ATOM 20749 C CA . LEU G 1 83 ? -38.60495 8.83757 -27.32307 1.000 101.85070 83 LEU E CA 1
ATOM 20750 C C . LEU G 1 83 ? -39.50756 7.61519 -27.38445 1.000 104.52707 83 LEU E C 1
ATOM 20751 O O . LEU G 1 83 ? -40.63865 7.65206 -26.88692 1.000 106.14230 83 LEU E O 1
ATOM 20767 N N . SER G 1 84 ? -39.00457 6.53714 -27.98192 1.000 97.74000 84 SER E N 1
ATOM 20768 C CA . SER G 1 84 ? -39.75410 5.30903 -28.20995 1.000 100.26663 84 SER E CA 1
ATOM 20769 C C . SER G 1 84 ? -39.22466 4.19843 -27.30840 1.000 105.01539 84 SER E C 1
ATOM 20770 O O . SER G 1 84 ? -38.25341 4.37596 -26.56919 1.000 102.96946 84 SER E O 1
ATOM 20778 N N . SER G 1 85 ? -39.88739 3.04321 -27.36750 1.000 103.84489 85 SER E N 1
ATOM 20779 C CA . SER G 1 85 ? -39.51553 1.88264 -26.55871 1.000 102.37742 85 SER E CA 1
ATOM 20780 C C . SER G 1 85 ? -39.35742 2.28313 -25.09402 1.000 102.89817 85 SER E C 1
ATOM 20781 O O . SER G 1 85 ? -38.35895 1.97913 -24.43733 1.000 104.00166 85 SER E O 1
ATOM 20789 N N . LEU G 1 86 ? -40.36835 2.97916 -24.58403 1.000 112.14499 86 LEU E N 1
ATOM 20790 C CA . LEU G 1 86 ? -40.29487 3.53455 -23.24140 1.000 113.34993 86 LEU E CA 1
ATOM 20791 C C . LEU G 1 86 ? -40.17721 2.43074 -22.19814 1.000 112.96532 86 LEU E C 1
ATOM 20792 O O . LEU G 1 86 ? -40.81882 1.38154 -22.29739 1.000 113.72140 86 LEU E O 1
ATOM 20808 N N . ARG G 1 87 ? -39.33377 2.67724 -21.19881 1.000 111.57981 87 ARG E N 1
ATOM 20809 C CA . ARG G 1 87 ? -39.13041 1.78849 -20.06608 1.000 112.43363 87 ARG E CA 1
ATOM 20810 C C . ARG G 1 87 ? -39.47079 2.54688 -18.79035 1.000 105.65962 87 ARG E C 1
ATOM 20811 O O . ARG G 1 87 ? -39.49894 3.77823 -18.77491 1.000 104.83692 87 ARG E O 1
ATOM 20832 N N . SER G 1 88 ? -39.68707 1.80645 -17.70017 1.000 104.27947 88 SER E N 1
ATOM 20833 C CA . SER G 1 88 ? -40.10833 2.45183 -16.45905 1.000 105.65119 88 SER E CA 1
ATOM 20834 C C . SER G 1 88 ? -39.10092 3.49838 -15.99511 1.000 103.37088 88 SER E C 1
ATOM 20835 O O . SER G 1 88 ? -39.48286 4.49032 -15.36270 1.000 101.42045 88 SER E O 1
ATOM 20843 N N . GLU G 1 89 ? -37.82094 3.30914 -16.30963 1.000 98.89646 89 GLU E N 1
ATOM 20844 C CA . GLU G 1 89 ? -36.78837 4.26050 -15.91946 1.000 98.16780 89 GLU E CA 1
ATOM 20845 C C . GLU G 1 89 ? -36.76870 5.50872 -16.79648 1.000 94.85214 89 GLU E C 1
ATOM 20846 O O . GLU G 1 89 ? -35.91142 6.37516 -16.59266 1.000 91.96626 89 GLU E O 1
ATOM 20858 N N . ASP G 1 90 ? -37.66567 5.61514 -17.77502 1.000 98.52125 90 ASP E N 1
ATOM 20859 C CA . ASP G 1 90 ? -37.81671 6.84328 -18.54340 1.000 96.34141 90 ASP E CA 1
ATOM 20860 C C . ASP G 1 90 ? -38.76424 7.83271 -17.87930 1.000 93.99299 90 ASP E C 1
ATOM 20861 O O . ASP G 1 90 ? -38.86229 8.97652 -18.33705 1.000 91.58883 90 ASP E O 1
ATOM 20870 N N . THR G 1 91 ? -39.47124 7.41697 -16.83171 1.000 93.14427 91 THR E N 1
ATOM 20871 C CA . THR G 1 91 ? -40.28633 8.33685 -16.04954 1.000 93.01162 91 THR E CA 1
ATOM 20872 C C . THR G 1 91 ? -39.44045 9.49890 -15.55386 1.000 91.40715 91 THR E C 1
ATOM 20873 O O . THR G 1 91 ? -38.51409 9.30637 -14.75998 1.000 88.83857 91 THR E O 1
ATOM 20884 N N . ALA G 1 92 ? -39.75384 10.70856 -16.01237 1.000 88.50287 92 ALA E N 1
ATOM 20885 C CA . ALA G 1 92 ? -38.89986 11.84281 -15.67711 1.000 83.92402 92 ALA E CA 1
ATOM 20886 C C . ALA G 1 92 ? -39.54545 13.13733 -16.14613 1.000 81.47531 92 ALA E C 1
ATOM 20887 O O . ALA G 1 92 ? -40.54042 13.13657 -16.87802 1.000 81.50531 92 ALA E O 1
ATOM 20894 N N . VAL G 1 93 ? -38.96163 14.24737 -15.70223 1.000 79.45574 93 VAL E N 1
ATOM 20895 C CA . VAL G 1 93 ? -39.31590 15.56835 -16.20562 1.000 79.61178 93 VAL E CA 1
ATOM 20896 C C . VAL G 1 93 ? -38.34704 15.91183 -17.33025 1.000 78.10339 93 VAL E C 1
ATOM 20897 O O . VAL G 1 93 ? -37.13077 15.95707 -17.11673 1.000 75.04643 93 VAL E O 1
ATOM 20910 N N . TYR G 1 94 ? -38.88508 16.17717 -18.51881 1.000 79.18912 94 TYR E N 1
ATOM 20911 C CA . TYR G 1 94 ? -38.09103 16.48952 -19.70103 1.000 78.07065 94 TYR E CA 1
ATOM 20912 C C . TYR G 1 94 ? -38.13258 17.98901 -19.96143 1.000 76.41030 94 TYR E C 1
ATOM 20913 O O . TYR G 1 94 ? -39.21355 18.58116 -20.03168 1.000 78.37088 94 TYR E O 1
ATOM 20931 N N . TYR G 1 95 ? -36.95755 18.59593 -20.10738 1.000 74.08466 95 TYR E N 1
ATOM 20932 C CA . TYR G 1 95 ? -36.80848 20.02190 -20.33467 1.000 74.37737 95 TYR E CA 1
ATOM 20933 C C . TYR G 1 95 ? -36.17895 20.24237 -21.70122 1.000 73.12393 95 TYR E C 1
ATOM 20934 O O . TYR G 1 95 ? -35.27421 19.50215 -22.10423 1.000 71.23503 95 TYR E O 1
ATOM 20952 N N . CYS G 1 96 ? -36.65357 21.25891 -22.40901 1.000 71.70885 96 CYS E N 1
ATOM 20953 C CA . CYS G 1 96 ? -35.90142 21.83894 -23.50873 1.000 72.08105 96 CYS E CA 1
ATOM 20954 C C . CYS G 1 96 ? -35.15712 23.05567 -22.98199 1.000 68.50212 96 CYS E C 1
ATOM 20955 O O . CYS G 1 96 ? -35.61586 23.73530 -22.06029 1.000 68.60545 96 CYS E O 1
ATOM 20962 N N . ALA G 1 97 ? -33.99365 23.31544 -23.56347 1.000 71.40604 97 ALA E N 1
ATOM 20963 C CA . ALA G 1 97 ? -33.17241 24.43067 -23.12386 1.000 72.23431 97 ALA E CA 1
ATOM 20964 C C . ALA G 1 97 ? -32.43730 25.00896 -24.32049 1.000 71.53689 97 ALA E C 1
ATOM 20965 O O . ALA G 1 97 ? -31.94449 24.26934 -25.17711 1.000 72.39653 97 ALA E O 1
ATOM 20972 N N . ARG G 1 98 ? -32.37147 26.33425 -24.37471 1.000 69.72216 98 ARG E N 1
ATOM 20973 C CA . ARG G 1 98 ? -31.64630 27.01790 -25.43217 1.000 68.38419 98 ARG E CA 1
ATOM 20974 C C . ARG G 1 98 ? -30.18350 27.13669 -25.03460 1.000 68.94522 98 ARG E C 1
ATOM 20975 O O . ARG G 1 98 ? -29.86580 27.45457 -23.88500 1.000 67.71894 98 ARG E O 1
ATOM 20996 N N . GLU G 1 99 ? -29.29520 26.89313 -25.99217 1.000 68.28317 99 GLU E N 1
ATOM 20997 C CA . GLU G 1 99 ? -27.86089 26.99649 -25.76476 1.000 67.03160 99 GLU E CA 1
ATOM 20998 C C . GLU G 1 99 ? -27.37828 28.34659 -26.27123 1.000 66.91164 99 GLU E C 1
ATOM 20999 O O . GLU G 1 99 ? -27.54374 28.66458 -27.45308 1.000 67.74747 99 GLU E O 1
ATOM 21011 N N . GLN G 1 100 ? -26.77292 29.12642 -25.38420 1.000 68.48006 100 GLN E N 1
ATOM 21012 C CA . GLN G 1 100 ? -26.09775 30.35446 -25.77197 1.000 70.97004 100 GLN E CA 1
ATOM 21013 C C . GLN G 1 100 ? -24.66921 30.00588 -26.16715 1.000 73.48155 100 GLN E C 1
ATOM 21014 O O . GLN G 1 100 ? -23.89750 29.50585 -25.34011 1.000 72.31811 100 GLN E O 1
ATOM 21028 N N . TRP G 1 101 ? -24.31088 30.29645 -27.41679 1.000 74.69281 101 TRP E N 1
ATOM 21029 C CA . TRP G 1 101 ? -22.97553 29.99595 -27.91278 1.000 75.25450 101 TRP E CA 1
ATOM 21030 C C . TRP G 1 101 ? -21.97076 31.09375 -27.59504 1.000 80.19858 101 TRP E C 1
ATOM 21031 O O . TRP G 1 101 ? -20.77468 30.80128 -27.46956 1.000 78.89245 101 TRP E O 1
ATOM 21052 N N . LEU G 1 102 ? -22.43612 32.32772 -27.39802 1.000 85.09315 102 LEU E N 1
ATOM 21053 C CA . LEU G 1 102 ? -21.53254 33.45322 -27.20019 1.000 93.93545 102 LEU E CA 1
ATOM 21054 C C . LEU G 1 102 ? -20.59450 33.18333 -26.03323 1.000 101.01577 102 LEU E C 1
ATOM 21055 O O . LEU G 1 102 ? -21.01783 32.71860 -24.97075 1.000 96.44807 102 LEU E O 1
ATOM 21071 N N . ASP G 1 103 ? -19.31270 33.48107 -26.24151 1.000 120.31631 103 ASP E N 1
ATOM 21072 C CA . ASP G 1 103 ? -18.27583 33.18269 -25.26215 1.000 116.76302 103 ASP E CA 1
ATOM 21073 C C . ASP G 1 103 ? -18.14543 31.66834 -25.13524 1.000 114.37144 103 ASP E C 1
ATOM 21074 O O . ASP G 1 103 ? -17.69596 30.99995 -26.07319 1.000 114.51796 103 ASP E O 1
ATOM 21083 N N . LEU G 1 104 ? -18.55667 31.11376 -24.00066 1.000 97.58368 104 LEU E N 1
ATOM 21084 C CA . LEU G 1 104 ? -18.52758 29.67705 -23.77044 1.000 88.63882 104 LEU E CA 1
ATOM 21085 C C . LEU G 1 104 ? -19.95950 29.15545 -23.71950 1.000 82.94115 104 LEU E C 1
ATOM 21086 O O . LEU G 1 104 ? -20.85528 29.82450 -23.19466 1.000 80.47239 104 LEU E O 1
ATOM 21102 N N . ALA G 1 105 ? -20.18345 27.97922 -24.29647 1.000 84.82306 105 ALA E N 1
ATOM 21103 C CA . ALA G 1 105 ? -21.53827 27.45382 -24.39510 1.000 80.73837 105 ALA E CA 1
ATOM 21104 C C . ALA G 1 105 ? -22.17487 27.29900 -23.01755 1.000 77.37358 105 ALA E C 1
ATOM 21105 O O . ALA G 1 105 ? -21.52981 26.86475 -22.05900 1.000 79.35108 105 ALA E O 1
ATOM 21112 N N . HIS G 1 106 ? -23.46214 27.63168 -22.93105 1.000 67.83444 106 HIS E N 1
ATOM 21113 C CA . HIS G 1 106 ? -24.21424 27.49009 -21.69120 1.000 68.51594 106 HIS E CA 1
ATOM 21114 C C . HIS G 1 106 ? -25.70369 27.56980 -21.99874 1.000 68.50700 106 HIS E C 1
ATOM 21115 O O . HIS G 1 106 ? -26.11320 28.16017 -23.00231 1.000 69.37701 106 HIS E O 1
ATOM 21129 N N . PHE G 1 107 ? -26.50762 26.96085 -21.12557 1.000 63.45005 107 PHE E N 1
ATOM 21130 C CA . PHE G 1 107 ? -27.96022 26.91169 -21.30087 1.000 64.85720 107 PHE E CA 1
ATOM 21131 C C . PHE G 1 107 ? -28.58397 28.08575 -20.56014 1.000 65.05486 107 PHE E C 1
ATOM 21132 O O . PHE G 1 107 ? -28.71631 28.05533 -19.33370 1.000 65.69891 107 PHE E O 1
ATOM 21149 N N . ASP G 1 108 ? -29.01685 29.10594 -21.30603 1.000 62.81719 108 ASP E N 1
ATOM 21150 C CA . ASP G 1 108 ? -29.45415 30.34621 -20.67968 1.000 64.84268 108 ASP E CA 1
ATOM 21151 C C . ASP G 1 108 ? -30.95465 30.41017 -20.42263 1.000 65.94027 108 ASP E C 1
ATOM 21152 O O . ASP G 1 108 ? -31.37785 31.16890 -19.54137 1.000 66.09553 108 ASP E O 1
ATOM 21161 N N . TYR G 1 109 ? -31.76751 29.64575 -21.15207 1.000 65.16560 109 TYR E N 1
ATOM 21162 C CA . TYR G 1 109 ? -33.20643 29.63401 -20.92601 1.000 64.98545 109 TYR E CA 1
ATOM 21163 C C . TYR G 1 109 ? -33.72785 28.20939 -21.01695 1.000 66.46695 109 TYR E C 1
ATOM 21164 O O . TYR G 1 109 ? -33.33328 27.44966 -21.90570 1.000 66.43902 109 TYR E O 1
ATOM 21182 N N . TRP G 1 110 ? -34.63662 27.86763 -20.10519 1.000 69.27462 110 TRP E N 1
ATOM 21183 C CA . TRP G 1 110 ? -35.19317 26.52964 -19.98984 1.000 71.38242 110 TRP E CA 1
ATOM 21184 C C . TRP G 1 110 ? -36.71060 26.58450 -20.09360 1.000 73.30301 110 TRP E C 1
ATOM 21185 O O . TRP G 1 110 ? -37.34331 27.55061 -19.65800 1.000 78.14023 110 TRP E O 1
ATOM 21206 N N . GLY G 1 111 ? -37.29084 25.53717 -20.66881 1.000 71.31592 111 GLY E N 1
ATOM 21207 C CA . GLY G 1 111 ? -38.72514 25.35851 -20.60464 1.000 73.26101 111 GLY E CA 1
ATOM 21208 C C . GLY G 1 111 ? -39.16186 24.95082 -19.21012 1.000 74.70570 111 GLY E C 1
ATOM 21209 O O . GLY G 1 111 ? -38.35525 24.60117 -18.34666 1.000 73.09719 111 GLY E O 1
ATOM 21213 N N . GLN G 1 112 ? -40.47594 24.99898 -18.98138 1.000 73.72073 112 GLN E N 1
ATOM 21214 C CA . GLN G 1 112 ? -40.98926 24.69190 -17.65156 1.000 74.14421 112 GLN E CA 1
ATOM 21215 C C . GLN G 1 112 ? -40.94939 23.20277 -17.33644 1.000 76.35420 112 GLN E C 1
ATOM 21216 O O . GLN G 1 112 ? -41.11536 22.83223 -16.16930 1.000 78.15432 112 GLN E O 1
ATOM 21230 N N . GLY G 1 113 ? -40.75460 22.35389 -18.33113 1.000 75.64428 113 GLY E N 1
ATOM 21231 C CA . GLY G 1 113 ? -40.65167 20.92774 -18.10336 1.000 75.74990 113 GLY E CA 1
ATOM 21232 C C . GLY G 1 113 ? -41.94262 20.20338 -18.43701 1.000 75.92883 113 GLY E C 1
ATOM 21233 O O . GLY G 1 113 ? -43.04211 20.76334 -18.36635 1.000 75.39301 113 GLY E O 1
ATOM 21237 N N . THR G 1 114 ? -41.80803 18.93392 -18.81732 1.000 76.61571 114 THR E N 1
ATOM 21238 C CA . THR G 1 114 ? -42.93886 18.06823 -19.13474 1.000 80.06150 114 THR E CA 1
ATOM 21239 C C . THR G 1 114 ? -42.75858 16.75805 -18.38587 1.000 80.25131 114 THR E C 1
ATOM 21240 O O . THR G 1 114 ? -41.75208 16.06879 -18.57497 1.000 79.24109 114 THR E O 1
ATOM 21251 N N . LEU G 1 115 ? -43.71953 16.41935 -17.53475 1.000 83.23392 115 LEU E N 1
ATOM 21252 C CA . LEU G 1 115 ? -43.65713 15.16680 -16.79459 1.000 87.00784 115 LEU E CA 1
ATOM 21253 C C . LEU G 1 115 ? -44.14241 14.03292 -17.68770 1.000 91.29419 115 LEU E C 1
ATOM 21254 O O . LEU G 1 115 ? -45.30372 14.02399 -18.11371 1.000 93.15929 115 LEU E O 1
ATOM 21270 N N . VAL G 1 116 ? -43.25486 13.08818 -17.98659 1.000 86.83704 116 VAL E N 1
ATOM 21271 C CA . VAL G 1 116 ? -43.61772 11.86512 -18.68834 1.000 89.81127 116 VAL E CA 1
ATOM 21272 C C . VAL G 1 116 ? -43.57474 10.73457 -17.67102 1.000 91.88085 116 VAL E C 1
ATOM 21273 O O . VAL G 1 116 ? -42.52691 10.47676 -17.05815 1.000 89.57210 116 VAL E O 1
ATOM 21286 N N . THR G 1 117 ? -44.71431 10.07270 -17.48490 1.000 98.58689 117 THR E N 1
ATOM 21287 C CA . THR G 1 117 ? -44.84575 8.95287 -16.56549 1.000 100.19567 117 THR E CA 1
ATOM 21288 C C . THR G 1 117 ? -45.08215 7.69846 -17.39234 1.000 101.97614 117 THR E C 1
ATOM 21289 O O . THR G 1 117 ? -46.09451 7.59197 -18.09408 1.000 103.82125 117 THR E O 1
ATOM 21300 N N . VAL G 1 118 ? -44.15377 6.75529 -17.30364 1.000 100.37768 118 VAL E N 1
ATOM 21301 C CA . VAL G 1 118 ? -44.24173 5.48181 -18.00559 1.000 106.19733 118 VAL E CA 1
ATOM 21302 C C . VAL G 1 118 ? -44.51611 4.40086 -16.96997 1.000 109.68249 118 VAL E C 1
ATOM 21303 O O . VAL G 1 118 ? -43.72233 4.20457 -16.04061 1.000 104.02726 118 VAL E O 1
ATOM 21316 N N . SER G 1 119 ? -45.64387 3.70918 -17.12388 1.000 112.41988 119 SER E N 1
ATOM 21317 C CA . SER G 1 119 ? -46.09327 2.73000 -16.14573 1.000 112.96656 119 SER E CA 1
ATOM 21318 C C . SER G 1 119 ? -46.93128 1.67510 -16.85047 1.000 116.32335 119 SER E C 1
ATOM 21319 O O . SER G 1 119 ? -47.70914 1.99385 -17.75452 1.000 115.44008 119 SER E O 1
ATOM 21327 N N . SER G 1 120 ? -46.76667 0.41776 -16.42925 1.000 122.08370 120 SER E N 1
ATOM 21328 C CA . SER G 1 120 ? -47.58866 -0.65915 -16.96713 1.000 120.51434 120 SER E CA 1
ATOM 21329 C C . SER G 1 120 ? -49.03371 -0.55221 -16.50250 1.000 122.93687 120 SER E C 1
ATOM 21330 O O . SER G 1 120 ? -49.92791 -1.08170 -17.16983 1.000 124.96153 120 SER E O 1
ATOM 21338 N N . GLY G 1 121 ? -49.27865 0.09376 -15.36822 1.000 122.95035 121 GLY E N 1
ATOM 21339 C CA . GLY G 1 121 ? -50.62944 0.36828 -14.93655 1.000 126.11380 121 GLY E CA 1
ATOM 21340 C C . GLY G 1 121 ? -51.29355 1.39369 -15.83785 1.000 126.32170 121 GLY E C 1
ATOM 21341 O O . GLY G 1 121 ? -50.73829 1.86160 -16.83260 1.000 127.70902 121 GLY E O 1
ATOM 21345 N N . SER G 1 122 ? -52.51345 1.76185 -15.45967 1.000 133.43196 122 SER E N 1
ATOM 21346 C CA . SER G 1 122 ? -53.31172 2.72578 -16.20037 1.000 131.97571 122 SER E CA 1
ATOM 21347 C C . SER G 1 122 ? -53.72317 3.85963 -15.27270 1.000 131.72827 122 SER E C 1
ATOM 21348 O O . SER G 1 122 ? -53.81387 3.68243 -14.05362 1.000 134.87883 122 SER E O 1
ATOM 21356 N N . ALA G 1 123 ? -53.97033 5.02983 -15.86020 1.000 131.70969 123 ALA E N 1
ATOM 21357 C CA . ALA G 1 123 ? -54.36207 6.18901 -15.07046 1.000 131.19253 123 ALA E CA 1
ATOM 21358 C C . ALA G 1 123 ? -55.56899 5.85149 -14.20565 1.000 131.66753 123 ALA E C 1
ATOM 21359 O O . ALA G 1 123 ? -56.48727 5.14974 -14.63741 1.000 135.53916 123 ALA E O 1
ATOM 21366 N N . SER G 1 124 ? -55.56182 6.35923 -12.97566 1.000 135.75754 124 SER E N 1
ATOM 21367 C CA . SER G 1 124 ? -56.61442 6.04209 -12.02273 1.000 134.59843 124 SER E CA 1
ATOM 21368 C C . SER G 1 124 ? -56.64891 7.10176 -10.93207 1.000 138.20996 124 SER E C 1
ATOM 21369 O O . SER G 1 124 ? -55.61521 7.66047 -10.55577 1.000 138.53862 124 SER E O 1
ATOM 21377 N N . ALA G 1 125 ? -57.85117 7.36686 -10.43136 1.000 133.95435 125 ALA E N 1
ATOM 21378 C CA . ALA G 1 125 ? -58.03480 8.28413 -9.32103 1.000 134.20843 125 ALA E CA 1
ATOM 21379 C C . ALA G 1 125 ? -57.66989 7.60104 -8.00658 1.000 136.56794 125 ALA E C 1
ATOM 21380 O O . ALA G 1 125 ? -57.65669 6.37053 -7.91698 1.000 134.70517 125 ALA E O 1
ATOM 21387 N N . PRO G 1 126 ? -57.37901 8.37506 -6.96522 1.000 139.76107 126 PRO E N 1
ATOM 21388 C CA . PRO G 1 126 ? -56.96388 7.77518 -5.69501 1.000 136.46147 126 PRO E CA 1
ATOM 21389 C C . PRO G 1 126 ? -58.13583 7.20025 -4.91555 1.000 142.79777 126 PRO E C 1
ATOM 21390 O O . PRO G 1 126 ? -59.29146 7.59544 -5.07870 1.000 145.90819 126 PRO E O 1
ATOM 21401 N N . THR G 1 127 ? -57.80564 6.24440 -4.05313 1.000 138.79083 127 THR E N 1
ATOM 21402 C CA . THR G 1 127 ? -58.72366 5.72591 -3.04916 1.000 143.25302 127 THR E CA 1
ATOM 21403 C C . THR G 1 127 ? -58.24021 6.19881 -1.68469 1.000 140.95505 127 THR E C 1
ATOM 21404 O O . THR G 1 127 ? -57.04701 6.09194 -1.37401 1.000 135.68109 127 THR E O 1
ATOM 21415 N N . LEU G 1 128 ? -59.15970 6.73174 -0.88464 1.000 142.48816 128 LEU E N 1
ATOM 21416 C CA . LEU G 1 128 ? -58.82408 7.36894 0.37997 1.000 138.84077 128 LEU E CA 1
ATOM 21417 C C . LEU G 1 128 ? -59.16553 6.46262 1.55473 1.000 136.14483 128 LEU E C 1
ATOM 21418 O O . LEU G 1 128 ? -60.21278 5.80875 1.56990 1.000 137.16792 128 LEU E O 1
ATOM 21434 N N . PHE G 1 129 ? -58.26868 6.43371 2.53897 1.000 137.25134 129 PHE E N 1
ATOM 21435 C CA . PHE G 1 129 ? -58.47360 5.71116 3.78083 1.000 136.67335 129 PHE E CA 1
ATOM 21436 C C . PHE G 1 129 ? -58.12959 6.62432 4.95045 1.000 136.38390 129 PHE E C 1
ATOM 21437 O O . PHE G 1 129 ? -57.13701 7.36186 4.89337 1.000 136.63393 129 PHE E O 1
ATOM 21454 N N . PRO G 1 130 ? -58.91968 6.60777 6.01883 1.000 137.59440 130 PRO E N 1
ATOM 21455 C CA . PRO G 1 130 ? -58.62351 7.47791 7.15885 1.000 137.65640 130 PRO E CA 1
ATOM 21456 C C . PRO G 1 130 ? -57.52227 6.90045 8.03223 1.000 139.64085 130 PRO E C 1
ATOM 21457 O O . PRO G 1 130 ? -57.36825 5.68359 8.16028 1.000 135.66963 130 PRO E O 1
ATOM 21468 N N . LEU G 1 131 ? -56.73716 7.79801 8.62686 1.000 139.43152 131 LEU E N 1
ATOM 21469 C CA . LEU G 1 131 ? -55.70158 7.43787 9.58944 1.000 136.50828 131 LEU E CA 1
ATOM 21470 C C . LEU G 1 131 ? -56.13711 7.98837 10.94130 1.000 136.72944 131 LEU E C 1
ATOM 21471 O O . LEU G 1 131 ? -56.03061 9.19602 11.19042 1.000 135.87037 131 LEU E O 1
ATOM 21487 N N . VAL G 1 132 ? -56.60065 7.09046 11.80961 1.000 130.16422 132 VAL E N 1
ATOM 21488 C CA . VAL G 1 132 ? -57.13735 7.43239 13.11968 1.000 127.12756 132 VAL E CA 1
ATOM 21489 C C . VAL G 1 132 ? -56.24117 6.80830 14.17752 1.000 128.88022 132 VAL E C 1
ATOM 21490 O O . VAL G 1 132 ? -55.93457 5.61195 14.11153 1.000 129.58316 132 VAL E O 1
ATOM 21503 N N . SER G 1 133 ? -55.82979 7.61436 15.14988 1.000 127.42154 133 SER E N 1
ATOM 21504 C CA . SER G 1 133 ? -54.98956 7.13564 16.23812 1.000 125.56050 133 SER E CA 1
ATOM 21505 C C . SER G 1 133 ? -55.71675 6.06627 17.04536 1.000 122.50980 133 SER E C 1
ATOM 21506 O O . SER G 1 133 ? -55.11632 5.08046 17.47151 1.000 124.36446 133 SER E O 1
ATOM 21514 N N . SER G 1 143 ? -52.31299 18.00395 21.61194 1.000 125.95239 143 SER E N 1
ATOM 21515 C CA . SER G 1 143 ? -52.91853 18.01719 20.28462 1.000 125.95202 143 SER E CA 1
ATOM 21516 C C . SER G 1 143 ? -52.95117 16.61547 19.67974 1.000 124.44664 143 SER E C 1
ATOM 21517 O O . SER G 1 143 ? -52.00083 15.84458 19.81618 1.000 124.81827 143 SER E O 1
ATOM 21524 N N . VAL G 1 144 ? -54.05909 16.29659 19.01312 1.000 125.34224 144 VAL E N 1
ATOM 21525 C CA . VAL G 1 144 ? -54.27323 14.99557 18.38866 1.000 122.46803 144 VAL E CA 1
ATOM 21526 C C . VAL G 1 144 ? -53.92135 15.06942 16.91006 1.000 127.56644 144 VAL E C 1
ATOM 21527 O O . VAL G 1 144 ? -54.19756 16.07190 16.23896 1.000 127.83575 144 VAL E O 1
ATOM 21540 N N . ALA G 1 145 ? -53.31134 14.00384 16.39816 1.000 120.38689 145 ALA E N 1
ATOM 21541 C CA . ALA G 1 145 ? -52.92194 13.91525 14.99715 1.000 122.18809 145 ALA E CA 1
ATOM 21542 C C . ALA G 1 145 ? -53.88411 12.98808 14.26566 1.000 122.43508 145 ALA E C 1
ATOM 21543 O O . ALA G 1 145 ? -54.11669 11.85777 14.70699 1.000 123.51809 145 ALA E O 1
ATOM 21550 N N . VAL G 1 146 ? -54.44462 13.46516 13.15529 1.000 120.80687 146 VAL E N 1
ATOM 21551 C CA . VAL G 1 146 ? -55.30730 12.64877 12.30805 1.000 123.80686 146 VAL E CA 1
ATOM 21552 C C . VAL G 1 146 ? -54.80456 12.78400 10.87945 1.000 123.46689 146 VAL E C 1
ATOM 21553 O O . VAL G 1 146 ? -54.19251 13.79378 10.51811 1.000 125.65960 146 VAL E O 1
ATOM 21566 N N . GLY G 1 147 ? -55.01915 11.74490 10.06627 1.000 141.52622 147 GLY E N 1
ATOM 21567 C CA . GLY G 1 147 ? -54.40268 11.70430 8.75686 1.000 140.20834 147 GLY E CA 1
ATOM 21568 C C . GLY G 1 147 ? -55.27526 11.06187 7.69680 1.000 141.47672 147 GLY E C 1
ATOM 21569 O O . GLY G 1 147 ? -56.37236 10.57062 7.96591 1.000 140.29664 147 GLY E O 1
ATOM 21573 N N . CYS G 1 148 ? -54.72737 11.03918 6.48397 1.000 145.14246 148 CYS E N 1
ATOM 21574 C CA . CYS G 1 148 ? -55.44512 10.61028 5.29105 1.000 147.97305 148 CYS E CA 1
ATOM 21575 C C . CYS G 1 148 ? -54.44925 9.93706 4.35987 1.000 144.60697 148 CYS E C 1
ATOM 21576 O O . CYS G 1 148 ? -53.39134 10.50605 4.07336 1.000 143.25219 148 CYS E O 1
ATOM 21583 N N . LEU G 1 149 ? -54.78738 8.73856 3.88657 1.000 136.98548 149 LEU E N 1
ATOM 21584 C CA . LEU G 1 149 ? -53.92583 7.95876 3.00725 1.000 138.42397 149 LEU E CA 1
ATOM 21585 C C . LEU G 1 149 ? -54.59797 7.82816 1.64941 1.000 140.58911 149 LEU E C 1
ATOM 21586 O O . LEU G 1 149 ? -55.67694 7.23701 1.54414 1.000 141.28477 149 LEU E O 1
ATOM 21602 N N . ALA G 1 150 ? -53.96159 8.37230 0.61801 1.000 124.86692 150 ALA E N 1
ATOM 21603 C CA . ALA G 1 150 ? -54.42079 8.21842 -0.75393 1.000 125.41466 150 ALA E CA 1
ATOM 21604 C C . ALA G 1 150 ? -53.55686 7.16914 -1.43735 1.000 123.81848 150 ALA E C 1
ATOM 21605 O O . ALA G 1 150 ? -52.32614 7.26141 -1.40805 1.000 120.95661 150 ALA E O 1
ATOM 21612 N N . GLN G 1 151 ? -54.19599 6.16751 -2.03477 1.000 127.09834 151 GLN E N 1
ATOM 21613 C CA . GLN G 1 151 ? -53.47788 5.07336 -2.66877 1.000 131.19326 151 GLN E CA 1
ATOM 21614 C C . GLN G 1 151 ? -53.98038 4.87258 -4.09000 1.000 129.28600 151 GLN E C 1
ATOM 21615 O O . GLN G 1 151 ? -55.08833 5.28394 -4.44666 1.000 130.37138 151 GLN E O 1
ATOM 21629 N N . ASP G 1 152 ? -53.13945 4.23403 -4.90435 1.000 136.51458 152 ASP E N 1
ATOM 21630 C CA . ASP G 1 152 ? -53.58870 3.66281 -6.17194 1.000 136.61863 152 ASP E CA 1
ATOM 21631 C C . ASP G 1 152 ? -54.05638 4.75429 -7.13035 1.000 135.69703 152 ASP E C 1
ATOM 21632 O O . ASP G 1 152 ? -55.13454 4.67577 -7.72254 1.000 136.83896 152 ASP E O 1
ATOM 21641 N N . PHE G 1 153 ? -53.23834 5.79194 -7.26996 1.000 134.70393 153 PHE E N 1
ATOM 21642 C CA . PHE G 1 153 ? -53.51638 6.87096 -8.20234 1.000 129.85356 153 PHE E CA 1
ATOM 21643 C C . PHE G 1 153 ? -52.33939 7.05273 -9.14986 1.000 128.23000 153 PHE E C 1
ATOM 21644 O O . PHE G 1 153 ? -51.18836 6.76127 -8.80914 1.000 126.51156 153 PHE E O 1
ATOM 21661 N N . LEU G 1 154 ? -52.65065 7.53445 -10.34713 1.000 132.90515 154 LEU E N 1
ATOM 21662 C CA . LEU G 1 154 ? -51.68101 7.71062 -11.41810 1.000 129.66188 154 LEU E CA 1
ATOM 21663 C C . LEU G 1 154 ? -52.24832 8.71095 -12.41773 1.000 128.94838 154 LEU E C 1
ATOM 21664 O O . LEU G 1 154 ? -53.38941 8.54831 -12.86816 1.000 131.14481 154 LEU E O 1
ATOM 21680 N N . PRO G 1 155 ? -51.49876 9.75363 -12.79944 1.000 127.24086 155 PRO E N 1
ATOM 21681 C CA . PRO G 1 155 ? -50.10420 10.06802 -12.44836 1.000 123.32373 155 PRO E CA 1
ATOM 21682 C C . PRO G 1 155 ? -49.94811 10.65919 -11.04945 1.000 122.47757 155 PRO E C 1
ATOM 21683 O O . PRO G 1 155 ? -50.93125 10.91379 -10.35995 1.000 123.78389 155 PRO E O 1
ATOM 21694 N N . ASP G 1 156 ? -48.70965 10.88616 -10.60744 1.000 129.58156 156 ASP E N 1
ATOM 21695 C CA . ASP G 1 156 ? -48.44126 11.49001 -9.30197 1.000 127.00664 156 ASP E CA 1
ATOM 21696 C C . ASP G 1 156 ? -48.69776 12.99104 -9.40637 1.000 121.89262 156 ASP E C 1
ATOM 21697 O O . ASP G 1 156 ? -47.78398 13.81103 -9.52649 1.000 118.29829 156 ASP E O 1
ATOM 21706 N N . SER G 1 157 ? -49.98519 13.35220 -9.35829 1.000 116.04183 157 SER E N 1
ATOM 21707 C CA . SER G 1 157 ? -50.42496 14.74262 -9.48457 1.000 115.45882 157 SER E CA 1
ATOM 21708 C C . SER G 1 157 ? -51.65821 14.89279 -8.59081 1.000 124.35629 157 SER E C 1
ATOM 21709 O O . SER G 1 157 ? -52.80481 14.87200 -9.04325 1.000 128.77508 157 SER E O 1
ATOM 21717 N N . ILE G 1 158 ? -51.40646 15.05554 -7.29564 1.000 125.57663 158 ILE E N 1
ATOM 21718 C CA . ILE G 1 158 ? -52.45137 15.04364 -6.28330 1.000 125.60379 158 ILE E CA 1
ATOM 21719 C C . ILE G 1 158 ? -52.25485 16.23532 -5.36074 1.000 123.05035 158 ILE E C 1
ATOM 21720 O O . ILE G 1 158 ? -51.13070 16.70136 -5.14989 1.000 119.98120 158 ILE E O 1
ATOM 21736 N N . THR G 1 159 ? -53.36065 16.73457 -4.81083 1.000 129.84135 159 THR E N 1
ATOM 21737 C CA . THR G 1 159 ? -53.28670 17.79615 -3.81372 1.000 132.55533 159 THR E CA 1
ATOM 21738 C C . THR G 1 159 ? -54.29260 17.54186 -2.70168 1.000 135.39345 159 THR E C 1
ATOM 21739 O O . THR G 1 159 ? -55.44774 17.20075 -2.96837 1.000 138.56010 159 THR E O 1
ATOM 21750 N N . PHE G 1 160 ? -53.84750 17.72590 -1.45851 1.000 128.28201 160 PHE E N 1
ATOM 21751 C CA . PHE G 1 160 ? -54.67750 17.53456 -0.27813 1.000 133.02249 160 PHE E CA 1
ATOM 21752 C C . PHE G 1 160 ? -55.21950 18.86226 0.24142 1.000 134.44632 160 PHE E C 1
ATOM 21753 O O . PHE G 1 160 ? -54.60524 19.91897 0.07408 1.000 133.97284 160 PHE E O 1
ATOM 21770 N N . SER G 1 161 ? -56.38738 18.78758 0.87683 1.000 137.52978 161 SER E N 1
ATOM 21771 C CA . SER G 1 161 ? -56.94081 19.89104 1.64994 1.000 141.36362 161 SER E CA 1
ATOM 21772 C C . SER G 1 161 ? -57.84302 19.30656 2.73024 1.000 143.67510 161 SER E C 1
ATOM 21773 O O . SER G 1 161 ? -58.27844 18.15589 2.64508 1.000 141.87508 161 SER E O 1
ATOM 21781 N N . TRP G 1 162 ? -58.09136 20.09504 3.77305 1.000 144.98223 162 TRP E N 1
ATOM 21782 C CA . TRP G 1 162 ? -58.85141 19.62839 4.92452 1.000 145.09586 162 TRP E CA 1
ATOM 21783 C C . TRP G 1 162 ? -59.91587 20.64509 5.29907 1.000 149.63287 162 TRP E C 1
ATOM 21784 O O . TRP G 1 162 ? -59.69402 21.85447 5.18638 1.000 152.44258 162 TRP E O 1
ATOM 21805 N N . LYS G 1 163 ? -61.07206 20.15412 5.74747 1.000 153.71565 163 LYS E N 1
ATOM 21806 C CA . LYS G 1 163 ? -62.12251 21.04816 6.21878 1.000 159.75960 163 LYS E CA 1
ATOM 21807 C C . LYS G 1 163 ? -62.77558 20.49640 7.47887 1.000 155.29586 163 LYS E C 1
ATOM 21808 O O . LYS G 1 163 ? -62.91465 19.28283 7.65361 1.000 154.95062 163 LYS E O 1
ATOM 21827 N N . TYR G 1 164 ? -63.17723 21.41940 8.35228 1.000 149.64106 164 TYR E N 1
ATOM 21828 C CA . TYR G 1 164 ? -63.92811 21.09728 9.55487 1.000 149.24221 164 TYR E CA 1
ATOM 21829 C C . TYR G 1 164 ? -65.37730 20.75605 9.21012 1.000 148.99917 164 TYR E C 1
ATOM 21830 O O . TYR G 1 164 ? -65.79463 20.75845 8.04813 1.000 151.37995 164 TYR E O 1
ATOM 21848 N N . LYS G 1 165 ? -66.15464 20.46520 10.24804 1.000 143.27545 165 LYS E N 1
ATOM 21849 C CA . LYS G 1 165 ? -67.58852 20.27906 10.09890 1.000 142.35181 165 LYS E CA 1
ATOM 21850 C C . LYS G 1 165 ? -68.19836 21.57718 9.57714 1.000 137.32210 165 LYS E C 1
ATOM 21851 O O . LYS G 1 165 ? -69.26813 21.57744 8.97281 1.000 142.24416 165 LYS E O 1
ATOM 21870 N N . SER G 1 172 ? -54.02616 24.16876 9.42471 1.000 114.23984 172 SER E N 1
ATOM 21871 C CA . SER G 1 172 ? -52.69301 23.58256 9.50347 1.000 125.52693 172 SER E CA 1
ATOM 21872 C C . SER G 1 172 ? -52.68261 22.17359 8.91464 1.000 123.31450 172 SER E C 1
ATOM 21873 O O . SER G 1 172 ? -53.19036 21.23499 9.52850 1.000 124.80662 172 SER E O 1
ATOM 21880 N N . THR G 1 173 ? -52.09890 22.03259 7.72398 1.000 122.29765 173 THR E N 1
ATOM 21881 C CA . THR G 1 173 ? -51.97832 20.74865 7.05003 1.000 121.87812 173 THR E CA 1
ATOM 21882 C C . THR G 1 173 ? -50.51388 20.42745 6.77410 1.000 123.12874 173 THR E C 1
ATOM 21883 O O . THR G 1 173 ? -49.67040 21.32467 6.67239 1.000 121.65247 173 THR E O 1
ATOM 21894 N N . ARG G 1 174 ? -50.21533 19.13276 6.66304 1.000 126.37326 174 ARG E N 1
ATOM 21895 C CA . ARG G 1 174 ? -48.87358 18.66030 6.33844 1.000 123.60725 174 ARG E CA 1
ATOM 21896 C C . ARG G 1 174 ? -48.95555 17.60947 5.23904 1.000 122.66696 174 ARG E C 1
ATOM 21897 O O . ARG G 1 174 ? -49.55083 16.54491 5.44477 1.000 123.76267 174 ARG E O 1
ATOM 21918 N N . GLY G 1 175 ? -48.38808 17.91807 4.07240 1.000 115.55306 175 GLY E N 1
ATOM 21919 C CA . GLY G 1 175 ? -48.27133 16.96877 2.97960 1.000 110.56420 175 GLY E CA 1
ATOM 21920 C C . GLY G 1 175 ? -46.91341 16.28893 2.91584 1.000 109.74300 175 GLY E C 1
ATOM 21921 O O . GLY G 1 175 ? -45.88870 16.88658 3.24027 1.000 107.89487 175 GLY E O 1
ATOM 21925 N N . PHE G 1 176 ? -46.91306 15.02539 2.48063 1.000 107.71946 176 PHE E N 1
ATOM 21926 C CA . PHE G 1 176 ? -45.69318 14.25837 2.25520 1.000 104.65762 176 PHE E CA 1
ATOM 21927 C C . PHE G 1 176 ? -45.56235 13.85799 0.78695 1.000 104.49851 176 PHE E C 1
ATOM 21928 O O . PHE G 1 176 ? -46.57092 13.61213 0.11828 1.000 106.74425 176 PHE E O 1
ATOM 21945 N N . PRO G 1 177 ? -44.33845 13.77921 0.25625 1.000 98.60849 177 PRO E N 1
ATOM 21946 C CA . PRO G 1 177 ? -44.17188 13.32706 -1.13114 1.000 99.36728 177 PRO E CA 1
ATOM 21947 C C . PRO G 1 177 ? -44.73458 11.93005 -1.34263 1.000 100.54134 177 PRO E C 1
ATOM 21948 O O . PRO G 1 177 ? -44.70211 11.07886 -0.45132 1.000 101.46613 177 PRO E O 1
ATOM 21959 N N . SER G 1 178 ? -45.25307 11.70200 -2.54581 1.000 107.91207 178 SER E N 1
ATOM 21960 C CA . SER G 1 178 ? -45.76226 10.39060 -2.91081 1.000 109.52253 178 SER E CA 1
ATOM 21961 C C . SER G 1 178 ? -44.62051 9.38933 -3.07035 1.000 108.93928 178 SER E C 1
ATOM 21962 O O . SER G 1 178 ? -43.45655 9.75219 -3.26070 1.000 107.47415 178 SER E O 1
ATOM 21970 N N . VAL G 1 179 ? -44.97304 8.10799 -2.98363 1.000 112.49723 179 VAL E N 1
ATOM 21971 C CA . VAL G 1 179 ? -44.04851 7.01302 -3.23771 1.000 114.96081 179 VAL E CA 1
ATOM 21972 C C . VAL G 1 179 ? -44.65454 6.10209 -4.29447 1.000 120.39469 179 VAL E C 1
ATOM 21973 O O . VAL G 1 179 ? -45.87528 5.91361 -4.35906 1.000 120.07036 179 VAL E O 1
ATOM 21986 N N . LEU G 1 180 ? -43.78231 5.53372 -5.12400 1.000 123.73279 180 LEU E N 1
ATOM 21987 C CA . LEU G 1 180 ? -44.18391 4.64164 -6.20224 1.000 126.80981 180 LEU E CA 1
ATOM 21988 C C . LEU G 1 180 ? -44.11045 3.20276 -5.70766 1.000 138.04235 180 LEU E C 1
ATOM 21989 O O . LEU G 1 180 ? -43.12173 2.80176 -5.08541 1.000 130.66460 180 LEU E O 1
ATOM 22005 N N . ARG G 1 181 ? -45.15499 2.43130 -5.99210 1.000 138.93954 181 ARG E N 1
ATOM 22006 C CA . ARG G 1 181 ? -45.26384 1.05014 -5.54088 1.000 142.75448 181 ARG E CA 1
ATOM 22007 C C . ARG G 1 181 ? -46.11318 0.32627 -6.57358 1.000 138.76395 181 ARG E C 1
ATOM 22008 O O . ARG G 1 181 ? -47.25140 0.73274 -6.83338 1.000 138.31273 181 ARG E O 1
ATOM 22029 N N . GLY G 1 182 ? -45.55831 -0.71949 -7.17503 1.000 135.56143 182 GLY E N 1
ATOM 22030 C CA . GLY G 1 182 ? -46.31098 -1.47304 -8.17076 1.000 140.39658 182 GLY E CA 1
ATOM 22031 C C . GLY G 1 182 ? -46.91524 -0.61382 -9.25793 1.000 144.17573 182 GLY E C 1
ATOM 22032 O O . GLY G 1 182 ? -48.07391 -0.81952 -9.64063 1.000 141.88133 182 GLY E O 1
ATOM 22036 N N . GLY G 1 183 ? -46.15886 0.35948 -9.76178 1.000 142.97973 183 GLY E N 1
ATOM 22037 C CA . GLY G 1 183 ? -46.65068 1.19401 -10.83987 1.000 136.53634 183 GLY E CA 1
ATOM 22038 C C . GLY G 1 183 ? -47.74576 2.16551 -10.46481 1.000 140.30849 183 GLY E C 1
ATOM 22039 O O . GLY G 1 183 ? -48.31752 2.80075 -11.35602 1.000 141.13494 183 GLY E O 1
ATOM 22043 N N . LYS G 1 184 ? -48.05489 2.30959 -9.17809 1.000 144.36590 184 LYS E N 1
ATOM 22044 C CA . LYS G 1 184 ? -49.07270 3.24110 -8.71485 1.000 143.38886 184 LYS E CA 1
ATOM 22045 C C . LYS G 1 184 ? -48.50709 4.03926 -7.55034 1.000 144.51486 184 LYS E C 1
ATOM 22046 O O . LYS G 1 184 ? -47.54765 3.62638 -6.90156 1.000 141.08314 184 LYS E O 1
ATOM 22065 N N . TYR G 1 185 ? -49.10167 5.19255 -7.27858 1.000 130.98665 185 TYR E N 1
ATOM 22066 C CA . TYR G 1 185 ? -48.55767 6.09118 -6.27321 1.000 126.75777 185 TYR E CA 1
ATOM 22067 C C . TYR G 1 185 ? -49.40376 6.07787 -5.00599 1.000 121.90077 185 TYR E C 1
ATOM 22068 O O . TYR G 1 185 ? -50.60272 5.77067 -5.03053 1.000 124.11439 185 TYR E O 1
ATOM 22086 N N . ALA G 1 186 ? -48.74779 6.40273 -3.89065 1.000 134.48092 186 ALA E N 1
ATOM 22087 C CA . ALA G 1 186 ? -49.40313 6.50606 -2.59459 1.000 131.71876 186 ALA E CA 1
ATOM 22088 C C . ALA G 1 186 ? -48.83134 7.68913 -1.82842 1.000 128.43400 186 ALA E C 1
ATOM 22089 O O . ALA G 1 186 ? -47.63119 7.96337 -1.89789 1.000 125.80628 186 ALA E O 1
ATOM 22096 N N . ALA G 1 187 ? -49.69052 8.36763 -1.07342 1.000 126.10214 187 ALA E N 1
ATOM 22097 C CA . ALA G 1 187 ? -49.28648 9.55999 -0.34545 1.000 123.26790 187 ALA E CA 1
ATOM 22098 C C . ALA G 1 187 ? -50.10359 9.67250 0.93173 1.000 125.87509 187 ALA E C 1
ATOM 22099 O O . ALA G 1 187 ? -51.17494 9.07503 1.06518 1.000 128.56983 187 ALA E O 1
ATOM 22106 N N . THR G 1 188 ? -49.57871 10.44871 1.87632 1.000 118.89778 188 THR E N 1
ATOM 22107 C CA . THR G 1 188 ? -50.24107 10.67780 3.14924 1.000 121.63760 188 THR E CA 1
ATOM 22108 C C . THR G 1 188 ? -50.29700 12.16933 3.44321 1.000 122.37549 188 THR E C 1
ATOM 22109 O O . THR G 1 188 ? -49.42990 12.93890 3.02021 1.000 120.23523 188 THR E O 1
ATOM 22120 N N . SER G 1 189 ? -51.33773 12.56512 4.17083 1.000 126.91174 189 SER E N 1
ATOM 22121 C CA . SER G 1 189 ? -51.50301 13.93552 4.62990 1.000 124.40445 189 SER E CA 1
ATOM 22122 C C . SER G 1 189 ? -51.94348 13.90940 6.08564 1.000 126.84451 189 SER E C 1
ATOM 22123 O O . SER G 1 189 ? -52.54511 12.93744 6.55003 1.000 127.43542 189 SER E O 1
ATOM 22131 N N . GLN G 1 190 ? -51.65066 14.99266 6.80054 1.000 122.96488 190 GLN E N 1
ATOM 22132 C CA . GLN G 1 190 ? -51.85499 15.02407 8.24181 1.000 121.46048 190 GLN E CA 1
ATOM 22133 C C . GLN G 1 190 ? -52.37098 16.38729 8.67621 1.000 124.42262 190 GLN E C 1
ATOM 22134 O O . GLN G 1 190 ? -52.04858 17.41309 8.07277 1.000 124.15569 190 GLN E O 1
ATOM 22148 N N . VAL G 1 191 ? -53.19417 16.38407 9.72649 1.000 131.04724 191 VAL E N 1
ATOM 22149 C CA . VAL G 1 191 ? -53.56784 17.59963 10.43470 1.000 128.97188 191 VAL E CA 1
ATOM 22150 C C . VAL G 1 191 ? -53.43706 17.36314 11.93434 1.000 127.51934 191 VAL E C 1
ATOM 22151 O O . VAL G 1 191 ? -53.67127 16.25837 12.44296 1.000 125.59741 191 VAL E O 1
ATOM 22164 N N . LEU G 1 192 ? -53.05488 18.42583 12.63934 1.000 120.49397 192 LEU E N 1
ATOM 22165 C CA . LEU G 1 192 ? -52.90511 18.43295 14.08897 1.000 121.11076 192 LEU E CA 1
ATOM 22166 C C . LEU G 1 192 ? -53.97448 19.34554 14.67336 1.000 123.44060 192 LEU E C 1
ATOM 22167 O O . LEU G 1 192 ? -53.98334 20.55051 14.39722 1.000 125.03571 192 LEU E O 1
ATOM 22183 N N . LEU G 1 193 ? -54.87215 18.77236 15.47362 1.000 127.12553 193 LEU E N 1
ATOM 22184 C CA . LEU G 1 193 ? -55.99163 19.50896 16.03566 1.000 129.94216 193 LEU E CA 1
ATOM 22185 C C . LEU G 1 193 ? -55.83547 19.65120 17.54153 1.000 131.74690 193 LEU E C 1
ATOM 22186 O O . LEU G 1 193 ? -55.53132 18.66031 18.21942 1.000 129.89814 193 LEU E O 1
ATOM 22202 N N . PRO G 1 194 ? -56.03490 20.84497 18.10081 1.000 129.82359 194 PRO E N 1
ATOM 22203 C CA . PRO G 1 194 ? -55.98101 20.99448 19.56081 1.000 128.56787 194 PRO E CA 1
ATOM 22204 C C . PRO G 1 194 ? -56.89617 20.00855 20.27031 1.000 133.65202 194 PRO E C 1
ATOM 22205 O O . PRO G 1 194 ? -58.05169 19.81507 19.88681 1.000 137.25792 194 PRO E O 1
ATOM 22216 N N . SER G 1 195 ? -56.36781 19.38011 21.32230 1.000 138.55330 195 SER E N 1
ATOM 22217 C CA . SER G 1 195 ? -57.13391 18.37669 22.05162 1.000 140.63672 195 SER E CA 1
ATOM 22218 C C . SER G 1 195 ? -58.43315 18.94036 22.61315 1.000 143.48428 195 SER E C 1
ATOM 22219 O O . SER G 1 195 ? -59.35428 18.16992 22.90830 1.000 140.70159 195 SER E O 1
ATOM 22227 N N . LYS G 1 196 ? -58.52058 20.26443 22.77410 1.000 149.24264 196 LYS E N 1
ATOM 22228 C CA . LYS G 1 196 ? -59.74331 20.88677 23.27245 1.000 148.90816 196 LYS E CA 1
ATOM 22229 C C . LYS G 1 196 ? -60.97020 20.39590 22.51371 1.000 148.61549 196 LYS E C 1
ATOM 22230 O O . LYS G 1 196 ? -62.04081 20.20813 23.10404 1.000 147.56078 196 LYS E O 1
ATOM 22249 N N . ASP G 1 197 ? -60.83379 20.17339 21.20979 1.000 142.70449 197 ASP E N 1
ATOM 22250 C CA . ASP G 1 197 ? -61.93430 19.65260 20.40599 1.000 141.57968 197 ASP E CA 1
ATOM 22251 C C . ASP G 1 197 ? -61.87587 18.12999 20.33491 1.000 139.70500 197 ASP E C 1
ATOM 22252 O O . ASP G 1 197 ? -62.56670 17.43829 21.08406 1.000 142.62165 197 ASP E O 1
ATOM 22261 N N . VAL G 1 206 ? -63.83416 15.50228 10.70121 1.000 137.04336 206 VAL E N 1
ATOM 22262 C CA . VAL G 1 206 ? -63.08770 16.31398 9.74622 1.000 140.64543 206 VAL E CA 1
ATOM 22263 C C . VAL G 1 206 ? -63.06143 15.60804 8.39450 1.000 141.69483 206 VAL E C 1
ATOM 22264 O O . VAL G 1 206 ? -63.08806 14.37782 8.32687 1.000 137.45957 206 VAL E O 1
ATOM 22276 N N . VAL G 1 207 ? -63.00734 16.39297 7.32028 1.000 142.70629 207 VAL E N 1
ATOM 22277 C CA . VAL G 1 207 ? -63.09138 15.88068 5.95652 1.000 145.61275 207 VAL E CA 1
ATOM 22278 C C . VAL G 1 207 ? -61.75095 16.08705 5.26235 1.000 146.76347 207 VAL E C 1
ATOM 22279 O O . VAL G 1 207 ? -61.23189 17.21286 5.20628 1.000 147.54981 207 VAL E O 1
ATOM 22292 N N . CYS G 1 208 ? -61.19896 14.98847 4.74273 1.000 141.28695 208 CYS E N 1
ATOM 22293 C CA . CYS G 1 208 ? -60.01524 14.99756 3.89669 1.000 142.67058 208 CYS E CA 1
ATOM 22294 C C . CYS G 1 208 ? -60.45225 15.04217 2.43900 1.000 148.58022 208 CYS E C 1
ATOM 22295 O O . CYS G 1 208 ? -61.31332 14.26152 2.01938 1.000 149.52979 208 CYS E O 1
ATOM 22302 N N . LYS G 1 209 ? -59.85653 15.95387 1.67443 1.000 155.96899 209 LYS E N 1
ATOM 22303 C CA . LYS G 1 209 ? -60.19013 16.18901 0.27932 1.000 156.43368 209 LYS E CA 1
ATOM 22304 C C . LYS G 1 209 ? -58.93531 16.04517 -0.56704 1.000 152.18477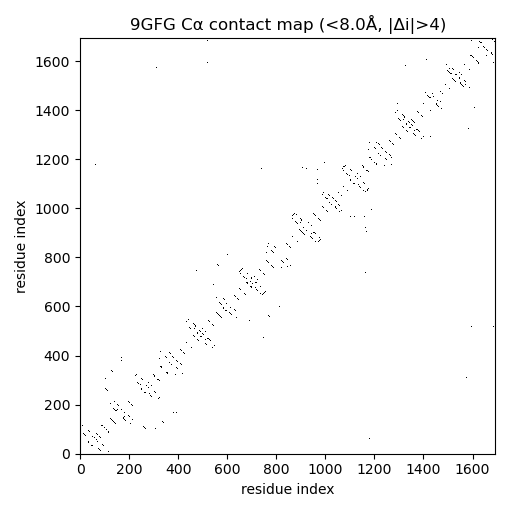 209 LYS E C 1
ATOM 22305 O O . LYS G 1 209 ? -57.87411 16.55627 -0.19918 1.000 155.24952 209 LYS E O 1
ATOM 22324 N N . VAL G 1 210 ? -59.05086 15.35896 -1.70180 1.000 151.68376 210 VAL E N 1
ATOM 22325 C CA . VAL G 1 210 ? -57.93982 15.21657 -2.63450 1.000 150.74073 210 VAL E CA 1
ATOM 22326 C C . VAL G 1 210 ? -58.41381 15.58961 -4.03004 1.000 149.01274 210 VAL E C 1
ATOM 22327 O O . VAL G 1 210 ? -59.49955 15.18166 -4.46079 1.000 147.09409 210 VAL E O 1
ATOM 22340 N N . GLN G 1 211 ? -57.58785 16.35428 -4.73685 1.000 139.88037 211 GLN E N 1
ATOM 22341 C CA . GLN G 1 211 ? -57.81092 16.68043 -6.13759 1.000 138.58035 211 GLN E CA 1
ATOM 22342 C C . GLN G 1 211 ? -56.77180 15.95301 -6.97946 1.000 134.96272 211 GLN E C 1
ATOM 22343 O O . GLN G 1 211 ? -55.57770 15.96719 -6.64767 1.000 131.67876 211 GLN E O 1
ATOM 22357 N N . HIS G 1 212 ? -57.23830 15.31607 -8.06115 1.000 138.39968 212 HIS E N 1
ATOM 22358 C CA . HIS G 1 212 ? -56.44089 14.50596 -8.97397 1.000 140.28119 212 HIS E CA 1
ATOM 22359 C C . HIS G 1 212 ? -57.07003 14.62087 -10.35679 1.000 140.70238 212 HIS E C 1
ATOM 22360 O O . HIS G 1 212 ? -58.30335 14.70215 -10.45606 1.000 143.74541 212 HIS E O 1
ATOM 22374 N N . PRO G 1 213 ? -56.27264 14.63114 -11.43199 1.000 138.31800 213 PRO E N 1
ATOM 22375 C CA . PRO G 1 213 ? -56.85795 14.82147 -12.77299 1.000 138.26428 213 PRO E CA 1
ATOM 22376 C C . PRO G 1 213 ? -57.89531 13.77952 -13.16017 1.000 138.95569 213 PRO E C 1
ATOM 22377 O O . PRO G 1 213 ? -58.69625 14.03861 -14.06764 1.000 137.95987 213 PRO E O 1
ATOM 22388 N N . ASN G 1 214 ? -57.91179 12.61713 -12.51146 1.000 147.25712 214 ASN E N 1
ATOM 22389 C CA . ASN G 1 214 ? -58.80292 11.52624 -12.88220 1.000 141.81182 214 ASN E CA 1
ATOM 22390 C C . ASN G 1 214 ? -59.98379 11.37231 -11.93374 1.000 141.42335 214 ASN E C 1
ATOM 22391 O O . ASN G 1 214 ? -60.81136 10.47890 -12.13907 1.000 144.36425 214 ASN E O 1
ATOM 22402 N N . GLY G 1 215 ? -60.08533 12.21321 -10.90746 1.000 144.03421 215 GLY E N 1
ATOM 22403 C CA . GLY G 1 215 ? -61.21746 12.15810 -10.00454 1.000 144.96197 215 GLY E CA 1
ATOM 22404 C C . GLY G 1 215 ? -60.91391 12.71061 -8.62823 1.000 145.44476 215 GLY E C 1
ATOM 22405 O O . GLY G 1 215 ? -60.00004 12.23218 -7.94959 1.000 146.57189 215 GLY E O 1
ATOM 22409 N N . ASN G 1 216 ? -61.66877 13.72168 -8.20676 1.000 149.00789 216 ASN E N 1
ATOM 22410 C CA . ASN G 1 216 ? -61.51920 14.26624 -6.86618 1.000 153.53401 216 ASN E CA 1
ATOM 22411 C C . ASN G 1 216 ? -62.29382 13.41737 -5.86709 1.000 156.37641 216 ASN E C 1
ATOM 22412 O O . ASN G 1 216 ? -63.35258 12.86579 -6.18033 1.000 156.54868 216 ASN E O 1
ATOM 22423 N N . LYS G 1 217 ? -61.75893 13.31685 -4.65074 1.000 163.44410 217 LYS E N 1
ATOM 22424 C CA . LYS G 1 217 ? -62.32663 12.41782 -3.65645 1.000 164.03812 217 LYS E CA 1
ATOM 22425 C C . LYS G 1 217 ? -62.38357 13.10117 -2.29757 1.000 162.58223 217 LYS E C 1
ATOM 22426 O O . LYS G 1 217 ? -61.60791 14.01624 -2.00704 1.000 161.41927 217 LYS E O 1
ATOM 22445 N N . GLU G 1 218 ? -63.32423 12.64549 -1.47025 1.000 154.57153 218 GLU E N 1
ATOM 22446 C CA . GLU G 1 218 ? -63.48489 13.12913 -0.10692 1.000 152.00081 218 GLU E CA 1
ATOM 22447 C C . GLU G 1 218 ? -63.69712 11.94512 0.82451 1.000 150.41961 218 GLU E C 1
ATOM 22448 O O . GLU G 1 218 ? -64.22726 10.90659 0.42057 1.000 148.65118 218 GLU E O 1
ATOM 22460 N N . LYS G 1 219 ? -63.28401 12.11112 2.07951 1.000 148.89044 219 LYS E N 1
ATOM 22461 C CA . LYS G 1 219 ? -63.44717 11.05039 3.06677 1.000 146.52930 219 LYS E CA 1
ATOM 22462 C C . LYS G 1 219 ? -63.52226 11.66636 4.45657 1.000 143.99590 219 LYS E C 1
ATOM 22463 O O . LYS G 1 219 ? -62.69167 12.50891 4.80712 1.000 144.44410 219 LYS E O 1
ATOM 22482 N N . ASN G 1 220 ? -64.51670 11.25549 5.24034 1.000 141.25011 220 ASN E N 1
ATOM 22483 C CA . ASN G 1 220 ? -64.59172 11.66668 6.63625 1.000 140.76351 220 ASN E CA 1
ATOM 22484 C C . ASN G 1 220 ? -63.56524 10.89590 7.45837 1.000 138.53082 220 ASN E C 1
ATOM 22485 O O . ASN G 1 220 ? -63.42382 9.67891 7.30589 1.000 138.63729 220 ASN E O 1
ATOM 22496 N N . VAL G 1 221 ? -62.84491 11.60616 8.31956 1.000 141.33710 221 VAL E N 1
ATOM 22497 C CA . VAL G 1 221 ? -61.84174 11.02024 9.20066 1.000 140.99046 221 VAL E CA 1
ATOM 22498 C C . VAL G 1 221 ? -62.35202 11.15733 10.63457 1.000 137.09703 221 VAL E C 1
ATOM 22499 O O . VAL G 1 221 ? -62.46298 12.28214 11.14529 1.000 132.52860 221 VAL E O 1
ATOM 22512 N N . PRO G 1 222 ? -62.68820 10.06000 11.31605 1.000 132.16012 222 PRO E N 1
ATOM 22513 C CA . PRO G 1 222 ? -63.16102 10.17108 12.70098 1.000 133.12800 222 PRO E CA 1
ATOM 22514 C C . PRO G 1 222 ? -62.11401 10.78923 13.61507 1.000 130.03962 222 PRO E C 1
ATOM 22515 O O . PRO G 1 222 ? -60.91234 10.77068 13.33973 1.000 127.34924 222 PRO E O 1
ATOM 22526 N N . LEU G 1 223 ? -62.59420 11.33769 14.72695 1.000 129.61734 223 LEU E N 1
ATOM 22527 C CA . LEU G 1 223 ? -61.71863 11.88924 15.75281 1.000 128.58914 223 LEU E CA 1
ATOM 22528 C C . LEU G 1 223 ? -61.80445 11.04051 17.01947 1.000 131.02821 223 LEU E C 1
ATOM 22529 O O . LEU G 1 223 ? -61.02436 11.21778 17.95531 1.000 131.95466 223 LEU E O 1
ATOM 22545 N N . ASP H 2 1 ? -15.34115 10.16778 -20.32172 1.000 76.18079 1 ASP F N 1
ATOM 22546 C CA . ASP H 2 1 ? -16.34109 11.22268 -19.99467 1.000 73.90079 1 ASP F CA 1
ATOM 22547 C C . ASP H 2 1 ? -15.88030 12.03068 -18.78782 1.000 70.89359 1 ASP F C 1
ATOM 22548 O O . ASP H 2 1 ? -15.24742 11.49808 -17.87440 1.000 70.34469 1 ASP F O 1
ATOM 22559 N N . ILE H 2 2 ? -16.17814 13.32418 -18.79658 1.000 66.76522 2 ILE F N 1
ATOM 22560 C CA . ILE H 2 2 ? -15.78842 14.21036 -17.70846 1.000 69.45884 2 ILE F CA 1
ATOM 22561 C C . ILE H 2 2 ? -16.86084 14.14786 -16.63120 1.000 69.45518 2 ILE F C 1
ATOM 22562 O O . ILE H 2 2 ? -18.01883 14.50052 -16.87601 1.000 70.22996 2 ILE F O 1
ATOM 22578 N N . GLN H 2 3 ? -16.48062 13.70103 -15.44016 1.000 70.51139 3 GLN F N 1
ATOM 22579 C CA . GLN H 2 3 ? -17.39365 13.67706 -14.31000 1.000 72.15782 3 GLN F CA 1
ATOM 22580 C C . GLN H 2 3 ? -17.16266 14.89905 -13.43174 1.000 67.17802 3 GLN F C 1
ATOM 22581 O O . GLN H 2 3 ? -16.03842 15.38745 -13.28741 1.000 63.94250 3 GLN F O 1
ATOM 22595 N N . LEU H 2 4 ? -18.25277 15.39356 -12.85879 1.000 64.21271 4 LEU F N 1
ATOM 22596 C CA . LEU H 2 4 ? -18.23996 16.54178 -11.96792 1.000 65.34389 4 LEU F CA 1
ATOM 22597 C C . LEU H 2 4 ? -18.71853 16.09496 -10.59384 1.000 67.07261 4 LEU F C 1
ATOM 22598 O O . LEU H 2 4 ? -19.75960 15.43912 -10.47444 1.000 65.36406 4 LEU F O 1
ATOM 22614 N N . THR H 2 5 ? -17.94701 16.43560 -9.56603 1.000 67.80018 5 THR F N 1
ATOM 22615 C CA . THR H 2 5 ? -18.25352 16.09158 -8.18351 1.000 71.71474 5 THR F CA 1
ATOM 22616 C C . THR H 2 5 ? -18.43876 17.38123 -7.40244 1.000 66.95283 5 THR F C 1
ATOM 22617 O O . THR H 2 5 ? -17.50856 18.18600 -7.30470 1.000 64.66182 5 THR F O 1
ATOM 22628 N N . GLN H 2 6 ? -19.63165 17.58467 -6.86241 1.000 63.30210 6 GLN F N 1
ATOM 22629 C CA . GLN H 2 6 ? -19.91709 18.77107 -6.07359 1.000 69.99876 6 GLN F CA 1
ATOM 22630 C C . GLN H 2 6 ? -19.75250 18.44246 -4.59684 1.000 72.79978 6 GLN F C 1
ATOM 22631 O O . GLN H 2 6 ? -20.13989 17.35985 -4.14182 1.000 68.56810 6 GLN F O 1
ATOM 22645 N N . SER H 2 7 ? -19.17844 19.38668 -3.85170 1.000 71.57415 7 SER F N 1
ATOM 22646 C CA . SER H 2 7 ? -19.01396 19.21811 -2.41825 1.000 79.01810 7 SER F CA 1
ATOM 22647 C C . SER H 2 7 ? -19.36824 20.51265 -1.69738 1.000 75.28960 7 SER F C 1
ATOM 22648 O O . SER H 2 7 ? -19.07819 21.61411 -2.20116 1.000 74.68132 7 SER F O 1
ATOM 22656 N N . PRO H 2 8 ? -20.04842 20.41354 -0.54346 1.000 76.26762 8 PRO F N 1
ATOM 22657 C CA . PRO H 2 8 ? -20.61240 19.19161 0.05591 1.000 75.37479 8 PRO F CA 1
ATOM 22658 C C . PRO H 2 8 ? -21.88846 18.80843 -0.68325 1.000 72.53151 8 PRO F C 1
ATOM 22659 O O . PRO H 2 8 ? -22.37707 19.59876 -1.48607 1.000 72.42932 8 PRO F O 1
ATOM 22670 N N . SER H 2 9 ? -22.47633 17.63678 -0.44071 1.000 68.13509 9 SER F N 1
ATOM 22671 C CA . SER H 2 9 ? -23.75268 17.32117 -1.07095 1.000 70.82341 9 SER F CA 1
ATOM 22672 C C . SER H 2 9 ? -24.90568 18.05843 -0.40792 1.000 70.08935 9 SER F C 1
ATOM 22673 O O . SER H 2 9 ? -25.93785 18.28330 -1.04924 1.000 68.62794 9 SER F O 1
ATOM 22681 N N . SER H 2 10 ? -24.74792 18.43787 0.85574 1.000 71.06691 10 SER F N 1
ATOM 22682 C CA . SER H 2 10 ? -25.75347 19.19137 1.58418 1.000 70.01439 10 SER F CA 1
ATOM 22683 C C . SER H 2 10 ? -25.02856 20.18530 2.47588 1.000 70.01426 10 SER F C 1
ATOM 22684 O O . SER H 2 10 ? -23.91585 19.92560 2.94082 1.000 69.93312 10 SER F O 1
ATOM 22692 N N . LEU H 2 11 ? -25.66262 21.32782 2.71138 1.000 70.88083 11 LEU F N 1
ATOM 22693 C CA . LEU H 2 11 ? -25.01348 22.39366 3.45939 1.000 70.47759 11 LEU F CA 1
ATOM 22694 C C . LEU H 2 11 ? -26.07365 23.25498 4.11983 1.000 70.21395 11 LEU F C 1
ATOM 22695 O O . LEU H 2 11 ? -27.02135 23.69596 3.46311 1.000 69.09997 11 LEU F O 1
ATOM 22711 N N . SER H 2 12 ? -25.88802 23.50796 5.41117 1.000 68.01773 12 SER F N 1
ATOM 22712 C CA . SER H 2 12 ? -26.80250 24.30777 6.20928 1.000 70.00365 12 SER F CA 1
ATOM 22713 C C . SER H 2 12 ? -26.17911 25.66667 6.48541 1.000 68.48766 12 SER F C 1
ATOM 22714 O O . SER H 2 12 ? -24.98610 25.76478 6.78486 1.000 69.11892 12 SER F O 1
ATOM 22722 N N . ALA H 2 13 ? -26.98404 26.71599 6.35582 1.000 71.62034 13 ALA F N 1
ATOM 22723 C CA . ALA H 2 13 ? -26.49093 28.06724 6.55942 1.000 75.40890 13 ALA F CA 1
ATOM 22724 C C . ALA H 2 13 ? -27.64143 28.96097 6.99336 1.000 73.94154 13 ALA F C 1
ATOM 22725 O O . ALA H 2 13 ? -28.81551 28.59300 6.89815 1.000 72.51667 13 ALA F O 1
ATOM 22732 N N . SER H 2 14 ? -27.28155 30.12468 7.51997 1.000 75.39429 14 SER F N 1
ATOM 22733 C CA . SER H 2 14 ? -28.23458 31.11679 7.98895 1.000 78.53530 14 SER F CA 1
ATOM 22734 C C . SER H 2 14 ? -28.29239 32.29866 7.03057 1.000 77.02499 14 SER F C 1
ATOM 22735 O O . SER H 2 14 ? -27.34524 32.57746 6.29103 1.000 76.20356 14 SER F O 1
ATOM 22743 N N . VAL H 2 15 ? -29.42529 33.00224 7.05894 1.000 76.61657 15 VAL F N 1
ATOM 22744 C CA . VAL H 2 15 ? -29.53900 34.24556 6.30915 1.000 78.25890 15 VAL F CA 1
ATOM 22745 C C . VAL H 2 15 ? -28.41320 35.17828 6.73027 1.000 81.25031 15 VAL F C 1
ATOM 22746 O O . VAL H 2 15 ? -28.15508 35.37026 7.92537 1.000 80.93666 15 VAL F O 1
ATOM 22759 N N . GLY H 2 16 ? -27.72481 35.75348 5.74668 1.000 79.40214 16 GLY F N 1
ATOM 22760 C CA . GLY H 2 16 ? -26.59668 36.61607 6.01143 1.000 80.26608 16 GLY F CA 1
ATOM 22761 C C . GLY H 2 16 ? -25.25239 35.92443 5.97429 1.000 79.02840 16 GLY F C 1
ATOM 22762 O O . GLY H 2 16 ? -24.22120 36.60993 5.97173 1.000 79.12930 16 GLY F O 1
ATOM 22766 N N . ASP H 2 17 ? -25.22817 34.59345 5.97476 1.000 74.29043 17 ASP F N 1
ATOM 22767 C CA . ASP H 2 17 ? -23.97014 33.86420 5.95829 1.000 72.91698 17 ASP F CA 1
ATOM 22768 C C . ASP H 2 17 ? -23.28260 33.98966 4.60274 1.000 73.21991 17 ASP F C 1
ATOM 22769 O O . ASP H 2 17 ? -23.91825 34.22363 3.57048 1.000 72.18604 17 ASP F O 1
ATOM 22778 N N . ARG H 2 18 ? -21.96242 33.84345 4.61981 1.000 76.62794 18 ARG F N 1
ATOM 22779 C CA . ARG H 2 18 ? -21.18595 33.69191 3.39996 1.000 73.68629 18 ARG F CA 1
ATOM 22780 C C . ARG H 2 18 ? -21.03514 32.19993 3.12996 1.000 75.16053 18 ARG F C 1
ATOM 22781 O O . ARG H 2 18 ? -20.58306 31.45148 4.00181 1.000 73.35166 18 ARG F O 1
ATOM 22802 N N . VAL H 2 19 ? -21.41720 31.76811 1.93134 1.000 73.91778 19 VAL F N 1
ATOM 22803 C CA . VAL H 2 19 ? -21.46273 30.35274 1.59028 1.000 69.69181 19 VAL F CA 1
ATOM 22804 C C . VAL H 2 19 ? -20.61913 30.09253 0.35264 1.000 69.41221 19 VAL F C 1
ATOM 22805 O O . VAL H 2 19 ? -20.63427 30.87480 -0.60322 1.000 69.04950 19 VAL F O 1
ATOM 22818 N N . THR H 2 20 ? -19.90194 28.97206 0.36632 1.000 67.46647 20 THR F N 1
ATOM 22819 C CA . THR H 2 20 ? -19.07071 28.56730 -0.75593 1.000 67.43116 20 THR F CA 1
ATOM 22820 C C . THR H 2 20 ? -19.27916 27.08500 -1.00997 1.000 66.93032 20 THR F C 1
ATOM 22821 O O . THR H 2 20 ? -19.20195 26.27882 -0.07870 1.000 65.22350 20 THR F O 1
ATOM 22832 N N . ILE H 2 21 ? -19.53902 26.72912 -2.26413 1.000 65.81718 21 ILE F N 1
ATOM 22833 C CA . ILE H 2 21 ? -19.68164 25.33436 -2.65755 1.000 68.41951 21 ILE F CA 1
ATOM 22834 C C . ILE H 2 21 ? -18.74682 25.08510 -3.83130 1.000 70.51976 21 ILE F C 1
ATOM 22835 O O . ILE H 2 21 ? -18.47071 25.98539 -4.62984 1.000 65.47558 21 ILE F O 1
ATOM 22851 N N . THR H 2 22 ? -18.23112 23.86387 -3.92180 1.000 72.45402 22 THR F N 1
ATOM 22852 C CA . THR H 2 22 ? -17.18222 23.55528 -4.87625 1.000 73.35109 22 THR F CA 1
ATOM 22853 C C . THR H 2 22 ? -17.65314 22.49257 -5.85374 1.000 71.63275 22 THR F C 1
ATOM 22854 O O . THR H 2 22 ? -18.53474 21.68352 -5.54922 1.000 69.05239 22 THR F O 1
ATOM 22865 N N . CYS H 2 23 ? -17.06009 22.53554 -7.04101 1.000 71.85732 23 CYS F N 1
ATOM 22866 C CA . CYS H 2 23 ? -17.27837 21.56528 -8.10299 1.000 65.89568 23 CYS F CA 1
ATOM 22867 C C . CYS H 2 23 ? -15.90904 21.18150 -8.64209 1.000 65.66085 23 CYS F C 1
ATOM 22868 O O . CYS H 2 23 ? -15.10423 22.05773 -8.97453 1.000 67.02476 23 CYS F O 1
ATOM 22875 N N . ARG H 2 24 ? -15.61942 19.88370 -8.67255 1.000 65.14135 24 ARG F N 1
ATOM 22876 C CA . ARG H 2 24 ? -14.34633 19.37457 -9.16810 1.000 68.86017 24 ARG F CA 1
ATOM 22877 C C . ARG H 2 24 ? -14.58447 18.49596 -10.38814 1.000 67.53650 24 ARG F C 1
ATOM 22878 O O . ARG H 2 24 ? -15.47510 17.64098 -10.37874 1.000 65.39171 24 ARG F O 1
ATOM 22899 N N . ALA H 2 25 ? -13.79085 18.71490 -11.43579 1.000 68.06765 25 ALA F N 1
ATOM 22900 C CA . ALA H 2 25 ? -13.90287 17.97423 -12.68578 1.000 67.17381 25 ALA F CA 1
ATOM 22901 C C . ALA H 2 25 ? -12.80024 16.92820 -12.79037 1.000 66.28785 25 ALA F C 1
ATOM 22902 O O . ALA H 2 25 ? -11.65067 17.18188 -12.42032 1.000 68.21042 25 ALA F O 1
ATOM 22909 N N . SER H 2 26 ? -13.15866 15.75072 -13.31032 1.000 63.56409 26 SER F N 1
ATOM 22910 C CA . SER H 2 26 ? -12.19748 14.65550 -13.40604 1.000 64.55838 26 SER F CA 1
ATOM 22911 C C . SER H 2 26 ? -10.99645 15.01610 -14.27581 1.000 66.81406 26 SER F C 1
ATOM 22912 O O . SER H 2 26 ? -9.91943 14.43230 -14.11272 1.000 69.22791 26 SER F O 1
ATOM 22920 N N . GLN H 2 27 ? -11.15736 15.94767 -15.21297 1.000 67.12375 27 GLN F N 1
ATOM 22921 C CA . GLN H 2 27 ? -10.03637 16.42831 -16.00817 1.000 69.33517 27 GLN F CA 1
ATOM 22922 C C . GLN H 2 27 ? -10.27737 17.88455 -16.37553 1.000 66.89894 27 GLN F C 1
ATOM 22923 O O . GLN H 2 27 ? -11.38709 18.40802 -16.24477 1.000 64.61312 27 GLN F O 1
ATOM 22937 N N . SER H 2 28 ? -9.21891 18.53127 -16.85592 1.000 64.56744 28 SER F N 1
ATOM 22938 C CA . SER H 2 28 ? -9.28250 19.95862 -17.13636 1.000 67.60986 28 SER F CA 1
ATOM 22939 C C . SER H 2 28 ? -10.39348 20.26945 -18.12690 1.000 68.20757 28 SER F C 1
ATOM 22940 O O . SER H 2 28 ? -10.51291 19.62183 -19.17018 1.000 66.48271 28 SER F O 1
ATOM 22948 N N . ILE H 2 29 ? -11.19581 21.27959 -17.80203 1.000 71.17367 29 ILE F N 1
ATOM 22949 C CA . ILE H 2 29 ? -12.24621 21.76844 -18.68226 1.000 71.38908 29 ILE F CA 1
ATOM 22950 C C . ILE H 2 29 ? -12.06814 23.25516 -18.98258 1.000 71.19686 29 ILE F C 1
ATOM 22951 O O . ILE H 2 29 ? -12.99697 23.91079 -19.44372 1.000 67.34863 29 ILE F O 1
ATOM 22967 N N . SER H 2 30 ? -10.88095 23.79805 -18.70881 1.000 71.46397 30 SER F N 1
ATOM 22968 C CA . SER H 2 30 ? -10.58311 25.21540 -18.93224 1.000 73.14405 30 SER F CA 1
ATOM 22969 C C . SER H 2 30 ? -11.57646 26.02281 -18.10458 1.000 70.39214 30 SER F C 1
ATOM 22970 O O . SER H 2 30 ? -11.65362 25.79867 -16.88382 1.000 73.29420 30 SER F O 1
ATOM 22978 N N . SER H 2 31 ? -12.33736 26.94728 -18.69213 1.000 72.81874 31 SER F N 1
ATOM 22979 C CA . SER H 2 31 ? -13.34534 27.72445 -17.98260 1.000 72.04973 31 SER F CA 1
ATOM 22980 C C . SER H 2 31 ? -14.76054 27.36123 -18.41671 1.000 68.74602 31 SER F C 1
ATOM 22981 O O . SER H 2 31 ? -15.68200 28.16370 -18.24677 1.000 68.18019 31 SER F O 1
ATOM 22989 N N . TYR H 2 32 ? -14.94580 26.18362 -19.01109 1.000 65.95310 32 TYR F N 1
ATOM 22990 C CA . TYR H 2 32 ? -16.25217 25.76627 -19.51653 1.000 66.86097 32 TYR F CA 1
ATOM 22991 C C . TYR H 2 32 ? -17.10389 25.14443 -18.40266 1.000 63.80979 32 TYR F C 1
ATOM 22992 O O . TYR H 2 32 ? -17.52870 23.99148 -18.47253 1.000 63.20056 32 TYR F O 1
ATOM 23010 N N . LEU H 2 33 ? -17.37496 25.93908 -17.36671 1.000 65.09205 33 LEU F N 1
ATOM 23011 C CA . LEU H 2 33 ? -18.21186 25.49627 -16.26014 1.000 63.83184 33 LEU F CA 1
ATOM 23012 C C . LEU H 2 33 ? -19.31913 26.50497 -15.98813 1.000 61.55424 33 LEU F C 1
ATOM 23013 O O . LEU H 2 33 ? -19.07066 27.71119 -15.91649 1.000 63.62861 33 LEU F O 1
ATOM 23029 N N . ASN H 2 34 ? -20.53382 25.99632 -15.79223 1.000 59.55456 34 ASN F N 1
ATOM 23030 C CA . ASN H 2 34 ? -21.71326 26.81086 -15.55257 1.000 63.41846 34 ASN F CA 1
ATOM 23031 C C . ASN H 2 34 ? -22.39400 26.35892 -14.26953 1.000 61.09005 34 ASN F C 1
ATOM 23032 O O . ASN H 2 34 ? -22.33120 25.18684 -13.89449 1.000 58.86618 34 ASN F O 1
ATOM 23043 N N . TRP H 2 35 ? -23.04089 27.30796 -13.59984 1.000 61.90690 35 TRP F N 1
ATOM 23044 C CA . TRP H 2 35 ? -23.76963 27.06561 -12.36384 1.000 63.49004 35 TRP F CA 1
ATOM 23045 C C . TRP H 2 35 ? -25.23270 27.43443 -12.56021 1.000 63.07018 35 TRP F C 1
ATOM 23046 O O . TRP H 2 35 ? -25.53833 28.53292 -13.04971 1.000 63.96000 35 TRP F O 1
ATOM 23067 N N . TYR H 2 36 ? -26.11749 26.52433 -12.14200 1.000 62.99041 36 TYR F N 1
ATOM 23068 C CA . TYR H 2 36 ? -27.56221 26.66663 -12.22128 1.000 65.01273 36 TYR F CA 1
ATOM 23069 C C . TYR H 2 36 ? -28.17557 26.52146 -10.83333 1.000 65.18645 36 TYR F C 1
ATOM 23070 O O . TYR H 2 36 ? -27.63498 25.82319 -9.96854 1.000 63.06512 36 TYR F O 1
ATOM 23088 N N . GLN H 2 37 ? -29.31656 27.18112 -10.63758 1.000 65.70942 37 GLN F N 1
ATOM 23089 C CA . GLN H 2 37 ? -30.11468 27.08081 -9.42279 1.000 65.20457 37 GLN F CA 1
ATOM 23090 C C . GLN H 2 37 ? -31.44282 26.40906 -9.74814 1.000 65.83550 37 GLN F C 1
ATOM 23091 O O . GLN H 2 37 ? -32.03957 26.67696 -10.79517 1.000 66.49744 37 GLN F O 1
ATOM 23105 N N . GLN H 2 38 ? -31.90835 25.53975 -8.85065 1.000 65.73732 38 GLN F N 1
ATOM 23106 C CA . GLN H 2 38 ? -33.18487 24.85645 -9.02686 1.000 67.72035 38 GLN F CA 1
ATOM 23107 C C . GLN H 2 38 ? -33.88256 24.73814 -7.68052 1.000 70.06589 38 GLN F C 1
ATOM 23108 O O . GLN H 2 38 ? -33.30941 24.21122 -6.71784 1.000 69.16552 38 GLN F O 1
ATOM 23122 N N . LYS H 2 39 ? -35.10794 25.25033 -7.61709 1.000 70.45132 39 LYS F N 1
ATOM 23123 C CA . LYS H 2 39 ? -36.00378 25.09821 -6.48643 1.000 73.91374 39 LYS F CA 1
ATOM 23124 C C . LYS H 2 39 ? -37.02874 24.01241 -6.77703 1.000 78.39136 39 LYS F C 1
ATOM 23125 O O . LYS H 2 39 ? -37.25863 23.65392 -7.93576 1.000 78.64809 39 LYS F O 1
ATOM 23144 N N . PRO H 2 40 ? -37.65874 23.45152 -5.74712 1.000 77.69114 40 PRO F N 1
ATOM 23145 C CA . PRO H 2 40 ? -38.53521 22.29356 -5.96946 1.000 79.06176 40 PRO F CA 1
ATOM 23146 C C . PRO H 2 40 ? -39.67024 22.61576 -6.93032 1.000 80.39396 40 PRO F C 1
ATOM 23147 O O . PRO H 2 40 ? -40.31664 23.66149 -6.83237 1.000 80.97001 40 PRO F O 1
ATOM 23158 N N . GLY H 2 41 ? -39.90052 21.70299 -7.87221 1.000 82.06643 41 GLY F N 1
ATOM 23159 C CA . GLY H 2 41 ? -40.98777 21.84002 -8.81790 1.000 83.02818 41 GLY F CA 1
ATOM 23160 C C . GLY H 2 41 ? -40.78401 22.87455 -9.89774 1.000 83.44189 41 GLY F C 1
ATOM 23161 O O . GLY H 2 41 ? -41.74067 23.20027 -10.60567 1.000 87.91904 41 GLY F O 1
ATOM 23165 N N . LYS H 2 42 ? -39.57206 23.39759 -10.05786 1.000 85.75590 42 LYS F N 1
ATOM 23166 C CA . LYS H 2 42 ? -39.28948 24.42139 -11.05067 1.000 81.32687 42 LYS F CA 1
ATOM 23167 C C . LYS H 2 42 ? -38.10936 23.97779 -11.90383 1.000 76.29977 42 LYS F C 1
ATOM 23168 O O . LYS H 2 42 ? -37.37648 23.04638 -11.56064 1.000 72.72347 42 LYS F O 1
ATOM 23187 N N . ALA H 2 43 ? -37.93294 24.65768 -13.02917 1.000 74.52711 43 ALA F N 1
ATOM 23188 C CA . ALA H 2 43 ? -36.85748 24.33198 -13.94633 1.000 71.73773 43 ALA F CA 1
ATOM 23189 C C . ALA H 2 43 ? -35.54848 24.94410 -13.46478 1.000 69.32154 43 ALA F C 1
ATOM 23190 O O . ALA H 2 43 ? -35.54847 25.92406 -12.71593 1.000 68.06482 43 ALA F O 1
ATOM 23197 N N . PRO H 2 44 ? -34.41222 24.38135 -13.87395 1.000 69.61534 44 PRO F N 1
ATOM 23198 C CA . PRO H 2 44 ? -33.13440 25.01773 -13.54634 1.000 68.68942 44 PRO F CA 1
ATOM 23199 C C . PRO H 2 44 ? -33.07788 26.42660 -14.11066 1.000 70.06784 44 PRO F C 1
ATOM 23200 O O . PRO H 2 44 ? -33.73147 26.75161 -15.10337 1.000 69.58916 44 PRO F O 1
ATOM 23211 N N . LYS H 2 45 ? -32.28082 27.26335 -13.45866 1.000 70.10692 45 LYS F N 1
ATOM 23212 C CA . LYS H 2 45 ? -32.08591 28.65046 -13.84837 1.000 72.92543 45 LYS F CA 1
ATOM 23213 C C . LYS H 2 45 ? -30.59350 28.93118 -13.85009 1.000 68.65425 45 LYS F C 1
ATOM 23214 O O . LYS H 2 45 ? -29.89557 28.60518 -12.88335 1.000 67.36464 45 LYS F O 1
ATOM 23233 N N . LEU H 2 46 ? -30.10935 29.52277 -14.93592 1.000 68.86351 46 LEU F N 1
ATOM 23234 C CA . LEU H 2 46 ? -28.69123 29.82163 -15.05532 1.000 68.61839 46 LEU F CA 1
ATOM 23235 C C . LEU H 2 46 ? -28.30968 30.94778 -14.10370 1.000 67.20041 46 LEU F C 1
ATOM 23236 O O . LEU H 2 46 ? -28.98562 31.97839 -14.03645 1.000 68.15214 46 LEU F O 1
ATOM 23252 N N . LEU H 2 47 ? -27.23480 30.73807 -13.35099 1.000 65.25595 47 LEU F N 1
ATOM 23253 C CA . LEU H 2 47 ? -26.64461 31.77157 -12.51419 1.000 65.89240 47 LEU F CA 1
ATOM 23254 C C . LEU H 2 47 ? -25.31472 32.25255 -13.06657 1.000 64.68493 47 LEU F C 1
ATOM 23255 O O . LEU H 2 47 ? -25.11016 33.45733 -13.24655 1.000 64.51177 47 LEU F O 1
ATOM 23271 N N . ILE H 2 48 ? -24.40416 31.32737 -13.34812 1.000 64.09359 48 ILE F N 1
ATOM 23272 C CA . ILE H 2 48 ? -23.04774 31.67111 -13.75069 1.000 66.17411 48 ILE F CA 1
ATOM 23273 C C . ILE H 2 48 ? -22.70381 30.86695 -14.98978 1.000 63.94236 48 ILE F C 1
ATOM 23274 O O . ILE H 2 48 ? -23.11434 29.71018 -15.11656 1.000 63.62797 48 ILE F O 1
ATOM 23290 N N . TYR H 2 49 ? -21.95331 31.47506 -15.90081 1.000 61.57571 49 TYR F N 1
ATOM 23291 C CA . TYR H 2 49 ? -21.40618 30.76180 -17.04187 1.000 65.60629 49 TYR F CA 1
ATOM 23292 C C . TYR H 2 49 ? -19.94289 31.13901 -17.20495 1.000 65.05209 49 TYR F C 1
ATOM 23293 O O . TYR H 2 49 ? -19.48368 32.16742 -16.70478 1.000 66.73828 49 TYR F O 1
ATOM 23311 N N . ALA H 2 50 ? -19.20556 30.27372 -17.89450 1.000 63.91921 50 ALA F N 1
ATOM 23312 C CA . ALA H 2 50 ? -17.78052 30.48744 -18.12333 1.000 67.76779 50 ALA F CA 1
ATOM 23313 C C . ALA H 2 50 ? -17.03655 30.67066 -16.80231 1.000 69.18404 50 ALA F C 1
ATOM 23314 O O . ALA H 2 50 ? -16.11911 31.48491 -16.69293 1.000 69.07162 50 ALA F O 1
ATOM 23321 N N . ALA H 2 51 ? -17.46113 29.92106 -15.78404 1.000 68.18757 51 ALA F N 1
ATOM 23322 C CA . ALA H 2 51 ? -16.77865 29.84134 -14.49736 1.000 69.99470 51 ALA F CA 1
ATOM 23323 C C . ALA H 2 51 ? -17.05801 31.04203 -13.59936 1.000 71.58396 51 ALA F C 1
ATOM 23324 O O . ALA H 2 51 ? -17.26995 30.87721 -12.39156 1.000 67.13112 51 ALA F O 1
ATOM 23331 N N . SER H 2 52 ? -17.07030 32.25249 -14.17077 1.000 70.34039 52 SER F N 1
ATOM 23332 C CA . SER H 2 52 ? -17.11464 33.45537 -13.34912 1.000 72.61454 52 SER F CA 1
ATOM 23333 C C . SER H 2 52 ? -17.92328 34.59815 -13.95443 1.000 70.49042 52 SER F C 1
ATOM 23334 O O . SER H 2 52 ? -17.84733 35.72260 -13.44366 1.000 69.93146 52 SER F O 1
ATOM 23342 N N . SER H 2 53 ? -18.68971 34.36710 -15.01283 1.000 71.25135 53 SER F N 1
ATOM 23343 C CA . SER H 2 53 ? -19.47703 35.42319 -15.63587 1.000 72.70016 53 SER F CA 1
ATOM 23344 C C . SER H 2 53 ? -20.90295 35.36290 -15.10598 1.000 70.32191 53 SER F C 1
ATOM 23345 O O . SER H 2 53 ? -21.55665 34.31621 -15.17606 1.000 68.35118 53 SER F O 1
ATOM 23353 N N . LEU H 2 54 ? -21.37413 36.48533 -14.57209 1.000 67.67891 54 LEU F N 1
ATOM 23354 C CA . LEU H 2 54 ? -22.70484 36.55586 -13.98814 1.000 69.21951 54 LEU F CA 1
ATOM 23355 C C . LEU H 2 54 ? -23.74953 36.75052 -15.08102 1.000 70.48503 54 LEU F C 1
ATOM 23356 O O . LEU H 2 54 ? -23.65103 37.67582 -15.89378 1.000 69.21377 54 LEU F O 1
ATOM 23372 N N . GLN H 2 55 ? -24.75123 35.87463 -15.09484 1.000 71.24430 55 GLN F N 1
ATOM 23373 C CA . GLN H 2 55 ? -25.84925 35.99798 -16.04319 1.000 74.08384 55 GLN F CA 1
ATOM 23374 C C . GLN H 2 55 ? -26.67203 37.23798 -15.71649 1.000 76.13775 55 GLN F C 1
ATOM 23375 O O . GLN H 2 55 ? -26.87402 37.57774 -14.54722 1.000 74.12496 55 GLN F O 1
ATOM 23389 N N . SER H 2 56 ? -27.16204 37.90696 -16.75780 1.000 78.55431 56 SER F N 1
ATOM 23390 C CA . SER H 2 56 ? -27.91459 39.13913 -16.56164 1.000 77.61590 56 SER F CA 1
ATOM 23391 C C . SER H 2 56 ? -29.15288 38.88424 -15.71247 1.000 75.45603 56 SER F C 1
ATOM 23392 O O . SER H 2 56 ? -29.87857 37.90808 -15.91614 1.000 76.43141 56 SER F O 1
ATOM 23400 N N . GLY H 2 57 ? -29.39156 39.77822 -14.75345 1.000 77.74854 57 GLY F N 1
ATOM 23401 C CA . GLY H 2 57 ? -30.51365 39.66800 -13.84872 1.000 77.56399 57 GLY F CA 1
ATOM 23402 C C . GLY H 2 57 ? -30.23223 38.91637 -12.56483 1.000 74.86738 57 GLY F C 1
ATOM 23403 O O . GLY H 2 57 ? -31.06474 38.95572 -11.64846 1.000 75.92340 57 GLY F O 1
ATOM 23407 N N . VAL H 2 58 ? -29.08782 38.24921 -12.45591 1.000 74.07395 58 VAL F N 1
ATOM 23408 C CA . VAL H 2 58 ? -28.76002 37.48155 -11.25641 1.000 73.98345 58 VAL F CA 1
ATOM 23409 C C . VAL H 2 58 ? -28.13512 38.42060 -10.22993 1.000 72.62319 58 VAL F C 1
ATOM 23410 O O . VAL H 2 58 ? -27.22275 39.18679 -10.57391 1.000 71.32583 58 VAL F O 1
ATOM 23423 N N . PRO H 2 59 ? -28.56358 38.38313 -8.96514 1.000 74.28237 59 PRO F N 1
ATOM 23424 C CA . PRO H 2 59 ? -28.01171 39.31718 -7.97498 1.000 72.85485 59 PRO F CA 1
ATOM 23425 C C . PRO H 2 59 ? -26.49834 39.21787 -7.86220 1.000 73.33951 59 PRO F C 1
ATOM 23426 O O . PRO H 2 59 ? -25.90869 38.14108 -7.98127 1.000 72.99714 59 PRO F O 1
ATOM 23437 N N . SER H 2 60 ? -25.87430 40.36490 -7.58344 1.000 74.71501 60 SER F N 1
ATOM 23438 C CA . SER H 2 60 ? -24.42016 40.45093 -7.54908 1.000 75.99559 60 SER F CA 1
ATOM 23439 C C . SER H 2 60 ? -23.81068 39.69882 -6.37439 1.000 70.66899 60 SER F C 1
ATOM 23440 O O . SER H 2 60 ? -22.59319 39.49365 -6.36118 1.000 68.43687 60 SER F O 1
ATOM 23448 N N . ARG H 2 61 ? -24.61233 39.27061 -5.39943 1.000 70.35767 61 ARG F N 1
ATOM 23449 C CA . ARG H 2 61 ? -24.05418 38.49328 -4.30149 1.000 70.39757 61 ARG F CA 1
ATOM 23450 C C . ARG H 2 61 ? -23.57818 37.11943 -4.75317 1.000 69.76214 61 ARG F C 1
ATOM 23451 O O . ARG H 2 61 ? -22.84589 36.46116 -4.00565 1.000 68.82494 61 ARG F O 1
ATOM 23472 N N . PHE H 2 62 ? -23.96813 36.68346 -5.95102 1.000 68.93269 62 PHE F N 1
ATOM 23473 C CA . PHE H 2 62 ? -23.47813 35.44475 -6.53898 1.000 67.61663 62 PHE F CA 1
ATOM 23474 C C . PHE H 2 62 ? -22.19382 35.72212 -7.30616 1.000 65.76277 62 PHE F C 1
ATOM 23475 O O . PHE H 2 62 ? -22.10776 36.70366 -8.05058 1.000 68.60766 62 PHE F O 1
ATOM 23492 N N . SER H 2 63 ? -21.18934 34.87744 -7.09900 1.000 66.66361 63 SER F N 1
ATOM 23493 C CA . SER H 2 63 ? -19.96886 34.96030 -7.88321 1.000 67.65527 63 SER F CA 1
ATOM 23494 C C . SER H 2 63 ? -19.41279 33.55697 -8.05058 1.000 68.87825 63 SER F C 1
ATOM 23495 O O . SER H 2 63 ? -19.77676 32.63447 -7.31979 1.000 66.48680 63 SER F O 1
ATOM 23503 N N . GLY H 2 64 ? -18.53743 33.40275 -9.03109 1.000 70.13681 64 GLY F N 1
ATOM 23504 C CA . GLY H 2 64 ? -17.90179 32.12377 -9.28155 1.000 67.90989 64 GLY F CA 1
ATOM 23505 C C . GLY H 2 64 ? -16.45425 32.32924 -9.66288 1.000 67.15097 64 GLY F C 1
ATOM 23506 O O . GLY H 2 64 ? -16.07398 33.37301 -10.19636 1.000 68.68928 64 GLY F O 1
ATOM 23510 N N . SER H 2 65 ? -15.63592 31.32825 -9.35198 1.000 65.69285 65 SER F N 1
ATOM 23511 C CA . SER H 2 65 ? -14.23481 31.37096 -9.75023 1.000 70.33126 65 SER F CA 1
ATOM 23512 C C . SER H 2 65 ? -13.73259 29.95662 -9.99980 1.000 67.99744 65 SER F C 1
ATOM 23513 O O . SER H 2 65 ? -14.37048 28.97139 -9.62533 1.000 65.82946 65 SER F O 1
ATOM 23521 N N . GLY H 2 66 ? -12.57205 29.87278 -10.64886 1.000 69.17830 66 GLY F N 1
ATOM 23522 C CA . GLY H 2 66 ? -11.92212 28.60301 -10.90513 1.000 70.78674 66 GLY F CA 1
ATOM 23523 C C . GLY H 2 66 ? -11.56350 28.39532 -12.36157 1.000 73.48850 66 GLY F C 1
ATOM 23524 O O . GLY H 2 66 ? -12.13692 29.03164 -13.25021 1.000 71.59349 66 GLY F O 1
ATOM 23528 N N . SER H 2 67 ? -10.60356 27.50693 -12.60994 1.000 80.02174 67 SER F N 1
ATOM 23529 C CA . SER H 2 67 ? -10.23633 27.09813 -13.95760 1.000 85.59273 67 SER F CA 1
ATOM 23530 C C . SER H 2 67 ? -9.48459 25.78006 -13.87008 1.000 76.91046 67 SER F C 1
ATOM 23531 O O . SER H 2 67 ? -8.77095 25.52167 -12.89694 1.000 78.64982 67 SER F O 1
ATOM 23539 N N . GLY H 2 68 ? -9.64220 24.95870 -14.90451 1.000 78.65708 68 GLY F N 1
ATOM 23540 C CA . GLY H 2 68 ? -9.02741 23.64787 -14.92245 1.000 72.88433 68 GLY F CA 1
ATOM 23541 C C . GLY H 2 68 ? -9.94387 22.57876 -14.36882 1.000 71.16423 68 GLY F C 1
ATOM 23542 O O . GLY H 2 68 ? -10.87337 22.13976 -15.05237 1.000 71.21053 68 GLY F O 1
ATOM 23546 N N . THR H 2 69 ? -9.69848 22.15351 -13.12825 1.000 71.23762 69 THR F N 1
ATOM 23547 C CA . THR H 2 69 ? -10.46838 21.08176 -12.51943 1.000 71.09298 69 THR F CA 1
ATOM 23548 C C . THR H 2 69 ? -11.23620 21.49434 -11.27269 1.000 70.58779 69 THR F C 1
ATOM 23549 O O . THR H 2 69 ? -12.09116 20.72501 -10.82344 1.000 70.95171 69 THR F O 1
ATOM 23560 N N . ASP H 2 70 ? -10.98691 22.68146 -10.71976 1.000 70.68704 70 ASP F N 1
ATOM 23561 C CA . ASP H 2 70 ? -11.52196 23.07577 -9.41864 1.000 71.74524 70 ASP F CA 1
ATOM 23562 C C . ASP H 2 70 ? -12.22975 24.41901 -9.53978 1.000 70.95379 70 ASP F C 1
ATOM 23563 O O . ASP H 2 70 ? -11.62283 25.40450 -9.97082 1.000 70.14527 70 ASP F O 1
ATOM 23572 N N . PHE H 2 71 ? -13.50471 24.46225 -9.14640 1.000 71.28304 71 PHE F N 1
ATOM 23573 C CA . PHE H 2 71 ? -14.33851 25.64504 -9.30400 1.000 73.01656 71 PHE F CA 1
ATOM 23574 C C . PHE H 2 71 ? -15.15041 25.86421 -8.03658 1.000 69.19537 71 PHE F C 1
ATOM 23575 O O . PHE H 2 71 ? -15.42746 24.92705 -7.28634 1.000 70.05211 71 PHE F O 1
ATOM 23592 N N . THR H 2 72 ? -15.55764 27.11386 -7.82047 1.000 64.42137 72 THR F N 1
ATOM 23593 C CA . THR H 2 72 ? -16.31281 27.49260 -6.63626 1.000 65.50509 72 THR F CA 1
ATOM 23594 C C . THR H 2 72 ? -17.41994 28.46559 -7.00877 1.000 64.74160 72 THR F C 1
ATOM 23595 O O . THR H 2 72 ? -17.24065 29.32752 -7.87759 1.000 65.20616 72 THR F O 1
ATOM 23606 N N . LEU H 2 73 ? -18.56666 28.29107 -6.35541 1.000 64.60008 73 LEU F N 1
ATOM 23607 C CA . LEU H 2 73 ? -19.66831 29.24215 -6.36162 1.000 65.11206 73 LEU F CA 1
ATOM 23608 C C . LEU H 2 73 ? -19.79420 29.82703 -4.96145 1.000 64.56347 73 LEU F C 1
ATOM 23609 O O . LEU H 2 73 ? -19.85536 29.08018 -3.97659 1.000 64.70479 73 LEU F O 1
ATOM 23625 N N . THR H 2 74 ? -19.82661 31.15469 -4.87570 1.000 67.09464 74 THR F N 1
ATOM 23626 C CA . THR H 2 74 ? -19.87075 31.87013 -3.60979 1.000 69.45899 74 THR F CA 1
ATOM 23627 C C . THR H 2 74 ? -21.09474 32.77246 -3.57105 1.000 69.84425 74 THR F C 1
ATOM 23628 O O . THR H 2 74 ? -21.37762 33.48878 -4.53714 1.000 69.27214 74 THR F O 1
ATOM 23639 N N . ILE H 2 75 ? -21.82126 32.71808 -2.45921 1.000 70.28386 75 ILE F N 1
ATOM 23640 C CA . ILE H 2 75 ? -22.89157 33.65518 -2.14158 1.000 71.17338 75 ILE F CA 1
ATOM 23641 C C . ILE H 2 75 ? -22.42033 34.45589 -0.93512 1.000 74.27033 75 ILE F C 1
ATOM 23642 O O . ILE H 2 75 ? -22.23717 33.89878 0.15464 1.000 72.60590 75 ILE F O 1
ATOM 23658 N N . SER H 2 76 ? -22.22284 35.76100 -1.12256 1.000 73.22298 76 SER F N 1
ATOM 23659 C CA . SER H 2 76 ? -21.54313 36.55105 -0.10206 1.000 72.17972 76 SER F CA 1
ATOM 23660 C C . SER H 2 76 ? -22.44967 36.89574 1.07173 1.000 73.39508 76 SER F C 1
ATOM 23661 O O . SER H 2 76 ? -21.95922 37.08679 2.19021 1.000 75.69711 76 SER F O 1
ATOM 23669 N N . SER H 2 77 ? -23.75981 36.97449 0.84944 1.000 73.40021 77 SER F N 1
ATOM 23670 C CA . SER H 2 77 ? -24.70046 37.27864 1.92663 1.000 73.10289 77 SER F CA 1
ATOM 23671 C C . SER H 2 77 ? -26.00352 36.55736 1.59551 1.000 74.51557 77 SER F C 1
ATOM 23672 O O . SER H 2 77 ? -26.78961 37.03408 0.77162 1.000 72.04252 77 SER F O 1
ATOM 23680 N N . LEU H 2 78 ? -26.21905 35.41594 2.23966 1.000 75.62607 78 LEU F N 1
ATOM 23681 C CA . LEU H 2 78 ? -27.31429 34.53248 1.86796 1.000 74.88363 78 LEU F CA 1
ATOM 23682 C C . LEU H 2 78 ? -28.66094 35.17660 2.17641 1.000 74.84267 78 LEU F C 1
ATOM 23683 O O . LEU H 2 78 ? -28.86627 35.72311 3.26478 1.000 75.65930 78 LEU F O 1
ATOM 23699 N N . GLN H 2 79 ? -29.58138 35.10305 1.21833 1.000 73.60008 79 GLN F N 1
ATOM 23700 C CA . GLN H 2 79 ? -30.94218 35.59377 1.37618 1.000 73.67811 79 GLN F CA 1
ATOM 23701 C C . GLN H 2 79 ? -31.92116 34.42913 1.43575 1.000 73.24119 79 GLN F C 1
ATOM 23702 O O . GLN H 2 79 ? -31.62299 33.33048 0.95615 1.000 73.56937 79 GLN F O 1
ATOM 23716 N N . PRO H 2 80 ? -33.10726 34.63238 2.01628 1.000 75.70079 80 PRO F N 1
ATOM 23717 C CA . PRO H 2 80 ? -34.06293 33.51682 2.12974 1.000 78.00287 80 PRO F CA 1
ATOM 23718 C C . PRO H 2 80 ? -34.36717 32.83791 0.80806 1.000 80.80670 80 PRO F C 1
ATOM 23719 O O . PRO H 2 80 ? -34.59316 31.62136 0.78311 1.000 76.16052 80 PRO F O 1
ATOM 23730 N N . GLU H 2 81 ? -34.39182 33.58462 -0.29285 1.000 75.38478 81 GLU F N 1
ATOM 23731 C CA . GLU H 2 81 ? -34.69182 33.00726 -1.59604 1.000 76.11560 81 GLU F CA 1
ATOM 23732 C C . GLU H 2 81 ? -33.50128 32.28292 -2.21193 1.000 72.96675 81 GLU F C 1
ATOM 23733 O O . GLU H 2 81 ? -33.62129 31.77316 -3.32979 1.000 74.20574 81 GLU F O 1
ATOM 23745 N N . ASP H 2 82 ? -32.36525 32.22307 -1.51871 1.000 75.21393 82 ASP F N 1
ATOM 23746 C CA . ASP H 2 82 ? -31.19074 31.51807 -2.01148 1.000 74.17260 82 ASP F CA 1
ATOM 23747 C C . ASP H 2 82 ? -31.15647 30.05664 -1.58968 1.000 71.64411 82 ASP F C 1
ATOM 23748 O O . ASP H 2 82 ? -30.36258 29.28672 -2.14066 1.000 68.84232 82 ASP F O 1
ATOM 23757 N N . PHE H 2 83 ? -31.97914 29.65727 -0.62577 1.000 71.18215 83 PHE F N 1
ATOM 23758 C CA . PHE H 2 83 ? -32.03956 28.25551 -0.23773 1.000 70.06288 83 PHE F CA 1
ATOM 23759 C C . PHE H 2 83 ? -32.65901 27.45068 -1.37268 1.000 66.81707 83 PHE F C 1
ATOM 23760 O O . PHE H 2 83 ? -33.81791 27.66699 -1.74392 1.000 69.83689 83 PHE F O 1
ATOM 23777 N N . ALA H 2 84 ? -31.87347 26.53458 -1.93159 1.000 67.91320 84 ALA F N 1
ATOM 23778 C CA . ALA H 2 84 ? -32.25333 25.80242 -3.13099 1.000 68.93708 84 ALA F CA 1
ATOM 23779 C C . ALA H 2 84 ? -31.16964 24.78151 -3.43642 1.000 66.90560 84 ALA F C 1
ATOM 23780 O O . ALA H 2 84 ? -30.21483 24.64735 -2.66406 1.000 65.36788 84 ALA F O 1
ATOM 23787 N N . THR H 2 85 ? -31.28658 24.07337 -4.55558 1.000 64.21330 85 THR F N 1
ATOM 23788 C CA . THR H 2 85 ? -30.23207 23.17274 -4.99940 1.000 64.66306 85 THR F CA 1
ATOM 23789 C C . THR H 2 85 ? -29.43723 23.83270 -6.12165 1.000 64.39664 85 THR F C 1
ATOM 23790 O O . THR H 2 85 ? -29.99854 24.53458 -6.96700 1.000 65.83394 85 THR F O 1
ATOM 23801 N N . TYR H 2 86 ? -28.12005 23.64249 -6.09695 1.000 62.50259 86 TYR F N 1
ATOM 23802 C CA . TYR H 2 86 ? -27.21129 24.25035 -7.06101 1.000 63.28817 86 TYR F CA 1
ATOM 23803 C C . TYR H 2 86 ? -26.46526 23.15990 -7.81634 1.000 61.91937 86 TYR F C 1
ATOM 23804 O O . TYR H 2 86 ? -25.97778 22.20317 -7.20559 1.000 62.53618 86 TYR F O 1
ATOM 23822 N N . TYR H 2 87 ? -26.38945 23.30042 -9.14266 1.000 60.36689 87 TYR F N 1
ATOM 23823 C CA . TYR H 2 87 ? -25.72491 22.33114 -10.00759 1.000 58.47403 87 TYR F CA 1
ATOM 23824 C C . TYR H 2 87 ? -24.61661 23.00894 -10.80047 1.000 58.14654 87 TYR F C 1
ATOM 23825 O O . TYR H 2 87 ? -24.78945 24.13053 -11.28235 1.000 58.51321 87 TYR F O 1
ATOM 23843 N N . CYS H 2 88 ? -23.48426 22.32629 -10.94814 1.000 58.13520 88 CYS F N 1
ATOM 23844 C CA . CYS H 2 88 ? -22.48659 22.71486 -11.93365 1.000 58.36910 88 CYS F CA 1
ATOM 23845 C C . CYS H 2 88 ? -22.64897 21.85110 -13.17884 1.000 57.39624 88 CYS F C 1
ATOM 23846 O O . CYS H 2 88 ? -23.24464 20.77124 -13.14312 1.000 56.60125 88 CYS F O 1
ATOM 23853 N N . GLN H 2 89 ? -22.10115 22.34231 -14.28704 1.000 57.96569 89 GLN F N 1
ATOM 23854 C CA . GLN H 2 89 ? -22.29639 21.69647 -15.58010 1.000 60.95754 89 GLN F CA 1
ATOM 23855 C C . GLN H 2 89 ? -21.18708 22.13103 -16.52500 1.000 60.57149 89 GLN F C 1
ATOM 23856 O O . GLN H 2 89 ? -20.93985 23.32777 -16.67573 1.000 59.18968 89 GLN F O 1
ATOM 23870 N N . GLN H 2 90 ? -20.53336 21.16645 -17.16731 1.000 60.73764 90 GLN F N 1
ATOM 23871 C CA . GLN H 2 90 ? -19.38856 21.44173 -18.02627 1.000 63.43631 90 GLN F CA 1
ATOM 23872 C C . GLN H 2 90 ? -19.77459 21.35037 -19.49929 1.000 64.48002 90 GLN F C 1
ATOM 23873 O O . GLN H 2 90 ? -20.55746 20.48294 -19.89748 1.000 61.40231 90 GLN F O 1
ATOM 23887 N N . SER H 2 91 ? -19.20260 22.24580 -20.31000 1.000 61.61223 91 SER F N 1
ATOM 23888 C CA . SER H 2 91 ? -19.46435 22.28953 -21.74455 1.000 64.54572 91 SER F CA 1
ATOM 23889 C C . SER H 2 91 ? -18.18502 22.18166 -22.56953 1.000 64.71026 91 SER F C 1
ATOM 23890 O O . SER H 2 91 ? -18.18989 22.52396 -23.75472 1.000 63.39726 91 SER F O 1
ATOM 23898 N N . TYR H 2 92 ? -17.08538 21.70875 -21.98011 1.000 64.82662 92 TYR F N 1
ATOM 23899 C CA . TYR H 2 92 ? -15.84206 21.62710 -22.74047 1.000 66.48479 92 TYR F CA 1
ATOM 23900 C C . TYR H 2 92 ? -15.82889 20.40630 -23.65576 1.000 66.22246 92 TYR F C 1
ATOM 23901 O O . TYR H 2 92 ? -15.69699 20.53398 -24.87660 1.000 66.44685 92 TYR F O 1
ATOM 23919 N N . SER H 2 93 ? -15.96947 19.21391 -23.08044 1.000 65.48629 93 SER F N 1
ATOM 23920 C CA . SER H 2 93 ? -15.87906 17.95581 -23.81549 1.000 68.01307 93 SER F CA 1
ATOM 23921 C C . SER H 2 93 ? -17.24497 17.28578 -23.77427 1.000 68.70651 93 SER F C 1
ATOM 23922 O O . SER H 2 93 ? -17.69804 16.85240 -22.70964 1.000 66.90102 93 SER F O 1
ATOM 23930 N N . THR H 2 94 ? -17.89831 17.20494 -24.92751 1.000 68.62359 94 THR F N 1
ATOM 23931 C CA . THR H 2 94 ? -19.26894 16.72910 -25.01509 1.000 71.21355 94 THR F CA 1
ATOM 23932 C C . THR H 2 94 ? -19.43922 15.95282 -26.31090 1.000 71.41100 94 THR F C 1
ATOM 23933 O O . THR H 2 94 ? -18.70581 16.19256 -27.27463 1.000 71.12376 94 THR F O 1
ATOM 23944 N N . PRO H 2 95 ? -20.37933 14.99878 -26.35763 1.000 70.09372 95 PRO F N 1
ATOM 23945 C CA . PRO H 2 95 ? -21.21340 14.53210 -25.24520 1.000 70.20696 95 PRO F CA 1
ATOM 23946 C C . PRO H 2 95 ? -20.43745 13.62209 -24.30732 1.000 70.05894 95 PRO F C 1
ATOM 23947 O O . PRO H 2 95 ? -19.40033 13.07517 -24.67262 1.000 70.53964 95 PRO F O 1
ATOM 23958 N N . PRO H 2 96 ? -20.94327 13.41696 -23.09304 1.000 70.66791 96 PRO F N 1
ATOM 23959 C CA . PRO H 2 96 ? -22.15770 14.01273 -22.52096 1.000 68.81168 96 PRO F CA 1
ATOM 23960 C C . PRO H 2 96 ? -21.93528 15.42960 -21.99424 1.000 67.86193 96 PRO F C 1
ATOM 23961 O O . PRO H 2 96 ? -20.81796 15.79811 -21.63756 1.000 64.80585 96 PRO F O 1
ATOM 23972 N N . TYR H 2 97 ? -22.98252 16.25133 -21.96264 1.000 67.06550 97 TYR F N 1
ATOM 23973 C CA . TYR H 2 97 ? -22.97151 17.49366 -21.19134 1.000 65.57949 97 TYR F CA 1
ATOM 23974 C C . TYR H 2 97 ? -23.19253 17.11349 -19.73256 1.000 64.60862 97 TYR F C 1
ATOM 23975 O O . TYR H 2 97 ? -24.31322 16.80608 -19.32158 1.000 65.47863 97 TYR F O 1
ATOM 23993 N N . THR H 2 98 ? -22.12073 17.12474 -18.94509 1.000 62.93150 98 THR F N 1
ATOM 23994 C CA . THR H 2 98 ? -22.16538 16.58202 -17.59378 1.000 63.65389 98 THR F CA 1
ATOM 23995 C C . THR H 2 98 ? -22.69691 17.59724 -16.59196 1.000 62.94730 98 THR F C 1
ATOM 23996 O O . THR H 2 98 ? -22.31798 18.77101 -16.60858 1.000 63.11469 98 THR F O 1
ATOM 24007 N N . PHE H 2 99 ? -23.57730 17.12635 -15.71419 1.000 61.95401 99 PHE F N 1
ATOM 24008 C CA . PHE H 2 99 ? -24.05693 17.88165 -14.56906 1.000 62.14238 99 PHE F CA 1
ATOM 24009 C C . PHE H 2 99 ? -23.53065 17.24376 -13.29123 1.000 61.50673 99 PHE F C 1
ATOM 24010 O O . PHE H 2 99 ? -23.33410 16.02625 -13.22320 1.000 60.44913 99 PHE F O 1
ATOM 24027 N N . GLY H 2 100 ? -23.29936 18.07747 -12.28115 1.000 62.07774 100 GLY F N 1
ATOM 24028 C CA . GLY H 2 100 ? -22.98109 17.57526 -10.96206 1.000 62.91308 100 GLY F CA 1
ATOM 24029 C C . GLY H 2 100 ? -24.20192 16.98708 -10.28110 1.000 63.60753 100 GLY F C 1
ATOM 24030 O O . GLY H 2 100 ? -25.34263 17.15935 -10.71422 1.000 61.35627 100 GLY F O 1
ATOM 24034 N N . GLN H 2 101 ? -23.95673 16.29658 -9.16491 1.000 67.38422 101 GLN F N 1
ATOM 24035 C CA . GLN H 2 101 ? -25.05310 15.68291 -8.42587 1.000 63.74942 101 GLN F CA 1
ATOM 24036 C C . GLN H 2 101 ? -25.85089 16.69876 -7.62174 1.000 64.07726 101 GLN F C 1
ATOM 24037 O O . GLN H 2 101 ? -26.95429 16.37865 -7.17119 1.000 60.99467 101 GLN F O 1
ATOM 24051 N N . GLY H 2 102 ? -25.33067 17.89751 -7.43690 1.000 61.53111 102 GLY F N 1
ATOM 24052 C CA . GLY H 2 102 ? -26.07689 18.94743 -6.77960 1.000 64.39726 102 GLY F CA 1
ATOM 24053 C C . GLY H 2 102 ? -25.64101 19.15275 -5.34092 1.000 65.23581 102 GLY F C 1
ATOM 24054 O O . GLY H 2 102 ? -25.19683 18.22621 -4.65288 1.000 65.00190 102 GLY F O 1
ATOM 24058 N N . THR H 2 103 ? -25.74018 20.40030 -4.88846 1.000 65.02195 103 THR F N 1
ATOM 24059 C CA . THR H 2 103 ? -25.54692 20.77762 -3.49375 1.000 67.98940 103 THR F CA 1
ATOM 24060 C C . THR H 2 103 ? -26.82196 21.46369 -3.02779 1.000 65.33839 103 THR F C 1
ATOM 24061 O O . THR H 2 103 ? -27.21055 22.49313 -3.58998 1.000 63.83544 103 THR F O 1
ATOM 24072 N N . LYS H 2 104 ? -27.47873 20.89337 -2.01876 1.000 64.29527 104 LYS F N 1
ATOM 24073 C CA . LYS H 2 104 ? -28.70707 21.47346 -1.49326 1.000 65.57237 104 LYS F CA 1
ATOM 24074 C C . LYS H 2 104 ? -28.36491 22.39164 -0.32573 1.000 67.47944 104 LYS F C 1
ATOM 24075 O O . LYS H 2 104 ? -27.69262 21.97633 0.62578 1.000 67.12609 104 LYS F O 1
ATOM 24094 N N . LEU H 2 105 ? -28.83075 23.63431 -0.40406 1.000 66.52879 105 LEU F N 1
ATOM 24095 C CA . LEU H 2 105 ? -28.53473 24.66078 0.58749 1.000 66.41280 105 LEU F CA 1
ATOM 24096 C C . LEU H 2 105 ? -29.75634 24.81802 1.48612 1.000 68.79281 105 LEU F C 1
ATOM 24097 O O . LEU H 2 105 ? -30.79216 25.33161 1.05112 1.000 68.35006 105 LEU F O 1
ATOM 24113 N N . GLU H 2 106 ? -29.63029 24.37429 2.73600 1.000 65.48851 106 GLU F N 1
ATOM 24114 C CA . GLU H 2 106 ? -30.73368 24.28099 3.68196 1.000 68.19540 106 GLU F CA 1
ATOM 24115 C C . GLU H 2 106 ? -30.55784 25.26256 4.83695 1.000 69.32074 106 GLU F C 1
ATOM 24116 O O . GLU H 2 106 ? -29.46412 25.76856 5.09984 1.000 68.19451 106 GLU F O 1
ATOM 24128 N N . ILE H 2 107 ? -31.66066 25.51782 5.53445 1.000 70.03284 107 ILE F N 1
ATOM 24129 C CA . ILE H 2 107 ? -31.67287 26.46879 6.64100 1.000 73.18199 107 ILE F CA 1
ATOM 24130 C C . ILE H 2 107 ? -31.18856 25.77877 7.91064 1.000 73.41467 107 ILE F C 1
ATOM 24131 O O . ILE H 2 107 ? -31.73660 24.75134 8.32694 1.000 74.04940 107 ILE F O 1
ATOM 24147 N N . LYS H 2 108 ? -30.17313 26.36056 8.54384 1.000 70.99133 108 LYS F N 1
ATOM 24148 C CA . LYS H 2 108 ? -29.62419 25.80838 9.77291 1.000 72.78393 108 LYS F CA 1
ATOM 24149 C C . LYS H 2 108 ? -30.44714 26.23107 10.97910 1.000 71.92010 108 LYS F C 1
ATOM 24150 O O . LYS H 2 108 ? -30.91647 27.36893 11.06345 1.000 72.21474 108 LYS F O 1
ATOM 24169 N N . ARG H 2 109 ? -30.64360 25.29068 11.89926 1.000 77.36893 109 ARG F N 1
ATOM 24170 C CA . ARG H 2 109 ? -31.30004 25.56629 13.16656 1.000 77.46302 109 ARG F CA 1
ATOM 24171 C C . ARG H 2 109 ? -30.76077 24.58641 14.20338 1.000 79.04695 109 ARG F C 1
ATOM 24172 O O . ARG H 2 109 ? -29.91354 23.74007 13.90311 1.000 77.97761 109 ARG F O 1
ATOM 24193 N N . THR H 2 110 ? -31.26712 24.70021 15.43075 1.000 75.88312 110 THR F N 1
ATOM 24194 C CA . THR H 2 110 ? -30.83440 23.83729 16.51857 1.000 76.68193 110 THR F CA 1
ATOM 24195 C C . THR H 2 110 ? -31.43693 22.44173 16.37372 1.000 77.13516 110 THR F C 1
ATOM 24196 O O . THR H 2 110 ? -32.49012 22.24812 15.75764 1.000 75.68600 110 THR F O 1
ATOM 24207 N N . VAL H 2 111 ? -30.75194 21.46105 16.96944 1.000 77.17737 111 VAL F N 1
ATOM 24208 C CA . VAL H 2 111 ? -31.22996 20.08437 16.92662 1.000 78.79286 111 VAL F CA 1
ATOM 24209 C C . VAL H 2 111 ? -32.58969 20.00233 17.60263 1.000 81.18269 111 VAL F C 1
ATOM 24210 O O . VAL H 2 111 ? -32.78560 20.51404 18.71269 1.000 83.00355 111 VAL F O 1
ATOM 24223 N N . ALA H 2 112 ? -33.53487 19.34231 16.93652 1.000 85.75604 112 ALA F N 1
ATOM 24224 C CA . ALA H 2 112 ? -34.88657 19.15792 17.44593 1.000 87.61295 112 ALA F CA 1
ATOM 24225 C C . ALA H 2 112 ? -35.31167 17.71281 17.23855 1.000 89.94958 112 ALA F C 1
ATOM 24226 O O . ALA H 2 112 ? -35.17133 17.17424 16.13568 1.000 88.21167 112 ALA F O 1
ATOM 24233 N N . ALA H 2 113 ? -35.83821 17.09146 18.29701 1.000 88.56668 113 ALA F N 1
ATOM 24234 C CA . ALA H 2 113 ? -36.25074 15.69907 18.23061 1.000 88.97829 113 ALA F CA 1
ATOM 24235 C C . ALA H 2 113 ? -37.66062 15.58116 17.65022 1.000 87.04206 113 ALA F C 1
ATOM 24236 O O . ALA H 2 113 ? -38.48500 16.48442 17.81395 1.000 87.24293 113 ALA F O 1
ATOM 24243 N N . PRO H 2 114 ? -37.95536 14.48393 16.95612 1.000 88.48808 114 PRO F N 1
ATOM 24244 C CA . PRO H 2 114 ? -39.28560 14.31412 16.36435 1.000 88.94704 114 PRO F CA 1
ATOM 24245 C C . PRO H 2 114 ? -40.33730 13.92556 17.38707 1.000 89.36829 114 PRO F C 1
ATOM 24246 O O . PRO H 2 114 ? -40.04350 13.32756 18.42435 1.000 89.01356 114 PRO F O 1
ATOM 24257 N N . SER H 2 115 ? -41.58334 14.27591 17.07860 1.000 96.29479 115 SER F N 1
ATOM 24258 C CA . SER H 2 115 ? -42.72995 13.66841 17.74344 1.000 94.26522 115 SER F CA 1
ATOM 24259 C C . SER H 2 115 ? -43.28799 12.57931 16.83599 1.000 99.28117 115 SER F C 1
ATOM 24260 O O . SER H 2 115 ? -43.44105 12.78703 15.62956 1.000 99.58427 115 SER F O 1
ATOM 24268 N N . VAL H 2 116 ? -43.59544 11.42193 17.41691 1.000 101.15460 116 VAL F N 1
ATOM 24269 C CA . VAL H 2 116 ? -43.87727 10.21355 16.65226 1.000 100.23859 116 VAL F CA 1
ATOM 24270 C C . VAL H 2 116 ? -45.32507 9.80060 16.86399 1.000 104.38425 116 VAL F C 1
ATOM 24271 O O . VAL H 2 116 ? -45.84147 9.85379 17.98527 1.000 108.66097 116 VAL F O 1
ATOM 24284 N N . PHE H 2 117 ? -45.97003 9.37240 15.78005 1.000 103.01034 117 PHE F N 1
ATOM 24285 C CA . PHE H 2 117 ? -47.33741 8.87241 15.82240 1.000 105.62767 117 PHE F CA 1
ATOM 24286 C C . PHE H 2 117 ? -47.42838 7.61738 14.96882 1.000 110.87023 117 PHE F C 1
ATOM 24287 O O . PHE H 2 117 ? -46.81031 7.54136 13.90515 1.000 110.91356 117 PHE F O 1
ATOM 24304 N N . ILE H 2 118 ? -48.20196 6.63772 15.42926 1.000 109.17602 118 ILE F N 1
ATOM 24305 C CA . ILE H 2 118 ? -48.41254 5.39628 14.69475 1.000 111.62101 118 ILE F CA 1
ATOM 24306 C C . ILE H 2 118 ? -49.90146 5.23928 14.42077 1.000 112.10567 118 ILE F C 1
ATOM 24307 O O . ILE H 2 118 ? -50.73943 5.56610 15.26896 1.000 118.09465 118 ILE F O 1
ATOM 24323 N N . PHE H 2 119 ? -50.22308 4.73803 13.22986 1.000 117.33144 119 PHE F N 1
ATOM 24324 C CA . PHE H 2 119 ? -51.59958 4.60250 12.76843 1.000 119.50771 119 PHE F CA 1
ATOM 24325 C C . PHE H 2 119 ? -51.79045 3.19276 12.22702 1.000 121.82229 119 PHE F C 1
ATOM 24326 O O . PHE H 2 119 ? -51.03753 2.77261 11.31785 1.000 122.54448 119 PHE F O 1
ATOM 24343 N N . PRO H 2 120 ? -52.75739 2.43235 12.73703 1.000 126.30121 120 PRO F N 1
ATOM 24344 C CA . PRO H 2 120 ? -53.01804 1.09840 12.19927 1.000 130.76011 120 PRO F CA 1
ATOM 24345 C C . PRO H 2 120 ? -53.79318 1.18128 10.89818 1.000 130.97033 120 PRO F C 1
ATOM 24346 O O . PRO H 2 120 ? -54.26869 2.26084 10.51449 1.000 127.53973 120 PRO F O 1
ATOM 24357 N N . PRO H 2 121 ? -53.93811 0.06687 10.18723 1.000 128.05314 121 PRO F N 1
ATOM 24358 C CA . PRO H 2 121 ? -54.76107 0.07440 8.97473 1.000 130.98565 121 PRO F CA 1
ATOM 24359 C C . PRO H 2 121 ? -56.23979 0.17895 9.30910 1.000 131.17245 121 PRO F C 1
ATOM 24360 O O . PRO H 2 121 ? -56.71115 -0.33383 10.32675 1.000 131.50660 121 PRO F O 1
ATOM 24371 N N . SER H 2 122 ? -56.97351 0.85919 8.43411 1.000 139.07402 122 SER F N 1
ATOM 24372 C CA . SER H 2 122 ? -58.41735 0.95313 8.58659 1.000 141.34259 122 SER F CA 1
ATOM 24373 C C . SER H 2 122 ? -59.08237 -0.36223 8.19246 1.000 149.10167 122 SER F C 1
ATOM 24374 O O . SER H 2 122 ? -58.56141 -1.12980 7.37920 1.000 151.01214 122 SER F O 1
ATOM 24382 N N . ASP H 2 123 ? -60.24779 -0.62266 8.79135 1.000 143.56636 123 ASP F N 1
ATOM 24383 C CA . ASP H 2 123 ? -61.00848 -1.82032 8.44335 1.000 146.42143 123 ASP F CA 1
ATOM 24384 C C . ASP H 2 123 ? -61.37134 -1.82947 6.96203 1.000 145.80163 123 ASP F C 1
ATOM 24385 O O . ASP H 2 123 ? -61.29374 -2.87295 6.29385 1.000 147.08089 123 ASP F O 1
ATOM 24394 N N . GLU H 2 124 ? -61.78155 -0.67195 6.43642 1.000 147.67677 124 GLU F N 1
ATOM 24395 C CA . GLU H 2 124 ? -62.15624 -0.57772 5.03023 1.000 149.70007 124 GLU F CA 1
ATOM 24396 C C . GLU H 2 124 ? -61.00445 -1.00215 4.12848 1.000 145.55458 124 GLU F C 1
ATOM 24397 O O . GLU H 2 124 ? -61.21842 -1.65847 3.10225 1.000 146.86184 124 GLU F O 1
ATOM 24409 N N . GLN H 2 125 ? -59.77232 -0.64029 4.49670 1.000 144.71162 125 GLN F N 1
ATOM 24410 C CA . GLN H 2 125 ? -58.61645 -1.09804 3.73388 1.000 145.99926 125 GLN F CA 1
ATOM 24411 C C . GLN H 2 125 ? -58.39442 -2.59136 3.93020 1.000 146.78037 125 GLN F C 1
ATOM 24412 O O . GLN H 2 125 ? -58.08271 -3.31090 2.97435 1.000 147.57628 125 GLN F O 1
ATOM 24426 N N . LEU H 2 126 ? -58.54930 -3.07402 5.16520 1.000 148.07784 126 LEU F N 1
ATOM 24427 C CA . LEU H 2 126 ? -58.29309 -4.48229 5.44295 1.000 149.69478 126 LEU F CA 1
ATOM 24428 C C . LEU H 2 126 ? -59.18161 -5.38085 4.59506 1.000 148.18895 126 LEU F C 1
ATOM 24429 O O . LEU H 2 126 ? -58.74796 -6.45057 4.15122 1.000 149.85283 126 LEU F O 1
ATOM 24445 N N . LYS H 2 127 ? -60.42847 -4.96762 4.35258 1.000 153.86711 127 LYS F N 1
ATOM 24446 C CA . LYS H 2 127 ? -61.28928 -5.79313 3.51165 1.000 150.99064 127 LYS F CA 1
ATOM 24447 C C . LYS H 2 127 ? -60.81112 -5.83988 2.06493 1.000 153.43523 127 LYS F C 1
ATOM 24448 O O . LYS H 2 127 ? -61.22496 -6.73356 1.31884 1.000 156.07444 127 LYS F O 1
ATOM 24467 N N . SER H 2 128 ? -59.94993 -4.90654 1.65170 1.000 147.78238 128 SER F N 1
ATOM 24468 C CA . SER H 2 128 ? -59.38052 -4.96672 0.31084 1.000 149.00279 128 SER F CA 1
ATOM 24469 C C . SER H 2 128 ? -58.31837 -6.05108 0.18034 1.000 150.27523 128 SER F C 1
ATOM 24470 O O . SER H 2 128 ? -57.98624 -6.44089 -0.94441 1.000 151.80250 128 SER F O 1
ATOM 24478 N N . GLY H 2 129 ? -57.77540 -6.53747 1.29627 1.000 156.16524 129 GLY F N 1
ATOM 24479 C CA . GLY H 2 129 ? -56.75579 -7.56453 1.27924 1.000 155.40262 129 GLY F CA 1
ATOM 24480 C C . GLY H 2 129 ? -55.35296 -7.08045 1.57395 1.000 154.66967 129 GLY F C 1
ATOM 24481 O O . GLY H 2 129 ? -54.42459 -7.89818 1.58043 1.000 153.96690 129 GLY F O 1
ATOM 24485 N N . THR H 2 130 ? -55.16820 -5.78420 1.81613 1.000 148.47588 130 THR F N 1
ATOM 24486 C CA . THR H 2 130 ? -53.86229 -5.20879 2.10090 1.000 149.69477 130 THR F CA 1
ATOM 24487 C C . THR H 2 130 ? -53.95475 -4.35036 3.35403 1.000 146.41279 130 THR F C 1
ATOM 24488 O O . THR H 2 130 ? -54.99472 -3.74891 3.63687 1.000 146.18971 130 THR F O 1
ATOM 24499 N N . ALA H 2 131 ? -52.85494 -4.29695 4.10483 1.000 143.67748 131 ALA F N 1
ATOM 24500 C CA . ALA H 2 131 ? -52.79249 -3.56381 5.36271 1.000 149.61660 131 ALA F CA 1
ATOM 24501 C C . ALA H 2 131 ? -51.61910 -2.59831 5.31012 1.000 146.16752 131 ALA F C 1
ATOM 24502 O O . ALA H 2 131 ? -50.47435 -3.01757 5.10871 1.000 147.11722 131 ALA F O 1
ATOM 24509 N N . SER H 2 132 ? -51.90382 -1.31061 5.47711 1.000 137.94535 132 SER F N 1
ATOM 24510 C CA . SER H 2 132 ? -50.88006 -0.27744 5.54638 1.000 135.12156 132 SER F CA 1
ATOM 24511 C C . SER H 2 132 ? -50.80634 0.25927 6.96882 1.000 128.78649 132 SER F C 1
ATOM 24512 O O . SER H 2 132 ? -51.82027 0.69216 7.52678 1.000 129.36733 132 SER F O 1
ATOM 24520 N N . VAL H 2 133 ? -49.60792 0.23519 7.54534 1.000 127.91272 133 VAL F N 1
ATOM 24521 C CA . VAL H 2 133 ? -49.34951 0.74948 8.88508 1.000 124.28382 133 VAL F CA 1
ATOM 24522 C C . VAL H 2 133 ? -48.46636 1.97557 8.72423 1.000 119.96845 133 VAL F C 1
ATOM 24523 O O . VAL H 2 133 ? -47.39648 1.89668 8.10843 1.000 118.89820 133 VAL F O 1
ATOM 24536 N N . VAL H 2 134 ? -48.89878 3.10772 9.27054 1.000 115.93891 134 VAL F N 1
ATOM 24537 C CA . VAL H 2 134 ? -48.23160 4.38007 9.01966 1.000 113.37399 134 VAL F CA 1
ATOM 24538 C C . VAL H 2 134 ? -47.53445 4.84716 10.28806 1.000 110.28805 134 VAL F C 1
ATOM 24539 O O . VAL H 2 134 ? -48.03483 4.64466 11.39872 1.000 110.88480 134 VAL F O 1
ATOM 24552 N N . CYS H 2 135 ? -46.36877 5.46620 10.11565 1.000 110.96887 135 CYS F N 1
ATOM 24553 C CA . CYS H 2 135 ? -45.60853 6.04180 11.21898 1.000 107.26103 135 CYS F CA 1
ATOM 24554 C C . CYS H 2 135 ? -45.13352 7.41498 10.76919 1.000 102.54958 135 CYS F C 1
ATOM 24555 O O . CYS H 2 135 ? -44.42159 7.53243 9.76514 1.000 99.59667 135 CYS F O 1
ATOM 24562 N N . LEU H 2 136 ? -45.53549 8.44579 11.50575 1.000 100.35148 136 LEU F N 1
ATOM 24563 C CA . LEU H 2 136 ? -45.23183 9.82946 11.17557 1.000 98.01761 136 LEU F CA 1
ATOM 24564 C C . LEU H 2 136 ? -44.26855 10.40047 12.20456 1.000 96.20663 136 LEU F C 1
ATOM 24565 O O . LEU H 2 136 ? -44.46630 10.22507 13.41314 1.000 97.48405 136 LEU F O 1
ATOM 24581 N N . LEU H 2 137 ? -43.23394 11.07909 11.71588 1.000 94.54386 137 LEU F N 1
ATOM 24582 C CA . LEU H 2 137 ? -42.28062 11.81645 12.53141 1.000 93.23450 137 LEU F CA 1
ATOM 24583 C C . LEU H 2 137 ? -42.43658 13.28980 12.18594 1.000 92.99670 137 LEU F C 1
ATOM 24584 O O . LEU H 2 137 ? -42.35292 13.66181 11.01171 1.000 91.64197 137 LEU F O 1
ATOM 24600 N N . ASN H 2 138 ? -42.67699 14.12031 13.19438 1.000 96.37283 138 ASN F N 1
ATOM 24601 C CA . ASN H 2 138 ? -42.99793 15.52306 12.98448 1.000 94.66880 138 ASN F CA 1
ATOM 24602 C C . ASN H 2 138 ? -41.95461 16.42289 13.62946 1.000 92.08959 138 ASN F C 1
ATOM 24603 O O . ASN H 2 138 ? -41.53404 16.18679 14.77178 1.000 91.52262 138 ASN F O 1
ATOM 24614 N N . ASN H 2 139 ? -41.55013 17.45579 12.88066 1.000 90.68821 139 ASN F N 1
ATOM 24615 C CA . ASN H 2 139 ? -40.88114 18.63252 13.42592 1.000 88.70764 139 ASN F CA 1
ATOM 24616 C C . ASN H 2 139 ? -39.54576 18.26359 14.07331 1.000 88.59687 139 ASN F C 1
ATOM 24617 O O . ASN H 2 139 ? -39.30184 18.51453 15.25477 1.000 90.60091 139 ASN F O 1
ATOM 24628 N N . PHE H 2 140 ? -38.66865 17.67341 13.26404 1.000 93.32543 140 PHE F N 1
ATOM 24629 C CA . PHE H 2 140 ? -37.33778 17.29649 13.71097 1.000 94.12374 140 PHE F CA 1
ATOM 24630 C C . PHE H 2 140 ? -36.27929 17.94237 12.82642 1.000 92.08957 140 PHE F C 1
ATOM 24631 O O . PHE H 2 140 ? -36.53082 18.31846 11.67755 1.000 91.02025 140 PHE F O 1
ATOM 24648 N N . TYR H 2 141 ? -35.08784 18.09172 13.40278 1.000 85.13030 141 TYR F N 1
ATOM 24649 C CA . TYR H 2 141 ? -33.92860 18.61632 12.71780 1.000 84.23247 141 TYR F CA 1
ATOM 24650 C C . TYR H 2 141 ? -32.70525 18.05230 13.42164 1.000 85.31764 141 TYR F C 1
ATOM 24651 O O . TYR H 2 141 ? -32.67982 18.01798 14.66013 1.000 86.00324 141 TYR F O 1
ATOM 24669 N N . PRO H 2 142 ? -31.67809 17.62051 12.68202 1.000 89.09347 142 PRO F N 1
ATOM 24670 C CA . PRO H 2 142 ? -31.52836 17.65247 11.21894 1.000 88.69308 142 PRO F CA 1
ATOM 24671 C C . PRO H 2 142 ? -32.35062 16.58444 10.49961 1.000 89.39026 142 PRO F C 1
ATOM 24672 O O . PRO H 2 142 ? -33.09490 15.82691 11.11505 1.000 90.00494 142 PRO F O 1
ATOM 24683 N N . ARG H 2 143 ? -32.21588 16.51871 9.17262 1.000 84.32487 143 ARG F N 1
ATOM 24684 C CA . ARG H 2 143 ? -33.05182 15.63479 8.36617 1.000 85.55064 143 ARG F CA 1
ATOM 24685 C C . ARG H 2 143 ? -32.79423 14.16184 8.65697 1.000 84.82816 143 ARG F C 1
ATOM 24686 O O . ARG H 2 143 ? -33.72082 13.34860 8.57398 1.000 83.90697 143 ARG F O 1
ATOM 24707 N N . GLU H 2 144 ? -31.56888 13.80130 9.02502 1.000 86.96772 144 GLU F N 1
ATOM 24708 C CA . GLU H 2 144 ? -31.22382 12.39447 9.18951 1.000 88.25325 144 GLU F CA 1
ATOM 24709 C C . GLU H 2 144 ? -32.03348 11.77185 10.32092 1.000 89.91178 144 GLU F C 1
ATOM 24710 O O . GLU H 2 144 ? -31.93114 12.19308 11.47733 1.000 91.72294 144 GLU F O 1
ATOM 24722 N N . ALA H 2 145 ? -32.82984 10.75870 9.98562 1.000 90.69864 145 ALA F N 1
ATOM 24723 C CA . ALA H 2 145 ? -33.60566 10.02315 10.97320 1.000 96.38022 145 ALA F CA 1
ATOM 24724 C C . ALA H 2 145 ? -33.73708 8.58070 10.51137 1.000 99.44434 145 ALA F C 1
ATOM 24725 O O . ALA H 2 145 ? -33.74568 8.30030 9.31024 1.000 101.95650 145 ALA F O 1
ATOM 24732 N N . LYS H 2 146 ? -33.85689 7.66755 11.47223 1.000 98.61415 146 LYS F N 1
ATOM 24733 C CA . LYS H 2 146 ? -33.95022 6.24168 11.17819 1.000 103.33595 146 LYS F CA 1
ATOM 24734 C C . LYS H 2 146 ? -35.25249 5.69520 11.74249 1.000 104.84739 146 LYS F C 1
ATOM 24735 O O . LYS H 2 146 ? -35.51376 5.82331 12.94376 1.000 105.04858 146 LYS F O 1
ATOM 24754 N N . VAL H 2 147 ? -36.07069 5.10811 10.86982 1.000 108.26111 147 VAL F N 1
ATOM 24755 C CA . VAL H 2 147 ? -37.30412 4.42683 11.24949 1.000 113.29837 147 VAL F CA 1
ATOM 24756 C C . VAL H 2 147 ? -37.08653 2.92622 11.11027 1.000 112.85342 147 VAL F C 1
ATOM 24757 O O . VAL H 2 147 ? -36.66053 2.45143 10.05031 1.000 113.63388 147 VAL F O 1
ATOM 24770 N N . GLN H 2 148 ? -37.37396 2.18263 12.17793 1.000 115.90782 148 GLN F N 1
ATOM 24771 C CA . GLN H 2 148 ? -37.25039 0.72954 12.19583 1.000 120.05247 148 GLN F CA 1
ATOM 24772 C C . GLN H 2 148 ? -38.59626 0.13187 12.57973 1.000 122.58014 148 GLN F C 1
ATOM 24773 O O . GLN H 2 148 ? -39.08671 0.36142 13.69039 1.000 124.24134 148 GLN F O 1
ATOM 24787 N N . TRP H 2 149 ? -39.19288 -0.62232 11.66119 1.000 124.79196 149 TRP F N 1
ATOM 24788 C CA . TRP H 2 149 ? -40.45258 -1.29861 11.93571 1.000 125.99711 149 TRP F CA 1
ATOM 24789 C C . TRP H 2 149 ? -40.20732 -2.61419 12.66471 1.000 128.12106 149 TRP F C 1
ATOM 24790 O O . TRP H 2 149 ? -39.23026 -3.31871 12.39540 1.000 130.61581 149 TRP F O 1
ATOM 24811 N N . LYS H 2 150 ? -41.09800 -2.93716 13.60159 1.000 120.45905 150 LYS F N 1
ATOM 24812 C CA . LYS H 2 150 ? -41.00526 -4.16469 14.37842 1.000 125.87416 150 LYS F CA 1
ATOM 24813 C C . LYS H 2 150 ? -42.39154 -4.77838 14.49636 1.000 129.04622 150 LYS F C 1
ATOM 24814 O O . LYS H 2 150 ? -43.35263 -4.09124 14.85772 1.000 128.89199 150 LYS F O 1
ATOM 24833 N N . VAL H 2 151 ? -42.49046 -6.06813 14.18922 1.000 135.45424 151 VAL F N 1
ATOM 24834 C CA . VAL H 2 151 ? -43.74123 -6.81431 14.26731 1.000 130.00943 151 VAL F CA 1
ATOM 24835 C C . VAL H 2 151 ? -43.50043 -7.97286 15.22342 1.000 133.56214 151 VAL F C 1
ATOM 24836 O O . VAL H 2 151 ? -42.71804 -8.88398 14.92249 1.000 134.93569 151 VAL F O 1
ATOM 24849 N N . ASP H 2 152 ? -44.17082 -7.94215 16.37373 1.000 138.93013 152 ASP F N 1
ATOM 24850 C CA . ASP H 2 152 ? -43.87261 -8.86432 17.46707 1.000 141.00386 152 ASP F CA 1
ATOM 24851 C C . ASP H 2 152 ? -42.37957 -8.84726 17.78493 1.000 138.87849 152 ASP F C 1
ATOM 24852 O O . ASP H 2 152 ? -41.75615 -9.88352 18.02488 1.000 139.68717 152 ASP F O 1
ATOM 24861 N N . ASN H 2 153 ? -41.80330 -7.64556 17.78513 1.000 137.01015 153 ASN F N 1
ATOM 24862 C CA . ASN H 2 153 ? -40.40902 -7.40865 18.14216 1.000 137.39763 153 ASN F CA 1
ATOM 24863 C C . ASN H 2 153 ? -39.43236 -7.98785 17.12532 1.000 138.93366 153 ASN F C 1
ATOM 24864 O O . ASN H 2 153 ? -38.24633 -8.15304 17.42999 1.000 141.93473 153 ASN F O 1
ATOM 24875 N N . ALA H 2 154 ? -39.90343 -8.29740 15.91891 1.000 141.11662 154 ALA F N 1
ATOM 24876 C CA . ALA H 2 154 ? -39.05523 -8.77367 14.83307 1.000 136.35020 154 ALA F CA 1
ATOM 24877 C C . ALA H 2 154 ? -38.80101 -7.62595 13.86351 1.000 132.83034 154 ALA F C 1
ATOM 24878 O O . ALA H 2 154 ? -39.74639 -7.07290 13.29109 1.000 131.59311 154 ALA F O 1
ATOM 24885 N N . LEU H 2 155 ? -37.53046 -7.27911 13.67219 1.000 132.31280 155 LEU F N 1
ATOM 24886 C CA . LEU H 2 155 ? -37.18598 -6.15909 12.80618 1.000 133.61790 155 LEU F CA 1
ATOM 24887 C C . LEU H 2 155 ? -37.54482 -6.48607 11.36087 1.000 134.71250 155 LEU F C 1
ATOM 24888 O O . LEU H 2 155 ? -37.15153 -7.52961 10.83040 1.000 133.68911 155 LEU F O 1
ATOM 24904 N N . GLN H 2 156 ? -38.30555 -5.59658 10.73158 1.000 139.76870 156 GLN F N 1
ATOM 24905 C CA . GLN H 2 156 ? -38.75529 -5.77665 9.36074 1.000 137.26115 156 GLN F CA 1
ATOM 24906 C C . GLN H 2 156 ? -37.70067 -5.27997 8.37770 1.000 133.87380 156 GLN F C 1
ATOM 24907 O O . GLN H 2 156 ? -36.81136 -4.49776 8.72102 1.000 132.13479 156 GLN F O 1
ATOM 24921 N N . SER H 2 157 ? -37.80246 -5.76395 7.14096 1.000 127.08478 157 SER F N 1
ATOM 24922 C CA . SER H 2 157 ? -36.86555 -5.37728 6.09411 1.000 126.89949 157 SER F CA 1
ATOM 24923 C C . SER H 2 157 ? -37.52729 -5.57086 4.73832 1.000 126.15123 157 SER F C 1
ATOM 24924 O O . SER H 2 157 ? -38.15236 -6.60794 4.49514 1.000 126.33334 157 SER F O 1
ATOM 24932 N N . GLY H 2 158 ? -37.39256 -4.57164 3.86615 1.000 127.86532 158 GLY F N 1
ATOM 24933 C CA . GLY H 2 158 ? -37.83991 -4.67641 2.49331 1.000 126.84212 158 GLY F CA 1
ATOM 24934 C C . GLY H 2 158 ? -39.32015 -4.46689 2.26432 1.000 123.67273 158 GLY F C 1
ATOM 24935 O O . GLY H 2 158 ? -39.75599 -4.49278 1.10625 1.000 125.16018 158 GLY F O 1
ATOM 24939 N N . ASN H 2 159 ? -40.10918 -4.25911 3.31778 1.000 123.51221 159 ASN F N 1
ATOM 24940 C CA . ASN H 2 159 ? -41.55754 -4.14211 3.20101 1.000 123.08591 159 ASN F CA 1
ATOM 24941 C C . ASN H 2 159 ? -42.06108 -2.77433 3.65355 1.000 123.12138 159 ASN F C 1
ATOM 24942 O O . ASN H 2 159 ? -43.21155 -2.64114 4.07589 1.000 124.56762 159 ASN F O 1
ATOM 24953 N N . SER H 2 160 ? -41.22185 -1.74435 3.56134 1.000 132.80797 160 SER F N 1
ATOM 24954 C CA . SER H 2 160 ? -41.61638 -0.40617 3.97474 1.000 130.79234 160 SER F CA 1
ATOM 24955 C C . SER H 2 160 ? -41.04445 0.62206 3.01182 1.000 122.46190 160 SER F C 1
ATOM 24956 O O . SER H 2 160 ? -40.01604 0.39472 2.37032 1.000 117.03640 160 SER F O 1
ATOM 24964 N N . GLN H 2 161 ? -41.72340 1.76251 2.92934 1.000 112.94379 161 GLN F N 1
ATOM 24965 C CA . GLN H 2 161 ? -41.26713 2.89562 2.13582 1.000 113.63206 161 GLN F CA 1
ATOM 24966 C C . GLN H 2 161 ? -41.41690 4.15822 2.97316 1.000 106.12969 161 GLN F C 1
ATOM 24967 O O . GLN H 2 161 ? -42.14270 4.17514 3.96644 1.000 105.94373 161 GLN F O 1
ATOM 24981 N N . GLU H 2 162 ? -40.71016 5.21977 2.59144 1.000 101.74137 162 GLU F N 1
ATOM 24982 C CA . GLU H 2 162 ? -40.81015 6.45711 3.35319 1.000 100.95134 162 GLU F CA 1
ATOM 24983 C C . GLU H 2 162 ? -40.52580 7.65691 2.46405 1.000 98.55444 162 GLU F C 1
ATOM 24984 O O . GLU H 2 162 ? -39.95541 7.53672 1.37684 1.000 97.88065 162 GLU F O 1
ATOM 24996 N N . SER H 2 163 ? -40.94314 8.82314 2.95237 1.000 104.37968 163 SER F N 1
ATOM 24997 C CA . SER H 2 163 ? -40.67515 10.08519 2.27834 1.000 100.82362 163 SER F CA 1
ATOM 24998 C C . SER H 2 163 ? -40.58159 11.19241 3.31797 1.000 98.02212 163 SER F C 1
ATOM 24999 O O . SER H 2 163 ? -41.10934 11.07799 4.42778 1.000 97.16336 163 SER F O 1
ATOM 25007 N N . VAL H 2 164 ? -39.88483 12.26489 2.94787 1.000 93.88717 164 VAL F N 1
ATOM 25008 C CA . VAL H 2 164 ? -39.61127 13.38388 3.84025 1.000 92.64192 164 VAL F CA 1
ATOM 25009 C C . VAL H 2 164 ? -40.14196 14.65652 3.19689 1.000 91.33088 164 VAL F C 1
ATOM 25010 O O . VAL H 2 164 ? -40.02663 14.84448 1.98093 1.000 90.61405 164 VAL F O 1
ATOM 25023 N N . THR H 2 165 ? -40.73128 15.52369 4.01460 1.000 91.89497 165 THR F N 1
ATOM 25024 C CA . THR H 2 165 ? -41.19345 16.81085 3.53013 1.000 89.60292 165 THR F CA 1
ATOM 25025 C C . THR H 2 165 ? -40.00347 17.71482 3.22305 1.000 90.17573 165 THR F C 1
ATOM 25026 O O . THR H 2 165 ? -38.85046 17.40748 3.53818 1.000 91.57833 165 THR F O 1
ATOM 25037 N N . GLU H 2 166 ? -40.29705 18.84962 2.60113 1.000 86.27940 166 GLU F N 1
ATOM 25038 C CA . GLU H 2 166 ? -39.30704 19.90423 2.50057 1.000 85.87310 166 GLU F CA 1
ATOM 25039 C C . GLU H 2 166 ? -39.20035 20.62931 3.84003 1.000 87.12275 166 GLU F C 1
ATOM 25040 O O . GLU H 2 166 ? -40.04187 20.47832 4.73011 1.000 86.58340 166 GLU F O 1
ATOM 25052 N N . GLN H 2 167 ? -38.15067 21.43131 3.97876 1.000 95.52998 167 GLN F N 1
ATOM 25053 C CA . GLN H 2 167 ? -37.92922 22.13835 5.23078 1.000 96.77238 167 GLN F CA 1
ATOM 25054 C C . GLN H 2 167 ? -39.06061 23.13150 5.46948 1.000 100.93459 167 GLN F C 1
ATOM 25055 O O . GLN H 2 167 ? -39.43981 23.89273 4.57475 1.000 102.64625 167 GLN F O 1
ATOM 25069 N N . ASP H 2 168 ? -39.61286 23.10383 6.67942 1.000 97.53011 168 ASP F N 1
ATOM 25070 C CA . ASP H 2 168 ? -40.78240 23.91381 6.98871 1.000 98.94906 168 ASP F CA 1
ATOM 25071 C C . ASP H 2 168 ? -40.48311 25.39900 6.84440 1.000 104.20426 168 ASP F C 1
ATOM 25072 O O . ASP H 2 168 ? -39.38855 25.86844 7.16775 1.000 101.66223 168 ASP F O 1
ATOM 25081 N N . SER H 2 169 ? -41.47671 26.13925 6.35048 1.000 118.80802 169 SER F N 1
ATOM 25082 C CA . SER H 2 169 ? -41.32625 27.56884 6.12162 1.000 119.91804 169 SER F CA 1
ATOM 25083 C C . SER H 2 169 ? -41.33937 28.37239 7.41397 1.000 118.35277 169 SER F C 1
ATOM 25084 O O . SER H 2 169 ? -40.94942 29.54484 7.39579 1.000 119.73028 169 SER F O 1
ATOM 25092 N N . LYS H 2 170 ? -41.76437 27.77511 8.52889 1.000 113.79775 170 LYS F N 1
ATOM 25093 C CA . LYS H 2 170 ? -41.84151 28.47825 9.80346 1.000 114.42798 170 LYS F CA 1
ATOM 25094 C C . LYS H 2 170 ? -40.63871 28.17730 10.69171 1.000 113.82692 170 LYS F C 1
ATOM 25095 O O . LYS H 2 170 ? -39.84650 29.07152 11.00355 1.000 116.49907 170 LYS F O 1
ATOM 25114 N N . ASP H 2 171 ? -40.48856 26.91563 11.09606 1.000 104.66018 171 ASP F N 1
ATOM 25115 C CA . ASP H 2 171 ? -39.48645 26.50340 12.06803 1.000 100.25879 171 ASP F CA 1
ATOM 25116 C C . ASP H 2 171 ? -38.31652 25.74888 11.45339 1.000 93.62138 171 ASP F C 1
ATOM 25117 O O . ASP H 2 171 ? -37.42476 25.31505 12.19098 1.000 87.32278 171 ASP F O 1
ATOM 25126 N N . SER H 2 172 ? -38.30899 25.55395 10.13423 1.000 101.85165 172 SER F N 1
ATOM 25127 C CA . SER H 2 172 ? -37.17652 24.96750 9.42306 1.000 97.20422 172 SER F CA 1
ATOM 25128 C C . SER H 2 172 ? -36.95505 23.50307 9.79456 1.000 94.09252 172 SER F C 1
ATOM 25129 O O . SER H 2 172 ? -35.84340 22.98508 9.66079 1.000 88.76350 172 SER F O 1
ATOM 25137 N N . THR H 2 173 ? -38.00418 22.81895 10.24140 1.000 93.90358 173 THR F N 1
ATOM 25138 C CA . THR H 2 173 ? -37.92009 21.41823 10.62682 1.000 93.28647 173 THR F CA 1
ATOM 25139 C C . THR H 2 173 ? -38.41444 20.52585 9.49505 1.000 93.55226 173 THR F C 1
ATOM 25140 O O . THR H 2 173 ? -38.98736 20.98646 8.50526 1.000 95.42126 173 THR F O 1
ATOM 25151 N N . TYR H 2 174 ? -38.19661 19.22625 9.66320 1.000 84.01237 174 TYR F N 1
ATOM 25152 C CA . TYR H 2 174 ? -38.61572 18.23257 8.69026 1.000 85.68919 174 TYR F CA 1
ATOM 25153 C C . TYR H 2 174 ? -39.69733 17.33721 9.27978 1.000 85.82024 174 TYR F C 1
ATOM 25154 O O . TYR H 2 174 ? -39.85508 17.21917 10.49886 1.000 85.20633 174 TYR F O 1
ATOM 25172 N N . SER H 2 175 ? -40.45685 16.71424 8.38692 1.000 90.29492 175 SER F N 1
ATOM 25173 C CA . SER H 2 175 ? -41.38650 15.66039 8.75392 1.000 92.22048 175 SER F CA 1
ATOM 25174 C C . SER H 2 175 ? -41.22606 14.50011 7.78547 1.000 92.68563 175 SER F C 1
ATOM 25175 O O . SER H 2 175 ? -40.82356 14.67795 6.63295 1.000 92.09363 175 SER F O 1
ATOM 25183 N N . LEU H 2 176 ? -41.55712 13.30990 8.26862 1.000 98.72696 176 LEU F N 1
ATOM 25184 C CA . LEU H 2 176 ? -41.29811 12.07337 7.55053 1.000 99.24147 176 LEU F CA 1
ATOM 25185 C C . LEU H 2 176 ? -42.47164 11.13065 7.74441 1.000 101.27010 176 LEU F C 1
ATOM 25186 O O . LEU H 2 176 ? -43.00747 11.00880 8.84828 1.000 101.29406 176 LEU F O 1
ATOM 25202 N N . SER H 2 177 ? -42.87468 10.47653 6.66229 1.000 99.94564 177 SER F N 1
ATOM 25203 C CA . SER H 2 177 ? -43.93140 9.47780 6.69950 1.000 102.59127 177 SER F CA 1
ATOM 25204 C C . SER H 2 177 ? -43.36439 8.15266 6.22018 1.000 104.38669 177 SER F C 1
ATOM 25205 O O . SER H 2 177 ? -42.69713 8.10106 5.18055 1.000 104.76266 177 SER F O 1
ATOM 25213 N N . SER H 2 178 ? -43.62783 7.08812 6.97751 1.000 109.19906 178 SER F N 1
ATOM 25214 C CA . SER H 2 178 ? -43.18018 5.74877 6.62887 1.000 111.11631 178 SER F CA 1
ATOM 25215 C C . SER H 2 178 ? -44.37724 4.81122 6.63524 1.000 115.24668 178 SER F C 1
ATOM 25216 O O . SER H 2 178 ? -45.20217 4.84770 7.55243 1.000 118.01368 178 SER F O 1
ATOM 25224 N N . THR H 2 179 ? -44.46472 3.97098 5.60839 1.000 110.12524 179 THR F N 1
ATOM 25225 C CA . THR H 2 179 ? -45.56717 3.03484 5.43901 1.000 115.92587 179 THR F CA 1
ATOM 25226 C C . THR H 2 179 ? -45.01114 1.62213 5.36678 1.000 119.32679 179 THR F C 1
ATOM 25227 O O . THR H 2 179 ? -44.15734 1.32763 4.52128 1.000 118.20781 179 THR F O 1
ATOM 25238 N N . LEU H 2 180 ? -45.49329 0.76480 6.26177 1.000 118.99728 180 LEU F N 1
ATOM 25239 C CA . LEU H 2 180 ? -45.21239 -0.66339 6.25713 1.000 122.22955 180 LEU F CA 1
ATOM 25240 C C . LEU H 2 180 ? -46.41651 -1.36602 5.64318 1.000 128.84171 180 LEU F C 1
ATOM 25241 O O . LEU H 2 180 ? -47.53944 -1.22094 6.13855 1.000 128.25577 180 LEU F O 1
ATOM 25257 N N . THR H 2 181 ? -46.18915 -2.11919 4.57150 1.000 145.98465 181 THR F N 1
ATOM 25258 C CA . THR H 2 181 ? -47.26801 -2.73711 3.80951 1.000 147.08501 181 THR F CA 1
ATOM 25259 C C . THR H 2 181 ? -47.20939 -4.25114 3.98222 1.000 143.44651 181 THR F C 1
ATOM 25260 O O . THR H 2 181 ? -46.19284 -4.88026 3.66838 1.000 143.84449 181 THR F O 1
ATOM 25271 N N . LEU H 2 182 ? -48.28328 -4.82410 4.51969 1.000 154.67985 182 LEU F N 1
ATOM 25272 C CA . LEU H 2 182 ? -48.43830 -6.26381 4.65510 1.000 145.58121 182 LEU F CA 1
ATOM 25273 C C . LEU H 2 182 ? -49.69622 -6.71169 3.92054 1.000 144.73232 182 LEU F C 1
ATOM 25274 O O . LEU H 2 182 ? -50.52345 -5.90045 3.49566 1.000 145.67800 182 LEU F O 1
ATOM 25290 N N . SER H 2 183 ? -49.83249 -8.02468 3.77190 1.000 153.13427 183 SER F N 1
ATOM 25291 C CA . SER H 2 183 ? -51.09585 -8.59264 3.33587 1.000 150.56916 183 SER F CA 1
ATOM 25292 C C . SER H 2 183 ? -52.02078 -8.77863 4.53617 1.000 153.50694 183 SER F C 1
ATOM 25293 O O . SER H 2 183 ? -51.58004 -8.88824 5.68393 1.000 155.02070 183 SER F O 1
ATOM 25301 N N . LYS H 2 184 ? -53.32390 -8.81070 4.25433 1.000 149.55777 184 LYS F N 1
ATOM 25302 C CA . LYS H 2 184 ? -54.31239 -9.00116 5.31116 1.000 153.35053 184 LYS F CA 1
ATOM 25303 C C . LYS H 2 184 ? -53.97484 -10.22139 6.16170 1.000 153.30781 184 LYS F C 1
ATOM 25304 O O . LYS H 2 184 ? -54.02110 -10.17025 7.39749 1.000 157.48788 184 LYS F O 1
ATOM 25323 N N . ALA H 2 185 ? -53.61849 -11.32922 5.50979 1.000 157.11010 185 ALA F N 1
ATOM 25324 C CA . ALA H 2 185 ? -53.27259 -12.54805 6.23416 1.000 158.21302 185 ALA F CA 1
ATOM 25325 C C . ALA H 2 185 ? -52.05012 -12.33215 7.12145 1.000 156.10419 185 ALA F C 1
ATOM 25326 O O . ALA H 2 185 ? -52.09266 -12.56553 8.33781 1.000 156.51601 185 ALA F O 1
ATOM 25333 N N . ASP H 2 186 ? -50.94063 -11.89234 6.52163 1.000 152.58776 186 ASP F N 1
ATOM 25334 C CA . ASP H 2 186 ? -49.73319 -11.64058 7.30011 1.000 154.61583 186 ASP F CA 1
ATOM 25335 C C . ASP H 2 186 ? -50.00493 -10.64594 8.42009 1.000 154.23290 186 ASP F C 1
ATOM 25336 O O . ASP H 2 186 ? -49.48738 -10.79595 9.53349 1.000 150.96723 186 ASP F O 1
ATOM 25345 N N . TYR H 2 187 ? -50.82273 -9.62574 8.14759 1.000 150.13766 187 TYR F N 1
ATOM 25346 C CA . TYR H 2 187 ? -51.14613 -8.65234 9.18412 1.000 147.85952 187 TYR F CA 1
ATOM 25347 C C . TYR H 2 187 ? -51.88610 -9.31007 10.34085 1.000 155.05921 187 TYR F C 1
ATOM 25348 O O . TYR H 2 187 ? -51.66554 -8.96328 11.50762 1.000 153.86160 187 TYR F O 1
ATOM 25366 N N . GLU H 2 188 ? -52.76724 -10.26133 10.04050 1.000 153.65376 188 GLU F N 1
ATOM 25367 C CA . GLU H 2 188 ? -53.52880 -10.92723 11.08788 1.000 154.17291 188 GLU F CA 1
ATOM 25368 C C . GLU H 2 188 ? -52.77751 -12.08860 11.72725 1.000 154.39534 188 GLU F C 1
ATOM 25369 O O . GLU H 2 188 ? -53.30011 -12.69433 12.66975 1.000 155.78084 188 GLU F O 1
ATOM 25381 N N . LYS H 2 189 ? -51.57685 -12.41784 11.24572 1.000 155.35939 189 LYS F N 1
ATOM 25382 C CA . LYS H 2 189 ? -50.75728 -13.42391 11.91455 1.000 154.10694 189 LYS F CA 1
ATOM 25383 C C . LYS H 2 189 ? -49.94641 -12.87113 13.08373 1.000 150.95706 189 LYS F C 1
ATOM 25384 O O . LYS H 2 189 ? -49.33413 -13.66118 13.81116 1.000 148.51803 189 LYS F O 1
ATOM 25403 N N . HIS H 2 190 ? -49.92697 -11.55423 13.29091 1.000 149.93883 190 HIS F N 1
ATOM 25404 C CA . HIS H 2 190 ? -49.11517 -10.94119 14.33383 1.000 145.36928 190 HIS F CA 1
ATOM 25405 C C . HIS H 2 190 ? -49.96055 -9.96879 15.14625 1.000 145.26065 190 HIS F C 1
ATOM 25406 O O . HIS H 2 190 ? -51.03890 -9.54454 14.72228 1.000 141.00294 190 HIS F O 1
ATOM 25420 N N . LYS H 2 191 ? -49.44927 -9.61890 16.32994 1.000 147.04001 191 LYS F N 1
ATOM 25421 C CA . LYS H 2 191 ? -50.18290 -8.81740 17.30321 1.000 139.91966 191 LYS F CA 1
ATOM 25422 C C . LYS H 2 191 ? -49.58692 -7.42574 17.47902 1.000 140.94116 191 LYS F C 1
ATOM 25423 O O . LYS H 2 191 ? -50.26169 -6.42611 17.21499 1.000 138.90937 191 LYS F O 1
ATOM 25442 N N . VAL H 2 192 ? -48.33186 -7.33191 17.91381 1.000 137.43545 192 VAL F N 1
ATOM 25443 C CA . VAL H 2 192 ? -47.72503 -6.05825 18.28871 1.000 134.93208 192 VAL F CA 1
ATOM 25444 C C . VAL H 2 192 ? -47.07524 -5.43152 17.06350 1.000 135.55860 192 VAL F C 1
ATOM 25445 O O . VAL H 2 192 ? -46.24616 -6.06248 16.39611 1.000 135.25724 192 VAL F O 1
ATOM 25458 N N . TYR H 2 193 ? -47.44818 -4.18804 16.76617 1.000 135.56538 193 TYR F N 1
ATOM 25459 C CA . TYR H 2 193 ? -46.85484 -3.42869 15.67339 1.000 131.99411 193 TYR F CA 1
ATOM 25460 C C . TYR H 2 193 ? -46.24495 -2.15448 16.23230 1.000 123.58817 193 TYR F C 1
ATOM 25461 O O . TYR H 2 193 ? -46.92252 -1.39885 16.93436 1.000 122.45215 193 TYR F O 1
ATOM 25479 N N . ALA H 2 194 ? -44.97450 -1.91154 15.91458 1.000 129.01331 194 ALA F N 1
ATOM 25480 C CA . ALA H 2 194 ? -44.24295 -0.79690 16.49190 1.000 130.24873 194 ALA F CA 1
ATOM 25481 C C . ALA H 2 194 ? -43.34493 -0.17045 15.43776 1.000 129.56951 194 ALA F C 1
ATOM 25482 O O . ALA H 2 194 ? -42.84250 -0.85436 14.54418 1.000 131.21985 194 ALA F O 1
ATOM 25489 N N . CYS H 2 195 ? -43.15445 1.14190 15.54483 1.000 113.70392 195 CYS F N 1
ATOM 25490 C CA . CYS H 2 195 ? -42.08272 1.83388 14.84193 1.000 113.75726 195 CYS F CA 1
ATOM 25491 C C . CYS H 2 195 ? -41.17856 2.49274 15.87309 1.000 113.79494 195 CYS F C 1
ATOM 25492 O O . CYS H 2 195 ? -41.65822 3.18237 16.78402 1.000 112.11184 195 CYS F O 1
ATOM 25499 N N . GLU H 2 196 ? -39.87836 2.24092 15.74278 1.000 117.18999 196 GLU F N 1
ATOM 25500 C CA . GLU H 2 196 ? -38.85284 2.78338 16.62130 1.000 114.13606 196 GLU F CA 1
ATOM 25501 C C . GLU H 2 196 ? -38.02795 3.79698 15.84081 1.000 110.56885 196 GLU F C 1
ATOM 25502 O O . GLU H 2 196 ? -37.53188 3.49630 14.74975 1.000 110.37419 196 GLU F O 1
ATOM 25514 N N . VAL H 2 197 ? -37.88445 4.99156 16.40455 1.000 115.06331 197 VAL F N 1
ATOM 25515 C CA . VAL H 2 197 ? -37.26489 6.12951 15.74237 1.000 109.18819 197 VAL F CA 1
ATOM 25516 C C . VAL H 2 197 ? -35.96962 6.46532 16.46300 1.000 106.77369 197 VAL F C 1
ATOM 25517 O O . VAL H 2 197 ? -35.94506 6.58753 17.69725 1.000 108.92144 197 VAL F O 1
ATOM 25530 N N . THR H 2 198 ? -34.89580 6.59043 15.68687 1.000 101.43413 198 THR F N 1
ATOM 25531 C CA . THR H 2 198 ? -33.59163 7.02225 16.16615 1.000 101.87281 198 THR F CA 1
ATOM 25532 C C . THR H 2 198 ? -33.24597 8.34653 15.50045 1.000 104.04589 198 THR F C 1
ATOM 25533 O O . THR H 2 198 ? -33.35529 8.47738 14.27347 1.000 105.41206 198 THR F O 1
ATOM 25544 N N . HIS H 2 199 ? -32.83022 9.31849 16.31135 1.000 96.06016 199 HIS F N 1
ATOM 25545 C CA . HIS H 2 199 ? -32.55412 10.66897 15.84264 1.000 92.83990 199 HIS F CA 1
ATOM 25546 C C . HIS H 2 199 ? -31.60851 11.34254 16.82728 1.000 93.45448 199 HIS F C 1
ATOM 25547 O O . HIS H 2 199 ? -31.62101 11.04272 18.02401 1.000 94.33858 199 HIS F O 1
ATOM 25561 N N . GLN H 2 200 ? -30.78958 12.25973 16.30409 1.000 93.49967 200 GLN F N 1
ATOM 25562 C CA . GLN H 2 200 ? -29.76846 12.90751 17.12274 1.000 94.74058 200 GLN F CA 1
ATOM 25563 C C . GLN H 2 200 ? -30.36815 13.61472 18.33330 1.000 95.35198 200 GLN F C 1
ATOM 25564 O O . GLN H 2 200 ? -29.72895 13.68590 19.39013 1.000 92.81782 200 GLN F O 1
ATOM 25578 N N . GLY H 2 201 ? -31.58942 14.13148 18.20822 1.000 94.47168 201 GLY F N 1
ATOM 25579 C CA . GLY H 2 201 ? -32.22293 14.84131 19.30248 1.000 95.52846 201 GLY F CA 1
ATOM 25580 C C . GLY H 2 201 ? -32.77419 13.96573 20.40109 1.000 95.75824 201 GLY F C 1
ATOM 25581 O O . GLY H 2 201 ? -33.23152 14.48991 21.42184 1.000 92.92110 201 GLY F O 1
ATOM 25585 N N . LEU H 2 202 ? -32.73182 12.64939 20.22493 1.000 107.31398 202 LEU F N 1
ATOM 25586 C CA . LEU H 2 202 ? -33.19398 11.70174 21.22771 1.000 109.05192 202 LEU F CA 1
ATOM 25587 C C . LEU H 2 202 ? -31.99345 11.01167 21.85523 1.000 110.90286 202 LEU F C 1
ATOM 25588 O O . LEU H 2 202 ? -31.12370 10.49808 21.14450 1.000 110.94386 202 LEU F O 1
ATOM 25604 N N . SER H 2 203 ? -31.94152 11.01539 23.18618 1.000 108.53103 203 SER F N 1
ATOM 25605 C CA . SER H 2 203 ? -30.85768 10.32522 23.87287 1.000 112.99688 203 SER F CA 1
ATOM 25606 C C . SER H 2 203 ? -30.98595 8.81429 23.72700 1.000 114.06556 203 SER F C 1
ATOM 25607 O O . SER H 2 203 ? -29.97155 8.10806 23.70157 1.000 112.78217 203 SER F O 1
ATOM 25615 N N . SER H 2 204 ? -32.21047 8.30429 23.62823 1.000 113.38529 204 SER F N 1
ATOM 25616 C CA . SER H 2 204 ? -32.46303 6.89827 23.35179 1.000 116.08389 204 SER F CA 1
ATOM 25617 C C . SER H 2 204 ? -33.61345 6.78920 22.36018 1.000 114.56672 204 SER F C 1
ATOM 25618 O O . SER H 2 204 ? -34.47801 7.67156 22.31276 1.000 112.61132 204 SER F O 1
ATOM 25626 N N . PRO H 2 205 ? -33.64007 5.72816 21.54971 1.000 112.29176 205 PRO F N 1
ATOM 25627 C CA . PRO H 2 205 ? -34.71207 5.58402 20.55352 1.000 110.61346 205 PRO F CA 1
ATOM 25628 C C . PRO H 2 205 ? -36.09638 5.65327 21.18524 1.000 110.79382 205 PRO F C 1
ATOM 25629 O O . PRO H 2 205 ? -36.29980 5.24425 22.33054 1.000 117.83984 205 PRO F O 1
ATOM 25640 N N . VAL H 2 206 ? -37.05673 6.17735 20.42269 1.000 109.35631 206 VAL F N 1
ATOM 25641 C CA . VAL H 2 206 ? -38.44127 6.30897 20.87338 1.000 110.19478 206 VAL F CA 1
ATOM 25642 C C . VAL H 2 206 ? -39.30865 5.35745 20.06198 1.000 110.59578 206 VAL F C 1
ATOM 25643 O O . VAL H 2 206 ? -39.24350 5.35518 18.83067 1.000 112.91564 206 VAL F O 1
ATOM 25656 N N . THR H 2 207 ? -40.14775 4.57995 20.74020 1.000 109.29723 207 THR F N 1
ATOM 25657 C CA . THR H 2 207 ? -40.97793 3.57781 20.08347 1.000 114.34288 207 THR F CA 1
ATOM 25658 C C . THR H 2 207 ? -42.44998 3.90114 20.29110 1.000 111.51678 207 THR F C 1
ATOM 25659 O O . THR H 2 207 ? -42.86713 4.21802 21.41009 1.000 108.04831 207 THR F O 1
ATOM 25670 N N . LYS H 2 208 ? -43.22978 3.83225 19.21205 1.000 109.07014 208 LYS F N 1
ATOM 25671 C CA . LYS H 2 208 ? -44.68431 3.89988 19.29299 1.000 110.19350 208 LYS F CA 1
ATOM 25672 C C . LYS H 2 208 ? -45.27115 2.61523 18.72744 1.000 112.19237 208 LYS F C 1
ATOM 25673 O O . LYS H 2 208 ? -44.81989 2.12634 17.68791 1.000 113.01357 208 LYS F O 1
ATOM 25692 N N . SER H 2 209 ? -46.29711 2.08284 19.38873 1.000 112.58843 209 SER F N 1
ATOM 25693 C CA . SER H 2 209 ? -46.80269 0.77083 19.01743 1.000 115.03452 209 SER F CA 1
ATOM 25694 C C . SER H 2 209 ? -48.28014 0.64851 19.35286 1.000 118.57595 209 SER F C 1
ATOM 25695 O O . SER H 2 209 ? -48.84693 1.45445 20.09501 1.000 120.94100 209 SER F O 1
ATOM 25703 N N . PHE H 2 210 ? -48.89592 -0.38145 18.77377 1.000 119.51341 210 PHE F N 1
ATOM 25704 C CA . PHE H 2 210 ? -50.25689 -0.77749 19.09587 1.000 123.90745 210 PHE F CA 1
ATOM 25705 C C . PHE H 2 210 ? -50.36784 -2.29526 19.03129 1.000 128.93960 210 PHE F C 1
ATOM 25706 O O . PHE H 2 210 ? -49.46477 -2.99692 18.55892 1.000 130.62707 210 PHE F O 1
ATOM 25723 N N . ASN H 2 211 ? -51.49366 -2.79310 19.53360 1.000 128.09831 211 ASN F N 1
ATOM 25724 C CA . ASN H 2 211 ? -51.86491 -4.19704 19.44836 1.000 130.80500 211 ASN F CA 1
ATOM 25725 C C . ASN H 2 211 ? -53.04558 -4.32510 18.49590 1.000 129.95427 211 ASN F C 1
ATOM 25726 O O . ASN H 2 211 ? -53.97572 -3.51310 18.53815 1.000 131.65623 211 ASN F O 1
ATOM 25737 N N . ARG H 2 212 ? -53.00710 -5.34484 17.64319 1.000 138.78276 212 ARG F N 1
ATOM 25738 C CA . ARG H 2 212 ? -53.97945 -5.47944 16.56183 1.000 132.26465 212 ARG F CA 1
ATOM 25739 C C . ARG H 2 212 ? -55.41239 -5.33765 17.06888 1.000 130.89462 212 ARG F C 1
ATOM 25740 O O . ARG H 2 212 ? -55.84424 -6.07377 17.95624 1.000 133.66997 212 ARG F O 1
#

B-factor: mean 94.65, std 27.65, range [48.6, 209.35]

Solvent-accessible surface area: 71028 Å² total; per-residue (Å²): 176,29,108,13,87,11,36,52,33,47,38,62,108,76,58,39,48,3,106,0,31,0,94,3,52,54,47,86,10,57,61,43,21,0,0,0,0,10,20,26,92,83,70,68,4,29,10,0,0,44,3,55,0,29,67,20,30,31,24,29,14,48,23,1,72,68,15,9,65,4,58,80,58,61,113,35,29,8,0,54,0,63,0,41,54,2,60,76,50,2,27,0,38,0,8,0,0,13,23,27,80,99,80,33,20,5,0,14,82,30,0,100,13,2,37,0,8,10,21,85,32,67,43,26,26,1,62,6,14,19,2,41,28,86,130,48,22,0,0,0,0,2,0,35,72,0,3,2,51,42,30,77,44,49,5,49,78,122,108,102,59,107,9,98,73,51,46,55,14,71,22,32,97,137,80,40,44,38,20,5,7,8,5,0,53,10,74,44,164,97,21,167,158,46,134,49,135,38,2,22,0,50,2,114,11,81,74,24,105,79,110,49,83,0,63,27,88,70,4,99,5,62,5,48,48,78,76,48,53,8,35,81,45,57,173,6,68,1,56,1,123,4,71,45,31,0,21,38,13,0,0,0,0,18,19,52,76,82,136,22,5,104,3,2,0,42,17,2,71,38,72,27,104,77,13,53,103,42,6,54,11,67,33,79,18,47,87,3,32,1,18,1,45,45,0,56,25,83,2,10,8,33,0,12,0,0,0,2,6,11,14,2,47,20,20,4,0,70,6,0,98,2,21,0,100,79,101,81,22,44,11,53,9,37,14,0,24,12,20,114,82,2,22,163,79,33,52,0,0,0,0,0,1,0,2,62,0,13,23,91,123,28,132,19,40,7,39,3,61,118,54,117,46,108,85,38,54,66,85,15,22,4,71,5,29,54,180,65,4,5,6,4,3,6,2,22,0,22,20,49,72,66,66,7,81,151,65,122,54,0,10,0,34,0,68,8,146,31,35,128,72,69,46,70,87,67,11,47,94,73,144,188,32,86,13,82,9,37,53,54,42,39,61,103,73,59,40,48,4,105,0,28,0,116,4,48,56,44,88,11,56,61,40,22,0,0,0,0,7,28,18,108,82,53,108,5,43,9,0,0,47,4,55,1,33,71,23,40,30,27,34,17,38,31,0,77,66,6,4,68,4,66,76,57,66,113,42,32,10,0,52,0,60,0,40,51,3,29,73,60,0,17,1,43,1,7,0,0,11,26,31,113,100,65,36,27,5,0,12,80,26,0,96,14,2,44,0,1,9,8,92,21,69,44,27,24,1,66,6,16,21,4,28,34,97,141,43,27,2,0,0,0,2,0,35,65,0,0,10,48,40,36,85,38,48,4,58,77,111,112,114,61,92,8,103,66,70,49,43,14,67,27,31,85,113,78,18,54,18,18,5,5,1,1,0,38,13,76,47,148,89,13,133,121,51,126,55,114,29,2,26,0,55,1,116,10,100,70,24,103,82,111,48,84,0,64,25,68,74,4,100,3,65,4,57,53,74,77,48,48,5,42,82,44,54,172,13,79,7,58,1,124,2,56,64,33,0,14,36,17,0,0,0,0,12,18,76,80,80,129,23,6,104,4,2,1,41,14,3,71,39,68,32,106,81,12,51,104,46,6,56,12,55,33,78,17,47,90,4,34,1,18,4,48,46,0,55,76,98,3,28,7,28,1,20,0,0,0,5,11,12,19,4,50,21,20,2,0,61,5,1,82,8,20,31,114,78,100,73,22,42,11,53,9,47,16,0,14,12,19,119,88,3,25,168,76,30,61,0,2,0,0,0,0,0,1,49,0,13,25,99,127,28,129,21,38,6,39,3,66,119,51,113,44,80,87,34,50,60,85,15,23,36,76,37,53,102,182,57,13,6,5,3,3,7,2,24,0,24,20,48,72,61,67,8,82,154,70,110,56,0,8,0,36,0,65,9,132,31,35,130,70,69,49,68,88,64,12,41,87,42,141,51,69,120,11,75,15,37,52,77,47,67,59,112,64,58,39,44,5,107,0,31,0,113,4,51,64,44,85,11,58,60,44,22,1,0,0,0,11,28,18,105,87,116,88,5,47,7,0,0,47,3,53,0,33,71,23,39,31,24,35,13,47,133,0,75,80,52,10,68,5,64,71,57,62,112,42,32,9,0,52,0,68,0,40,66,2,147,70,95,2,22,0,42,0,9,0,0,13,25,26,105,111,61,26,28,3,0,10,82,25,0,98,12,3,65,0,6,6,9,88,20,62,59,35,20,0,64,5,16,21,3,44,65,83,138,50,65,2,4,0,0,3,0,27,81,0,0,23,60,51,30,77,46,48,4,58,85,200,120,104,58,101,7,108,55,68,55,49,14,66,28,30,98,117,81,23,53,29,14,5,5,1,1,1,43,16,121,114,25,37,0,76,0,97,8,96,74,24,88,84,112,48,110,1,78,142,98,5,108,0,53,3,44,18,75,68,18,32,4,41,83,45,53,78,8,12,6,22,2,121,2,66,64,39,0,15,37,16,0,0,0,0,21,18,74,98,82,130,14,3,133,11,8,1,42,10,2,71,35,68,34,106,86,22,57,103,48,6,52,12,20,33,55,12,50,27,2,11,1,11,4,51,46,0,56,87,95,2,31,8,30,1,18,0,0,0,5,12,13,17,4,40,20,24,4,0,61,5,0,71,5,11,54,70,64,31,17,1,4,12,53,9,49,17,1,26,14,17,115,84,4,28,167,88,30,52,0,1,0,0,0,0,0,1,31,0,12,27,111,126,29,100,24,30,6,34,6,65,119,51,111,45,107,85,33,51,61,82,16,21,22,103,32,44,112,184,49,15,3,3,4,3,6,2,24,0,18,28,51,73,65,61,6,82,148,67,105,52,0,7,0,30,0,53,7,70,6,32,43,33,68,47,69,86,63,12,48,90,77,140,189,30,107,13,75,10,37,53,71,46,54,60,116,66,56,40,44,4,105,0,30,0,118,5,50,30,46,86,12,56,62,46,20,1,0,0,0,10,30,17,108,83,119,83,6,52,7,0,0,47,4,55,0,33,69,20,32,32,30,28,13,60,110,0,77,77,25,8,62,4,58,81,57,62,113,45,33,10,0,53,0,68,0,42,60,3,120,75,106,1,15,1,43,0,10,0,0,14,24,27,79,99,81,34,21,5,1,13,82,28,0,100,13,2,59,0,5,5,9,78,22,76,50,28,26,1,57,16,23,16,3,55,100,99,52,2,2,0,0,4,0,35,63,0,0,14,56,54,29,82,47,43,27,121,155,226,124,86,49,47,13,66,27,30,94,68,78,18,42,22,13,6,7,1,1,6,46,13,78,87,198,150,20,38,0,64,1,105,8,98,70,25,96,96,118,60,101,2,78,110,92,3,107,0,58,4,44,23,77,57,28,43,5,47,84,46,58,108,9,14,5,19,1,111,3,70,57,23,0,16,32,12,0,0,0,0,19,20,73,96,85,136,23,5,107,5,2,0,38,15,2,70,40,68,28,98,80,11,53,103,49,7,50,10,14,26,44,16,46,22,1,9,2,5,3,47,45,0,56,84,95,2,30,7,27,1,20,0,0,0,3,12,11,14,3,44,19,19,3,0,63,5,0,57,3,14,58,92,70,28,17,9,13,12,52,9,53,21,0,40,12,20,112,100,3,25,182,78,30,70,0,3,0,0,0,0,0,1,49,0,16,28,88,127,28,140,24,56,7,46,6,65,127,54,127,42,100,86,30,51,58,87,16,24,15,86,28,42,118,190,55,14,5,0,2,3,5,2,20,0,42,30,50,71,65,62,9,81,151,70,125,55,0,8,0,38,0,64,7,100,1,26,76,50,71,47,66,88,63,35,71,146

Sequence (1694 aa):
QVQLVQSGAEVKKPGASVKVSCKASGYTFTSYAMHWVRQAPGQRLEWMGWINAGNGNTKYSQKFQGRVTITRDTSASTAYMMELSSLRSEDTAVYYCAREQWLDLAHFDYWGQGTLVTVSSGSASAPTLFPLVSCSSVAVGCLAQDFLPDSITFSWKYKNNSDISSTRGFPSVLRGGKYAATSQVLLPSKDVMQGTDEHVVCKVQHPNGNKEKNVPLPDIQLTQSPSSLSASVGDRVTITCRASQSISSYLNWYQQKPGKAPKLLIYAASSLQSGVPSRFSGSGSGTDFTLTISSLQPEDFFATYYCQQSYSTPPYTFGQGTKLEIKRTVAAPSVFIFPPSDEQLKSGTASVVCLLNNFYPREAKVQWKVDNALQSGNSQESVTEQDSKDSTYSLSSTLTLSKADYEKHKVYACEVTHQGLSSPVTKSFNRGEQVQLVQSGAEVKKPGASVKVSCKASGYTFTSYAMHWVRQAPGQRLEWMGWINAGNGNTKYSQKFQGRVTITRDTSASTAYMELSSLRSEDTAVYYCAREQWLDLAHFDYWGQGTLVTVSSGSASAPTLFPLVSCSSVAVGCLAQDFLPDSITFSWKYKNNSDISSTRGFPSVLRGGKYAATTSQVLLPSKDVMQGTDEHVVCKVQHPNGNKEKNVPLPDIQLTQSPSSLSASVGDRVTITCRASQSISSYLNWYQQKPGKAPKLLIYAASSLQSGVPSRFSGSGSGTDFTLTISSLQPEDFATYYCQQSSYSTPPYTFGQGTKLLEIKRTVAAPSVFIFPPSDEQLKSGTASVVCLLNNFYPREAKVQWKVDNALQSGNSQESVTTEQDSKDSTYSLSSTLTLSKADYEKHKVYACEVTHQGLSSPVTKSFNRGECVQLVQSGAEVKKPGASVKVSCKASGYTFTSYAMHWVRQAPGQRLEWMGWINAGNGNTKYSQKFQGRVTITRDTSASTAYMELSSLRSEDTAVYYCAREQWLDLAHFDYWGQGTLVTVSSGSASAPTLFPLVSCSSVAVGCLAQDFLPDSITFSWKYKNNSDISSTRGFPSVLRGGKYAATSQVLLPSVVCKVQHPNGNKEKNVPLDIQLTQSPSSLSASVGDRVTITCRASQSISSYLNWYQQKPGKAPKLLIYAASSLQSGVPSRFSGSGSGTDFTLTISSLQPEDFATYYCQQSYSTPPYTFGQGTKLEIKRTVAAPSVFIFPPSDEQLKSGTASVVCLLNNFYPREAKVQWKVDNALQSGNSQESVTEQDSKDSTYSLSSTLTLSKADYEKHKVYACEVTHQGLSSPVTKSFNRGEQVQLVQSGAEVKKPGASVKVSCKASGYTFTSYAMHWVRQAPGQRLEWMGWINAGNGNTKYSQKFQGRVTITRDTSASTAYMELSSLRSEDTAVYYCAREQWLDLAHFDYWGQGTLVTVSSGSASAPTLFPLVSSVAVGCLAQDFLPDSITFSWKYKSTRGFPSVLRGGKYAATSQVLLPSKDVVCKVQHPNGNKEKNVPLDIQLTQSPSSLSASVGDRVTITCRASQSISSYLNWYQQKPGKAPKLLIYAASSLQSGVPSRFSGSGSGTDFTLTISSLQPEDFATYYCQQSYSTPPYTFGQGTKLEIKRTVAAPSVFIFPPSDEQLKSGTASVVCLLNNFYPREAKVQWKVDNALQSGNSQESVTEQDSKDSTYSLSSTLTLSKADYEKHKVYACEVTHQGLSSPVTKSFNR

Nearest PDB structures (foldseek):
  5nuz-assembly2_H  TM=7.897E-01  e=2.443E-27  Mus musculus
  8dcn-assembly2_D  TM=7.061E-01  e=3.154E-27  Mus musculus
  1xf3-assembly2_B  TM=7.294E-01  e=2.318E-26  Mus musculus
  8dcn-assembly1_A  TM=7.018E-01  e=2.202E-26  Mus musculus
  1keg-assembly1_H  TM=7.213E-01  e=8.311E-25  Mus musculus